Protein 1N62 (pdb70)

Nearest PDB structures (foldseek):
  1n60-assembly1_C  TM=1.003E+00  e=1.478E-65  Afipia carboxidovorans OM5
  1zxi-assembly1_F  TM=1.000E+00  e=3.400E-63  Afipia carboxidovorans OM5
  1ffv-assembly1_F  TM=9.866E-01  e=9.101E-45  Hydrogenophaga pseudoflava
  1ffu-assembly1_F  TM=9.863E-01  e=2.206E-44  Hydrogenophaga pseudoflava
  8uem-assembly1_E  TM=9.290E-01  e=1.369E-33  Mycolicibacterium smegmatis MC2 155

Secondary structure (DSSP, 8-state):
-EEEEEEETTEEEEEEE-TT-BHHHIIIIIS--TTS----SSS-S-TTEEEETTEEEEGGGSBGGGGTT-EEE-GGGSS-TTSPPPHHHHHHHHTT--SS-SSHHHHHHHHHHHHHH-SS--HHHHHHHTTT---SSSTTHHHHHHHHHHHHHHHTS----/--S--HHHHHHHHT-TT--PPPTHHHHHTTT---BGGG---TT-EEEEEEE-S-SSEEEEEEE-HHHHHSTTEEEEEEHHHHGGGT-SEEE-TTSSEEESS-SSEE-STT-EEEEEEESSHHHHHHHHHH-EEEEEE------GGGTTSTT-----GGGTT--EETTEE-SSTTEEEEEEEE-HHHHHHHHHH-SEEEEEEEEE--B----SS--EEEEEEETTTTEEEEEE--SSHHHHHHHHHHHH---GGGEEEE--B-S--TTTTSS--HHHHHHHHHHHHHSS-EEEE--HHHHHHHS-EE--EEEEEEEEE-TT--EEEEEEEEEEE--SS------TT-TTTTGGGTTTTB--S-EEEEEEEE--SS--EES-SS-TTTHHHHHHHHHHHHHHHHHHHT--HHHHHHHHBPPGGG-SEE-TTS-EE----HHHHHHHHHHHHTHHHHHHHHHHHHHHHHTTS-SEEEEEEEEEEE--BS---TTT-EETTEE--EEEEEEE-TTS-EEEEES---SSS-HHHHHHHHHHHHHT--GGGEEEE--BTTTSPP---S-TT-TIIIIIHHHHHHHHHHHHHHHHHHHHHHTS-GGGEEE-SSEEEETTEEEEEEEHHHHHHHHHHS--TTS-SS-EEEEEE--SS-B--EEEEEEEEEEETTT--EEEEEEEEEEE-BS-S-HHHHHHHHHHHHHHHHHHHHT---EE-TT--EES-STTTS----TTTSPP-EEEE-----TTSTTSB---TTHHHHHHHHHHHHHHHHHHHTTT--PPPSP--HHHHHHHHHHTTTT-/--PPP-EEE--SSHHHHHHHHHHHGGGEEEESS-TTHHHHHHTTS---SEEEE-TT-GGGS-EEEETTEEEEETT-BHHHHHH-HHHHHH-HHHHHHHTTSS-HHHHHH-BHHHHHHS--TT-SHHHHHHHHT-EEEEEETTEEEEEEHHHHEEETTEES--TT-EEEEEEEEPPPTT-EEEEEEE-SSTTPPPSEEEEEEEEEETTEEEEEEEEEESSSSS-EE-HHHHHHHTTS---HHHHHHHHHHHHHH-----BTTB-HHHHHHHHHHHHHHHHHHHHHH-/-PEEEEEEETTEEEEEEE-TT-BHHHIIIIIS--TTS----SSS-S-TTEEEETTEEEEGGGSBGGGGTT-EEE-GGGTS-TTSPPPHHHHHHHHTT--SS-SSHHHHHHHHHHHHHH-SS--HHHHHHHTTT---SSSTTHHHHHHHHHHHHHHHH--/-HHHH--TT--PPPTHHHHHTTT---BGGG---TT-EEEEEEE-S-SSEEEEEEE-HHHHHSTTEEEEE-HHHHGGGT-SEEE-TTS-EEESS-SSEE-STT-EEEEEEESSHHHHHHHHHH-EEEEEE------GGGTTSTT-----TTTTT--EETTEE-SSTTEEEEEEEE-HHHHHHHHHH-SEEEEEEEEE--B----SS--EEEEEEETTTTEEEEEE--SSHHHHHHHHHHHH---GGGEEEE--B-S--TTTTSS--HHHHHHHHHHHHHSS-EEEE--HHHHHHHS-EE--EEEEEEEEE-TT--EEEEEEEEEEE--SS------TT-TTTTGGGTTTTB--S-EEEEEEEE--SS--EES-SS-TTTHHHHHHHHHHHHHHHHHHHT--HHHHHHHHBPPGGGPSEE-TTS-EE----HHHHHHHHHHHHTHHHHHHHHHHHHHHHHTTS-SEEEEEEEEEEE--BS---TTT-EETTEE--EEEEEEE-TTS-EEEEES---SSS-HHHHHHHHHHHHHT--GGGEEEEE-BTTTSPP---S-TT-TIIIIIHHHHHHHHHHHHHHHHHHHHHHTS-GGGEEE-SSEEEETTEEEEEEEHHHHHHHHHHS--TTS-SS-EEEEEE--SS-B--EEEEEEEEEEETTT--EEEEEEEEEEE-BS-S-HHHHHHHHHHHHHHHHHHHHT---EE-TT--EES-STTTS----TTTSPP-EEEE-----TTSTT-BPP-TTHHHHHHHHHHHHHHHHHHHTTT--PPPSP--HHHHHHHHHHTTTT-/-PPPP-EEE--SSHHHHHHHHHHHGGGEEEESS-TTHHHHHHTTS---SEEEE-TT-GGGS-EEEETTEEEEETT-BHHHHHH-HHHHHH-HHHHHHHTTSS-HHHHHH-BHHHHHHS--TT-SHHHHHHHHT-EEEEEETTEEEEEEGGGSEEETTEES--TT-EEEEEEEEPPPTT-EEEEEEE-SSTTPPPSEEEEEEEEEETTEEEEEEEEEESSSSS-EE-HHHHHHHTTS---HHHHHHHHHHHHTT-----BTTB-HHHHHHHHHHHHHHHHHHHHHH-

Foldseek 3Di:
DDWAWEAELNHIDIDDDDQPAFQLCCVCPVVVVPLQDDDDDPQQAQSRWKQKQLDTDNSRVHGPVVRGHIYIYWLVSQADPVRHGALLVVLCVVLVVDDPSSSVRRLSRLLVSLCVVPLADDLVSSCVSSNRHDDDPDPCPSSSRSSQRSSCVVVVHGDDD/DVDDDLVVLLVLQCFFPHQDDFPVCVCVVVVNFDAFVNDDDPPAKAKDFQFAQFLKWFWPDKDLPQLCPDPFWDDKDFLVNCVVLVVQWAAFLQQWIHGLADDGMARAGRHGHMMIIGRYPVSNVVSSVVMDIDTGGDFFFDDLVCCAPPPHDQQPPVCQVPQQTLAGGAPGSFWHYKDKFWDVVQQVVLCVDFPDKFKDKFAQFKFAQQQVFFWKWKWAQQPVVRAIEIEIQELFQLVVLVSCCVSNVRDSLRYKYFDTAARDPQFQHHIDHSRRVVQHVVNVVVNGMYMYGDDQLCRLFATAIAGGKTKTKMWGAHLVQATAEIEIEIEHEFEAIANENEFNNCSQHPLVCLVWQFAYATYMYMYIYGYGSGHGHHDGRLCLRVLLVSQLRNLVSLLSVCLVSVHDSLVSCVVTGDAQVCPLPQHRRGAGAQGDHQVVQSVVQCVVVVVVVVVVVQVVVVVCVVVVNALKFKFKFKGWGKAWFAQAFQVGGDRVNHHQAKKKKWFAALQGAIEMEISADDNPLSCQQLLLSLLCQLASRRSVSYGYDYGTPSPHPHHRGDDSLNCCQHVVLNSNVFSNVLVVQLLVLLCVVLVHDSVQWDDSNFWTAGVPGRVRIDGSSNSQNCLAVPNDPVDHRGGMGMGTGRAPHTHIKIKIKIWMWMARLQQLDIAIPAIEIEIEFARGRNVVSLVVLLLVQLQVLCQSQAFAHWRADSSNDIPQSDVVGGDRDDPVRRDDYHYHYDHIFRPRGPRRGHRRNSVNNSRNNSRVQSRLCRRCSVLVLPRQHDRSYRVSSNVSCVVSVVVD/DDADEAAEAEDQEQVRLLVVLQVQDPLEDEDALCVVPVVCRRVVVDHRRYYYYDVNHPLQADWDDDDQKIKGRQNHFLVNCLVDPVCCQFPVQSNQQSVQAADDVSRVRHGLNCLLLQQALLRRNLQLQVQQQKWWWKQHPVGIDIHTSQQFHDFRRDGDDDGSIGGTIIIGRGDDGQKFWFKFFDAPDHNGRGLKIKIKIWHDDPLFTAFMWIWMGQQARHIHTLVVLRVLRGGHNLDDVSLVVSLVSQLVPGDHDADPSHGSVVSSNVNSVNSSVGSVRRSVRD/DWDWAWEAELNHIDIDTHDQPAFQLCCCCPVVVVPLQADDDDPQQAQSNWKQKQLDTDNRRPHGVVVSGHIYIYWLVNQADPVRHHALLVVLCVVLVVDDPSSSVRRLSRLLVSLCVVPLQDDLVSSCVSCNRHDDDPDPCPSSSRSSNRNSVVVVPPD/DVVQLQFFPAQDDFPVCVCVVVVNFDAFVNDDDPPAKAKDFLFAQFLKWFWPDKDLPQLCPDPFWDDKAFLVNCVVLVVQWAAFLQQWIHGLADDGMAHFGRHGHIMIIGRYVVSNVVSSVVMDTDTGDDAFFADLVCCAPPPHDQQPPVCQVPQQTLAGGNPGNFWHHKDKFWDVVQQVVLQVDFPDKFKDWFAQFKFAQPQVFFWKKKWAQQVVVRAIEIETLELFQLVVLVSCCVSRVRDSVRYKYFDTAARDPQFQHHIDHSRRVVQHVVNVVVNGMYMYGDDQLCRLFATAIAGGKTKTKMWGAHLVQETAEIEIEIEHEFEAIANENEFNNCSQHPLVCLVWQFAYDIYMYMYIYGYGSGHGHHPGRLCLRVLLVSQLRNQVSLLSVCLVSVHDSLVSCVVTGDAQVCPLPQHRRGARAQGDHQVVQSVVVCVVVVPVVVVVVQVVVVVCVVVVNALKFKFKFKGWGKAWFAQAFQVRGDRVNHHQAKKKKWFAALQGAIEMEISADDNPLSCQQQLLSLLSQLAVGRSVSYGYDYGTPNPHDHHRGDDSLNCCQHVVLNSNVFSVVLVLVLLVLLCVVLVHDSVQWDDDNFWIAGNVRRVRIDGSSRSQNCLAVPNPPVDHRGGMGMDTGRAPHTHIKIKIKMWMWMARLQQLDIATPAIEIEIEFARGRNVVSLVVLLLVLLQSLCQSQAFAHWRADSSSDIPQSDVVGGDRDDPVRRDDYHYHYDHIFRPRGPRRGHRRNSRNNSRNNSRVQNRLCRRCVVLPLPRQHDRSYRVSSNVSSVVSVVND/DDFADAAEAEDQELVRLLVVQQVLDPLEDEDALCPVPVVCRRVPVRHRRYYYYDVNYPLQADWDDDVQKIKGRFNHFLVNCLVDVVCCQFPVQSNQQSVQAADDVSRVRHGLNCLLLQLALLRRNLQQQLQQQKWWWKQHPVGIDIDTSQQFHDFRRDGPDDGSIGRTIIIGGGDDRLKFWYKFFDADDHNGRGLKIKIKIWHDDPLATAWMWMWMGQQARHIHTLVQLGVLRGGPNLDPVNLVRSLVSQLVPGHHPADPSHHNVVSSVVNSVNSSVGVVRRSVSD

Structure (mmCIF, N/CA/C/O backbone):
data_1N62
#
_entry.id   1N62
#
_cell.length_a   117.860
_cell.length_b   130.019
_cell.length_c   156.231
_cell.angle_alpha   90.00
_cell.angle_beta   90.00
_cell.angle_gamma   90.00
#
_symmetry.space_group_name_H-M   'P 21 21 21'
#
loop_
_entity.id
_entity.type
_entity.pdbx_description
1 polymer 'Carbon monoxide dehydrogenase small chain'
2 polymer 'Carbon monoxide dehydrogenase large chain'
3 polymer 'Carbon monoxide dehydrogenase medium chain'
4 non-polymer 'PHOSPHATE ION'
5 non-polymer 'FE2/S2 (INORGANIC) CLUSTER'
6 non-polymer 'CU(I)-S-MO(IV)(=O)O-NBIC CLUSTER'
7 non-polymer 'PTERIN CYTOSINE DINUCLEOTIDE'
8 non-polymer 'FLAVIN-ADENINE DINUCLEOTIDE'
9 water water
#
loop_
_atom_site.group_PDB
_atom_site.id
_atom_site.type_symbol
_atom_site.label_atom_id
_atom_site.label_alt_id
_atom_site.label_comp_id
_atom_site.label_asym_id
_atom_site.label_entity_id
_atom_site.label_seq_id
_atom_site.pdbx_PDB_ins_code
_atom_site.Cartn_x
_atom_site.Cartn_y
_atom_site.Cartn_z
_atom_site.occupancy
_atom_site.B_iso_or_equiv
_atom_site.auth_seq_id
_atom_site.auth_comp_id
_atom_site.auth_asym_id
_atom_site.auth_atom_id
_atom_site.pdbx_PDB_model_num
ATOM 1 N N . LYS A 1 3 ? 100.596 177.191 114.688 1.00 35.77 3 LYS A N 1
ATOM 2 C CA . LYS A 1 3 ? 99.368 176.691 115.354 1.00 22.41 3 LYS A CA 1
ATOM 3 C C . LYS A 1 3 ? 98.122 177.124 114.618 1.00 21.14 3 LYS A C 1
ATOM 4 O O . LYS A 1 3 ? 98.106 178.115 113.923 1.00 29.87 3 LYS A O 1
ATOM 10 N N . ALA A 1 4 ? 97.094 176.313 114.721 1.00 16.79 4 ALA A N 1
ATOM 11 C CA . ALA A 1 4 ? 95.811 176.545 114.105 1.00 16.64 4 ALA A CA 1
ATOM 12 C C . ALA A 1 4 ? 94.913 177.226 115.094 1.00 15.04 4 ALA A C 1
ATOM 13 O O . ALA A 1 4 ? 94.819 176.836 116.241 1.00 17.05 4 ALA A O 1
ATOM 15 N N . HIS A 1 5 ? 94.093 178.121 114.574 1.00 16.36 5 HIS A N 1
ATOM 16 C CA . HIS A 1 5 ? 93.129 178.834 115.381 1.00 16.77 5 HIS A CA 1
ATOM 17 C C . HIS A 1 5 ? 91.810 178.104 115.319 1.00 15.22 5 HIS A C 1
ATOM 18 O O . HIS A 1 5 ? 91.322 177.797 114.241 1.00 17.05 5 HIS A O 1
ATOM 25 N N . ILE A 1 6 ? 91.260 177.753 116.470 1.00 14.59 6 ILE A N 1
ATOM 26 C CA . ILE A 1 6 ? 89.964 177.088 116.488 1.00 13.50 6 ILE A CA 1
ATOM 27 C C . ILE A 1 6 ? 89.026 177.824 117.409 1.00 13.76 6 ILE A C 1
ATOM 28 O O . ILE A 1 6 ? 89.439 178.453 118.365 1.00 14.65 6 ILE A O 1
ATOM 33 N N . GLU A 1 7 ? 87.762 177.775 117.058 1.00 13.83 7 GLU A N 1
ATOM 34 C CA . GLU A 1 7 ? 86.704 178.265 117.890 1.00 13.41 7 GLU A CA 1
ATOM 35 C C . GLU A 1 7 ? 85.641 177.198 117.906 1.00 13.25 7 GLU A C 1
ATOM 36 O O . GLU A 1 7 ? 85.259 176.667 116.870 1.00 13.29 7 GLU A O 1
ATOM 42 N N . LEU A 1 8 ? 85.140 176.920 119.094 1.00 12.55 8 LEU A N 1
ATOM 43 C CA . LEU A 1 8 ? 84.178 175.870 119.235 1.00 13.24 8 LEU A CA 1
ATOM 44 C C . LEU A 1 8 ? 83.363 176.132 120.466 1.00 11.23 8 LEU A C 1
ATOM 45 O O . LEU A 1 8 ? 83.467 177.201 121.039 1.00 12.24 8 LEU A O 1
ATOM 50 N N . THR A 1 9 ? 82.549 175.177 120.864 1.00 12.75 9 THR A N 1
ATOM 51 C CA . THR A 1 9 ? 81.744 175.322 122.052 1.00 12.91 9 THR A CA 1
ATOM 52 C C . THR A 1 9 ? 81.956 174.084 122.852 1.00 13.11 9 THR A C 1
ATOM 53 O O . THR A 1 9 ? 81.896 172.986 122.308 1.00 14.55 9 THR A O 1
ATOM 57 N N . ILE A 1 10 ? 82.281 174.254 124.119 1.00 11.97 10 ILE A N 1
ATOM 58 C CA . ILE A 1 10 ? 82.471 173.127 124.973 1.00 12.03 10 ILE A CA 1
ATOM 59 C C . ILE A 1 10 ? 81.656 173.311 126.188 1.00 12.38 10 ILE A C 1
ATOM 60 O O . ILE A 1 10 ? 81.762 174.343 126.829 1.00 12.93 10 ILE A O 1
ATOM 65 N N . ASN A 1 11 ? 80.791 172.350 126.459 1.00 12.00 11 ASN A N 1
ATOM 66 C CA . ASN A 1 11 ? 79.865 172.437 127.556 1.00 12.70 11 ASN A CA 1
ATOM 67 C C . ASN A 1 11 ? 79.040 173.712 127.546 1.00 13.51 11 ASN A C 1
ATOM 68 O O . ASN A 1 11 ? 78.785 174.315 128.559 1.00 14.21 11 ASN A O 1
ATOM 73 N N . GLY A 1 12 ? 78.695 174.141 126.351 1.00 13.49 12 GLY A N 1
ATOM 74 C CA . GLY A 1 12 ? 77.824 175.280 126.175 1.00 14.66 12 GLY A CA 1
ATOM 75 C C . GLY A 1 12 ? 78.564 176.599 126.167 1.00 14.16 12 GLY A C 1
ATOM 76 O O . GLY A 1 12 ? 77.927 177.631 125.967 1.00 16.45 12 GLY A O 1
ATOM 77 N N . HIS A 1 13 ? 79.881 176.612 126.361 1.00 14.04 13 HIS A N 1
ATOM 78 C CA . HIS A 1 13 ? 80.670 177.828 126.414 1.00 13.70 13 HIS A CA 1
ATOM 79 C C . HIS A 1 13 ? 81.511 177.967 125.206 1.00 13.20 13 HIS A C 1
ATOM 80 O O . HIS A 1 13 ? 82.182 177.035 124.825 1.00 13.29 13 HIS A O 1
ATOM 87 N N . PRO A 1 14 ? 81.579 179.155 124.655 1.00 13.21 14 PRO A N 1
ATOM 88 C CA . PRO A 1 14 ? 82.548 179.395 123.600 1.00 13.28 14 PRO A CA 1
ATOM 89 C C . PRO A 1 14 ? 83.971 179.145 124.069 1.00 13.20 14 PRO A C 1
ATOM 90 O O . PRO A 1 14 ? 84.365 179.521 125.154 1.00 14.40 14 PRO A O 1
ATOM 94 N N . VAL A 1 15 ? 84.748 178.584 123.167 1.00 12.70 15 VAL A N 1
ATOM 95 C CA . VAL A 1 15 ? 86.156 178.300 123.351 1.00 13.25 15 VAL A CA 1
ATOM 96 C C . VAL A 1 15 ? 86.860 178.788 122.115 1.00 13.10 15 VAL A C 1
ATOM 97 O O . VAL A 1 15 ? 86.465 178.458 121.030 1.00 14.45 15 VAL A O 1
ATOM 101 N N . GLU A 1 16 ? 87.969 179.464 122.303 1.00 13.55 16 GLU A N 1
ATOM 102 C CA . GLU A 1 16 ? 88.787 179.910 121.211 1.00 14.03 16 GLU A CA 1
ATOM 103 C C . GLU A 1 16 ? 90.191 179.553 121.619 1.00 14.55 16 GLU A C 1
ATOM 104 O O . GLU A 1 16 ? 90.586 179.768 122.752 1.00 16.64 16 GLU A O 1
ATOM 110 N N . ALA A 1 17 ? 90.954 178.969 120.715 1.00 14.20 17 ALA A N 1
ATOM 111 C CA . ALA A 1 17 ? 92.250 178.475 121.082 1.00 15.47 17 ALA A CA 1
ATOM 112 C C . ALA A 1 17 ? 93.136 178.394 119.865 1.00 15.39 17 ALA A C 1
ATOM 113 O O . ALA A 1 17 ? 92.674 178.399 118.726 1.00 15.45 17 ALA A O 1
ATOM 115 N N . LEU A 1 18 ? 94.416 178.251 120.152 1.00 16.58 18 LEU A N 1
ATOM 116 C CA . LEU A 1 18 ? 95.412 177.920 119.154 1.00 19.17 18 LEU A CA 1
ATOM 117 C C . LEU A 1 18 ? 95.927 176.547 119.489 1.00 21.48 18 LEU A C 1
ATOM 118 O O . LEU A 1 18 ? 96.272 176.297 120.645 1.00 23.20 18 LEU A O 1
ATOM 123 N N . VAL A 1 19 ? 95.962 175.664 118.505 1.00 16.78 19 VAL A N 1
ATOM 124 C CA . VAL A 1 19 ? 96.434 174.306 118.747 1.00 17.90 19 VAL A CA 1
ATOM 125 C C . VAL A 1 19 ? 97.372 173.904 117.629 1.00 15.53 19 VAL A C 1
ATOM 126 O O . VAL A 1 19 ? 97.201 174.289 116.477 1.00 16.97 19 VAL A O 1
ATOM 130 N N . GLU A 1 20 ? 98.278 173.001 117.917 1.00 14.90 20 GLU A N 1
ATOM 131 C CA . GLU A 1 20 ? 99.011 172.326 116.859 1.00 16.04 20 GLU A CA 1
ATOM 132 C C . GLU A 1 20 ? 98.077 171.361 116.213 1.00 14.01 20 GLU A C 1
ATOM 133 O O . GLU A 1 20 ? 97.265 170.735 116.879 1.00 14.70 20 GLU A O 1
ATOM 139 N N . PRO A 1 21 ? 98.224 171.161 114.924 1.00 14.86 21 PRO A N 1
ATOM 140 C CA . PRO A 1 21 ? 97.330 170.212 114.260 1.00 14.55 21 PRO A CA 1
ATOM 141 C C . PRO A 1 21 ? 97.384 168.824 114.855 1.00 15.08 21 PRO A C 1
ATOM 142 O O . PRO A 1 21 ? 96.349 168.149 114.923 1.00 15.18 21 PRO A O 1
ATOM 146 N N . ARG A 1 22 ? 98.561 168.389 115.267 1.00 14.96 22 ARG A N 1
ATOM 147 C CA . ARG A 1 22 ? 98.656 167.033 115.731 1.00 14.24 22 ARG A CA 1
ATOM 148 C C . ARG A 1 22 ? 98.114 166.823 117.111 1.00 13.43 22 ARG A C 1
ATOM 149 O O . ARG A 1 22 ? 98.154 165.719 117.615 1.00 14.87 22 ARG A O 1
ATOM 157 N N . THR A 1 23 ? 97.763 167.896 117.788 1.00 13.20 23 THR A N 1
ATOM 158 C CA . THR A 1 23 ? 97.213 167.717 119.118 1.00 12.96 23 THR A CA 1
ATOM 159 C C . THR A 1 23 ? 95.946 166.948 119.073 1.00 13.07 23 THR A C 1
ATOM 160 O O . THR A 1 23 ? 94.983 167.339 118.446 1.00 13.31 23 THR A O 1
ATOM 164 N N . LEU A 1 24 ? 95.950 165.831 119.763 1.00 12.66 24 LEU A N 1
ATOM 165 C CA . LEU A 1 24 ? 94.747 165.037 119.866 1.00 13.30 24 LEU A CA 1
ATOM 166 C C . LEU A 1 24 ? 93.698 165.790 120.652 1.00 12.31 24 LEU A C 1
ATOM 167 O O . LEU A 1 24 ? 94.007 166.468 121.607 1.00 12.33 24 LEU A O 1
ATOM 172 N N . LEU A 1 25 ? 92.437 165.596 120.268 1.00 11.52 25 LEU A N 1
ATOM 173 C CA . LEU A 1 25 ? 91.369 166.288 120.951 1.00 11.70 25 LEU A CA 1
ATOM 174 C C . LEU A 1 25 ? 91.366 165.990 122.437 1.00 11.00 25 LEU A C 1
ATOM 175 O O . LEU A 1 25 ? 91.149 166.887 123.245 1.00 11.83 25 LEU A O 1
ATOM 180 N N . ILE A 1 26 ? 91.652 164.739 122.789 1.00 11.22 26 ILE A N 1
ATOM 181 C CA . ILE A 1 26 ? 91.703 164.405 124.179 1.00 11.54 26 ILE A CA 1
ATOM 182 C C . ILE A 1 26 ? 92.709 165.270 124.916 1.00 11.14 26 ILE A C 1
ATOM 183 O O . ILE A 1 26 ? 92.468 165.675 126.032 1.00 12.09 26 ILE A O 1
ATOM 188 N N . HIS A 1 27 ? 93.861 165.510 124.322 1.00 11.78 27 HIS A N 1
ATOM 189 C CA . HIS A 1 27 ? 94.874 166.321 124.961 1.00 12.38 27 HIS A CA 1
ATOM 190 C C . HIS A 1 27 ? 94.507 167.793 124.953 1.00 13.95 27 HIS A C 1
ATOM 191 O O . HIS A 1 27 ? 94.774 168.505 125.907 1.00 14.28 27 HIS A O 1
ATOM 198 N N . PHE A 1 28 ? 93.873 168.269 123.904 1.00 12.78 28 PHE A N 1
ATOM 199 C CA . PHE A 1 28 ? 93.385 169.639 123.965 1.00 12.05 28 PHE A CA 1
ATOM 200 C C . PHE A 1 28 ? 92.399 169.817 125.095 1.00 12.86 28 PHE A C 1
ATOM 201 O O . PHE A 1 28 ? 92.479 170.768 125.857 1.00 13.92 28 PHE A O 1
ATOM 209 N N . ILE A 1 29 ? 91.467 168.876 125.219 1.00 11.85 29 ILE A N 1
ATOM 210 C CA . ILE A 1 29 ? 90.471 168.956 126.270 1.00 13.46 29 ILE A CA 1
ATOM 211 C C . ILE A 1 29 ? 91.134 168.888 127.628 1.00 12.93 29 ILE A C 1
ATOM 212 O O . ILE A 1 29 ? 90.847 169.699 128.478 1.00 13.42 29 ILE A O 1
ATOM 217 N N . ARG A 1 30 ? 92.012 167.911 127.815 1.00 12.23 30 ARG A N 1
ATOM 218 C CA . ARG A 1 30 ? 92.630 167.701 129.109 1.00 12.22 30 ARG A CA 1
ATOM 219 C C . ARG A 1 30 ? 93.702 168.730 129.433 1.00 14.17 30 ARG A C 1
ATOM 220 O O . ARG A 1 30 ? 93.809 169.191 130.557 1.00 15.51 30 ARG A O 1
ATOM 228 N N . GLU A 1 31 ? 94.605 168.951 128.482 1.00 14.18 31 GLU A N 1
ATOM 229 C CA . GLU A 1 31 ? 95.851 169.690 128.725 1.00 13.21 31 GLU A CA 1
ATOM 230 C C . GLU A 1 31 ? 95.715 171.157 128.507 1.00 16.57 31 GLU A C 1
ATOM 231 O O . GLU A 1 31 ? 96.384 171.896 129.195 1.00 21.17 31 GLU A O 1
ATOM 237 N N . GLN A 1 32 ? 94.897 171.588 127.561 1.00 15.39 32 GLN A N 1
ATOM 238 C CA . GLN A 1 32 ? 94.720 172.994 127.278 1.00 16.05 32 GLN A CA 1
ATOM 239 C C . GLN A 1 32 ? 93.455 173.576 127.882 1.00 14.90 32 GLN A C 1
ATOM 240 O O . GLN A 1 32 ? 93.508 174.625 128.500 1.00 19.22 32 GLN A O 1
ATOM 246 N N . GLN A 1 33 ? 92.366 172.810 127.877 1.00 15.93 33 GLN A N 1
ATOM 247 C CA . GLN A 1 33 ? 91.121 173.265 128.471 1.00 15.24 33 GLN A CA 1
ATOM 248 C C . GLN A 1 33 ? 90.984 172.877 129.926 1.00 13.89 33 GLN A C 1
ATOM 249 O O . GLN A 1 33 ? 90.018 173.252 130.569 1.00 14.79 33 GLN A O 1
ATOM 255 N N . ASN A 1 34 ? 91.859 172.001 130.400 1.00 15.03 34 ASN A N 1
ATOM 256 C CA . ASN A 1 34 ? 91.832 171.542 131.765 1.00 15.93 34 ASN A CA 1
ATOM 257 C C . ASN A 1 34 ? 90.532 170.843 132.121 1.00 14.80 34 ASN A C 1
ATOM 258 O O . ASN A 1 34 ? 90.149 170.805 133.276 1.00 17.32 34 ASN A O 1
ATOM 263 N N . LEU A 1 35 ? 89.908 170.187 131.159 1.00 12.99 35 LEU A N 1
ATOM 264 C CA . LEU A 1 35 ? 88.729 169.358 131.402 1.00 12.32 35 LEU A CA 1
ATOM 265 C C . LEU A 1 35 ? 89.182 167.927 131.520 1.00 12.78 35 LEU A C 1
ATOM 266 O O . LEU A 1 35 ? 89.271 167.187 130.579 1.00 13.10 35 LEU A O 1
ATOM 271 N N . THR A 1 36 ? 89.663 167.618 132.703 1.00 12.13 36 THR A N 1
ATOM 272 C CA . THR A 1 36 ? 90.404 166.387 132.906 1.00 11.36 36 THR A CA 1
ATOM 273 C C . THR A 1 36 ? 89.502 165.216 133.283 1.00 11.34 36 THR A C 1
ATOM 274 O O . THR A 1 36 ? 89.990 164.160 133.628 1.00 11.22 36 THR A O 1
ATOM 278 N N . GLY A 1 37 ? 88.201 165.335 133.124 1.00 12.00 37 GLY A N 1
ATOM 279 C CA . GLY A 1 37 ? 87.329 164.195 133.311 1.00 10.82 37 GLY A CA 1
ATOM 280 C C . GLY A 1 37 ? 87.601 163.097 132.301 1.00 11.29 37 GLY A C 1
ATOM 281 O O . GLY A 1 37 ? 87.679 161.930 132.624 1.00 12.06 37 GLY A O 1
ATOM 282 N N . ALA A 1 38 ? 87.637 163.476 131.041 1.00 11.33 38 ALA A N 1
ATOM 283 C CA . ALA A 1 38 ? 87.935 162.553 129.997 1.00 11.83 38 ALA A CA 1
ATOM 284 C C . ALA A 1 38 ? 89.294 161.958 130.223 1.00 10.69 38 ALA A C 1
ATOM 285 O O . ALA A 1 38 ? 90.240 162.640 130.621 1.00 11.65 38 ALA A O 1
ATOM 287 N N . HIS A 1 39 ? 89.419 160.671 129.956 1.00 10.05 39 HIS A N 1
ATOM 288 C CA . HIS A 1 39 ? 90.632 159.959 130.256 1.00 10.46 39 HIS A CA 1
ATOM 289 C C . HIS A 1 39 ? 91.162 159.221 129.080 1.00 10.13 39 HIS A C 1
ATOM 290 O O . HIS A 1 39 ? 90.435 158.914 128.157 1.00 11.62 39 HIS A O 1
ATOM 297 N N . ILE A 1 40 ? 92.421 158.845 129.189 1.00 10.68 40 ILE A N 1
ATOM 298 C CA . ILE A 1 40 ? 93.054 157.995 128.223 1.00 10.50 40 ILE A CA 1
ATOM 299 C C . ILE A 1 40 ? 93.307 156.665 128.841 1.00 9.96 40 ILE A C 1
ATOM 300 O O . ILE A 1 40 ? 93.976 156.567 129.844 1.00 11.59 40 ILE A O 1
ATOM 305 N N . GLY A 1 41 ? 92.822 155.626 128.208 1.00 10.46 41 GLY A N 1
ATOM 306 C CA . GLY A 1 41 ? 92.991 154.276 128.692 1.00 10.48 41 GLY A CA 1
ATOM 307 C C . GLY A 1 41 ? 93.727 153.386 127.731 1.00 11.49 41 GLY A C 1
ATOM 308 O O . GLY A 1 41 ? 93.964 152.214 128.040 1.00 12.32 41 GLY A O 1
ATOM 309 N N . CYS A 1 42 ? 94.030 153.861 126.547 1.00 10.84 42 CYS A N 1
ATOM 310 C CA . CYS A 1 42 ? 94.611 153.001 125.557 1.00 10.74 42 CYS A CA 1
ATOM 311 C C . CYS A 1 42 ? 95.252 153.845 124.504 1.00 10.99 42 CYS A C 1
ATOM 312 O O . CYS A 1 42 ? 95.096 155.040 124.474 1.00 11.97 42 CYS A O 1
ATOM 315 N N . ASP A 1 43 ? 95.924 153.156 123.613 1.00 11.87 43 ASP A N 1
ATOM 316 C CA . ASP A 1 43 ? 96.611 153.793 122.544 1.00 11.76 43 ASP A CA 1
ATOM 317 C C . ASP A 1 43 ? 96.150 153.250 121.220 1.00 13.15 43 ASP A C 1
ATOM 318 O O . ASP A 1 43 ? 96.700 153.622 120.203 1.00 16.97 43 ASP A O 1
ATOM 323 N N . THR A 1 44 ? 95.063 152.506 121.209 1.00 11.88 44 THR A N 1
ATOM 324 C CA . THR A 1 44 ? 94.575 151.856 120.013 1.00 12.09 44 THR A CA 1
ATOM 325 C C . THR A 1 44 ? 93.104 152.104 119.745 1.00 11.17 44 THR A C 1
ATOM 326 O O . THR A 1 44 ? 92.549 151.498 118.858 1.00 12.42 44 THR A O 1
ATOM 330 N N . SER A 1 45 ? 92.500 153.023 120.467 1.00 10.62 45 SER A N 1
ATOM 331 C CA . SER A 1 45 ? 91.133 153.460 120.231 1.00 11.00 45 SER A CA 1
ATOM 332 C C . SER A 1 45 ? 90.071 152.459 120.654 1.00 10.85 45 SER A C 1
ATOM 333 O O . SER A 1 45 ? 88.928 152.575 120.242 1.00 12.07 45 SER A O 1
ATOM 336 N N . HIS A 1 46 ? 90.400 151.547 121.557 1.00 10.65 46 HIS A N 1
ATOM 337 C CA . HIS A 1 46 ? 89.440 150.560 122.003 1.00 10.74 46 HIS A CA 1
ATOM 338 C C . HIS A 1 46 ? 88.639 150.977 123.200 1.00 10.74 46 HIS A C 1
ATOM 339 O O . HIS A 1 46 ? 87.482 150.579 123.337 1.00 12.03 46 HIS A O 1
ATOM 346 N N . CYS A 1 47 ? 89.247 151.681 124.138 1.00 10.11 47 CYS A N 1
ATOM 347 C CA . CYS A 1 47 ? 88.650 151.750 125.446 1.00 10.24 47 CYS A CA 1
ATOM 348 C C . CYS A 1 47 ? 87.499 152.675 125.651 1.00 10.61 47 CYS A C 1
ATOM 349 O O . CYS A 1 47 ? 86.739 152.472 126.578 1.00 9.83 47 CYS A O 1
ATOM 352 N N . GLY A 1 48 ? 87.425 153.753 124.890 1.00 10.32 48 GLY A N 1
ATOM 353 C CA . GLY A 1 48 ? 86.351 154.713 125.074 1.00 10.18 48 GLY A CA 1
ATOM 354 C C . GLY A 1 48 ? 86.441 155.612 126.263 1.00 10.36 48 GLY A C 1
ATOM 355 O O . GLY A 1 48 ? 85.549 156.410 126.468 1.00 10.03 48 GLY A O 1
ATOM 356 N N . ALA A 1 49 ? 87.523 155.586 127.018 1.00 9.84 49 ALA A N 1
ATOM 357 C CA . ALA A 1 49 ? 87.577 156.435 128.200 1.00 9.84 49 ALA A CA 1
ATOM 358 C C . ALA A 1 49 ? 87.606 157.920 127.864 1.00 10.25 49 ALA A C 1
ATOM 359 O O . ALA A 1 49 ? 87.329 158.753 128.709 1.00 10.44 49 ALA A O 1
ATOM 361 N N . CYS A 1 50 ? 87.964 158.201 126.631 1.00 9.49 50 CYS A N 1
ATOM 362 C CA . CYS A 1 50 ? 88.105 159.527 126.094 1.00 9.95 50 CYS A CA 1
ATOM 363 C C . CYS A 1 50 ? 86.846 160.009 125.406 1.00 10.42 50 CYS A C 1
ATOM 364 O O . CYS A 1 50 ? 86.867 161.022 124.731 1.00 11.10 50 CYS A O 1
ATOM 367 N N . THR A 1 51 ? 85.744 159.301 125.556 1.00 9.92 51 THR A N 1
ATOM 368 C CA . THR A 1 51 ? 84.551 159.610 124.787 1.00 10.07 51 THR A CA 1
ATOM 369 C C . THR A 1 51 ? 83.994 160.946 125.226 1.00 10.24 51 THR A C 1
ATOM 370 O O . THR A 1 51 ? 83.791 161.200 126.388 1.00 11.02 51 THR A O 1
ATOM 374 N N . VAL A 1 52 ? 83.697 161.761 124.232 1.00 10.44 52 VAL A N 1
ATOM 375 C CA . VAL A 1 52 ? 82.950 162.983 124.441 1.00 10.83 52 VAL A CA 1
ATOM 376 C C . VAL A 1 52 ? 81.787 162.986 123.469 1.00 10.73 52 VAL A C 1
ATOM 377 O O . VAL A 1 52 ? 81.779 162.273 122.500 1.00 11.50 52 VAL A O 1
ATOM 381 N N . ASP A 1 53 ? 80.833 163.859 123.731 1.00 10.48 53 ASP A N 1
ATOM 382 C CA . ASP A 1 53 ? 79.714 164.041 122.835 1.00 10.27 53 ASP A CA 1
ATOM 383 C C . ASP A 1 53 ? 79.996 165.237 121.975 1.00 11.85 53 ASP A C 1
ATOM 384 O O . ASP A 1 53 ? 80.322 166.283 122.468 1.00 14.17 53 ASP A O 1
ATOM 389 N N . LEU A 1 54 ? 80.043 165.032 120.684 1.00 11.17 54 LEU A N 1
ATOM 390 C CA . LEU A 1 54 ? 80.557 166.033 119.788 1.00 11.49 54 LEU A CA 1
ATOM 391 C C . LEU A 1 54 ? 79.623 166.089 118.611 1.00 12.33 54 LEU A C 1
ATOM 392 O O . LEU A 1 54 ? 79.395 165.091 117.942 1.00 12.20 54 LEU A O 1
ATOM 397 N N . ASP A 1 55 ? 78.968 167.230 118.463 1.00 12.16 55 ASP A N 1
ATOM 398 C CA . ASP A 1 55 ? 77.955 167.393 117.442 1.00 12.86 55 ASP A CA 1
ATOM 399 C C . ASP A 1 55 ? 77.015 166.202 117.358 1.00 13.29 55 ASP A C 1
ATOM 400 O O . ASP A 1 55 ? 76.692 165.730 116.299 1.00 13.68 55 ASP A O 1
ATOM 405 N N . GLY A 1 56 ? 76.514 165.788 118.496 1.00 12.66 56 GLY A N 1
ATOM 406 C CA . GLY A 1 56 ? 75.482 164.786 118.544 1.00 13.25 56 GLY A CA 1
ATOM 407 C C . GLY A 1 56 ? 76.008 163.374 118.348 1.00 12.16 56 GLY A C 1
ATOM 408 O O . GLY A 1 56 ? 75.213 162.463 118.118 1.00 14.28 56 GLY A O 1
ATOM 409 N N . MET A 1 57 ? 77.323 163.186 118.441 1.00 11.38 57 MET A N 1
ATOM 410 C CA . MET A 1 57 ? 77.948 161.877 118.231 1.00 11.37 57 MET A CA 1
ATOM 411 C C . MET A 1 57 ? 78.765 161.542 119.431 1.00 11.58 57 MET A C 1
ATOM 412 O O . MET A 1 57 ? 79.357 162.423 120.031 1.00 13.29 57 MET A O 1
ATOM 417 N N . SER A 1 58 ? 78.945 160.263 119.691 1.00 11.01 58 SER A N 1
ATOM 418 C CA . SER A 1 58 ? 79.941 159.820 120.653 1.00 10.79 58 SER A CA 1
ATOM 419 C C . SER A 1 58 ? 81.239 159.629 119.938 1.00 10.41 58 SER A C 1
ATOM 420 O O . SER A 1 58 ? 81.318 158.819 119.041 1.00 11.85 58 SER A O 1
ATOM 423 N N . VAL A 1 59 ? 82.260 160.351 120.373 1.00 10.72 59 VAL A N 1
ATOM 424 C CA . VAL A 1 59 ? 83.542 160.333 119.719 1.00 11.39 59 VAL A CA 1
ATOM 425 C C . VAL A 1 59 ? 84.619 160.005 120.719 1.00 10.68 59 VAL A C 1
ATOM 426 O O . VAL A 1 59 ? 84.682 160.560 121.816 1.00 11.19 59 VAL A O 1
ATOM 430 N N . LYS A 1 60 ? 85.485 159.099 120.303 1.00 10.36 60 LYS A N 1
ATOM 431 C CA . LYS A 1 60 ? 86.694 158.822 121.039 1.00 10.58 60 LYS A CA 1
ATOM 432 C C . LYS A 1 60 ? 87.705 159.915 120.742 1.00 10.95 60 LYS A C 1
ATOM 433 O O . LYS A 1 60 ? 88.314 159.949 119.678 1.00 11.50 60 LYS A O 1
ATOM 439 N N . SER A 1 61 ? 87.841 160.843 121.668 1.00 10.17 61 SER A N 1
ATOM 440 C CA . SER A 1 61 ? 88.614 162.035 121.435 1.00 11.12 61 SER A CA 1
ATOM 441 C C . SER A 1 61 ? 90.097 161.771 121.350 1.00 10.17 61 SER A C 1
ATOM 442 O O . SER A 1 61 ? 90.829 162.687 120.951 1.00 11.43 61 SER A O 1
ATOM 445 N N . CYS A 1 62 ? 90.557 160.566 121.652 1.00 10.31 62 CYS A N 1
ATOM 446 C CA . CYS A 1 62 ? 91.926 160.220 121.389 1.00 10.10 62 CYS A CA 1
ATOM 447 C C . CYS A 1 62 ? 92.170 159.859 119.951 1.00 11.25 62 CYS A C 1
ATOM 448 O O . CYS A 1 62 ? 93.310 159.627 119.566 1.00 11.80 62 CYS A O 1
ATOM 451 N N . THR A 1 63 ? 91.105 159.841 119.165 1.00 10.61 63 THR A N 1
ATOM 452 C CA . THR A 1 63 ? 91.204 159.417 117.785 1.00 10.98 63 THR A CA 1
ATOM 453 C C . THR A 1 63 ? 90.699 160.529 116.877 1.00 11.37 63 THR A C 1
ATOM 454 O O . THR A 1 63 ? 90.062 160.273 115.875 1.00 12.37 63 THR A O 1
ATOM 458 N N . MET A 1 64 ? 90.926 161.752 117.300 1.00 11.41 64 MET A N 1
ATOM 459 C CA . MET A 1 64 ? 90.553 162.948 116.574 1.00 12.23 64 MET A CA 1
ATOM 460 C C . MET A 1 64 ? 91.539 164.004 116.990 1.00 12.99 64 MET A C 1
ATOM 461 O O . MET A 1 64 ? 91.951 164.039 118.135 1.00 14.29 64 MET A O 1
ATOM 469 N N . PHE A 1 65 ? 91.898 164.861 116.064 1.00 12.06 65 PHE A N 1
ATOM 470 C CA . PHE A 1 65 ? 92.713 166.004 116.385 1.00 12.09 65 PHE A CA 1
ATOM 471 C C . PHE A 1 65 ? 91.830 167.158 116.750 1.00 13.29 65 PHE A C 1
ATOM 472 O O . PHE A 1 65 ? 90.732 167.277 116.247 1.00 12.81 65 PHE A O 1
ATOM 480 N N . ALA A 1 66 ? 92.298 167.999 117.656 1.00 11.88 66 ALA A N 1
ATOM 481 C CA . ALA A 1 66 ? 91.545 169.160 118.046 1.00 12.75 66 ALA A CA 1
ATOM 482 C C . ALA A 1 66 ? 91.117 169.997 116.874 1.00 12.93 66 ALA A C 1
ATOM 483 O O . ALA A 1 66 ? 90.013 170.505 116.849 1.00 13.26 66 ALA A O 1
ATOM 485 N N . VAL A 1 67 ? 91.969 170.106 115.866 1.00 12.27 67 VAL A N 1
ATOM 486 C CA . VAL A 1 67 ? 91.591 170.901 114.727 1.00 13.31 67 VAL A CA 1
ATOM 487 C C . VAL A 1 67 ? 90.331 170.372 114.056 1.00 13.55 67 VAL A C 1
ATOM 488 O O . VAL A 1 67 ? 89.605 171.129 113.415 1.00 14.10 67 VAL A O 1
ATOM 492 N N . GLN A 1 68 ? 90.103 169.075 114.138 1.00 13.16 68 GLN A N 1
ATOM 493 C CA . GLN A 1 68 ? 88.927 168.502 113.507 1.00 13.07 68 GLN A CA 1
ATOM 494 C C . GLN A 1 68 ? 87.675 168.960 114.208 1.00 13.64 68 GLN A C 1
ATOM 495 O O . GLN A 1 68 ? 86.606 168.845 113.651 1.00 14.45 68 GLN A O 1
ATOM 501 N N . ALA A 1 69 ? 87.800 169.457 115.433 1.00 13.01 69 ALA A N 1
ATOM 502 C CA . ALA A 1 69 ? 86.633 169.858 116.209 1.00 13.80 69 ALA A CA 1
ATOM 503 C C . ALA A 1 69 ? 86.382 171.358 116.077 1.00 13.52 69 ALA A C 1
ATOM 504 O O . ALA A 1 69 ? 85.593 171.939 116.817 1.00 13.93 69 ALA A O 1
ATOM 506 N N . ASN A 1 70 ? 87.089 172.025 115.187 1.00 12.94 70 ASN A N 1
ATOM 507 C CA . ASN A 1 70 ? 86.810 173.432 114.973 1.00 12.03 70 ASN A CA 1
ATOM 508 C C . ASN A 1 70 ? 85.348 173.586 114.657 1.00 12.41 70 ASN A C 1
ATOM 509 O O . ASN A 1 70 ? 84.830 172.873 113.810 1.00 13.33 70 ASN A O 1
ATOM 514 N N . GLY A 1 71 ? 84.685 174.508 115.328 1.00 12.13 71 GLY A N 1
ATOM 515 C CA . GLY A 1 71 ? 83.287 174.771 115.065 1.00 12.81 71 GLY A CA 1
ATOM 516 C C . GLY A 1 71 ? 82.334 173.791 115.732 1.00 12.54 71 GLY A C 1
ATOM 517 O O . GLY A 1 71 ? 81.128 173.968 115.652 1.00 15.81 71 GLY A O 1
ATOM 518 N N . ALA A 1 72 ? 82.841 172.774 116.415 1.00 13.00 72 ALA A N 1
ATOM 519 C CA . ALA A 1 72 ? 82.005 171.736 116.994 1.00 12.58 72 ALA A CA 1
ATOM 520 C C . ALA A 1 72 ? 81.435 172.190 118.302 1.00 12.73 72 ALA A C 1
ATOM 521 O O . ALA A 1 72 ? 81.899 173.148 118.916 1.00 14.44 72 ALA A O 1
ATOM 523 N N . SER A 1 73 ? 80.395 171.488 118.701 1.00 12.39 73 SER A N 1
ATOM 524 C CA . SER A 1 73 ? 79.888 171.563 120.043 1.00 11.54 73 SER A CA 1
ATOM 525 C C . SER A 1 73 ? 80.214 170.266 120.718 1.00 12.68 73 SER A C 1
ATOM 526 O O . SER A 1 73 ? 79.762 169.228 120.315 1.00 14.21 73 SER A O 1
ATOM 531 N N . ILE A 1 74 ? 80.933 170.384 121.810 1.00 11.49 74 ILE A N 1
ATOM 532 C CA . ILE A 1 74 ? 81.366 169.233 122.557 1.00 11.42 74 ILE A CA 1
ATOM 533 C C . ILE A 1 74 ? 80.731 169.327 123.915 1.00 11.78 74 ILE A C 1
ATOM 534 O O . ILE A 1 74 ? 80.709 170.385 124.519 1.00 13.00 74 ILE A O 1
ATOM 539 N N . THR A 1 75 ? 80.344 168.177 124.445 1.00 11.14 75 THR A N 1
ATOM 540 C CA . THR A 1 75 ? 79.995 168.047 125.835 1.00 11.17 75 THR A CA 1
ATOM 541 C C . THR A 1 75 ? 80.947 167.023 126.416 1.00 11.73 75 THR A C 1
ATOM 542 O O . THR A 1 75 ? 81.146 165.947 125.849 1.00 12.26 75 THR A O 1
ATOM 546 N N . THR A 1 76 ? 81.537 167.390 127.526 1.00 11.80 76 THR A N 1
ATOM 547 C CA . THR A 1 76 ? 82.351 166.483 128.283 1.00 11.81 76 THR A CA 1
ATOM 548 C C . THR A 1 76 ? 81.653 166.198 129.581 1.00 12.19 76 THR A C 1
ATOM 549 O O . THR A 1 76 ? 80.588 166.761 129.852 1.00 11.38 76 THR A O 1
ATOM 553 N N . ILE A 1 77 ? 82.219 165.309 130.397 1.00 10.57 77 ILE A N 1
ATOM 554 C CA . ILE A 1 77 ? 81.496 164.945 131.574 1.00 10.82 77 ILE A CA 1
ATOM 555 C C . ILE A 1 77 ? 81.208 166.137 132.461 1.00 10.61 77 ILE A C 1
ATOM 556 O O . ILE A 1 77 ? 80.183 166.160 133.118 1.00 11.28 77 ILE A O 1
ATOM 561 N N . GLU A 1 78 ? 82.087 167.131 132.439 1.00 11.34 78 GLU A N 1
ATOM 562 C CA . GLU A 1 78 ? 81.928 168.320 133.234 1.00 12.03 78 GLU A CA 1
ATOM 563 C C . GLU A 1 78 ? 80.673 169.071 132.845 1.00 12.44 78 GLU A C 1
ATOM 564 O O . GLU A 1 78 ? 80.191 169.880 133.619 1.00 14.03 78 GLU A O 1
ATOM 570 N N . GLY A 1 79 ? 80.201 168.855 131.629 1.00 12.25 79 GLY A N 1
ATOM 571 C CA . GLY A 1 79 ? 79.035 169.527 131.138 1.00 12.59 79 GLY A CA 1
ATOM 572 C C . GLY A 1 79 ? 77.721 168.856 131.433 1.00 13.19 79 GLY A C 1
ATOM 573 O O . GLY A 1 79 ? 76.693 169.360 131.054 1.00 15.86 79 GLY A O 1
ATOM 574 N N . MET A 1 80 ? 77.729 167.746 132.154 1.00 12.31 80 MET A N 1
ATOM 575 C CA . MET A 1 80 ? 76.513 166.938 132.270 1.00 12.48 80 MET A CA 1
ATOM 576 C C . MET A 1 80 ? 75.626 167.383 133.415 1.00 13.12 80 MET A C 1
ATOM 577 O O . MET A 1 80 ? 74.400 167.325 133.314 1.00 14.24 80 MET A O 1
ATOM 582 N N . ALA A 1 81 ? 76.207 167.792 134.526 1.00 13.49 81 ALA A N 1
ATOM 583 C CA . ALA A 1 81 ? 75.403 168.088 135.674 1.00 14.88 81 ALA A CA 1
ATOM 584 C C . ALA A 1 81 ? 74.646 169.368 135.396 1.00 16.10 81 ALA A C 1
ATOM 585 O O . ALA A 1 81 ? 75.127 170.265 134.695 1.00 20.69 81 ALA A O 1
ATOM 587 N N . ALA A 1 82 ? 73.491 169.529 136.022 1.00 19.81 82 ALA A N 1
ATOM 588 C CA . ALA A 1 82 ? 72.743 170.771 135.830 1.00 23.91 82 ALA A CA 1
ATOM 589 C C . ALA A 1 82 ? 73.448 171.926 136.543 1.00 28.33 82 ALA A C 1
ATOM 590 O O . ALA A 1 82 ? 74.133 171.698 137.523 1.00 30.43 82 ALA A O 1
ATOM 592 N N . PRO A 1 83 ? 73.158 173.164 136.134 1.00 43.07 83 PRO A N 1
ATOM 593 C CA . PRO A 1 83 ? 73.774 174.357 136.738 1.00 34.71 83 PRO A CA 1
ATOM 594 C C . PRO A 1 83 ? 73.393 174.479 138.204 1.00 36.09 83 PRO A C 1
ATOM 595 O O . PRO A 1 83 ? 74.230 174.846 139.028 1.00 50.23 83 PRO A O 1
ATOM 599 N N . ASP A 1 84 ? 72.231 173.935 138.543 1.00 34.36 84 ASP A N 1
ATOM 600 C CA . ASP A 1 84 ? 71.753 173.960 139.915 1.00 40.07 84 ASP A CA 1
ATOM 601 C C . ASP A 1 84 ? 72.433 172.889 140.755 1.00 39.36 84 ASP A C 1
ATOM 602 O O . ASP A 1 84 ? 72.246 172.846 141.967 1.00 39.12 84 ASP A O 1
ATOM 607 N N . GLY A 1 85 ? 73.364 172.154 140.147 1.00 36.18 85 GLY A N 1
ATOM 608 C CA . GLY A 1 85 ? 74.128 171.138 140.850 1.00 46.13 85 GLY A CA 1
ATOM 609 C C . GLY A 1 85 ? 73.546 169.756 140.716 1.00 31.15 85 GLY A C 1
ATOM 610 O O . GLY A 1 85 ? 74.253 168.767 140.891 1.00 58.28 85 GLY A O 1
ATOM 611 N N . THR A 1 86 ? 72.303 169.681 140.256 1.00 26.87 86 THR A N 1
ATOM 612 C CA . THR A 1 86 ? 71.653 168.390 140.170 1.00 26.15 86 THR A CA 1
ATOM 613 C C . THR A 1 86 ? 72.300 167.569 139.080 1.00 23.46 86 THR A C 1
ATOM 614 O O . THR A 1 86 ? 72.735 168.083 138.066 1.00 25.98 86 THR A O 1
ATOM 618 N N . LEU A 1 87 ? 72.664 166.378 139.479 1.00 19.21 87 LEU A N 1
ATOM 619 C CA . LEU A 1 87 ? 73.328 165.473 138.588 1.00 16.98 87 LEU A CA 1
ATOM 620 C C . LEU A 1 87 ? 72.378 165.005 137.505 1.00 16.39 87 LEU A C 1
ATOM 621 O O . LEU A 1 87 ? 71.155 164.966 137.666 1.00 18.50 87 LEU A O 1
ATOM 626 N N . SER A 1 88 ? 72.930 164.724 136.363 1.00 16.77 88 SER A N 1
ATOM 627 C CA . SER A 1 88 ? 72.097 164.233 135.321 1.00 15.35 88 SER A CA 1
ATOM 628 C C . SER A 1 88 ? 71.516 162.870 135.746 1.00 13.32 88 SER A C 1
ATOM 629 O O . SER A 1 88 ? 72.038 162.173 136.609 1.00 14.32 88 SER A O 1
ATOM 632 N N . ALA A 1 89 ? 70.548 162.419 134.982 1.00 13.85 89 ALA A N 1
ATOM 633 C CA . ALA A 1 89 ? 69.992 161.119 135.197 1.00 13.12 89 ALA A CA 1
ATOM 634 C C . ALA A 1 89 ? 71.073 160.056 135.147 1.00 12.35 89 ALA A C 1
ATOM 635 O O . ALA A 1 89 ? 71.046 159.133 135.948 1.00 12.47 89 ALA A O 1
ATOM 637 N N . LEU A 1 90 ? 71.969 160.118 134.183 1.00 12.17 90 LEU A N 1
ATOM 638 C CA . LEU A 1 90 ? 73.025 159.144 134.105 1.00 11.74 90 LEU A CA 1
ATOM 639 C C . LEU A 1 90 ? 73.962 159.229 135.263 1.00 12.77 90 LEU A C 1
ATOM 640 O O . LEU A 1 90 ? 74.376 158.201 135.780 1.00 12.57 90 LEU A O 1
ATOM 645 N N . GLN A 1 91 ? 74.390 160.419 135.620 1.00 11.65 91 GLN A N 1
ATOM 646 C CA . GLN A 1 91 ? 75.306 160.524 136.719 1.00 11.59 91 GLN A CA 1
ATOM 647 C C . GLN A 1 91 ? 74.660 159.920 137.936 1.00 12.20 91 GLN A C 1
ATOM 648 O O . GLN A 1 91 ? 75.287 159.173 138.699 1.00 12.49 91 GLN A O 1
ATOM 654 N N . GLU A 1 92 ? 73.400 160.242 138.157 1.00 12.29 92 GLU A N 1
ATOM 655 C CA . GLU A 1 92 ? 72.685 159.668 139.265 1.00 13.04 92 GLU A CA 1
ATOM 656 C C . GLU A 1 92 ? 72.543 158.170 139.190 1.00 12.69 92 GLU A C 1
ATOM 657 O O . GLU A 1 92 ? 72.754 157.465 140.170 1.00 13.00 92 GLU A O 1
ATOM 663 N N . GLY A 1 93 ? 72.233 157.663 138.022 1.00 11.74 93 GLY A N 1
ATOM 664 C CA . GLY A 1 93 ? 72.072 156.241 137.872 1.00 13.00 93 GLY A CA 1
ATOM 665 C C . GLY A 1 93 ? 73.363 155.512 138.133 1.00 11.01 93 GLY A C 1
ATOM 666 O O . GLY A 1 93 ? 73.358 154.427 138.725 1.00 11.55 93 GLY A O 1
ATOM 667 N N . PHE A 1 94 ? 74.479 156.043 137.689 1.00 11.13 94 PHE A N 1
ATOM 668 C CA . PHE A 1 94 ? 75.746 155.405 137.924 1.00 11.26 94 PHE A CA 1
ATOM 669 C C . PHE A 1 94 ? 76.033 155.318 139.407 1.00 10.82 94 PHE A C 1
ATOM 670 O O . PHE A 1 94 ? 76.535 154.312 139.862 1.00 11.61 94 PHE A O 1
ATOM 678 N N . ARG A 1 95 ? 75.685 156.343 140.163 1.00 11.41 95 ARG A N 1
ATOM 679 C CA . ARG A 1 95 ? 75.869 156.261 141.582 1.00 11.09 95 ARG A CA 1
ATOM 680 C C . ARG A 1 95 ? 74.860 155.294 142.180 1.00 10.89 95 ARG A C 1
ATOM 681 O O . ARG A 1 95 ? 75.213 154.421 142.963 1.00 11.76 95 ARG A O 1
ATOM 695 N N . MET A 1 96 ? 73.595 155.421 141.835 1.00 10.59 96 MET A N 1
ATOM 696 C CA . MET A 1 96 ? 72.565 154.604 142.441 1.00 12.39 96 MET A CA 1
ATOM 697 C C . MET A 1 96 ? 72.776 153.131 142.225 1.00 10.92 96 MET A C 1
ATOM 698 O O . MET A 1 96 ? 72.496 152.340 143.094 1.00 12.04 96 MET A O 1
ATOM 706 N N . MET A 1 97 ? 73.235 152.786 141.043 1.00 11.09 97 MET A N 1
ATOM 707 C CA . MET A 1 97 ? 73.346 151.408 140.656 1.00 10.52 97 MET A CA 1
ATOM 708 C C . MET A 1 97 ? 74.762 150.885 140.804 1.00 10.85 97 MET A C 1
ATOM 709 O O . MET A 1 97 ? 75.025 149.742 140.451 1.00 11.34 97 MET A O 1
ATOM 714 N N . HIS A 1 98 ? 75.653 151.690 141.359 1.00 10.16 98 HIS A N 1
ATOM 715 C CA . HIS A 1 98 ? 77.033 151.252 141.545 1.00 10.42 98 HIS A CA 1
ATOM 716 C C . HIS A 1 98 ? 77.677 150.852 140.242 1.00 9.89 98 HIS A C 1
ATOM 717 O O . HIS A 1 98 ? 78.294 149.815 140.107 1.00 10.76 98 HIS A O 1
ATOM 724 N N . GLY A 1 99 ? 77.576 151.782 139.306 1.00 10.02 99 GLY A N 1
ATOM 725 C CA . GLY A 1 99 ? 78.101 151.591 137.989 1.00 10.28 99 GLY A CA 1
ATOM 726 C C . GLY A 1 99 ? 79.511 152.087 137.825 1.00 9.87 99 GLY A C 1
ATOM 727 O O . GLY A 1 99 ? 79.961 152.206 136.684 1.00 10.54 99 GLY A O 1
ATOM 728 N N . LEU A 1 100 ? 80.221 152.394 138.902 1.00 9.78 100 LEU A N 1
ATOM 729 C CA . LEU A 1 100 ? 81.616 152.759 138.779 1.00 9.94 100 LEU A CA 1
ATOM 730 C C . LEU A 1 100 ? 82.321 152.376 140.031 1.00 9.03 100 LEU A C 1
ATOM 731 O O . LEU A 1 100 ? 81.729 152.270 141.081 1.00 10.21 100 LEU A O 1
ATOM 736 N N . GLN A 1 101 ? 83.616 152.213 139.902 1.00 9.25 101 GLN A N 1
ATOM 737 C CA . GLN A 1 101 ? 84.450 151.855 141.032 1.00 9.49 101 GLN A CA 1
ATOM 738 C C . GLN A 1 101 ? 85.653 152.791 141.003 1.00 8.84 101 GLN A C 1
ATOM 739 O O . GLN A 1 101 ? 85.676 153.802 141.692 1.00 9.75 101 GLN A O 1
ATOM 745 N N . CYS A 1 102 ? 86.625 152.552 140.147 1.00 9.42 102 CYS A N 1
ATOM 746 C CA . CYS A 1 102 ? 87.754 153.447 140.084 1.00 9.79 102 CYS A CA 1
ATOM 747 C C . CYS A 1 102 ? 87.393 154.768 139.446 1.00 9.16 102 CYS A C 1
ATOM 748 O O . CYS A 1 102 ? 88.102 155.730 139.649 1.00 10.07 102 CYS A O 1
ATOM 751 N N . GLY A 1 103 ? 86.317 154.814 138.686 1.00 9.43 103 GLY A N 1
ATOM 752 C CA . GLY A 1 103 ? 85.877 156.013 138.060 1.00 9.75 103 GLY A CA 1
ATOM 753 C C . GLY A 1 103 ? 86.558 156.357 136.767 1.00 9.63 103 GLY A C 1
ATOM 754 O O . GLY A 1 103 ? 86.214 157.346 136.152 1.00 10.09 103 GLY A O 1
ATOM 755 N N . TYR A 1 104 ? 87.493 155.541 136.320 1.00 9.73 104 TYR A N 1
ATOM 756 C CA . TYR A 1 104 ? 88.316 155.977 135.233 1.00 10.11 104 TYR A CA 1
ATOM 757 C C . TYR A 1 104 ? 87.576 155.894 133.928 1.00 9.96 104 TYR A C 1
ATOM 758 O O . TYR A 1 104 ? 87.772 156.746 133.059 1.00 10.32 104 TYR A O 1
ATOM 767 N N . CYS A 1 105 ? 86.708 154.915 133.758 1.00 9.86 105 CYS A N 1
ATOM 768 C CA . CYS A 1 105 ? 85.937 154.799 132.548 1.00 9.95 105 CYS A CA 1
ATOM 769 C C . CYS A 1 105 ? 84.699 155.654 132.629 1.00 9.74 105 CYS A C 1
ATOM 770 O O . CYS A 1 105 ? 83.973 155.775 131.650 1.00 10.12 105 CYS A O 1
ATOM 773 N N . THR A 1 106 ? 84.379 156.195 133.786 1.00 9.72 106 THR A N 1
ATOM 774 C CA . THR A 1 106 ? 83.028 156.695 133.997 1.00 10.45 106 THR A CA 1
ATOM 775 C C . THR A 1 106 ? 82.706 157.901 133.143 1.00 9.55 106 THR A C 1
ATOM 776 O O . THR A 1 106 ? 81.641 157.950 132.592 1.00 10.12 106 THR A O 1
ATOM 780 N N . PRO A 1 107 ? 83.595 158.863 133.004 1.00 9.86 107 PRO A N 1
ATOM 781 C CA 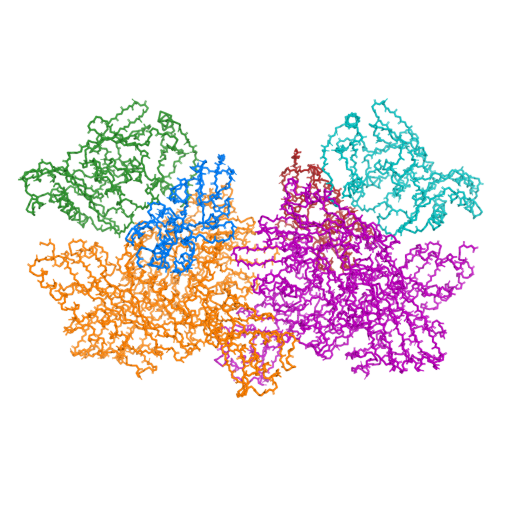. PRO A 1 107 ? 83.262 159.991 132.152 1.00 10.28 107 PRO A CA 1
ATOM 782 C C . PRO A 1 107 ? 82.939 159.514 130.764 1.00 10.84 107 PRO A C 1
ATOM 783 O O . PRO A 1 107 ? 81.929 159.946 130.198 1.00 10.85 107 PRO A O 1
ATOM 787 N N . GLY A 1 108 ? 83.753 158.627 130.223 1.00 10.46 108 GLY A N 1
ATOM 788 C CA . GLY A 1 108 ? 83.471 158.170 128.879 1.00 10.54 108 GLY A CA 1
ATOM 789 C C . GLY A 1 108 ? 82.220 157.330 128.813 1.00 11.21 108 GLY A C 1
ATOM 790 O O . GLY A 1 108 ? 81.506 157.351 127.832 1.00 10.78 108 GLY A O 1
ATOM 791 N N . MET A 1 109 ? 81.960 156.537 129.837 1.00 10.18 109 MET A N 1
ATOM 792 C CA . MET A 1 109 ? 80.775 155.711 129.870 1.00 11.35 109 MET A CA 1
ATOM 793 C C . MET A 1 109 ? 79.527 156.549 129.909 1.00 10.11 109 MET A C 1
ATOM 794 O O . MET A 1 109 ? 78.567 156.281 129.228 1.00 10.93 109 MET A O 1
ATOM 799 N N . ILE A 1 110 ? 79.533 157.573 130.750 1.00 10.04 110 ILE A N 1
ATOM 800 C CA . ILE A 1 110 ? 78.405 158.493 130.847 1.00 10.89 110 ILE A CA 1
ATOM 801 C C . ILE A 1 110 ? 78.259 159.277 129.600 1.00 10.46 110 ILE A C 1
ATOM 802 O O . ILE A 1 110 ? 77.141 159.423 129.121 1.00 11.05 110 ILE A O 1
ATOM 807 N N . MET A 1 111 ? 79.350 159.755 129.017 1.00 10.26 111 MET A N 1
ATOM 808 C CA . MET A 1 111 ? 79.168 160.525 127.807 1.00 10.78 111 MET A CA 1
ATOM 809 C C . MET A 1 111 ? 78.642 159.631 126.704 1.00 10.55 111 MET A C 1
ATOM 810 O O . MET A 1 111 ? 77.791 160.069 125.950 1.00 11.67 111 MET A O 1
ATOM 815 N N . ARG A 1 112 ? 79.142 158.403 126.601 1.00 10.22 112 ARG A N 1
ATOM 816 C CA . ARG A 1 112 ? 78.573 157.509 125.625 1.00 10.01 112 ARG A CA 1
ATOM 817 C C . ARG A 1 112 ? 77.126 157.275 125.910 1.00 10.71 112 ARG A C 1
ATOM 818 O O . ARG A 1 112 ? 76.301 157.272 124.989 1.00 10.98 112 ARG A O 1
ATOM 826 N N . SER A 1 113 ? 76.786 157.000 127.148 1.00 10.00 113 SER A N 1
ATOM 827 C CA . SER A 1 113 ? 75.433 156.650 127.492 1.00 11.28 113 SER A CA 1
ATOM 828 C C . SER A 1 113 ? 74.469 157.780 127.267 1.00 10.83 113 SER A C 1
ATOM 829 O O . SER A 1 113 ? 73.306 157.575 126.924 1.00 11.81 113 SER A O 1
ATOM 832 N N . HIS A 1 114 ? 74.946 159.006 127.405 1.00 10.83 114 HIS A N 1
ATOM 833 C CA . HIS A 1 114 ? 74.137 160.181 127.149 1.00 11.33 114 HIS A CA 1
ATOM 834 C C . HIS A 1 114 ? 73.623 160.094 125.730 1.00 12.32 114 HIS A C 1
ATOM 835 O O . HIS A 1 114 ? 72.484 160.415 125.432 1.00 15.79 114 HIS A O 1
ATOM 842 N N . ARG A 1 115 ? 74.519 159.760 124.836 1.00 11.18 115 ARG A N 1
ATOM 843 C CA . ARG A 1 115 ? 74.181 159.670 123.439 1.00 11.08 115 ARG A CA 1
ATOM 844 C C . ARG A 1 115 ? 73.365 158.430 123.149 1.00 11.07 115 ARG A C 1
ATOM 845 O O . ARG A 1 115 ? 72.397 158.478 122.430 1.00 11.34 115 ARG A O 1
ATOM 853 N N . LEU A 1 116 ? 73.708 157.322 123.782 1.00 10.92 116 LEU A N 1
ATOM 854 C CA . LEU A 1 116 ? 72.940 156.100 123.629 1.00 10.80 116 LEU A CA 1
ATOM 855 C C . LEU A 1 116 ? 71.483 156.354 123.926 1.00 11.63 116 LEU A C 1
ATOM 856 O O . LEU A 1 116 ? 70.616 155.885 123.227 1.00 11.46 116 LEU A O 1
ATOM 861 N N . LEU A 1 117 ? 71.206 157.041 125.004 1.00 11.03 117 LEU A N 1
ATOM 862 C CA . LEU A 1 117 ? 69.825 157.243 125.374 1.00 11.56 117 LEU A CA 1
ATOM 863 C C . LEU A 1 117 ? 69.112 158.247 124.516 1.00 11.47 117 LEU A C 1
ATOM 864 O O . LEU A 1 117 ? 67.894 158.301 124.516 1.00 13.85 117 LEU A O 1
ATOM 869 N N . GLN A 1 118 ? 69.851 159.052 123.784 1.00 12.20 118 GLN A N 1
ATOM 870 C CA . GLN A 1 118 ? 69.214 159.848 122.773 1.00 13.31 118 GLN A CA 1
ATOM 871 C C . GLN A 1 118 ? 68.966 159.010 121.553 1.00 12.07 118 GLN A C 1
ATOM 872 O O . GLN A 1 118 ? 67.955 159.189 120.885 1.00 14.75 118 GLN A O 1
ATOM 883 N N . GLU A 1 119 ? 69.893 158.142 121.222 1.00 12.35 119 GLU A N 1
ATOM 884 C CA . GLU A 1 119 ? 69.662 157.206 120.137 1.00 12.69 119 GLU A CA 1
ATOM 885 C C . GLU A 1 119 ? 68.452 156.339 120.384 1.00 12.13 119 GLU A C 1
ATOM 886 O O . GLU A 1 119 ? 67.724 155.974 119.473 1.00 14.15 119 GLU A O 1
ATOM 892 N N . ASN A 1 120 ? 68.329 155.861 121.596 1.00 11.91 120 ASN A N 1
ATOM 893 C CA . ASN A 1 120 ? 67.394 154.836 121.957 1.00 13.27 120 ASN A CA 1
ATOM 894 C C . ASN A 1 120 ? 66.982 155.084 123.376 1.00 12.51 120 ASN A C 1
ATOM 895 O O . ASN A 1 120 ? 67.649 154.673 124.291 1.00 13.49 120 ASN A O 1
ATOM 900 N N . PRO A 1 121 ? 65.899 155.824 123.580 1.00 12.80 121 PRO A N 1
ATOM 901 C CA . PRO A 1 121 ? 65.569 156.233 124.940 1.00 13.21 121 PRO A CA 1
ATOM 902 C C . PRO A 1 121 ? 65.127 155.092 125.816 1.00 12.01 121 PRO A C 1
ATOM 903 O O . PRO A 1 121 ? 65.144 155.260 126.998 1.00 13.55 121 PRO A O 1
ATOM 907 N N . SER A 1 122 ? 64.709 153.984 125.234 1.00 12.60 122 SER A N 1
ATOM 908 C CA . SER A 1 122 ? 64.256 152.868 126.014 1.00 13.15 122 SER A CA 1
ATOM 909 C C . SER A 1 122 ? 64.884 151.572 125.572 1.00 12.80 122 SER A C 1
ATOM 910 O O . SER A 1 122 ? 64.229 150.722 124.981 1.00 14.41 122 SER A O 1
ATOM 915 N N . PRO A 1 123 ? 66.180 151.402 125.824 1.00 12.92 123 PRO A N 1
ATOM 916 C CA . PRO A 1 123 ? 66.900 150.268 125.262 1.00 12.60 123 PRO A CA 1
ATOM 917 C C . PRO A 1 123 ? 66.733 149.029 126.110 1.00 12.05 123 PRO A C 1
ATOM 918 O O . PRO A 1 123 ? 66.601 149.106 127.326 1.00 14.07 123 PRO A O 1
ATOM 922 N N . THR A 1 124 ? 66.743 147.871 125.469 1.00 13.44 124 THR A N 1
ATOM 923 C CA . THR A 1 124 ? 66.814 146.611 126.174 1.00 12.55 124 THR A CA 1
ATOM 924 C C . THR A 1 124 ? 68.205 146.437 126.762 1.00 12.24 124 THR A C 1
ATOM 925 O O . THR A 1 124 ? 69.163 147.071 126.357 1.00 12.89 124 THR A O 1
ATOM 929 N N . GLU A 1 125 ? 68.356 145.393 127.559 1.00 13.53 125 GLU A N 1
ATOM 930 C CA . GLU A 1 125 ? 69.670 145.099 128.095 1.00 12.71 125 GLU A CA 1
ATOM 931 C C . GLU A 1 125 ? 70.645 144.814 126.974 1.00 12.43 125 GLU A C 1
ATOM 932 O O . GLU A 1 125 ? 71.782 145.260 127.006 1.00 12.07 125 GLU A O 1
ATOM 938 N N . ALA A 1 126 ? 70.235 144.011 126.000 1.00 12.85 126 ALA A N 1
ATOM 939 C CA . ALA A 1 126 ? 71.153 143.674 124.943 1.00 12.62 126 ALA A CA 1
ATOM 940 C C . ALA A 1 126 ? 71.529 144.940 124.195 1.00 11.75 126 ALA A C 1
ATOM 941 O O . ALA A 1 126 ? 72.668 145.105 123.813 1.00 12.13 126 ALA A O 1
ATOM 943 N N . GLU A 1 127 ? 70.569 145.826 123.983 1.00 11.30 127 GLU A N 1
ATOM 944 C CA . GLU A 1 127 ? 70.856 147.067 123.312 1.00 11.73 127 GLU A CA 1
ATOM 945 C C . GLU A 1 127 ? 71.795 147.938 124.109 1.00 11.05 127 GLU A C 1
ATOM 946 O O . GLU A 1 127 ? 72.626 148.630 123.521 1.00 11.94 127 GLU A O 1
ATOM 952 N N . ILE A 1 128 ? 71.658 147.951 125.414 1.00 10.94 128 ILE A N 1
ATOM 953 C CA . ILE A 1 128 ? 72.590 148.703 126.229 1.00 11.34 128 ILE A CA 1
ATOM 954 C C . ILE A 1 128 ? 73.977 148.132 126.087 1.00 10.49 128 ILE A C 1
ATOM 955 O O . ILE A 1 128 ? 74.923 148.864 125.866 1.00 10.51 128 ILE A O 1
ATOM 960 N N . ARG A 1 129 ? 74.122 146.822 126.245 1.00 10.58 129 ARG A N 1
ATOM 961 C CA . ARG A 1 129 ? 75.444 146.252 126.236 1.00 9.94 129 ARG A CA 1
ATOM 962 C C . ARG A 1 129 ? 76.114 146.507 124.914 1.00 10.11 129 ARG A C 1
ATOM 963 O O . ARG A 1 129 ? 77.279 146.882 124.853 1.00 11.01 129 ARG A O 1
ATOM 971 N N . PHE A 1 130 ? 75.379 146.298 123.843 1.00 10.85 130 PHE A N 1
ATOM 972 C CA . PHE A 1 130 ? 75.924 146.560 122.530 1.00 10.75 130 PHE A CA 1
ATOM 973 C C . PHE A 1 130 ? 76.239 148.037 122.378 1.00 10.52 130 PHE A C 1
ATOM 974 O O . PHE A 1 130 ? 77.243 148.424 121.812 1.00 11.11 130 PHE A O 1
ATOM 982 N N . GLY A 1 131 ? 75.331 148.844 122.909 1.00 11.21 131 GLY A N 1
ATOM 983 C CA . GLY A 1 131 ? 75.388 150.268 122.800 1.00 11.71 131 GLY A CA 1
ATOM 984 C C . GLY A 1 131 ? 76.534 150.906 123.523 1.00 11.02 131 GLY A C 1
ATOM 985 O O . GLY A 1 131 ? 76.885 152.032 123.203 1.00 11.97 131 GLY A O 1
ATOM 986 N N . ILE A 1 132 ? 77.128 150.190 124.456 1.00 10.34 132 ILE A N 1
ATOM 987 C CA . ILE A 1 132 ? 78.332 150.658 125.109 1.00 10.51 132 ILE A CA 1
ATOM 988 C C . ILE A 1 132 ? 79.518 149.802 124.766 1.00 10.85 132 ILE A C 1
ATOM 989 O O . ILE A 1 132 ? 80.523 149.832 125.457 1.00 11.10 132 ILE A O 1
ATOM 994 N N . GLY A 1 133 ? 79.457 149.114 123.644 1.00 10.50 133 GLY A N 1
ATOM 995 C CA . GLY A 1 133 ? 80.530 148.220 123.310 1.00 12.13 133 GLY A CA 1
ATOM 996 C C . GLY A 1 133 ? 81.873 148.871 123.118 1.00 10.96 133 GLY A C 1
ATOM 997 O O . GLY A 1 133 ? 82.878 148.206 123.141 1.00 12.20 133 GLY A O 1
ATOM 998 N N . GLY A 1 134 ? 81.876 150.174 122.849 1.00 10.45 134 GLY A N 1
ATOM 999 C CA . GLY A 1 134 ? 83.102 150.906 122.662 1.00 10.95 134 GLY A CA 1
ATOM 1000 C C . GLY A 1 134 ? 83.743 151.397 123.920 1.00 9.99 134 GLY A C 1
ATOM 1001 O O . GLY A 1 134 ? 84.764 152.078 123.835 1.00 11.23 134 GLY A O 1
ATOM 1002 N N . ASN A 1 135 ? 83.203 151.008 125.059 1.00 10.10 135 ASN A N 1
ATOM 1003 C CA . ASN A 1 135 ? 83.690 151.512 126.324 1.00 10.51 135 ASN A CA 1
ATOM 1004 C C . ASN A 1 135 ? 84.057 150.347 127.207 1.00 10.18 135 ASN A C 1
ATOM 1005 O O . ASN A 1 135 ? 83.209 149.562 127.592 1.00 12.42 135 ASN A O 1
ATOM 1010 N N . LEU A 1 136 ? 85.327 150.268 127.544 1.00 9.40 136 LEU A N 1
ATOM 1011 C CA . LEU A 1 136 ? 85.819 149.233 128.419 1.00 9.84 136 LEU A CA 1
ATOM 1012 C C . LEU A 1 136 ? 85.783 149.744 129.842 1.00 10.10 136 LEU A C 1
ATOM 1013 O O . LEU A 1 136 ? 86.091 150.881 130.155 1.00 11.18 136 LEU A O 1
ATOM 1018 N N . CYS A 1 137 ? 85.466 148.814 130.721 1.00 9.73 137 CYS A N 1
ATOM 1019 C CA . CYS A 1 137 ? 85.575 149.012 132.133 1.00 9.87 137 CYS A CA 1
ATOM 1020 C C . CYS A 1 137 ? 86.285 147.829 132.684 1.00 9.74 137 CYS A C 1
ATOM 1021 O O . CYS A 1 137 ? 85.982 146.707 132.328 1.00 10.01 137 CYS A O 1
ATOM 1024 N N . ARG A 1 138 ? 87.257 148.093 133.544 1.00 9.06 138 ARG A N 1
ATOM 1025 C CA . ARG A 1 138 ? 87.972 147.061 134.248 1.00 9.99 138 ARG A CA 1
ATOM 1026 C C . ARG A 1 138 ? 87.333 146.680 135.573 1.00 9.22 138 ARG A C 1
ATOM 1027 O O . ARG A 1 138 ? 87.626 145.631 136.091 1.00 10.86 138 ARG A O 1
ATOM 1035 N N . CYS A 1 139 ? 86.591 147.562 136.182 1.00 9.74 139 CYS A N 1
ATOM 1036 C CA . CYS A 1 139 ? 86.195 147.363 137.557 1.00 10.12 139 CYS A CA 1
ATOM 1037 C C . CYS A 1 139 ? 84.875 146.672 137.704 1.00 9.72 139 CYS A C 1
ATOM 1038 O O . CYS A 1 139 ? 84.700 145.926 138.669 1.00 10.79 139 CYS A O 1
ATOM 1041 N N . THR A 1 140 ? 83.878 147.003 136.875 1.00 9.57 140 THR A N 1
ATOM 1042 C CA . THR A 1 140 ? 82.502 146.728 137.222 1.00 9.47 140 THR A CA 1
ATOM 1043 C C . THR A 1 140 ? 81.973 145.436 136.691 1.00 10.11 140 THR A C 1
ATOM 1044 O O . THR A 1 140 ? 80.929 144.989 137.116 1.00 10.90 140 THR A O 1
ATOM 1048 N N . GLY A 1 141 ? 82.582 144.911 135.653 1.00 9.73 141 GLY A N 1
ATOM 1049 C CA . GLY A 1 141 ? 81.990 143.795 134.971 1.00 10.84 141 GLY A CA 1
ATOM 1050 C C . GLY A 1 141 ? 80.699 144.133 134.294 1.00 10.62 141 GLY A C 1
ATOM 1051 O O . GLY A 1 141 ? 79.934 143.215 134.003 1.00 11.51 141 GLY A O 1
ATOM 1052 N N . TYR A 1 142 ? 80.467 145.417 134.082 1.00 10.70 142 TYR A N 1
ATOM 1053 C CA . TYR A 1 142 ? 79.380 145.948 133.267 1.00 10.65 142 TYR A CA 1
ATOM 1054 C C . TYR A 1 142 ? 77.987 145.807 133.772 1.00 10.56 142 TYR A C 1
ATOM 1055 O O . TYR A 1 142 ? 77.156 146.633 133.433 1.00 10.93 142 TYR A O 1
ATOM 1064 N N . GLN A 1 143 ? 77.730 144.834 134.626 1.00 10.78 143 GLN A N 1
ATOM 1065 C CA . GLN A 1 143 ? 76.372 144.580 135.031 1.00 10.49 143 GLN A CA 1
ATOM 1066 C C . GLN A 1 143 ? 75.727 145.775 135.648 1.00 10.48 143 GLN A C 1
ATOM 1067 O O . GLN A 1 143 ? 74.575 146.123 135.337 1.00 11.13 143 GLN A O 1
ATOM 1073 N N . ASN A 1 144 ? 76.437 146.440 136.526 1.00 10.13 144 ASN A N 1
ATOM 1074 C CA . ASN A 1 144 ? 75.844 147.596 137.152 1.00 10.14 144 ASN A CA 1
ATOM 1075 C C . ASN A 1 144 ? 75.818 148.819 136.253 1.00 10.73 144 ASN A C 1
ATOM 1076 O O . ASN A 1 144 ? 75.034 149.725 136.493 1.00 11.36 144 ASN A O 1
ATOM 1081 N N . ILE A 1 145 ? 76.709 148.881 135.284 1.00 9.74 145 ILE A N 1
ATOM 1082 C CA . ILE A 1 145 ? 76.607 149.920 134.293 1.00 10.15 145 ILE A CA 1
ATOM 1083 C C . ILE A 1 145 ? 75.333 149.788 133.522 1.00 10.50 145 ILE A C 1
ATOM 1084 O O . ILE A 1 145 ? 74.647 150.778 133.281 1.00 11.43 145 ILE A O 1
ATOM 1089 N N . VAL A 1 146 ? 74.962 148.581 133.139 1.00 10.98 146 VAL A N 1
ATOM 1090 C CA . VAL A 1 146 ? 73.713 148.379 132.464 1.00 10.51 146 VAL A CA 1
ATOM 1091 C C . VAL A 1 146 ? 72.605 148.865 133.343 1.00 11.58 146 VAL A C 1
ATOM 1092 O O . VAL A 1 146 ? 71.713 149.561 132.887 1.00 11.75 146 VAL A O 1
ATOM 1096 N N . LYS A 1 147 ? 72.641 148.484 134.613 1.00 11.66 147 LYS A N 1
ATOM 1097 C CA . LYS A 1 147 ? 71.594 148.930 135.504 1.00 11.68 147 LYS A CA 1
ATOM 1098 C C . LYS A 1 147 ? 71.540 150.443 135.589 1.00 11.22 147 LYS A C 1
ATOM 1099 O O . LYS A 1 147 ? 70.462 151.020 135.675 1.00 12.10 147 LYS A O 1
ATOM 1105 N N . ALA A 1 148 ? 72.705 151.067 135.640 1.00 10.67 148 ALA A N 1
ATOM 1106 C CA . ALA A 1 148 ? 72.776 152.516 135.718 1.00 11.63 148 ALA A CA 1
ATOM 1107 C C . ALA A 1 148 ? 72.078 153.165 134.544 1.00 11.63 148 ALA A C 1
ATOM 1108 O O . ALA A 1 148 ? 71.416 154.184 134.663 1.00 12.31 148 ALA A O 1
ATOM 1110 N N . ILE A 1 149 ? 72.333 152.623 133.378 1.00 11.22 149 ILE A N 1
ATOM 1111 C CA . ILE A 1 149 ? 71.782 153.199 132.185 1.00 10.85 149 ILE A CA 1
ATOM 1112 C C . ILE A 1 149 ? 70.286 152.956 132.180 1.00 12.59 149 ILE A C 1
ATOM 1113 O O . ILE A 1 149 ? 69.526 153.840 131.814 1.00 11.80 149 ILE A O 1
ATOM 1118 N N . GLN A 1 150 ? 69.857 151.776 132.602 1.00 11.27 150 GLN A N 1
ATOM 1119 C CA . GLN A 1 150 ? 68.447 151.515 132.721 1.00 12.74 150 GLN A CA 1
ATOM 1120 C C . GLN A 1 150 ? 67.797 152.489 133.669 1.00 12.31 150 GLN A C 1
ATOM 1121 O O . GLN A 1 150 ? 66.703 152.979 133.416 1.00 13.52 150 GLN A O 1
ATOM 1127 N N . TYR A 1 151 ? 68.448 152.738 134.776 1.00 12.94 151 TYR A N 1
ATOM 1128 C CA . TYR A 1 151 ? 67.932 153.653 135.758 1.00 12.38 151 TYR A CA 1
ATOM 1129 C C . TYR A 1 151 ? 67.752 155.026 135.155 1.00 12.79 151 TYR A C 1
ATOM 1130 O O . TYR A 1 151 ? 66.702 155.646 135.294 1.00 13.69 151 TYR A O 1
ATOM 1139 N N . ALA A 1 152 ? 68.766 155.469 134.436 1.00 13.12 152 ALA A N 1
ATOM 1140 C CA . ALA A 1 152 ? 68.756 156.794 133.842 1.00 13.35 152 ALA A CA 1
ATOM 1141 C C . ALA A 1 152 ? 67.637 156.875 132.818 1.00 12.85 152 ALA A C 1
ATOM 1142 O O . ALA A 1 152 ? 66.875 157.828 132.802 1.00 14.17 152 ALA A O 1
ATOM 1144 N N . ALA A 1 153 ? 67.496 155.836 132.004 1.00 11.62 153 ALA A N 1
ATOM 1145 C CA . ALA A 1 153 ? 66.471 155.847 131.008 1.00 12.35 153 ALA A CA 1
ATOM 1146 C C . ALA A 1 153 ? 65.107 155.930 131.650 1.00 13.60 153 ALA A C 1
ATOM 1147 O O . ALA A 1 153 ? 64.249 156.669 131.212 1.00 13.81 153 ALA A O 1
ATOM 1149 N N . ALA A 1 154 ? 64.904 155.182 132.711 1.00 13.00 154 ALA A N 1
ATOM 1150 C CA . ALA A 1 154 ? 63.615 155.157 133.359 1.00 13.96 154 ALA A CA 1
ATOM 1151 C C . ALA A 1 154 ? 63.347 156.517 133.984 1.00 13.56 154 ALA A C 1
ATOM 1152 O O . ALA A 1 154 ? 62.224 156.998 133.972 1.00 14.70 154 ALA A O 1
ATOM 1154 N N . LYS A 1 155 ? 64.394 157.163 134.479 1.00 13.51 155 LYS A N 1
ATOM 1155 C CA . LYS A 1 155 ? 64.285 158.473 135.042 1.00 15.01 155 LYS A CA 1
ATOM 1156 C C . LYS A 1 155 ? 63.847 159.469 133.989 1.00 16.25 155 LYS A C 1
ATOM 1157 O O . LYS A 1 155 ? 63.010 160.341 134.233 1.00 17.34 155 LYS A O 1
ATOM 1163 N N . ILE A 1 156 ? 64.523 159.426 132.861 1.00 14.11 156 ILE A N 1
ATOM 1164 C CA . ILE A 1 156 ? 64.284 160.339 131.795 1.00 13.59 156 ILE A CA 1
ATOM 1165 C C . ILE A 1 156 ? 62.883 160.122 131.279 1.00 14.20 156 ILE A C 1
ATOM 1166 O O . ILE A 1 156 ? 62.180 161.079 130.952 1.00 16.29 156 ILE A O 1
ATOM 1171 N N . ASN A 1 157 ? 62.495 158.853 131.168 1.00 13.78 157 ASN A N 1
ATOM 1172 C CA . ASN A 1 157 ? 61.253 158.481 130.513 1.00 14.26 157 ASN A CA 1
ATOM 1173 C C . ASN A 1 157 ? 60.041 158.616 131.386 1.00 15.05 157 ASN A C 1
ATOM 1174 O O . ASN A 1 157 ? 58.920 158.625 130.909 1.00 16.89 157 ASN A O 1
ATOM 1179 N N . GLY A 1 158 ? 60.266 158.676 132.681 1.00 14.38 158 GLY A N 1
ATOM 1180 C CA . GLY A 1 158 ? 59.183 158.689 133.636 1.00 15.72 158 GLY A CA 1
ATOM 1181 C C . GLY A 1 158 ? 58.470 157.371 133.810 1.00 14.59 158 GLY A C 1
ATOM 1182 O O . GLY A 1 158 ? 57.390 157.327 134.391 1.00 15.79 158 GLY A O 1
ATOM 1183 N N . VAL A 1 159 ? 59.068 156.306 133.314 1.00 14.68 159 VAL A N 1
ATOM 1184 C CA . VAL A 1 159 ? 58.492 154.998 133.440 1.00 15.58 159 VAL A CA 1
ATOM 1185 C C . VAL A 1 159 ? 59.611 153.977 133.275 1.00 13.50 159 VAL A C 1
ATOM 1186 O O . VAL A 1 159 ? 60.541 154.222 132.543 1.00 14.13 159 VAL A O 1
ATOM 1190 N N . PRO A 1 160 ? 59.589 152.872 134.014 1.00 14.81 160 PRO A N 1
ATOM 1191 C CA . PRO A 1 160 ? 60.630 151.855 133.858 1.00 14.15 160 PRO A CA 1
ATOM 1192 C C . PRO A 1 160 ? 60.313 151.033 132.644 1.00 13.93 160 PRO A C 1
ATOM 1193 O O . PRO A 1 160 ? 59.196 151.005 132.176 1.00 18.11 160 PRO A O 1
ATOM 1197 N N . PHE A 1 161 ? 61.309 150.329 132.172 1.00 14.98 161 PHE A N 1
ATOM 1198 C CA . PHE A 1 161 ? 61.125 149.396 131.091 1.00 15.44 161 PHE A CA 1
ATOM 1199 C C . PHE A 1 161 ? 61.486 147.981 131.555 1.00 18.25 161 PHE A C 1
ATOM 1200 O O . PHE A 1 161 ? 60.631 147.246 132.033 1.00 21.76 161 PHE A O 1
ATOM 1208 N N . GLU A 1 162 ? 62.753 147.611 131.503 1.00 15.88 162 GLU A N 1
ATOM 1209 C CA . GLU A 1 162 ? 63.122 146.313 131.979 1.00 19.13 162 GLU A CA 1
ATOM 1210 C C . GLU A 1 162 ? 63.543 146.401 133.410 0.50 15.66 162 GLU A C 1
ATOM 1211 O O . GLU A 1 162 ? 63.506 147.463 134.005 0.50 16.94 162 GLU A O 1
ATOM 1217 N N . GLU A 1 163 ? 63.657 145.241 134.025 1.00 24.48 163 GLU A N 1
ATOM 1218 C CA . GLU A 1 163 ? 64.052 145.189 135.416 1.00 26.08 163 GLU A CA 1
ATOM 1219 C C . GLU A 1 163 ? 65.552 145.415 135.569 1.00 35.36 163 GLU A C 1
ATOM 1220 O O . GLU A 1 163 ? 66.317 145.009 134.701 1.00 49.25 163 GLU A O 1
ATOM 1226 N N . THR B 2 6 ? 62.788 162.488 162.256 1.00 74.64 6 THR B N 1
ATOM 1227 C CA . THR B 2 6 ? 62.247 162.782 163.613 1.00 33.44 6 THR B CA 1
ATOM 1228 C C . THR B 2 6 ? 63.299 163.453 164.481 1.00 20.24 6 THR B C 1
ATOM 1229 O O . THR B 2 6 ? 64.479 163.128 164.376 1.00 39.55 6 THR B O 1
ATOM 1233 N N . VAL B 2 7 ? 62.834 163.974 165.607 1.00 27.57 7 VAL B N 1
ATOM 1234 C CA . VAL B 2 7 ? 63.753 164.556 166.563 1.00 55.53 7 VAL B CA 1
ATOM 1235 C C . VAL B 2 7 ? 64.129 163.558 167.653 1.00 29.11 7 VAL B C 1
ATOM 1236 O O . VAL B 2 7 ? 65.202 163.662 168.243 1.00 68.37 7 VAL B O 1
ATOM 1240 N N . GLU B 2 8 ? 63.339 162.503 167.799 1.00 43.89 8 GLU B N 1
ATOM 1241 C CA . GLU B 2 8 ? 63.650 161.431 168.751 1.00 36.34 8 GLU B CA 1
ATOM 1242 C C . GLU B 2 8 ? 63.630 160.087 168.051 1.00 23.77 8 GLU B C 1
ATOM 1243 O O . GLU B 2 8 ? 62.758 159.275 168.323 1.00 26.22 8 GLU B O 1
ATOM 1249 N N . PRO B 2 9 ? 64.519 159.869 167.092 1.00 20.25 9 PRO B N 1
ATOM 1250 C CA . PRO B 2 9 ? 64.443 158.651 166.284 1.00 17.19 9 PRO B CA 1
ATOM 1251 C C . PRO B 2 9 ? 64.658 157.400 167.107 1.00 17.62 9 PRO B C 1
ATOM 1252 O O . PRO B 2 9 ? 65.387 157.394 168.099 1.00 18.09 9 PRO B O 1
ATOM 1256 N N . THR B 2 10 ? 63.980 156.337 166.697 1.00 17.32 10 THR B N 1
ATOM 1257 C CA . THR B 2 10 ? 64.171 155.037 167.316 1.00 17.17 10 THR B CA 1
ATOM 1258 C C . THR B 2 10 ? 65.567 154.508 167.109 1.00 15.86 10 THR B C 1
ATOM 1259 O O . THR B 2 10 ? 66.320 155.005 166.306 1.00 14.98 10 THR B O 1
ATOM 1263 N N . SER B 2 11 ? 65.944 153.514 167.902 1.00 14.93 11 SER B N 1
ATOM 1264 C CA . SER B 2 11 ? 67.241 152.884 167.690 1.00 14.96 11 SER B CA 1
ATOM 1265 C C . SER B 2 11 ? 67.419 152.444 166.272 1.00 13.84 11 SER B C 1
ATOM 1266 O O . SER B 2 11 ? 68.461 152.665 165.682 1.00 14.60 11 SER B O 1
ATOM 1269 N N . ALA B 2 12 ? 66.395 151.820 165.720 1.00 14.25 12 ALA B N 1
ATOM 1270 C CA . ALA B 2 12 ? 66.509 151.353 164.366 1.00 14.28 12 ALA B CA 1
ATOM 1271 C C . ALA B 2 12 ? 66.673 152.505 163.405 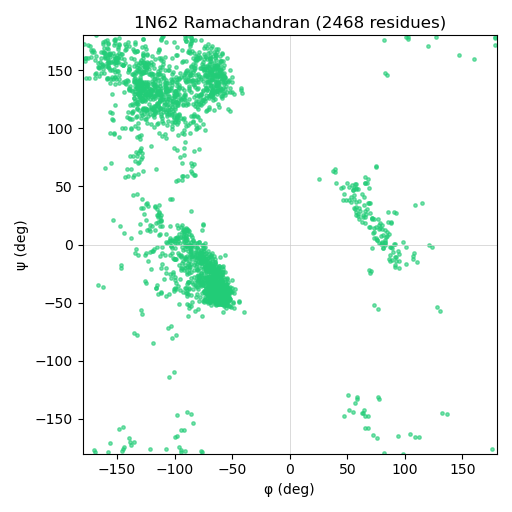1.00 14.86 12 ALA B C 1
ATOM 1272 O O . ALA B 2 12 ? 67.447 152.399 162.441 1.00 15.79 12 ALA B O 1
ATOM 1274 N N . GLU B 2 13 ? 65.945 153.592 163.634 1.00 14.56 13 GLU B N 1
ATOM 1275 C CA . GLU B 2 13 ? 66.070 154.771 162.791 1.00 14.99 13 GLU B CA 1
ATOM 1276 C C . GLU B 2 13 ? 67.440 155.384 162.886 1.00 13.26 13 GLU B C 1
ATOM 1277 O O . GLU B 2 13 ? 68.014 155.764 161.889 1.00 14.62 13 GLU B O 1
ATOM 1283 N N . ARG B 2 14 ? 67.997 155.448 164.083 1.00 13.19 14 ARG B N 1
ATOM 1284 C CA . ARG B 2 14 ? 69.317 155.987 164.209 1.00 13.62 14 ARG B CA 1
ATOM 1285 C C . ARG B 2 14 ? 70.327 155.105 163.534 1.00 13.50 14 ARG B C 1
ATOM 1286 O O . ARG B 2 14 ? 71.243 155.593 162.934 1.00 14.51 14 ARG B O 1
ATOM 1294 N N . ALA B 2 15 ? 70.187 153.797 163.673 1.00 12.37 15 ALA B N 1
ATOM 1295 C CA . ALA B 2 15 ? 71.103 152.877 163.009 1.00 12.11 15 ALA B CA 1
ATOM 1296 C C . ALA B 2 15 ? 71.017 153.025 161.537 1.00 13.11 15 ALA B C 1
ATOM 1297 O O . ALA B 2 15 ? 72.019 153.078 160.861 1.00 13.58 15 ALA B O 1
ATOM 1299 N N . GLU B 2 16 ? 69.808 153.165 161.039 1.00 13.87 16 GLU B N 1
ATOM 1300 C CA . GLU B 2 16 ? 69.640 153.264 159.605 1.00 14.39 16 GLU B CA 1
ATOM 1301 C C . GLU B 2 16 ? 70.327 154.496 159.077 1.00 14.50 16 GLU B C 1
ATOM 1302 O O . GLU B 2 16 ? 70.979 154.457 158.054 1.00 15.21 16 GLU B O 1
ATOM 1308 N N . LYS B 2 17 ? 70.218 155.574 159.827 1.00 14.12 17 LYS B N 1
ATOM 1309 C CA . LYS B 2 17 ? 70.790 156.804 159.380 1.00 14.56 17 LYS B CA 1
ATOM 1310 C C . LYS B 2 17 ? 72.295 156.777 159.362 1.00 14.25 17 LYS B C 1
ATOM 1311 O O . LYS B 2 17 ? 72.931 157.511 158.590 1.00 15.65 17 LYS B O 1
ATOM 1317 N N . LEU B 2 18 ? 72.890 155.866 160.115 1.00 12.46 18 LEU B N 1
ATOM 1318 C CA . LEU B 2 18 ? 74.327 155.765 160.081 1.00 13.31 18 LEU B CA 1
ATOM 1319 C C . LEU B 2 18 ? 74.834 155.364 158.729 1.00 12.32 18 LEU B C 1
ATOM 1320 O O . LEU B 2 18 ? 75.960 155.699 158.403 1.00 14.18 18 LEU B O 1
ATOM 1325 N N . GLN B 2 19 ? 74.081 154.517 158.035 1.00 12.29 19 GLN B N 1
ATOM 1326 C CA . GLN B 2 19 ? 74.579 153.904 156.832 1.00 12.52 19 GLN B CA 1
ATOM 1327 C C . GLN B 2 19 ? 75.895 153.215 157.110 1.00 11.86 19 GLN B C 1
ATOM 1328 O O . GLN B 2 19 ? 76.844 153.337 156.348 1.00 12.90 19 GLN B O 1
ATOM 1334 N N . GLY B 2 20 ? 75.886 152.394 158.149 1.00 11.60 20 GLY B N 1
ATOM 1335 C CA . GLY B 2 20 ? 77.084 151.744 158.585 1.00 11.59 20 GLY B CA 1
ATOM 1336 C C . GLY B 2 20 ? 77.181 150.335 158.038 1.00 11.59 20 GLY B C 1
ATOM 1337 O O . GLY B 2 20 ? 76.805 150.023 156.923 1.00 11.60 20 GLY B O 1
ATOM 1338 N N . MET B 2 21 ? 77.776 149.487 158.831 1.00 11.61 21 MET B N 1
ATOM 1339 C CA . MET B 2 21 ? 78.051 148.125 158.474 1.00 11.95 21 MET B CA 1
ATOM 1340 C C . MET B 2 21 ? 76.835 147.425 157.940 1.00 11.63 21 MET B C 1
ATOM 1341 O O . MET B 2 21 ? 75.800 147.403 158.591 1.00 13.19 21 MET B O 1
ATOM 1350 N N . GLY B 2 22 ? 76.982 146.766 156.809 1.00 11.32 22 GLY B N 1
ATOM 1351 C CA . GLY B 2 22 ? 75.932 146.002 156.217 1.00 12.31 22 GLY B CA 1
ATOM 1352 C C . GLY B 2 22 ? 75.061 146.783 155.293 1.00 12.48 22 GLY B C 1
ATOM 1353 O O . GLY B 2 22 ? 74.316 146.166 154.541 1.00 14.26 22 GLY B O 1
ATOM 1354 N N . CYS B 2 23 ? 75.160 148.101 155.313 1.00 11.62 23 CYS B N 1
ATOM 1355 C CA . CYS B 2 23 ? 74.344 148.935 154.450 1.00 12.45 23 CYS B CA 1
ATOM 1356 C C . CYS B 2 23 ? 74.917 148.959 153.067 1.00 11.31 23 CYS B C 1
ATOM 1357 O O . CYS B 2 23 ? 76.121 149.008 152.880 1.00 11.53 23 CYS B O 1
ATOM 1362 N N . LYS B 2 24 ? 74.021 149.044 152.115 1.00 11.74 24 LYS B N 1
ATOM 1363 C CA . LYS B 2 24 ? 74.387 149.278 150.735 1.00 11.33 24 LYS B CA 1
ATOM 1364 C C . LYS B 2 24 ? 74.535 150.774 150.546 1.00 11.33 24 LYS B C 1
ATOM 1365 O O . LYS B 2 24 ? 73.821 151.419 149.783 1.00 13.56 24 LYS B O 1
ATOM 1371 N N . ARG B 2 25 ? 75.466 151.363 151.266 1.00 10.96 25 ARG B N 1
ATOM 1372 C CA . ARG B 2 25 ? 75.704 152.794 151.220 1.00 10.82 25 ARG B CA 1
ATOM 1373 C C . ARG B 2 25 ? 76.239 153.135 149.865 1.00 11.03 25 ARG B C 1
ATOM 1374 O O . ARG B 2 25 ? 77.146 152.488 149.339 1.00 11.47 25 ARG B O 1
ATOM 1382 N N . LYS B 2 26 ? 75.648 154.168 149.280 1.00 11.37 26 LYS B N 1
ATOM 1383 C CA . LYS B 2 26 ? 76.093 154.612 147.995 1.00 11.54 26 LYS B CA 1
ATOM 1384 C C . LYS B 2 26 ? 77.423 155.321 148.165 1.00 10.96 26 LYS B C 1
ATOM 1385 O O . LYS B 2 26 ? 77.746 155.867 149.215 1.00 12.36 26 LYS B O 1
ATOM 1395 N N . ARG B 2 27 ? 78.214 155.316 147.109 1.00 10.84 27 ARG B N 1
ATOM 1396 C CA . ARG B 2 27 ? 79.595 155.691 147.260 1.00 9.78 27 ARG B CA 1
ATOM 1397 C C . ARG B 2 27 ? 79.808 157.178 147.238 1.00 11.31 27 ARG B C 1
ATOM 1398 O O . ARG B 2 27 ? 79.308 157.894 146.396 1.00 12.50 27 ARG B O 1
ATOM 1406 N N . VAL B 2 28 ? 80.652 157.655 148.138 1.00 11.19 28 VAL B N 1
ATOM 1407 C CA . VAL B 2 28 ? 81.026 159.050 148.159 1.00 11.70 28 VAL B CA 1
ATOM 1408 C C . VAL B 2 28 ? 81.908 159.419 146.997 1.00 10.96 28 VAL B C 1
ATOM 1409 O O . VAL B 2 28 ? 81.846 160.554 146.546 1.00 12.02 28 VAL B O 1
ATOM 1413 N N . GLU B 2 29 ? 82.674 158.478 146.506 1.00 10.43 29 GLU B N 1
ATOM 1414 C CA . GLU B 2 29 ? 83.605 158.741 145.446 1.00 11.13 29 GLU B CA 1
ATOM 1415 C C . GLU B 2 29 ? 82.869 159.098 144.179 1.00 10.64 29 GLU B C 1
ATOM 1416 O O . GLU B 2 29 ? 83.403 159.780 143.322 1.00 10.98 29 GLU B O 1
ATOM 1422 N N . ASP B 2 30 ? 81.644 158.643 144.055 1.00 10.45 30 ASP B N 1
ATOM 1423 C CA . ASP B 2 30 ? 80.950 158.741 142.813 1.00 10.41 30 ASP B CA 1
ATOM 1424 C C . ASP B 2 30 ? 80.639 160.175 142.505 1.00 10.76 30 ASP B C 1
ATOM 1425 O O . ASP B 2 30 ? 80.499 160.518 141.352 1.00 11.49 30 ASP B O 1
ATOM 1430 N N . ILE B 2 31 ? 80.446 161.003 143.522 1.00 10.89 31 ILE B N 1
ATOM 1431 C CA . ILE B 2 31 ? 80.132 162.379 143.253 1.00 11.69 31 ILE B CA 1
ATOM 1432 C C . ILE B 2 31 ? 81.182 163.019 142.375 1.00 10.96 31 ILE B C 1
ATOM 1433 O O . ILE B 2 31 ? 80.856 163.573 141.337 1.00 11.81 31 ILE B O 1
ATOM 1438 N N . ARG B 2 32 ? 82.447 162.923 142.736 1.00 10.66 32 ARG B N 1
ATOM 1439 C CA . ARG B 2 32 ? 83.460 163.528 141.900 1.00 10.96 32 ARG B CA 1
ATOM 1440 C C . ARG B 2 32 ? 83.662 162.727 140.631 1.00 10.73 32 ARG B C 1
ATOM 1441 O O . ARG B 2 32 ? 83.825 163.316 139.575 1.00 10.84 32 ARG B O 1
ATOM 1449 N N . PHE B 2 33 ? 83.660 161.418 140.710 1.00 10.37 33 PHE B N 1
ATOM 1450 C CA . PHE B 2 33 ? 84.053 160.667 139.548 1.00 9.98 33 PHE B CA 1
ATOM 1451 C C . PHE B 2 33 ? 83.030 160.777 138.452 1.00 10.26 33 PHE B C 1
ATOM 1452 O O . PHE B 2 33 ? 83.402 160.832 137.294 1.00 10.75 33 PHE B O 1
ATOM 1460 N N . THR B 2 34 ? 81.754 160.849 138.793 1.00 10.72 34 THR B N 1
ATOM 1461 C CA . THR B 2 34 ? 80.750 160.998 137.777 1.00 10.81 34 THR B CA 1
ATOM 1462 C C . THR B 2 34 ? 80.737 162.348 137.143 1.00 10.80 34 THR B C 1
ATOM 1463 O O . THR B 2 34 ? 80.034 162.541 136.193 1.00 11.78 34 THR B O 1
ATOM 1467 N N . GLN B 2 35 ? 81.442 163.295 137.727 1.00 10.95 35 GLN B N 1
ATOM 1468 C CA . GLN B 2 35 ? 81.484 164.654 137.214 1.00 10.87 35 GLN B CA 1
ATOM 1469 C C . GLN B 2 35 ? 82.861 165.016 136.674 1.00 11.13 35 GLN B C 1
ATOM 1470 O O . GLN B 2 35 ? 83.099 166.159 136.330 1.00 12.44 35 GLN B O 1
ATOM 1476 N N . GLY B 2 36 ? 83.756 164.050 136.565 1.00 11.68 36 GLY B N 1
ATOM 1477 C CA . GLY B 2 36 ? 85.080 164.270 136.038 1.00 12.16 36 GLY B CA 1
ATOM 1478 C C . GLY B 2 36 ? 85.949 165.086 136.958 1.00 11.37 36 GLY B C 1
ATOM 1479 O O . GLY B 2 36 ? 86.902 165.713 136.515 1.00 13.52 36 GLY B O 1
ATOM 1480 N N . LYS B 2 37 ? 85.659 165.013 138.237 1.00 11.08 37 LYS B N 1
ATOM 1481 C CA . LYS B 2 37 ? 86.418 165.757 139.220 1.00 11.18 37 LYS B CA 1
ATOM 1482 C C . LYS B 2 37 ? 87.220 164.835 140.110 1.00 12.27 37 LYS B C 1
ATOM 1483 O O . LYS B 2 37 ? 87.689 165.235 141.153 1.00 13.30 37 LYS B O 1
ATOM 1489 N N . GLY B 2 38 ? 87.465 163.619 139.649 1.00 11.75 38 GLY B N 1
ATOM 1490 C CA . GLY B 2 38 ? 88.554 162.842 140.174 1.00 12.25 38 GLY B CA 1
ATOM 1491 C C . GLY B 2 38 ? 89.843 163.578 139.987 1.00 11.34 38 GLY B C 1
ATOM 1492 O O . GLY B 2 38 ? 89.955 164.465 139.162 1.00 13.66 38 GLY B O 1
ATOM 1493 N N . ASN B 2 39 ? 90.858 163.141 140.700 1.00 10.75 39 ASN B N 1
ATOM 1494 C CA . ASN B 2 39 ? 92.192 163.676 140.510 1.00 11.00 39 ASN B CA 1
ATOM 1495 C C . ASN B 2 39 ? 93.124 162.506 140.367 1.00 10.89 39 ASN B C 1
ATOM 1496 O O . ASN B 2 39 ? 93.581 161.962 141.344 1.00 11.92 39 ASN B O 1
ATOM 1501 N N . TYR B 2 40 ? 93.354 162.134 139.145 1.00 10.44 40 TYR B N 1
ATOM 1502 C CA . TYR B 2 40 ? 94.276 161.095 138.814 1.00 10.27 40 TYR B CA 1
ATOM 1503 C C . TYR B 2 40 ? 95.595 161.697 138.402 1.00 10.39 40 TYR B C 1
ATOM 1504 O O . TYR B 2 40 ? 95.666 162.879 138.132 1.00 11.46 40 TYR B O 1
ATOM 1513 N N . VAL B 2 41 ? 96.650 160.922 138.382 1.00 10.54 41 VAL B N 1
ATOM 1514 C CA . VAL B 2 41 ? 97.979 161.459 138.187 1.00 10.34 41 VAL B CA 1
ATOM 1515 C C . VAL B 2 41 ? 98.060 162.339 136.973 1.00 10.72 41 VAL B C 1
ATOM 1516 O O . VAL B 2 41 ? 98.664 163.392 137.034 1.00 11.03 41 VAL B O 1
ATOM 1520 N N . ASP B 2 42 ? 97.529 161.900 135.856 1.00 10.72 42 ASP B N 1
ATOM 1521 C CA . ASP B 2 42 ? 97.751 162.689 134.658 1.00 11.05 42 ASP B CA 1
ATOM 1522 C C . ASP B 2 42 ? 96.918 163.951 134.668 1.00 10.71 42 ASP B C 1
ATOM 1523 O O . ASP B 2 42 ? 97.115 164.812 133.851 1.00 12.14 42 ASP B O 1
ATOM 1528 N N . ASP B 2 43 ? 96.013 164.103 135.628 1.00 11.20 43 ASP B N 1
ATOM 1529 C CA . ASP B 2 43 ? 95.327 165.352 135.805 1.00 12.23 43 ASP B CA 1
ATOM 1530 C C . ASP B 2 43 ? 96.194 166.420 136.463 1.00 11.82 43 ASP B C 1
ATOM 1531 O O . ASP B 2 43 ? 95.850 167.580 136.457 1.00 14.61 43 ASP B O 1
ATOM 1536 N N . VAL B 2 44 ? 97.308 166.018 137.053 1.00 11.78 44 VAL B N 1
ATOM 1537 C CA . VAL B 2 44 ? 98.161 166.912 137.787 1.00 12.43 44 VAL B CA 1
ATOM 1538 C C . VAL B 2 44 ? 98.946 167.772 136.830 1.00 12.87 44 VAL B C 1
ATOM 1539 O O . VAL B 2 44 ? 99.537 167.303 135.879 1.00 14.06 44 VAL B O 1
ATOM 1543 N N . LYS B 2 45 ? 98.942 169.059 137.104 1.00 13.50 45 LYS B N 1
ATOM 1544 C CA . LYS B 2 45 ? 99.723 170.014 136.333 1.00 14.09 45 LYS B CA 1
ATOM 1545 C C . LYS B 2 45 ? 100.406 170.933 137.312 1.00 14.49 45 LYS B C 1
ATOM 1546 O O . LYS B 2 45 ? 99.768 171.517 138.183 1.00 16.63 45 LYS B O 1
ATOM 1552 N N . LEU B 2 46 ? 101.711 171.036 137.183 1.00 17.23 46 LEU B N 1
ATOM 1553 C CA . LEU B 2 46 ? 102.507 171.836 138.082 1.00 18.08 46 LEU B CA 1
ATOM 1554 C C . LEU B 2 46 ? 103.279 172.835 137.262 1.00 18.13 46 LEU B C 1
ATOM 1555 O O . LEU B 2 46 ? 103.674 172.549 136.150 1.00 17.48 46 LEU B O 1
ATOM 1560 N N . PRO B 2 47 ? 103.620 173.971 137.849 1.00 18.32 47 PRO B N 1
ATOM 1561 C CA . PRO B 2 47 ? 104.452 174.933 137.136 1.00 19.76 47 PRO B CA 1
ATOM 1562 C C . PRO B 2 47 ? 105.769 174.338 136.718 1.00 16.35 47 PRO B C 1
ATOM 1563 O O . PRO B 2 47 ? 106.457 173.673 137.500 1.00 17.20 47 PRO B O 1
ATOM 1567 N N . GLY B 2 48 ? 106.093 174.530 135.454 1.00 17.27 48 GLY B N 1
ATOM 1568 C CA . GLY B 2 48 ? 107.368 174.088 134.942 1.00 16.99 48 GLY B CA 1
ATOM 1569 C C . GLY B 2 48 ? 107.434 172.612 134.601 1.00 14.94 48 GLY B C 1
ATOM 1570 O O . GLY B 2 48 ? 108.515 172.119 134.329 1.00 15.43 48 GLY B O 1
ATOM 1571 N N . MET B 2 49 ? 106.337 171.890 134.780 1.00 13.43 49 MET B N 1
ATOM 1572 C CA . MET B 2 49 ? 106.388 170.449 134.680 1.00 13.10 49 MET B CA 1
ATOM 1573 C C . MET B 2 49 ? 106.779 170.074 133.281 1.00 12.84 49 MET B C 1
ATOM 1574 O O . MET B 2 49 ? 106.166 170.531 132.327 1.00 14.74 49 MET B O 1
ATOM 1579 N N . LEU B 2 50 ? 107.672 169.097 133.204 1.00 13.00 50 LEU B N 1
ATOM 1580 C CA . LEU B 2 50 ? 108.106 168.501 131.970 1.00 12.76 50 LEU B CA 1
ATOM 1581 C C . LEU B 2 50 ? 107.511 167.109 131.874 1.00 12.00 50 LEU B C 1
ATOM 1582 O O . LEU B 2 50 ? 106.844 166.637 132.786 1.00 12.73 50 LEU B O 1
ATOM 1587 N N . PHE B 2 51 ? 107.730 166.483 130.742 1.00 11.84 51 PHE B N 1
ATOM 1588 C CA . PHE B 2 51 ? 107.206 165.159 130.514 1.00 12.20 51 PHE B CA 1
ATOM 1589 C C . PHE B 2 51 ? 108.345 164.263 130.096 1.00 13.37 51 PHE B C 1
ATOM 1590 O O . PHE B 2 51 ? 109.136 164.626 129.207 1.00 13.17 51 PHE B O 1
ATOM 1598 N N . GLY B 2 52 ? 108.426 163.093 130.683 1.00 12.25 52 GLY B N 1
ATOM 1599 C CA . GLY B 2 52 ? 109.451 162.154 130.354 1.00 13.60 52 GLY B CA 1
ATOM 1600 C C . GLY B 2 52 ? 108.842 160.888 129.820 1.00 14.12 52 GLY B C 1
ATOM 1601 O O . GLY B 2 52 ? 107.793 160.443 130.267 1.00 15.87 52 GLY B O 1
ATOM 1602 N N . ASP B 2 53 ? 109.569 160.279 128.900 1.00 13.48 53 ASP B N 1
ATOM 1603 C CA . ASP B 2 53 ? 109.251 158.941 128.516 1.00 17.88 53 ASP B CA 1
ATOM 1604 C C . ASP B 2 53 ? 110.417 158.251 127.904 1.00 12.79 53 ASP B C 1
ATOM 1605 O O . ASP B 2 53 ? 111.502 158.805 127.753 1.00 14.05 53 ASP B O 1
ATOM 1610 N N . PHE B 2 54 ? 110.221 156.975 127.661 1.00 13.31 54 PHE B N 1
ATOM 1611 C CA . PHE B 2 54 ? 111.330 156.100 127.420 1.00 12.75 54 PHE B CA 1
ATOM 1612 C C . PHE B 2 54 ? 111.531 155.803 125.973 1.00 12.54 54 PHE B C 1
ATOM 1613 O O . PHE B 2 54 ? 110.595 155.471 125.244 1.00 14.22 54 PHE B O 1
ATOM 1621 N N . VAL B 2 55 ? 112.801 155.720 125.625 1.00 12.49 55 VAL B N 1
ATOM 1622 C CA . VAL B 2 55 ? 113.282 154.885 124.555 1.00 13.20 55 VAL B CA 1
ATOM 1623 C C . VAL B 2 55 ? 113.328 153.469 125.055 1.00 12.79 55 VAL B C 1
ATOM 1624 O O . VAL B 2 55 ? 113.890 153.208 126.115 1.00 13.51 55 VAL B O 1
ATOM 1628 N N . ARG B 2 56 ? 112.695 152.568 124.328 1.00 13.18 56 ARG B N 1
ATOM 1629 C CA . ARG B 2 56 ? 112.547 151.213 124.775 1.00 14.65 56 ARG B CA 1
ATOM 1630 C C . ARG B 2 56 ? 113.168 150.237 123.801 1.00 13.58 56 ARG B C 1
ATOM 1631 O O . ARG B 2 56 ? 113.262 150.501 122.614 1.00 16.14 56 ARG B O 1
ATOM 1639 N N . SER B 2 57 ? 113.508 149.073 124.311 1.00 14.24 57 SER B N 1
ATOM 1640 C CA . SER B 2 57 ? 114.288 148.139 123.552 1.00 14.59 57 SER B CA 1
ATOM 1641 C C . SER B 2 57 ? 113.415 147.483 122.491 1.00 13.38 57 SER B C 1
ATOM 1642 O O . SER B 2 57 ? 112.384 146.893 122.781 1.00 14.42 57 SER B O 1
ATOM 1645 N N . SER B 2 58 ? 113.921 147.422 121.268 1.00 15.47 58 SER B N 1
ATOM 1646 C CA . SER B 2 58 ? 113.275 146.649 120.251 1.00 15.03 58 SER B CA 1
ATOM 1647 C C . SER B 2 58 ? 113.621 145.181 120.364 1.00 15.42 58 SER B C 1
ATOM 1648 O O . SER B 2 58 ? 113.022 144.368 119.681 1.00 16.23 58 SER B O 1
ATOM 1651 N N . HIS B 2 59 ? 114.638 144.873 121.159 1.00 14.80 59 HIS B N 1
ATOM 1652 C CA . HIS B 2 59 ? 115.194 143.533 121.242 1.00 14.90 59 HIS B CA 1
ATOM 1653 C C . HIS B 2 59 ? 114.844 142.898 122.555 1.00 14.31 59 HIS B C 1
ATOM 1654 O O . HIS B 2 59 ? 114.919 143.534 123.594 1.00 15.93 59 HIS B O 1
ATOM 1661 N N . ALA B 2 60 ? 114.597 141.611 122.512 1.00 16.07 60 ALA B N 1
ATOM 1662 C CA . ALA B 2 60 ? 114.409 140.828 123.713 1.00 14.89 60 ALA B CA 1
ATOM 1663 C C . ALA B 2 60 ? 115.711 140.550 124.434 1.00 14.14 60 ALA B C 1
ATOM 1664 O O . ALA B 2 60 ? 115.723 140.379 125.643 1.00 16.06 60 ALA B O 1
ATOM 1666 N N . HIS B 2 61 ? 116.788 140.364 123.696 1.00 15.50 61 HIS B N 1
ATOM 1667 C CA . HIS B 2 61 ? 118.032 140.000 124.333 1.00 15.60 61 HIS B CA 1
ATOM 1668 C C . HIS B 2 61 ? 119.171 140.449 123.453 1.00 16.31 61 HIS B C 1
ATOM 1669 O O . HIS B 2 61 ? 119.364 139.911 122.385 1.00 17.23 61 HIS B O 1
ATOM 1676 N N . ALA B 2 62 ? 119.943 141.409 123.925 1.00 16.28 62 ALA B N 1
ATOM 1677 C CA . ALA B 2 62 ? 120.971 141.985 123.077 1.00 16.88 62 ALA B CA 1
ATOM 1678 C C . ALA B 2 62 ? 121.908 142.778 123.946 1.00 17.19 62 ALA B C 1
ATOM 1679 O O . ALA B 2 62 ? 121.487 143.391 124.915 1.00 18.73 62 ALA B O 1
ATOM 1681 N N . ARG B 2 63 ? 123.186 142.781 123.598 1.00 17.43 63 ARG B N 1
ATOM 1682 C CA . ARG B 2 63 ? 124.101 143.746 124.185 1.00 19.57 63 ARG B CA 1
ATOM 1683 C C . ARG B 2 63 ? 123.785 145.106 123.594 1.00 20.57 63 ARG B C 1
ATOM 1684 O O . ARG B 2 63 ? 123.414 145.219 122.438 1.00 21.51 63 ARG B O 1
ATOM 1692 N N . ILE B 2 64 ? 123.947 146.133 124.401 1.00 19.63 64 ILE B N 1
ATOM 1693 C CA . ILE B 2 64 ? 123.853 147.476 123.925 1.00 21.97 64 ILE B CA 1
ATOM 1694 C C . ILE B 2 64 ? 125.239 147.978 123.622 1.00 21.88 64 ILE B C 1
ATOM 1695 O O . ILE B 2 64 ? 126.091 148.036 124.505 1.00 25.74 64 ILE B O 1
ATOM 1700 N N . LYS B 2 65 ? 125.509 148.172 122.341 1.00 25.28 65 LYS B N 1
ATOM 1701 C CA . LYS B 2 65 ? 126.839 148.529 121.909 1.00 29.67 65 LYS B CA 1
ATOM 1702 C C . LYS B 2 65 ? 127.041 150.023 122.056 1.00 37.65 65 LYS B C 1
ATOM 1703 O O . LYS B 2 65 ? 128.078 150.469 122.524 1.00 37.29 65 LYS B O 1
ATOM 1709 N N . SER B 2 66 ? 125.945 150.757 121.956 1.00 33.32 66 SER B N 1
ATOM 1710 C CA . SER B 2 66 ? 125.990 152.194 122.155 1.00 27.66 66 SER B CA 1
ATOM 1711 C C . SER B 2 66 ? 124.592 152.783 122.047 1.00 24.99 66 SER B C 1
ATOM 1712 O O . SER B 2 66 ? 123.701 152.210 121.420 1.00 24.44 66 SER B O 1
ATOM 1715 N N . ILE B 2 67 ? 124.437 153.976 122.594 1.00 26.40 67 ILE B N 1
ATOM 1716 C CA . ILE B 2 67 ? 123.192 154.717 122.463 1.00 20.47 67 ILE B CA 1
ATOM 1717 C C . ILE B 2 67 ? 123.547 156.113 122.061 1.00 25.56 67 ILE B C 1
ATOM 1718 O O . ILE B 2 67 ? 124.410 156.719 122.675 1.00 25.83 67 ILE B O 1
ATOM 1723 N N . ASP B 2 68 ? 123.045 156.535 120.913 1.00 22.05 68 ASP B N 1
ATOM 1724 C CA . ASP B 2 68 ? 123.293 157.874 120.435 1.00 20.86 68 ASP B CA 1
ATOM 1725 C C . ASP B 2 68 ? 122.093 158.739 120.776 1.00 21.59 68 ASP B C 1
ATOM 1726 O O . ASP B 2 68 ? 121.006 158.580 120.217 1.00 21.27 68 ASP B O 1
ATOM 1731 N N . THR B 2 69 ? 122.284 159.617 121.746 1.00 18.54 69 THR B N 1
ATOM 1732 C CA . THR B 2 69 ? 121.215 160.511 122.171 1.00 19.42 69 THR B CA 1
ATOM 1733 C C . THR B 2 69 ? 121.350 161.915 121.610 1.00 20.73 69 THR B C 1
ATOM 1734 O O . THR B 2 69 ? 120.642 162.835 122.030 1.00 22.72 69 THR B O 1
ATOM 1738 N N . SER B 2 70 ? 122.355 162.122 120.772 1.00 21.93 70 SER B N 1
ATOM 1739 C CA . SER B 2 70 ? 122.724 163.469 120.386 1.00 24.75 70 SER B CA 1
ATOM 1740 C C . SER B 2 70 ? 121.571 164.210 119.701 1.00 20.76 70 SER B C 1
ATOM 1741 O O . SER B 2 70 ? 121.348 165.393 119.952 1.00 25.26 70 SER B O 1
ATOM 1744 N N . LYS B 2 71 ? 120.867 163.535 118.805 1.00 23.20 71 LYS B N 1
ATOM 1745 C CA . LYS B 2 71 ? 119.805 164.189 118.038 1.00 22.48 71 LYS B CA 1
ATOM 1746 C C . LYS B 2 71 ? 118.623 164.512 118.952 1.00 23.08 71 LYS B C 1
ATOM 1747 O O . LYS B 2 71 ? 117.971 165.551 118.789 1.00 22.95 71 LYS B O 1
ATOM 1753 N N . ALA B 2 72 ? 118.359 163.642 119.925 1.00 21.14 72 ALA B N 1
ATOM 1754 C CA . ALA B 2 72 ? 117.301 163.891 120.885 1.00 19.34 72 ALA B CA 1
ATOM 1755 C C . ALA B 2 72 ? 117.659 165.081 121.753 1.00 20.18 72 ALA B C 1
ATOM 1756 O O . ALA B 2 72 ? 116.861 165.997 121.966 1.00 19.28 72 ALA B O 1
ATOM 1758 N N . LYS B 2 73 ? 118.899 165.112 122.203 1.00 18.12 73 LYS B N 1
ATOM 1759 C CA . LYS B 2 73 ? 119.322 166.189 123.089 1.00 18.75 73 LYS B CA 1
ATOM 1760 C C . LYS B 2 73 ? 119.249 167.532 122.377 1.00 23.27 73 LYS B C 1
ATOM 1761 O O . LYS B 2 73 ? 119.044 168.567 122.993 1.00 25.71 73 LYS B O 1
ATOM 1767 N N . ALA B 2 74 ? 119.518 167.524 121.084 1.00 22.20 74 ALA B N 1
ATOM 1768 C CA . ALA B 2 74 ? 119.568 168.765 120.349 1.00 21.96 74 ALA B CA 1
ATOM 1769 C C . ALA B 2 74 ? 118.190 169.317 120.007 1.00 22.62 74 ALA B C 1
ATOM 1770 O O . ALA B 2 74 ? 118.072 170.436 119.524 1.00 27.46 74 ALA B O 1
ATOM 1772 N N . LEU B 2 75 ? 117.171 168.491 120.123 1.00 21.00 75 LEU B N 1
ATOM 1773 C CA . LEU B 2 75 ? 115.846 168.890 119.717 1.00 21.56 75 LEU B CA 1
ATOM 1774 C C . LEU B 2 75 ? 115.344 169.966 120.657 1.00 20.47 75 LEU B C 1
ATOM 1775 O O . LEU B 2 75 ? 115.442 169.820 121.860 1.00 21.16 75 LEU B O 1
ATOM 1780 N N . PRO B 2 76 ? 114.737 171.015 120.122 1.00 21.21 76 PRO B N 1
ATOM 1781 C CA . PRO B 2 76 ? 114.224 172.069 120.992 1.00 21.67 76 PRO B CA 1
ATOM 1782 C C . PRO B 2 76 ? 113.166 171.500 121.907 1.00 19.58 76 PRO B C 1
ATOM 1783 O O . PRO B 2 76 ? 112.374 170.665 121.517 1.00 21.04 76 PRO B O 1
ATOM 1787 N N . GLY B 2 77 ? 113.212 171.908 123.156 1.00 18.56 77 GLY B N 1
ATOM 1788 C CA . GLY B 2 77 ? 112.206 171.460 124.077 1.00 18.27 77 GLY B CA 1
ATOM 1789 C C . GLY B 2 77 ? 112.601 170.181 124.790 1.00 17.81 77 GLY B C 1
ATOM 1790 O O . GLY B 2 77 ? 111.882 169.750 125.671 1.00 17.92 77 GLY B O 1
ATOM 1791 N N . VAL B 2 78 ? 113.781 169.642 124.504 1.00 17.84 78 VAL B N 1
ATOM 1792 C CA . VAL B 2 78 ? 114.288 168.494 125.222 1.00 17.15 78 VAL B CA 1
ATOM 1793 C C . VAL B 2 78 ? 115.282 168.994 126.245 1.00 15.51 78 VAL B C 1
ATOM 1794 O O . VAL B 2 78 ? 116.192 169.753 125.936 1.00 18.27 78 VAL B O 1
ATOM 1798 N N . PHE B 2 79 ? 115.087 168.571 127.481 1.00 16.17 79 PHE B N 1
ATOM 1799 C CA . PHE B 2 79 ? 115.880 169.052 128.588 1.00 16.64 79 PHE B CA 1
ATOM 1800 C C . PHE B 2 79 ? 116.858 168.036 129.118 1.00 17.62 79 PHE B C 1
ATOM 1801 O O . PHE B 2 79 ? 117.823 168.416 129.797 1.00 19.47 79 PHE B O 1
ATOM 1809 N N . ALA B 2 80 ? 116.574 166.757 128.918 1.00 16.38 80 ALA B N 1
ATOM 1810 C CA . ALA B 2 80 ? 117.490 165.742 129.380 1.00 16.86 80 ALA B CA 1
ATOM 1811 C C . ALA B 2 80 ? 117.239 164.490 128.576 1.00 16.02 80 ALA B C 1
ATOM 1812 O O . ALA B 2 80 ? 116.112 164.208 128.162 1.00 17.15 80 ALA B O 1
ATOM 1814 N N . VAL B 2 81 ? 118.282 163.683 128.465 1.00 17.16 81 VAL B N 1
ATOM 1815 C CA . VAL B 2 81 ? 118.104 162.322 128.018 1.00 17.14 81 VAL B CA 1
ATOM 1816 C C . VAL B 2 81 ? 118.986 161.462 128.855 1.00 17.15 81 VAL B C 1
ATOM 1817 O O . VAL B 2 81 ? 120.200 161.600 128.816 1.00 21.33 81 VAL B O 1
ATOM 1821 N N . LEU B 2 82 ? 118.365 160.700 129.745 1.00 16.68 82 LEU B N 1
ATOM 1822 C CA . LEU B 2 82 ? 119.099 159.870 130.661 1.00 15.31 82 LEU B CA 1
ATOM 1823 C C . LEU B 2 82 ? 119.342 158.532 130.032 1.00 15.14 82 LEU B C 1
ATOM 1824 O O . LEU B 2 82 ? 118.449 157.974 129.408 1.00 14.90 82 LEU B O 1
ATOM 1829 N N . THR B 2 83 ? 120.535 158.004 130.265 1.00 15.87 83 THR B N 1
ATOM 1830 C CA . THR B 2 83 ? 120.826 156.614 129.993 1.00 15.82 83 THR B CA 1
ATOM 1831 C C . THR B 2 83 ? 121.403 155.995 131.246 1.00 14.65 83 THR B C 1
ATOM 1832 O O . THR B 2 83 ? 121.591 156.664 132.235 1.00 18.21 83 THR B O 1
ATOM 1836 N N . ALA B 2 84 ? 121.666 154.706 131.190 1.00 16.15 84 ALA B N 1
ATOM 1837 C CA . ALA B 2 84 ? 122.293 154.042 132.308 1.00 17.17 84 ALA B CA 1
ATOM 1838 C C . ALA B 2 84 ? 123.539 154.786 132.778 1.00 18.80 84 ALA B C 1
ATOM 1839 O O . ALA B 2 84 ? 123.798 154.857 133.977 1.00 21.51 84 ALA B O 1
ATOM 1841 N N . ALA B 2 85 ? 124.295 155.332 131.838 1.00 21.02 85 ALA B N 1
ATOM 1842 C CA . ALA B 2 85 ? 125.510 156.067 132.157 1.00 24.83 85 ALA B CA 1
ATOM 1843 C C . ALA B 2 85 ? 125.251 157.139 133.199 1.00 27.97 85 ALA B C 1
ATOM 1844 O O . ALA B 2 85 ? 126.127 157.445 133.990 1.00 29.55 85 ALA B O 1
ATOM 1846 N N . ASP B 2 86 ? 124.123 157.828 133.082 1.00 22.07 86 ASP B N 1
ATOM 1847 C CA . ASP B 2 86 ? 123.795 158.927 133.968 1.00 25.56 86 ASP B CA 1
ATOM 1848 C C . ASP B 2 86 ? 123.449 158.368 135.327 1.00 25.43 86 ASP B C 1
ATOM 1849 O O . ASP B 2 86 ? 123.512 159.080 136.329 1.00 35.29 86 ASP B O 1
ATOM 1854 N N . LEU B 2 87 ? 122.864 157.175 135.332 1.00 22.99 87 LEU B N 1
ATOM 1855 C CA . LEU B 2 87 ? 122.336 156.629 136.578 1.00 29.20 87 LEU B CA 1
ATOM 1856 C C . LEU B 2 87 ? 123.407 155.871 137.325 1.00 30.14 87 LEU B C 1
ATOM 1857 O O . LEU B 2 87 ? 123.327 155.690 138.549 1.00 26.55 87 LEU B O 1
ATOM 1862 N N . LYS B 2 88 ? 124.309 155.268 136.566 1.00 26.23 88 LYS B N 1
ATOM 1863 C CA . LYS B 2 88 ? 125.201 154.269 137.115 1.00 41.39 88 LYS B CA 1
ATOM 1864 C C . LYS B 2 88 ? 126.119 154.832 138.202 1.00 53.95 88 LYS B C 1
ATOM 1865 O O . LYS B 2 88 ? 126.361 154.116 139.169 1.00 50.57 88 LYS B O 1
ATOM 1871 N N . PRO B 2 89 ? 126.338 156.150 138.232 1.00 61.66 89 PRO B N 1
ATOM 1872 C CA . PRO B 2 89 ? 126.976 156.765 139.413 1.00 65.13 89 PRO B CA 1
ATOM 1873 C C . PRO B 2 89 ? 126.059 156.959 140.634 1.00 52.93 89 PRO B C 1
ATOM 1874 O O . PRO B 2 89 ? 126.580 157.107 141.742 1.00 52.27 89 PRO B O 1
ATOM 1878 N N . LEU B 2 90 ? 124.771 157.209 140.412 1.00 42.50 90 LEU B N 1
ATOM 1879 C CA . LEU B 2 90 ? 123.801 157.286 141.506 1.00 31.48 90 LEU B CA 1
ATOM 1880 C C . LEU B 2 90 ? 123.410 155.917 142.051 1.00 39.46 90 LEU B C 1
ATOM 1881 O O . LEU B 2 90 ? 122.558 155.827 142.935 1.00 28.96 90 LEU B O 1
ATOM 1886 N N . ASN B 2 91 ? 124.173 154.903 141.656 1.00 28.63 91 ASN B N 1
ATOM 1887 C CA . ASN B 2 91 ? 123.718 153.524 141.625 1.00 53.04 91 ASN B CA 1
ATOM 1888 C C . ASN B 2 91 ? 122.209 153.405 141.487 1.00 30.67 91 ASN B C 1
ATOM 1889 O O . ASN B 2 91 ? 121.555 152.637 142.195 1.00 27.95 91 ASN B O 1
ATOM 1894 N N . LEU B 2 92 ? 121.691 154.014 140.435 1.00 23.74 92 LEU B N 1
ATOM 1895 C CA . LEU B 2 92 ? 120.283 153.891 140.158 1.00 22.56 92 LEU B CA 1
ATOM 1896 C C . LEU B 2 92 ? 120.066 153.304 138.790 1.00 19.55 92 LEU B C 1
ATOM 1897 O O . LEU B 2 92 ? 118.943 153.287 138.331 1.00 20.46 92 LEU B O 1
ATOM 1902 N N . HIS B 2 93 ? 121.091 152.683 138.200 1.00 19.78 93 HIS B N 1
ATOM 1903 C CA . HIS B 2 93 ? 120.881 151.953 136.960 1.00 17.74 93 HIS B CA 1
ATOM 1904 C C . HIS B 2 93 ? 120.169 150.646 137.178 1.00 15.74 93 HIS B C 1
ATOM 1905 O O . HIS B 2 93 ? 119.596 150.115 136.251 1.00 16.70 93 HIS B O 1
ATOM 1912 N N . TYR B 2 94 ? 120.209 150.146 138.407 1.00 15.94 94 TYR B N 1
ATOM 1913 C CA . TYR B 2 94 ? 119.326 149.082 138.828 1.00 16.47 94 TYR B CA 1
ATOM 1914 C C . TYR B 2 94 ? 118.567 149.584 140.034 1.00 18.04 94 TYR B C 1
ATOM 1915 O O . TYR B 2 94 ? 119.037 150.458 140.756 1.00 17.85 94 TYR B O 1
ATOM 1924 N N . MET B 2 95 ? 117.399 149.002 140.255 1.00 15.58 95 MET B N 1
ATOM 1925 C CA . MET B 2 95 ? 116.624 149.271 141.430 1.00 17.25 95 MET B CA 1
ATOM 1926 C C . MET B 2 95 ? 116.272 147.952 142.069 1.00 16.92 95 MET B C 1
ATOM 1927 O O . MET B 2 95 ? 116.164 146.933 141.433 1.00 15.26 95 MET B O 1
ATOM 1932 N N . PRO B 2 96 ? 116.159 147.970 143.367 1.00 18.55 96 PRO B N 1
ATOM 1933 C CA . PRO B 2 96 ? 115.728 146.773 144.061 1.00 15.85 96 PRO B CA 1
ATOM 1934 C C . PRO B 2 96 ? 114.309 146.413 143.690 1.00 14.64 96 PRO B C 1
ATOM 1935 O O . PRO B 2 96 ? 113.505 147.284 143.404 1.00 17.97 96 PRO B O 1
ATOM 1939 N N . THR B 2 97 ? 113.991 145.129 143.765 1.00 14.72 97 THR B N 1
ATOM 1940 C CA . THR B 2 97 ? 112.606 144.696 143.597 1.00 13.98 97 THR B CA 1
ATOM 1941 C C . THR B 2 97 ? 112.087 144.111 144.892 1.00 15.44 97 THR B C 1
ATOM 1942 O O . THR B 2 97 ? 112.848 143.765 145.794 1.00 14.84 97 THR B O 1
ATOM 1946 N N . LEU B 2 98 ? 110.779 143.961 144.958 1.00 14.97 98 LEU B N 1
ATOM 1947 C CA . LEU B 2 98 ? 110.151 143.406 146.129 1.00 16.28 98 LEU B CA 1
ATOM 1948 C C . LEU B 2 98 ? 110.535 141.942 146.303 1.00 14.95 98 LEU B C 1
ATOM 1949 O O . LEU B 2 98 ? 110.357 141.386 147.374 1.00 17.10 98 LEU B O 1
ATOM 1954 N N . ALA B 2 99 ? 111.022 141.304 145.246 1.00 15.10 99 ALA B N 1
ATOM 1955 C CA . ALA B 2 99 ? 111.440 139.901 145.335 1.00 14.89 99 ALA B CA 1
ATOM 1956 C C . ALA B 2 99 ? 112.880 139.733 145.798 1.00 15.34 99 ALA B C 1
ATOM 1957 O O . ALA B 2 99 ? 113.375 138.615 145.809 1.00 15.45 99 ALA B O 1
ATOM 1959 N N . GLY B 2 100 ? 113.588 140.821 146.045 1.00 13.59 100 GLY B N 1
ATOM 1960 C CA . GLY B 2 100 ? 114.969 140.769 146.474 1.00 15.25 100 GLY B CA 1
ATOM 1961 C C . GLY B 2 100 ? 115.978 140.680 145.362 1.00 15.33 100 GLY B C 1
ATOM 1962 O O . GLY B 2 100 ? 117.153 140.426 145.597 1.00 17.32 100 GLY B O 1
ATOM 1963 N N . ASP B 2 101 ? 115.538 140.841 144.132 1.00 14.56 101 ASP B N 1
ATOM 1964 C CA . ASP B 2 101 ? 116.447 140.917 143.031 1.00 13.52 101 ASP B CA 1
ATOM 1965 C C . ASP B 2 101 ? 116.599 142.396 142.726 1.00 13.99 101 ASP B C 1
ATOM 1966 O O . ASP B 2 101 ? 116.193 143.261 143.498 1.00 15.61 101 ASP B O 1
ATOM 1971 N N . VAL B 2 102 ? 117.155 142.673 141.574 1.00 15.68 102 VAL B N 1
ATOM 1972 C CA . VAL B 2 102 ? 117.237 144.014 141.088 1.00 15.30 102 VAL B CA 1
ATOM 1973 C C . VAL B 2 102 ? 116.648 143.979 139.701 1.00 15.78 102 VAL B C 1
ATOM 1974 O O . VAL B 2 102 ? 116.526 142.911 139.096 1.00 17.27 102 VAL B O 1
ATOM 1978 N N . GLN B 2 103 ? 116.196 145.138 139.244 1.00 15.09 103 GLN B N 1
ATOM 1979 C CA . GLN B 2 103 ? 115.728 145.294 137.898 1.00 14.25 103 GLN B CA 1
ATOM 1980 C C . GLN B 2 103 ? 116.386 146.502 137.293 1.00 14.32 103 GLN B C 1
ATOM 1981 O O . GLN B 2 103 ? 116.553 147.548 137.934 1.00 14.83 103 GLN B O 1
ATOM 1987 N N . ALA B 2 104 ? 116.821 146.329 136.068 1.00 14.36 104 ALA B N 1
ATOM 1988 C CA . ALA B 2 104 ? 117.442 147.421 135.366 1.00 14.31 104 ALA B CA 1
ATOM 1989 C C . ALA B 2 104 ? 116.458 148.573 135.216 1.00 14.29 104 ALA B C 1
ATOM 1990 O O . ALA B 2 104 ? 115.323 148.387 134.791 1.00 15.21 104 ALA B O 1
ATOM 1992 N N . VAL B 2 105 ? 116.912 149.776 135.553 1.00 13.47 105 VAL B N 1
ATOM 1993 C CA . VAL B 2 105 ? 116.132 150.975 135.378 1.00 13.23 105 VAL B CA 1
ATOM 1994 C C . VAL B 2 105 ? 116.270 151.514 133.984 1.00 12.75 105 VAL B C 1
ATOM 1995 O O . VAL B 2 105 ? 115.266 151.753 133.318 1.00 14.54 105 VAL B O 1
ATOM 1999 N N . LEU B 2 106 ? 117.515 151.645 133.534 1.00 13.21 106 LEU B N 1
ATOM 2000 C CA . LEU B 2 106 ? 117.825 151.858 132.143 1.00 14.43 106 LEU B CA 1
ATOM 2001 C C . LEU B 2 106 ? 118.849 150.821 131.804 1.00 15.56 106 LEU B C 1
ATOM 2002 O O . LEU B 2 106 ? 119.790 150.613 132.549 1.00 15.08 106 LEU B O 1
ATOM 2007 N N . ALA B 2 107 ? 118.718 150.219 130.636 1.00 15.16 107 ALA B N 1
ATOM 2008 C CA . ALA B 2 107 ? 119.557 149.090 130.294 1.00 13.73 107 ALA B CA 1
ATOM 2009 C C . ALA B 2 107 ? 121.000 149.541 130.140 1.00 15.93 107 ALA B C 1
ATOM 2010 O O . ALA B 2 107 ? 121.281 150.566 129.534 1.00 17.63 107 ALA B O 1
ATOM 2012 N N . ASP B 2 108 ? 121.916 148.799 130.742 1.00 18.27 108 ASP B N 1
ATOM 2013 C CA . ASP B 2 108 ? 123.303 149.225 130.805 1.00 19.92 108 ASP B CA 1
ATOM 2014 C C . ASP B 2 108 ? 124.147 148.538 129.733 1.00 18.74 108 ASP B C 1
ATOM 2015 O O . ASP B 2 108 ? 124.300 149.064 128.632 1.00 20.83 108 ASP B O 1
ATOM 2020 N N . GLU B 2 109 ? 124.502 147.289 129.990 1.00 17.30 109 GLU B N 1
ATOM 2021 C CA . GLU B 2 109 ? 125.278 146.525 129.029 1.00 20.44 109 GLU B CA 1
ATOM 2022 C C . GLU B 2 109 ? 124.404 145.808 128.055 1.00 19.05 109 GLU B C 1
ATOM 2023 O O . GLU B 2 109 ? 124.823 145.569 126.914 1.00 19.63 109 GLU B O 1
ATOM 2029 N N . LYS B 2 110 ? 123.226 145.398 128.513 1.00 18.71 110 LYS B N 1
ATOM 2030 C CA . LYS B 2 110 ? 122.337 144.614 127.672 1.00 16.79 110 LYS B CA 1
ATOM 2031 C C . LYS B 2 110 ? 120.888 144.863 127.996 1.00 16.41 110 LYS B C 1
ATOM 2032 O O . LYS B 2 110 ? 120.553 145.414 129.044 1.00 17.47 110 LYS B O 1
ATOM 2038 N N . VAL B 2 111 ? 120.052 144.520 127.042 1.00 15.81 111 VAL B N 1
ATOM 2039 C CA . VAL B 2 111 ? 118.627 144.409 127.239 1.00 13.89 111 VAL B CA 1
ATOM 2040 C C . VAL B 2 111 ? 118.252 142.955 127.389 1.00 15.64 111 VAL B C 1
ATOM 2041 O O . VAL B 2 111 ? 118.842 142.078 126.766 1.00 15.05 111 VAL B O 1
ATOM 2045 N N . LEU B 2 112 ? 117.213 142.742 128.183 1.00 13.79 112 LEU B N 1
ATOM 2046 C CA . LEU B 2 112 ? 116.789 141.417 128.554 1.00 13.93 112 LEU B CA 1
ATOM 2047 C C . LEU B 2 112 ? 115.332 141.159 128.260 1.00 13.60 112 LEU B C 1
ATOM 2048 O O . LEU B 2 112 ? 114.898 140.030 128.386 1.00 14.22 112 LEU B O 1
ATOM 2053 N N . PHE B 2 113 ? 114.569 142.183 127.880 1.00 12.65 113 PHE B N 1
ATOM 2054 C CA . PHE B 2 113 ? 113.232 141.929 127.402 1.00 13.25 113 PHE B CA 1
ATOM 2055 C C . PHE B 2 113 ? 112.818 143.011 126.463 1.00 13.38 113 PHE B C 1
ATOM 2056 O O . PHE B 2 113 ? 113.271 144.146 126.555 1.00 13.52 113 PHE B O 1
ATOM 2064 N N . GLN B 2 114 ? 111.962 142.652 125.536 1.00 13.21 114 GLN B N 1
ATOM 2065 C CA . GLN B 2 114 ? 111.498 143.615 124.592 1.00 12.46 114 GLN B CA 1
ATOM 2066 C C . GLN B 2 114 ? 110.648 144.675 125.253 1.00 12.67 114 GLN B C 1
ATOM 2067 O O . GLN B 2 114 ? 109.837 144.381 126.119 1.00 13.16 114 GLN B O 1
ATOM 2073 N N . ASN B 2 115 ? 110.948 145.914 124.890 1.00 11.79 115 ASN B N 1
ATOM 2074 C CA . ASN B 2 115 ? 110.361 147.121 125.433 1.00 11.80 115 ASN B CA 1
ATOM 2075 C C . ASN B 2 115 ? 110.953 147.551 126.738 1.00 12.34 115 ASN B C 1
ATOM 2076 O O . ASN B 2 115 ? 110.521 148.524 127.312 1.00 12.93 115 ASN B O 1
ATOM 2081 N N . GLN B 2 116 ? 112.025 146.902 127.145 1.00 12.28 116 GLN B N 1
ATOM 2082 C CA . GLN B 2 116 ? 112.749 147.360 128.293 1.00 11.94 116 GLN B CA 1
ATOM 2083 C C . GLN B 2 116 ? 113.223 148.790 128.089 1.00 13.18 116 GLN B C 1
ATOM 2084 O O . GLN B 2 116 ? 113.586 149.206 127.017 1.00 13.28 116 GLN B O 1
ATOM 2090 N N . GLU B 2 117 ? 113.264 149.538 129.179 1.00 12.81 117 GLU B N 1
ATOM 2091 C CA . GLU B 2 117 ? 113.679 150.923 129.168 1.00 12.99 117 GLU B CA 1
ATOM 2092 C C . GLU B 2 117 ? 115.162 151.055 128.882 1.00 12.69 117 GLU B C 1
ATOM 2093 O O . GLU B 2 117 ? 115.996 150.447 129.564 1.00 14.32 117 GLU B O 1
ATOM 2099 N N . VAL B 2 118 ? 115.484 151.884 127.914 1.00 12.41 118 VAL B N 1
ATOM 2100 C CA . VAL B 2 118 ? 116.861 152.096 127.527 1.00 14.18 118 VAL B CA 1
ATOM 2101 C C . VAL B 2 118 ? 117.321 153.531 127.769 1.00 13.50 118 VAL B C 1
ATOM 2102 O O . VAL B 2 118 ? 118.473 153.765 128.132 1.00 15.23 118 VAL B O 1
ATOM 2106 N N . ALA B 2 119 ? 116.452 154.501 127.545 1.00 12.91 119 ALA B N 1
ATOM 2107 C CA . ALA B 2 119 ? 116.809 155.899 127.802 1.00 13.87 119 ALA B CA 1
ATOM 2108 C C . ALA B 2 119 ? 115.537 156.619 128.201 1.00 12.92 119 ALA B C 1
ATOM 2109 O O . ALA B 2 119 ? 114.459 156.215 127.802 1.00 13.68 119 ALA B O 1
ATOM 2111 N N . PHE B 2 120 ? 115.671 157.723 128.916 1.00 12.96 120 PHE B N 1
ATOM 2112 C CA . PHE B 2 120 ? 114.525 158.461 129.386 1.00 13.40 120 PHE B CA 1
ATOM 2113 C C . PHE B 2 120 ? 114.686 159.886 128.913 1.00 13.95 120 PHE B C 1
ATOM 2114 O O . PHE B 2 120 ? 115.608 160.576 129.290 1.00 15.28 120 PHE B O 1
ATOM 2122 N N . VAL B 2 121 ? 113.779 160.303 128.065 1.00 13.13 121 VAL B N 1
ATOM 2123 C CA . VAL B 2 121 ? 113.831 161.618 127.469 1.00 13.94 121 VAL B CA 1
ATOM 2124 C C . VAL B 2 121 ? 112.883 162.507 128.216 1.00 14.24 121 VAL B C 1
ATOM 2125 O O . VAL B 2 121 ? 111.776 162.104 128.512 1.00 16.02 121 VAL B O 1
ATOM 2129 N N . VAL B 2 122 ? 113.348 163.685 128.583 1.00 13.28 122 VAL B N 1
ATOM 2130 C CA . VAL B 2 122 ? 112.544 164.633 129.310 1.00 12.83 122 VAL B CA 1
ATOM 2131 C C . VAL B 2 122 ? 112.410 165.892 128.489 1.00 14.06 122 VAL B C 1
ATOM 2132 O O . VAL B 2 122 ? 113.394 166.475 128.076 1.00 14.95 122 VAL B O 1
ATOM 2136 N N . ALA B 2 123 ? 111.180 166.285 128.256 1.00 13.01 123 ALA B N 1
ATOM 2137 C CA . ALA B 2 123 ? 110.887 167.330 127.314 1.00 13.56 123 ALA B CA 1
ATOM 2138 C C . ALA B 2 123 ? 109.795 168.248 127.804 1.00 13.45 123 ALA B C 1
ATOM 2139 O O . ALA B 2 123 ? 109.104 167.953 128.750 1.00 13.40 123 ALA B O 1
ATOM 2141 N N . LYS B 2 124 ? 109.543 169.297 127.045 1.00 14.58 124 LYS B N 1
ATOM 2142 C CA . LYS B 2 124 ? 108.521 170.262 127.419 1.00 15.47 124 LYS B CA 1
ATOM 2143 C C . LYS B 2 124 ? 107.137 169.650 127.602 1.00 14.55 124 LYS B C 1
ATOM 2144 O O . LYS B 2 124 ? 106.352 170.145 128.375 1.00 16.19 124 LYS B O 1
ATOM 2150 N N . ASP B 2 125 ? 106.799 168.672 126.781 1.00 14.84 125 ASP B N 1
ATOM 2151 C CA . ASP B 2 125 ? 105.519 167.994 126.875 1.00 14.51 125 ASP B CA 1
ATOM 2152 C C . ASP B 2 125 ? 105.635 166.645 126.202 1.00 13.79 125 ASP B C 1
ATOM 2153 O O . ASP B 2 125 ? 106.694 166.279 125.728 1.00 14.14 125 ASP B O 1
ATOM 2158 N N . ARG B 2 126 ? 104.559 165.881 126.277 1.00 14.18 126 ARG B N 1
ATOM 2159 C CA . ARG B 2 126 ? 104.611 164.504 125.828 1.00 15.31 126 ARG B CA 1
ATOM 2160 C C . ARG B 2 126 ? 104.744 164.402 124.327 1.00 15.20 126 ARG B C 1
ATOM 2161 O O . ARG B 2 126 ? 105.182 163.380 123.820 1.00 16.10 126 ARG B O 1
ATOM 2169 N N . TYR B 2 127 ? 104.348 165.433 123.612 1.00 16.15 127 TYR B N 1
ATOM 2170 C CA . TYR B 2 127 ? 104.493 165.411 122.177 1.00 15.92 127 TYR B CA 1
ATOM 2171 C C . TYR B 2 127 ? 105.942 165.584 121.767 1.00 15.78 127 TYR B C 1
ATOM 2172 O O . TYR B 2 127 ? 106.488 164.752 121.055 1.00 15.58 127 TYR B O 1
ATOM 2181 N N . VAL B 2 128 ? 106.618 166.540 122.389 1.00 15.62 128 VAL B N 1
ATOM 2182 C CA . VAL B 2 128 ? 108.032 166.715 122.138 1.00 14.72 128 VAL B CA 1
ATOM 2183 C C . VAL B 2 128 ? 108.824 165.510 122.647 1.00 15.83 128 VAL B C 1
ATOM 2184 O O . VAL B 2 128 ? 109.795 165.080 122.044 1.00 16.08 128 VAL B O 1
ATOM 2188 N N . ALA B 2 129 ? 108.446 164.989 123.803 1.00 14.81 129 ALA B N 1
ATOM 2189 C CA . ALA B 2 129 ? 109.132 163.802 124.289 1.00 14.39 129 ALA B CA 1
ATOM 2190 C C . ALA B 2 129 ? 109.057 162.649 123.283 1.00 14.72 129 ALA B C 1
ATOM 2191 O O . ALA B 2 129 ? 110.035 161.963 123.040 1.00 16.85 129 ALA B O 1
ATOM 2193 N N . ALA B 2 130 ? 107.879 162.439 122.721 1.00 15.35 130 ALA B N 1
ATOM 2194 C CA . ALA B 2 130 ? 107.680 161.376 121.782 1.00 15.90 130 ALA B CA 1
ATOM 2195 C C . ALA B 2 130 ? 108.552 161.599 120.557 1.00 17.50 130 ALA B C 1
ATOM 2196 O O . ALA B 2 130 ? 109.155 160.668 120.037 1.00 17.42 130 ALA B O 1
ATOM 2198 N N . ASP B 2 131 ? 108.671 162.846 120.139 1.00 17.38 131 ASP B N 1
ATOM 2199 C CA . ASP B 2 131 ? 109.506 163.144 118.987 1.00 17.61 131 ASP B CA 1
ATOM 2200 C C . ASP B 2 131 ? 110.941 162.752 119.292 1.00 17.67 131 ASP B C 1
ATOM 2201 O O . ASP B 2 131 ? 111.651 162.223 118.447 1.00 20.06 131 ASP B O 1
ATOM 2206 N N . ALA B 2 132 ? 111.407 163.135 120.469 1.00 17.14 132 ALA B N 1
ATOM 2207 C CA . ALA B 2 132 ? 112.807 163.017 120.785 1.00 16.65 132 ALA B CA 1
ATOM 2208 C C . ALA B 2 132 ? 113.166 161.555 120.971 1.00 17.51 132 ALA B C 1
ATOM 2209 O O . ALA B 2 132 ? 114.262 161.127 120.641 1.00 17.95 132 ALA B O 1
ATOM 2211 N N . ILE B 2 133 ? 112.237 160.773 121.502 1.00 15.76 133 ILE B N 1
ATOM 2212 C CA . ILE B 2 133 ? 112.485 159.363 121.656 1.00 15.95 133 ILE B CA 1
ATOM 2213 C C . ILE B 2 133 ? 112.814 158.718 120.324 1.00 17.36 133 ILE B C 1
ATOM 2214 O O . ILE B 2 133 ? 113.707 157.868 120.234 1.00 19.22 133 ILE B O 1
ATOM 2219 N N . GLU B 2 134 ? 112.152 159.174 119.266 1.00 18.00 134 GLU B N 1
ATOM 2220 C CA . GLU B 2 134 ? 112.358 158.560 117.974 1.00 19.77 134 GLU B CA 1
ATOM 2221 C C . GLU B 2 134 ? 113.746 158.871 117.445 1.00 19.72 134 GLU B C 1
ATOM 2222 O O . GLU B 2 134 ? 114.224 158.219 116.551 1.00 22.49 134 GLU B O 1
ATOM 2228 N N . LEU B 2 135 ? 114.372 159.901 117.989 1.00 19.47 135 LEU B N 1
ATOM 2229 C CA . LEU B 2 135 ? 115.657 160.348 117.501 1.00 19.47 135 LEU B CA 1
ATOM 2230 C C . LEU B 2 135 ? 116.808 159.638 118.162 1.00 19.09 135 LEU B C 1
ATOM 2231 O O . LEU B 2 135 ? 117.944 159.805 117.745 1.00 21.33 135 LEU B O 1
ATOM 2236 N N . VAL B 2 136 ? 116.556 158.980 119.279 1.00 19.65 136 VAL B N 1
ATOM 2237 C CA . VAL B 2 136 ? 117.602 158.171 119.885 1.00 17.75 136 VAL B CA 1
ATOM 2238 C C . VAL B 2 136 ? 117.909 156.924 119.076 1.00 18.21 136 VAL B C 1
ATOM 2239 O O . VAL B 2 136 ? 117.002 156.238 118.622 1.00 24.00 136 VAL B O 1
ATOM 2243 N N . GLU B 2 137 ? 119.197 156.652 118.886 1.00 20.66 137 GLU B N 1
ATOM 2244 C CA . GLU B 2 137 ? 119.599 155.502 118.113 1.00 20.97 137 GLU B CA 1
ATOM 2245 C C . GLU B 2 137 ? 120.375 154.533 118.953 1.00 21.44 137 GLU B C 1
ATOM 2246 O O . GLU B 2 137 ? 121.284 154.931 119.669 1.00 25.14 137 GLU B O 1
ATOM 2252 N N . VAL B 2 138 ? 119.839 153.328 119.068 1.00 19.48 138 VAL B N 1
ATOM 2253 C CA . VAL B 2 138 ? 120.457 152.300 119.873 1.00 21.22 138 VAL B CA 1
ATOM 2254 C C . VAL B 2 138 ? 121.043 151.244 118.953 1.00 20.92 138 VAL B C 1
ATOM 2255 O O . VAL B 2 138 ? 120.358 150.747 118.063 1.00 24.72 138 VAL B O 1
ATOM 2259 N N . ASP B 2 139 ? 122.296 150.876 119.206 1.00 22.86 139 ASP B N 1
ATOM 2260 C CA . ASP B 2 139 ? 122.937 149.777 118.503 1.00 29.35 139 ASP B CA 1
ATOM 2261 C C . ASP B 2 139 ? 122.963 148.550 119.385 1.00 22.41 139 ASP B C 1
ATOM 2262 O O . ASP B 2 139 ? 123.516 148.567 120.479 1.00 23.87 139 ASP B O 1
ATOM 2267 N N . TYR B 2 140 ? 122.347 147.497 118.882 1.00 21.32 140 TYR B N 1
ATOM 2268 C CA . TYR B 2 140 ? 122.167 146.260 119.598 1.00 19.53 140 TYR B CA 1
ATOM 2269 C C . TYR B 2 140 ? 123.083 145.245 118.972 1.00 22.49 140 TYR B C 1
ATOM 2270 O O . TYR B 2 140 ? 123.187 145.197 117.749 1.00 23.03 140 TYR B O 1
ATOM 2279 N N . GLU B 2 141 ? 123.527 144.297 119.788 1.00 19.69 141 GLU B N 1
ATOM 2280 C CA . GLU B 2 141 ? 124.145 143.062 119.311 1.00 21.73 141 GLU B CA 1
ATOM 2281 C C . GLU B 2 141 ? 123.285 141.922 119.852 1.00 22.55 141 GLU B C 1
ATOM 2282 O O . GLU B 2 141 ? 123.321 141.618 121.038 1.00 20.76 141 GLU B O 1
ATOM 2288 N N . PRO B 2 142 ? 122.465 141.321 119.004 1.00 22.62 142 PRO B N 1
ATOM 2289 C CA . PRO B 2 142 ? 121.495 140.336 119.479 1.00 24.39 142 PRO B CA 1
ATOM 2290 C C . PRO B 2 142 ? 122.190 139.183 120.136 1.00 18.64 142 PRO B C 1
ATOM 2291 O O . PRO B 2 142 ? 123.215 138.723 119.650 1.00 22.18 142 PRO B O 1
ATOM 2295 N N . LEU B 2 143 ? 121.485 138.600 121.088 1.00 18.23 143 LEU B N 1
ATOM 2296 C CA . LEU B 2 143 ? 121.923 137.427 121.795 1.00 19.82 143 LEU B CA 1
ATOM 2297 C C . LEU B 2 143 ? 120.809 136.411 121.720 1.00 18.97 143 LEU B C 1
ATOM 2298 O O . LEU B 2 143 ? 119.655 136.772 121.618 1.00 18.49 143 LEU B O 1
ATOM 2303 N N . PRO B 2 144 ? 121.144 135.138 121.819 1.00 23.11 144 PRO B N 1
ATOM 2304 C CA . PRO B 2 144 ? 120.128 134.088 121.807 1.00 22.33 144 PRO B CA 1
ATOM 2305 C C . PRO B 2 144 ? 119.091 134.293 122.897 1.00 16.31 144 PRO B C 1
ATOM 2306 O O . PRO B 2 144 ? 119.439 134.640 124.003 1.00 18.62 144 PRO B O 1
ATOM 2310 N N . VAL B 2 145 ? 117.834 134.165 122.532 1.00 18.23 145 VAL B N 1
ATOM 2311 C CA . VAL B 2 145 ? 116.716 134.525 123.364 1.00 15.84 145 VAL B CA 1
ATOM 2312 C C . VAL B 2 145 ? 116.181 133.280 124.044 1.00 16.27 145 VAL B C 1
ATOM 2313 O O . VAL B 2 145 ? 116.051 132.226 123.462 1.00 19.06 145 VAL B O 1
ATOM 2317 N N . LEU B 2 146 ? 115.826 133.451 125.297 1.00 15.65 146 LEU B N 1
ATOM 2318 C CA . LEU B 2 146 ? 115.252 132.386 126.079 1.00 15.83 146 LEU B CA 1
ATOM 2319 C C . LEU B 2 146 ? 113.857 132.784 126.461 1.00 15.79 146 LEU B C 1
ATOM 2320 O O . LEU B 2 146 ? 113.660 133.822 127.077 1.00 16.06 146 LEU B O 1
ATOM 2325 N N . VAL B 2 147 ? 112.885 132.051 125.948 1.00 15.34 147 VAL B N 1
ATOM 2326 C CA . VAL B 2 147 ? 111.512 132.296 126.301 1.00 15.00 147 VAL B CA 1
ATOM 2327 C C . VAL B 2 147 ? 110.829 131.079 126.882 1.00 15.25 147 VAL B C 1
ATOM 2328 O O . VAL B 2 147 ? 109.793 131.231 127.473 1.00 17.96 147 VAL B O 1
ATOM 2332 N N . ASP B 2 148 ? 111.413 129.891 126.747 1.00 15.72 148 ASP B N 1
ATOM 2333 C CA . ASP B 2 148 ? 110.722 128.705 127.181 1.00 16.10 148 ASP B CA 1
ATOM 2334 C C . ASP B 2 148 ? 111.261 128.338 128.532 1.00 16.46 148 ASP B C 1
ATOM 2335 O O . ASP B 2 148 ? 112.398 127.900 128.654 1.00 17.01 148 ASP B O 1
ATOM 2340 N N . PRO B 2 149 ? 110.501 128.589 129.579 1.00 15.76 149 PRO B N 1
ATOM 2341 C CA . PRO B 2 149 ? 111.048 128.327 130.902 1.00 15.87 149 PRO B CA 1
ATOM 2342 C C . PRO B 2 149 ? 111.457 126.865 131.088 1.00 17.37 149 PRO B C 1
ATOM 2343 O O . PRO B 2 149 ? 112.355 126.574 131.876 1.00 18.17 149 PRO B O 1
ATOM 2347 N N . PHE B 2 150 ? 110.854 125.945 130.336 1.00 17.17 150 PHE B N 1
ATOM 2348 C CA . PHE B 2 150 ? 111.186 124.528 130.471 1.00 18.57 150 PHE B CA 1
ATOM 2349 C C . PHE B 2 150 ? 112.579 124.253 129.958 1.00 21.51 150 PHE B C 1
ATOM 2350 O O . PHE B 2 150 ? 113.156 123.233 130.271 1.00 23.32 150 PHE B O 1
ATOM 2358 N N . LYS B 2 151 ? 113.134 125.194 129.215 1.00 19.91 151 LYS B N 1
ATOM 2359 C CA . LYS B 2 151 ? 114.483 125.085 128.709 1.00 20.21 151 LYS B CA 1
ATOM 2360 C C . LYS B 2 151 ? 115.460 125.998 129.409 1.00 23.23 151 LYS B C 1
ATOM 2361 O O . LYS B 2 151 ? 116.628 126.032 129.074 1.00 20.31 151 LYS B O 1
ATOM 2367 N N . ALA B 2 152 ? 114.992 126.738 130.397 1.00 20.37 152 ALA B N 1
ATOM 2368 C CA . ALA B 2 152 ? 115.805 127.801 130.933 1.00 19.20 152 ALA B CA 1
ATOM 2369 C C . ALA B 2 152 ? 117.021 127.266 131.635 1.00 23.08 152 ALA B C 1
ATOM 2370 O O . ALA B 2 152 ? 117.970 127.997 131.844 1.00 20.37 152 ALA B O 1
ATOM 2372 N N . MET B 2 153 ? 116.944 126.030 132.122 1.00 20.42 153 MET B N 1
ATOM 2373 C CA . MET B 2 153 ? 118.057 125.517 132.907 1.00 18.86 153 MET B CA 1
ATOM 2374 C C . MET B 2 153 ? 118.706 124.350 132.207 1.00 23.74 153 MET B C 1
ATOM 2375 O O . MET B 2 153 ? 119.467 123.609 132.803 1.00 24.36 153 MET B O 1
ATOM 2380 N N . GLU B 2 154 ? 118.652 124.372 130.889 1.00 21.89 154 GLU B N 1
ATOM 2381 C CA . GLU B 2 154 ? 119.437 123.450 130.081 1.00 20.23 154 GLU B CA 1
ATOM 2382 C C . GLU B 2 154 ? 120.841 124.003 129.928 1.00 20.86 154 GLU B C 1
ATOM 2383 O O . GLU B 2 154 ? 121.084 125.173 130.206 1.00 23.07 154 GLU B O 1
ATOM 2389 N N . PRO B 2 155 ? 121.811 123.112 129.760 1.00 25.89 155 PRO B N 1
ATOM 2390 C CA . PRO B 2 155 ? 123.212 123.520 129.861 1.00 26.88 155 PRO B CA 1
ATOM 2391 C C . PRO B 2 155 ? 123.551 124.694 128.949 1.00 20.97 155 PRO B C 1
ATOM 2392 O O . PRO B 2 155 ? 124.367 125.544 129.327 1.00 28.79 155 PRO B O 1
ATOM 2396 N N . ASP B 2 156 ? 122.984 124.708 127.751 1.00 30.43 156 ASP B N 1
ATOM 2397 C CA . ASP B 2 156 ? 123.289 125.775 126.818 1.00 41.64 156 ASP B CA 1
ATOM 2398 C C . ASP B 2 156 ? 122.255 126.886 126.808 1.00 27.00 156 ASP B C 1
ATOM 2399 O O . ASP B 2 156 ? 122.141 127.614 125.817 1.00 29.42 156 ASP B O 1
ATOM 2404 N N . ALA B 2 157 ? 121.420 126.944 127.832 1.00 28.38 157 ALA B N 1
ATOM 2405 C CA . ALA B 2 157 ? 120.421 127.984 127.856 1.00 21.89 157 ALA B CA 1
ATOM 2406 C C . ALA B 2 157 ? 121.153 129.327 127.931 1.00 28.86 157 ALA B C 1
ATOM 2407 O O . ALA B 2 157 ? 122.167 129.456 128.611 1.00 24.95 157 ALA B O 1
ATOM 2409 N N . PRO B 2 158 ? 120.615 130.335 127.265 1.00 23.64 158 PRO B N 1
ATOM 2410 C CA . PRO B 2 158 ? 121.251 131.650 127.231 1.00 21.69 158 PRO B CA 1
ATOM 2411 C C . PRO B 2 158 ? 121.578 132.193 128.629 1.00 22.25 158 PRO B C 1
ATOM 2412 O O . PRO B 2 158 ? 120.812 131.999 129.562 1.00 20.55 158 PRO B O 1
ATOM 2416 N N . LEU B 2 159 ? 122.725 132.848 128.773 1.00 22.38 159 LEU B N 1
ATOM 2417 C CA . LEU B 2 159 ? 123.071 133.544 130.012 1.00 21.76 159 LEU B CA 1
ATOM 2418 C C . LEU B 2 159 ? 122.446 134.939 130.014 1.00 21.32 159 LEU B C 1
ATOM 2419 O O . LEU B 2 159 ? 122.785 135.816 129.241 1.00 24.57 159 LEU B O 1
ATOM 2424 N N . LEU B 2 160 ? 121.417 135.090 130.808 1.00 23.08 160 LEU B N 1
ATOM 2425 C CA . LEU B 2 160 ? 120.659 136.317 130.785 1.00 18.03 160 LEU B CA 1
ATOM 2426 C C . LEU B 2 160 ? 121.303 137.261 131.755 1.00 21.85 160 LEU B C 1
ATOM 2427 O O . LEU B 2 160 ? 121.753 138.350 131.392 1.00 19.90 160 LEU B O 1
ATOM 2432 N N . ARG B 2 161 ? 121.317 136.850 133.007 1.00 20.50 161 ARG B N 1
ATOM 2433 C CA . ARG B 2 161 ? 121.636 137.767 134.068 1.00 20.90 161 ARG B CA 1
ATOM 2434 C C . ARG B 2 161 ? 123.121 137.690 134.320 1.00 22.68 161 ARG B C 1
ATOM 2435 O O . ARG B 2 161 ? 123.586 137.000 135.229 1.00 20.07 161 ARG B O 1
ATOM 2443 N N . GLU B 2 162 ? 123.845 138.329 133.419 1.00 20.27 162 GLU B N 1
ATOM 2444 C CA . GLU B 2 162 ? 125.276 138.443 133.490 1.00 21.80 162 GLU B CA 1
ATOM 2445 C C . GLU B 2 162 ? 125.675 139.216 134.737 1.00 24.42 162 GLU B C 1
ATOM 2446 O O . GLU B 2 162 ? 126.730 138.968 135.302 1.00 26.00 162 GLU B O 1
ATOM 2452 N N . ASP B 2 163 ? 124.776 140.064 135.225 1.00 25.36 163 ASP B N 1
ATOM 2453 C CA . ASP B 2 163 ? 125.092 140.956 136.329 1.00 27.29 163 ASP B CA 1
ATOM 2454 C C . ASP B 2 163 ? 125.190 140.167 137.640 1.00 23.38 163 ASP B C 1
ATOM 2455 O O . ASP B 2 163 ? 125.753 140.658 138.614 1.00 31.50 163 ASP B O 1
ATOM 2460 N N . ILE B 2 164 ? 124.590 138.973 137.670 1.00 20.10 164 ILE B N 1
ATOM 2461 C CA . ILE B 2 164 ? 124.580 138.108 138.859 1.00 22.62 164 ILE B CA 1
ATOM 2462 C C . ILE B 2 164 ? 125.081 136.713 138.521 1.00 21.36 164 ILE B C 1
ATOM 2463 O O . ILE B 2 164 ? 124.814 135.746 139.246 1.00 22.38 164 ILE B O 1
ATOM 2468 N N . LYS B 2 165 ? 125.993 136.645 137.564 1.00 25.06 165 LYS B N 1
ATOM 2469 C CA . LYS B 2 165 ? 126.446 135.369 137.058 1.00 21.55 165 LYS B CA 1
ATOM 2470 C C . LYS B 2 165 ? 127.177 134.628 138.169 1.00 35.65 165 LYS B C 1
ATOM 2471 O O . LYS B 2 165 ? 127.139 133.402 138.230 1.00 32.62 165 LYS B O 1
ATOM 2477 N N . ASP B 2 166 ? 127.817 135.375 139.065 1.00 24.63 166 ASP B N 1
ATOM 2478 C CA . ASP B 2 166 ? 128.656 134.773 140.087 1.00 30.85 166 ASP B CA 1
ATOM 2479 C C . ASP B 2 166 ? 127.784 134.428 141.288 1.00 20.52 166 ASP B C 1
ATOM 2480 O O . ASP B 2 166 ? 128.251 133.805 142.241 1.00 30.22 166 ASP B O 1
ATOM 2485 N N . LYS B 2 167 ? 126.551 134.919 141.294 1.00 25.62 167 LYS B N 1
ATOM 2486 C CA . LYS B 2 167 ? 125.776 135.000 142.528 1.00 23.54 167 LYS B CA 1
ATOM 2487 C C . LYS B 2 167 ? 124.934 133.747 142.722 1.00 21.27 167 LYS B C 1
ATOM 2488 O O . LYS B 2 167 ? 123.763 133.718 142.356 1.00 27.67 167 LYS B O 1
ATOM 2494 N N . MET B 2 168 ? 125.533 132.692 143.263 1.00 22.31 168 MET B N 1
ATOM 2495 C CA . MET B 2 168 ? 124.877 131.399 143.273 1.00 23.24 168 MET B CA 1
ATOM 2496 C C . MET B 2 168 ? 123.801 131.318 144.348 1.00 21.21 168 MET B C 1
ATOM 2497 O O . MET B 2 168 ? 123.142 130.294 144.460 1.00 27.58 168 MET B O 1
ATOM 2502 N N . THR B 2 169 ? 123.822 132.253 145.289 1.00 27.65 169 THR B N 1
ATOM 2503 C CA . THR B 2 169 ? 122.719 132.426 146.242 1.00 24.28 169 THR B CA 1
ATOM 2504 C C . THR B 2 169 ? 121.998 133.724 145.915 1.00 20.92 169 THR B C 1
ATOM 2505 O O . THR B 2 169 ? 122.604 134.810 145.898 1.00 27.48 169 THR B O 1
ATOM 2509 N N . GLY B 2 170 ? 120.749 133.606 145.481 1.00 22.41 170 GLY B N 1
ATOM 2510 C CA . GLY B 2 170 ? 119.925 134.774 145.275 1.00 22.63 170 GLY B CA 1
ATOM 2511 C C . GLY B 2 170 ? 119.277 135.208 146.574 1.00 24.34 170 GLY B C 1
ATOM 2512 O O . GLY B 2 170 ? 119.763 134.901 147.651 1.00 31.24 170 GLY B O 1
ATOM 2513 N N . ALA B 2 171 ? 118.134 135.870 146.468 1.00 23.48 171 ALA B N 1
ATOM 2514 C CA . ALA B 2 171 ? 117.443 136.374 147.650 1.00 20.29 171 ALA B CA 1
ATOM 2515 C C . ALA B 2 171 ? 116.722 135.245 148.351 1.00 19.55 171 ALA B C 1
ATOM 2516 O O . ALA B 2 171 ? 116.122 135.462 149.388 1.00 22.56 171 ALA B O 1
ATOM 2518 N N . HIS B 2 172 ? 116.602 134.112 147.668 1.00 18.60 172 HIS B N 1
ATOM 2519 C CA . HIS B 2 172 ? 115.787 133.010 148.159 1.00 17.63 172 HIS B CA 1
ATOM 2520 C C . HIS B 2 172 ? 116.554 131.726 148.048 1.00 18.88 172 HIS B C 1
ATOM 2521 O O . HIS B 2 172 ? 116.017 130.684 147.717 1.00 19.31 172 HIS B O 1
ATOM 2528 N N . GLY B 2 173 ? 117.817 131.790 148.420 1.00 16.41 173 GLY B N 1
ATOM 2529 C CA . GLY B 2 173 ? 118.605 130.583 148.529 1.00 19.38 173 GLY B CA 1
ATOM 2530 C C . GLY B 2 173 ? 119.387 130.279 147.266 1.00 20.45 173 GLY B C 1
ATOM 2531 O O . GLY B 2 173 ? 119.554 131.107 146.369 1.00 20.21 173 GLY B O 1
ATOM 2532 N N . ALA B 2 174 ? 119.869 129.048 147.203 1.00 18.82 174 ALA B N 1
ATOM 2533 C CA . ALA B 2 174 ? 120.827 128.675 146.201 1.00 19.30 174 ALA B CA 1
ATOM 2534 C C . ALA B 2 174 ? 120.181 128.660 144.837 1.00 17.87 174 ALA B C 1
ATOM 2535 O O . ALA B 2 174 ? 119.036 128.240 144.669 1.00 19.89 174 ALA B O 1
ATOM 2537 N N . ARG B 2 175 ? 121.003 128.982 143.854 1.00 19.96 175 ARG B N 1
ATOM 2538 C CA . ARG B 2 175 ? 120.613 128.942 142.477 1.00 18.37 175 ARG B CA 1
ATOM 2539 C C . ARG B 2 175 ? 121.397 127.817 141.823 1.00 17.12 175 ARG B C 1
ATOM 2540 O O . ARG B 2 175 ? 122.618 127.760 141.931 1.00 21.13 175 ARG B O 1
ATOM 2548 N N . LYS B 2 176 ? 120.697 126.956 141.097 1.00 18.75 176 LYS B N 1
ATOM 2549 C CA . LYS B 2 176 ? 121.303 125.740 140.597 1.00 20.38 176 LYS B CA 1
ATOM 2550 C C . LYS B 2 176 ? 121.824 125.940 139.189 1.00 21.57 176 LYS B C 1
ATOM 2551 O O . LYS B 2 176 ? 122.542 125.092 138.665 1.00 27.59 176 LYS B O 1
ATOM 2557 N N . HIS B 2 177 ? 121.477 127.070 138.591 1.00 21.18 177 HIS B N 1
ATOM 2558 C CA . HIS B 2 177 ? 121.745 127.320 137.189 1.00 20.19 177 HIS B CA 1
ATOM 2559 C C . HIS B 2 177 ? 121.696 128.837 136.997 1.00 20.34 177 HIS B C 1
ATOM 2560 O O . HIS B 2 177 ? 121.046 129.531 137.767 1.00 20.70 177 HIS B O 1
ATOM 2567 N N . HIS B 2 178 ? 122.400 129.366 136.001 1.00 23.63 178 HIS B N 1
ATOM 2568 C CA . HIS B 2 178 ? 122.403 130.813 135.788 1.00 21.01 178 HIS B CA 1
ATOM 2569 C C . HIS B 2 178 ? 121.026 131.413 135.566 1.00 21.34 178 HIS B C 1
ATOM 2570 O O . HIS B 2 178 ? 120.784 132.562 135.931 1.00 19.80 178 HIS B O 1
ATOM 2577 N N . ASN B 2 179 ? 120.077 130.614 135.112 1.00 20.13 179 ASN B N 1
ATOM 2578 C CA . ASN B 2 179 ? 118.736 131.141 134.912 1.00 17.21 179 ASN B CA 1
ATOM 2579 C C . ASN B 2 179 ? 117.785 130.696 135.998 1.00 14.93 179 ASN B C 1
ATOM 2580 O O . ASN B 2 179 ? 116.596 130.922 135.915 1.00 16.13 179 ASN B O 1
ATOM 2585 N N . HIS B 2 180 ? 118.307 130.018 137.001 1.00 16.06 180 HIS B N 1
ATOM 2586 C CA . HIS B 2 180 ? 117.515 129.694 138.156 1.00 15.73 180 HIS B CA 1
ATOM 2587 C C . HIS B 2 180 ? 117.438 130.897 139.070 1.00 16.08 180 HIS B C 1
ATOM 2588 O O . HIS B 2 180 ? 118.463 131.455 139.436 1.00 18.35 180 HIS B O 1
ATOM 2595 N N . ILE B 2 181 ? 116.243 131.192 139.562 1.00 14.60 181 ILE B N 1
ATOM 2596 C CA . ILE B 2 181 ? 116.069 132.290 140.508 1.00 14.34 181 ILE B CA 1
ATOM 2597 C C . ILE B 2 181 ? 116.089 131.739 141.902 1.00 14.35 181 ILE B C 1
ATOM 2598 O O . ILE B 2 181 ? 116.763 132.277 142.783 1.00 15.09 181 ILE B O 1
ATOM 2603 N N . PHE B 2 182 ? 115.266 130.720 142.116 1.00 13.38 182 PHE B N 1
ATOM 2604 C CA . PHE B 2 182 ? 115.092 130.134 143.422 1.00 14.13 182 PHE B CA 1
ATOM 2605 C C . PHE B 2 182 ? 114.421 128.804 143.305 1.00 13.68 182 PHE B C 1
ATOM 2606 O O . PHE B 2 182 ? 113.738 128.522 142.325 1.00 13.29 182 PHE B O 1
ATOM 2614 N N . ARG B 2 183 ? 114.640 127.996 144.318 1.00 12.56 183 ARG B N 1
ATOM 2615 C CA . ARG B 2 183 ? 113.869 126.798 144.564 1.00 14.25 183 ARG B CA 1
ATOM 2616 C C . ARG B 2 183 ? 113.292 127.010 145.943 1.00 13.26 183 ARG B C 1
ATOM 2617 O O . ARG B 2 183 ? 114.009 127.335 146.849 1.00 15.49 183 ARG B O 1
ATOM 2625 N N . TRP B 2 184 ? 112.009 126.767 146.084 1.00 13.19 184 TRP B N 1
ATOM 2626 C CA . TRP B 2 184 ? 111.325 126.915 147.334 1.00 13.30 184 TRP B CA 1
ATOM 2627 C C . TRP B 2 184 ? 110.443 125.687 147.478 1.00 13.59 184 TRP B C 1
ATOM 2628 O O . TRP B 2 184 ? 109.737 125.311 146.565 1.00 16.45 184 TRP B O 1
ATOM 2639 N N . GLU B 2 185 ? 110.368 125.148 148.667 1.00 13.08 185 GLU B N 1
ATOM 2640 C CA . GLU B 2 185 ? 109.484 124.019 148.880 1.00 13.78 185 GLU B CA 1
ATOM 2641 C C . GLU B 2 185 ? 108.895 124.122 150.244 1.00 12.92 185 GLU B C 1
ATOM 2642 O O . GLU B 2 185 ? 109.434 124.782 151.134 1.00 13.94 185 GLU B O 1
ATOM 2648 N N . ILE B 2 186 ? 107.795 123.424 150.402 1.00 12.67 186 ILE B N 1
ATOM 2649 C CA . ILE B 2 186 ? 107.121 123.380 151.664 1.00 12.23 186 ILE B CA 1
ATOM 2650 C C . ILE B 2 186 ? 106.269 122.140 151.722 1.00 11.98 186 ILE B C 1
ATOM 2651 O O . ILE B 2 186 ? 105.858 121.628 150.714 1.00 12.14 186 ILE B O 1
ATOM 2656 N N . GLY B 2 187 ? 106.034 121.634 152.909 1.00 12.89 187 GLY B N 1
ATOM 2657 C CA . GLY B 2 187 ? 105.281 120.422 153.094 1.00 12.01 187 GLY B CA 1
ATOM 2658 C C . GLY B 2 187 ? 106.151 119.236 153.396 1.00 13.22 187 GLY B C 1
ATOM 2659 O O . GLY B 2 187 ? 107.368 119.299 153.385 1.00 14.88 187 GLY B O 1
ATOM 2660 N N . ASP B 2 188 ? 105.499 118.125 153.643 1.00 12.78 188 ASP B N 1
ATOM 2661 C CA . ASP B 2 188 ? 106.194 116.927 154.059 1.00 13.21 188 ASP B CA 1
ATOM 2662 C C . ASP B 2 188 ? 106.528 116.119 152.828 1.00 12.28 188 ASP B C 1
ATOM 2663 O O . ASP B 2 188 ? 105.709 115.394 152.294 1.00 13.65 188 ASP B O 1
ATOM 2668 N N . LYS B 2 189 ? 107.732 116.306 152.317 1.00 12.63 189 LYS B N 1
ATOM 2669 C CA . LYS B 2 189 ? 108.116 115.651 151.081 1.00 14.54 189 LYS B CA 1
ATOM 2670 C C . LYS B 2 189 ? 108.073 114.147 151.263 1.00 13.34 189 LYS B C 1
ATOM 2671 O O . LYS B 2 189 ? 107.618 113.430 150.387 1.00 13.95 189 LYS B O 1
ATOM 2677 N N . GLU B 2 190 ? 108.700 113.683 152.336 1.00 13.29 190 GLU B N 1
ATOM 2678 C CA . GLU B 2 190 ? 108.878 112.260 152.503 1.00 14.40 190 GLU B CA 1
ATOM 2679 C C . GLU B 2 190 ? 107.516 111.570 152.647 1.00 13.18 190 GLU B C 1
ATOM 2680 O O . GLU B 2 190 ? 107.259 110.536 152.021 1.00 14.41 190 GLU B O 1
ATOM 2686 N N . GLY B 2 191 ? 106.629 112.141 153.447 1.00 13.92 191 GLY B N 1
ATOM 2687 C CA . GLY B 2 191 ? 105.312 111.583 153.630 1.00 13.31 191 GLY B CA 1
ATOM 2688 C C . GLY B 2 191 ? 104.499 111.672 152.376 1.00 13.01 191 GLY B C 1
ATOM 2689 O O . GLY B 2 191 ? 103.746 110.763 152.076 1.00 13.70 191 GLY B O 1
ATOM 2690 N N . THR B 2 192 ? 104.606 112.775 151.675 1.00 12.52 192 THR B N 1
ATOM 2691 C CA . THR B 2 192 ? 103.848 112.901 150.460 1.00 12.23 192 THR B CA 1
ATOM 2692 C C . THR B 2 192 ? 104.342 111.852 149.461 1.00 11.65 192 THR B C 1
ATOM 2693 O O . THR B 2 192 ? 103.545 111.171 148.836 1.00 12.94 192 THR B O 1
ATOM 2697 N N . ASP B 2 193 ? 105.645 111.741 149.303 1.00 12.59 193 ASP B N 1
ATOM 2698 C CA . ASP B 2 193 ? 106.208 110.788 148.354 1.00 12.71 193 ASP B CA 1
ATOM 2699 C C . ASP B 2 193 ? 105.813 109.388 148.717 1.00 12.73 193 ASP B C 1
ATOM 2700 O O . ASP B 2 193 ? 105.462 108.607 147.865 1.00 13.81 193 ASP B O 1
ATOM 2705 N N . ALA B 2 194 ? 105.851 109.057 149.985 1.00 13.37 194 ALA B N 1
ATOM 2706 C CA . ALA B 2 194 ? 105.448 107.721 150.381 1.00 14.06 194 ALA B CA 1
ATOM 2707 C C . ALA B 2 194 ? 103.983 107.489 150.057 1.00 13.22 194 ALA B C 1
ATOM 2708 O O . ALA B 2 194 ? 103.587 106.397 149.683 1.00 14.36 194 ALA B O 1
ATOM 2710 N N . THR B 2 195 ? 103.162 108.501 150.228 1.00 13.25 195 THR B N 1
ATOM 2711 C CA . THR B 2 195 ? 101.745 108.341 150.008 1.00 14.68 195 THR B CA 1
ATOM 2712 C C . THR B 2 195 ? 101.504 108.115 148.538 1.00 13.34 195 THR B C 1
ATOM 2713 O O . THR B 2 195 ? 100.756 107.228 148.170 1.00 15.70 195 THR B O 1
ATOM 2717 N N . PHE B 2 196 ? 102.180 108.890 147.700 1.00 13.42 196 PHE B N 1
ATOM 2718 C CA . PHE B 2 196 ? 102.026 108.723 146.284 1.00 12.53 196 PHE B CA 1
ATOM 2719 C C . PHE B 2 196 ? 102.576 107.387 145.807 1.00 13.72 196 PHE B C 1
ATOM 2720 O O . PHE B 2 196 ? 102.036 106.796 144.886 1.00 14.79 196 PHE B O 1
ATOM 2728 N N . ALA B 2 197 ? 103.610 106.897 146.473 1.00 13.95 197 ALA B N 1
ATOM 2729 C CA . ALA B 2 197 ? 104.270 105.669 146.066 1.00 14.36 197 ALA B CA 1
ATOM 2730 C C . ALA B 2 197 ? 103.342 104.489 146.279 1.00 13.48 197 ALA B C 1
ATOM 2731 O O . ALA B 2 197 ? 103.499 103.455 145.632 1.00 15.74 197 ALA B O 1
ATOM 2733 N N . LYS B 2 198 ? 102.438 104.603 147.227 1.00 13.03 198 LYS B N 1
ATOM 2734 C CA . LYS B 2 198 ? 101.610 103.507 147.655 1.00 14.95 198 LYS B CA 1
ATOM 2735 C C . LYS B 2 198 ? 100.136 103.683 147.323 1.00 14.83 198 LYS B C 1
ATOM 2736 O O . LYS B 2 198 ? 99.345 102.777 147.550 1.00 16.92 198 LYS B O 1
ATOM 2742 N N . ALA B 2 199 ? 99.735 104.871 146.881 1.00 16.48 199 ALA B N 1
ATOM 2743 C CA . ALA B 2 199 ? 98.312 105.175 146.781 1.00 15.41 199 ALA B CA 1
ATOM 2744 C C . ALA B 2 199 ? 97.657 104.324 145.724 1.00 15.05 199 ALA B C 1
ATOM 2745 O O . ALA B 2 199 ? 98.228 104.070 144.668 1.00 15.61 199 ALA B O 1
ATOM 2747 N N . GLU B 2 200 ? 96.372 104.076 145.929 1.00 15.69 200 GLU B N 1
ATOM 2748 C CA . GLU B 2 200 ? 95.569 103.318 145.003 1.00 18.73 200 GLU B CA 1
ATOM 2749 C C . GLU B 2 200 ? 95.436 104.014 143.674 1.00 16.79 200 GLU B C 1
ATOM 2750 O O . GLU B 2 200 ? 95.452 103.356 142.637 1.00 18.78 200 GLU B O 1
ATOM 2756 N N . VAL B 2 201 ? 95.220 105.325 143.731 1.00 16.74 201 VAL B N 1
ATOM 2757 C CA . VAL B 2 201 ? 94.982 106.143 142.565 1.00 15.11 201 VAL B CA 1
ATOM 2758 C C . VAL B 2 201 ? 95.909 107.335 142.652 1.00 13.36 201 VAL B C 1
ATOM 2759 O O . VAL B 2 201 ? 95.992 108.006 143.667 1.00 14.47 201 VAL B O 1
ATOM 2763 N N . VAL B 2 202 ? 96.659 107.557 141.602 1.00 14.60 202 VAL B N 1
ATOM 2764 C CA . VAL B 2 202 ? 97.468 108.756 141.494 1.00 12.97 202 VAL B CA 1
ATOM 2765 C C . VAL B 2 202 ? 97.033 109.466 140.242 1.00 13.26 202 VAL B C 1
ATOM 2766 O O . VAL B 2 202 ? 96.899 108.866 139.186 1.00 16.30 202 VAL B O 1
ATOM 2770 N N . SER B 2 203 ? 96.745 110.753 140.377 1.00 13.12 203 SER B N 1
ATOM 2771 C CA . SER B 2 203 ? 96.167 111.541 139.304 1.00 12.82 203 SER B CA 1
ATOM 2772 C C . SER B 2 203 ? 97.076 112.732 139.095 1.00 12.39 203 SER B C 1
ATOM 2773 O O . SER B 2 203 ? 97.291 113.533 139.984 1.00 13.77 203 SER B O 1
ATOM 2776 N N . LYS B 2 204 ? 97.690 112.817 137.937 1.00 11.80 204 LYS B N 1
ATOM 2777 C CA . LYS B 2 204 ? 98.747 113.771 137.669 1.00 12.89 204 LYS B CA 1
ATOM 2778 C C . LYS B 2 204 ? 98.423 114.520 136.404 1.00 12.77 204 LYS B C 1
ATOM 2779 O O . LYS B 2 204 ? 98.060 113.925 135.422 1.00 12.97 204 LYS B O 1
ATOM 2785 N N . ASP B 2 205 ? 98.658 115.819 136.395 1.00 11.96 205 ASP B N 1
ATOM 2786 C CA . ASP B 2 205 ? 98.542 116.638 135.201 1.00 11.47 205 ASP B CA 1
ATOM 2787 C C . ASP B 2 205 ? 99.511 117.791 135.337 1.00 12.39 205 ASP B C 1
ATOM 2788 O O . ASP B 2 205 ? 99.884 118.179 136.426 1.00 14.60 205 ASP B O 1
ATOM 2793 N N . MET B 2 206 ? 99.828 118.394 134.214 1.00 11.91 206 MET B N 1
ATOM 2794 C CA . MET B 2 206 ? 100.582 119.621 134.209 1.00 13.05 206 MET B CA 1
ATOM 2795 C C . MET B 2 206 ? 99.673 120.726 133.750 1.00 12.09 206 MET B C 1
ATOM 2796 O O . MET B 2 206 ? 99.262 120.753 132.603 1.00 14.00 206 MET B O 1
ATOM 2801 N N . PHE B 2 207 ? 99.318 121.590 134.681 1.00 11.46 207 PHE B N 1
ATOM 2802 C CA . PHE B 2 207 ? 98.428 122.685 134.391 1.00 12.68 207 PHE B CA 1
ATOM 2803 C C . PHE B 2 207 ? 99.245 123.956 134.239 1.00 12.61 207 PHE B C 1
ATOM 2804 O O . PHE B 2 207 ? 99.939 124.371 135.162 1.00 12.53 207 PHE B O 1
ATOM 2812 N N . THR B 2 208 ? 99.111 124.617 133.094 1.00 11.46 208 THR B N 1
ATOM 2813 C CA . THR B 2 208 ? 99.774 125.886 132.908 1.00 11.23 208 THR B CA 1
ATOM 2814 C C . THR B 2 208 ? 98.758 126.972 133.141 1.00 11.14 208 THR B C 1
ATOM 2815 O O . THR B 2 208 ? 97.696 127.020 132.521 1.00 12.22 208 THR B O 1
ATOM 2819 N N . TYR B 2 209 ? 99.128 127.908 133.992 1.00 10.67 209 TYR B N 1
ATOM 2820 C CA . TYR B 2 209 ? 98.385 129.127 134.173 1.00 10.27 209 TYR B CA 1
ATOM 2821 C C . TYR B 2 209 ? 99.142 130.183 133.415 1.00 10.96 209 TYR B C 1
ATOM 2822 O O . TYR B 2 209 ? 100.241 130.591 133.772 1.00 11.80 209 TYR B O 1
ATOM 2831 N N . HIS B 2 210 ? 98.619 130.493 132.243 1.00 10.38 210 HIS B N 1
ATOM 2832 C CA . HIS B 2 210 ? 99.335 131.256 131.261 1.00 11.48 210 HIS B CA 1
ATOM 2833 C C . HIS B 2 210 ? 99.520 132.696 131.690 1.00 11.85 210 HIS B C 1
ATOM 2834 O O . HIS B 2 210 ? 98.755 133.234 132.473 1.00 11.19 210 HIS B O 1
ATOM 2841 N N . ARG B 2 211 ? 100.486 133.353 131.082 1.00 10.84 211 ARG B N 1
ATOM 2842 C CA . ARG B 2 211 ? 100.805 134.713 131.398 1.00 10.93 211 ARG B CA 1
ATOM 2843 C C . ARG B 2 211 ? 99.683 135.606 130.942 1.00 10.74 211 ARG B C 1
ATOM 2844 O O . ARG B 2 211 ? 99.272 135.572 129.781 1.00 11.08 211 ARG B O 1
ATOM 2852 N N . VAL B 2 212 ? 99.229 136.471 131.825 1.00 10.63 212 VAL B N 1
ATOM 2853 C CA . VAL B 2 212 ? 98.224 137.468 131.557 1.00 10.35 212 VAL B CA 1
ATOM 2854 C C . VAL B 2 212 ? 98.716 138.774 132.186 1.00 9.98 212 VAL B C 1
ATOM 2855 O O . VAL B 2 212 ? 99.882 138.887 132.544 1.00 11.19 212 VAL B O 1
ATOM 2859 N N . HIS B 2 213 ? 97.857 139.771 132.245 1.00 10.49 213 HIS B N 1
ATOM 2860 C CA . HIS B 2 213 ? 98.279 141.082 132.726 1.00 10.82 213 HIS B CA 1
ATOM 2861 C C . HIS B 2 213 ? 97.096 141.764 133.325 1.00 9.30 213 HIS B C 1
ATOM 2862 O O . HIS B 2 213 ? 95.995 141.700 132.800 1.00 10.70 213 HIS B O 1
ATOM 2869 N N . PRO B 2 214 ? 97.317 142.521 134.390 1.00 9.84 214 PRO B N 1
ATOM 2870 C CA . PRO B 2 214 ? 96.201 143.177 135.065 1.00 9.98 214 PRO B CA 1
ATOM 2871 C C . PRO B 2 214 ? 95.574 144.317 134.289 1.00 10.39 214 PRO B C 1
ATOM 2872 O O . PRO B 2 214 ? 94.453 144.686 134.627 1.00 11.24 214 PRO B O 1
ATOM 2876 N N . SER B 2 215 ? 96.319 144.958 133.403 1.00 10.19 215 SER B N 1
ATOM 2877 C CA . SER B 2 215 ? 95.757 145.961 132.530 1.00 9.92 215 SER B CA 1
ATOM 2878 C C . SER B 2 215 ? 94.719 146.874 133.178 1.00 10.79 215 SER B C 1
ATOM 2879 O O . SER B 2 215 ? 93.585 146.976 132.721 1.00 10.58 215 SER B O 1
ATOM 2882 N N . PRO B 2 216 ? 95.099 147.649 134.186 1.00 9.70 216 PRO B N 1
ATOM 2883 C CA . PRO B 2 216 ? 94.162 148.622 134.721 1.00 10.29 216 PRO B CA 1
ATOM 2884 C C . PRO B 2 216 ? 93.890 149.642 133.642 1.00 10.19 216 PRO B C 1
ATOM 2885 O O . PRO B 2 216 ? 94.763 149.909 132.819 1.00 10.66 216 PRO B O 1
ATOM 2889 N N . LEU B 2 217 ? 92.709 150.236 133.633 1.00 10.31 217 LEU B N 1
ATOM 2890 C CA . LEU B 2 217 ? 92.361 151.174 132.601 1.00 10.25 217 LEU B CA 1
ATOM 2891 C C . LEU B 2 217 ? 93.229 152.419 132.616 1.00 10.68 217 LEU B C 1
ATOM 2892 O O . LEU B 2 217 ? 93.541 152.947 131.579 1.00 10.87 217 LEU B O 1
ATOM 2897 N N . GLU B 2 218 ? 93.670 152.855 133.776 1.00 10.09 218 GLU B N 1
ATOM 2898 C CA . GLU B 2 218 ? 94.707 153.853 133.885 1.00 10.91 218 GLU B CA 1
ATOM 2899 C C . GLU B 2 218 ? 96.030 153.142 133.972 1.00 10.61 218 GLU B C 1
ATOM 2900 O O . GLU B 2 218 ? 96.203 152.239 134.811 1.00 10.70 218 GLU B O 1
ATOM 2906 N N . THR B 2 219 ? 96.974 153.515 133.142 1.00 10.16 219 THR B N 1
ATOM 2907 C CA . THR B 2 219 ? 98.293 152.918 133.214 1.00 10.56 219 THR B CA 1
ATOM 2908 C C . THR B 2 219 ? 99.105 153.464 134.343 1.00 10.63 219 THR B C 1
ATOM 2909 O O . THR B 2 219 ? 98.658 154.319 135.085 1.00 11.51 219 THR B O 1
ATOM 2913 N N . CYS B 2 220 ? 100.349 153.006 134.442 1.00 10.29 220 CYS B N 1
ATOM 2914 C CA . CYS B 2 220 ? 101.218 153.494 135.497 1.00 11.13 220 CYS B CA 1
ATOM 2915 C C . CYS B 2 220 ? 101.801 154.842 135.150 1.00 11.36 220 CYS B C 1
ATOM 2916 O O . CYS B 2 220 ? 102.088 155.128 133.989 1.00 11.85 220 CYS B O 1
ATOM 2919 N N . GLN B 2 221 ? 101.919 155.694 136.145 1.00 11.16 221 GLN B N 1
ATOM 2920 C CA . GLN B 2 221 ? 102.301 157.050 135.883 1.00 11.58 221 GLN B CA 1
ATOM 2921 C C . GLN B 2 221 ? 102.636 157.768 137.146 1.00 11.24 221 GLN B C 1
ATOM 2922 O O . GLN B 2 221 ? 102.237 157.358 138.216 1.00 10.93 221 GLN B O 1
ATOM 2928 N N . CYS B 2 222 ? 103.398 158.847 137.011 1.00 11.03 222 CYS B N 1
ATOM 2929 C CA . CYS B 2 222 ? 103.744 159.644 138.142 1.00 9.97 222 CYS B CA 1
ATOM 2930 C C . CYS B 2 222 ? 104.021 161.062 137.723 1.00 10.78 222 CYS B C 1
ATOM 2931 O O . CYS B 2 222 ? 104.270 161.353 136.568 1.00 11.96 222 CYS B O 1
ATOM 2934 N N . VAL B 2 223 ? 104.049 161.936 138.707 1.00 10.57 223 VAL B N 1
ATOM 2935 C CA . VAL B 2 223 ? 104.676 163.218 138.578 1.00 10.58 223 VAL B CA 1
ATOM 2936 C C . VAL B 2 223 ? 105.643 163.393 139.713 1.00 10.34 223 VAL B C 1
ATOM 2937 O O . VAL B 2 223 ? 105.249 163.393 140.858 1.00 11.08 223 VAL B O 1
ATOM 2941 N N . ALA B 2 224 ? 106.914 163.509 139.377 1.00 11.29 224 ALA B N 1
ATOM 2942 C CA . ALA B 2 224 ? 107.935 163.736 140.371 1.00 11.47 224 ALA B CA 1
ATOM 2943 C C . ALA B 2 224 ? 108.227 165.218 140.399 1.00 11.04 224 ALA B C 1
ATOM 2944 O O . ALA B 2 224 ? 108.435 165.820 139.392 1.00 12.64 224 ALA B O 1
ATOM 2946 N N . SER B 2 225 ? 108.341 165.770 141.584 1.00 11.72 225 SER B N 1
ATOM 2947 C CA . SER B 2 225 ? 108.727 167.159 141.715 1.00 11.80 225 SER B CA 1
ATOM 2948 C C . SER B 2 225 ? 109.709 167.307 142.829 1.00 11.02 225 SER B C 1
ATOM 2949 O O . SER B 2 225 ? 109.338 167.323 143.999 1.00 12.45 225 SER B O 1
ATOM 2952 N N . MET B 2 226 ? 110.978 167.387 142.478 1.00 11.68 226 MET B N 1
ATOM 2953 C CA . MET B 2 226 ? 111.998 167.722 143.452 1.00 12.39 226 MET B CA 1
ATOM 2954 C C . MET B 2 226 ? 112.015 169.219 143.587 1.00 12.31 226 MET B C 1
ATOM 2955 O O . MET B 2 226 ? 112.270 169.935 142.661 1.00 14.01 226 MET B O 1
ATOM 2960 N N . ASP B 2 227 ? 111.752 169.672 144.779 1.00 11.95 227 ASP B N 1
ATOM 2961 C CA . ASP B 2 227 ? 111.879 171.079 145.106 1.00 13.62 227 ASP B CA 1
ATOM 2962 C C . ASP B 2 227 ? 113.286 171.294 145.589 1.00 12.39 227 ASP B C 1
ATOM 2963 O O . ASP B 2 227 ? 113.635 170.919 146.689 1.00 13.38 227 ASP B O 1
ATOM 2968 N N . LYS B 2 228 ? 114.122 171.836 144.731 1.00 13.96 228 LYS B N 1
ATOM 2969 C CA . LYS B 2 228 ? 115.516 171.961 145.077 1.00 14.77 228 LYS B CA 1
ATOM 2970 C C . LYS B 2 228 ? 115.771 173.122 146.009 1.00 17.52 228 LYS B C 1
ATOM 2971 O O . LYS B 2 228 ? 116.858 173.254 146.561 1.00 21.92 228 LYS B O 1
ATOM 2977 N N . ILE B 2 229 ? 114.802 174.022 146.120 1.00 15.11 229 ILE B N 1
ATOM 2978 C CA . ILE B 2 229 ? 114.919 175.058 147.132 1.00 16.77 229 ILE B CA 1
ATOM 2979 C C . ILE B 2 229 ? 114.795 174.444 148.492 1.00 14.75 229 ILE B C 1
ATOM 2980 O O . ILE B 2 229 ? 115.645 174.677 149.335 1.00 14.85 229 ILE B O 1
ATOM 2985 N N . LYS B 2 230 ? 113.826 173.550 148.659 1.00 15.59 230 LYS B N 1
ATOM 2986 C CA . LYS B 2 230 ? 113.582 172.944 149.963 1.00 14.35 230 LYS B CA 1
ATOM 2987 C C . LYS B 2 230 ? 114.285 171.626 150.206 1.00 14.65 230 LYS B C 1
ATOM 2988 O O . LYS B 2 230 ? 114.311 171.115 151.321 1.00 15.00 230 LYS B O 1
ATOM 2994 N N . GLY B 2 231 ? 114.768 170.998 149.154 1.00 14.55 231 GLY B N 1
ATOM 2995 C CA . GLY B 2 231 ? 115.292 169.653 149.281 1.00 14.26 231 GLY B CA 1
ATOM 2996 C C . GLY B 2 231 ? 114.237 168.619 149.565 1.00 12.82 231 GLY B C 1
ATOM 2997 O O . GLY B 2 231 ? 114.487 167.655 150.259 1.00 14.52 231 GLY B O 1
ATOM 2998 N N . GLU B 2 232 ? 113.068 168.794 148.990 1.00 11.64 232 GLU B N 1
ATOM 2999 C CA . GLU B 2 232 ? 111.957 167.896 149.236 1.00 12.56 232 GLU B CA 1
ATOM 3000 C C . GLU B 2 232 ? 111.365 167.410 147.955 1.00 11.19 232 GLU B C 1
ATOM 3001 O O . GLU B 2 232 ? 111.153 168.190 147.030 1.00 12.22 232 GLU B O 1
ATOM 3007 N N . LEU B 2 233 ? 111.140 166.126 147.881 1.00 10.94 233 LEU B N 1
ATOM 3008 C CA . LEU B 2 233 ? 110.589 165.495 146.726 1.00 11.31 233 LEU B CA 1
ATOM 3009 C C . LEU B 2 233 ? 109.125 165.243 146.947 1.00 11.16 233 LEU B C 1
ATOM 3010 O O . LEU B 2 233 ? 108.750 164.617 147.923 1.00 12.11 233 LEU B O 1
ATOM 3015 N N . THR B 2 234 ? 108.286 165.689 146.026 1.00 10.69 234 THR B N 1
ATOM 3016 C CA . THR B 2 234 ? 106.906 165.269 145.992 1.00 11.11 234 THR B CA 1
ATOM 3017 C C . THR B 2 234 ? 106.745 164.350 144.834 1.00 11.33 234 THR B C 1
ATOM 3018 O O . THR B 2 234 ? 107.288 164.569 143.755 1.00 13.64 234 THR B O 1
ATOM 3022 N N . LEU B 2 235 ? 106.060 163.250 145.063 1.00 10.62 235 LEU B N 1
ATOM 3023 C CA . LEU B 2 235 ? 105.902 162.235 144.047 1.00 10.96 235 LEU B CA 1
ATOM 3024 C C . LEU B 2 235 ? 104.459 161.800 144.002 1.00 10.64 235 LEU B C 1
ATOM 3025 O O . LEU B 2 235 ? 104.012 161.078 144.882 1.00 10.67 235 LEU B O 1
ATOM 3030 N N . TRP B 2 236 ? 103.734 162.295 143.017 1.00 10.12 236 TRP B N 1
ATOM 3031 C CA . TRP B 2 236 ? 102.405 161.823 142.759 1.00 9.95 236 TRP B CA 1
ATOM 3032 C C . TRP B 2 236 ? 102.552 160.553 141.962 1.00 10.47 236 TRP B C 1
ATOM 3033 O O . TRP B 2 236 ? 103.313 160.522 141.007 1.00 11.35 236 TRP B O 1
ATOM 3054 N N . GLY B 2 237 ? 101.751 159.532 142.219 1.00 10.22 237 GLY B N 1
ATOM 3055 C CA . GLY B 2 237 ? 101.898 158.356 141.403 1.00 10.63 237 GLY B CA 1
ATOM 3056 C C . GLY B 2 237 ? 100.809 157.369 141.613 1.00 10.33 237 GLY B C 1
ATOM 3057 O O . GLY B 2 237 ? 100.050 157.403 142.586 1.00 10.60 237 GLY B O 1
ATOM 3058 N N . THR B 2 238 ? 100.757 156.438 140.685 1.00 10.09 238 THR B N 1
ATOM 3059 C CA . THR B 2 238 ? 99.833 155.335 140.736 1.00 10.00 238 THR B CA 1
ATOM 3060 C C . THR B 2 238 ? 100.423 154.269 141.622 1.00 10.87 238 THR B C 1
ATOM 3061 O O . THR B 2 238 ? 101.016 153.286 141.161 1.00 12.05 238 THR B O 1
ATOM 3065 N N . PHE B 2 239 ? 100.268 154.478 142.917 1.00 10.49 239 PHE B N 1
ATOM 3066 C CA . PHE B 2 239 ? 100.883 153.622 143.904 1.00 10.94 239 PHE B CA 1
ATOM 3067 C C . PHE B 2 239 ? 99.803 152.973 144.754 1.00 10.61 239 PHE B C 1
ATOM 3068 O O . PHE B 2 239 ? 99.087 153.657 145.480 1.00 10.64 239 PHE B O 1
ATOM 3076 N N . GLN B 2 240 ? 99.713 151.652 144.684 1.00 10.04 240 GLN B N 1
ATOM 3077 C CA . GLN B 2 240 ? 98.852 150.907 145.583 1.00 10.38 240 GLN B CA 1
ATOM 3078 C C . GLN B 2 240 ? 99.383 150.930 146.986 1.00 9.80 240 GLN B C 1
ATOM 3079 O O . GLN B 2 240 ? 98.651 150.622 147.903 1.00 10.68 240 GLN B O 1
ATOM 3085 N N . ALA B 2 241 ? 100.676 151.167 147.113 1.00 10.00 241 ALA B N 1
ATOM 3086 C CA . ALA B 2 241 ? 101.367 151.095 148.394 1.00 10.60 241 ALA B CA 1
ATOM 3087 C C . ALA B 2 241 ? 102.259 152.305 148.519 1.00 9.42 241 ALA B C 1
ATOM 3088 O O . ALA B 2 241 ? 103.487 152.236 148.412 1.00 10.65 241 ALA B O 1
ATOM 3090 N N . PRO B 2 242 ? 101.652 153.474 148.719 1.00 9.73 242 PRO B N 1
ATOM 3091 C CA . PRO B 2 242 ? 102.444 154.703 148.625 1.00 9.90 242 PRO B CA 1
ATOM 3092 C C . PRO B 2 242 ? 103.476 154.840 149.715 1.00 10.06 242 PRO B C 1
ATOM 3093 O O . PRO B 2 242 ? 104.525 155.411 149.478 1.00 10.09 242 PRO B O 1
ATOM 3097 N N . HIS B 2 243 ? 103.180 154.367 150.915 1.00 10.16 243 HIS B N 1
ATOM 3098 C CA . HIS B 2 243 ? 104.163 154.453 151.968 1.00 10.27 243 HIS B CA 1
ATOM 3099 C C . HIS B 2 243 ? 105.331 153.579 151.687 1.00 10.90 243 HIS B C 1
ATOM 3100 O O . HIS B 2 243 ? 106.470 153.984 151.906 1.00 11.32 243 HIS B O 1
ATOM 3107 N N . VAL B 2 244 ? 105.077 152.388 151.170 1.00 10.95 244 VAL B N 1
ATOM 3108 C CA . VAL B 2 244 ? 106.174 151.526 150.748 1.00 11.70 244 VAL B CA 1
ATOM 3109 C C . VAL B 2 244 ? 107.025 152.212 149.679 1.00 11.32 244 VAL B C 1
ATOM 3110 O O . VAL B 2 244 ? 108.230 152.226 149.750 1.00 12.60 244 VAL B O 1
ATOM 3114 N N . ILE B 2 245 ? 106.375 152.840 148.720 1.00 10.71 245 ILE B N 1
ATOM 3115 C CA . ILE B 2 245 ? 107.097 153.594 147.722 1.00 11.24 245 ILE B CA 1
ATOM 3116 C C . ILE B 2 245 ? 107.930 154.682 148.356 1.00 11.34 245 ILE B C 1
ATOM 3117 O O . ILE B 2 245 ? 109.078 154.846 147.998 1.00 11.85 245 ILE B O 1
ATOM 3122 N N . ARG B 2 246 ? 107.378 155.396 149.327 1.00 10.49 246 ARG B N 1
ATOM 3123 C CA . ARG B 2 246 ? 108.172 156.396 149.980 1.00 10.96 246 ARG B CA 1
ATOM 3124 C C . ARG B 2 246 ? 109.442 155.821 150.575 1.00 12.02 246 ARG B C 1
ATOM 3125 O O . ARG B 2 246 ? 110.541 156.348 150.417 1.00 12.16 246 ARG B O 1
ATOM 3133 N N . THR B 2 247 ? 109.302 154.715 151.278 1.00 11.63 247 THR B N 1
ATOM 3134 C CA . THR B 2 247 ? 110.450 154.185 151.988 1.00 13.12 247 THR B CA 1
ATOM 3135 C C . THR B 2 247 ? 111.489 153.662 151.011 1.00 15.01 247 THR B C 1
ATOM 3136 O O . THR B 2 247 ? 112.699 153.892 151.159 1.00 15.19 247 THR B O 1
ATOM 3140 N N . VAL B 2 248 ? 111.012 153.065 149.925 1.00 13.35 248 VAL B N 1
ATOM 3141 C CA . VAL B 2 248 ? 111.872 152.614 148.854 1.00 15.56 248 VAL B CA 1
ATOM 3142 C C . VAL B 2 248 ? 112.588 153.784 148.197 1.00 14.61 248 VAL B C 1
ATOM 3143 O O . VAL B 2 248 ? 113.799 153.738 147.987 1.00 16.81 248 VAL B O 1
ATOM 3147 N N . VAL B 2 249 ? 111.848 154.843 147.886 1.00 13.69 249 VAL B N 1
ATOM 3148 C CA . VAL B 2 249 ? 112.442 155.985 147.258 1.00 14.58 249 VAL B CA 1
ATOM 3149 C C . VAL B 2 249 ? 113.466 156.604 148.202 1.00 13.43 249 VAL B C 1
ATOM 3150 O O . VAL B 2 249 ? 114.539 157.029 147.772 1.00 15.91 249 VAL B O 1
ATOM 3154 N N . SER B 2 250 ? 113.216 156.570 149.494 1.00 13.34 250 SER B N 1
ATOM 3155 C CA . SER B 2 250 ? 114.196 157.078 150.419 1.00 13.94 250 SER B CA 1
ATOM 3156 C C . SER B 2 250 ? 115.480 156.262 150.408 1.00 15.61 250 SER B C 1
ATOM 3157 O O . SER B 2 250 ? 116.584 156.785 150.387 1.00 17.24 250 SER B O 1
ATOM 3160 N N . LEU B 2 251 ? 115.324 154.948 150.413 1.00 18.63 251 LEU B N 1
ATOM 3161 C CA . LEU B 2 251 ? 116.496 154.092 150.451 1.00 23.80 251 LEU B CA 1
ATOM 3162 C C . LEU B 2 251 ? 117.355 154.255 149.212 1.00 26.90 251 LEU B C 1
ATOM 3163 O O . LEU B 2 251 ? 118.583 154.324 149.311 1.00 29.39 251 LEU B O 1
ATOM 3168 N N . ILE B 2 252 ? 116.718 154.423 148.059 1.00 22.69 252 ILE B N 1
ATOM 3169 C CA . ILE B 2 252 ? 117.466 154.505 146.824 1.00 24.91 252 ILE B CA 1
ATOM 3170 C C . ILE B 2 252 ? 117.840 155.916 146.381 1.00 21.40 252 ILE B C 1
ATOM 3171 O O . ILE B 2 252 ? 118.867 156.087 145.733 1.00 23.54 252 ILE B O 1
ATOM 3176 N N . SER B 2 253 ? 117.230 156.937 146.971 1.00 19.91 253 SER B N 1
ATOM 3177 C CA . SER B 2 253 ? 117.597 158.326 146.649 1.00 18.99 253 SER B CA 1
ATOM 3178 C C . SER B 2 253 ? 118.481 158.935 147.714 1.00 19.88 253 SER B C 1
ATOM 3179 O O . SER B 2 253 ? 119.151 159.941 147.480 1.00 19.76 253 SER B O 1
ATOM 3182 N N . GLY B 2 254 ? 118.387 158.391 148.915 1.00 18.09 254 GLY B N 1
ATOM 3183 C CA . GLY B 2 254 ? 119.069 158.965 150.038 1.00 17.60 254 GLY B CA 1
ATOM 3184 C C . GLY B 2 254 ? 118.350 160.167 150.607 1.00 14.81 254 GLY B C 1
ATOM 3185 O O . GLY B 2 254 ? 118.753 160.648 151.647 1.00 19.50 254 GLY B O 1
ATOM 3186 N N . LEU B 2 255 ? 117.218 160.563 150.056 1.00 13.57 255 LEU B N 1
ATOM 3187 C CA . LEU B 2 255 ? 116.420 161.598 150.702 1.00 12.78 255 LEU B CA 1
ATOM 3188 C C . LEU B 2 255 ? 115.723 160.927 151.833 1.00 12.77 255 LEU B C 1
ATOM 3189 O O . LEU B 2 255 ? 115.227 159.825 151.712 1.00 14.05 255 LEU B O 1
ATOM 3194 N N . PRO B 2 256 ? 115.577 161.651 152.908 1.00 12.10 256 PRO B N 1
ATOM 3195 C CA . PRO B 2 256 ? 114.893 161.124 154.080 1.00 12.10 256 PRO B CA 1
ATOM 3196 C C . PRO B 2 256 ? 113.405 161.157 153.880 1.00 11.59 256 PRO B C 1
ATOM 3197 O O . PRO B 2 256 ? 112.900 161.955 153.107 1.00 11.99 256 PRO B O 1
ATOM 3201 N N . GLU B 2 257 ? 112.722 160.237 154.536 1.00 10.74 257 GLU B N 1
ATOM 3202 C CA . GLU B 2 257 ? 111.323 160.030 154.312 1.00 10.35 257 GLU B CA 1
ATOM 3203 C C . GLU B 2 257 ? 110.472 161.238 154.613 1.00 11.22 257 GLU B C 1
ATOM 3204 O O . GLU B 2 257 ? 109.430 161.434 153.997 1.00 12.01 257 GLU B O 1
ATOM 3210 N N . HIS B 2 258 ? 110.876 162.064 155.571 1.00 10.95 258 HIS B N 1
ATOM 3211 C CA . HIS B 2 258 ? 110.073 163.238 155.873 1.00 11.36 258 HIS B CA 1
ATOM 3212 C C . HIS B 2 258 ? 110.224 164.314 154.822 1.00 11.32 258 HIS B C 1
ATOM 3213 O O . HIS B 2 258 ? 109.452 165.265 154.832 1.00 12.58 258 HIS B O 1
ATOM 3220 N N . LYS B 2 259 ? 111.116 164.117 153.865 1.00 11.66 259 LYS B N 1
ATOM 3221 C CA . LYS B 2 259 ? 111.281 165.041 152.769 1.00 10.82 259 LYS B CA 1
ATOM 3222 C C . LYS B 2 259 ? 110.851 164.412 151.486 1.00 11.38 259 LYS B C 1
ATOM 3223 O O . LYS B 2 259 ? 111.184 164.913 150.454 1.00 11.97 259 LYS B O 1
ATOM 3229 N N . ILE B 2 260 ? 110.122 163.316 151.565 1.00 10.50 260 ILE B N 1
ATOM 3230 C CA . ILE B 2 260 ? 109.550 162.668 150.402 1.00 10.90 260 ILE B CA 1
ATOM 3231 C C . ILE B 2 260 ? 108.070 162.576 150.650 1.00 11.63 260 ILE B C 1
ATOM 3232 O O . ILE B 2 260 ? 107.606 161.890 151.539 1.00 12.45 260 ILE B O 1
ATOM 3237 N N . HIS B 2 261 ? 107.328 163.299 149.835 1.00 10.16 261 HIS B N 1
ATOM 3238 C CA . HIS B 2 261 ? 105.897 163.424 149.978 1.00 10.06 261 HIS B CA 1
ATOM 3239 C C . HIS B 2 261 ? 105.304 162.638 148.853 1.00 10.31 261 HIS B C 1
ATOM 3240 O O . HIS B 2 261 ? 105.192 163.133 147.763 1.00 11.44 261 HIS B O 1
ATOM 3247 N N . VAL B 2 262 ? 104.955 161.398 149.107 1.00 10.40 262 VAL B N 1
ATOM 3248 C CA . VAL B 2 262 ? 104.320 160.566 148.108 1.00 10.27 262 VAL B CA 1
ATOM 3249 C C . VAL B 2 262 ? 102.835 160.797 148.174 1.00 11.07 262 VAL B C 1
ATOM 3250 O O . VAL B 2 262 ? 102.257 160.841 149.236 1.00 12.06 262 VAL B O 1
ATOM 3254 N N . ILE B 2 263 ? 102.238 160.998 147.028 1.00 9.93 263 ILE B N 1
ATOM 3255 C CA . ILE B 2 263 ? 100.832 161.182 146.947 1.00 10.63 263 ILE B CA 1
ATOM 3256 C C . ILE B 2 263 ? 100.267 160.243 145.916 1.00 9.87 263 ILE B C 1
ATOM 3257 O O . ILE B 2 263 ? 100.535 160.367 144.746 1.00 11.10 263 ILE B O 1
ATOM 3262 N N . ALA B 2 264 ? 99.509 159.260 146.380 1.00 9.94 264 ALA B N 1
ATOM 3263 C CA . ALA B 2 264 ? 98.688 158.444 145.508 1.00 9.89 264 ALA B CA 1
ATOM 3264 C C . ALA B 2 264 ? 97.306 159.076 145.515 1.00 10.29 264 ALA B C 1
ATOM 3265 O O . ALA B 2 264 ? 96.665 159.095 146.541 1.00 10.98 264 ALA B O 1
ATOM 3267 N N . PRO B 2 265 ? 96.907 159.695 144.420 1.00 10.53 265 PRO B N 1
ATOM 3268 C CA . PRO B 2 265 ? 95.649 160.417 144.369 1.00 10.58 265 PRO B CA 1
ATOM 3269 C C . PRO B 2 265 ? 94.573 159.423 143.938 1.00 10.47 265 PRO B C 1
ATOM 3270 O O . PRO B 2 265 ? 94.641 158.263 144.344 1.00 11.66 265 PRO B O 1
ATOM 3274 N N . ASP B 2 266 ? 93.597 159.817 143.158 1.00 10.41 266 ASP B N 1
ATOM 3275 C CA . ASP B 2 266 ? 92.708 158.801 142.671 1.00 10.03 266 ASP B CA 1
ATOM 3276 C C . ASP B 2 266 ? 93.453 157.964 141.692 1.00 9.91 266 ASP B C 1
ATOM 3277 O O . ASP B 2 266 ? 94.238 158.492 140.911 1.00 10.94 266 ASP B O 1
ATOM 3282 N N . ILE B 2 267 ? 93.224 156.657 141.733 1.00 10.63 267 ILE B N 1
ATOM 3283 C CA . ILE B 2 267 ? 93.893 155.729 140.866 1.00 10.15 267 ILE B CA 1
ATOM 3284 C C . ILE B 2 267 ? 92.860 154.982 140.086 1.00 9.91 267 ILE B C 1
ATOM 3285 O O . ILE B 2 267 ? 91.902 154.444 140.633 1.00 10.28 267 ILE B O 1
ATOM 3290 N N . GLY B 2 268 ? 93.066 154.991 138.782 1.00 10.19 268 GLY B N 1
ATOM 3291 C CA . GLY B 2 268 ? 92.113 154.406 137.876 1.00 9.66 268 GLY B CA 1
ATOM 3292 C C . GLY B 2 268 ? 92.251 152.911 137.736 1.00 10.29 268 GLY B C 1
ATOM 3293 O O . GLY B 2 268 ? 92.435 152.385 136.662 1.00 10.24 268 GLY B O 1
ATOM 3294 N N . GLY B 2 269 ? 92.100 152.226 138.846 1.00 9.94 269 GLY B N 1
ATOM 3295 C CA . GLY B 2 269 ? 92.304 150.807 138.920 1.00 9.57 269 GLY B CA 1
ATOM 3296 C C . GLY B 2 269 ? 93.746 150.493 139.089 1.00 9.69 269 GLY B C 1
ATOM 3297 O O . GLY B 2 269 ? 94.644 151.150 138.615 1.00 10.97 269 GLY B O 1
ATOM 3298 N N . GLY B 2 270 ? 93.984 149.398 139.803 1.00 9.80 270 GLY B N 1
ATOM 3299 C CA . GLY B 2 270 ? 95.324 148.896 140.023 1.00 10.87 270 GLY B CA 1
ATOM 3300 C C . GLY B 2 270 ? 95.430 147.451 139.671 1.00 10.39 270 GLY B C 1
ATOM 3301 O O . GLY B 2 270 ? 96.258 147.046 138.851 1.00 10.70 270 GLY B O 1
ATOM 3302 N N . PHE B 2 271 ? 94.630 146.641 140.348 1.00 9.60 271 PHE B N 1
ATOM 3303 C CA . PHE B 2 271 ? 94.564 145.213 140.097 1.00 10.67 271 PHE B CA 1
ATOM 3304 C C . PHE B 2 271 ? 95.931 144.561 140.251 1.00 10.90 271 PHE B C 1
ATOM 3305 O O . PHE B 2 271 ? 96.184 143.538 139.664 1.00 11.05 271 PHE B O 1
ATOM 3313 N N . GLY B 2 272 ? 96.787 145.135 141.073 1.00 9.13 272 GLY B N 1
ATOM 3314 C CA . GLY B 2 272 ? 98.099 144.624 141.346 1.00 10.28 272 GLY B CA 1
ATOM 3315 C C . GLY B 2 272 ? 99.185 145.164 140.480 1.00 10.87 272 GLY B C 1
ATOM 3316 O O . GLY B 2 272 ? 100.362 144.949 140.740 1.00 12.56 272 GLY B O 1
ATOM 3317 N N . ASN B 2 273 ? 98.803 145.860 139.433 1.00 9.78 273 ASN B N 1
ATOM 3318 C CA . ASN B 2 273 ? 99.790 146.427 138.540 1.00 11.13 273 ASN B CA 1
ATOM 3319 C C . ASN B 2 273 ? 100.610 147.515 139.172 1.00 10.69 273 ASN B C 1
ATOM 3320 O O . ASN B 2 273 ? 101.643 147.876 138.672 1.00 13.21 273 ASN B O 1
ATOM 3325 N N . LYS B 2 274 ? 100.068 148.144 140.187 1.00 10.33 274 LYS B N 1
ATOM 3326 C CA . LYS B 2 274 ? 100.593 149.395 140.675 1.00 9.63 274 LYS B CA 1
ATOM 3327 C C . LYS B 2 274 ? 101.163 149.247 142.056 1.00 10.07 274 LYS B C 1
ATOM 3328 O O . LYS B 2 274 ? 101.297 150.224 142.764 1.00 11.09 274 LYS B O 1
ATOM 3334 N N . VAL B 2 275 ? 101.606 148.060 142.395 1.00 12.13 275 VAL B N 1
ATOM 3335 C CA . VAL B 2 275 ? 102.242 147.863 143.670 1.00 12.69 275 VAL B CA 1
ATOM 3336 C C . VAL B 2 275 ? 103.704 148.275 143.608 1.00 15.13 275 VAL B C 1
ATOM 3337 O O . VAL B 2 275 ? 104.175 149.074 144.427 1.00 20.71 275 VAL B O 1
ATOM 3341 N N . GLY B 2 276 ? 104.451 147.677 142.699 1.00 16.00 276 GLY B N 1
ATOM 3342 C CA . GLY B 2 276 ? 105.886 147.869 142.661 1.00 21.36 276 GLY B CA 1
ATOM 3343 C C . GLY B 2 276 ? 106.296 149.198 142.059 1.00 15.13 276 GLY B C 1
ATOM 3344 O O . GLY B 2 276 ? 105.507 149.939 141.480 1.00 19.54 276 GLY B O 1
ATOM 3345 N N . ALA B 2 277 ? 107.578 149.434 142.095 1.00 15.82 277 ALA B N 1
ATOM 3346 C CA . ALA B 2 277 ? 108.122 150.591 141.446 1.00 16.91 277 ALA B CA 1
ATOM 3347 C C . ALA B 2 277 ? 108.504 150.150 140.044 1.00 19.27 277 ALA B C 1
ATOM 3348 O O . ALA B 2 277 ? 108.732 148.960 139.758 1.00 21.45 277 ALA B O 1
ATOM 3350 N N . TYR B 2 278 ? 108.345 151.058 139.134 1.00 13.80 278 TYR B N 1
ATOM 3351 C CA . TYR B 2 278 ? 108.763 150.868 137.772 1.00 13.67 278 TYR B CA 1
ATOM 3352 C C . TYR B 2 278 ? 109.828 151.881 137.432 1.00 13.33 278 TYR B C 1
ATOM 3353 O O . TYR B 2 278 ? 109.973 152.910 138.088 1.00 13.53 278 TYR B O 1
ATOM 3362 N N . SER B 2 279 ? 110.577 151.556 136.401 1.00 13.91 279 SER B N 1
ATOM 3363 C CA . SER B 2 279 ? 111.599 152.436 135.934 1.00 13.29 279 SER B CA 1
ATOM 3364 C C . SER B 2 279 ? 111.076 153.843 135.768 1.00 12.85 279 SER B C 1
ATOM 3365 O O . SER B 2 279 ? 111.785 154.798 136.051 1.00 13.51 279 SER B O 1
ATOM 3370 N N . GLY B 2 280 ? 109.881 154.002 135.235 1.00 12.80 280 GLY B N 1
ATOM 3371 C CA . GLY B 2 280 ? 109.371 155.329 134.979 1.00 12.99 280 GLY B CA 1
ATOM 3372 C C . GLY B 2 280 ? 109.390 156.187 136.223 1.00 12.38 280 GLY B C 1
ATOM 3373 O O . GLY B 2 280 ? 109.667 157.377 136.169 1.00 12.93 280 GLY B O 1
ATOM 3374 N N . TYR B 2 281 ? 109.055 155.609 137.362 1.00 12.85 281 TYR B N 1
ATOM 3375 C CA . TYR B 2 281 ? 109.033 156.412 138.571 1.00 12.56 281 TYR B CA 1
ATOM 3376 C C . TYR B 2 281 ? 110.426 156.840 138.921 1.00 12.18 281 TYR B C 1
ATOM 3377 O O . TYR B 2 281 ? 110.643 157.974 139.304 1.00 13.09 281 TYR B O 1
ATOM 3386 N N . VAL B 2 282 ? 111.363 155.912 138.866 1.00 12.73 282 VAL B N 1
ATOM 3387 C CA . VAL B 2 282 ? 112.724 156.222 139.208 1.00 13.47 282 VAL B CA 1
ATOM 3388 C C . VAL B 2 282 ? 113.292 157.277 138.294 1.00 13.01 282 VAL B C 1
ATOM 3389 O O . VAL B 2 282 ? 113.914 158.248 138.736 1.00 13.42 282 VAL B O 1
ATOM 3393 N N . CYS B 2 283 ? 113.054 157.102 137.014 1.00 12.30 283 CYS B N 1
ATOM 3394 C CA . CYS B 2 283 ? 113.574 158.070 136.087 1.00 12.23 283 CYS B CA 1
ATOM 3395 C C . CYS B 2 283 ? 112.945 159.437 136.243 1.00 12.04 283 CYS B C 1
ATOM 3396 O O . CYS B 2 283 ? 113.624 160.435 136.085 1.00 12.87 283 CYS B O 1
ATOM 3399 N N . ALA B 2 284 ? 111.644 159.473 136.463 1.00 11.55 284 ALA B N 1
ATOM 3400 C CA . ALA B 2 284 ? 110.994 160.753 136.685 1.00 11.78 284 ALA B CA 1
ATOM 3401 C C . ALA B 2 284 ? 111.570 161.465 137.879 1.00 13.79 284 ALA B C 1
ATOM 3402 O O . ALA B 2 284 ? 111.855 162.662 137.850 1.00 12.53 284 ALA B O 1
ATOM 3404 N N . VAL B 2 285 ? 111.839 160.684 138.910 1.00 12.09 285 VAL B N 1
ATOM 3405 C CA . VAL B 2 285 ? 112.423 161.246 140.097 1.00 12.78 285 VAL B CA 1
ATOM 3406 C C . VAL B 2 285 ? 113.840 161.733 139.840 1.00 12.94 285 VAL B C 1
ATOM 3407 O O . VAL B 2 285 ? 114.160 162.866 140.164 1.00 13.18 285 VAL B O 1
ATOM 3411 N N . VAL B 2 286 ? 114.673 160.921 139.196 1.00 12.55 286 VAL B N 1
ATOM 3412 C CA . VAL B 2 286 ? 116.009 161.370 138.938 1.00 14.34 286 VAL B CA 1
ATOM 3413 C C . VAL B 2 286 ? 115.997 162.608 138.064 1.00 13.23 286 VAL B C 1
ATOM 3414 O O . VAL B 2 286 ? 116.706 163.559 138.330 1.00 14.84 286 VAL B O 1
ATOM 3418 N N . ALA B 2 287 ? 115.179 162.628 137.032 1.00 13.18 287 ALA B N 1
ATOM 3419 C CA . ALA B 2 287 ? 115.149 163.740 136.141 1.00 13.56 287 ALA B CA 1
ATOM 3420 C C . ALA B 2 287 ? 114.724 164.981 136.903 1.00 13.43 287 ALA B C 1
ATOM 3421 O O . ALA B 2 287 ? 115.233 166.058 136.682 1.00 14.52 287 ALA B O 1
ATOM 3423 N N . SER B 2 288 ? 113.735 164.849 137.759 1.00 12.82 288 SER B N 1
ATOM 3424 C CA . SER B 2 288 ? 113.303 166.007 138.481 1.00 12.63 288 SER B CA 1
ATOM 3425 C C . SER B 2 288 ? 114.348 166.511 139.448 1.00 13.71 288 SER B C 1
ATOM 3426 O O . SER B 2 288 ? 114.551 167.701 139.585 1.00 14.30 288 SER B O 1
ATOM 3429 N N . ILE B 2 289 ? 115.095 165.600 140.044 1.00 14.21 289 ILE B N 1
ATOM 3430 C CA . ILE B 2 289 ? 116.183 165.997 140.900 1.00 15.70 289 ILE B CA 1
ATOM 3431 C C . ILE B 2 289 ? 117.255 166.713 140.100 1.00 17.80 289 ILE B C 1
ATOM 3432 O O . ILE B 2 289 ? 117.735 167.769 140.506 1.00 20.56 289 ILE B O 1
ATOM 3437 N N . VAL B 2 290 ? 117.546 166.208 138.917 1.00 15.75 290 VAL B N 1
ATOM 3438 C CA . VAL B 2 290 ? 118.586 166.823 138.121 1.00 19.19 290 VAL B CA 1
ATOM 3439 C C . VAL B 2 290 ? 118.160 168.190 137.627 1.00 19.13 290 VAL B C 1
ATOM 3440 O O . VAL B 2 290 ? 118.956 169.127 137.635 1.00 22.05 290 VAL B O 1
ATOM 3444 N N . LEU B 2 291 ? 116.917 168.304 137.197 1.00 17.44 291 LEU B N 1
ATOM 3445 C CA . LEU B 2 291 ? 116.460 169.509 136.533 1.00 19.29 291 LEU B CA 1
ATOM 3446 C C . LEU B 2 291 ? 115.811 170.518 137.456 1.00 19.67 291 LEU B C 1
ATOM 3447 O O . LEU B 2 291 ? 115.717 171.700 137.122 1.00 20.62 291 LEU B O 1
ATOM 3452 N N . GLY B 2 292 ? 115.358 170.067 138.607 1.00 16.93 292 GLY B N 1
ATOM 3453 C CA . GLY B 2 292 ? 114.761 170.924 139.599 1.00 17.98 292 GLY B CA 1
ATOM 3454 C C . GLY B 2 292 ? 113.396 171.434 139.199 1.00 16.18 292 GLY B C 1
ATOM 3455 O O . GLY B 2 292 ? 112.939 172.418 139.758 1.00 18.15 292 GLY B O 1
ATOM 3456 N N . VAL B 2 293 ? 112.729 170.742 138.282 1.00 13.89 293 VAL B N 1
ATOM 3457 C CA . VAL B 2 293 ? 111.372 171.045 137.920 1.00 13.15 293 VAL B CA 1
ATOM 3458 C C . VAL B 2 293 ? 110.624 169.732 137.916 1.00 13.18 293 VAL B C 1
ATOM 3459 O O . VAL B 2 293 ? 111.241 168.647 137.864 1.00 13.05 293 VAL B O 1
ATOM 3463 N N . PRO B 2 294 ? 109.307 169.792 137.884 1.00 12.24 294 PRO B N 1
ATOM 3464 C CA . PRO B 2 294 ? 108.557 168.523 137.931 1.00 11.59 294 PRO B CA 1
ATOM 3465 C C . PRO B 2 294 ? 108.703 167.779 136.638 1.00 12.21 294 PRO B C 1
ATOM 3466 O O . PRO B 2 294 ? 108.824 168.388 135.589 1.00 12.38 294 PRO B O 1
ATOM 3470 N N . VAL B 2 295 ? 108.561 166.472 136.727 1.00 11.72 295 VAL B N 1
ATOM 3471 C CA . VAL B 2 295 ? 108.625 165.606 135.584 1.00 11.59 295 VAL B CA 1
ATOM 3472 C C . VAL B 2 295 ? 107.493 164.610 135.707 1.00 11.36 295 VAL B C 1
ATOM 3473 O O . VAL B 2 295 ? 107.440 163.838 136.654 1.00 11.85 295 VAL B O 1
ATOM 3477 N N . LYS B 2 296 ? 106.623 164.633 134.708 1.00 10.93 296 LYS B N 1
ATOM 3478 C CA . LYS B 2 296 ? 105.516 163.710 134.601 1.00 11.13 296 LYS B CA 1
ATOM 3479 C C . LYS B 2 296 ? 105.930 162.582 133.695 1.00 11.97 296 LYS B C 1
ATOM 3480 O O . LYS B 2 296 ? 106.552 162.809 132.666 1.00 12.45 296 LYS B O 1
ATOM 3486 N N . TRP B 2 297 ? 105.586 161.360 134.079 1.00 11.09 297 TRP B N 1
ATOM 3487 C CA . TRP B 2 297 ? 105.716 160.197 133.215 1.00 10.75 297 TRP B CA 1
ATOM 3488 C C . TRP B 2 297 ? 104.382 159.476 133.203 1.00 11.56 297 TRP B C 1
ATOM 3489 O O . TRP B 2 297 ? 103.833 159.162 134.237 1.00 11.60 297 TRP B O 1
ATOM 3500 N N . VAL B 2 298 ? 103.861 159.257 132.015 1.00 10.86 298 VAL B N 1
ATOM 3501 C CA . VAL B 2 298 ? 102.610 158.526 131.870 1.00 11.86 298 VAL B CA 1
ATOM 3502 C C . VAL B 2 298 ? 102.845 157.529 130.793 1.00 11.60 298 VAL B C 1
ATOM 3503 O O . VAL B 2 298 ? 103.125 157.903 129.682 1.00 13.69 298 VAL B O 1
ATOM 3507 N N . GLU B 2 299 ? 102.755 156.241 131.081 1.00 11.60 299 GLU B N 1
ATOM 3508 C CA . GLU B 2 299 ? 102.983 155.259 130.041 1.00 12.17 299 GLU B CA 1
ATOM 3509 C C . GLU B 2 299 ? 101.740 155.057 129.228 1.00 11.54 299 GLU B C 1
ATOM 3510 O O . GLU B 2 299 ? 100.614 155.256 129.663 1.00 12.49 299 GLU B O 1
ATOM 3516 N N . ASP B 2 300 ? 101.981 154.642 128.014 1.00 12.65 300 ASP B N 1
ATOM 3517 C CA . ASP B 2 300 ? 100.924 154.215 127.130 1.00 12.29 300 ASP B CA 1
ATOM 3518 C C . ASP B 2 300 ? 100.580 152.765 127.366 1.00 12.03 300 ASP B C 1
ATOM 3519 O O . ASP B 2 300 ? 101.346 152.013 127.949 1.00 12.36 300 ASP B O 1
ATOM 3524 N N . ARG B 2 301 ? 99.454 152.333 126.821 1.00 11.59 301 ARG B N 1
ATOM 3525 C CA . ARG B 2 301 ? 98.996 150.990 127.046 1.00 11.50 301 ARG B CA 1
ATOM 3526 C C . ARG B 2 301 ? 99.980 149.947 126.598 1.00 11.25 301 ARG B C 1
ATOM 3527 O O . ARG B 2 301 ? 100.124 148.921 127.243 1.00 11.72 301 ARG B O 1
ATOM 3535 N N . MET B 2 302 ? 100.534 150.087 125.413 1.00 13.10 302 MET B N 1
ATOM 3536 C CA . MET B 2 302 ? 101.399 149.048 124.949 1.00 13.38 302 MET B CA 1
ATOM 3537 C C . MET B 2 302 ? 102.555 148.808 125.885 1.00 12.40 302 MET B C 1
ATOM 3538 O O . MET B 2 302 ? 102.878 147.674 126.183 1.00 14.39 302 MET B O 1
ATOM 3547 N N . GLU B 2 303 ? 103.091 149.872 126.446 1.00 13.00 303 GLU B N 1
ATOM 3548 C CA . GLU B 2 303 ? 104.149 149.776 127.415 1.00 14.73 303 GLU B CA 1
ATOM 3549 C C . GLU B 2 303 ? 103.623 149.170 128.686 1.00 11.96 303 GLU B C 1
ATOM 3550 O O . GLU B 2 303 ? 104.290 148.354 129.313 1.00 12.89 303 GLU B O 1
ATOM 3556 N N . ASN B 2 304 ? 102.427 149.554 129.072 1.00 11.72 304 ASN B N 1
ATOM 3557 C CA . ASN B 2 304 ? 101.870 149.022 130.290 1.00 10.93 304 ASN B CA 1
ATOM 3558 C C . ASN B 2 304 ? 101.797 147.498 130.173 1.00 10.73 304 ASN B C 1
ATOM 3559 O O . ASN B 2 304 ? 102.224 146.771 131.053 1.00 11.38 304 ASN B O 1
ATOM 3564 N N . LEU B 2 305 ? 101.250 147.001 129.065 1.00 10.62 305 LEU B N 1
ATOM 3565 C CA . LEU B 2 305 ? 100.994 145.587 128.987 1.00 11.23 305 LEU B CA 1
ATOM 3566 C C . LEU B 2 305 ? 102.272 144.788 128.833 1.00 11.21 305 LEU B C 1
ATOM 3567 O O . LEU B 2 305 ? 102.342 143.658 129.250 1.00 12.61 305 LEU B O 1
ATOM 3572 N N . SER B 2 306 ? 103.293 145.401 128.242 1.00 12.07 306 SER B N 1
ATOM 3573 C CA . SER B 2 306 ? 104.489 144.666 127.909 1.00 12.81 306 SER B CA 1
ATOM 3574 C C . SER B 2 306 ? 105.649 144.848 128.856 1.00 12.73 306 SER B C 1
ATOM 3575 O O . SER B 2 306 ? 106.650 144.150 128.722 1.00 13.32 306 SER B O 1
ATOM 3578 N N . THR B 2 307 ? 105.580 145.814 129.764 1.00 12.07 307 THR B N 1
ATOM 3579 C CA . THR B 2 307 ? 106.726 146.137 130.575 1.00 12.00 307 THR B CA 1
ATOM 3580 C C . THR B 2 307 ? 106.431 146.290 132.015 1.00 12.95 307 THR B C 1
ATOM 3581 O O . THR B 2 307 ? 107.381 146.450 132.770 1.00 16.57 307 THR B O 1
ATOM 3585 N N . THR B 2 308 ? 105.159 146.199 132.416 1.00 11.54 308 THR B N 1
ATOM 3586 C CA . THR B 2 308 ? 104.819 146.226 133.809 1.00 12.13 308 THR B CA 1
ATOM 3587 C C . THR B 2 308 ? 104.294 144.873 134.197 1.00 12.55 308 THR B C 1
ATOM 3588 O O . THR B 2 308 ? 104.172 143.966 133.388 1.00 12.76 308 THR B O 1
ATOM 3592 N N . SER B 2 309 ? 103.994 144.721 135.462 1.00 11.29 309 SER B N 1
ATOM 3593 C CA . SER B 2 309 ? 103.833 143.406 136.037 1.00 12.09 309 SER B CA 1
ATOM 3594 C C . SER B 2 309 ? 102.890 142.491 135.295 1.00 11.10 309 SER B C 1
ATOM 3595 O O . SER B 2 309 ? 101.687 142.686 135.306 1.00 12.12 309 SER B O 1
ATOM 3598 N N . PHE B 2 310 ? 103.418 141.412 134.750 1.00 11.55 310 PHE B N 1
ATOM 3599 C CA . PHE B 2 310 ? 102.572 140.347 134.275 1.00 11.54 310 PHE B CA 1
ATOM 3600 C C . PHE B 2 310 ? 102.011 139.580 135.426 1.00 10.63 310 PHE B C 1
ATOM 3601 O O . PHE B 2 310 ? 102.440 139.755 136.553 1.00 11.01 310 PHE B O 1
ATOM 3609 N N . ALA B 2 311 ? 101.069 138.705 135.135 1.00 11.04 311 ALA B N 1
ATOM 3610 C CA . ALA B 2 311 ? 100.505 137.799 136.137 1.00 10.23 311 ALA B CA 1
ATOM 3611 C C . ALA B 2 311 ? 100.606 136.383 135.620 1.00 10.04 311 ALA B C 1
ATOM 3612 O O . ALA B 2 311 ? 100.481 136.140 134.430 1.00 10.88 311 ALA B O 1
ATOM 3614 N N . ARG B 2 312 ? 100.667 135.463 136.558 1.00 10.47 312 ARG B N 1
ATOM 3615 C CA . ARG B 2 312 ? 100.587 134.044 136.348 1.00 10.56 312 ARG B CA 1
ATOM 3616 C C . ARG B 2 312 ? 101.892 133.493 135.798 1.00 10.40 312 ARG B C 1
ATOM 3617 O O . ARG B 2 312 ? 102.946 133.716 136.369 1.00 11.40 312 ARG B O 1
ATOM 3625 N N . ASP B 2 313 ? 101.827 132.697 134.745 1.00 10.61 313 ASP B N 1
ATOM 3626 C CA . ASP B 2 313 ? 103.002 132.080 134.154 1.00 11.62 313 ASP B CA 1
ATOM 3627 C C . ASP B 2 313 ? 103.614 131.068 135.109 1.00 11.50 313 ASP B C 1
ATOM 3628 O O . ASP B 2 313 ? 104.821 131.016 135.339 1.00 12.48 313 ASP B O 1
ATOM 3633 N N . TYR B 2 314 ? 102.747 130.171 135.552 1.00 11.34 314 TYR B N 1
ATOM 3634 C CA . TYR B 2 314 ? 103.077 129.035 136.380 1.00 11.28 314 TYR B CA 1
ATOM 3635 C C . TYR B 2 314 ? 102.762 127.753 135.637 1.00 11.45 314 TYR B C 1
ATOM 3636 O O . TYR B 2 314 ? 101.687 127.636 135.082 1.00 12.09 314 TYR B O 1
ATOM 3645 N N . HIS B 2 315 ? 103.699 126.820 135.664 1.00 11.78 315 HIS B N 1
ATOM 3646 C CA . HIS B 2 315 ? 103.526 125.532 135.024 1.00 11.42 315 HIS B CA 1
ATOM 3647 C C . HIS B 2 315 ? 103.529 124.496 136.102 1.00 11.32 315 HIS B C 1
ATOM 3648 O O . HIS B 2 315 ? 104.548 124.255 136.723 1.00 12.76 315 HIS B O 1
ATOM 3655 N N . MET B 2 316 ? 102.354 123.996 136.433 1.00 11.63 316 MET B N 1
ATOM 3656 C CA . MET B 2 316 ? 102.108 123.291 137.683 1.00 11.64 316 MET B CA 1
ATOM 3657 C C . MET B 2 316 ? 101.863 121.820 137.490 1.00 11.62 316 MET B C 1
ATOM 3658 O O . MET B 2 316 ? 100.820 121.405 137.040 1.00 12.17 316 MET B O 1
ATOM 3663 N N . THR B 2 317 ? 102.862 121.035 137.813 1.00 11.57 317 THR B N 1
ATOM 3664 C CA . THR B 2 317 ? 102.715 119.606 137.733 1.00 11.69 317 THR B CA 1
ATOM 3665 C C . THR B 2 317 ? 102.064 119.152 139.009 1.00 11.26 317 THR B C 1
ATOM 3666 O O . THR B 2 317 ? 102.644 119.306 140.075 1.00 12.88 317 THR B O 1
ATOM 3670 N N . THR B 2 318 ? 100.799 118.814 138.920 1.00 12.03 318 THR B N 1
ATOM 3671 C CA . THR B 2 318 ? 99.931 118.741 140.062 1.00 11.41 318 THR B CA 1
ATOM 3672 C C . THR B 2 318 ? 99.396 117.341 140.158 1.00 11.74 318 THR B C 1
ATOM 3673 O O . THR B 2 318 ? 98.917 116.759 139.194 1.00 12.18 318 THR B O 1
ATOM 3677 N N . GLU B 2 319 ? 99.496 116.784 141.342 1.00 11.31 319 GLU B N 1
ATOM 3678 C CA . GLU B 2 319 ? 99.123 115.394 141.566 1.00 12.69 319 GLU B CA 1
ATOM 3679 C C . GLU B 2 319 ? 98.271 115.285 142.777 1.00 11.63 319 GLU B C 1
ATOM 3680 O O . GLU B 2 319 ? 98.563 115.922 143.785 1.00 11.89 319 GLU B O 1
ATOM 3686 N N . LEU B 2 320 ? 97.278 114.408 142.711 1.00 11.75 320 LEU B N 1
ATOM 3687 C CA . LEU B 2 320 ? 96.504 114.014 143.837 1.00 11.69 320 LEU B CA 1
ATOM 3688 C C . LEU B 2 320 ? 96.607 112.505 143.948 1.00 12.17 320 LEU B C 1
ATOM 3689 O O . LEU B 2 320 ? 96.612 111.779 142.961 1.00 13.80 320 LEU B O 1
ATOM 3694 N N . ALA B 2 321 ? 96.726 112.046 145.167 1.00 11.76 321 ALA B N 1
ATOM 3695 C CA . ALA B 2 321 ? 96.698 110.646 145.506 1.00 12.34 321 ALA B CA 1
ATOM 3696 C C . ALA B 2 321 ? 95.373 110.399 146.162 1.00 12.41 321 ALA B C 1
ATOM 3697 O O . ALA B 2 321 ? 94.942 111.215 146.955 1.00 12.97 321 ALA B O 1
ATOM 3699 N N . ALA B 2 322 ? 94.738 109.283 145.850 1.00 13.05 322 ALA B N 1
ATOM 3700 C CA . ALA B 2 322 ? 93.410 109.055 146.365 1.00 13.02 322 ALA B CA 1
ATOM 3701 C C . ALA B 2 322 ? 93.210 107.567 146.556 1.00 14.36 322 ALA B C 1
ATOM 3702 O O . ALA B 2 322 ? 93.830 106.748 145.873 1.00 15.20 322 ALA B O 1
ATOM 3704 N N . THR B 2 323 ? 92.137 107.251 147.253 1.00 15.37 323 THR B N 1
ATOM 3705 C CA . THR B 2 323 ? 91.570 105.914 147.168 1.00 16.05 323 THR B CA 1
ATOM 3706 C C . THR B 2 323 ? 90.597 105.845 146.015 1.00 16.67 323 THR B C 1
ATOM 3707 O O . THR B 2 323 ? 90.101 106.837 145.539 1.00 18.66 323 THR B O 1
ATOM 3711 N N . LYS B 2 324 ? 90.198 104.642 145.665 1.00 19.50 324 LYS B N 1
ATOM 3712 C CA . LYS B 2 324 ? 89.275 104.477 144.550 1.00 19.42 324 LYS B CA 1
ATOM 3713 C C . LYS B 2 324 ? 87.895 105.017 144.851 1.00 20.38 324 LYS B C 1
ATOM 3714 O O . LYS B 2 324 ? 87.181 105.448 143.964 1.00 21.18 324 LYS B O 1
ATOM 3720 N N . ASP B 2 325 ? 87.581 105.114 146.124 1.00 19.37 325 ASP B N 1
ATOM 3721 C CA . ASP B 2 325 ? 86.327 105.692 146.556 1.00 19.91 325 ASP B CA 1
ATOM 3722 C C . ASP B 2 325 ? 86.389 107.212 146.687 1.00 20.57 325 ASP B C 1
ATOM 3723 O O . ASP B 2 325 ? 85.381 107.865 146.942 1.00 24.26 325 ASP B O 1
ATOM 3728 N N . GLY B 2 326 ? 87.552 107.770 146.412 1.00 16.80 326 GLY B N 1
ATOM 3729 C CA . GLY B 2 326 ? 87.672 109.217 146.277 1.00 17.88 326 GLY B CA 1
ATOM 3730 C C . GLY B 2 326 ? 87.993 109.951 147.546 1.00 16.49 326 GLY B C 1
ATOM 3731 O O . GLY B 2 326 ? 87.860 111.144 147.575 1.00 21.34 326 GLY B O 1
ATOM 3732 N N . LYS B 2 327 ? 88.673 109.314 148.473 1.00 15.12 327 LYS B N 1
ATOM 3733 C CA . LYS B 2 327 ? 89.290 110.042 149.542 1.00 14.93 327 LYS B CA 1
ATOM 3734 C C . LYS B 2 327 ? 90.659 110.479 149.097 1.00 13.37 327 LYS B C 1
ATOM 3735 O O . LYS B 2 327 ? 91.458 109.681 148.640 1.00 15.68 327 LYS B O 1
ATOM 3741 N N . ILE B 2 328 ? 90.898 111.775 149.200 1.00 14.97 328 ILE B N 1
ATOM 3742 C CA . ILE B 2 328 ? 92.180 112.315 148.837 1.00 13.45 328 ILE B CA 1
ATOM 3743 C C . ILE B 2 328 ? 93.220 112.117 149.918 1.00 12.95 328 ILE B C 1
ATOM 3744 O O . ILE B 2 328 ? 93.015 112.504 151.050 1.00 15.81 328 ILE B O 1
ATOM 3749 N N . LEU B 2 329 ? 94.351 111.544 149.533 1.00 13.62 329 LEU B N 1
ATOM 3750 C CA . LEU B 2 329 ? 95.375 111.134 150.447 1.00 13.46 329 LEU B CA 1
ATOM 3751 C C . LEU B 2 329 ? 96.538 112.089 150.520 1.00 12.88 329 LEU B C 1
ATOM 3752 O O . LEU B 2 329 ? 97.217 112.169 151.524 1.00 15.22 329 LEU B O 1
ATOM 3757 N N . ALA B 2 330 ? 96.760 112.836 149.465 1.00 12.65 330 ALA B N 1
ATOM 3758 C CA . ALA B 2 330 ? 97.897 113.717 149.399 1.00 12.99 330 ALA B CA 1
ATOM 3759 C C . ALA B 2 330 ? 97.814 114.514 148.137 1.00 11.79 330 ALA B C 1
ATOM 3760 O O . ALA B 2 330 ? 97.151 114.130 147.176 1.00 12.26 330 ALA B O 1
ATOM 3762 N N . MET B 2 331 ? 98.552 115.605 148.152 1.00 11.96 331 MET B N 1
ATOM 3763 C CA . MET B 2 331 ? 98.766 116.427 146.976 1.00 11.17 331 MET B CA 1
ATOM 3764 C C . MET B 2 331 ? 100.249 116.643 146.840 1.00 11.67 331 MET B C 1
ATOM 3765 O O . MET B 2 331 ? 100.956 116.869 147.791 1.00 11.98 331 MET B O 1
ATOM 3770 N N . ARG B 2 332 ? 100.709 116.611 145.613 1.00 11.01 332 ARG B N 1
ATOM 3771 C CA . ARG B 2 332 ? 102.088 116.915 145.334 1.00 11.50 332 ARG B CA 1
ATOM 3772 C C . ARG B 2 332 ? 102.081 117.854 144.148 1.00 12.19 332 ARG B C 1
ATOM 3773 O O . ARG B 2 332 ? 101.479 117.550 143.134 1.00 13.35 332 ARG B O 1
ATOM 3781 N N . CYS B 2 333 ? 102.778 118.968 144.258 1.00 11.69 333 CYS B N 1
ATOM 3782 C CA . CYS B 2 333 ? 102.775 119.953 143.195 1.00 11.04 333 CYS B CA 1
ATOM 3783 C C . CYS B 2 333 ? 104.156 120.492 143.028 1.00 12.39 333 CYS B C 1
ATOM 3784 O O . CYS B 2 333 ? 104.844 120.793 143.999 1.00 13.15 333 CYS B O 1
ATOM 3787 N N . HIS B 2 334 ? 104.585 120.552 141.790 1.00 12.15 334 HIS B N 1
ATOM 3788 C CA . HIS B 2 334 ? 105.799 121.231 141.424 1.00 12.49 334 HIS B CA 1
ATOM 3789 C C . HIS B 2 334 ? 105.425 122.327 140.464 1.00 12.42 334 HIS B C 1
ATOM 3790 O O . HIS B 2 334 ? 104.737 122.069 139.486 1.00 14.36 334 HIS B O 1
ATOM 3797 N N . VAL B 2 335 ? 105.943 123.517 140.682 1.00 12.26 335 VAL B N 1
ATOM 3798 C CA . VAL B 2 335 ? 105.715 124.632 139.812 1.00 12.02 335 VAL B CA 1
ATOM 3799 C C . VAL B 2 335 ? 107.020 125.023 139.201 1.00 12.47 335 VAL B C 1
ATOM 3800 O O . VAL B 2 335 ? 108.012 125.244 139.881 1.00 12.75 335 VAL B O 1
ATOM 3804 N N . LEU B 2 336 ? 106.987 125.197 137.890 1.00 11.47 336 LEU B N 1
ATOM 3805 C CA . LEU B 2 336 ? 108.011 125.951 137.195 1.00 11.72 336 LEU B CA 1
ATOM 3806 C C . LEU B 2 336 ? 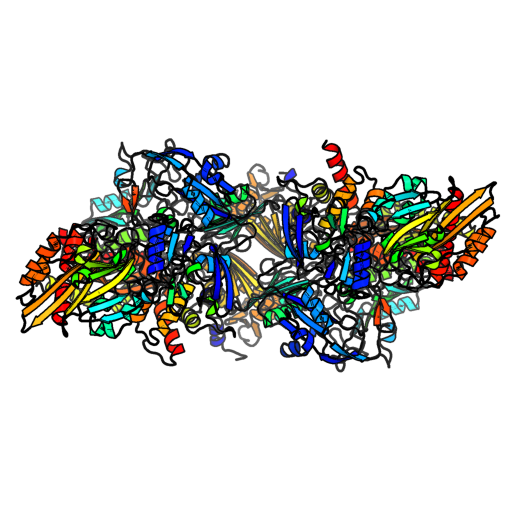107.441 127.321 136.903 1.00 12.71 336 LEU B C 1
ATOM 3807 O O . LEU B 2 336 ? 106.406 127.447 136.263 1.00 12.30 336 LEU B O 1
ATOM 3812 N N . ALA B 2 337 ? 108.041 128.333 137.534 1.00 11.92 337 ALA B N 1
ATOM 3813 C CA . ALA B 2 337 ? 107.555 129.696 137.513 1.00 12.02 337 ALA B CA 1
ATOM 3814 C C . ALA B 2 337 ? 108.447 130.495 136.600 1.00 12.31 337 ALA B C 1
ATOM 3815 O O . ALA B 2 337 ? 109.655 130.603 136.824 1.00 12.57 337 ALA B O 1
ATOM 3817 N N . ASP B 2 338 ? 107.837 131.140 135.623 1.00 11.83 338 ASP B N 1
ATOM 3818 C CA . ASP B 2 338 ? 108.560 131.958 134.694 1.00 11.99 338 ASP B CA 1
ATOM 3819 C C . ASP B 2 338 ? 108.450 133.408 135.168 1.00 12.25 338 ASP B C 1
ATOM 3820 O O . ASP B 2 338 ? 107.361 133.960 135.173 1.00 12.51 338 ASP B O 1
ATOM 3825 N N . HIS B 2 339 ? 109.561 133.973 135.629 1.00 11.92 339 HIS B N 1
ATOM 3826 C CA . HIS B 2 339 ? 109.567 135.287 136.233 1.00 11.85 339 HIS B CA 1
ATOM 3827 C C . HIS B 2 339 ? 109.989 136.396 135.294 1.00 11.95 339 HIS B C 1
ATOM 3828 O O . HIS B 2 339 ? 110.084 137.556 135.716 1.00 12.96 339 HIS B O 1
ATOM 3835 N N . GLY B 2 340 ? 110.282 136.078 134.048 1.00 12.13 340 GLY B N 1
ATOM 3836 C CA . GLY B 2 340 ? 110.880 137.037 133.161 1.00 12.91 340 GLY B CA 1
ATOM 3837 C C . GLY B 2 340 ? 112.291 137.363 133.614 1.00 11.95 340 GLY B C 1
ATOM 3838 O O . GLY B 2 340 ? 112.969 136.571 134.265 1.00 13.43 340 GLY B O 1
ATOM 3839 N N . ALA B 2 341 ? 112.789 138.519 133.190 1.00 12.74 341 ALA B N 1
ATOM 3840 C CA . ALA B 2 341 ? 114.227 138.733 133.185 1.00 13.45 341 ALA B CA 1
ATOM 3841 C C . ALA B 2 341 ? 114.795 139.101 134.539 1.00 13.64 341 ALA B C 1
ATOM 3842 O O . ALA B 2 341 ? 115.990 138.912 134.795 1.00 15.32 341 ALA B O 1
ATOM 3844 N N . PHE B 2 342 ? 113.962 139.700 135.361 1.00 13.46 342 PHE B N 1
ATOM 3845 C CA . PHE B 2 342 ? 114.339 140.139 136.675 1.00 14.18 342 PHE B CA 1
ATOM 3846 C C . PHE B 2 342 ? 113.269 139.618 137.560 1.00 12.92 342 PHE B C 1
ATOM 3847 O O . PHE B 2 342 ? 112.094 139.595 137.198 1.00 13.86 342 PHE B O 1
ATOM 3855 N N . ASP B 2 343 ? 113.648 139.161 138.732 1.00 13.61 343 ASP B N 1
ATOM 3856 C CA . ASP B 2 343 ? 112.608 138.757 139.625 1.00 13.64 343 ASP B CA 1
ATOM 3857 C C . ASP B 2 343 ? 112.061 139.968 140.314 1.00 12.21 343 ASP B C 1
ATOM 3858 O O . ASP B 2 343 ? 112.668 140.495 141.226 1.00 14.02 343 ASP B O 1
ATOM 3863 N N . ALA B 2 344 ? 110.935 140.447 139.812 1.00 13.97 344 ALA B N 1
ATOM 3864 C CA . ALA B 2 344 ? 110.255 141.582 140.412 1.00 13.09 344 ALA B CA 1
ATOM 3865 C C . ALA B 2 344 ? 108.930 141.135 140.936 1.00 13.56 344 ALA B C 1
ATOM 3866 O O . ALA B 2 344 ? 108.005 141.934 141.119 1.00 17.62 344 ALA B O 1
ATOM 3868 N N . CYS B 2 345 ? 108.841 139.855 141.239 1.00 13.64 345 CYS B N 1
ATOM 3869 C CA . CYS B 2 345 ? 107.586 139.307 141.659 1.00 14.50 345 CYS B CA 1
ATOM 3870 C C . CYS B 2 345 ? 107.271 139.787 143.040 1.00 13.94 345 CYS B C 1
ATOM 3871 O O . CYS B 2 345 ? 107.981 139.488 143.991 1.00 14.92 345 CYS B O 1
ATOM 3874 N N . ALA B 2 346 ? 106.198 140.546 143.159 1.00 13.78 346 ALA B N 1
ATOM 3875 C CA . ALA B 2 346 ? 105.790 141.068 144.421 1.00 12.79 346 ALA B CA 1
ATOM 3876 C C . ALA B 2 346 ? 105.438 139.865 145.282 1.00 15.49 346 ALA B C 1
ATOM 3877 O O . ALA B 2 346 ? 104.899 138.845 144.838 1.00 15.64 346 ALA B O 1
ATOM 3879 N N . ASP B 2 347 ? 105.811 139.944 146.526 1.00 15.23 347 ASP B N 1
ATOM 3880 C CA . ASP B 2 347 ? 105.477 138.916 147.461 1.00 12.60 347 ASP B CA 1
ATOM 3881 C C . ASP B 2 347 ? 106.007 139.427 148.758 1.00 13.16 347 ASP B C 1
ATOM 3882 O O . ASP B 2 347 ? 106.965 140.203 148.800 1.00 13.60 347 ASP B O 1
ATOM 3887 N N . PRO B 2 348 ? 105.511 138.883 149.850 1.00 13.42 348 PRO B N 1
ATOM 3888 C CA . PRO B 2 348 ? 106.243 139.034 151.092 1.00 12.48 348 PRO B CA 1
ATOM 3889 C C . PRO B 2 348 ? 107.604 138.384 150.927 1.00 12.45 348 PRO B C 1
ATOM 3890 O O . PRO B 2 348 ? 107.770 137.418 150.192 1.00 13.34 348 PRO B O 1
ATOM 3894 N N . SER B 2 349 ? 108.591 138.927 151.608 1.00 12.70 349 SER B N 1
ATOM 3895 C CA . SER B 2 349 ? 109.968 138.585 151.328 1.00 13.07 349 SER B CA 1
ATOM 3896 C C . SER B 2 349 ? 110.320 137.122 151.571 1.00 13.56 349 SER B C 1
ATOM 3897 O O . SER B 2 349 ? 111.238 136.620 150.966 1.00 15.53 349 SER B O 1
ATOM 3900 N N . LYS B 2 350 ? 109.569 136.421 152.399 1.00 14.04 350 LYS B N 1
ATOM 3901 C CA . LYS B 2 350 ? 109.883 135.052 152.730 1.00 14.52 350 LYS B CA 1
ATOM 3902 C C . LYS B 2 350 ? 109.179 134.078 151.806 1.00 13.36 350 LYS B C 1
ATOM 3903 O O . LYS B 2 350 ? 109.263 132.859 152.009 1.00 14.77 350 LYS B O 1
ATOM 3909 N N . TRP B 2 351 ? 108.444 134.593 150.826 1.00 13.33 351 TRP B N 1
ATOM 3910 C CA . TRP B 2 351 ? 107.505 133.764 150.091 1.00 11.69 351 TRP B CA 1
ATOM 3911 C C . TRP B 2 351 ? 107.708 133.990 148.625 1.00 11.79 351 TRP B C 1
ATOM 3912 O O . TRP B 2 351 ? 106.957 134.688 147.988 1.00 12.56 351 TRP B O 1
ATOM 3923 N N . PRO B 2 352 ? 108.734 133.370 148.060 1.00 12.46 352 PRO B N 1
ATOM 3924 C CA . PRO B 2 352 ? 109.069 133.667 146.675 1.00 13.19 352 PRO B CA 1
ATOM 3925 C C . PRO B 2 352 ? 108.081 133.048 145.706 1.00 12.26 352 PRO B C 1
ATOM 3926 O O . PRO B 2 352 ? 108.131 133.381 144.518 1.00 12.91 352 PRO B O 1
ATOM 3930 N N . ALA B 2 353 ? 107.247 132.137 146.186 1.00 11.94 353 ALA B N 1
ATOM 3931 C CA . ALA B 2 353 ? 106.108 131.626 145.410 1.00 12.05 353 ALA B CA 1
ATOM 3932 C C . ALA B 2 353 ? 104.797 132.054 146.067 1.00 11.44 353 ALA B C 1
ATOM 3933 O O . ALA B 2 353 ? 103.767 131.398 145.930 1.00 11.51 353 ALA B O 1
ATOM 3935 N N . GLY B 2 354 ? 104.828 133.187 146.762 1.00 11.35 354 GLY B N 1
ATOM 3936 C CA . GLY B 2 354 ? 103.635 133.674 147.383 1.00 11.14 354 GLY B CA 1
ATOM 3937 C C . GLY B 2 354 ? 103.049 132.618 148.271 1.00 10.63 354 GLY B C 1
ATOM 3938 O O . GLY B 2 354 ? 103.760 131.879 148.963 1.00 11.23 354 GLY B O 1
ATOM 3939 N N . PHE B 2 355 ? 101.739 132.587 148.295 1.00 10.55 355 PHE B N 1
ATOM 3940 C CA . PHE B 2 355 ? 100.986 131.658 149.082 1.00 10.01 355 PHE B CA 1
ATOM 3941 C C . PHE B 2 355 ? 100.462 130.537 148.198 1.00 11.16 355 PHE B C 1
ATOM 3942 O O . PHE B 2 355 ? 99.379 129.998 148.409 1.00 11.40 355 PHE B O 1
ATOM 3950 N N . MET B 2 356 ? 101.284 130.114 147.265 1.00 10.98 356 MET B N 1
ATOM 3951 C CA . MET B 2 356 ? 100.954 128.967 146.455 1.00 10.68 356 MET B CA 1
ATOM 3952 C C . MET B 2 356 ? 100.722 127.721 147.311 1.00 10.75 356 MET B C 1
ATOM 3953 O O . MET B 2 356 ? 100.054 126.774 146.895 1.00 10.88 356 MET B O 1
ATOM 3958 N N . ASN B 2 357 ? 101.255 127.737 148.514 1.00 10.50 357 ASN B N 1
ATOM 3959 C CA . ASN B 2 357 ? 101.016 126.671 149.446 1.00 10.65 357 ASN B CA 1
ATOM 3960 C C . ASN B 2 357 ? 99.661 126.675 150.098 1.00 11.08 357 ASN B C 1
ATOM 3961 O O . ASN B 2 357 ? 99.465 125.911 151.013 1.00 12.17 357 ASN B O 1
ATOM 3966 N N . ILE B 2 358 ? 98.691 127.387 149.532 1.00 9.93 358 ILE B N 1
ATOM 3967 C CA . ILE B 2 358 ? 97.303 127.152 149.834 1.00 10.07 358 ILE B CA 1
ATOM 3968 C C . ILE B 2 358 ? 96.689 126.202 148.810 1.00 10.39 358 ILE B C 1
ATOM 3969 O O . ILE B 2 358 ? 95.481 125.988 148.784 1.00 11.18 358 ILE B O 1
ATOM 3978 N N . CYS B 2 359 ? 97.523 125.528 148.052 1.00 10.01 359 CYS B N 1
ATOM 3979 C CA . CYS B 2 359 ? 97.020 124.716 146.968 1.00 11.17 359 CYS B CA 1
ATOM 3980 C C . CYS B 2 359 ? 96.362 123.417 147.371 1.00 11.14 359 CYS B C 1
ATOM 3981 O O . CYS B 2 359 ? 95.851 122.761 146.497 1.00 11.83 359 CYS B O 1
ATOM 3984 N N . THR B 2 360 ? 96.323 123.050 148.650 1.00 10.68 360 THR B N 1
ATOM 3985 C CA . THR B 2 360 ? 95.466 121.957 149.018 1.00 10.26 360 THR B CA 1
ATOM 3986 C C . THR B 2 360 ? 94.020 122.359 149.116 1.00 10.35 360 THR B C 1
ATOM 3987 O O . THR B 2 360 ? 93.139 121.504 149.233 1.00 11.16 360 THR B O 1
ATOM 3991 N N . GLY B 2 361 ? 93.738 123.644 149.016 1.00 10.77 361 GLY B N 1
ATOM 3992 C CA . GLY B 2 361 ? 92.379 124.073 148.810 1.00 11.11 361 GLY B CA 1
ATOM 3993 C C . GLY B 2 361 ? 91.471 123.735 149.945 1.00 10.49 361 GLY B C 1
ATOM 3994 O O . GLY B 2 361 ? 91.812 123.805 151.115 1.00 11.06 361 GLY B O 1
ATOM 3995 N N . SER B 2 362 ? 90.247 123.419 149.582 1.00 9.89 362 SER B N 1
ATOM 3996 C CA . SER B 2 362 ? 89.164 123.300 150.526 1.00 9.90 362 SER B CA 1
ATOM 3997 C C . SER B 2 362 ? 89.041 121.926 151.128 1.00 10.98 362 SER B C 1
ATOM 3998 O O . SER B 2 362 ? 88.026 121.644 151.743 1.00 11.21 362 SER B O 1
ATOM 4001 N N . TYR B 2 363 ? 90.051 121.079 150.920 1.00 10.62 363 TYR B N 1
ATOM 4002 C CA . TYR B 2 363 ? 89.932 119.656 151.163 1.00 10.63 363 TYR B CA 1
ATOM 4003 C C . TYR B 2 363 ? 90.831 119.223 152.273 1.00 10.81 363 TYR B C 1
ATOM 4004 O O . TYR B 2 363 ? 91.954 119.700 152.433 1.00 12.19 363 TYR B O 1
ATOM 4013 N N . ASP B 2 364 ? 90.360 118.232 153.012 1.00 12.02 364 ASP B N 1
ATOM 4014 C CA . ASP B 2 364 ? 91.070 117.776 154.161 1.00 12.17 364 ASP B CA 1
ATOM 4015 C C . ASP B 2 364 ? 91.971 116.665 153.690 1.00 12.80 364 ASP B C 1
ATOM 4016 O O . ASP B 2 364 ? 91.492 115.604 153.349 1.00 18.31 364 ASP B O 1
ATOM 4021 N N . MET B 2 365 ? 93.258 116.886 153.570 1.00 14.91 365 MET B N 1
ATOM 4022 C CA . MET B 2 365 ? 94.132 115.807 153.182 1.00 17.21 365 MET B CA 1
ATOM 4023 C C . MET B 2 365 ? 95.326 115.860 154.107 1.00 15.58 365 MET B C 1
ATOM 4024 O O . MET B 2 365 ? 95.633 116.878 154.691 1.00 17.03 365 MET B O 1
ATOM 4029 N N . PRO B 2 366 ? 95.887 114.710 154.390 1.00 18.06 366 PRO B N 1
ATOM 4030 C CA . PRO B 2 366 ? 96.795 114.622 155.529 1.00 22.62 366 PRO B CA 1
ATOM 4031 C C . PRO B 2 366 ? 98.180 115.129 155.247 1.00 17.53 366 PRO B C 1
ATOM 4032 O O . PRO B 2 366 ? 98.919 115.410 156.175 1.00 18.99 366 PRO B O 1
ATOM 4036 N N . VAL B 2 367 ? 98.564 115.174 153.988 1.00 14.05 367 VAL B N 1
ATOM 4037 C CA . VAL B 2 367 ? 99.942 115.477 153.702 1.00 12.75 367 VAL B CA 1
ATOM 4038 C C . VAL B 2 367 ? 100.010 116.032 152.329 1.00 12.37 367 VAL B C 1
ATOM 4039 O O . VAL B 2 367 ? 99.157 115.744 151.499 1.00 12.79 367 VAL B O 1
ATOM 4043 N N . ALA B 2 368 ? 100.976 116.904 152.097 1.00 12.05 368 ALA B N 1
ATOM 4044 C CA . ALA B 2 368 ? 101.170 117.449 150.799 1.00 10.67 368 ALA B CA 1
ATOM 4045 C C . ALA B 2 368 ? 102.582 117.976 150.658 1.00 12.91 368 ALA B C 1
ATOM 4046 O O . ALA B 2 368 ? 103.276 118.199 151.642 1.00 11.50 368 ALA B O 1
ATOM 4048 N N . HIS B 2 369 ? 102.956 118.296 149.431 1.00 11.21 369 HIS B N 1
ATOM 4049 C CA . HIS B 2 369 ? 104.256 118.872 149.225 1.00 12.01 369 HIS B CA 1
ATOM 4050 C C . HIS B 2 369 ? 104.182 119.733 148.001 1.00 11.85 369 HIS B C 1
ATOM 4051 O O . HIS B 2 369 ? 103.584 119.345 147.009 1.00 12.69 369 HIS B O 1
ATOM 4058 N N . LEU B 2 370 ? 104.802 120.893 148.093 1.00 11.26 370 LEU B N 1
ATOM 4059 C CA . LEU B 2 370 ? 104.882 121.851 147.006 1.00 11.18 370 LEU B CA 1
ATOM 4060 C C . LEU B 2 370 ? 106.343 122.216 146.828 1.00 11.95 370 LEU B C 1
ATOM 4061 O O . LEU B 2 370 ? 107.051 122.509 147.753 1.00 11.77 370 LEU B O 1
ATOM 4066 N N . ALA B 2 371 ? 106.752 122.303 145.595 1.00 11.34 371 ALA B N 1
ATOM 4067 C CA . ALA B 2 371 ? 108.061 122.797 145.243 1.00 12.23 371 ALA B CA 1
ATOM 4068 C C . ALA B 2 371 ? 107.864 123.758 144.102 1.00 13.04 371 ALA B C 1
ATOM 4069 O O . ALA B 2 371 ? 107.074 123.495 143.223 1.00 12.99 371 ALA B O 1
ATOM 4071 N N . VAL B 2 372 ? 108.641 124.814 144.096 1.00 12.13 372 VAL B N 1
ATOM 4072 C CA . VAL B 2 372 ? 108.564 125.811 143.044 1.00 12.39 372 VAL B CA 1
ATOM 4073 C C . VAL B 2 372 ? 109.979 126.185 142.677 1.00 12.69 372 VAL B C 1
ATOM 4074 O O . VAL B 2 372 ? 110.838 126.430 143.522 1.00 13.57 372 VAL B O 1
ATOM 4078 N N . ASP B 2 373 ? 110.222 126.210 141.388 1.00 12.08 373 ASP B N 1
ATOM 4079 C CA . ASP B 2 373 ? 111.459 126.761 140.858 1.00 11.78 373 ASP B CA 1
ATOM 4080 C C . ASP B 2 373 ? 111.099 127.933 140.001 1.00 13.28 373 ASP B C 1
ATOM 4081 O O . ASP B 2 373 ? 110.257 127.818 139.134 1.00 13.14 373 ASP B O 1
ATOM 4086 N N . GLY B 2 374 ? 111.733 129.063 140.265 1.00 12.74 374 GLY B N 1
ATOM 4087 C CA . GLY B 2 374 ? 111.631 130.208 139.406 1.00 13.35 374 GLY B CA 1
ATOM 4088 C C . GLY B 2 374 ? 112.787 130.257 138.456 1.00 13.16 374 GLY B C 1
ATOM 4089 O O . GLY B 2 374 ? 113.919 129.942 138.821 1.00 14.34 374 GLY B O 1
ATOM 4090 N N . VAL B 2 375 ? 112.488 130.690 137.248 1.00 13.45 375 VAL B N 1
ATOM 4091 C CA . VAL B 2 375 ? 113.497 130.849 136.254 1.00 13.41 375 VAL B CA 1
ATOM 4092 C C . VAL B 2 375 ? 113.359 132.189 135.563 1.00 14.14 375 VAL B C 1
ATOM 4093 O O . VAL B 2 375 ? 112.258 132.758 135.433 1.00 13.31 375 VAL B O 1
ATOM 4097 N N . TYR B 2 376 ? 114.505 132.721 135.165 1.00 13.31 376 TYR B N 1
ATOM 4098 C CA . TYR B 2 376 ? 114.582 133.898 134.349 1.00 12.53 376 TYR B CA 1
ATOM 4099 C C . TYR B 2 376 ? 114.373 133.508 132.899 1.00 13.25 376 TYR B C 1
ATOM 4100 O O . TYR B 2 376 ? 114.868 132.503 132.427 1.00 13.75 376 TYR B O 1
ATOM 4109 N N . THR B 2 377 ? 113.655 134.390 132.203 1.00 13.21 377 THR B N 1
ATOM 4110 C CA . THR B 2 377 ? 113.509 134.363 130.771 1.00 13.51 377 THR B CA 1
ATOM 4111 C C . THR B 2 377 ? 113.572 135.786 130.262 1.00 13.35 377 THR B C 1
ATOM 4112 O O . THR B 2 377 ? 113.467 136.747 130.997 1.00 13.38 377 THR B O 1
ATOM 4116 N N . ASN B 2 378 ? 113.640 135.922 128.949 1.00 14.00 378 ASN B N 1
ATOM 4117 C CA . ASN B 2 378 ? 113.722 137.226 128.328 1.00 12.90 378 ASN B CA 1
ATOM 4118 C C . ASN B 2 378 ? 112.334 137.864 128.170 1.00 13.30 378 ASN B C 1
ATOM 4119 O O . ASN B 2 378 ? 111.832 138.033 127.071 1.00 13.88 378 ASN B O 1
ATOM 4124 N N . LYS B 2 379 ? 111.730 138.239 129.285 1.00 12.59 379 LYS B N 1
ATOM 4125 C CA . LYS B 2 379 ? 110.372 138.723 129.329 1.00 12.40 379 LYS B CA 1
ATOM 4126 C C . LYS B 2 379 ? 110.301 139.772 130.405 1.00 12.89 379 LYS B C 1
ATOM 4127 O O . LYS B 2 379 ? 111.158 139.862 131.267 1.00 12.45 379 LYS B O 1
ATOM 4133 N N . ALA B 2 380 ? 109.243 140.549 130.360 1.00 11.95 380 ALA B N 1
ATOM 4134 C CA . ALA B 2 380 ? 108.937 141.457 131.433 1.00 12.24 380 ALA B CA 1
ATOM 4135 C C . ALA B 2 380 ? 108.792 140.715 132.737 1.00 11.90 380 ALA B C 1
ATOM 4136 O O . ALA B 2 380 ? 108.436 139.549 132.776 1.00 11.75 380 ALA B O 1
ATOM 4138 N N . SER B 2 381 ? 109.084 141.441 133.793 1.00 11.87 381 SER B N 1
ATOM 4139 C CA . SER B 2 381 ? 108.968 140.943 135.116 1.00 12.09 381 SER B CA 1
ATOM 4140 C C . SER B 2 381 ? 107.574 141.122 135.675 1.00 12.43 381 SER B C 1
ATOM 4141 O O . SER B 2 381 ? 106.672 141.687 135.068 1.00 12.63 381 SER B O 1
ATOM 4144 N N . GLY B 2 382 ? 107.379 140.498 136.820 1.00 11.85 382 GLY B N 1
ATOM 4145 C CA . GLY B 2 382 ? 106.092 140.449 137.453 1.00 12.85 382 GLY B CA 1
ATOM 4146 C C . GLY B 2 382 ? 105.834 139.043 137.957 1.00 12.80 382 GLY B C 1
ATOM 4147 O O . GLY B 2 382 ? 106.723 138.373 138.454 1.00 13.74 382 GLY B O 1
ATOM 4148 N N . GLY B 2 383 ? 104.581 138.637 137.904 1.00 11.20 383 GLY B N 1
ATOM 4149 C CA . GLY B 2 383 ? 104.140 137.335 138.351 1.00 11.85 383 GLY B CA 1
ATOM 4150 C C . GLY B 2 383 ? 102.957 137.475 139.263 1.00 11.50 383 GLY B C 1
ATOM 4151 O O . GLY B 2 383 ? 101.917 136.886 139.035 1.00 12.56 383 GLY B O 1
ATOM 4152 N N . VAL B 2 384 ? 103.147 138.222 140.322 1.00 11.74 384 VAL B N 1
ATOM 4153 C CA . VAL B 2 384 ? 102.107 138.465 141.272 1.00 11.16 384 VAL B CA 1
ATOM 4154 C C . VAL B 2 384 ? 101.438 139.771 140.955 1.00 10.45 384 VAL B C 1
ATOM 4155 O O . VAL B 2 384 ? 102.040 140.848 141.046 1.00 12.33 384 VAL B O 1
ATOM 4159 N N . ALA B 2 385 ? 100.199 139.660 140.550 1.00 10.26 385 ALA B N 1
ATOM 4160 C CA . ALA B 2 385 ? 99.371 140.751 140.120 1.00 10.55 385 ALA B CA 1
ATOM 4161 C C . ALA B 2 385 ? 98.050 140.150 139.712 1.00 10.18 385 ALA B C 1
ATOM 4162 O O . ALA B 2 385 ? 97.893 138.939 139.664 1.00 10.56 385 ALA B O 1
ATOM 4164 N N . TYR B 2 386 ? 97.078 140.996 139.436 1.00 9.94 386 TYR B N 1
ATOM 4165 C CA . TYR B 2 386 ? 95.853 140.611 138.801 1.00 9.48 386 TYR B CA 1
ATOM 4166 C C . TYR B 2 386 ? 95.043 139.682 139.687 1.00 9.24 386 TYR B C 1
ATOM 4167 O O . TYR B 2 386 ? 94.655 138.586 139.302 1.00 10.93 386 TYR B O 1
ATOM 4176 N N . ARG B 2 387 ? 94.719 140.167 140.867 1.00 9.14 387 ARG B N 1
ATOM 4177 C CA . ARG B 2 387 ? 93.883 139.472 141.818 1.00 10.45 387 ARG B CA 1
ATOM 4178 C C . ARG B 2 387 ? 94.404 138.097 142.169 1.00 9.80 387 ARG B C 1
ATOM 4179 O O . ARG B 2 387 ? 93.612 137.187 142.419 1.00 11.86 387 ARG B O 1
ATOM 4187 N N . CYS B 2 388 ? 95.715 137.967 142.301 1.00 9.95 388 CYS B N 1
ATOM 4188 C CA . CYS B 2 388 ? 96.267 136.658 142.607 1.00 10.11 388 CYS B CA 1
ATOM 4189 C C . CYS B 2 388 ? 96.341 136.326 144.060 1.00 10.35 388 CYS B C 1
ATOM 4190 O O . CYS B 2 388 ? 96.592 135.158 144.401 1.00 10.69 388 CYS B O 1
ATOM 4193 N N . SER B 2 389 ? 96.331 137.327 144.918 1.00 10.20 389 SER B N 1
ATOM 4194 C CA . SER B 2 389 ? 96.438 137.105 146.349 1.00 10.40 389 SER B CA 1
ATOM 4195 C C . SER B 2 389 ? 97.757 136.479 146.744 1.00 10.16 389 SER B C 1
ATOM 4196 O O . SER B 2 389 ? 97.841 135.896 147.791 1.00 11.39 389 SER B O 1
ATOM 4199 N N . PHE B 2 390 ? 98.785 136.649 145.925 1.00 9.99 390 PHE B N 1
ATOM 4200 C CA . PHE B 2 390 ? 100.095 136.007 146.056 1.00 10.47 390 PHE B CA 1
ATOM 4201 C C . PHE B 2 390 ? 99.992 134.548 145.637 1.00 9.78 390 PHE B C 1
ATOM 4202 O O . PHE B 2 390 ? 100.148 133.628 146.407 1.00 10.61 390 PHE B O 1
ATOM 4210 N N . ARG B 2 391 ? 99.740 134.351 144.359 1.00 9.83 391 ARG B N 1
ATOM 4211 C CA . ARG B 2 391 ? 99.761 133.034 143.744 1.00 10.49 391 ARG B CA 1
ATOM 4212 C C . ARG B 2 391 ? 98.626 132.128 144.175 1.00 10.18 391 ARG B C 1
ATOM 4213 O O . ARG B 2 391 ? 98.637 130.920 143.932 1.00 11.14 391 ARG B O 1
ATOM 4221 N N . VAL B 2 392 ? 97.598 132.691 144.781 1.00 10.36 392 VAL B N 1
ATOM 4222 C CA . VAL B 2 392 ? 96.444 131.891 145.132 1.00 10.67 392 VAL B CA 1
ATOM 4223 C C . VAL B 2 392 ? 95.607 131.580 143.931 1.00 9.83 392 VAL B C 1
ATOM 4224 O O . VAL B 2 392 ? 95.004 130.526 143.849 1.00 10.36 392 VAL B O 1
ATOM 4228 N N . THR B 2 393 ? 95.568 132.476 142.966 1.00 9.58 393 THR B N 1
ATOM 4229 C CA . THR B 2 393 ? 94.945 132.103 141.726 1.00 10.03 393 THR B CA 1
ATOM 4230 C C . THR B 2 393 ? 95.506 130.758 141.261 1.00 9.73 393 THR B C 1
ATOM 4231 O O . THR B 2 393 ? 94.760 129.866 140.838 1.00 10.60 393 THR B O 1
ATOM 4235 N N . GLU B 2 394 ? 96.815 130.655 141.252 1.00 9.61 394 GLU B N 1
ATOM 4236 C CA . GLU B 2 394 ? 97.472 129.468 140.750 1.00 9.69 394 GLU B CA 1
ATOM 4237 C C . GLU B 2 394 ? 97.190 128.275 141.646 1.00 10.28 394 GLU B C 1
ATOM 4238 O O . GLU B 2 394 ? 96.933 127.187 141.170 1.00 10.37 394 GLU B O 1
ATOM 4244 N N . ALA B 2 395 ? 97.260 128.481 142.939 1.00 10.15 395 ALA B N 1
ATOM 4245 C CA . ALA B 2 395 ? 96.988 127.422 143.890 1.00 10.60 395 ALA B CA 1
ATOM 4246 C C . ALA B 2 395 ? 95.605 126.854 143.685 1.00 9.55 395 ALA B C 1
ATOM 4247 O O . ALA B 2 395 ? 95.421 125.657 143.686 1.00 10.80 395 ALA B O 1
ATOM 4249 N N . VAL B 2 396 ? 94.626 127.732 143.549 1.00 9.62 396 VAL B N 1
ATOM 4250 C CA . VAL B 2 396 ? 93.243 127.328 143.416 1.00 10.02 396 VAL B CA 1
ATOM 4251 C C . VAL B 2 396 ? 93.000 126.663 142.082 1.00 10.56 396 VAL B C 1
ATOM 4252 O O . VAL B 2 396 ? 92.305 125.664 141.983 1.00 10.45 396 VAL B O 1
ATOM 4256 N N . TYR B 2 397 ? 93.634 127.186 141.049 1.00 10.40 397 TYR B N 1
ATOM 4257 C CA . TYR B 2 397 ? 93.490 126.523 139.799 1.00 10.54 397 TYR B CA 1
ATOM 4258 C C . TYR B 2 397 ? 94.065 125.136 139.859 1.00 10.74 397 TYR B C 1
ATOM 4259 O O . TYR B 2 397 ? 93.481 124.184 139.333 1.00 11.26 397 TYR B O 1
ATOM 4268 N N . ALA B 2 398 ? 95.222 124.990 140.480 1.00 10.19 398 ALA B N 1
ATOM 4269 C CA . ALA B 2 398 ? 95.864 123.684 140.572 1.00 11.02 398 ALA B CA 1
ATOM 4270 C C . ALA B 2 398 ? 94.935 122.688 141.242 1.00 10.76 398 ALA B C 1
ATOM 4271 O O . ALA B 2 398 ? 94.696 121.600 140.725 1.00 11.42 398 ALA B O 1
ATOM 4273 N N . ILE B 2 399 ? 94.400 123.054 142.391 1.00 9.72 399 ILE B N 1
ATOM 4274 C CA . ILE B 2 399 ? 93.588 122.114 143.077 1.00 10.13 399 ILE B CA 1
ATOM 4275 C C . ILE B 2 399 ? 92.248 121.892 142.445 1.00 10.10 399 ILE B C 1
ATOM 4276 O O . ILE B 2 399 ? 91.789 120.751 142.354 1.00 10.64 399 ILE B O 1
ATOM 4281 N N . GLU B 2 400 ? 91.585 122.943 141.993 1.00 9.83 400 GLU B N 1
ATOM 4282 C CA . GLU B 2 400 ? 90.263 122.751 141.455 1.00 10.16 400 GLU B CA 1
ATOM 4283 C C . GLU B 2 400 ? 90.273 122.042 140.125 1.00 9.98 400 GLU B C 1
ATOM 4284 O O . GLU B 2 400 ? 89.363 121.302 139.821 1.00 11.53 400 GLU B O 1
ATOM 4290 N N . ARG B 2 401 ? 91.314 122.254 139.347 1.00 10.49 401 ARG B N 1
ATOM 4291 C CA . ARG B 2 401 ? 91.541 121.411 138.195 1.00 10.69 401 ARG B CA 1
ATOM 4292 C C . ARG B 2 401 ? 91.886 120.002 138.579 1.00 11.13 401 ARG B C 1
ATOM 4293 O O . ARG B 2 401 ? 91.384 119.065 137.992 1.00 11.97 401 ARG B O 1
ATOM 4301 N N . ALA B 2 402 ? 92.763 119.814 139.546 1.00 10.72 402 ALA B N 1
ATOM 4302 C CA . ALA B 2 402 ? 93.161 118.487 139.934 1.00 12.05 402 ALA B CA 1
ATOM 4303 C C . ALA B 2 402 ? 91.983 117.692 140.486 1.00 11.36 402 ALA B C 1
ATOM 4304 O O . ALA B 2 402 ? 91.879 116.495 140.261 1.00 11.61 402 ALA B O 1
ATOM 4306 N N . ILE B 2 403 ? 91.053 118.358 141.154 1.00 10.96 403 ILE B N 1
ATOM 4307 C CA . ILE B 2 403 ? 89.874 117.689 141.613 1.00 11.46 403 ILE B CA 1
ATOM 4308 C C . ILE B 2 403 ? 89.127 117.120 140.449 1.00 11.01 403 ILE B C 1
ATOM 4309 O O . ILE B 2 403 ? 88.634 116.004 140.483 1.00 11.95 403 ILE B O 1
ATOM 4314 N N . GLU B 2 404 ? 89.001 117.926 139.428 1.00 10.97 404 GLU B N 1
ATOM 4315 C CA . GLU B 2 404 ? 88.282 117.492 138.274 1.00 11.23 404 GLU B CA 1
ATOM 4316 C C . GLU B 2 404 ? 88.965 116.357 137.576 1.00 11.13 404 GLU B C 1
ATOM 4317 O O . GLU B 2 404 ? 88.308 115.432 137.098 1.00 12.98 404 GLU B O 1
ATOM 4323 N N . THR B 2 405 ? 90.270 116.457 137.386 1.00 11.50 405 THR B N 1
ATOM 4324 C CA . THR B 2 405 ? 90.927 115.380 136.678 1.00 12.14 405 THR B CA 1
ATOM 4325 C C . THR B 2 405 ? 90.979 114.113 137.493 1.00 13.01 405 THR B C 1
ATOM 4326 O O . THR B 2 405 ? 90.878 113.016 136.957 1.00 13.00 405 THR B O 1
ATOM 4330 N N . LEU B 2 406 ? 91.055 114.232 138.796 1.00 12.09 406 LEU B N 1
ATOM 4331 C CA . LEU B 2 406 ? 90.948 113.082 139.643 1.00 12.52 406 LEU B CA 1
ATOM 4332 C C . LEU B 2 406 ? 89.549 112.471 139.533 1.00 12.57 406 LEU B C 1
ATOM 4333 O O . LEU B 2 406 ? 89.407 111.270 139.407 1.00 14.04 406 LEU B O 1
ATOM 4338 N N . ALA B 2 407 ? 88.512 113.293 139.592 1.00 12.50 407 ALA B N 1
ATOM 4339 C CA . ALA B 2 407 ? 87.152 112.797 139.504 1.00 12.96 407 ALA B CA 1
ATOM 4340 C C . ALA B 2 407 ? 86.955 112.036 138.227 1.00 15.09 407 ALA B C 1
ATOM 4341 O O . ALA B 2 407 ? 86.314 110.990 138.193 1.00 15.31 407 ALA B O 1
ATOM 4343 N N . GLN B 2 408 ? 87.501 112.554 137.146 1.00 15.25 408 GLN B N 1
ATOM 4344 C CA . GLN B 2 408 ? 87.393 111.875 135.875 1.00 15.39 408 GLN B CA 1
ATOM 4345 C C . GLN B 2 408 ? 88.024 110.488 136.004 1.00 16.50 408 GLN B C 1
ATOM 4346 O O . GLN B 2 408 ? 87.481 109.495 135.543 1.00 17.87 408 GLN B O 1
ATOM 4357 N N . ARG B 2 409 ? 89.242 110.454 136.504 1.00 14.54 409 ARG B N 1
ATOM 4358 C CA . ARG B 2 409 ? 89.944 109.204 136.661 1.00 15.41 409 ARG B CA 1
ATOM 4359 C C . ARG B 2 409 ? 89.224 108.207 137.556 1.00 17.34 409 ARG B C 1
ATOM 4360 O O . ARG B 2 409 ? 89.223 107.007 137.289 1.00 19.58 409 ARG B O 1
ATOM 4368 N N . LEU B 2 410 ? 88.600 108.723 138.601 1.00 15.88 410 LEU B N 1
ATOM 4369 C CA . LEU B 2 410 ? 87.803 107.896 139.494 1.00 16.73 410 LEU B CA 1
ATOM 4370 C C . LEU B 2 410 ? 86.446 107.546 138.940 1.00 16.27 410 LEU B C 1
ATOM 4371 O O . LEU B 2 410 ? 85.732 106.742 139.549 1.00 18.73 410 LEU B O 1
ATOM 4376 N N . GLU B 2 411 ? 86.044 108.168 137.842 1.00 17.28 411 GLU B N 1
ATOM 4377 C CA . GLU B 2 411 ? 84.678 108.020 137.344 1.00 19.20 411 GLU B CA 1
ATOM 4378 C C . GLU B 2 411 ? 83.690 108.393 138.426 1.00 17.97 411 GLU B C 1
ATOM 4379 O O . GLU B 2 411 ? 82.676 107.725 138.647 1.00 22.51 411 GLU B O 1
ATOM 4385 N N . MET B 2 412 ? 83.940 109.543 139.029 1.00 16.10 412 MET B N 1
ATOM 4386 C CA . MET B 2 412 ? 83.092 110.043 140.082 1.00 15.70 412 MET B CA 1
ATOM 4387 C C . MET B 2 412 ? 82.647 111.426 139.661 1.00 15.15 412 MET B C 1
ATOM 4388 O O . MET B 2 412 ? 83.417 112.187 139.074 1.00 16.17 412 MET B O 1
ATOM 4395 N N . ASP B 2 413 ? 81.473 111.811 140.119 1.00 13.71 413 ASP B N 1
ATOM 4396 C CA . ASP B 2 413 ? 81.031 113.172 139.977 1.00 14.02 413 ASP B CA 1
ATOM 4397 C C . ASP B 2 413 ? 81.888 114.094 140.819 1.00 13.16 413 ASP B C 1
ATOM 4398 O O . ASP B 2 413 ? 82.130 113.811 141.984 1.00 13.14 413 ASP B O 1
ATOM 4403 N N . SER B 2 414 ? 82.395 115.163 140.222 1.00 12.53 414 SER B N 1
ATOM 4404 C CA . SER B 2 414 ? 83.373 115.959 140.927 1.00 12.77 414 SER B CA 1
ATOM 4405 C C . SER B 2 414 ? 82.777 116.781 142.060 1.00 12.05 414 SER B C 1
ATOM 4406 O O . SER B 2 414 ? 83.497 117.180 142.960 1.00 12.49 414 SER B O 1
ATOM 4409 N N . ALA B 2 415 ? 81.474 117.013 142.019 1.00 11.84 415 ALA B N 1
ATOM 4410 C CA . ALA B 2 415 ? 80.837 117.628 143.152 1.00 12.24 415 ALA B CA 1
ATOM 4411 C C . ALA B 2 415 ? 80.853 116.692 144.309 1.00 12.32 415 ALA B C 1
ATOM 4412 O O . ALA B 2 415 ? 81.195 117.054 145.423 1.00 12.63 415 ALA B O 1
ATOM 4414 N N . ASP B 2 416 ? 80.538 115.427 144.054 1.00 13.37 416 ASP B N 1
ATOM 4415 C CA . ASP B 2 416 ? 80.539 114.427 145.096 1.00 12.53 416 ASP B CA 1
ATOM 4416 C C . ASP B 2 416 ? 81.955 114.254 145.617 1.00 12.46 416 ASP B C 1
ATOM 4417 O O . ASP B 2 416 ? 82.157 114.096 146.800 1.00 12.91 416 ASP B O 1
ATOM 4422 N N . LEU B 2 417 ? 82.944 114.311 144.741 1.00 11.91 417 LEU B N 1
ATOM 4423 C CA . LEU B 2 417 ? 84.303 114.175 145.190 1.00 12.07 417 LEU B CA 1
ATOM 4424 C C . LEU B 2 417 ? 84.670 115.304 146.141 1.00 11.97 417 LEU B C 1
ATOM 4425 O O . LEU B 2 417 ? 85.307 115.086 147.165 1.00 12.09 417 LEU B O 1
ATOM 4430 N N . ARG B 2 418 ? 84.283 116.517 145.811 1.00 11.15 418 ARG B N 1
ATOM 4431 C CA . ARG B 2 418 ? 84.549 117.627 146.693 1.00 11.36 418 ARG B CA 1
ATOM 4432 C C . ARG B 2 418 ? 83.859 117.418 148.017 1.00 10.69 418 ARG B C 1
ATOM 4433 O O . ARG B 2 418 ? 84.455 117.605 149.062 1.00 11.35 418 ARG B O 1
ATOM 4441 N N . ILE B 2 419 ? 82.584 117.108 147.954 1.00 11.26 419 ILE B N 1
ATOM 4442 C CA . ILE B 2 419 ? 81.796 116.967 149.163 1.00 11.51 419 ILE B CA 1
ATOM 4443 C C . ILE B 2 419 ? 82.389 115.904 150.070 1.00 12.29 419 ILE B C 1
ATOM 4444 O O . ILE B 2 419 ? 82.421 116.058 151.255 1.00 12.52 419 ILE B O 1
ATOM 4449 N N . LYS B 2 420 ? 82.920 114.854 149.496 1.00 11.95 420 LYS B N 1
ATOM 4450 C CA . LYS B 2 420 ? 83.547 113.799 150.247 1.00 12.73 420 LYS B CA 1
ATOM 4451 C C . LYS B 2 420 ? 84.800 114.245 150.953 1.00 12.58 420 LYS B C 1
ATOM 4452 O O . LYS B 2 420 ? 85.262 113.587 151.848 1.00 16.48 420 LYS B O 1
ATOM 4458 N N . ASN B 2 421 ? 85.433 115.289 150.443 1.00 11.18 421 ASN B N 1
ATOM 4459 C CA . ASN B 2 421 ? 86.703 115.727 150.951 1.00 11.13 421 ASN B CA 1
ATOM 4460 C C . ASN B 2 421 ? 86.767 117.073 151.593 1.00 11.65 421 ASN B C 1
ATOM 4461 O O . ASN B 2 421 ? 87.819 117.434 152.080 1.00 11.40 421 ASN B O 1
ATOM 4466 N N . PHE B 2 422 ? 85.656 117.801 151.624 1.00 11.11 422 PHE B N 1
ATOM 4467 C CA . PHE B 2 422 ? 85.724 119.125 152.206 1.00 10.71 422 PHE B CA 1
ATOM 4468 C C . PHE B 2 422 ? 86.220 119.079 153.633 1.00 10.64 422 PHE B C 1
ATOM 4469 O O . PHE B 2 422 ? 85.792 118.226 154.414 1.00 11.67 422 PHE B O 1
ATOM 4477 N N . ILE B 2 423 ? 86.985 120.082 154.013 1.00 10.63 423 ILE B N 1
ATOM 4478 C CA . ILE B 2 423 ? 87.154 120.433 155.391 1.00 11.12 423 ILE B CA 1
ATOM 4479 C C . ILE B 2 423 ? 85.773 120.761 155.917 1.00 11.00 423 ILE B C 1
ATOM 4480 O O . ILE B 2 423 ? 85.048 121.548 155.317 1.00 11.23 423 ILE B O 1
ATOM 4485 N N . GLN B 2 424 ? 85.436 120.215 157.068 1.00 10.77 424 GLN B N 1
ATOM 4486 C CA . GLN B 2 424 ? 84.115 120.370 157.610 1.00 11.79 424 GLN B CA 1
ATOM 4487 C C . GLN B 2 424 ? 84.103 121.561 158.548 1.00 11.10 424 GLN B C 1
ATOM 4488 O O . GLN B 2 424 ? 85.149 121.974 159.054 1.00 11.90 424 GLN B O 1
ATOM 4494 N N . PRO B 2 425 ? 82.937 122.164 158.791 1.00 11.95 425 PRO B N 1
ATOM 4495 C CA . PRO B 2 425 ? 82.879 123.428 159.504 1.00 12.16 425 PRO B CA 1
ATOM 4496 C C . PRO B 2 425 ? 83.490 123.322 160.882 1.00 12.05 425 PRO B C 1
ATOM 4497 O O . PRO B 2 425 ? 84.162 124.241 161.344 1.00 12.75 425 PRO B O 1
ATOM 4501 N N . GLU B 2 426 ? 83.327 122.159 161.500 1.00 12.39 426 GLU B N 1
ATOM 4502 C CA . GLU B 2 426 ? 83.832 121.951 162.823 1.00 12.41 426 GLU B CA 1
ATOM 4503 C C . GLU B 2 426 ? 85.336 121.802 162.877 1.00 12.91 426 GLU B C 1
ATOM 4504 O O . GLU B 2 426 ? 85.910 121.779 163.939 1.00 14.97 426 GLU B O 1
ATOM 4510 N N . GLN B 2 427 ? 85.969 121.609 161.736 1.00 11.74 427 GLN B N 1
ATOM 4511 C CA . GLN B 2 427 ? 87.409 121.462 161.715 1.00 12.10 427 GLN B CA 1
ATOM 4512 C C . GLN B 2 427 ? 88.180 122.762 161.743 1.00 12.30 427 GLN B C 1
ATOM 4513 O O . GLN B 2 427 ? 89.399 122.742 161.807 1.00 14.52 427 GLN B O 1
ATOM 4519 N N . PHE B 2 428 ? 87.491 123.876 161.660 1.00 11.49 428 PHE B N 1
ATOM 4520 C CA . PHE B 2 428 ? 88.163 125.144 161.680 1.00 11.72 428 PHE B CA 1
ATOM 4521 C C . PHE B 2 428 ? 88.368 125.622 163.099 1.00 12.62 428 PHE B C 1
ATOM 4522 O O . PHE B 2 428 ? 87.519 125.372 163.938 1.00 13.72 428 PHE B O 1
ATOM 4530 N N . PRO B 2 429 ? 89.431 126.372 163.375 1.00 12.77 429 PRO B N 1
ATOM 4531 C CA . PRO B 2 429 ? 90.525 126.671 162.446 1.00 12.60 429 PRO B CA 1
ATOM 4532 C C . PRO B 2 429 ? 91.264 125.418 162.084 1.00 11.92 429 PRO B C 1
ATOM 4533 O O . PRO B 2 429 ? 91.599 124.588 162.924 1.00 13.29 429 PRO B O 1
ATOM 4537 N N . TYR B 2 430 ? 91.573 125.294 160.820 1.00 11.42 430 TYR B N 1
ATOM 4538 C CA . TYR B 2 430 ? 92.050 124.068 160.254 1.00 11.05 430 TYR B CA 1
ATOM 4539 C C . TYR B 2 430 ? 93.476 124.241 159.768 1.00 11.85 430 TYR B C 1
ATOM 4540 O O . TYR B 2 430 ? 93.752 125.064 158.921 1.00 11.86 430 TYR B O 1
ATOM 4549 N N . MET B 2 431 ? 94.386 123.448 160.292 1.00 11.99 431 MET B N 1
ATOM 4550 C CA . MET B 2 431 ? 95.738 123.481 159.805 1.00 12.63 431 MET B CA 1
ATOM 4551 C C . MET B 2 431 ? 95.843 122.620 158.582 1.00 11.89 431 MET B C 1
ATOM 4552 O O . MET B 2 431 ? 95.793 121.403 158.661 1.00 13.14 431 MET B O 1
ATOM 4557 N N . ALA B 2 432 ? 96.075 123.272 157.462 1.00 12.58 432 ALA B N 1
ATOM 4558 C CA . ALA B 2 432 ? 96.196 122.598 156.188 1.00 11.83 432 ALA B CA 1
ATOM 4559 C C . ALA B 2 432 ? 97.608 122.073 156.075 1.00 12.49 432 ALA B C 1
ATOM 4560 O O . ALA B 2 432 ? 98.505 122.489 156.777 1.00 12.63 432 ALA B O 1
ATOM 4562 N N . PRO B 2 433 ? 97.811 121.088 155.221 1.00 12.21 433 PRO B N 1
ATOM 4563 C CA . PRO B 2 433 ? 99.065 120.352 155.238 1.00 12.81 433 PRO B CA 1
ATOM 4564 C C . PRO B 2 433 ? 100.255 121.073 154.641 1.00 13.41 433 PRO B C 1
ATOM 4565 O O . PRO B 2 433 ? 101.362 120.544 154.715 1.00 14.92 433 PRO B O 1
ATOM 4569 N N . LEU B 2 434 ? 100.059 122.274 154.111 1.00 11.64 434 LEU B N 1
ATOM 4570 C CA . LEU B 2 434 ? 101.185 123.103 153.722 1.00 12.24 434 LEU B CA 1
ATOM 4571 C C . LEU B 2 434 ? 101.334 124.300 154.596 1.00 13.60 434 LEU B C 1
ATOM 4572 O O . LEU B 2 434 ? 102.075 125.232 154.272 1.00 15.10 434 LEU B O 1
ATOM 4577 N N . GLY B 2 435 ? 100.677 124.283 155.743 1.00 12.03 435 GLY B N 1
ATOM 4578 C CA . GLY B 2 435 ? 101.052 125.193 156.794 1.00 12.84 435 GLY B CA 1
ATOM 4579 C C . GLY B 2 435 ? 100.122 126.342 157.090 1.00 13.70 435 GLY B C 1
ATOM 4580 O O . GLY B 2 435 ? 100.328 127.028 158.085 1.00 15.91 435 GLY B O 1
ATOM 4581 N N . TRP B 2 436 ? 99.093 126.556 156.291 1.00 11.44 436 TRP B N 1
ATOM 4582 C CA . TRP B 2 436 ? 98.192 127.629 156.588 1.00 11.73 436 TRP B CA 1
ATOM 4583 C C . TRP B 2 436 ? 97.078 127.134 157.466 1.00 11.71 436 TRP B C 1
ATOM 4584 O O . TRP B 2 436 ? 96.472 126.088 157.194 1.00 13.98 436 TRP B O 1
ATOM 4595 N N . GLU B 2 437 ? 96.701 127.946 158.421 1.00 11.54 437 GLU B N 1
ATOM 4596 C CA . GLU B 2 437 ? 95.591 127.690 159.288 1.00 11.82 437 GLU B CA 1
ATOM 4597 C C . GLU B 2 437 ? 94.373 128.461 158.861 1.00 11.01 437 GLU B C 1
ATOM 4598 O O . GLU B 2 437 ? 94.311 129.664 159.014 1.00 12.16 437 GLU B O 1
ATOM 4604 N N . TYR B 2 438 ? 93.426 127.772 158.270 1.00 10.58 438 TYR B N 1
ATOM 4605 C CA . TYR B 2 438 ? 92.248 128.408 157.761 1.00 10.20 438 TYR B CA 1
ATOM 4606 C C . TYR B 2 438 ? 91.399 128.850 158.910 1.00 10.25 438 TYR B C 1
ATOM 4607 O O . TYR B 2 438 ? 91.237 128.122 159.865 1.00 11.88 438 TYR B O 1
ATOM 4616 N N . ASP B 2 439 ? 90.807 130.031 158.794 1.00 10.04 439 ASP B N 1
ATOM 4617 C CA . ASP B 2 439 ? 90.156 130.634 159.934 1.00 10.24 439 ASP B CA 1
ATOM 4618 C C . ASP B 2 439 ? 88.786 130.116 160.200 1.00 10.32 439 ASP B C 1
ATOM 4619 O O . ASP B 2 439 ? 88.462 129.859 161.357 1.00 12.18 439 ASP B O 1
ATOM 4624 N N . SER B 2 440 ? 87.956 129.974 159.188 1.00 9.85 440 SER B N 1
ATOM 4625 C CA . SER B 2 440 ? 86.585 129.485 159.330 1.00 10.57 440 SER B CA 1
ATOM 4626 C C . SER B 2 440 ? 86.067 129.144 157.979 1.00 10.52 440 SER B C 1
ATOM 4627 O O . SER B 2 440 ? 86.522 129.697 156.993 1.00 11.19 440 SER B O 1
ATOM 4630 N N . GLY B 2 441 ? 85.085 128.261 157.922 1.00 10.72 441 GLY B N 1
ATOM 4631 C CA . GLY B 2 441 ? 84.495 127.906 156.665 1.00 11.34 441 GLY B CA 1
ATOM 4632 C C . GLY B 2 441 ? 83.321 126.990 156.863 1.00 11.11 441 GLY B C 1
ATOM 4633 O O . GLY B 2 441 ? 83.439 126.009 157.585 1.00 12.07 441 GLY B O 1
ATOM 4634 N N . ASN B 2 442 ? 82.293 127.145 156.058 1.00 11.56 442 ASN B N 1
ATOM 4635 C CA . ASN B 2 442 ? 81.197 126.193 156.000 1.00 10.82 442 ASN B CA 1
ATOM 4636 C C . ASN B 2 442 ? 80.978 125.827 154.580 1.00 10.91 442 ASN B C 1
ATOM 4637 O O . ASN B 2 442 ? 80.127 126.363 153.857 1.00 11.15 442 ASN B O 1
ATOM 4642 N N . TYR B 2 443 ? 81.801 124.887 154.160 1.00 10.00 443 TYR B N 1
ATOM 4643 C CA . TYR B 2 443 ? 81.856 124.548 152.779 1.00 10.04 443 TYR B CA 1
ATOM 4644 C C . TYR B 2 443 ? 80.670 123.750 152.335 1.00 10.24 443 TYR B C 1
ATOM 4645 O O . TYR B 2 443 ? 80.129 124.027 151.288 1.00 10.76 443 TYR B O 1
ATOM 4654 N N . PRO B 2 444 ? 80.189 122.785 153.116 1.00 10.30 444 PRO B N 1
ATOM 4655 C CA . PRO B 2 444 ? 79.071 121.997 152.627 1.00 10.81 444 PRO B CA 1
ATOM 4656 C C . PRO B 2 444 ? 77.847 122.849 152.422 1.00 10.23 444 PRO B C 1
ATOM 4657 O O . PRO B 2 444 ? 77.092 122.604 151.482 1.00 10.91 444 PRO B O 1
ATOM 4661 N N . LEU B 2 445 ? 77.604 123.830 153.267 1.00 10.50 445 LEU B N 1
ATOM 4662 C CA . LEU B 2 445 ? 76.408 124.643 153.121 1.00 10.66 445 LEU B CA 1
ATOM 4663 C C . LEU B 2 445 ? 76.459 125.448 151.855 1.00 10.64 445 LEU B C 1
ATOM 4664 O O . LEU B 2 445 ? 75.465 125.534 151.139 1.00 11.06 445 LEU B O 1
ATOM 4669 N N . ALA B 2 446 ? 77.617 126.028 151.579 1.00 10.24 446 ALA B N 1
ATOM 4670 C CA . ALA B 2 446 ? 77.744 126.863 150.416 1.00 10.10 446 ALA B CA 1
ATOM 4671 C C . ALA B 2 446 ? 77.672 126.001 149.177 1.00 10.78 446 ALA B C 1
ATOM 4672 O O . ALA B 2 446 ? 77.065 126.394 148.200 1.00 10.76 446 ALA B O 1
ATOM 4674 N N . MET B 2 447 ? 78.344 124.862 149.188 1.00 10.60 447 MET B N 1
ATOM 4675 C CA . MET B 2 447 ? 78.291 123.983 148.059 1.00 10.33 447 MET B CA 1
ATOM 4676 C C . MET B 2 447 ? 76.868 123.555 147.783 1.00 10.33 447 MET B C 1
ATOM 4677 O O . MET B 2 447 ? 76.454 123.500 146.626 1.00 11.12 447 MET B O 1
ATOM 4682 N N . LYS B 2 448 ? 76.124 123.235 148.821 1.00 9.96 448 LYS B N 1
ATOM 4683 C CA . LYS B 2 448 ? 74.752 122.849 148.635 1.00 10.49 448 LYS B CA 1
ATOM 4684 C C . LYS B 2 448 ? 73.921 123.994 148.083 1.00 9.96 448 LYS B C 1
ATOM 4685 O O . LYS B 2 448 ? 73.086 123.805 147.209 1.00 11.35 448 LYS B O 1
ATOM 4691 N N . LYS B 2 449 ? 74.129 125.189 148.589 1.00 10.43 449 LYS B N 1
ATOM 4692 C CA . LYS B 2 449 ? 73.337 126.312 148.126 1.00 10.31 449 LYS B CA 1
ATOM 4693 C C . LYS B 2 449 ? 73.610 126.504 146.658 1.00 10.32 449 LYS B C 1
ATOM 4694 O O . LYS B 2 449 ? 72.704 126.777 145.887 1.00 11.34 449 LYS B O 1
ATOM 4700 N N . ALA B 2 450 ? 74.874 126.401 146.275 1.00 10.77 450 ALA B N 1
ATOM 4701 C CA . ALA B 2 450 ? 75.245 126.582 144.880 1.00 10.52 450 ALA B CA 1
ATOM 4702 C C . ALA B 2 450 ? 74.588 125.499 144.061 1.00 11.20 450 ALA B C 1
ATOM 4703 O O . ALA B 2 450 ? 73.995 125.774 143.028 1.00 11.89 450 ALA B O 1
ATOM 4705 N N . MET B 2 451 ? 74.706 124.255 144.486 1.00 10.95 451 MET B N 1
ATOM 4706 C CA . MET B 2 451 ? 74.150 123.157 143.727 1.00 11.56 451 MET B CA 1
ATOM 4707 C C . MET B 2 451 ? 72.653 123.272 143.622 1.00 12.53 451 MET B C 1
ATOM 4708 O O . MET B 2 451 ? 72.087 122.989 142.588 1.00 13.39 451 MET B O 1
ATOM 4713 N N . ASP B 2 452 ? 72.005 123.687 144.702 1.00 12.59 452 ASP B N 1
ATOM 4714 C CA . ASP B 2 452 ? 70.568 123.894 144.680 1.00 12.10 452 ASP B CA 1
ATOM 4715 C C . ASP B 2 452 ? 70.204 125.011 143.748 1.00 12.54 452 ASP B C 1
ATOM 4716 O O . ASP B 2 452 ? 69.258 124.875 142.991 1.00 14.58 452 ASP B O 1
ATOM 4721 N N . THR B 2 453 ? 70.968 126.094 143.763 1.00 11.83 453 THR B N 1
ATOM 4722 C CA . THR B 2 453 ? 70.622 127.242 142.957 1.00 11.93 453 THR B CA 1
ATOM 4723 C C . THR B 2 453 ? 70.691 126.893 141.509 1.00 13.08 453 THR B C 1
ATOM 4724 O O . THR B 2 453 ? 69.783 127.219 140.764 1.00 14.38 453 THR B O 1
ATOM 4728 N N . VAL B 2 454 ? 71.747 126.201 141.100 1.00 12.71 454 VAL B N 1
ATOM 4729 C CA . VAL B 2 454 ? 71.909 125.915 139.703 1.00 13.60 454 VAL B CA 1
ATOM 4730 C C . VAL B 2 454 ? 71.175 124.654 139.276 1.00 13.67 454 VAL B C 1
ATOM 4731 O O . VAL B 2 454 ? 71.114 124.361 138.105 1.00 16.07 454 VAL B O 1
ATOM 4735 N N . GLY B 2 455 ? 70.628 123.901 140.217 1.00 12.74 455 GLY B N 1
ATOM 4736 C CA . GLY B 2 455 ? 70.008 122.638 139.882 1.00 13.48 455 GLY B CA 1
ATOM 4737 C C . GLY B 2 455 ? 71.008 121.630 139.363 1.00 13.32 455 GLY B C 1
ATOM 4738 O O . GLY B 2 455 ? 70.832 121.072 138.306 1.00 14.07 455 GLY B O 1
ATOM 4739 N N . TYR B 2 456 ? 72.064 121.422 140.125 1.00 13.42 456 TYR B N 1
ATOM 4740 C CA . TYR B 2 456 ? 73.206 120.689 139.652 1.00 13.31 456 TYR B CA 1
ATOM 4741 C C . TYR B 2 456 ? 72.831 119.307 139.138 1.00 13.90 456 TYR B C 1
ATOM 4742 O O . TYR B 2 456 ? 73.302 118.895 138.112 1.00 14.15 456 TYR B O 1
ATOM 4751 N N . HIS B 2 457 ? 72.082 118.553 139.918 1.00 15.67 457 HIS B N 1
ATOM 4752 C CA . HIS B 2 457 ? 71.787 117.182 139.543 1.00 17.48 457 HIS B CA 1
ATOM 4753 C C . HIS B 2 457 ? 71.075 117.143 138.197 1.00 15.83 457 HIS B C 1
ATOM 4754 O O . HIS B 2 457 ? 71.357 116.316 137.330 1.00 17.00 457 HIS B O 1
ATOM 4761 N N . GLN B 2 458 ? 70.163 118.084 138.030 1.00 15.73 458 GLN B N 1
ATOM 4762 C CA . GLN B 2 458 ? 69.413 118.232 136.819 1.00 16.00 458 GLN B CA 1
ATOM 4763 C C . GLN B 2 458 ? 70.293 118.690 135.685 1.00 16.60 458 GLN B C 1
ATOM 4764 O O . GLN B 2 458 ? 70.147 118.213 134.576 1.00 16.22 458 GLN B O 1
ATOM 4770 N N . LEU B 2 459 ? 71.309 119.496 135.972 1.00 13.31 459 LEU B N 1
ATOM 4771 C CA . LEU B 2 459 ? 72.248 119.908 134.945 1.00 14.18 459 LEU B CA 1
ATOM 4772 C C . LEU B 2 459 ? 73.051 118.738 134.480 1.00 13.64 459 LEU B C 1
ATOM 4773 O O . LEU B 2 459 ? 73.319 118.608 133.295 1.00 14.13 459 LEU B O 1
ATOM 4778 N N . ARG B 2 460 ? 73.440 117.863 135.401 1.00 13.94 460 ARG B N 1
ATOM 4779 C CA . ARG B 2 460 ? 74.164 116.676 134.973 1.00 14.06 460 ARG B CA 1
ATOM 4780 C C . ARG B 2 460 ? 73.295 115.811 134.083 1.00 13.98 460 ARG B C 1
ATOM 4781 O O . ARG B 2 460 ? 73.806 115.213 133.147 1.00 14.28 460 ARG B O 1
ATOM 4789 N N . ALA B 2 461 ? 72.017 115.690 134.396 1.00 14.38 461 ALA B N 1
ATOM 4790 C CA . ALA B 2 461 ? 71.144 114.881 133.552 1.00 15.10 461 ALA B CA 1
ATOM 4791 C C . ALA B 2 461 ? 70.946 115.544 132.205 1.00 14.89 461 ALA B C 1
ATOM 4792 O O . ALA B 2 461 ? 70.959 114.863 131.170 1.00 16.23 461 ALA B O 1
ATOM 4794 N N . GLU B 2 462 ? 70.872 116.867 132.212 1.00 14.53 462 GLU B N 1
ATOM 4795 C CA . GLU B 2 462 ? 70.759 117.591 130.963 1.00 14.45 462 GLU B CA 1
ATOM 4796 C C . GLU B 2 462 ? 72.015 117.399 130.146 1.00 12.61 462 GLU B C 1
ATOM 4797 O O . GLU B 2 462 ? 71.957 117.173 128.955 1.00 14.18 462 GLU B O 1
ATOM 4803 N N . GLN B 2 463 ? 73.157 117.466 130.811 1.00 12.81 463 GLN B N 1
ATOM 4804 C CA . GLN B 2 463 ? 74.417 117.288 130.152 1.00 12.70 463 GLN B CA 1
ATOM 4805 C C . GLN B 2 463 ? 74.512 115.907 129.538 1.00 12.86 463 GLN B C 1
ATOM 4806 O O . GLN B 2 463 ? 74.970 115.745 128.434 1.00 13.68 463 GLN B O 1
ATOM 4812 N N . LYS B 2 464 ? 74.147 114.879 130.301 1.00 13.40 464 LYS B N 1
ATOM 4813 C CA . LYS B 2 464 ? 74.193 113.543 129.794 1.00 15.76 464 LYS B CA 1
ATOM 4814 C C . LYS B 2 464 ? 73.307 113.443 128.556 1.00 14.85 464 LYS B C 1
ATOM 4815 O O . LYS B 2 464 ? 73.695 112.838 127.576 1.00 16.06 464 LYS B O 1
ATOM 4821 N N . ALA B 2 465 ? 72.101 113.982 128.615 1.00 14.53 465 ALA B N 1
ATOM 4822 C CA . ALA B 2 465 ? 71.213 113.947 127.461 1.00 15.24 465 ALA B CA 1
ATOM 4823 C C . ALA B 2 465 ? 71.866 114.685 126.307 1.00 14.18 465 ALA B C 1
ATOM 4824 O O . ALA B 2 465 ? 71.748 114.313 125.172 1.00 15.75 465 ALA B O 1
ATOM 4826 N N . LYS B 2 466 ? 72.536 115.795 126.582 1.00 13.85 466 LYS B N 1
ATOM 4827 C CA . LYS B 2 466 ? 73.121 116.597 125.512 1.00 15.09 466 LYS B CA 1
ATOM 4828 C C . LYS B 2 466 ? 74.292 115.865 124.901 1.00 14.31 466 LYS B C 1
ATOM 4829 O O . LYS B 2 466 ? 74.472 115.901 123.706 1.00 15.35 466 LYS B O 1
ATOM 4835 N N . GLN B 2 467 ? 75.014 115.100 125.698 1.00 13.55 467 GLN B N 1
ATOM 4836 C CA . GLN B 2 467 ? 76.106 114.277 125.210 1.00 14.52 467 GLN B CA 1
ATOM 4837 C C . GLN B 2 467 ? 75.587 113.163 124.345 1.00 16.11 467 GLN B C 1
ATOM 4838 O O . GLN B 2 467 ? 76.139 112.868 123.292 1.00 16.79 467 GLN B O 1
ATOM 4844 N N . GLU B 2 468 ? 74.480 112.571 124.771 1.00 17.95 468 GLU B N 1
ATOM 4845 C CA . GLU B 2 468 ? 73.828 111.587 123.939 1.00 17.92 468 GLU B CA 1
ATOM 4846 C C . GLU B 2 468 ? 73.340 112.205 122.642 1.00 16.40 468 GLU B C 1
ATOM 4847 O O . GLU B 2 468 ? 73.458 111.572 121.595 1.00 20.45 468 GLU B O 1
ATOM 4853 N N . ALA B 2 469 ? 72.791 113.408 122.682 1.00 16.72 469 ALA B N 1
ATOM 4854 C CA . ALA B 2 469 ? 72.376 114.082 121.490 1.00 16.46 469 ALA B CA 1
ATOM 4855 C C . ALA B 2 469 ? 73.571 114.334 120.578 1.00 18.12 469 ALA B C 1
ATOM 4856 O O . ALA B 2 469 ? 73.481 114.143 119.371 1.00 19.93 469 ALA B O 1
ATOM 4858 N N . PHE B 2 470 ? 74.727 114.629 121.164 1.00 19.28 470 PHE B N 1
ATOM 4859 C CA . PHE B 2 470 ? 75.929 114.839 120.381 1.00 18.08 470 PHE B CA 1
ATOM 4860 C C . PHE B 2 470 ? 76.311 113.559 119.660 1.00 20.07 470 PHE B C 1
ATOM 4861 O O . PHE B 2 470 ? 76.712 113.574 118.499 1.00 21.17 470 PHE B O 1
ATOM 4869 N N . LYS B 2 471 ? 76.307 112.472 120.412 1.00 19.21 471 LYS B N 1
ATOM 4870 C CA . LYS B 2 471 ? 76.676 111.174 119.878 1.00 23.35 471 LYS B CA 1
ATOM 4871 C C . LYS B 2 471 ? 75.653 110.664 118.858 1.00 25.50 471 LYS B C 1
ATOM 4872 O O . LYS B 2 471 ? 76.055 110.106 117.847 1.00 31.04 471 LYS B O 1
ATOM 4878 N N . ARG B 2 472 ? 74.412 111.143 118.944 1.00 25.03 472 ARG B N 1
ATOM 4879 C CA . ARG B 2 472 ? 73.421 110.827 117.907 1.00 23.51 472 ARG B CA 1
ATOM 4880 C C . ARG B 2 472 ? 73.553 111.726 116.699 1.00 24.81 472 ARG B C 1
ATOM 4881 O O . ARG B 2 472 ? 72.840 111.543 115.727 1.00 33.15 472 ARG B O 1
ATOM 4889 N N . GLY B 2 473 ? 74.353 112.776 116.816 1.00 26.22 473 GLY B N 1
ATOM 4890 C CA . GLY B 2 473 ? 74.569 113.688 115.715 1.00 25.11 473 GLY B CA 1
ATOM 4891 C C . GLY B 2 473 ? 73.504 114.770 115.652 1.00 28.87 473 GLY B C 1
ATOM 4892 O O . GLY B 2 473 ? 73.318 115.364 114.601 1.00 32.29 473 GLY B O 1
ATOM 4893 N N . GLU B 2 474 ? 72.907 115.123 116.794 1.00 24.76 474 GLU B N 1
ATOM 4894 C CA . GLU B 2 474 ? 71.807 116.089 116.796 1.00 27.06 474 GLU B CA 1
ATOM 4895 C C . GLU B 2 474 ? 72.235 117.486 117.172 1.00 22.85 474 GLU B C 1
ATOM 4896 O O . GLU B 2 474 ? 71.485 118.453 117.001 1.00 29.97 474 GLU B O 1
ATOM 4902 N N . THR B 2 475 ? 73.446 117.602 117.680 1.00 20.92 475 THR B N 1
ATOM 4903 C CA . THR B 2 475 ? 73.942 118.888 118.073 1.00 22.05 475 THR B CA 1
ATOM 4904 C C . THR B 2 475 ? 75.448 118.866 117.948 1.00 17.64 475 THR B C 1
ATOM 4905 O O . THR B 2 475 ? 76.073 117.822 118.064 1.00 19.03 475 THR B O 1
ATOM 4909 N N . ARG B 2 476 ? 76.023 120.039 117.807 1.00 17.02 476 ARG B N 1
ATOM 4910 C CA . ARG B 2 476 ? 77.453 120.190 117.805 1.00 15.76 476 ARG B CA 1
ATOM 4911 C C . ARG B 2 476 ? 77.853 121.035 118.979 1.00 16.26 476 ARG B C 1
ATOM 4912 O O . ARG B 2 476 ? 78.992 121.447 119.061 1.00 16.32 476 ARG B O 1
ATOM 4920 N N . GLU B 2 477 ? 76.910 121.236 119.882 1.00 15.35 477 GLU B N 1
ATOM 4921 C CA . GLU B 2 477 ? 77.163 121.942 121.097 1.00 14.44 477 GLU B CA 1
ATOM 4922 C C . GLU B 2 477 ? 77.397 120.930 122.200 1.00 15.04 477 GLU B C 1
ATOM 4923 O O . GLU B 2 477 ? 76.677 119.946 122.327 1.00 17.97 477 GLU B O 1
ATOM 4929 N N . ILE B 2 478 ? 78.357 121.233 123.057 1.00 12.19 478 ILE B N 1
ATOM 4930 C CA . ILE B 2 478 ? 78.596 120.443 124.235 1.00 12.56 478 ILE B CA 1
ATOM 4931 C C . ILE B 2 478 ? 78.468 121.374 125.416 1.00 12.10 478 ILE B C 1
ATOM 4932 O O . ILE B 2 478 ? 78.763 122.565 125.373 1.00 13.72 478 ILE B O 1
ATOM 4937 N N . MET B 2 479 ? 78.069 120.774 126.511 1.00 11.64 479 MET B N 1
ATOM 4938 C CA . MET B 2 479 ? 77.775 121.465 127.727 1.00 11.47 479 MET B CA 1
ATOM 4939 C C . MET B 2 479 ? 78.774 121.050 128.766 1.00 11.14 479 MET B C 1
ATOM 4940 O O . MET B 2 479 ? 78.967 119.866 129.009 1.00 11.75 479 MET B O 1
ATOM 4945 N N . GLY B 2 480 ? 79.325 122.036 129.432 1.00 10.95 480 GLY B N 1
ATOM 4946 C CA . GLY B 2 480 ? 80.208 121.799 130.534 1.00 12.90 480 GLY B CA 1
ATOM 4947 C C . GLY B 2 480 ? 79.642 122.461 131.743 1.00 11.33 480 GLY B C 1
ATOM 4948 O O . GLY B 2 480 ? 79.018 123.509 131.683 1.00 12.05 480 GLY B O 1
ATOM 4949 N N . ILE B 2 481 ? 79.887 121.828 132.854 1.00 10.98 481 ILE B N 1
ATOM 4950 C CA . ILE B 2 481 ? 79.507 122.359 134.135 1.00 11.01 481 ILE B CA 1
ATOM 4951 C C . ILE B 2 481 ? 80.783 122.572 134.880 1.00 11.01 481 ILE B C 1
ATOM 4952 O O . ILE B 2 481 ? 81.507 121.619 135.176 1.00 13.00 481 ILE B O 1
ATOM 4957 N N . GLY B 2 482 ? 81.082 123.827 135.119 1.00 10.82 482 GLY B N 1
ATOM 4958 C CA . GLY B 2 482 ? 82.287 124.179 135.833 1.00 11.69 482 GLY B CA 1
ATOM 4959 C C . GLY B 2 482 ? 81.999 124.404 137.291 1.00 10.73 482 GLY B C 1
ATOM 4960 O O . GLY B 2 482 ? 81.022 125.061 137.636 1.00 12.17 482 GLY B O 1
ATOM 4961 N N . ILE B 2 483 ? 82.829 123.803 138.102 1.00 10.66 483 ILE B N 1
ATOM 4962 C CA . ILE B 2 483 ? 82.746 123.930 139.513 1.00 10.80 483 ILE B CA 1
ATOM 4963 C C . ILE B 2 483 ? 84.064 124.457 140.027 1.00 9.94 483 ILE B C 1
ATOM 4964 O O . ILE B 2 483 ? 85.108 123.989 139.661 1.00 11.34 483 ILE B O 1
ATOM 4969 N N . SER B 2 484 ? 83.998 125.470 140.869 1.00 10.10 484 SER B N 1
ATOM 4970 C CA . SER B 2 484 ? 85.147 125.879 141.603 1.00 10.36 484 SER B CA 1
ATOM 4971 C C . SER B 2 484 ? 84.746 126.151 143.009 1.00 10.65 484 SER B C 1
ATOM 4972 O O . SER B 2 484 ? 83.928 127.032 143.261 1.00 11.50 484 SER B O 1
ATOM 4975 N N . PHE B 2 485 ? 85.229 125.332 143.925 1.00 10.21 485 PHE B N 1
ATOM 4976 C CA . PHE B 2 485 ? 84.980 125.572 145.315 1.00 9.61 485 PHE B CA 1
ATOM 4977 C C . PHE B 2 485 ? 86.335 125.922 145.879 1.00 11.05 485 PHE B C 1
ATOM 4978 O O . PHE B 2 485 ? 87.265 125.115 145.761 1.00 11.15 485 PHE B O 1
ATOM 4986 N N . PHE B 2 486 ? 86.485 127.143 146.392 1.00 10.11 486 PHE B N 1
ATOM 4987 C CA . PHE B 2 486 ? 87.798 127.602 146.687 1.00 10.24 486 PHE B CA 1
ATOM 4988 C C . PHE B 2 486 ? 87.895 128.177 148.052 1.00 9.81 486 PHE B C 1
ATOM 4989 O O . PHE B 2 486 ? 86.945 128.736 148.550 1.00 10.78 486 PHE B O 1
ATOM 4997 N N . THR B 2 487 ? 89.096 128.073 148.585 1.00 10.27 487 THR B N 1
ATOM 4998 C CA . THR B 2 487 ? 89.484 128.765 149.788 1.00 10.20 487 THR B CA 1
ATOM 4999 C C . THR B 2 487 ? 90.557 129.766 149.440 1.00 10.18 487 THR B C 1
ATOM 5000 O O . THR B 2 487 ? 91.625 129.411 148.965 1.00 10.74 487 THR B O 1
ATOM 5004 N N . GLU B 2 488 ? 90.257 131.013 149.691 1.00 9.54 488 GLU B N 1
ATOM 5005 C CA . GLU B 2 488 ? 91.199 132.100 149.526 1.00 9.93 488 GLU B CA 1
ATOM 5006 C C . GLU B 2 488 ? 91.989 132.250 150.814 1.00 9.79 488 GLU B C 1
ATOM 5007 O O . GLU B 2 488 ? 91.638 131.736 151.865 1.00 10.59 488 GLU B O 1
ATOM 5013 N N . ILE B 2 489 ? 93.067 132.997 150.712 1.00 10.26 489 ILE B N 1
ATOM 5014 C CA . ILE B 2 489 ? 93.862 133.419 151.841 1.00 10.21 489 ILE B CA 1
ATOM 5015 C C . ILE B 2 489 ? 94.262 134.843 151.597 1.00 10.57 489 ILE B C 1
ATOM 5016 O O . ILE B 2 489 ? 95.038 135.108 150.700 1.00 10.83 489 ILE B O 1
ATOM 5021 N N . VAL B 2 490 ? 93.677 135.755 152.364 1.00 9.66 490 VAL B N 1
ATOM 5022 C CA . VAL B 2 490 ? 93.864 137.161 152.121 1.00 9.70 490 VAL B CA 1
ATOM 5023 C C . VAL B 2 490 ? 94.004 137.897 153.415 1.00 10.11 490 VAL B C 1
ATOM 5024 O O . VAL B 2 490 ? 93.364 137.575 154.412 1.00 12.23 490 VAL B O 1
ATOM 5028 N N . GLY B 2 491 ? 94.782 138.963 153.392 1.00 10.09 491 GLY B N 1
ATOM 5029 C CA . GLY B 2 491 ? 94.986 139.791 154.553 1.00 9.91 491 GLY B CA 1
ATOM 5030 C C . GLY B 2 491 ? 96.397 139.759 155.058 1.00 10.30 491 GLY B C 1
ATOM 5031 O O . GLY B 2 491 ? 96.641 139.849 156.246 1.00 11.07 491 GLY B O 1
ATOM 5032 N N . ALA B 2 492 ? 97.351 139.670 154.154 1.00 10.03 492 ALA B N 1
ATOM 5033 C CA . ALA B 2 492 ? 98.750 139.587 154.551 1.00 10.00 492 ALA B CA 1
ATOM 5034 C C . ALA B 2 492 ? 99.126 140.812 155.342 1.00 10.36 492 ALA B C 1
ATOM 5035 O O . ALA B 2 492 ? 99.005 141.924 154.870 1.00 10.75 492 ALA B O 1
ATOM 5037 N N . GLY B 2 493 ? 99.699 140.624 156.506 1.00 11.08 493 GLY B N 1
ATOM 5038 C CA . GLY B 2 493 ? 99.705 139.382 157.209 1.00 10.62 493 GLY B CA 1
ATOM 5039 C C . GLY B 2 493 ? 100.484 139.484 158.481 1.00 10.53 493 GLY B C 1
ATOM 5040 O O . GLY B 2 493 ? 101.055 140.524 158.802 1.00 11.38 493 GLY B O 1
ATOM 5041 N N . PRO B 2 494 ? 100.525 138.391 159.205 1.00 11.15 494 PRO B N 1
ATOM 5042 C CA . PRO B 2 494 ? 101.175 138.396 160.486 1.00 11.35 494 PRO B CA 1
ATOM 5043 C C . PRO B 2 494 ? 102.617 138.801 160.365 1.00 11.76 494 PRO B C 1
ATOM 5044 O O . PRO B 2 494 ? 103.321 138.324 159.483 1.00 12.54 494 PRO B O 1
ATOM 5048 N N . SER B 2 495 ? 103.103 139.537 161.335 1.00 13.25 495 SER B N 1
ATOM 5049 C CA . SER B 2 495 ? 104.467 139.996 161.283 1.00 15.43 495 SER B CA 1
ATOM 5050 C C . SER B 2 495 ? 105.456 138.838 161.325 1.00 15.48 495 SER B C 1
ATOM 5051 O O . SER B 2 495 ? 106.609 139.016 160.953 1.00 20.43 495 SER B O 1
ATOM 5054 N N . LYS B 2 496 ? 105.055 137.709 161.897 1.00 14.73 496 LYS B N 1
ATOM 5055 C CA . LYS B 2 496 ? 105.992 136.619 162.006 1.00 16.81 496 LYS B CA 1
ATOM 5056 C C . LYS B 2 496 ? 106.566 136.249 160.673 1.00 14.96 496 LYS B C 1
ATOM 5057 O O . LYS B 2 496 ? 107.711 135.896 160.570 1.00 18.38 496 LYS B O 1
ATOM 5063 N N . ASN B 2 497 ? 105.762 136.304 159.632 1.00 14.01 497 ASN B N 1
ATOM 5064 C CA . ASN B 2 497 ? 106.242 135.790 158.390 1.00 16.40 497 ASN B CA 1
ATOM 5065 C C . ASN B 2 497 ? 105.793 136.556 157.180 1.00 13.69 497 ASN B C 1
ATOM 5066 O O . ASN B 2 497 ? 106.159 136.164 156.107 1.00 14.51 497 ASN B O 1
ATOM 5071 N N . CYS B 2 498 ? 105.183 137.725 157.350 1.00 11.84 498 CYS B N 1
ATOM 5072 C CA . CYS B 2 498 ? 104.788 138.548 156.242 1.00 11.60 498 CYS B CA 1
ATOM 5073 C C . CYS B 2 498 ? 105.399 139.924 156.370 1.00 11.72 498 CYS B C 1
ATOM 5074 O O . CYS B 2 498 ? 105.103 140.669 157.296 1.00 11.99 498 CYS B O 1
ATOM 5077 N N . ASP B 2 499 ? 106.252 140.255 155.423 1.00 11.85 499 ASP B N 1
ATOM 5078 C CA . ASP B 2 499 ? 106.868 141.559 155.371 1.00 10.77 499 ASP B CA 1
ATOM 5079 C C . ASP B 2 499 ? 107.138 141.889 153.939 1.00 11.44 499 ASP B C 1
ATOM 5080 O O . ASP B 2 499 ? 107.365 141.003 153.129 1.00 12.66 499 ASP B O 1
ATOM 5085 N N . ILE B 2 500 ? 107.098 143.168 153.637 1.00 12.31 500 ILE B N 1
ATOM 5086 C CA . ILE B 2 500 ? 107.484 143.667 152.339 1.00 12.04 500 ILE B CA 1
ATOM 5087 C C . ILE B 2 500 ? 108.825 144.328 152.507 1.00 14.60 500 ILE B C 1
ATOM 5088 O O . ILE B 2 500 ? 108.940 145.327 153.243 1.00 14.37 500 ILE B O 1
ATOM 5093 N N . LEU B 2 501 ? 109.859 143.658 152.017 1.00 14.40 501 LEU B N 1
ATOM 5094 C CA . LEU B 2 501 ? 111.216 144.130 152.157 1.00 16.00 501 LEU B CA 1
ATOM 5095 C C . LEU B 2 501 ? 111.523 144.563 153.584 1.00 17.87 501 LEU B C 1
ATOM 5096 O O . LEU B 2 501 ? 112.168 145.574 153.827 1.00 18.47 501 LEU B O 1
ATOM 5101 N N . GLY B 2 502 ? 111.081 143.764 154.532 1.00 14.34 502 GLY B N 1
ATOM 5102 C CA . GLY B 2 502 ? 111.447 144.004 155.899 1.00 14.33 502 GLY B CA 1
ATOM 5103 C C . GLY B 2 502 ? 110.449 144.826 156.667 1.00 12.94 502 GLY B C 1
ATOM 5104 O O . GLY B 2 502 ? 110.623 144.960 157.863 1.00 15.10 502 GLY B O 1
ATOM 5105 N N . VAL B 2 503 ? 109.401 145.346 156.034 1.00 12.69 503 VAL B N 1
ATOM 5106 C CA . VAL B 2 503 ? 108.364 146.054 156.772 1.00 11.83 503 VAL B CA 1
ATOM 5107 C C . VAL B 2 503 ? 107.246 145.053 156.986 1.00 11.98 503 VAL B C 1
ATOM 5108 O O . VAL B 2 503 ? 106.651 144.528 156.059 1.00 12.21 503 VAL B O 1
ATOM 5112 N N . SER B 2 504 ? 106.917 144.830 158.226 1.00 11.75 504 SER B N 1
ATOM 5113 C CA . SER B 2 504 ? 105.875 143.881 158.530 1.00 11.10 504 SER B CA 1
ATOM 5114 C C . SER B 2 504 ? 104.582 144.311 157.876 1.00 10.64 504 SER B C 1
ATOM 5115 O O . SER B 2 504 ? 104.273 145.482 157.821 1.00 10.96 504 SER B O 1
ATOM 5120 N N . MET B 2 505 ? 103.739 143.339 157.554 1.00 10.37 505 MET B N 1
ATOM 5121 C CA . MET B 2 505 ? 102.546 143.612 156.784 1.00 10.95 505 MET B CA 1
ATOM 5122 C C . MET B 2 505 ? 101.328 143.895 157.632 1.00 9.77 505 MET B C 1
ATOM 5123 O O . MET B 2 505 ? 100.283 143.249 157.524 1.00 10.72 505 MET B O 1
ATOM 5128 N N . PHE B 2 506 ? 101.476 144.934 158.438 1.00 10.72 506 PHE B N 1
ATOM 5129 C CA . PHE B 2 506 ? 100.366 145.443 159.182 1.00 10.29 506 PHE B CA 1
ATOM 5130 C C . PHE B 2 506 ? 99.603 146.418 158.331 1.00 10.07 506 PHE B C 1
ATOM 5131 O O . PHE B 2 506 ? 99.989 146.701 157.229 1.00 10.13 506 PHE B O 1
ATOM 5139 N N . ASP B 2 507 ? 98.515 146.953 158.858 1.00 9.56 507 ASP B N 1
ATOM 5140 C CA . ASP B 2 507 ? 98.006 148.205 158.314 1.00 10.01 507 ASP B CA 1
ATOM 5141 C C . ASP B 2 507 ? 97.423 149.028 159.402 1.00 10.63 507 ASP B C 1
ATOM 5142 O O . ASP B 2 507 ? 97.646 148.725 160.569 1.00 11.16 507 ASP B O 1
ATOM 5147 N N . SER B 2 508 ? 96.853 150.162 159.047 1.00 9.67 508 SER B N 1
ATOM 5148 C CA . SER B 2 508 ? 96.641 151.196 160.033 1.00 10.67 508 SER B CA 1
ATOM 5149 C C . SER B 2 508 ? 95.466 152.068 159.732 1.00 9.80 508 SER B C 1
ATOM 5150 O O . SER B 2 508 ? 95.055 152.203 158.614 1.00 10.05 508 SER B O 1
ATOM 5153 N N . ALA B 2 509 ? 95.015 152.717 160.787 1.00 9.38 509 ALA B N 1
ATOM 5154 C CA . ALA B 2 509 ? 93.947 153.696 160.719 1.00 9.53 509 ALA B CA 1
ATOM 5155 C C . ALA B 2 509 ? 94.166 154.728 161.763 1.00 10.19 509 ALA B C 1
ATOM 5156 O O . ALA B 2 509 ? 94.588 154.424 162.871 1.00 11.30 509 ALA B O 1
ATOM 5158 N N . GLU B 2 510 ? 93.849 155.960 161.396 1.00 9.50 510 GLU B N 1
ATOM 5159 C CA . GLU B 2 510 ? 93.809 157.057 162.343 1.00 9.75 510 GLU B CA 1
ATOM 5160 C C . GLU B 2 510 ? 92.489 157.748 162.189 1.00 9.41 510 GLU B C 1
ATOM 5161 O O . GLU B 2 510 ? 92.098 158.060 161.097 1.00 11.09 510 GLU B O 1
ATOM 5167 N N . ILE B 2 511 ? 91.801 158.011 163.284 1.00 9.45 511 ILE B N 1
ATOM 5168 C CA . ILE B 2 511 ? 90.465 158.559 163.257 1.00 9.29 511 ILE B CA 1
ATOM 5169 C C . ILE B 2 511 ? 90.455 159.734 164.205 1.00 9.76 511 ILE B C 1
ATOM 5170 O O . ILE B 2 511 ? 90.834 159.579 165.353 1.00 10.39 511 ILE B O 1
ATOM 5175 N N . ARG B 2 512 ? 89.995 160.884 163.742 1.00 9.72 512 ARG B N 1
ATOM 5176 C CA . ARG B 2 512 ? 89.964 162.080 164.538 1.00 10.52 512 ARG B CA 1
ATOM 5177 C C . ARG B 2 512 ? 88.583 162.665 164.479 1.00 9.86 512 ARG B C 1
ATOM 5178 O O . ARG B 2 512 ? 88.052 162.911 163.437 1.00 11.05 512 ARG B O 1
ATOM 5186 N N . ILE B 2 513 ? 87.981 162.842 165.644 1.00 10.65 513 ILE B N 1
ATOM 5187 C CA . ILE B 2 513 ? 86.652 163.401 165.713 1.00 10.54 513 ILE B CA 1
ATOM 5188 C C . ILE B 2 513 ? 86.757 164.868 166.024 1.00 10.94 513 ILE B C 1
ATOM 5189 O O . ILE B 2 513 ? 87.449 165.276 166.934 1.00 11.98 513 ILE B O 1
ATOM 5198 N N . HIS B 2 514 ? 86.097 165.675 165.230 1.00 10.36 514 HIS B N 1
ATOM 5199 C CA . HIS B 2 514 ? 86.103 167.118 165.387 1.00 11.22 514 HIS B CA 1
ATOM 5200 C C . HIS B 2 514 ? 85.179 167.547 166.485 1.00 11.11 514 HIS B C 1
ATOM 5201 O O . HIS B 2 514 ? 84.291 166.816 166.866 1.00 11.17 514 HIS B O 1
ATOM 5208 N N . PRO B 2 515 ? 85.284 168.783 166.941 1.00 11.10 515 PRO B N 1
ATOM 5209 C CA . PRO B 2 515 ? 84.444 169.217 168.065 1.00 11.31 515 PRO B CA 1
ATOM 5210 C C . PRO B 2 515 ? 82.970 169.076 167.783 1.00 12.54 515 PRO B C 1
ATOM 5211 O O . PRO B 2 515 ? 82.208 168.806 168.697 1.00 12.72 515 PRO B O 1
ATOM 5215 N N . THR B 2 516 ? 82.572 169.324 166.540 1.00 11.61 516 THR B N 1
ATOM 5216 C CA . THR B 2 516 ? 81.172 169.279 166.173 1.00 12.10 516 THR B CA 1
ATOM 5217 C C . THR B 2 516 ? 80.731 167.912 165.682 1.00 11.08 516 THR B C 1
ATOM 5218 O O . THR B 2 516 ? 79.597 167.768 165.292 1.00 13.71 516 THR B O 1
ATOM 5222 N N . GLY B 2 517 ? 81.616 166.929 165.763 1.00 11.50 517 GLY B N 1
ATOM 5223 C CA . GLY B 2 517 ? 81.184 165.559 165.641 1.00 11.78 517 GLY B CA 1
ATOM 5224 C C . GLY B 2 517 ? 81.401 164.883 164.332 1.00 11.79 517 GLY B C 1
ATOM 5225 O O . GLY B 2 517 ? 81.031 163.698 164.192 1.00 12.73 517 GLY B O 1
ATOM 5226 N N . SER B 2 518 ? 81.928 165.623 163.379 1.00 11.18 518 SER B N 1
ATOM 5227 C CA . SER B 2 518 ? 82.347 164.996 162.154 1.00 10.72 518 SER B CA 1
ATOM 5228 C C . SER B 2 518 ? 83.748 164.475 162.325 1.00 10.84 518 SER B C 1
ATOM 5229 O O . SER B 2 518 ? 84.345 164.648 163.363 1.00 12.14 518 SER B O 1
ATOM 5232 N N . VAL B 2 519 ? 84.257 163.778 161.325 1.00 10.31 519 VAL B N 1
ATOM 5233 C CA . VAL B 2 519 ? 85.423 162.930 161.496 1.00 10.83 519 VAL B CA 1
ATOM 5234 C C . VAL B 2 519 ? 86.295 163.028 160.280 1.00 9.67 519 VAL B C 1
ATOM 5235 O O . VAL B 2 519 ? 85.787 162.991 159.173 1.00 10.48 519 VAL B O 1
ATOM 5239 N N . ILE B 2 520 ? 87.590 163.025 160.504 1.00 10.23 520 ILE B N 1
ATOM 5240 C CA . ILE B 2 520 ? 88.562 162.733 159.468 1.00 10.21 520 ILE B CA 1
ATOM 5241 C C . ILE B 2 520 ? 89.293 161.467 159.861 1.00 10.21 520 ILE B C 1
ATOM 5242 O O . ILE B 2 520 ? 89.748 161.331 160.977 1.00 11.34 520 ILE B O 1
ATOM 5247 N N . ALA B 2 521 ? 89.365 160.521 158.957 1.00 9.48 521 ALA B N 1
ATOM 5248 C CA . ALA B 2 521 ? 90.020 159.275 159.208 1.00 9.50 521 ALA B CA 1
ATOM 5249 C C . ALA B 2 521 ? 90.862 158.954 158.022 1.00 9.74 521 ALA B C 1
ATOM 5250 O O . ALA B 2 521 ? 90.474 159.181 156.888 1.00 10.51 521 ALA B O 1
ATOM 5252 N N . ARG B 2 522 ? 92.019 158.392 158.297 1.00 9.49 522 ARG B N 1
ATOM 5253 C CA . ARG B 2 522 ? 92.926 157.981 157.266 1.00 9.80 522 ARG B CA 1
ATOM 5254 C C . ARG B 2 522 ? 93.446 156.577 157.531 1.00 9.81 522 ARG B C 1
ATOM 5255 O O . ARG B 2 522 ? 93.525 156.147 158.651 1.00 11.12 522 ARG B O 1
ATOM 5263 N N . MET B 2 523 ? 93.866 155.912 156.476 1.00 9.40 523 MET B N 1
ATOM 5264 C CA . MET B 2 523 ? 94.281 154.536 156.569 1.00 9.15 523 MET B CA 1
ATOM 5265 C C . MET B 2 523 ? 95.518 154.371 155.738 1.00 9.37 523 MET B C 1
ATOM 5266 O O . MET B 2 523 ? 95.765 155.150 154.864 1.00 10.39 523 MET B O 1
ATOM 5271 N N . GLY B 2 524 ? 96.256 153.318 156.015 1.00 9.60 524 GLY B N 1
ATOM 5272 C CA . GLY B 2 524 ? 97.498 153.037 155.327 1.00 9.59 524 GLY B CA 1
ATOM 5273 C C . GLY B 2 524 ? 97.378 152.207 154.088 1.00 9.66 524 GLY B C 1
ATOM 5274 O O . GLY B 2 524 ? 98.386 151.846 153.512 1.00 10.79 524 GLY B O 1
ATOM 5275 N N . THR B 2 525 ? 96.153 152.029 153.636 1.00 9.73 525 THR B N 1
ATOM 5276 C CA . THR B 2 525 ? 95.839 151.380 152.397 1.00 9.36 525 THR B CA 1
ATOM 5277 C C . THR B 2 525 ? 95.688 152.410 151.304 1.00 9.87 525 THR B C 1
ATOM 5278 O O . THR B 2 525 ? 95.940 153.573 151.496 1.00 10.97 525 THR B O 1
ATOM 5282 N N . LYS B 2 526 ? 95.363 151.946 150.127 1.00 9.98 526 LYS B N 1
ATOM 5283 C CA . LYS B 2 526 ? 95.072 152.893 149.064 1.00 10.15 526 LYS B CA 1
ATOM 5284 C C . LYS B 2 526 ? 94.140 152.277 148.065 1.00 9.55 526 LYS B C 1
ATOM 5285 O O . LYS B 2 526 ? 94.495 151.381 147.328 1.00 10.28 526 LYS B O 1
ATOM 5291 N N . SER B 2 527 ? 92.904 152.730 148.087 1.00 10.27 527 SER B N 1
ATOM 5292 C CA . SER B 2 527 ? 91.936 152.335 147.117 1.00 10.46 527 SER B CA 1
ATOM 5293 C C . SER B 2 527 ? 92.399 152.616 145.732 1.00 9.69 527 SER B C 1
ATOM 5294 O O . SER B 2 527 ? 92.994 153.651 145.465 1.00 10.67 527 SER B O 1
ATOM 5297 N N . GLN B 2 528 ? 92.031 151.727 144.825 1.00 9.12 528 GLN B N 1
ATOM 5298 C CA . GLN B 2 528 ? 92.031 151.994 143.409 1.00 9.20 528 GLN B CA 1
ATOM 5299 C C . GLN B 2 528 ? 90.660 151.726 142.830 1.00 9.10 528 GLN B C 1
ATOM 5300 O O . GLN B 2 528 ? 90.533 151.234 141.721 1.00 9.80 528 GLN B O 1
ATOM 5306 N N . GLY B 2 529 ? 89.628 152.002 143.601 1.00 9.39 529 GLY B N 1
ATOM 5307 C CA . GLY B 2 529 ? 88.256 151.848 143.178 1.00 9.25 529 GLY B CA 1
ATOM 5308 C C . GLY B 2 529 ? 87.420 150.951 144.041 1.00 9.63 529 GLY B C 1
ATOM 5309 O O . GLY B 2 529 ? 86.246 150.811 143.791 1.00 9.50 529 GLY B O 1
ATOM 5310 N N . GLN B 2 530 ? 88.001 150.356 145.067 1.00 8.71 530 GLN B N 1
ATOM 5311 C CA . GLN B 2 530 ? 87.295 149.389 145.886 1.00 9.17 530 GLN B CA 1
ATOM 5312 C C . GLN B 2 530 ? 86.364 150.023 146.881 1.00 9.81 530 GLN B C 1
ATOM 5313 O O . GLN B 2 530 ? 85.776 149.305 147.661 1.00 10.85 530 GLN B O 1
ATOM 5319 N N . GLY B 2 531 ? 86.234 151.334 146.908 1.00 9.27 531 GLY B N 1
ATOM 5320 C CA . GLY B 2 531 ? 85.198 151.940 147.671 1.00 9.92 531 GLY B CA 1
ATOM 5321 C C . GLY B 2 531 ? 85.572 152.224 149.096 1.00 9.70 531 GLY B C 1
ATOM 5322 O O . GLY B 2 531 ? 84.687 152.460 149.889 1.00 10.16 531 GLY B O 1
ATOM 5323 N N . HIS B 2 532 ? 86.865 152.260 149.398 1.00 9.53 532 HIS B N 1
ATOM 5324 C CA . HIS B 2 532 ? 87.285 152.460 150.765 1.00 9.40 532 HIS B CA 1
ATOM 5325 C C . HIS B 2 532 ? 86.754 153.748 151.372 1.00 9.85 532 HIS B C 1
ATOM 5326 O O . HIS B 2 532 ? 86.503 153.792 152.558 1.00 10.29 532 HIS B O 1
ATOM 5333 N N . GLU B 2 533 ? 86.699 154.819 150.600 1.00 9.58 533 GLU B N 1
ATOM 5334 C CA . GLU B 2 533 ? 86.230 156.065 151.112 1.00 10.65 533 GLU B CA 1
ATOM 5335 C C . GLU B 2 533 ? 84.804 155.995 151.557 1.00 9.95 533 GLU B C 1
ATOM 5336 O O . GLU B 2 533 ? 84.362 156.818 152.350 1.00 12.26 533 GLU B O 1
ATOM 5342 N N . THR B 2 534 ? 84.078 155.035 151.040 1.00 10.15 534 THR B N 1
ATOM 5343 C CA . THR B 2 534 ? 82.748 154.723 151.472 1.00 10.56 534 THR B CA 1
ATOM 5344 C C . THR B 2 534 ? 82.719 153.744 152.614 1.00 10.26 534 THR B C 1
ATOM 5345 O O . THR B 2 534 ? 82.080 153.977 153.636 1.00 11.06 534 THR B O 1
ATOM 5349 N N . THR B 2 535 ? 83.395 152.616 152.456 1.00 9.38 535 THR B N 1
ATOM 5350 C CA . THR B 2 535 ? 83.269 151.507 153.350 1.00 9.61 535 THR B CA 1
ATOM 5351 C C . THR B 2 535 ? 84.029 151.662 154.646 1.00 9.81 535 THR B C 1
ATOM 5352 O O . THR B 2 535 ? 83.522 151.243 155.655 1.00 10.30 535 THR B O 1
ATOM 5356 N N . TYR B 2 536 ? 85.197 152.296 154.660 1.00 9.72 536 TYR B N 1
ATOM 5357 C CA . TYR B 2 536 ? 85.816 152.515 155.944 1.00 10.04 536 TYR B CA 1
ATOM 5358 C C . TYR B 2 536 ? 84.937 153.369 156.824 1.00 9.89 536 TYR B C 1
ATOM 5359 O O . TYR B 2 536 ? 84.941 153.180 158.023 1.00 10.25 536 TYR B O 1
ATOM 5368 N N . ALA B 2 537 ? 84.253 154.336 156.235 1.00 9.49 537 ALA B N 1
ATOM 5369 C CA . ALA B 2 537 ? 83.381 155.182 157.009 1.00 10.61 537 ALA B CA 1
ATOM 5370 C C . ALA B 2 537 ? 82.232 154.389 157.557 1.00 10.05 537 ALA B C 1
ATOM 5371 O O . ALA B 2 537 ? 81.724 154.718 158.591 1.00 10.56 537 ALA B O 1
ATOM 5373 N N . GLN B 2 538 ? 81.808 153.335 156.868 1.00 10.02 538 GLN B N 1
ATOM 5374 C CA . GLN B 2 538 ? 80.756 152.492 157.403 1.00 10.39 538 GLN B CA 1
ATOM 5375 C C . GLN B 2 538 ? 81.181 151.764 158.634 1.00 10.43 538 GLN B C 1
ATOM 5376 O O . GLN B 2 538 ? 80.387 151.608 159.551 1.00 10.70 538 GLN B O 1
ATOM 5382 N N . ILE B 2 539 ? 82.419 151.277 158.638 1.00 10.64 539 ILE B N 1
ATOM 5383 C CA . ILE B 2 539 ? 82.938 150.605 159.817 1.00 9.88 539 ILE B CA 1
ATOM 5384 C C . ILE B 2 539 ? 82.894 151.584 160.975 1.00 10.22 539 ILE B C 1
ATOM 5385 O O . ILE B 2 539 ? 82.423 151.258 162.060 1.00 11.21 539 ILE B O 1
ATOM 5390 N N . ILE B 2 540 ? 83.427 152.778 160.739 1.00 10.21 540 ILE B N 1
ATOM 5391 C CA . ILE B 2 540 ? 83.500 153.771 161.799 1.00 10.07 540 ILE B CA 1
ATOM 5392 C C . ILE B 2 540 ? 82.119 154.145 162.246 1.00 10.19 540 ILE B C 1
ATOM 5393 O O . ILE B 2 540 ? 81.868 154.314 163.436 1.00 10.89 540 ILE B O 1
ATOM 5398 N N . ALA B 2 541 ? 81.218 154.325 161.295 1.00 10.22 541 ALA B N 1
ATOM 5399 C CA . ALA B 2 541 ? 79.890 154.786 161.612 1.00 10.05 541 ALA B CA 1
ATOM 5400 C C . ALA B 2 541 ? 79.220 153.837 162.596 1.00 11.00 541 ALA B C 1
ATOM 5401 O O . ALA B 2 541 ? 78.603 154.270 163.559 1.00 11.54 541 ALA B O 1
ATOM 5403 N N . THR B 2 542 ? 79.307 152.545 162.329 1.00 10.52 542 THR B N 1
ATOM 5404 C CA . THR B 2 542 ? 78.709 151.597 163.230 1.00 11.35 542 THR B CA 1
ATOM 5405 C C . THR B 2 542 ? 79.392 151.615 164.572 1.00 10.68 542 THR B C 1
ATOM 5406 O O . THR B 2 542 ? 78.743 151.524 165.588 1.00 12.03 542 THR B O 1
ATOM 5410 N N . GLU B 2 543 ? 80.712 151.662 164.570 1.00 10.90 543 GLU B N 1
ATOM 5411 C CA . GLU B 2 543 ? 81.449 151.612 165.807 1.00 11.91 543 GLU B CA 1
ATOM 5412 C C . GLU B 2 543 ? 81.110 152.793 166.681 1.00 12.34 543 GLU B C 1
ATOM 5413 O O . GLU B 2 543 ? 81.052 152.636 167.863 1.00 15.90 543 GLU B O 1
ATOM 5419 N N . LEU B 2 544 ? 80.990 153.969 166.095 1.00 12.43 544 LEU B N 1
ATOM 5420 C CA . LEU B 2 544 ? 80.903 155.201 166.855 1.00 12.46 544 LEU B CA 1
ATOM 5421 C C . LEU B 2 544 ? 79.536 155.839 166.859 1.00 12.04 544 LEU B C 1
ATOM 5422 O O . LEU B 2 544 ? 79.308 156.750 167.635 1.00 12.62 544 LEU B O 1
ATOM 5427 N N . GLY B 2 545 ? 78.615 155.362 166.058 1.00 11.73 545 GLY B N 1
ATOM 5428 C CA . GLY B 2 545 ? 77.310 155.982 165.948 1.00 12.60 545 GLY B CA 1
ATOM 5429 C C . GLY B 2 545 ? 77.367 157.372 165.388 1.00 12.74 545 GLY B C 1
ATOM 5430 O O . GLY B 2 545 ? 76.564 158.228 165.751 1.00 14.63 545 GLY B O 1
ATOM 5431 N N . ILE B 2 546 ? 78.303 157.575 164.483 1.00 11.45 546 ILE B N 1
ATOM 5432 C CA . ILE B 2 546 ? 78.413 158.814 163.742 1.00 12.01 546 ILE B CA 1
ATOM 5433 C C . ILE B 2 546 ? 78.060 158.461 162.343 1.00 11.19 546 ILE B C 1
ATOM 5434 O O . ILE B 2 546 ? 78.616 157.538 161.798 1.00 12.51 546 ILE B O 1
ATOM 5439 N N . PRO B 2 547 ? 77.138 159.186 161.736 1.00 11.08 547 PRO B N 1
ATOM 5440 C CA . PRO B 2 547 ? 76.740 158.798 160.400 1.00 11.96 547 PRO B CA 1
ATOM 5441 C C . PRO B 2 547 ? 77.927 158.780 159.480 1.00 11.41 547 PRO B C 1
ATOM 5442 O O . PRO B 2 547 ? 78.784 159.657 159.523 1.00 11.44 547 PRO B O 1
ATOM 5446 N N . ALA B 2 548 ? 77.912 157.837 158.561 1.00 10.86 548 ALA B N 1
ATOM 5447 C CA . ALA B 2 548 ? 79.003 157.697 157.637 1.00 10.94 548 ALA B CA 1
ATOM 5448 C C . ALA B 2 548 ? 79.241 158.983 156.867 1.00 10.74 548 ALA B C 1
ATOM 5449 O O . ALA B 2 548 ? 80.374 159.294 156.546 1.00 11.38 548 ALA B O 1
ATOM 5451 N N . ASP B 2 549 ? 78.162 159.684 156.552 1.00 11.21 549 ASP B N 1
ATOM 5452 C CA . ASP B 2 549 ? 78.294 160.925 155.816 1.00 12.49 549 ASP B CA 1
ATOM 5453 C C . ASP B 2 549 ? 79.038 162.006 156.600 1.00 11.48 549 ASP B C 1
ATOM 5454 O O . ASP B 2 549 ? 79.510 162.972 156.001 1.00 13.41 549 ASP B O 1
ATOM 5459 N N . ASP B 2 550 ? 79.163 161.850 157.893 1.00 10.70 550 ASP B N 1
ATOM 5460 C CA . ASP B 2 550 ? 79.887 162.776 158.704 1.00 10.50 550 ASP B CA 1
ATOM 5461 C C . ASP B 2 550 ? 81.339 162.423 158.857 1.00 10.53 550 ASP B C 1
ATOM 5462 O O . ASP B 2 550 ? 82.041 163.030 159.653 1.00 10.87 550 ASP B O 1
ATOM 5467 N N . ILE B 2 551 ? 81.807 161.482 158.057 1.00 10.13 551 ILE B N 1
ATOM 5468 C CA . ILE B 2 551 ? 83.153 160.948 158.176 1.00 10.36 551 ILE B CA 1
ATOM 5469 C C . ILE B 2 551 ? 83.816 161.108 156.846 1.00 10.76 551 ILE B C 1
ATOM 5470 O O . ILE B 2 551 ? 83.294 160.646 155.862 1.00 12.75 551 ILE B O 1
ATOM 5475 N N . MET B 2 552 ? 85.003 161.683 156.842 1.00 10.46 552 MET B N 1
ATOM 5476 C CA . MET B 2 552 ? 85.803 161.809 155.662 1.00 10.77 552 MET B CA 1
ATOM 5477 C C . MET B 2 552 ? 86.924 160.794 155.762 1.00 10.73 552 MET B C 1
ATOM 5478 O O . MET B 2 552 ? 87.639 160.763 156.743 1.00 11.79 552 MET B O 1
ATOM 5483 N N . ILE B 2 553 ? 87.081 159.981 154.728 1.00 9.98 553 ILE B N 1
ATOM 5484 C CA . ILE B 2 553 ? 88.146 158.993 154.665 1.00 9.69 553 ILE B CA 1
ATOM 5485 C C . ILE B 2 553 ? 89.160 159.473 153.672 1.00 10.02 553 ILE B C 1
ATOM 5486 O O . ILE B 2 553 ? 88.796 159.860 152.570 1.00 10.90 553 ILE B O 1
ATOM 5491 N N . GLU B 2 554 ? 90.437 159.374 154.027 1.00 10.58 554 GLU B N 1
ATOM 5492 C CA . GLU B 2 554 ? 91.518 159.643 153.089 1.00 10.60 554 GLU B CA 1
ATOM 5493 C C . GLU B 2 554 ? 92.548 158.539 153.158 1.00 9.51 554 GLU B C 1
ATOM 5494 O O . GLU B 2 554 ? 92.817 157.926 154.183 1.00 11.03 554 GLU B O 1
ATOM 5500 N N . GLU B 2 555 ? 93.177 158.347 152.022 1.00 10.33 555 GLU B N 1
ATOM 5501 C CA . GLU B 2 555 ? 94.313 157.460 151.868 1.00 10.50 555 GLU B CA 1
ATOM 5502 C C . GLU B 2 555 ? 95.243 158.070 150.862 1.00 10.98 555 GLU B C 1
ATOM 5503 O O . GLU B 2 555 ? 94.803 158.726 149.916 1.00 12.92 555 GLU B O 1
ATOM 5509 N N . GLY B 2 556 ? 96.502 157.707 150.976 1.00 10.36 556 GLY B N 1
ATOM 5510 C CA . GLY B 2 556 ? 97.402 157.843 149.875 1.00 10.77 556 GLY B CA 1
ATOM 5511 C C . GLY B 2 556 ? 98.427 158.941 149.955 1.00 10.35 556 GLY B C 1
ATOM 5512 O O . GLY B 2 556 ? 99.328 158.963 149.139 1.00 11.62 556 GLY B O 1
ATOM 5513 N N . ASN B 2 557 ? 98.306 159.826 150.922 1.00 10.26 557 ASN B N 1
ATOM 5514 C CA . ASN B 2 557 ? 99.252 160.899 151.062 1.00 10.54 557 ASN B CA 1
ATOM 5515 C C . ASN B 2 557 ? 100.136 160.495 152.206 1.00 10.06 557 ASN B C 1
ATOM 5516 O O . ASN B 2 557 ? 99.682 160.395 153.322 1.00 10.97 557 ASN B O 1
ATOM 5521 N N . THR B 2 558 ? 101.380 160.195 151.911 1.00 9.72 558 THR B N 1
ATOM 5522 C CA . THR B 2 558 ? 102.204 159.598 152.926 1.00 10.18 558 THR B CA 1
ATOM 5523 C C . THR B 2 558 ? 102.556 160.562 154.025 1.00 10.77 558 THR B C 1
ATOM 5524 O O . THR B 2 558 ? 102.988 160.141 155.076 1.00 11.77 558 THR B O 1
ATOM 5528 N N . ASP B 2 559 ? 102.416 161.865 153.770 1.00 10.82 559 ASP B N 1
ATOM 5529 C CA . ASP B 2 559 ? 102.625 162.830 154.831 1.00 11.06 559 ASP B CA 1
ATOM 5530 C C . ASP B 2 559 ? 101.552 162.711 155.877 1.00 11.68 559 ASP B C 1
ATOM 5531 O O . ASP B 2 559 ? 101.758 163.166 156.980 1.00 15.52 559 ASP B O 1
ATOM 5536 N N . THR B 2 560 ? 100.346 162.302 155.474 1.00 11.59 560 THR B N 1
ATOM 5537 C CA . THR B 2 560 ? 99.201 162.426 156.342 1.00 13.23 560 THR B CA 1
ATOM 5538 C C . THR B 2 560 ? 98.629 161.107 156.776 1.00 12.14 560 THR B C 1
ATOM 5539 O O . THR B 2 560 ? 98.236 160.972 157.922 1.00 13.82 560 THR B O 1
ATOM 5543 N N . ALA B 2 561 ? 98.506 160.135 155.894 1.00 10.44 561 ALA B N 1
ATOM 5544 C CA . ALA B 2 561 ? 97.949 158.864 156.263 1.00 10.74 561 ALA B CA 1
ATOM 5545 C C . ALA B 2 561 ? 98.933 158.129 157.116 1.00 10.31 561 ALA B C 1
ATOM 5546 O O . ALA B 2 561 ? 100.138 158.193 156.899 1.00 11.11 561 ALA B O 1
ATOM 5548 N N . PRO B 2 562 ? 98.446 157.373 158.072 1.00 9.99 562 PRO B N 1
ATOM 5549 C CA . PRO B 2 562 ? 99.358 156.550 158.835 1.00 10.46 562 PRO B CA 1
ATOM 5550 C C . PRO B 2 562 ? 100.027 155.537 157.946 1.00 9.91 562 PRO B C 1
ATOM 5551 O O . PRO B 2 562 ? 99.518 155.202 156.902 1.00 10.81 562 PRO B O 1
ATOM 5555 N N . TYR B 2 563 ? 101.197 155.092 158.339 1.00 10.23 563 TYR B N 1
ATOM 5556 C CA . TYR B 2 563 ? 101.932 154.174 157.524 1.00 11.08 563 TYR B CA 1
ATOM 5557 C C . TYR B 2 563 ? 101.159 152.900 157.377 1.00 10.26 563 TYR B C 1
ATOM 5558 O O . TYR B 2 563 ? 100.695 152.327 158.337 1.00 10.87 563 TYR B O 1
ATOM 5567 N N . GLY B 2 564 ? 101.036 152.424 156.164 1.00 10.17 564 GLY B N 1
ATOM 5568 C CA . GLY B 2 564 ? 100.528 151.101 155.925 1.00 10.57 564 GLY B CA 1
ATOM 5569 C C . GLY B 2 564 ? 101.221 150.524 154.748 1.00 10.95 564 GLY B C 1
ATOM 5570 O O . GLY B 2 564 ? 102.091 151.110 154.145 1.00 11.14 564 GLY B O 1
ATOM 5571 N N . LEU B 2 565 ? 100.781 149.321 154.434 1.00 10.44 565 LEU B N 1
ATOM 5572 C CA . LEU B 2 565 ? 101.456 148.511 153.475 1.00 10.60 565 LEU B CA 1
ATOM 5573 C C . LEU B 2 565 ? 100.743 148.514 152.166 1.00 10.12 565 LEU B C 1
ATOM 5574 O O . LEU B 2 565 ? 101.224 147.933 151.226 1.00 11.52 565 LEU B O 1
ATOM 5579 N N . GLY B 2 566 ? 99.619 149.216 152.078 1.00 10.36 566 GLY B N 1
ATOM 5580 C CA . GLY B 2 566 ? 98.961 149.407 150.809 1.00 10.44 566 GLY B CA 1
ATOM 5581 C C . GLY B 2 566 ? 97.788 148.486 150.613 1.00 9.37 566 GLY B C 1
ATOM 5582 O O . GLY B 2 566 ? 97.474 147.628 151.427 1.00 10.53 566 GLY B O 1
ATOM 5583 N N . THR B 2 567 ? 97.149 148.650 149.481 1.00 10.08 567 THR B N 1
ATOM 5584 C CA . THR B 2 567 ? 96.055 147.798 149.061 1.00 9.57 567 THR B CA 1
ATOM 5585 C C . THR B 2 567 ? 96.483 146.851 147.993 1.00 10.25 567 THR B C 1
ATOM 5586 O O . THR B 2 567 ? 96.769 147.288 146.890 1.00 10.59 567 THR B O 1
ATOM 5590 N N . TYR B 2 568 ? 96.465 145.589 148.342 1.00 9.65 568 TYR B N 1
ATOM 5591 C CA . TYR B 2 568 ? 96.694 144.454 147.468 1.00 10.32 568 TYR B CA 1
ATOM 5592 C C . TYR B 2 568 ? 96.411 143.257 148.319 1.00 9.56 568 TYR B C 1
ATOM 5593 O O . TYR B 2 568 ? 96.109 143.385 149.495 1.00 10.02 568 TYR B O 1
ATOM 5602 N N . GLY B 2 569 ? 96.369 142.092 147.728 1.00 9.80 569 GLY B N 1
ATOM 5603 C CA . GLY B 2 569 ? 96.078 140.897 148.458 1.00 10.09 569 GLY B CA 1
ATOM 5604 C C . GLY B 2 569 ? 94.757 140.874 149.166 1.00 10.12 569 GLY B C 1
ATOM 5605 O O . GLY B 2 569 ? 94.647 140.206 150.188 1.00 9.98 569 GLY B O 1
ATOM 5606 N N . SER B 2 570 ? 93.789 141.646 148.702 1.00 9.56 570 SER B N 1
ATOM 5607 C CA . SER B 2 570 ? 92.515 141.762 149.351 1.00 9.17 570 SER B CA 1
ATOM 5608 C C . SER B 2 570 ? 92.698 142.019 150.793 1.00 9.43 570 SER B C 1
ATOM 5609 O O . SER B 2 570 ? 91.911 141.583 151.624 1.00 10.11 570 SER B O 1
ATOM 5612 N N . ARG B 2 571 ? 93.696 142.828 151.102 1.00 9.28 571 ARG B N 1
ATOM 5613 C CA . ARG B 2 571 ? 94.105 142.931 152.487 1.00 9.17 571 ARG B CA 1
ATOM 5614 C C . ARG B 2 571 ? 93.489 144.096 153.187 1.00 10.04 571 ARG B C 1
ATOM 5615 O O . ARG B 2 571 ? 93.639 144.209 154.396 1.00 10.56 571 ARG B O 1
ATOM 5623 N N . SER B 2 572 ? 92.821 144.973 152.473 1.00 9.39 572 SER B N 1
ATOM 5624 C CA . SER B 2 572 ? 92.415 146.200 153.112 1.00 9.73 572 SER B CA 1
ATOM 5625 C C . SER B 2 572 ? 91.420 145.932 154.195 1.00 10.64 572 SER B C 1
ATOM 5626 O O . SER B 2 572 ? 91.593 146.467 155.263 1.00 10.75 572 SER B O 1
ATOM 5629 N N . THR B 2 573 ? 90.437 145.077 153.954 1.00 9.45 573 THR B N 1
ATOM 5630 C CA . THR B 2 573 ? 89.455 144.789 154.978 1.00 10.01 573 THR B CA 1
ATOM 5631 C C . THR B 2 573 ? 90.097 144.008 156.101 1.00 9.76 573 THR B C 1
ATOM 5632 O O . THR B 2 573 ? 89.928 144.379 157.247 1.00 10.26 573 THR B O 1
ATOM 5636 N N . PRO B 2 574 ? 90.890 142.975 155.811 1.00 9.79 574 PRO B N 1
ATOM 5637 C CA . PRO B 2 574 ? 91.553 142.267 156.902 1.00 10.17 574 PRO B CA 1
ATOM 5638 C C . PRO B 2 574 ? 92.448 143.130 157.767 1.00 9.59 574 PRO B C 1
ATOM 5639 O O . PRO B 2 574 ? 92.560 142.860 158.933 1.00 11.16 574 PRO B O 1
ATOM 5643 N N . THR B 2 575 ? 93.103 144.098 157.186 1.00 9.74 575 THR B N 1
ATOM 5644 C CA . THR B 2 575 ? 94.155 144.818 157.880 1.00 9.86 575 THR B CA 1
ATOM 5645 C C . THR B 2 575 ? 93.724 146.192 158.307 1.00 9.77 575 THR B C 1
ATOM 5646 O O . THR B 2 575 ? 93.452 146.403 159.461 1.00 10.63 575 THR B O 1
ATOM 5650 N N . ALA B 2 576 ? 93.575 147.112 157.374 1.00 10.41 576 ALA B N 1
ATOM 5651 C CA . ALA B 2 576 ? 93.090 148.422 157.739 1.00 10.00 576 ALA B CA 1
ATOM 5652 C C . ALA B 2 576 ? 91.675 148.436 158.182 1.00 9.83 576 ALA B C 1
ATOM 5653 O O . ALA B 2 576 ? 91.328 149.264 158.990 1.00 10.67 576 ALA B O 1
ATOM 5655 N N . GLY B 2 577 ? 90.837 147.525 157.707 1.00 10.69 577 GLY B N 1
ATOM 5656 C CA . GLY B 2 577 ? 89.478 147.459 158.200 1.00 10.28 577 GLY B CA 1
ATOM 5657 C C . GLY B 2 577 ? 89.468 147.063 159.640 1.00 10.16 577 GLY B C 1
ATOM 5658 O O . GLY B 2 577 ? 88.709 147.582 160.428 1.00 10.62 577 GLY B O 1
ATOM 5659 N N . ALA B 2 578 ? 90.323 146.123 159.995 1.00 9.84 578 ALA B N 1
ATOM 5660 C CA . ALA B 2 578 ? 90.539 145.774 161.375 1.00 9.38 578 ALA B CA 1
ATOM 5661 C C . ALA B 2 578 ? 91.048 146.963 162.137 1.00 10.32 578 ALA B C 1
ATOM 5662 O O . ALA B 2 578 ? 90.561 147.263 163.199 1.00 10.38 578 ALA B O 1
ATOM 5664 N N . ALA B 2 579 ? 92.075 147.617 161.631 1.00 9.71 579 ALA B N 1
ATOM 5665 C CA . ALA B 2 579 ? 92.628 148.779 162.323 1.00 9.84 579 ALA B CA 1
ATOM 5666 C C . ALA B 2 579 ? 91.594 149.855 162.535 1.00 10.04 579 ALA B C 1
ATOM 5667 O O . ALA B 2 579 ? 91.595 150.540 163.541 1.00 9.95 579 ALA B O 1
ATOM 5669 N N . THR B 2 580 ? 90.730 150.044 161.561 1.00 9.67 580 THR B N 1
ATOM 5670 C CA . THR B 2 580 ? 89.688 151.045 161.642 1.00 9.89 580 THR B CA 1
ATOM 5671 C C . THR B 2 580 ? 88.798 150.709 162.799 1.00 9.99 580 THR B C 1
ATOM 5672 O O . THR B 2 580 ? 88.432 151.583 163.565 1.00 10.18 580 THR B O 1
ATOM 5676 N N . ALA B 2 581 ? 88.374 149.455 162.886 1.00 10.39 581 ALA B N 1
ATOM 5677 C CA . ALA B 2 581 ? 87.512 149.057 163.964 1.00 10.47 581 ALA B CA 1
ATOM 5678 C C . ALA B 2 581 ? 88.211 149.227 165.282 1.00 10.26 581 ALA B C 1
ATOM 5679 O O . ALA B 2 581 ? 87.610 149.690 166.238 1.00 10.55 581 ALA B O 1
ATOM 5681 N N . VAL B 2 582 ? 89.462 148.827 165.350 1.00 9.92 582 VAL B N 1
ATOM 5682 C CA . VAL B 2 582 ? 90.182 148.882 166.577 1.00 10.36 582 VAL B CA 1
ATOM 5683 C C . VAL B 2 582 ? 90.415 150.325 167.009 1.00 9.99 582 VAL B C 1
ATOM 5684 O O . VAL B 2 582 ? 90.224 150.652 168.172 1.00 10.34 582 VAL B O 1
ATOM 5688 N N . ALA B 2 583 ? 90.759 151.190 166.086 1.00 9.79 583 ALA B N 1
ATOM 5689 C CA . ALA B 2 583 ? 90.942 152.583 166.400 1.00 10.41 583 ALA B CA 1
ATOM 5690 C C . ALA B 2 583 ? 89.625 153.177 166.837 1.00 9.54 583 ALA B C 1
ATOM 5691 O O . ALA B 2 583 ? 89.546 153.929 167.802 1.00 10.80 583 ALA B O 1
ATOM 5693 N N . ALA B 2 584 ? 88.550 152.820 166.161 1.00 9.62 584 ALA B N 1
ATOM 5694 C CA . ALA B 2 584 ? 87.246 153.343 166.536 1.00 10.27 584 ALA B CA 1
ATOM 5695 C C . ALA B 2 584 ? 86.869 152.857 167.906 1.00 10.21 584 ALA B C 1
ATOM 5696 O O . ALA B 2 584 ? 86.305 153.618 168.682 1.00 10.92 584 ALA B O 1
ATOM 5698 N N . ARG B 2 585 ? 87.220 151.622 168.239 1.00 10.45 585 ARG B N 1
ATOM 5699 C CA . ARG B 2 585 ? 86.933 151.135 169.545 1.00 10.91 585 ARG B CA 1
ATOM 5700 C C . ARG B 2 585 ? 87.733 151.858 170.598 1.00 10.86 585 ARG B C 1
ATOM 5701 O O . ARG B 2 585 ? 87.251 152.011 171.689 1.00 11.88 585 ARG B O 1
ATOM 5709 N N . LYS B 2 586 ? 88.941 152.297 170.285 1.00 10.75 586 LYS B N 1
ATOM 5710 C CA . LYS B 2 586 ? 89.668 153.137 171.200 1.00 11.10 586 LYS B CA 1
ATOM 5711 C C . LYS B 2 586 ? 88.938 154.434 171.458 1.00 10.75 586 LYS B C 1
ATOM 5712 O O . LYS B 2 586 ? 88.812 154.867 172.589 1.00 11.39 586 LYS B O 1
ATOM 5718 N N . ILE B 2 587 ? 88.406 155.053 170.428 1.00 10.40 587 ILE B N 1
ATOM 5719 C CA . ILE B 2 587 ? 87.620 156.241 170.615 1.00 10.19 587 ILE B CA 1
ATOM 5720 C C . ILE B 2 587 ? 86.380 155.960 171.407 1.00 11.68 587 ILE B C 1
ATOM 5721 O O . ILE B 2 587 ? 86.051 156.725 172.289 1.00 11.59 587 ILE B O 1
ATOM 5726 N N . LYS B 2 588 ? 85.687 154.851 171.136 1.00 11.30 588 LYS B N 1
ATOM 5727 C CA . LYS B 2 588 ? 84.505 154.533 171.858 1.00 11.80 588 LYS B CA 1
ATOM 5728 C C . LYS B 2 588 ? 84.838 154.388 173.325 1.00 10.78 588 LYS B C 1
ATOM 5729 O O . LYS B 2 588 ? 84.045 154.767 174.173 1.00 12.14 588 LYS B O 1
ATOM 5735 N N . ALA B 2 589 ? 85.948 153.731 173.626 1.00 11.56 589 ALA B N 1
ATOM 5736 C CA . ALA B 2 589 ? 86.335 153.525 174.987 1.00 11.89 589 ALA B CA 1
ATOM 5737 C C . ALA B 2 589 ? 86.583 154.845 175.672 1.00 11.37 589 ALA B C 1
ATOM 5738 O O . ALA B 2 589 ? 86.155 155.035 176.786 1.00 12.72 589 ALA B O 1
ATOM 5740 N N . LYS B 2 590 ? 87.214 155.775 174.998 1.00 10.72 590 LYS B N 1
ATOM 5741 C CA . LYS B 2 590 ? 87.383 157.078 175.574 1.00 11.78 590 LYS B CA 1
ATOM 5742 C C . LYS B 2 590 ? 86.067 157.802 175.751 1.00 11.30 590 LYS B C 1
ATOM 5743 O O . LYS B 2 590 ? 85.827 158.396 176.781 1.00 12.10 590 LYS B O 1
ATOM 5749 N N . ALA B 2 591 ? 85.206 157.717 174.750 1.00 11.17 591 ALA B N 1
ATOM 5750 C CA . ALA B 2 591 ? 83.889 158.296 174.844 1.00 10.90 591 ALA B CA 1
ATOM 5751 C C . ALA B 2 591 ? 83.096 157.734 175.976 1.00 12.75 591 ALA B C 1
ATOM 5752 O O . ALA B 2 591 ? 82.388 158.457 176.646 1.00 12.14 591 ALA B O 1
ATOM 5754 N N . GLN B 2 592 ? 83.247 156.451 176.239 1.00 11.61 592 GLN B N 1
ATOM 5755 C CA . GLN B 2 592 ? 82.554 155.851 177.356 1.00 12.81 592 GLN B CA 1
ATOM 5756 C C . GLN B 2 592 ? 83.055 156.463 178.653 1.00 12.35 592 GLN B C 1
ATOM 5757 O O . GLN B 2 592 ? 82.280 156.672 179.575 1.00 12.99 592 GLN B O 1
ATOM 5763 N N . MET B 2 593 ? 84.362 156.677 178.758 1.00 12.41 593 MET B N 1
ATOM 5764 C CA . MET B 2 593 ? 84.916 157.334 179.913 1.00 13.74 593 MET B CA 1
ATOM 5765 C C . MET B 2 593 ? 84.370 158.747 180.065 1.00 12.53 593 MET B C 1
ATOM 5766 O O . MET B 2 593 ? 84.034 159.166 181.159 1.00 14.05 593 MET B O 1
ATOM 5771 N N . ILE B 2 594 ? 84.281 159.472 178.975 1.00 12.92 594 ILE B N 1
ATOM 5772 C CA . ILE B 2 594 ? 83.723 160.804 179.047 1.00 13.35 594 ILE B CA 1
ATOM 5773 C C . ILE B 2 594 ? 82.265 160.741 179.478 1.00 13.06 594 ILE B C 1
ATOM 5774 O O . ILE B 2 594 ? 81.816 161.528 180.300 1.00 13.89 594 ILE B O 1
ATOM 5779 N N . ALA B 2 595 ? 81.526 159.817 178.910 1.00 12.49 595 ALA B N 1
ATOM 5780 C CA . ALA B 2 595 ? 80.123 159.699 179.234 1.00 12.70 595 ALA B CA 1
ATOM 5781 C C . ALA B 2 595 ? 79.941 159.416 180.701 1.00 13.53 595 ALA B C 1
ATOM 5782 O O . ALA B 2 595 ? 79.049 159.952 181.326 1.00 14.38 595 ALA B O 1
ATOM 5784 N N . ALA B 2 596 ? 80.745 158.502 181.219 1.00 14.13 596 ALA B N 1
ATOM 5785 C CA . ALA B 2 596 ? 80.625 158.119 182.610 1.00 15.28 596 ALA B CA 1
ATOM 5786 C C . ALA B 2 596 ? 80.917 159.322 183.478 1.00 15.74 596 ALA B C 1
ATOM 5787 O O . ALA B 2 596 ? 80.251 159.560 184.473 1.00 16.84 596 ALA B O 1
ATOM 5789 N N . HIS B 2 597 ? 81.907 160.115 183.110 1.00 14.89 597 HIS B N 1
ATOM 5790 C CA . HIS B 2 597 ? 82.203 161.316 183.834 1.00 16.47 597 HIS B CA 1
ATOM 5791 C C . HIS B 2 597 ? 81.047 162.303 183.806 1.00 16.89 597 HIS B C 1
ATOM 5792 O O . HIS B 2 597 ? 80.649 162.814 184.848 1.00 18.74 597 HIS B O 1
ATOM 5799 N N . MET B 2 598 ? 80.479 162.534 182.637 1.00 15.76 598 MET B N 1
ATOM 5800 C CA . MET B 2 598 ? 79.402 163.498 182.476 1.00 16.43 598 MET B CA 1
ATOM 5801 C C . MET B 2 598 ? 78.141 163.052 183.163 1.00 17.07 598 MET B C 1
ATOM 5802 O O . MET B 2 598 ? 77.438 163.862 183.756 1.00 20.58 598 MET B O 1
ATOM 5807 N N . LEU B 2 599 ? 77.850 161.764 183.080 1.00 15.93 599 LEU B N 1
ATOM 5808 C CA . LEU B 2 599 ? 76.603 161.246 183.591 1.00 16.78 599 LEU B CA 1
ATOM 5809 C C . LEU B 2 599 ? 76.745 160.884 185.049 1.00 17.24 599 LEU B C 1
ATOM 5810 O O . LEU B 2 599 ? 75.791 160.441 185.681 1.00 18.13 599 LEU B O 1
ATOM 5815 N N . GLU B 2 600 ? 77.963 160.977 185.559 1.00 18.99 600 GLU B N 1
ATOM 5816 C CA . GLU B 2 600 ? 78.245 160.651 186.949 1.00 19.29 600 GLU B CA 1
ATOM 5817 C C . GLU B 2 600 ? 77.842 159.217 187.291 1.00 20.06 600 GLU B C 1
ATOM 5818 O O . GLU B 2 600 ? 77.217 158.960 188.335 1.00 20.38 600 GLU B O 1
ATOM 5824 N N . VAL B 2 601 ? 78.256 158.278 186.450 1.00 18.10 601 VAL B N 1
ATOM 5825 C CA . VAL B 2 601 ? 78.057 156.879 186.743 1.00 17.68 601 VAL B CA 1
ATOM 5826 C C . VAL B 2 601 ? 79.357 156.160 186.448 1.00 19.08 601 VAL B C 1
ATOM 5827 O O . VAL B 2 601 ? 80.284 156.733 185.895 1.00 19.77 601 VAL B O 1
ATOM 5831 N N . HIS B 2 602 ? 79.412 154.892 186.796 1.00 18.79 602 HIS B N 1
ATOM 5832 C CA . HIS B 2 602 ? 80.521 154.054 186.392 1.00 20.02 602 HIS B CA 1
ATOM 5833 C C . HIS B 2 602 ? 80.389 153.694 184.930 1.00 18.13 602 HIS B C 1
ATOM 5834 O O . HIS B 2 602 ? 79.279 153.544 184.420 1.00 17.99 602 HIS B O 1
ATOM 5841 N N . GLU B 2 603 ? 81.514 153.415 184.290 1.00 18.99 603 GLU B N 1
ATOM 5842 C CA . GLU B 2 603 ? 81.466 152.955 182.915 1.00 18.82 603 GLU B CA 1
ATOM 5843 C C . GLU B 2 603 ? 80.646 151.693 182.806 1.00 17.77 603 GLU B C 1
ATOM 5844 O O . GLU B 2 603 ? 79.938 151.512 181.840 1.00 18.30 603 GLU B O 1
ATOM 5850 N N . GLY B 2 604 ? 80.744 150.820 183.802 1.00 19.07 604 GLY B N 1
ATOM 5851 C CA . GLY B 2 604 ? 79.991 149.585 183.793 1.00 20.17 604 GLY B CA 1
ATOM 5852 C C . GLY B 2 604 ? 78.499 149.810 183.869 1.00 19.29 604 GLY B C 1
ATOM 5853 O O . GLY B 2 604 ? 77.721 148.893 183.646 1.00 24.19 604 GLY B O 1
ATOM 5854 N N . ASP B 2 605 ? 78.100 151.035 184.194 1.00 19.02 605 ASP B N 1
ATOM 5855 C CA . ASP B 2 605 ? 76.694 151.391 184.296 1.00 19.75 605 ASP B CA 1
ATOM 5856 C C . ASP B 2 605 ? 76.132 151.866 182.961 1.00 16.83 605 ASP B C 1
ATOM 5857 O O . ASP B 2 605 ? 74.961 152.246 182.882 1.00 20.02 605 ASP B O 1
ATOM 5862 N N . LEU B 2 606 ? 76.970 151.907 181.935 1.00 16.18 606 LEU B N 1
ATOM 5863 C CA . LEU B 2 606 ? 76.539 152.443 180.675 1.00 15.76 606 LEU B CA 1
ATOM 5864 C C . LEU B 2 606 ? 76.332 151.331 179.705 1.00 17.19 606 LEU B C 1
ATOM 5865 O O . LEU B 2 606 ? 77.049 150.343 179.719 1.00 19.38 606 LEU B O 1
ATOM 5870 N N . GLU B 2 607 ? 75.419 151.558 178.791 1.00 15.68 607 GLU B N 1
ATOM 5871 C CA . GLU B 2 607 ? 75.206 150.658 177.705 1.00 15.72 607 GLU B CA 1
ATOM 5872 C C . GLU B 2 607 ? 75.076 151.485 176.443 1.00 16.53 607 GLU B C 1
ATOM 5873 O O . GLU B 2 607 ? 74.721 152.641 176.481 1.00 18.23 607 GLU B O 1
ATOM 5879 N N . TRP B 2 608 ? 75.565 150.922 175.369 1.00 16.71 608 TRP B N 1
ATOM 5880 C CA . TRP B 2 608 ? 75.569 151.584 174.096 1.00 15.37 608 TRP B CA 1
ATOM 5881 C C . TRP B 2 608 ? 74.265 151.301 173.379 1.00 14.36 608 TRP B C 1
ATOM 5882 O O . TRP B 2 608 ? 73.814 150.159 173.301 1.00 17.96 608 TRP B O 1
ATOM 5893 N N . ASP B 2 609 ? 73.680 152.339 172.812 1.00 14.36 609 ASP B N 1
ATOM 5894 C CA . ASP B 2 609 ? 72.458 152.215 172.036 1.00 14.26 609 ASP B CA 1
ATOM 5895 C C . ASP B 2 609 ? 72.640 152.999 170.754 1.00 12.31 609 ASP B C 1
ATOM 5896 O O . ASP B 2 609 ? 72.199 154.147 170.649 1.00 13.33 609 ASP B O 1
ATOM 5901 N N . VAL B 2 610 ? 73.351 152.364 169.823 1.00 13.03 610 VAL B N 1
ATOM 5902 C CA . VAL B 2 610 ? 73.548 152.841 168.474 1.00 12.34 610 VAL B CA 1
ATOM 5903 C C . VAL B 2 610 ? 74.493 154.008 168.370 1.00 12.77 610 VAL B C 1
ATOM 5904 O O . VAL B 2 610 ? 75.434 153.944 167.588 1.00 12.83 610 VAL B O 1
ATOM 5908 N N . ASP B 2 611 ? 74.247 155.056 169.158 1.00 12.19 611 ASP B N 1
ATOM 5909 C CA . ASP B 2 611 ? 74.980 156.280 168.954 1.00 12.86 611 ASP B CA 1
ATOM 5910 C C . ASP B 2 611 ? 75.044 157.046 170.239 1.00 12.35 611 ASP B C 1
ATOM 5911 O O . ASP B 2 611 ? 75.358 158.226 170.252 1.00 12.92 611 ASP B O 1
ATOM 5916 N N . ARG B 2 612 ? 74.859 156.359 171.346 1.00 12.66 612 ARG B N 1
ATOM 5917 C CA . ARG B 2 612 ? 74.849 157.025 172.614 1.00 12.43 612 ARG B CA 1
ATOM 5918 C C . ARG B 2 612 ? 75.046 156.004 173.679 1.00 12.28 612 ARG B C 1
ATOM 5919 O O . ARG B 2 612 ? 74.693 154.853 173.523 1.00 13.76 612 ARG B O 1
ATOM 5927 N N . PHE B 2 613 ? 75.589 156.486 174.767 1.00 12.46 613 PHE B N 1
ATOM 5928 C CA . PHE B 2 613 ? 75.615 155.714 175.963 1.00 13.08 613 PHE B CA 1
ATOM 5929 C C . PHE B 2 613 ? 74.452 156.127 176.804 1.00 13.33 613 PHE B C 1
ATOM 5930 O O . PHE B 2 613 ? 74.267 157.304 177.078 1.00 15.09 613 PHE B O 1
ATOM 5938 N N . ARG B 2 614 ? 73.708 155.121 177.253 1.00 13.10 614 ARG B N 1
ATOM 5939 C CA . ARG B 2 614 ? 72.630 155.331 178.202 1.00 14.31 614 ARG B CA 1
ATOM 5940 C C . ARG B 2 614 ? 73.026 154.679 179.495 1.00 14.18 614 ARG B C 1
ATOM 5941 O O . ARG B 2 614 ? 73.700 153.659 179.534 1.00 16.22 614 ARG B O 1
ATOM 5949 N N . VAL B 2 615 ? 72.489 155.213 180.562 1.00 14.84 615 VAL B N 1
ATOM 5950 C CA . VAL B 2 615 ? 72.650 154.593 181.850 1.00 15.52 615 VAL B CA 1
ATOM 5951 C C . VAL B 2 615 ? 71.704 153.411 181.908 1.00 16.56 615 VAL B C 1
ATOM 5952 O O . VAL B 2 615 ? 70.513 153.517 181.621 1.00 18.50 615 VAL B O 1
ATOM 5956 N N . LYS B 2 616 ? 72.249 152.271 182.297 1.00 18.21 616 LYS B N 1
ATOM 5957 C CA . LYS B 2 616 ? 71.448 151.074 182.430 1.00 21.50 616 LYS B CA 1
ATOM 5958 C C . LYS B 2 616 ? 70.302 151.352 183.373 1.00 20.22 616 LYS B C 1
ATOM 5959 O O . LYS B 2 616 ? 70.502 151.904 184.441 1.00 22.78 616 LYS B O 1
ATOM 5965 N N . GLY B 2 617 ? 69.097 151.034 182.931 1.00 27.10 617 GLY B N 1
ATOM 5966 C CA . GLY B 2 617 ? 67.932 151.178 183.776 1.00 32.00 617 GLY B CA 1
ATOM 5967 C C . GLY B 2 617 ? 67.341 152.572 183.735 1.00 25.23 617 GLY B C 1
ATOM 5968 O O . GLY B 2 617 ? 66.273 152.803 184.319 1.00 28.53 617 GLY B O 1
ATOM 5969 N N . LEU B 2 618 ? 68.085 153.516 183.160 1.00 22.92 618 LEU B N 1
ATOM 5970 C CA . LEU B 2 618 ? 67.709 154.911 183.202 1.00 19.81 618 LEU B CA 1
ATOM 5971 C C . LEU B 2 618 ? 67.962 155.529 181.833 1.00 17.71 618 LEU B C 1
ATOM 5972 O O . LEU B 2 618 ? 68.915 156.295 181.646 1.00 18.00 618 LEU B O 1
ATOM 5977 N N . PRO B 2 619 ? 67.225 155.058 180.838 1.00 19.22 619 PRO B N 1
ATOM 5978 C CA . PRO B 2 619 ? 67.575 155.356 179.453 1.00 17.37 619 PRO B CA 1
ATOM 5979 C C . PRO B 2 619 ? 67.460 156.834 179.120 1.00 17.65 619 PRO B C 1
ATOM 5980 O O . PRO B 2 619 ? 68.103 157.314 178.202 1.00 18.87 619 PRO B O 1
ATOM 5984 N N . GLU B 2 620 ? 66.787 157.593 179.973 1.00 17.25 620 GLU B N 1
ATOM 5985 C CA . GLU B 2 620 ? 66.685 159.027 179.798 1.00 18.12 620 GLU B CA 1
ATOM 5986 C C . GLU B 2 620 ? 67.968 159.762 180.099 1.00 16.86 620 GLU B C 1
ATOM 5987 O O . GLU B 2 620 ? 68.080 160.954 179.823 1.00 17.68 620 GLU B O 1
ATOM 5993 N N . LYS B 2 621 ? 68.902 159.066 180.728 1.00 15.59 621 LYS B N 1
ATOM 5994 C CA . LYS B 2 621 ? 70.213 159.598 181.028 1.00 15.40 621 LYS B CA 1
ATOM 5995 C C . LYS B 2 621 ? 71.217 159.068 180.055 1.00 14.24 621 LYS B C 1
ATOM 5996 O O . LYS B 2 621 ? 71.473 157.867 180.028 1.00 15.49 621 LYS B O 1
ATOM 6002 N N . PHE B 2 622 ? 71.632 159.911 179.134 1.00 14.15 622 PHE B N 1
ATOM 6003 C CA . PHE B 2 622 ? 72.438 159.431 178.042 1.00 13.66 622 PHE B CA 1
ATOM 6004 C C . PHE B 2 622 ? 73.274 160.547 177.499 1.00 13.74 622 PHE B C 1
ATOM 6005 O O . PHE B 2 622 ? 73.039 161.723 177.790 1.00 15.37 622 PHE B O 1
ATOM 6013 N N . LYS B 2 623 ? 74.345 160.156 176.851 1.00 13.49 623 LYS B N 1
ATOM 6014 C CA . LYS B 2 623 ? 75.150 161.078 176.084 1.00 13.11 623 LYS B CA 1
ATOM 6015 C C . LYS B 2 623 ? 75.354 160.489 174.729 1.00 13.25 623 LYS B C 1
ATOM 6016 O O . LYS B 2 623 ? 75.830 159.350 174.607 1.00 13.01 623 LYS B O 1
ATOM 6022 N N . THR B 2 624 ? 75.119 161.295 173.715 1.00 12.95 624 THR B N 1
ATOM 6023 C CA . THR B 2 624 ? 75.380 160.842 172.388 1.00 13.26 624 THR B CA 1
ATOM 6024 C C . THR B 2 624 ? 76.834 160.962 172.056 1.00 11.89 624 THR B C 1
ATOM 6025 O O . THR B 2 624 ? 77.559 161.755 172.621 1.00 12.08 624 THR B O 1
ATOM 6029 N N . MET B 2 625 ? 77.252 160.210 171.060 1.00 12.98 625 MET B N 1
ATOM 6030 C CA . MET B 2 625 ? 78.628 160.370 170.626 1.00 12.13 625 MET B CA 1
ATOM 6031 C C . MET B 2 625 ? 78.920 161.792 170.206 1.00 12.91 625 MET B C 1
ATOM 6032 O O . MET B 2 625 ? 79.980 162.322 170.482 1.00 13.01 625 MET B O 1
ATOM 6037 N N . LYS B 2 626 ? 77.939 162.434 169.599 1.00 13.22 626 LYS B N 1
ATOM 6038 C CA . LYS B 2 626 ? 78.127 163.795 169.193 1.00 14.01 626 LYS B CA 1
ATOM 6039 C C . LYS B 2 626 ? 78.367 164.696 170.390 1.00 12.61 626 LYS B C 1
ATOM 6040 O O . LYS B 2 626 ? 79.286 165.529 170.395 1.00 13.50 626 LYS B O 1
ATOM 6046 N N . GLU B 2 627 ? 77.581 164.506 171.433 1.00 12.45 627 GLU B N 1
ATOM 6047 C CA . GLU B 2 627 ? 77.761 165.295 172.629 1.00 12.99 627 GLU B CA 1
ATOM 6048 C C . GLU B 2 627 ? 79.121 165.007 173.253 1.00 12.39 627 GLU B C 1
ATOM 6049 O O . GLU B 2 627 ? 79.751 165.880 173.826 1.00 12.83 627 GLU B O 1
ATOM 6055 N N . LEU B 2 628 ? 79.534 163.756 173.204 1.00 12.43 628 LEU B N 1
ATOM 6056 C CA . LEU B 2 628 ? 80.802 163.367 173.793 1.00 12.92 628 LEU B CA 1
ATOM 6057 C C . LEU B 2 628 ? 81.967 163.957 173.041 1.00 11.98 628 LEU B C 1
ATOM 6058 O O . LEU B 2 628 ? 82.961 164.331 173.644 1.00 12.28 628 LEU B O 1
ATOM 6063 N N . ALA B 2 629 ? 81.848 164.022 171.723 1.00 12.12 629 ALA B N 1
ATOM 6064 C CA . ALA B 2 629 ? 82.890 164.617 170.947 1.00 12.40 629 ALA B CA 1
ATOM 6065 C C . ALA B 2 629 ? 83.027 166.075 171.349 1.00 11.93 629 ALA B C 1
ATOM 6066 O O . ALA B 2 629 ? 84.137 166.563 171.571 1.00 12.69 629 ALA B O 1
ATOM 6068 N N . TRP B 2 630 ? 81.917 166.797 171.479 1.00 11.33 630 TRP B N 1
ATOM 6069 C CA . TRP B 2 630 ? 82.026 168.170 171.873 1.00 11.46 630 TRP B CA 1
ATOM 6070 C C . TRP B 2 630 ? 82.621 168.235 173.260 1.00 12.11 630 TRP B C 1
ATOM 6071 O O . TRP B 2 630 ? 83.495 169.049 173.531 1.00 12.69 630 TRP B O 1
ATOM 6082 N N . ALA B 2 631 ? 82.122 167.412 174.159 1.00 12.03 631 ALA B N 1
ATOM 6083 C CA . ALA B 2 631 ? 82.634 167.418 175.494 1.00 12.82 631 ALA B CA 1
ATOM 6084 C C . ALA B 2 631 ? 84.142 167.210 175.533 1.00 12.27 631 ALA B C 1
ATOM 6085 O O . ALA B 2 631 ? 84.826 167.746 176.406 1.00 12.73 631 ALA B O 1
ATOM 6087 N N . SER B 2 632 ? 84.666 166.374 174.660 1.00 11.85 632 SER B N 1
ATOM 6088 C CA . SER B 2 632 ? 86.075 166.099 174.732 1.00 11.69 632 SER B CA 1
ATOM 6089 C C . SER B 2 632 ? 86.922 167.327 174.477 1.00 13.39 632 SER B C 1
ATOM 6090 O O . SER B 2 632 ? 88.085 167.372 174.859 1.00 13.11 632 SER B O 1
ATOM 6093 N N . TYR B 2 633 ? 86.337 168.307 173.804 1.00 11.13 633 TYR B N 1
ATOM 6094 C CA . TYR B 2 633 ? 87.001 169.586 173.550 1.00 13.01 633 TYR B CA 1
ATOM 6095 C C . TYR B 2 633 ? 86.593 170.656 174.554 1.00 13.00 633 TYR B C 1
ATOM 6096 O O . TYR B 2 633 ? 87.375 171.537 174.883 1.00 14.97 633 TYR B O 1
ATOM 6105 N N . ASN B 2 634 ? 85.337 170.603 174.950 1.00 13.98 634 ASN B N 1
ATOM 6106 C CA . ASN B 2 634 ? 84.712 171.677 175.698 1.00 15.28 634 ASN B CA 1
ATOM 6107 C C . ASN B 2 634 ? 84.923 171.462 177.171 1.00 16.95 634 ASN B C 1
ATOM 6108 O O . ASN B 2 634 ? 85.046 172.397 177.939 1.00 20.60 634 ASN B O 1
ATOM 6113 N N . SER B 2 635 ? 84.789 170.222 177.599 1.00 18.36 635 SER B N 1
ATOM 6114 C CA . SER B 2 635 ? 84.839 169.899 179.008 1.00 19.32 635 SER B CA 1
ATOM 6115 C C . SER B 2 635 ? 85.603 168.613 179.236 1.00 21.87 635 SER B C 1
ATOM 6116 O O . SER B 2 635 ? 85.041 167.626 179.684 1.00 18.98 635 SER B O 1
ATOM 6119 N N . PRO B 2 636 ? 86.855 168.564 178.821 1.00 21.19 636 PRO B N 1
ATOM 6120 C CA . PRO B 2 636 ? 87.599 167.310 178.934 1.00 23.31 636 PRO B CA 1
ATOM 6121 C C . PRO B 2 636 ? 87.649 166.876 180.390 1.00 21.64 636 PRO B C 1
ATOM 6122 O O . PRO B 2 636 ? 87.861 167.699 181.239 1.00 23.72 636 PRO B O 1
ATOM 6126 N N . PRO B 2 637 ? 87.261 165.649 180.690 1.00 17.52 637 PRO B N 1
ATOM 6127 C CA . PRO B 2 637 ? 87.396 165.162 182.057 1.00 21.18 637 PRO B CA 1
ATOM 6128 C C . PRO B 2 637 ? 88.830 165.295 182.534 1.00 23.18 637 PRO B C 1
ATOM 6129 O O . PRO B 2 637 ? 89.749 165.222 181.732 1.00 21.97 637 PRO B O 1
ATOM 6133 N N . PRO B 2 638 ? 89.012 165.759 183.755 1.00 24.42 638 PRO B N 1
ATOM 6134 C CA . PRO B 2 638 ? 90.357 166.124 184.200 1.00 25.33 638 PRO B CA 1
ATOM 6135 C C . PRO B 2 638 ? 91.412 165.047 183.883 1.00 29.18 638 PRO B C 1
ATOM 6136 O O . PRO B 2 638 ? 92.563 165.404 183.679 1.00 38.83 638 PRO B O 1
ATOM 6140 N N . ASN B 2 639 ? 91.082 163.766 184.007 1.00 27.13 639 ASN B N 1
ATOM 6141 C CA . ASN B 2 639 ? 92.097 162.729 183.832 1.00 30.35 639 ASN B CA 1
ATOM 6142 C C . ASN B 2 639 ? 92.462 162.437 182.376 1.00 25.97 639 ASN B C 1
ATOM 6143 O O . ASN B 2 639 ? 93.347 161.620 182.102 1.00 44.64 639 ASN B O 1
ATOM 6148 N N . LEU B 2 640 ? 91.703 162.999 181.446 1.00 24.98 640 LEU B N 1
ATOM 6149 C CA . LEU B 2 640 ? 91.800 162.596 180.062 1.00 22.12 640 LEU B CA 1
ATOM 6150 C C . LEU B 2 640 ? 92.431 163.728 179.297 1.00 15.78 640 LEU B C 1
ATOM 6151 O O . LEU B 2 640 ? 92.202 164.910 179.584 1.00 20.80 640 LEU B O 1
ATOM 6156 N N . GLU B 2 641 ? 93.058 163.391 178.187 1.00 14.06 641 GLU B N 1
ATOM 6157 C CA . GLU B 2 641 ? 93.456 164.449 177.290 1.00 13.12 641 GLU B CA 1
ATOM 6158 C C . GLU B 2 641 ? 92.233 164.958 176.594 1.00 12.31 641 GLU B C 1
ATOM 6159 O O . GLU B 2 641 ? 91.319 164.211 176.304 1.00 12.53 641 GLU B O 1
ATOM 6165 N N . PRO B 2 642 ? 92.254 166.218 176.216 1.00 11.42 642 PRO B N 1
ATOM 6166 C CA . PRO B 2 642 ? 91.215 166.720 175.332 1.00 11.47 642 PRO B CA 1
ATOM 6167 C C . PRO B 2 642 ? 91.252 166.019 174.004 1.00 11.06 642 PRO B C 1
ATOM 6168 O O . PRO B 2 642 ? 92.217 165.358 173.647 1.00 12.27 642 PRO B O 1
ATOM 6172 N N . GLY B 2 643 ? 90.169 166.219 173.291 1.00 12.20 643 GLY B N 1
ATOM 6173 C CA . GLY B 2 643 ? 89.992 165.685 171.970 1.00 12.48 643 GLY B CA 1
ATOM 6174 C C . GLY B 2 643 ? 89.533 164.234 171.987 1.00 11.45 643 GLY B C 1
ATOM 6175 O O . GLY B 2 643 ? 89.351 163.608 173.010 1.00 11.92 643 GLY B O 1
ATOM 6176 N N . LEU B 2 644 ? 89.372 163.699 170.805 1.00 11.26 644 LEU B N 1
ATOM 6177 C CA . LEU B 2 644 ? 88.793 162.406 170.645 1.00 10.76 644 LEU B CA 1
ATOM 6178 C C . LEU B 2 644 ? 89.257 161.843 169.349 1.00 11.40 644 LEU B C 1
ATOM 6179 O O . LEU B 2 644 ? 88.736 162.144 168.307 1.00 12.30 644 LEU B O 1
ATOM 6184 N N . GLU B 2 645 ? 90.310 161.038 169.435 1.00 11.42 645 GLU B N 1
ATOM 6185 C CA . GLU B 2 645 ? 90.930 160.503 168.275 1.00 11.08 645 GLU B CA 1
ATOM 6186 C C . GLU B 2 645 ? 91.684 159.254 168.656 1.00 11.08 645 GLU B C 1
ATOM 6187 O O . GLU B 2 645 ? 91.997 159.030 169.807 1.00 12.00 645 GLU B O 1
ATOM 6193 N N . ALA B 2 646 ? 92.039 158.465 167.655 1.00 10.09 646 ALA B N 1
ATOM 6194 C CA . ALA B 2 646 ? 92.827 157.287 167.924 1.00 10.44 646 ALA B CA 1
ATOM 6195 C C . ALA B 2 646 ? 93.505 156.813 166.669 1.00 10.96 646 ALA B C 1
ATOM 6196 O O . ALA B 2 646 ? 93.060 157.088 165.576 1.00 11.13 646 ALA B O 1
ATOM 6198 N N . VAL B 2 647 ? 94.530 156.009 166.871 1.00 10.40 647 VAL B N 1
ATOM 6199 C CA . VAL B 2 647 ? 95.254 155.324 165.828 1.00 10.22 647 VAL B CA 1
ATOM 6200 C C . VAL B 2 647 ? 95.318 153.858 166.217 1.00 10.69 647 VAL B C 1
ATOM 6201 O O . VAL B 2 647 ? 95.436 153.521 167.385 1.00 12.58 647 VAL B O 1
ATOM 6205 N N . ASN B 2 648 ? 95.305 153.008 165.212 1.00 9.84 648 ASN B N 1
ATOM 6206 C CA . ASN B 2 648 ? 95.687 151.632 165.437 1.00 10.18 648 ASN B CA 1
ATOM 6207 C C . ASN B 2 648 ? 96.533 151.201 164.284 1.00 10.11 648 ASN B C 1
ATOM 6208 O O . ASN B 2 648 ? 96.175 151.440 163.144 1.00 10.56 648 ASN B O 1
ATOM 6213 N N . TYR B 2 649 ? 97.622 150.496 164.591 1.00 10.35 649 TYR B N 1
ATOM 6214 C CA . TYR B 2 649 ? 98.362 149.735 163.611 1.00 9.15 649 TYR B CA 1
ATOM 6215 C C . TYR B 2 649 ? 98.094 148.282 163.942 1.00 9.71 649 TYR B C 1
ATOM 6216 O O . TYR B 2 649 ? 98.408 147.826 165.029 1.00 11.13 649 TYR B O 1
ATOM 6225 N N . TYR B 2 650 ? 97.524 147.570 162.997 1.00 10.32 650 TYR B N 1
ATOM 6226 C CA . TYR B 2 650 ? 96.968 146.237 163.230 1.00 9.57 650 TYR B CA 1
ATOM 6227 C C . TYR B 2 650 ? 97.838 145.200 162.597 1.00 10.71 650 TYR B C 1
ATOM 6228 O O . TYR B 2 650 ? 97.979 145.146 161.405 1.00 10.85 650 TYR B O 1
ATOM 6237 N N . ASP B 2 651 ? 98.450 144.385 163.423 1.00 10.59 651 ASP B N 1
ATOM 6238 C CA . ASP B 2 651 ? 99.280 143.256 163.001 1.00 11.50 651 ASP B CA 1
ATOM 6239 C C . ASP B 2 651 ? 98.380 142.038 163.057 1.00 11.61 651 ASP B C 1
ATOM 6240 O O . ASP B 2 651 ? 98.023 141.589 164.124 1.00 13.14 651 ASP B O 1
ATOM 6245 N N . PRO B 2 652 ? 97.941 141.545 161.927 1.00 11.76 652 PRO B N 1
ATOM 6246 C CA . PRO B 2 652 ? 96.927 140.496 161.963 1.00 12.08 652 PRO B CA 1
ATOM 6247 C C . PRO B 2 652 ? 97.461 139.220 162.544 1.00 12.11 652 PRO B C 1
ATOM 6248 O O . PRO B 2 652 ? 98.613 138.853 162.326 1.00 12.35 652 PRO B O 1
ATOM 6252 N N . PRO B 2 653 ? 96.602 138.476 163.204 1.00 11.32 653 PRO B N 1
ATOM 6253 C CA . PRO B 2 653 ? 97.045 137.222 163.795 1.00 12.10 653 PRO B CA 1
ATOM 6254 C C . PRO B 2 653 ? 97.115 136.093 162.800 1.00 12.40 653 PRO B C 1
ATOM 6255 O O . PRO B 2 653 ? 97.768 135.106 163.049 1.00 13.54 653 PRO B O 1
ATOM 6259 N N . ASN B 2 654 ? 96.387 136.236 161.719 1.00 11.35 654 ASN B N 1
ATOM 6260 C CA . ASN B 2 654 ? 96.296 135.223 160.696 1.00 11.74 654 ASN B CA 1
ATOM 6261 C C . ASN B 2 654 ? 95.752 135.978 159.505 1.00 10.87 654 ASN B C 1
ATOM 6262 O O . ASN B 2 654 ? 95.277 137.104 159.639 1.00 10.86 654 ASN B O 1
ATOM 6267 N N . MET B 2 655 ? 95.852 135.333 158.367 1.00 11.03 655 MET B N 1
ATOM 6268 C CA . MET B 2 655 ? 95.050 135.720 157.257 1.00 10.98 655 MET B CA 1
ATOM 6269 C C . MET B 2 655 ? 93.598 135.442 157.500 1.00 10.30 655 MET B C 1
ATOM 6270 O O . MET B 2 655 ? 93.240 134.771 158.448 1.00 10.66 655 MET B O 1
ATOM 6279 N N . THR B 2 656 ? 92.762 135.942 156.599 1.00 10.12 656 THR B N 1
ATOM 6280 C CA . THR B 2 656 ? 91.375 135.554 156.520 1.00 10.46 656 THR B CA 1
ATOM 6281 C C . THR B 2 656 ? 91.214 134.638 155.334 1.00 9.99 656 THR B C 1
ATOM 6282 O O . THR B 2 656 ? 91.976 134.738 154.378 1.00 10.24 656 THR B O 1
ATOM 6286 N N . TYR B 2 657 ? 90.247 133.721 155.409 1.00 9.22 657 TYR B N 1
ATOM 6287 C CA . TYR B 2 657 ? 90.139 132.686 154.421 1.00 9.41 657 TYR B CA 1
ATOM 6288 C C . TYR B 2 657 ? 88.728 132.664 153.932 1.00 9.77 657 TYR B C 1
ATOM 6289 O O . TYR B 2 657 ? 87.935 131.798 154.296 1.00 10.31 657 TYR B O 1
ATOM 6298 N N . PRO B 2 658 ? 88.367 133.643 153.135 1.00 9.44 658 PRO B N 1
ATOM 6299 C CA . PRO B 2 658 ? 87.060 133.612 152.512 1.00 9.66 658 PRO B CA 1
ATOM 6300 C C . PRO B 2 658 ? 87.008 132.455 151.565 1.00 9.66 658 PRO B C 1
ATOM 6301 O O . PRO B 2 658 ? 88.040 131.892 151.205 1.00 10.46 658 PRO B O 1
ATOM 6305 N N . PHE B 2 659 ? 85.817 132.109 151.139 1.00 9.20 659 PHE B N 1
ATOM 6306 C CA . PHE B 2 659 ? 85.689 130.957 150.287 1.00 9.83 659 PHE B CA 1
ATOM 6307 C C . PHE B 2 659 ? 84.535 131.198 149.356 1.00 9.98 659 PHE B C 1
ATOM 6308 O O . PHE B 2 659 ? 83.777 132.155 149.523 1.00 10.24 659 PHE B O 1
ATOM 6316 N N . GLY B 2 660 ? 84.386 130.313 148.404 1.00 9.43 660 GLY B N 1
ATOM 6317 C CA . GLY B 2 660 ? 83.277 130.466 147.502 1.00 10.09 660 GLY B CA 1
ATOM 6318 C C . GLY B 2 660 ? 82.999 129.182 146.802 1.00 10.03 660 GLY B C 1
ATOM 6319 O O . GLY B 2 660 ? 83.796 128.265 146.764 1.00 10.30 660 GLY B O 1
ATOM 6320 N N . ALA B 2 661 ? 81.813 129.189 146.222 1.00 9.77 661 ALA B N 1
ATOM 6321 C CA . ALA B 2 661 ? 81.317 128.067 145.431 1.00 10.38 661 ALA B CA 1
ATOM 6322 C C . ALA B 2 661 ? 80.763 128.639 144.184 1.00 9.74 661 ALA B C 1
ATOM 6323 O O . ALA B 2 661 ? 79.763 129.347 144.190 1.00 10.40 661 ALA B O 1
ATOM 6325 N N . TYR B 2 662 ? 81.483 128.373 143.119 1.00 10.05 662 TYR B N 1
ATOM 6326 C CA . TYR B 2 662 ? 81.168 128.972 141.842 1.00 10.41 662 TYR B CA 1
ATOM 6327 C C . TYR B 2 662 ? 80.801 127.853 140.898 1.00 9.90 662 TYR B C 1
ATOM 6328 O O . TYR B 2 662 ? 81.469 126.825 140.832 1.00 10.26 662 TYR B O 1
ATOM 6337 N N . PHE B 2 663 ? 79.740 128.085 140.153 1.00 10.01 663 PHE B N 1
ATOM 6338 C CA . PHE B 2 663 ? 79.258 127.131 139.187 1.00 10.62 663 PHE B CA 1
ATOM 6339 C C . PHE B 2 663 ? 79.005 127.868 137.937 1.00 12.26 663 PHE B C 1
ATOM 6340 O O . PHE B 2 663 ? 78.350 128.895 137.946 1.00 13.33 663 PHE B O 1
ATOM 6348 N N . CYS B 2 664 ? 79.384 127.273 136.837 1.00 11.94 664 CYS B N 1
ATOM 6349 C CA . CYS B 2 664 ? 79.048 127.841 135.561 1.00 15.24 664 CYS B CA 1
ATOM 6350 C C . CYS B 2 664 ? 78.668 126.790 134.605 1.00 13.04 664 CYS B C 1
ATOM 6351 O O . CYS B 2 664 ? 79.024 125.624 134.714 1.00 17.26 664 CYS B O 1
ATOM 6356 N N . ILE B 2 665 ? 77.820 127.189 133.715 1.00 10.74 665 ILE B N 1
ATOM 6357 C CA . ILE B 2 665 ? 77.400 126.310 132.665 1.00 11.72 665 ILE B CA 1
ATOM 6358 C C . ILE B 2 665 ? 77.907 126.952 131.415 1.00 11.75 665 ILE B C 1
ATOM 6359 O O . ILE B 2 665 ? 77.646 128.114 131.162 1.00 13.22 665 ILE B O 1
ATOM 6364 N N . MET B 2 666 ? 78.591 126.163 130.624 1.00 12.98 666 MET B N 1
ATOM 6365 C CA . MET B 2 666 ? 79.206 126.632 129.408 1.00 13.66 666 MET B CA 1
ATOM 6366 C C . MET B 2 666 ? 78.716 125.755 128.282 1.00 12.23 666 MET B C 1
ATOM 6367 O O . MET B 2 666 ? 78.772 124.536 128.372 1.00 14.90 666 MET B O 1
ATOM 6376 N N . ASP B 2 667 ? 78.298 126.403 127.206 1.00 11.75 667 ASP B N 1
ATOM 6377 C CA . ASP B 2 667 ? 78.011 125.682 126.016 1.00 12.26 667 ASP B CA 1
ATOM 6378 C C . ASP B 2 667 ? 79.083 125.998 125.022 1.00 11.83 667 ASP B C 1
ATOM 6379 O O . ASP B 2 667 ? 79.470 127.165 124.863 1.00 14.25 667 ASP B O 1
ATOM 6384 N N . ILE B 2 668 ? 79.523 124.984 124.295 1.00 11.70 668 ILE B N 1
ATOM 6385 C CA . ILE B 2 668 ? 80.616 125.149 123.376 1.00 11.60 668 ILE B CA 1
ATOM 6386 C C . ILE B 2 668 ? 80.260 124.560 122.055 1.00 12.68 668 ILE B C 1
ATOM 6387 O O . ILE B 2 668 ? 79.791 123.438 121.988 1.00 13.02 668 ILE B O 1
ATOM 6392 N N . ASP B 2 669 ? 80.458 125.330 121.024 1.00 12.62 669 ASP B N 1
ATOM 6393 C CA . ASP B 2 669 ? 80.326 124.861 119.677 1.00 13.62 669 ASP B CA 1
ATOM 6394 C C . ASP B 2 669 ? 81.627 124.213 119.277 1.00 13.53 669 ASP B C 1
ATOM 6395 O O . ASP B 2 669 ? 82.649 124.883 119.169 1.00 13.76 669 ASP B O 1
ATOM 6400 N N . VAL B 2 670 ? 81.618 122.885 119.110 1.00 13.60 670 VAL B N 1
ATOM 6401 C CA . VAL B 2 670 ? 82.879 122.185 118.877 1.00 14.52 670 VAL B CA 1
ATOM 6402 C C . VAL B 2 670 ? 83.454 122.465 117.537 1.00 13.91 670 VAL B C 1
ATOM 6403 O O . VAL B 2 670 ? 84.624 122.236 117.318 1.00 14.38 670 VAL B O 1
ATOM 6407 N N . ASP B 2 671 ? 82.624 122.966 116.642 1.00 14.03 671 ASP B N 1
ATOM 6408 C CA . ASP B 2 671 ? 83.075 123.243 115.294 1.00 14.97 671 ASP B CA 1
ATOM 6409 C C . ASP B 2 671 ? 83.714 124.595 115.116 1.00 14.08 671 ASP B C 1
ATOM 6410 O O . ASP B 2 671 ? 84.569 124.715 114.267 1.00 18.03 671 ASP B O 1
ATOM 6415 N N . THR B 2 672 ? 83.407 125.570 115.968 1.00 13.74 672 THR B N 1
ATOM 6416 C CA . THR B 2 672 ? 84.130 126.839 115.888 1.00 13.59 672 THR B CA 1
ATOM 6417 C C . THR B 2 672 ? 85.036 127.045 117.087 1.00 13.69 672 THR B C 1
ATOM 6418 O O . THR B 2 672 ? 85.898 127.915 117.066 1.00 13.75 672 THR B O 1
ATOM 6422 N N . GLY B 2 673 ? 84.801 126.292 118.145 1.00 12.37 673 GLY B N 1
ATOM 6423 C CA . GLY B 2 673 ? 85.495 126.536 119.391 1.00 12.75 673 GLY B CA 1
ATOM 6424 C C . GLY B 2 673 ? 84.875 127.628 120.223 1.00 12.63 673 GLY B C 1
ATOM 6425 O O . GLY B 2 673 ? 85.373 127.924 121.281 1.00 12.75 673 GLY B O 1
ATOM 6426 N N . VAL B 2 674 ? 83.775 128.211 119.781 1.00 13.31 674 VAL B N 1
ATOM 6427 C CA . VAL B 2 674 ? 83.153 129.298 120.507 1.00 13.10 674 VAL B CA 1
ATOM 6428 C C . VAL B 2 674 ? 82.381 128.804 121.690 1.00 12.37 674 VAL B C 1
ATOM 6429 O O . VAL B 2 674 ? 81.497 127.970 121.582 1.00 12.79 674 VAL B O 1
ATOM 6433 N N . ALA B 2 675 ? 82.799 129.276 122.846 1.00 14.05 675 ALA B N 1
ATOM 6434 C CA . ALA B 2 675 ? 82.168 128.931 124.083 1.00 12.84 675 ALA B CA 1
ATOM 6435 C C . ALA B 2 675 ? 81.307 130.103 124.511 1.00 13.56 675 ALA B C 1
ATOM 6436 O O . ALA B 2 675 ? 81.700 131.255 124.359 1.00 14.58 675 ALA B O 1
ATOM 6438 N N . LYS B 2 676 ? 80.152 129.814 125.074 1.00 12.70 676 LYS B N 1
ATOM 6439 C CA . LYS B 2 676 ? 79.261 130.832 125.592 1.00 13.94 676 LYS B CA 1
ATOM 6440 C C . LYS B 2 676 ? 78.792 130.393 126.953 1.00 11.77 676 LYS B C 1
ATOM 6441 O O . LYS B 2 676 ? 78.186 129.338 127.129 1.00 11.95 676 LYS B O 1
ATOM 6447 N N . THR B 2 677 ? 79.036 131.250 127.923 1.00 11.80 677 THR B N 1
ATOM 6448 C CA . THR B 2 677 ? 78.567 131.049 129.270 1.00 11.19 677 THR B CA 1
ATOM 6449 C C . THR B 2 677 ? 77.071 131.135 129.281 1.00 11.42 677 THR B C 1
ATOM 6450 O O . THR B 2 677 ? 76.510 132.118 128.828 1.00 13.74 677 THR B O 1
ATOM 6454 N N . ARG B 2 678 ? 76.419 130.104 129.777 1.00 11.27 678 ARG B N 1
ATOM 6455 C CA . ARG B 2 678 ? 74.990 130.101 129.904 1.00 12.06 678 ARG B CA 1
ATOM 6456 C C . ARG B 2 678 ? 74.569 130.698 131.208 1.00 11.88 678 ARG B C 1
ATOM 6457 O O . ARG B 2 678 ? 73.575 131.393 131.281 1.00 12.93 678 ARG B O 1
ATOM 6465 N N . ARG B 2 679 ? 75.327 130.402 132.245 1.00 11.51 679 ARG B N 1
ATOM 6466 C CA . ARG B 2 679 ? 74.983 130.865 133.569 1.00 11.78 679 ARG B CA 1
ATOM 6467 C C . ARG B 2 679 ? 76.246 130.848 134.357 1.00 11.08 679 ARG B C 1
ATOM 6468 O O . ARG B 2 679 ? 77.062 129.929 134.202 1.00 12.14 679 ARG B O 1
ATOM 6476 N N . PHE B 2 680 ? 76.411 131.825 135.234 1.00 10.65 680 PHE B N 1
ATOM 6477 C CA . PHE B 2 680 ? 77.522 131.830 136.149 1.00 10.57 680 PHE B CA 1
ATOM 6478 C C . PHE B 2 680 ? 77.002 132.284 137.461 1.00 10.58 680 PHE B C 1
ATOM 6479 O O . PHE B 2 680 ? 76.476 133.373 137.579 1.00 12.22 680 PHE B O 1
ATOM 6487 N N . TYR B 2 681 ? 77.150 131.409 138.425 1.00 10.54 681 TYR B N 1
ATOM 6488 C CA . TYR B 2 681 ? 76.699 131.608 139.771 1.00 10.64 681 TYR B CA 1
ATOM 6489 C C . TYR B 2 681 ? 77.938 131.675 140.642 1.00 10.16 681 TYR B C 1
ATOM 6490 O O . TYR B 2 681 ? 78.732 130.752 140.661 1.00 10.98 681 TYR B O 1
ATOM 6499 N N . ALA B 2 682 ? 78.010 132.715 141.461 1.00 9.67 682 ALA B N 1
ATOM 6500 C CA . ALA B 2 682 ? 79.127 132.892 142.323 1.00 9.99 682 ALA B CA 1
ATOM 6501 C C . ALA B 2 682 ? 78.638 133.128 143.718 1.00 9.78 682 ALA B C 1
ATOM 6502 O O . ALA B 2 682 ? 78.163 134.212 144.036 1.00 10.37 682 ALA B O 1
ATOM 6504 N N . LEU B 2 683 ? 78.833 132.158 144.588 1.00 9.43 683 LEU B N 1
ATOM 6505 C CA . LEU B 2 683 ? 78.617 132.367 146.008 1.00 9.46 683 LEU B CA 1
ATOM 6506 C C . LEU B 2 683 ? 79.948 132.669 146.641 1.00 9.77 683 LEU B C 1
ATOM 6507 O O . LEU B 2 683 ? 80.901 131.888 146.562 1.00 10.26 683 LEU B O 1
ATOM 6512 N N . ASP B 2 684 ? 80.017 133.828 147.290 1.00 9.63 684 ASP B N 1
ATOM 6513 C CA . ASP B 2 684 ? 81.182 134.193 148.081 1.00 10.10 684 ASP B CA 1
ATOM 6514 C C . ASP B 2 684 ? 80.824 134.347 149.498 1.00 9.97 684 ASP B C 1
ATOM 6515 O O . ASP B 2 684 ? 79.792 134.914 149.829 1.00 11.22 684 ASP B O 1
ATOM 6520 N N . ASP B 2 685 ? 81.682 133.843 150.349 1.00 9.06 685 ASP B N 1
ATOM 6521 C CA . ASP B 2 685 ? 81.527 134.044 151.765 1.00 9.82 685 ASP B CA 1
ATOM 6522 C C . ASP B 2 685 ? 82.797 134.661 152.271 1.00 9.41 685 ASP B C 1
ATOM 6523 O O . ASP B 2 685 ? 83.840 134.030 152.414 1.00 10.67 685 ASP B O 1
ATOM 6528 N N . CYS B 2 686 ? 82.686 135.954 152.529 1.00 9.82 686 CYS B N 1
ATOM 6529 C CA . CYS B 2 686 ? 83.786 136.741 153.049 1.00 9.71 686 CYS B CA 1
ATOM 6530 C C . CYS B 2 686 ? 83.457 137.195 154.436 1.00 10.10 686 CYS B C 1
ATOM 6531 O O . CYS B 2 686 ? 83.892 138.243 154.883 1.00 10.30 686 CYS B O 1
ATOM 6534 N N . GLY B 2 687 ? 82.742 136.358 155.162 1.00 10.15 687 GLY B N 1
ATOM 6535 C CA . GLY B 2 687 ? 82.406 136.724 156.508 1.00 10.00 687 GLY B CA 1
ATOM 6536 C C . GLY B 2 687 ? 81.455 137.874 156.528 1.00 10.20 687 GLY B C 1
ATOM 6537 O O . GLY B 2 687 ? 80.589 137.999 155.675 1.00 11.17 687 GLY B O 1
ATOM 6538 N N . THR B 2 688 ? 81.554 138.696 157.532 1.00 10.37 688 THR B N 1
ATOM 6539 C CA . THR B 2 688 ? 80.644 139.813 157.642 1.00 10.98 688 THR B CA 1
ATOM 6540 C C . THR B 2 688 ? 80.839 140.762 156.508 1.00 10.84 688 THR B C 1
ATOM 6541 O O . THR B 2 688 ? 81.952 141.081 156.143 1.00 13.15 688 THR B O 1
ATOM 6545 N N . ARG B 2 689 ? 79.731 141.209 155.958 1.00 10.56 689 ARG B N 1
ATOM 6546 C CA . ARG B 2 689 ? 79.745 141.989 154.756 1.00 11.61 689 ARG B CA 1
ATOM 6547 C C . ARG B 2 689 ? 79.541 143.461 155.092 1.00 11.31 689 ARG B C 1
ATOM 6548 O O . ARG B 2 689 ? 78.530 143.861 155.652 1.00 12.66 689 ARG B O 1
ATOM 6563 N N . ILE B 2 690 ? 80.516 144.281 154.764 1.00 9.81 690 ILE B N 1
ATOM 6564 C CA . ILE B 2 690 ? 80.425 145.681 155.094 1.00 10.58 690 ILE B CA 1
ATOM 6565 C C . ILE B 2 690 ? 79.445 146.396 154.225 1.00 9.76 690 ILE B C 1
ATOM 6566 O O . ILE B 2 690 ? 78.596 147.145 154.689 1.00 10.79 690 ILE B O 1
ATOM 6571 N N . ASN B 2 691 ? 79.552 146.159 152.939 1.00 9.72 691 ASN B N 1
ATOM 6572 C CA . ASN B 2 691 ? 78.689 146.847 152.011 1.00 9.65 691 ASN B CA 1
ATOM 6573 C C . ASN B 2 691 ? 78.396 145.886 150.890 1.00 10.34 691 ASN B C 1
ATOM 6574 O O . ASN B 2 691 ? 79.211 145.684 149.992 1.00 9.97 691 ASN B O 1
ATOM 6579 N N . PRO B 2 692 ? 77.226 145.266 150.929 1.00 10.17 692 PRO B N 1
ATOM 6580 C CA . PRO B 2 692 ? 76.911 144.239 149.945 1.00 10.73 692 PRO B CA 1
ATOM 6581 C C . PRO B 2 692 ? 76.953 144.779 148.550 1.00 9.86 692 PRO B C 1
ATOM 6582 O O . PRO B 2 692 ? 77.188 144.014 147.648 1.00 10.68 692 PRO B O 1
ATOM 6586 N N . MET B 2 693 ? 76.615 146.047 148.354 1.00 10.02 693 MET B N 1
ATOM 6587 C CA . MET B 2 693 ? 76.606 146.630 147.023 1.00 10.01 693 MET B CA 1
ATOM 6588 C C . MET B 2 693 ? 78.012 146.650 146.478 1.00 10.03 693 MET B C 1
ATOM 6589 O O . MET B 2 693 ? 78.243 146.288 145.330 1.00 10.32 693 MET B O 1
ATOM 6594 N N . ILE B 2 694 ? 78.962 147.069 147.276 1.00 9.11 694 ILE B N 1
ATOM 6595 C CA . ILE B 2 694 ? 80.355 147.105 146.906 1.00 9.68 694 ILE B CA 1
ATOM 6596 C C . ILE B 2 694 ? 80.875 145.713 146.694 1.00 10.03 694 ILE B C 1
ATOM 6597 O O . ILE B 2 694 ? 81.606 145.465 145.725 1.00 9.70 694 ILE B O 1
ATOM 6602 N N . ILE B 2 695 ? 80.526 144.777 147.568 1.00 9.14 695 ILE B N 1
ATOM 6603 C CA . ILE B 2 695 ? 81.002 143.427 147.352 1.00 10.24 695 ILE B CA 1
ATOM 6604 C C . ILE B 2 695 ? 80.528 142.932 146.019 1.00 9.77 695 ILE B C 1
ATOM 6605 O O . ILE B 2 695 ? 81.293 142.319 145.292 1.00 10.17 695 ILE B O 1
ATOM 6610 N N . GLU B 2 696 ? 79.255 143.139 145.713 1.00 9.71 696 GLU B N 1
ATOM 6611 C CA . GLU B 2 696 ? 78.715 142.651 144.482 1.00 9.66 696 GLU B CA 1
ATOM 6612 C C . GLU B 2 696 ? 79.514 143.206 143.308 1.00 9.78 696 GLU B C 1
ATOM 6613 O O . GLU B 2 696 ? 79.827 142.502 142.385 1.00 10.25 696 GLU B O 1
ATOM 6619 N N . GLY B 2 697 ? 79.815 144.494 143.347 1.00 9.56 697 GLY B N 1
ATOM 6620 C CA . GLY B 2 697 ? 80.575 145.103 142.285 1.00 9.49 697 GLY B CA 1
ATOM 6621 C C . GLY B 2 697 ? 81.962 144.490 142.199 1.00 9.56 697 GLY B C 1
ATOM 6622 O O . GLY B 2 697 ? 82.470 144.313 141.122 1.00 10.22 697 GLY B O 1
ATOM 6623 N N . GLN B 2 698 ? 82.613 144.210 143.323 1.00 9.17 698 GLN B N 1
ATOM 6624 C CA . GLN B 2 698 ? 83.910 143.582 143.285 1.00 9.15 698 GLN B CA 1
ATOM 6625 C C . GLN B 2 698 ? 83.843 142.233 142.626 1.00 9.96 698 GLN B C 1
ATOM 6626 O O . GLN B 2 698 ? 84.737 141.847 141.866 1.00 9.91 698 GLN B O 1
ATOM 6632 N N . VAL B 2 699 ? 82.792 141.498 142.919 1.00 9.26 699 VAL B N 1
ATOM 6633 C CA . VAL B 2 699 ? 82.598 140.195 142.356 1.00 9.40 699 VAL B CA 1
ATOM 6634 C C . VAL B 2 699 ? 82.346 140.302 140.885 1.00 9.68 699 VAL B C 1
ATOM 6635 O O . VAL B 2 699 ? 82.978 139.606 140.105 1.00 9.98 699 VAL B O 1
ATOM 6639 N N . HIS B 2 700 ? 81.468 141.194 140.468 1.00 9.68 700 HIS B N 1
ATOM 6640 C CA . HIS B 2 700 ? 81.227 141.330 139.065 1.00 10.09 700 HIS B CA 1
ATOM 6641 C C . HIS B 2 700 ? 82.547 141.641 138.350 1.00 9.45 700 HIS B C 1
ATOM 6642 O O . HIS B 2 700 ? 82.824 141.080 137.311 1.00 10.05 700 HIS B O 1
ATOM 6649 N N . GLY B 2 701 ? 83.349 142.555 138.891 1.00 9.32 701 GLY B N 1
ATOM 6650 C CA . GLY B 2 701 ? 84.600 142.892 138.253 1.00 9.75 701 GLY B CA 1
ATOM 6651 C C . GLY B 2 701 ? 85.529 141.704 138.203 1.00 9.67 701 GLY B C 1
ATOM 6652 O O . GLY B 2 701 ? 86.175 141.450 137.191 1.00 9.76 701 GLY B O 1
ATOM 6653 N N . GLY B 2 702 ? 85.678 140.988 139.302 1.00 9.21 702 GLY B N 1
ATOM 6654 C CA . GLY B 2 702 ? 86.626 139.901 139.299 1.00 9.81 702 GLY B CA 1
ATOM 6655 C C . GLY B 2 702 ? 86.191 138.725 138.451 1.00 9.53 702 GLY B C 1
ATOM 6656 O O . GLY B 2 702 ? 87.022 138.065 137.872 1.00 10.26 702 GLY B O 1
ATOM 6657 N N . LEU B 2 703 ? 84.892 138.472 138.380 1.00 9.16 703 LEU B N 1
ATOM 6658 C CA . LEU B 2 703 ? 84.390 137.406 137.546 1.00 9.91 703 LEU B CA 1
ATOM 6659 C C . LEU B 2 703 ? 84.661 137.726 136.104 1.00 9.77 703 LEU B C 1
ATOM 6660 O O . LEU B 2 703 ? 84.921 136.834 135.299 1.00 9.97 703 LEU B O 1
ATOM 6665 N N . THR B 2 704 ? 84.557 139.008 135.781 1.00 9.29 704 THR B N 1
ATOM 6666 C CA . THR B 2 704 ? 84.814 139.444 134.443 1.00 9.60 704 THR B CA 1
ATOM 6667 C C . THR B 2 704 ? 86.267 139.249 134.078 1.00 9.31 704 THR B C 1
ATOM 6668 O O . THR B 2 704 ? 86.593 138.803 132.980 1.00 10.25 704 THR B O 1
ATOM 6672 N N . GLU B 2 705 ? 87.170 139.540 134.993 1.00 9.50 705 GLU B N 1
ATOM 6673 C CA . GLU B 2 705 ? 88.551 139.224 134.787 1.00 9.56 705 GLU B CA 1
ATOM 6674 C C . GLU B 2 705 ? 88.760 137.727 134.619 1.00 10.24 705 GLU B C 1
ATOM 6675 O O . GLU B 2 705 ? 89.533 137.306 133.788 1.00 10.46 705 GLU B O 1
ATOM 6681 N N . ALA B 2 706 ? 88.121 136.944 135.463 1.00 9.95 706 ALA B N 1
ATOM 6682 C CA . ALA B 2 706 ? 88.292 135.503 135.389 1.00 9.74 706 ALA B CA 1
ATOM 6683 C C . ALA B 2 706 ? 87.848 134.975 134.061 1.00 10.39 706 ALA B C 1
ATOM 6684 O O . ALA B 2 706 ? 88.506 134.143 133.470 1.00 10.79 706 ALA B O 1
ATOM 6686 N N . PHE B 2 707 ? 86.733 135.486 133.595 1.00 9.99 707 PHE B N 1
ATOM 6687 C CA . PHE B 2 707 ? 86.243 135.185 132.295 1.00 10.54 707 PHE B CA 1
ATOM 6688 C C . PHE B 2 707 ? 87.281 135.515 131.268 1.00 10.81 707 PHE B C 1
ATOM 6689 O O . PHE B 2 707 ? 87.610 134.708 130.414 1.00 11.22 707 PHE B O 1
ATOM 6697 N N . ALA B 2 708 ? 87.837 136.719 131.367 1.00 10.55 708 ALA B N 1
ATOM 6698 C CA . ALA B 2 708 ? 88.830 137.141 130.402 1.00 10.64 708 ALA B CA 1
ATOM 6699 C C . ALA B 2 708 ? 90.028 136.219 130.416 1.00 10.90 708 ALA B C 1
ATOM 6700 O O . ALA B 2 708 ? 90.518 135.828 129.373 1.00 10.71 708 ALA B O 1
ATOM 6702 N N . VAL B 2 709 ? 90.563 135.951 131.581 1.00 9.59 709 VAL B N 1
ATOM 6703 C CA . VAL B 2 709 ? 91.763 135.143 131.702 1.00 10.33 709 VAL B CA 1
ATOM 6704 C C . VAL B 2 709 ? 91.518 133.739 131.190 1.00 10.19 709 VAL B C 1
ATOM 6705 O O . VAL B 2 709 ? 92.331 133.197 130.464 1.00 11.20 709 VAL B O 1
ATOM 6709 N N . ALA B 2 710 ? 90.426 133.142 131.603 1.00 10.34 710 ALA B N 1
ATOM 6710 C CA . ALA B 2 710 ? 90.159 131.769 131.223 1.00 10.52 710 ALA B CA 1
ATOM 6711 C C . ALA B 2 710 ? 89.895 131.635 129.768 1.00 10.81 710 ALA B C 1
ATOM 6712 O O . ALA B 2 710 ? 90.255 130.629 129.196 1.00 11.38 710 ALA B O 1
ATOM 6714 N N . MET B 2 711 ? 89.195 132.595 129.199 1.00 10.47 711 MET B N 1
ATOM 6715 C CA . MET B 2 711 ? 88.624 132.442 127.904 1.00 10.74 711 MET B CA 1
ATOM 6716 C C . MET B 2 711 ? 89.362 133.163 126.838 1.00 11.75 711 MET B C 1
ATOM 6717 O O . MET B 2 711 ? 89.090 132.920 125.684 1.00 12.91 711 MET B O 1
ATOM 6722 N N . GLY B 2 712 ? 90.334 134.005 127.133 1.00 11.58 712 GLY B N 1
ATOM 6723 C CA . GLY B 2 712 ? 90.978 134.704 126.056 1.00 12.01 712 GLY B CA 1
ATOM 6724 C C . GLY B 2 712 ? 92.268 135.434 126.324 1.00 12.09 712 GLY B C 1
ATOM 6725 O O . GLY B 2 712 ? 93.047 135.621 125.427 1.00 11.72 712 GLY B O 1
ATOM 6726 N N . GLN B 2 713 ? 92.433 136.010 127.485 1.00 11.24 713 GLN B N 1
ATOM 6727 C CA . GLN B 2 713 ? 93.559 136.874 127.715 1.00 11.83 713 GLN B CA 1
ATOM 6728 C C . GLN B 2 713 ? 94.875 136.135 127.702 1.00 11.95 713 GLN B C 1
ATOM 6729 O O . GLN B 2 713 ? 94.996 135.055 128.247 1.00 12.29 713 GLN B O 1
ATOM 6735 N N . GLU B 2 714 ? 95.880 136.793 127.149 1.00 11.63 714 GLU B N 1
ATOM 6736 C CA . GLU B 2 714 ? 97.215 136.255 127.183 1.00 11.98 714 GLU B CA 1
ATOM 6737 C C . GLU B 2 714 ? 98.200 137.341 126.810 1.00 11.05 714 GLU B C 1
ATOM 6738 O O . GLU B 2 714 ? 97.894 138.248 126.042 1.00 12.93 714 GLU B O 1
ATOM 6744 N N . ILE B 2 715 ? 99.402 137.220 127.332 1.00 11.67 715 ILE B N 1
ATOM 6745 C CA . ILE B 2 715 ? 100.580 137.865 126.807 1.00 12.44 715 ILE B CA 1
ATOM 6746 C C . ILE B 2 715 ? 101.519 136.769 126.440 1.00 13.23 715 ILE B C 1
ATOM 6747 O O . ILE B 2 715 ? 101.729 135.847 127.218 1.00 15.19 715 ILE B O 1
ATOM 6752 N N . ARG B 2 716 ? 101.996 136.781 125.214 1.00 13.85 716 ARG B N 1
ATOM 6753 C CA . ARG B 2 716 ? 102.833 135.708 124.756 1.00 15.72 716 ARG B CA 1
ATOM 6754 C C . ARG B 2 716 ? 104.135 136.277 124.263 1.00 13.79 716 ARG B C 1
ATOM 6755 O O . ARG B 2 716 ? 104.269 137.482 124.037 1.00 13.49 716 ARG B O 1
ATOM 6763 N N . TYR B 2 717 ? 105.107 135.394 124.129 1.00 14.10 717 TYR B N 1
ATOM 6764 C CA . TYR B 2 717 ? 106.396 135.743 123.546 1.00 14.02 717 TYR B CA 1
ATOM 6765 C C . TYR B 2 717 ? 106.680 134.714 122.503 1.00 14.57 717 TYR B C 1
ATOM 6766 O O . TYR B 2 717 ? 106.541 133.526 122.750 1.00 17.71 717 TYR B O 1
ATOM 6775 N N . ASP B 2 718 ? 107.167 135.160 121.365 1.00 14.77 718 ASP B N 1
ATOM 6776 C CA . ASP B 2 718 ? 107.615 134.229 120.369 1.00 17.90 718 ASP B CA 1
ATOM 6777 C C . ASP B 2 718 ? 109.075 133.878 120.539 1.00 16.81 718 ASP B C 1
ATOM 6778 O O . ASP B 2 718 ? 109.702 134.258 121.522 1.00 16.50 718 ASP B O 1
ATOM 6783 N N . GLU B 2 719 ? 109.537 132.948 119.714 1.00 18.01 719 GLU B N 1
ATOM 6784 C CA . GLU B 2 719 ? 110.861 132.404 119.900 1.00 17.21 719 GLU B CA 1
ATOM 6785 C C . GLU B 2 719 ? 111.939 133.479 119.829 1.00 19.63 719 GLU B C 1
ATOM 6786 O O . GLU B 2 719 ? 113.080 133.238 120.200 1.00 21.81 719 GLU B O 1
ATOM 6792 N N . GLN B 2 720 ? 111.624 134.585 119.163 1.00 17.18 720 GLN B N 1
ATOM 6793 C CA . GLN B 2 720 ? 112.570 135.686 119.019 1.00 20.47 720 GLN B CA 1
ATOM 6794 C C . GLN B 2 720 ? 112.481 136.617 120.223 1.00 16.68 720 GLN B C 1
ATOM 6795 O O . GLN B 2 720 ? 113.182 137.608 120.302 1.00 19.16 720 GLN B O 1
ATOM 6801 N N . GLY B 2 721 ? 111.527 136.345 121.094 1.00 16.18 721 GLY B N 1
ATOM 6802 C CA . GLY B 2 721 ? 111.317 137.201 122.235 1.00 16.60 721 GLY B CA 1
ATOM 6803 C C . GLY B 2 721 ? 110.444 138.401 121.978 1.00 14.81 721 GLY B C 1
ATOM 6804 O O . GLY B 2 721 ? 110.350 139.271 122.814 1.00 14.66 721 GLY B O 1
ATOM 6805 N N . ASN B 2 722 ? 109.783 138.450 120.836 1.00 13.76 722 ASN B N 1
ATOM 6806 C CA . ASN B 2 722 ? 108.819 139.497 120.634 1.00 13.99 722 ASN B CA 1
ATOM 6807 C C . ASN B 2 722 ? 107.644 139.266 121.534 1.00 13.06 722 ASN B C 1
ATOM 6808 O O . ASN B 2 722 ? 107.114 138.148 121.605 1.00 14.47 722 ASN B O 1
ATOM 6813 N N . VAL B 2 723 ? 107.179 140.343 122.144 1.00 12.65 723 VAL B N 1
ATOM 6814 C CA . VAL B 2 723 ? 106.009 140.270 122.974 1.00 12.79 723 VAL B CA 1
ATOM 6815 C C . VAL B 2 723 ? 104.805 140.373 122.086 1.00 12.68 723 VAL B C 1
ATOM 6816 O O . VAL B 2 723 ? 104.726 141.249 121.231 1.00 15.59 723 VAL B O 1
ATOM 6820 N N . LEU B 2 724 ? 103.915 139.409 122.221 1.00 13.46 724 LEU B N 1
ATOM 6821 C CA . LEU B 2 724 ? 102.785 139.278 121.361 1.00 14.32 724 LEU B CA 1
ATOM 6822 C C . LEU B 2 724 ? 101.516 139.530 122.103 1.00 14.31 724 LEU B C 1
ATOM 6823 O O . LEU B 2 724 ? 101.321 139.041 123.213 1.00 14.61 724 LEU B O 1
ATOM 6828 N N . GLY B 2 725 ? 100.631 140.245 121.426 1.00 16.20 725 GLY B N 1
ATOM 6829 C CA . GLY B 2 725 ? 99.273 140.450 121.865 1.00 16.88 725 GLY B CA 1
ATOM 6830 C C . GLY B 2 725 ? 99.165 141.483 122.969 1.00 16.19 725 GLY B C 1
ATOM 6831 O O . GLY B 2 725 ? 98.118 141.612 123.565 1.00 17.29 725 GLY B O 1
ATOM 6832 N N . ALA B 2 726 ? 100.199 142.292 123.150 1.00 15.08 726 ALA B N 1
ATOM 6833 C CA . ALA B 2 726 ? 100.246 143.253 124.254 1.00 14.80 726 ALA B CA 1
ATOM 6834 C C . ALA B 2 726 ? 99.717 144.624 123.797 1.00 13.63 726 ALA B C 1
ATOM 6835 O O . ALA B 2 726 ? 100.362 145.660 123.939 1.00 15.39 726 ALA B O 1
ATOM 6837 N N . SER B 2 727 ? 98.477 144.616 123.343 1.00 12.98 727 SER B N 1
ATOM 6838 C CA . SER B 2 727 ? 97.715 145.803 123.072 1.00 12.26 727 SER B CA 1
ATOM 6839 C C . SER B 2 727 ? 96.287 145.387 123.028 1.00 12.77 727 SER B C 1
ATOM 6840 O O . SER B 2 727 ? 95.969 144.219 122.900 1.00 12.78 727 SER B O 1
ATOM 6843 N N . PHE B 2 728 ? 95.393 146.353 123.079 1.00 11.52 728 PHE B N 1
ATOM 6844 C CA . PHE B 2 728 ? 93.997 146.013 123.033 1.00 12.22 728 PHE B CA 1
ATOM 6845 C C . PHE B 2 728 ? 93.515 145.581 121.679 1.00 12.50 728 PHE B C 1
ATOM 6846 O O . PHE B 2 728 ? 92.380 145.165 121.534 1.00 12.90 728 PHE B O 1
ATOM 6854 N N . MET B 2 729 ? 94.404 145.535 120.706 1.00 12.76 729 MET B N 1
ATOM 6855 C CA . MET B 2 729 ? 94.062 144.874 119.471 1.00 13.15 729 MET B CA 1
ATOM 6856 C C . MET B 2 729 ? 93.822 143.389 119.734 1.00 13.85 729 MET B C 1
ATOM 6857 O O . MET B 2 729 ? 93.082 142.747 118.998 1.00 15.10 729 MET B O 1
ATOM 6862 N N . ASP B 2 730 ? 94.544 142.806 120.675 1.00 12.79 730 ASP B N 1
ATOM 6863 C CA . ASP B 2 730 ? 94.501 141.368 120.886 1.00 13.26 730 ASP B CA 1
ATOM 6864 C C . ASP B 2 730 ? 94.178 140.960 122.270 1.00 12.27 730 ASP B C 1
ATOM 6865 O O . ASP B 2 730 ? 93.699 139.861 122.499 1.00 14.13 730 ASP B O 1
ATOM 6870 N N . PHE B 2 731 ? 94.592 141.772 123.216 1.00 13.10 731 PHE B N 1
ATOM 6871 C CA . PHE B 2 731 ? 94.467 141.401 124.606 1.00 12.71 731 PHE B CA 1
ATOM 6872 C C . PHE B 2 731 ? 93.003 141.437 124.977 1.00 12.78 731 PHE B C 1
ATOM 6873 O O . PHE B 2 731 ? 92.371 142.456 124.855 1.00 15.20 731 PHE B O 1
ATOM 6881 N N . PHE B 2 732 ? 92.468 140.290 125.364 1.00 11.68 732 PHE B N 1
ATOM 6882 C CA . PHE B 2 732 ? 91.038 140.132 125.519 1.00 11.31 732 PHE B CA 1
ATOM 6883 C C . PHE B 2 732 ? 90.551 140.832 126.759 1.00 13.41 732 PHE B C 1
ATOM 6884 O O . PHE B 2 732 ? 90.562 140.293 127.835 1.00 17.82 732 PHE B O 1
ATOM 6892 N N . LEU B 2 733 ? 90.031 142.022 126.583 1.00 12.52 733 LEU B N 1
ATOM 6893 C CA . LEU B 2 733 ? 89.327 142.707 127.636 1.00 13.68 733 LEU B CA 1
ATOM 6894 C C . LEU B 2 733 ? 87.898 142.759 127.228 1.00 12.99 733 LEU B C 1
ATOM 6895 O O . LEU B 2 733 ? 87.567 143.311 126.204 1.00 15.29 733 LEU B O 1
ATOM 6900 N N . PRO B 2 734 ? 87.044 142.056 127.923 1.00 12.12 734 PRO B N 1
ATOM 6901 C CA . PRO B 2 734 ? 85.672 141.942 127.452 1.00 14.28 734 PRO B CA 1
ATOM 6902 C C . PRO B 2 734 ? 84.973 143.268 127.547 1.00 11.01 734 PRO B C 1
ATOM 6903 O O . PRO B 2 734 ? 85.236 144.071 128.428 1.00 11.60 734 PRO B O 1
ATOM 6907 N N . THR B 2 735 ? 84.098 143.492 126.589 1.00 11.18 735 THR B N 1
ATOM 6908 C CA . THR B 2 735 ? 83.127 144.549 126.630 1.00 11.48 735 THR B CA 1
ATOM 6909 C C . THR B 2 735 ? 81.878 144.062 127.299 1.00 10.85 735 THR B C 1
ATOM 6910 O O . THR B 2 735 ? 81.739 142.879 127.656 1.00 11.11 735 THR B O 1
ATOM 6914 N N . ALA B 2 736 ? 80.911 144.945 127.405 1.00 10.43 736 ALA B N 1
ATOM 6915 C CA . ALA B 2 736 ? 79.645 144.564 127.959 1.00 10.88 736 ALA B CA 1
ATOM 6916 C C . ALA B 2 736 ? 78.995 143.463 127.163 1.00 10.57 736 ALA B C 1
ATOM 6917 O O . ALA B 2 736 ? 78.152 142.759 127.678 1.00 12.40 736 ALA B O 1
ATOM 6919 N N . VAL B 2 737 ? 79.275 143.368 125.886 1.00 10.46 737 VAL B N 1
ATOM 6920 C CA . VAL B 2 737 ? 78.651 142.338 125.098 1.00 11.36 737 VAL B CA 1
ATOM 6921 C C . VAL B 2 737 ? 79.157 140.963 125.475 1.00 11.21 737 VAL B C 1
ATOM 6922 O O . VAL B 2 737 ? 78.375 140.036 125.545 1.00 14.30 737 VAL B O 1
ATOM 6926 N N . GLU B 2 738 ? 80.449 140.799 125.659 1.00 11.49 738 GLU B N 1
ATOM 6927 C CA . GLU B 2 738 ? 80.987 139.477 125.943 1.00 13.10 738 GLU B CA 1
ATOM 6928 C C . GLU B 2 738 ? 80.740 139.096 127.374 1.00 11.35 738 GLU B C 1
ATOM 6929 O O . GLU B 2 738 ? 80.768 137.928 127.715 1.00 13.03 738 GLU B O 1
ATOM 6935 N N . THR B 2 739 ? 80.714 140.054 128.269 1.00 11.56 739 THR B N 1
ATOM 6936 C CA . THR B 2 739 ? 80.780 139.737 129.661 1.00 10.38 739 THR B CA 1
ATOM 6937 C C . THR B 2 739 ? 79.482 139.064 130.073 1.00 11.63 739 THR B C 1
ATOM 6938 O O . THR B 2 739 ? 78.410 139.611 129.913 1.00 12.34 739 THR B O 1
ATOM 6942 N N . PRO B 2 740 ? 79.561 137.887 130.673 1.00 11.34 740 PRO B N 1
ATOM 6943 C CA . PRO B 2 740 ? 78.361 137.231 131.145 1.00 11.87 740 PRO B CA 1
ATOM 6944 C C . PRO B 2 740 ? 77.630 138.069 132.158 1.00 11.66 740 PRO B C 1
ATOM 6945 O O . PRO B 2 740 ? 78.209 138.907 132.866 1.00 11.92 740 PRO B O 1
ATOM 6949 N N . LYS B 2 741 ? 76.349 137.766 132.270 1.00 13.01 741 LYS B N 1
ATOM 6950 C CA . LYS B 2 741 ? 75.564 138.172 133.407 1.00 13.35 741 LYS B CA 1
ATOM 6951 C C . LYS B 2 741 ? 75.956 137.321 134.568 1.00 12.35 741 LYS B C 1
ATOM 6952 O O . LYS B 2 741 ? 76.186 136.113 134.430 1.00 16.48 741 LYS B O 1
ATOM 6958 N N . TRP B 2 742 ? 76.092 137.964 135.688 1.00 11.95 742 TRP B N 1
ATOM 6959 C CA . TRP B 2 742 ? 76.553 137.291 136.866 1.00 10.91 742 TRP B CA 1
ATOM 6960 C C . TRP B 2 742 ? 75.406 137.111 137.826 1.00 11.44 742 TRP B C 1
ATOM 6961 O O . TRP B 2 742 ? 74.626 138.024 138.045 1.00 13.51 742 TRP B O 1
ATOM 6972 N N . GLU B 2 743 ? 75.368 135.983 138.478 1.00 11.17 743 GLU B N 1
ATOM 6973 C CA . GLU B 2 743 ? 74.522 135.770 139.604 1.00 11.59 743 GLU B CA 1
ATOM 6974 C C . GLU B 2 743 ? 75.401 135.608 140.800 1.00 11.54 743 GLU B C 1
ATOM 6975 O O . GLU B 2 743 ? 76.403 134.921 140.732 1.00 12.43 743 GLU B O 1
ATOM 6981 N N . THR B 2 744 ? 75.080 136.307 141.853 1.00 11.27 744 THR B N 1
ATOM 6982 C CA . THR B 2 744 ? 75.893 136.239 143.023 1.00 11.13 744 THR B CA 1
ATOM 6983 C C . THR B 2 744 ? 75.067 135.875 144.218 1.00 11.24 744 THR B C 1
ATOM 6984 O O . THR B 2 744 ? 73.857 136.023 144.246 1.00 13.90 744 THR B O 1
ATOM 6988 N N . ASP B 2 745 ? 75.740 135.291 145.169 1.00 10.32 745 ASP B N 1
ATOM 6989 C CA . ASP B 2 745 ? 75.094 134.823 146.357 1.00 11.02 745 ASP B CA 1
ATOM 6990 C C . ASP B 2 745 ? 76.123 134.865 147.446 1.00 10.46 745 ASP B C 1
ATOM 6991 O O . ASP B 2 745 ? 77.298 135.149 147.215 1.00 10.94 745 ASP B O 1
ATOM 6996 N N . TYR B 2 746 ? 75.707 134.526 148.640 1.00 9.79 746 TYR B N 1
ATOM 6997 C CA . TYR B 2 746 ? 76.624 134.565 149.740 1.00 10.40 746 TYR B CA 1
ATOM 6998 C C . TYR B 2 746 ? 76.131 133.660 150.822 1.00 9.97 746 TYR B C 1
ATOM 6999 O O . TYR B 2 746 ? 74.941 133.364 150.913 1.00 10.60 746 TYR B O 1
ATOM 7008 N N . THR B 2 747 ? 77.067 133.289 151.659 1.00 10.20 747 THR B N 1
ATOM 7009 C CA . THR B 2 747 ? 76.791 132.901 153.022 1.00 10.16 747 THR B CA 1
ATOM 7010 C C . THR B 2 747 ? 77.674 133.775 153.888 1.00 9.83 747 THR B C 1
ATOM 7011 O O . THR B 2 747 ? 78.562 134.452 153.377 1.00 10.44 747 THR B O 1
ATOM 7015 N N . VAL B 2 748 ? 77.452 133.731 155.179 1.00 9.70 748 VAL B N 1
ATOM 7016 C CA . VAL B 2 748 ? 78.271 134.485 156.074 1.00 9.81 748 VAL B CA 1
ATOM 7017 C C . VAL B 2 748 ? 78.874 133.540 157.092 1.00 10.20 748 VAL B C 1
ATOM 7018 O O . VAL B 2 748 ? 78.177 133.017 157.947 1.00 11.24 748 VAL B O 1
ATOM 7022 N N . THR B 2 749 ? 80.187 133.461 157.046 1.00 9.73 749 THR B N 1
ATOM 7023 C CA . THR B 2 749 ? 80.967 132.667 157.957 1.00 10.52 749 THR B CA 1
ATOM 7024 C C . THR B 2 749 ? 82.082 133.583 158.416 1.00 9.77 749 THR B C 1
ATOM 7025 O O . THR B 2 749 ? 83.090 133.733 157.762 1.00 11.24 749 THR B O 1
ATOM 7029 N N . PRO B 2 750 ? 81.870 134.267 159.509 1.00 10.94 750 PRO B N 1
ATOM 7030 C CA . PRO B 2 750 ? 82.801 135.310 159.892 1.00 11.28 750 PRO B CA 1
ATOM 7031 C C . PRO B 2 750 ? 84.192 134.803 160.158 1.00 10.46 750 PRO B C 1
ATOM 7032 O O . PRO B 2 750 ? 84.390 133.639 160.571 1.00 11.74 750 PRO B O 1
ATOM 7036 N N . SER B 2 751 ? 85.173 135.656 160.020 1.00 10.65 751 SER B N 1
ATOM 7037 C CA . SER B 2 751 ? 86.494 135.377 160.521 1.00 10.73 751 SER B CA 1
ATOM 7038 C C . SER B 2 751 ? 86.496 135.533 161.994 1.00 11.83 751 SER B C 1
ATOM 7039 O O . SER B 2 751 ? 86.248 136.627 162.481 1.00 12.96 751 SER B O 1
ATOM 7042 N N . PRO B 2 752 ? 86.851 134.506 162.732 1.00 10.81 752 PRO B N 1
ATOM 7043 C CA . PRO B 2 752 ? 86.765 134.595 164.168 1.00 11.74 752 PRO B CA 1
ATOM 7044 C C . PRO B 2 752 ? 87.750 135.591 164.741 1.00 12.36 752 PRO B C 1
ATOM 7045 O O . PRO B 2 752 ? 87.528 136.063 165.831 1.00 15.12 752 PRO B O 1
ATOM 7049 N N . HIS B 2 753 ? 88.856 135.845 164.072 1.00 10.79 753 HIS B N 1
ATOM 7050 C CA . HIS B 2 753 ? 89.886 136.651 164.642 1.00 10.63 753 HIS B CA 1
ATOM 7051 C C . HIS B 2 753 ? 89.820 138.093 164.210 1.00 10.87 753 HIS B C 1
ATOM 7052 O O . HIS B 2 753 ? 90.538 138.931 164.746 1.00 12.49 753 HIS B O 1
ATOM 7059 N N . HIS B 2 754 ? 88.967 138.433 163.277 1.00 10.44 754 HIS B N 1
ATOM 7060 C CA . HIS B 2 754 ? 88.932 139.801 162.801 1.00 10.40 754 HIS B CA 1
ATOM 7061 C C . HIS B 2 754 ? 87.988 140.598 163.645 1.00 10.39 754 HIS B C 1
ATOM 7062 O O . HIS B 2 754 ? 86.901 140.153 164.012 1.00 10.67 754 HIS B O 1
ATOM 7069 N N . PRO B 2 755 ? 88.324 141.872 163.889 1.00 10.85 755 PRO B N 1
ATOM 7070 C CA . PRO B 2 755 ? 87.512 142.707 164.774 1.00 10.78 755 PRO B CA 1
ATOM 7071 C C . PRO B 2 755 ? 86.042 142.796 164.417 1.00 11.32 755 PRO B C 1
ATOM 7072 O O . PRO B 2 755 ? 85.216 142.961 165.302 1.00 11.75 755 PRO B O 1
ATOM 7076 N N . ILE B 2 756 ? 85.707 142.766 163.135 1.00 10.14 756 ILE B N 1
ATOM 7077 C CA . ILE B 2 756 ? 84.319 142.827 162.728 1.00 10.95 756 ILE B CA 1
ATOM 7078 C C . ILE B 2 756 ? 83.931 141.592 161.958 1.00 11.38 756 ILE B C 1
ATOM 7079 O O . ILE B 2 756 ? 82.871 141.561 161.372 1.00 13.10 756 ILE B O 1
ATOM 7084 N N . GLY B 2 757 ? 84.744 140.545 162.043 1.00 10.59 757 GLY B N 1
ATOM 7085 C CA . GLY B 2 757 ? 84.396 139.294 161.425 1.00 11.05 757 GLY B CA 1
ATOM 7086 C C . GLY B 2 757 ? 84.485 139.267 159.939 1.00 10.60 757 GLY B C 1
ATOM 7087 O O . GLY B 2 757 ? 84.048 138.304 159.307 1.00 11.25 757 GLY B O 1
ATOM 7088 N N . ALA B 2 758 ? 85.066 140.303 159.353 1.00 10.44 758 ALA B N 1
ATOM 7089 C CA . ALA B 2 758 ? 85.113 140.472 157.929 1.00 11.95 758 ALA B CA 1
ATOM 7090 C C . ALA B 2 758 ? 86.358 139.833 157.376 1.00 13.41 758 ALA B C 1
ATOM 7091 O O . ALA B 2 758 ? 87.442 140.091 157.806 1.00 31.28 758 ALA B O 1
ATOM 7093 N N . LYS B 2 759 ? 86.199 139.209 156.233 1.00 9.74 759 LYS B N 1
ATOM 7094 C CA . LYS B 2 759 ? 87.300 138.733 155.444 1.00 9.34 759 LYS B CA 1
ATOM 7095 C C . LYS B 2 759 ? 87.445 139.590 154.218 1.00 9.75 759 LYS B C 1
ATOM 7096 O O . LYS B 2 759 ? 86.505 140.249 153.793 1.00 10.44 759 LYS B O 1
ATOM 7102 N N . GLY B 2 760 ? 88.592 139.533 153.607 1.00 9.20 760 GLY B N 1
ATOM 7103 C CA . GLY B 2 760 ? 88.728 140.110 152.288 1.00 10.39 760 GLY B CA 1
ATOM 7104 C C . GLY B 2 760 ? 87.901 139.352 151.297 1.00 10.20 760 GLY B C 1
ATOM 7105 O O . GLY B 2 760 ? 87.474 138.240 151.513 1.00 11.21 760 GLY B O 1
ATOM 7106 N N . VAL B 2 761 ? 87.669 140.013 150.179 1.00 9.90 761 VAL B N 1
ATOM 7107 C CA . VAL B 2 761 ? 86.917 139.409 149.107 1.00 9.66 761 VAL B CA 1
ATOM 7108 C C . VAL B 2 761 ? 87.363 139.825 147.743 1.00 9.79 761 VAL B C 1
ATOM 7109 O O . VAL B 2 761 ? 86.965 139.154 146.804 1.00 10.44 761 VAL B O 1
ATOM 7113 N N . GLY B 2 762 ? 88.066 140.941 147.601 1.00 9.40 762 GLY B N 1
ATOM 7114 C CA . GLY B 2 762 ? 88.144 141.530 146.284 1.00 10.25 762 GLY B CA 1
ATOM 7115 C C . GLY B 2 762 ? 88.737 140.631 145.231 1.00 9.38 762 GLY B C 1
ATOM 7116 O O . GLY B 2 762 ? 88.379 140.720 144.091 1.00 10.29 762 GLY B O 1
ATOM 7117 N N . GLU B 2 763 ? 89.663 139.766 145.594 1.00 9.65 763 GLU B N 1
ATOM 7118 C CA . GLU B 2 763 ? 90.307 138.889 144.635 1.00 9.68 763 GLU B CA 1
ATOM 7119 C C . GLU B 2 763 ? 89.603 137.563 144.474 1.00 10.37 763 GLU B C 1
ATOM 7120 O O . GLU B 2 763 ? 89.829 136.893 143.476 1.00 10.64 763 GLU B O 1
ATOM 7126 N N . SER B 2 764 ? 88.784 137.165 145.433 1.00 9.92 764 SER B N 1
ATOM 7127 C CA . SER B 2 764 ? 88.045 135.902 145.349 1.00 9.50 764 SER B CA 1
ATOM 7128 C C . SER B 2 764 ? 87.440 135.645 144.021 1.00 10.13 764 SER B C 1
ATOM 7129 O O . SER B 2 764 ? 87.569 134.532 143.525 1.00 10.49 764 SER B O 1
ATOM 7132 N N . PRO B 2 765 ? 86.723 136.587 143.422 1.00 9.76 765 PRO B N 1
ATOM 7133 C CA . PRO B 2 765 ? 86.037 136.249 142.194 1.00 9.98 765 PRO B CA 1
ATOM 7134 C C . PRO B 2 765 ? 87.014 135.817 141.137 1.00 9.55 765 PRO B C 1
ATOM 7135 O O . PRO B 2 765 ? 86.667 134.965 140.328 1.00 10.20 765 PRO B O 1
ATOM 7139 N N . HIS B 2 766 ? 88.192 136.411 141.065 1.00 9.93 766 HIS B N 1
ATOM 7140 C CA . HIS B 2 766 ? 89.135 135.990 140.063 1.00 9.70 766 HIS B CA 1
ATOM 7141 C C . HIS B 2 766 ? 89.742 134.654 140.421 1.00 10.04 766 HIS B C 1
ATOM 7142 O O . HIS B 2 766 ? 89.792 133.733 139.617 1.00 10.36 766 HIS B O 1
ATOM 7149 N N . VAL B 2 767 ? 90.162 134.526 141.650 1.00 9.62 767 VAL B N 1
ATOM 7150 C CA . VAL B 2 767 ? 90.731 133.311 142.121 1.00 10.60 767 VAL B CA 1
ATOM 7151 C C . VAL B 2 767 ? 89.828 132.137 141.824 1.00 10.17 767 VAL B C 1
ATOM 7152 O O . VAL B 2 767 ? 90.278 131.120 141.294 1.00 11.32 767 VAL B O 1
ATOM 7156 N N . GLY B 2 768 ? 88.579 132.227 142.234 1.00 9.85 768 GLY B N 1
ATOM 7157 C CA . GLY B 2 768 ? 87.649 131.148 142.024 1.00 11.19 768 GLY B CA 1
ATOM 7158 C C . GLY B 2 768 ? 87.114 131.090 140.633 1.00 10.44 768 GLY B C 1
ATOM 7159 O O . GLY B 2 768 ? 86.734 130.014 140.181 1.00 10.49 768 GLY B O 1
ATOM 7160 N N . GLY B 2 769 ? 87.040 132.215 139.968 1.00 9.91 769 GLY B N 1
ATOM 7161 C CA . GLY B 2 769 ? 86.379 132.236 138.713 1.00 10.27 769 GLY B CA 1
ATOM 7162 C C . GLY B 2 769 ? 87.144 131.568 137.600 1.00 9.84 769 GLY B C 1
ATOM 7163 O O . GLY B 2 769 ? 86.550 130.911 136.791 1.00 9.97 769 GLY B O 1
ATOM 7164 N N . VAL B 2 770 ? 88.460 131.717 137.574 1.00 9.58 770 VAL B N 1
ATOM 7165 C CA . VAL B 2 770 ? 89.214 131.123 136.490 1.00 10.35 770 VAL B CA 1
ATOM 7166 C C . VAL B 2 770 ? 89.085 129.613 136.463 1.00 9.45 770 VAL B C 1
ATOM 7167 O O . VAL B 2 770 ? 88.760 129.048 135.453 1.00 10.48 770 VAL B O 1
ATOM 7171 N N . PRO B 2 771 ? 89.255 128.944 137.567 1.00 10.38 771 PRO B N 1
ATOM 7172 C CA . PRO B 2 771 ? 89.071 127.497 137.541 1.00 10.79 771 PRO B CA 1
ATOM 7173 C C . PRO B 2 771 ? 87.637 127.144 137.237 1.00 10.31 771 PRO B C 1
ATOM 7174 O O . PRO B 2 771 ? 87.414 126.086 136.661 1.00 11.54 771 PRO B O 1
ATOM 7178 N N . CYS B 2 772 ? 86.670 127.968 137.588 1.00 10.34 772 CYS B N 1
ATOM 7179 C CA . CYS B 2 772 ? 85.300 127.644 137.295 1.00 10.74 772 CYS B CA 1
ATOM 7180 C C . CYS B 2 772 ? 85.101 127.616 135.792 1.00 10.17 772 CYS B C 1
ATOM 7181 O O . CYS B 2 772 ? 84.579 126.657 135.249 1.00 10.87 772 CYS B O 1
ATOM 7184 N N . PHE B 2 773 ? 85.559 128.669 135.110 1.00 9.96 773 PHE B N 1
ATOM 7185 C CA . PHE B 2 773 ? 85.440 128.713 133.685 1.00 10.26 773 PHE B CA 1
ATOM 7186 C C . PHE B 2 773 ? 86.252 127.600 133.058 1.00 9.84 773 PHE B C 1
ATOM 7187 O O . PHE B 2 773 ? 85.780 126.920 132.169 1.00 10.96 773 PHE B O 1
ATOM 7195 N N . SER B 2 774 ? 87.487 127.422 133.479 1.00 10.22 774 SER B N 1
ATOM 7196 C CA . SER B 2 774 ? 88.298 126.405 132.858 1.00 10.11 774 SER B CA 1
ATOM 7197 C C . SER B 2 774 ? 87.803 125.014 133.150 1.00 10.45 774 SER B C 1
ATOM 7198 O O . SER B 2 774 ? 87.874 124.147 132.289 1.00 10.85 774 SER B O 1
ATOM 7201 N N . ASN B 2 775 ? 87.299 124.790 134.341 1.00 10.15 775 ASN B N 1
ATOM 7202 C CA . ASN B 2 775 ? 86.678 123.519 134.627 1.00 10.61 775 ASN B CA 1
ATOM 7203 C C . ASN B 2 775 ? 85.448 123.310 133.776 1.00 10.09 775 ASN B C 1
ATOM 7204 O O . ASN B 2 775 ? 85.189 122.176 133.396 1.00 10.77 775 ASN B O 1
ATOM 7209 N N . ALA B 2 776 ? 84.695 124.357 133.469 1.00 10.45 776 ALA B N 1
ATOM 7210 C CA . ALA B 2 776 ? 83.518 124.151 132.635 1.00 11.09 776 ALA B CA 1
ATOM 7211 C C . ALA B 2 776 ? 83.914 123.731 131.261 1.00 10.93 776 ALA B C 1
ATOM 7212 O O . ALA B 2 776 ? 83.306 122.841 130.684 1.00 11.13 776 ALA B O 1
ATOM 7214 N N . VAL B 2 777 ? 84.947 124.358 130.737 1.00 10.49 777 VAL B N 1
ATOM 7215 C CA . VAL B 2 777 ? 85.402 124.019 129.421 1.00 11.01 777 VAL B CA 1
ATOM 7216 C C . VAL B 2 777 ? 85.959 122.607 129.391 1.00 11.04 777 VAL B C 1
ATOM 7217 O O . VAL B 2 777 ? 85.640 121.774 128.549 1.00 11.55 777 VAL B O 1
ATOM 7221 N N . ASN B 2 778 ? 86.800 122.331 130.364 1.00 10.61 778 ASN B N 1
ATOM 7222 C CA . ASN B 2 778 ? 87.344 120.993 130.455 1.00 11.32 778 ASN B CA 1
ATOM 7223 C C . ASN B 2 778 ? 86.267 119.942 130.673 1.00 11.75 778 ASN B C 1
ATOM 7224 O O . ASN B 2 778 ? 86.340 118.848 130.141 1.00 12.25 778 ASN B O 1
ATOM 7229 N N . ASP B 2 779 ? 85.261 120.287 131.455 1.00 11.21 779 ASP B N 1
ATOM 7230 C CA . ASP B 2 779 ? 84.179 119.371 131.694 1.00 12.16 779 ASP B CA 1
ATOM 7231 C C . ASP B 2 779 ? 83.387 119.107 130.447 1.00 11.76 779 ASP B C 1
ATOM 7232 O O . ASP B 2 779 ? 82.911 117.997 130.213 1.00 13.08 779 ASP B O 1
ATOM 7237 N N . ALA B 2 780 ? 83.178 120.140 129.646 1.00 11.27 780 ALA B N 1
ATOM 7238 C CA . ALA B 2 780 ? 82.398 119.959 128.441 1.00 11.18 780 ALA B CA 1
ATOM 7239 C C . ALA B 2 780 ? 83.005 118.876 127.594 1.00 11.71 780 ALA B C 1
ATOM 7240 O O . ALA B 2 780 ? 82.288 118.071 127.001 1.00 12.60 780 ALA B O 1
ATOM 7242 N N . TYR B 2 781 ? 84.328 118.875 127.490 1.00 11.32 781 TYR B N 1
ATOM 7243 C CA . TYR B 2 781 ? 85.019 117.940 126.614 1.00 12.38 781 TYR B CA 1
ATOM 7244 C C . TYR B 2 781 ? 85.383 116.640 127.297 1.00 12.35 781 TYR B C 1
ATOM 7245 O O . TYR B 2 781 ? 85.931 115.765 126.634 1.00 13.28 781 TYR B O 1
ATOM 7254 N N . ALA B 2 782 ? 85.071 116.481 128.578 1.00 12.36 782 ALA B N 1
ATOM 7255 C CA . ALA B 2 782 ? 85.540 115.287 129.270 1.00 13.62 782 ALA B CA 1
ATOM 7256 C C . ALA B 2 782 ? 84.968 114.005 128.683 1.00 13.95 782 ALA B C 1
ATOM 7257 O O . ALA B 2 782 ? 85.686 113.029 128.552 1.00 15.42 782 ALA B O 1
ATOM 7259 N N . PHE B 2 783 ? 83.727 114.034 128.200 1.00 13.28 783 PHE B N 1
ATOM 7260 C CA . PHE B 2 783 ? 83.140 112.840 127.615 1.00 14.32 783 PHE B CA 1
ATOM 7261 C C . PHE B 2 783 ? 83.821 112.455 126.345 1.00 14.81 783 PHE B C 1
ATOM 7262 O O . PHE B 2 783 ? 83.574 111.362 125.854 1.00 18.18 783 PHE B O 1
ATOM 7270 N N . LEU B 2 784 ? 84.544 113.390 125.760 1.00 14.91 784 LEU B N 1
ATOM 7271 C CA . LEU B 2 784 ? 85.299 113.175 124.562 1.00 17.05 784 LEU B CA 1
ATOM 7272 C C . LEU B 2 784 ? 86.771 112.914 124.842 1.00 17.00 784 LEU B C 1
ATOM 7273 O O . LEU B 2 784 ? 87.586 112.815 123.930 1.00 19.58 784 LEU B O 1
ATOM 7278 N N . ASN B 2 785 ? 87.128 112.806 126.111 1.00 16.52 785 ASN B N 1
ATOM 7279 C CA . ASN B 2 785 ? 88.487 112.423 126.490 1.00 18.18 785 ASN B CA 1
ATOM 7280 C C . ASN B 2 785 ? 89.514 113.414 125.946 1.00 17.46 785 ASN B C 1
ATOM 7281 O O . ASN B 2 785 ? 90.627 113.045 125.563 1.00 17.78 785 ASN B O 1
ATOM 7286 N N . ALA B 2 786 ? 89.235 114.695 126.146 1.00 15.03 786 ALA B N 1
ATOM 7287 C CA . ALA B 2 786 ? 90.160 115.738 125.753 1.00 15.38 786 ALA B CA 1
ATOM 7288 C C . ALA B 2 786 ? 91.381 115.808 126.653 1.00 13.83 786 ALA B C 1
ATOM 7289 O O . ALA B 2 786 ? 92.414 116.325 126.251 1.00 15.37 786 ALA B O 1
ATOM 7291 N N . GLY B 2 787 ? 91.267 115.332 127.874 1.00 13.90 787 GLY B N 1
ATOM 7292 C CA . GLY B 2 787 ? 92.307 115.607 128.817 1.00 14.34 787 GLY B CA 1
ATOM 7293 C C . GLY B 2 787 ? 92.229 117.024 129.329 1.00 12.73 787 GLY B C 1
ATOM 7294 O O . GLY B 2 787 ? 91.222 117.722 129.227 1.00 14.12 787 GLY B O 1
ATOM 7295 N N . HIS B 2 788 ? 93.304 117.427 129.984 1.00 12.79 788 HIS B N 1
ATOM 7296 C CA . HIS B 2 788 ? 93.383 118.792 130.418 1.00 12.22 788 HIS B CA 1
ATOM 7297 C C . HIS B 2 788 ? 93.624 119.691 129.221 1.00 12.11 788 HIS B C 1
ATOM 7298 O O . HIS B 2 788 ? 94.618 119.548 128.505 1.00 12.67 788 HIS B O 1
ATOM 7305 N N . ILE B 2 789 ? 92.752 120.669 129.097 1.00 10.89 789 ILE B N 1
ATOM 7306 C CA . ILE B 2 789 ? 92.856 121.685 128.080 1.00 11.96 789 ILE B CA 1
ATOM 7307 C C . ILE B 2 789 ? 93.452 122.914 128.722 1.00 10.95 789 ILE B C 1
ATOM 7308 O O . ILE B 2 789 ? 92.887 123.444 129.667 1.00 11.93 789 ILE B O 1
ATOM 7313 N N . GLN B 2 790 ? 94.620 123.325 128.246 1.00 11.16 790 GLN B N 1
ATOM 7314 C CA . GLN B 2 790 ? 95.293 124.490 128.761 1.00 10.99 790 GLN B CA 1
ATOM 7315 C C . GLN B 2 790 ? 94.596 125.755 128.360 1.00 11.53 790 GLN B C 1
ATOM 7316 O O . GLN B 2 790 ? 94.195 125.926 127.246 1.00 12.82 790 GLN B O 1
ATOM 7322 N N . MET B 2 791 ? 94.532 126.691 129.285 1.00 10.59 791 MET B N 1
ATOM 7323 C CA . MET B 2 791 ? 93.996 128.013 129.007 1.00 11.18 791 MET B CA 1
ATOM 7324 C C . MET B 2 791 ? 94.911 128.798 128.091 1.00 11.94 791 MET B C 1
ATOM 7325 O O . MET B 2 791 ? 96.099 128.553 128.032 1.00 12.44 791 MET B O 1
ATOM 7330 N N . PRO B 2 792 ? 94.389 129.832 127.446 1.00 11.20 792 PRO B N 1
ATOM 7331 C CA . PRO B 2 792 ? 92.998 130.264 127.479 1.00 11.58 792 PRO B CA 1
ATOM 7332 C C . PRO B 2 792 ? 92.131 129.502 126.491 1.00 11.12 792 PRO B C 1
ATOM 7333 O O . PRO B 2 792 ? 92.594 128.979 125.488 1.00 12.76 792 PRO B O 1
ATOM 7337 N N . HIS B 2 793 ? 90.853 129.465 126.800 1.00 10.39 793 HIS B N 1
ATOM 7338 C CA . HIS B 2 793 ? 89.882 128.697 126.082 1.00 11.04 793 HIS B CA 1
ATOM 7339 C C . HIS B 2 793 ? 89.160 129.545 125.072 1.00 10.87 793 HIS B C 1
ATOM 7340 O O . HIS B 2 793 ? 87.948 129.574 124.998 1.00 11.76 793 HIS B O 1
ATOM 7347 N N . ASP B 2 794 ? 89.949 130.154 124.215 1.00 11.36 794 ASP B N 1
ATOM 7348 C CA . ASP B 2 794 ? 89.388 130.931 123.147 1.00 11.53 794 ASP B CA 1
ATOM 7349 C C . ASP B 2 794 ? 89.107 130.002 122.009 1.00 11.68 794 ASP B C 1
ATOM 7350 O O . ASP B 2 794 ? 89.315 128.795 122.065 1.00 12.12 794 ASP B O 1
ATOM 7355 N N . ALA B 2 795 ? 88.558 130.578 120.965 1.00 12.13 795 ALA B N 1
ATOM 7356 C CA . ALA B 2 795 ? 87.907 129.755 119.985 1.00 12.23 795 ALA B CA 1
ATOM 7357 C C . ALA B 2 795 ? 88.917 128.925 119.239 1.00 12.10 795 ALA B C 1
ATOM 7358 O O . ALA B 2 795 ? 88.677 127.741 119.010 1.00 12.04 795 ALA B O 1
ATOM 7360 N N . TRP B 2 796 ? 90.039 129.498 118.811 1.00 11.92 796 TRP B N 1
ATOM 7361 C CA . TRP B 2 796 ? 90.953 128.662 118.038 1.00 12.70 796 TRP B CA 1
ATOM 7362 C C . TRP B 2 796 ? 91.456 127.518 118.875 1.00 11.98 796 TRP B C 1
ATOM 7363 O O . TRP B 2 796 ? 91.663 126.426 118.369 1.00 13.35 796 TRP B O 1
ATOM 7374 N N . ARG B 2 797 ? 91.716 127.766 120.140 1.00 12.08 797 ARG B N 1
ATOM 7375 C CA . ARG B 2 797 ? 92.241 126.702 120.936 1.00 11.68 797 ARG B CA 1
ATOM 7376 C C . ARG B 2 797 ? 91.225 125.619 121.187 1.00 11.95 797 ARG B C 1
ATOM 7377 O O . ARG B 2 797 ? 91.570 124.448 121.160 1.00 12.86 797 ARG B O 1
ATOM 7385 N N . LEU B 2 798 ? 89.978 125.971 121.362 1.00 11.87 798 LEU B N 1
ATOM 7386 C CA . LEU B 2 798 ? 88.985 124.914 121.570 1.00 12.31 798 LEU B CA 1
ATOM 7387 C C . LEU B 2 798 ? 88.668 124.221 120.268 1.00 12.21 798 LEU B C 1
ATOM 7388 O O . LEU B 2 798 ? 88.450 123.021 120.231 1.00 12.68 798 LEU B O 1
ATOM 7393 N N . TRP B 2 799 ? 88.799 124.947 119.173 1.00 12.52 799 TRP B N 1
ATOM 7394 C CA . TRP B 2 799 ? 88.682 124.301 117.890 1.00 12.51 799 TRP B CA 1
ATOM 7395 C C . TRP B 2 799 ? 89.782 123.251 117.760 1.00 13.33 799 TRP B C 1
ATOM 7396 O O . TRP B 2 799 ? 89.537 122.140 117.315 1.00 13.44 799 TRP B O 1
ATOM 7407 N N . LYS B 2 800 ? 90.978 123.606 118.193 1.00 13.76 800 LYS B N 1
ATOM 7408 C CA . LYS B 2 800 ? 92.111 122.712 118.063 1.00 13.63 800 LYS B CA 1
ATOM 7409 C C . LYS B 2 800 ? 91.934 121.453 118.922 1.00 13.60 800 LYS B C 1
ATOM 7410 O O . LYS B 2 800 ? 92.279 120.361 118.524 1.00 15.05 800 LYS B O 1
ATOM 7416 N N . VAL B 2 801 ? 91.389 121.621 120.113 1.00 13.11 801 VAL B N 1
ATOM 7417 C CA . VAL B 2 801 ? 91.031 120.481 120.911 1.00 13.58 801 VAL B CA 1
ATOM 7418 C C . VAL B 2 801 ? 90.165 119.536 120.122 1.00 14.02 801 VAL B C 1
ATOM 7419 O O . VAL B 2 801 ? 90.452 118.345 120.039 1.00 15.18 801 VAL B O 1
ATOM 7423 N N . GLY B 2 802 ? 89.094 120.044 119.548 1.00 13.54 802 GLY B N 1
ATOM 7424 C CA . GLY B 2 802 ? 88.197 119.184 118.808 1.00 14.07 802 GLY B CA 1
ATOM 7425 C C . GLY B 2 802 ? 88.873 118.602 117.584 1.00 15.66 802 GLY B C 1
ATOM 7426 O O . GLY B 2 802 ? 88.605 117.476 117.213 1.00 16.55 802 GLY B O 1
ATOM 7427 N N . GLU B 2 803 ? 89.674 119.408 116.918 1.00 15.37 803 GLU B N 1
ATOM 7428 C CA . GLU B 2 803 ? 90.388 118.953 115.739 1.00 16.27 803 GLU B CA 1
ATOM 7429 C C . GLU B 2 803 ? 91.184 117.716 116.086 1.00 16.36 803 GLU B C 1
ATOM 7430 O O . GLU B 2 803 ? 91.118 116.703 115.407 1.00 16.83 803 GLU B O 1
ATOM 7436 N N . GLN B 2 804 ? 91.947 117.793 117.150 1.00 16.19 804 GLN B N 1
ATOM 7437 C CA . GLN B 2 804 ? 92.798 116.697 117.543 1.00 16.52 804 GLN B CA 1
ATOM 7438 C C . GLN B 2 804 ? 92.008 115.468 117.987 1.00 19.76 804 GLN B C 1
ATOM 7439 O O . GLN B 2 804 ? 92.467 114.341 117.832 1.00 22.93 804 GLN B O 1
ATOM 7445 N N . LEU B 2 805 ? 90.806 115.678 118.500 1.00 16.82 805 LEU B N 1
ATOM 7446 C CA . LEU B 2 805 ? 89.953 114.579 118.892 1.00 18.27 805 LEU B CA 1
ATOM 7447 C C . LEU B 2 805 ? 89.254 113.912 117.716 1.00 19.82 805 LEU B C 1
ATOM 7448 O O . LEU B 2 805 ? 88.454 113.024 117.910 1.00 23.78 805 LEU B O 1
ATOM 7453 N N . GLY B 2 806 ? 89.345 114.525 116.548 1.00 17.42 806 GLY B N 1
ATOM 7454 C CA . GLY B 2 806 ? 88.698 114.010 115.360 1.00 19.39 806 GLY B CA 1
ATOM 7455 C C . GLY B 2 806 ? 87.260 114.463 115.237 1.00 18.00 806 GLY B C 1
ATOM 7456 O O . GLY B 2 806 ? 86.501 113.884 114.463 1.00 19.74 806 GLY B O 1
ATOM 7457 N N . LEU B 2 807 ? 86.881 115.523 115.929 1.00 17.30 807 LEU B N 1
ATOM 7458 C CA . LEU B 2 807 ? 85.511 116.001 115.830 1.00 16.89 807 LEU B CA 1
ATOM 7459 C C . LEU B 2 807 ? 85.144 116.653 114.544 1.00 18.40 807 LEU B C 1
ATOM 7460 O O . LEU B 2 807 ? 83.966 116.865 114.285 1.00 20.47 807 LEU B O 1
ATOM 7465 N N . HIS B 2 808 ? 86.132 117.043 113.770 1.00 16.61 808 HIS B N 1
ATOM 7466 C CA . HIS B 2 808 ? 85.814 117.781 112.581 1.00 18.02 808 HIS B CA 1
ATOM 7467 C C . HIS B 2 808 ? 85.913 116.940 111.331 1.00 20.73 808 HIS B C 1
ATOM 7468 O O . HIS B 2 808 ? 85.931 117.495 110.244 1.00 24.99 808 HIS B O 1
ATOM 7475 N N . VAL B 2 809 ? 86.301 115.681 111.512 1.00 22.98 809 VAL B N 1
ATOM 7476 C CA . VAL B 2 809 ? 86.420 114.728 110.426 1.00 29.51 809 VAL B CA 1
ATOM 7477 C C . VAL B 2 809 ? 85.035 114.466 109.851 1.00 36.86 809 VAL B C 1
ATOM 7478 O O . VAL B 2 809 ? 84.071 114.266 110.597 1.00 46.70 809 VAL B O 1
ATOM 7482 N N . MET C 3 1 ? 101.579 156.596 120.773 1.00 30.55 1 MET C N 1
ATOM 7483 C CA . MET C 3 1 ? 100.333 157.372 121.051 1.00 24.45 1 MET C CA 1
ATOM 7484 C C . MET C 3 1 ? 100.406 158.740 120.408 1.00 19.37 1 MET C C 1
ATOM 7485 O O . MET C 3 1 ? 99.380 159.294 120.014 1.00 24.63 1 MET C O 1
ATOM 7490 N N . ILE C 3 2 ? 101.621 159.256 120.234 1.00 22.85 2 ILE C N 1
ATOM 7491 C CA . ILE C 3 2 ? 101.792 160.621 119.725 1.00 19.17 2 ILE C CA 1
ATOM 7492 C C . ILE C 3 2 ? 102.247 160.586 118.279 1.00 17.96 2 ILE C C 1
ATOM 7493 O O . ILE C 3 2 ? 103.406 160.329 117.979 1.00 21.77 2 ILE C O 1
ATOM 7498 N N . PRO C 3 3 ? 101.420 161.143 117.425 1.00 16.87 3 PRO C N 1
ATOM 7499 C CA . PRO C 3 3 ? 101.791 161.279 116.024 1.00 17.95 3 PRO C CA 1
ATOM 7500 C C . PRO C 3 3 ? 102.897 162.276 115.839 1.00 19.27 3 PRO C C 1
ATOM 7501 O O . PRO C 3 3 ? 103.042 163.208 116.634 1.00 17.57 3 PRO C O 1
ATOM 7505 N N . GLY C 3 4 ? 103.638 162.113 114.757 1.00 18.40 4 GLY C N 1
ATOM 7506 C CA . GLY C 3 4 ? 104.514 163.165 114.319 1.00 18.65 4 GLY C CA 1
ATOM 7507 C C . GLY C 3 4 ? 103.721 164.346 113.792 1.00 17.78 4 GLY C C 1
ATOM 7508 O O . GLY C 3 4 ? 102.556 164.226 113.394 1.00 18.19 4 GLY C O 1
ATOM 7509 N N . SER C 3 5 ? 104.365 165.499 113.803 1.00 17.58 5 SER C N 1
ATOM 7510 C CA . SER C 3 5 ? 103.717 166.713 113.374 1.00 16.23 5 SER C CA 1
ATOM 7511 C C . SER C 3 5 ? 103.330 166.638 111.943 1.00 16.37 5 SER C C 1
ATOM 7512 O O . SER C 3 5 ? 103.984 166.001 111.138 1.00 18.05 5 SER C O 1
ATOM 7517 N N . PHE C 3 6 ? 102.293 167.379 111.619 1.00 15.24 6 PHE C N 1
ATOM 7518 C CA . PHE C 3 6 ? 101.852 167.486 110.251 1.00 14.88 6 PHE C CA 1
ATOM 7519 C C . PHE C 3 6 ? 101.165 168.807 110.065 1.00 15.42 6 PHE C C 1
ATOM 7520 O O . PHE C 3 6 ? 100.732 169.450 111.029 1.00 16.71 6 PHE C O 1
ATOM 7528 N N . ASP C 3 7 ? 101.048 169.176 108.808 1.00 16.05 7 ASP C N 1
ATOM 7529 C CA . ASP C 3 7 ? 100.194 170.268 108.426 1.00 16.20 7 ASP C CA 1
ATOM 7530 C C . ASP C 3 7 ? 98.799 169.735 108.126 1.00 16.31 7 ASP C C 1
ATOM 7531 O O . ASP C 3 7 ? 98.640 168.644 107.597 1.00 16.27 7 ASP C O 1
ATOM 7536 N N . TYR C 3 8 ? 97.810 170.573 108.383 1.00 16.27 8 TYR C N 1
ATOM 7537 C CA . TYR C 3 8 ? 96.440 170.170 108.297 1.00 14.98 8 TYR C CA 1
ATOM 7538 C C . TYR C 3 8 ? 95.711 171.012 107.294 1.00 17.18 8 TYR C C 1
ATOM 7539 O O . TYR C 3 8 ? 95.812 172.237 107.300 1.00 22.62 8 TYR C O 1
ATOM 7548 N N . HIS C 3 9 ? 94.939 170.349 106.452 1.00 15.97 9 HIS C N 1
ATOM 7549 C CA . HIS C 3 9 ? 94.225 171.015 105.399 1.00 15.07 9 HIS C CA 1
ATOM 7550 C C . HIS C 3 9 ? 92.765 170.638 105.401 1.00 15.21 9 HIS C C 1
ATOM 7551 O O . HIS C 3 9 ? 92.426 169.474 105.601 1.00 16.31 9 HIS C O 1
ATOM 7558 N N . ARG C 3 10 ? 91.937 171.598 105.023 1.00 14.94 10 ARG C N 1
ATOM 7559 C CA . ARG C 3 10 ? 90.503 171.421 104.941 1.00 16.09 10 ARG C CA 1
ATOM 7560 C C . ARG C 3 10 ? 89.979 171.859 103.584 1.00 15.22 10 ARG C C 1
ATOM 7561 O O . ARG C 3 10 ? 89.369 172.928 103.450 1.00 16.50 10 ARG C O 1
ATOM 7576 N N . PRO C 3 11 ? 90.205 171.047 102.569 1.00 15.87 11 PRO C N 1
ATOM 7577 C CA . PRO C 3 11 ? 89.718 171.404 101.257 1.00 16.49 11 PRO C CA 1
ATOM 7578 C C . PRO C 3 11 ? 88.214 171.543 101.282 1.00 17.12 11 PRO C C 1
ATOM 7579 O O . PRO C 3 11 ? 87.522 170.852 101.991 1.00 17.60 11 PRO C O 1
ATOM 7583 N N . LYS C 3 12 ? 87.708 172.424 100.442 1.00 16.86 12 LYS C N 1
ATOM 7584 C CA . LYS C 3 12 ? 86.281 172.705 100.402 1.00 16.79 12 LYS C CA 1
ATOM 7585 C C . LYS C 3 12 ? 85.531 171.922 99.379 1.00 19.11 12 LYS C C 1
ATOM 7586 O O . LYS C 3 12 ? 84.310 171.924 99.389 1.00 19.51 12 LYS C O 1
ATOM 7592 N N . SER C 3 13 ? 86.252 171.244 98.492 1.00 16.43 13 SER C N 1
ATOM 7593 C CA . SER C 3 13 ? 85.620 170.488 97.436 1.00 17.32 13 SER C CA 1
ATOM 7594 C C . SER C 3 13 ? 86.473 169.262 97.150 1.00 16.10 13 SER C C 1
ATOM 7595 O O . SER C 3 13 ? 87.654 169.210 97.486 1.00 17.87 13 SER C O 1
ATOM 7598 N N . ILE C 3 14 ? 85.890 168.297 96.464 1.00 18.13 14 ILE C N 1
ATOM 7599 C CA . ILE C 3 14 ? 86.622 167.141 96.004 1.00 18.18 14 ILE C CA 1
ATOM 7600 C C . ILE C 3 14 ? 87.797 167.558 95.156 1.00 16.73 14 ILE C C 1
ATOM 7601 O O . ILE C 3 14 ? 88.911 167.091 95.352 1.00 19.74 14 ILE C O 1
ATOM 7606 N N . ALA C 3 15 ? 87.554 168.480 94.239 1.00 18.87 15 ALA C N 1
ATOM 7607 C CA . ALA C 3 15 ? 88.604 168.885 93.326 1.00 20.79 15 ALA C CA 1
ATOM 7608 C C . ALA C 3 15 ? 89.781 169.483 94.091 1.00 19.02 15 ALA C C 1
ATOM 7609 O O . ALA C 3 15 ? 90.936 169.147 93.871 1.00 20.76 15 ALA C O 1
ATOM 7611 N N . ASP C 3 16 ? 89.473 170.274 95.099 1.00 18.08 16 ASP C N 1
ATOM 7612 C CA . ASP C 3 16 ? 90.536 170.826 95.913 1.00 19.21 16 ASP C CA 1
ATOM 7613 C C . ASP C 3 16 ? 91.294 169.782 96.700 1.00 16.97 16 ASP C C 1
ATOM 7614 O O . ASP C 3 16 ? 92.528 169.820 96.759 1.00 18.21 16 ASP C O 1
ATOM 7619 N N . ALA C 3 17 ? 90.577 168.789 97.210 1.00 16.33 17 ALA C N 1
ATOM 7620 C CA . ALA C 3 17 ? 91.231 167.723 97.957 1.00 15.82 17 ALA C CA 1
ATOM 7621 C C . ALA C 3 17 ? 92.147 166.934 97.037 1.00 15.74 17 ALA C C 1
ATOM 7622 O O . ALA C 3 17 ? 93.292 166.633 97.368 1.00 16.89 17 ALA C O 1
ATOM 7624 N N . VAL C 3 18 ? 91.645 166.639 95.851 1.00 17.25 18 VAL C N 1
ATOM 7625 C CA . VAL C 3 18 ? 92.416 165.898 94.872 1.00 19.69 18 VAL C CA 1
ATOM 7626 C C . VAL C 3 18 ? 93.657 166.677 94.459 1.00 17.76 18 VAL C C 1
ATOM 7627 O O . VAL C 3 18 ? 94.747 166.123 94.386 1.00 18.90 18 VAL C O 1
ATOM 7631 N N . ALA C 3 19 ? 93.504 167.984 94.251 1.00 19.73 19 ALA C N 1
ATOM 7632 C CA . ALA C 3 19 ? 94.654 168.813 93.913 1.00 21.48 19 ALA C CA 1
ATOM 7633 C C . ALA C 3 19 ? 95.694 168.851 95.024 1.00 21.48 19 ALA C C 1
ATOM 7634 O O . ALA C 3 19 ? 96.876 168.682 94.758 1.00 20.78 19 ALA C O 1
ATOM 7636 N N . LEU C 3 20 ? 95.245 168.860 96.273 1.00 18.80 20 LEU C N 1
ATOM 7637 C CA . LEU C 3 20 ? 96.178 168.868 97.383 1.00 18.15 20 LEU C CA 1
ATOM 7638 C C . LEU C 3 20 ? 96.899 167.542 97.445 1.00 16.73 20 LEU C C 1
ATOM 7639 O O . LEU C 3 20 ? 98.100 167.488 97.710 1.00 18.33 20 LEU C O 1
ATOM 7648 N N . LEU C 3 21 ? 96.143 166.460 97.379 1.00 17.84 21 LEU C N 1
ATOM 7649 C CA . LEU C 3 21 ? 96.770 165.153 97.502 1.00 16.50 21 LEU C CA 1
ATOM 7650 C C . LEU C 3 21 ? 97.780 164.962 96.399 1.00 18.22 21 LEU C C 1
ATOM 7651 O O . LEU C 3 21 ? 98.845 164.366 96.577 1.00 20.35 21 LEU C O 1
ATOM 7656 N N . THR C 3 22 ? 97.450 165.504 95.246 1.00 19.87 22 THR C N 1
ATOM 7657 C CA . THR C 3 22 ? 98.319 165.406 94.112 1.00 18.83 22 THR C CA 1
ATOM 7658 C C . THR C 3 22 ? 99.586 166.214 94.289 1.00 19.50 22 THR C C 1
ATOM 7659 O O . THR C 3 22 ? 100.691 165.706 94.187 1.00 21.35 22 THR C O 1
ATOM 7663 N N . LYS C 3 23 ? 99.421 167.435 94.758 1.00 17.20 23 LYS C N 1
ATOM 7664 C CA . LYS C 3 23 ? 100.552 168.286 95.041 1.00 19.43 23 LYS C CA 1
ATOM 7665 C C . LYS C 3 23 ? 101.460 167.663 96.094 1.00 19.69 23 LYS C C 1
ATOM 7666 O O . LYS C 3 23 ? 102.692 167.732 95.974 1.00 19.97 23 LYS C O 1
ATOM 7672 N N . LEU C 3 24 ? 100.877 167.224 97.200 1.00 17.78 24 LEU C N 1
ATOM 7673 C CA . LEU C 3 24 ? 101.675 166.979 98.374 1.00 19.17 24 LEU C CA 1
ATOM 7674 C C . LEU C 3 24 ? 102.234 165.574 98.369 1.00 22.96 24 LEU C C 1
ATOM 7675 O O . LEU C 3 24 ? 103.117 165.271 99.143 1.00 24.62 24 LEU C O 1
ATOM 7680 N N . GLY C 3 25 ? 101.698 164.719 97.501 1.00 23.43 25 GLY C N 1
ATOM 7681 C CA . GLY C 3 25 ? 102.195 163.364 97.334 1.00 24.12 25 GLY C CA 1
ATOM 7682 C C . GLY C 3 25 ? 102.070 162.482 98.555 1.00 20.07 25 GLY C C 1
ATOM 7683 O O . GLY C 3 25 ? 101.177 162.652 99.374 1.00 22.59 25 GLY C O 1
ATOM 7684 N N . GLU C 3 26 ? 103.054 161.607 98.729 1.00 19.75 26 GLU C N 1
ATOM 7685 C CA . GLU C 3 26 ? 102.980 160.582 99.745 1.00 21.22 26 GLU C CA 1
ATOM 7686 C C . GLU C 3 26 ? 103.035 161.176 101.132 1.00 21.95 26 GLU C C 1
ATOM 7687 O O . GLU C 3 26 ? 102.713 160.509 102.096 1.00 34.48 26 GLU C O 1
ATOM 7693 N N . ASP C 3 27 ? 103.523 162.404 101.233 1.00 23.34 27 ASP C N 1
ATOM 7694 C CA . ASP C 3 27 ? 103.587 163.101 102.506 1.00 25.16 27 ASP C CA 1
ATOM 7695 C C . ASP C 3 27 ? 102.197 163.449 102.990 1.00 18.90 27 ASP C C 1
ATOM 7696 O O . ASP C 3 27 ? 102.016 163.762 104.154 1.00 20.61 27 ASP C O 1
ATOM 7701 N N . ALA C 3 28 ? 101.202 163.272 102.133 1.00 17.67 28 ALA C N 1
ATOM 7702 C CA . ALA C 3 28 ? 99.843 163.667 102.490 1.00 16.90 28 ALA C CA 1
ATOM 7703 C C . ALA C 3 28 ? 98.950 162.460 102.491 1.00 19.98 28 ALA C C 1
ATOM 7704 O O . ALA C 3 28 ? 99.002 161.634 101.585 1.00 23.78 28 ALA C O 1
ATOM 7706 N N . ARG C 3 29 ? 98.109 162.365 103.504 1.00 17.05 29 ARG C N 1
ATOM 7707 C CA . ARG C 3 29 ? 97.055 161.370 103.550 1.00 16.23 29 ARG C CA 1
ATOM 7708 C C . ARG C 3 29 ? 95.729 162.098 103.580 1.00 16.43 29 ARG C C 1
ATOM 7709 O O . ARG C 3 29 ? 95.549 162.987 104.386 1.00 14.88 29 ARG C O 1
ATOM 7717 N N . PRO C 3 30 ? 94.724 161.565 102.895 1.00 15.07 30 PRO C N 1
ATOM 7718 C CA . PRO C 3 30 ? 93.346 161.940 103.195 1.00 15.66 30 PRO C CA 1
ATOM 7719 C C . PRO C 3 30 ? 93.005 161.534 104.597 1.00 13.67 30 PRO C C 1
ATOM 7720 O O . PRO C 3 30 ? 93.335 160.433 105.010 1.00 15.72 30 PRO C O 1
ATOM 7724 N N . LEU C 3 31 ? 92.272 162.389 105.286 1.00 14.23 31 LEU C N 1
ATOM 7725 C CA . LEU C 3 31 ? 91.758 162.086 106.585 1.00 14.23 31 LEU C CA 1
ATOM 7726 C C . LEU C 3 31 ? 90.253 162.042 106.458 1.00 12.45 31 LEU C C 1
ATOM 7727 O O . LEU C 3 31 ? 89.624 163.065 106.118 1.00 13.68 31 LEU C O 1
ATOM 7732 N N . ALA C 3 32 ? 89.700 160.854 106.663 1.00 13.06 32 ALA C N 1
ATOM 7733 C CA . ALA C 3 32 ? 88.284 160.663 106.644 1.00 12.90 32 ALA C CA 1
ATOM 7734 C C . ALA C 3 32 ? 87.791 160.607 108.069 1.00 13.35 32 ALA C C 1
ATOM 7735 O O . ALA C 3 32 ? 87.982 161.555 108.793 1.00 14.60 32 ALA C O 1
ATOM 7737 N N . GLY C 3 33 ? 87.371 159.451 108.541 1.00 12.63 33 GLY C N 1
ATOM 7738 C CA . GLY C 3 33 ? 86.981 159.349 109.905 1.00 12.27 33 GLY C CA 1
ATOM 7739 C C . GLY C 3 33 ? 88.158 159.280 110.844 1.00 13.10 33 GLY C C 1
ATOM 7740 O O . GLY C 3 33 ? 87.984 159.415 112.036 1.00 12.75 33 GLY C O 1
ATOM 7741 N N . GLY C 3 34 ? 89.339 158.993 110.313 1.00 12.50 34 GLY C N 1
ATOM 7742 C CA . GLY C 3 34 ? 90.558 158.904 111.099 1.00 12.51 34 GLY C CA 1
ATOM 7743 C C . GLY C 3 34 ? 90.720 157.721 111.983 1.00 13.03 34 GLY C C 1
ATOM 7744 O O . GLY C 3 34 ? 91.708 157.649 112.710 1.00 12.74 34 GLY C O 1
ATOM 7745 N N . HIS C 3 35 ? 89.801 156.765 111.907 1.00 12.38 35 HIS C N 1
ATOM 7746 C CA . HIS C 3 35 ? 89.830 155.674 112.841 1.00 12.67 35 HIS C CA 1
ATOM 7747 C C . HIS C 3 35 ? 90.598 154.452 112.394 1.00 12.79 35 HIS C C 1
ATOM 7748 O O . HIS C 3 35 ? 90.708 153.502 113.159 1.00 14.21 35 HIS C O 1
ATOM 7755 N N . SER C 3 36 ? 91.282 154.549 111.268 1.00 12.94 36 SER C N 1
ATOM 7756 C CA . SER C 3 36 ? 92.443 153.711 111.055 1.00 12.39 36 SER C CA 1
ATOM 7757 C C . SER C 3 36 ? 93.717 154.525 110.959 1.00 13.02 36 SER C C 1
ATOM 7758 O O . SER C 3 36 ? 94.770 154.119 111.450 1.00 14.71 36 SER C O 1
ATOM 7761 N N . LEU C 3 37 ? 93.625 155.717 110.378 1.00 13.54 37 LEU C N 1
ATOM 7762 C CA . LEU C 3 37 ? 94.813 156.509 110.171 1.00 14.05 37 LEU C CA 1
ATOM 7763 C C . LEU C 3 37 ? 95.363 157.085 111.451 1.00 14.51 37 LEU C C 1
ATOM 7764 O O . LEU C 3 37 ? 96.581 157.023 111.669 1.00 14.56 37 LEU C O 1
ATOM 7769 N N . ILE C 3 38 ? 94.504 157.676 112.263 1.00 14.16 38 ILE C N 1
ATOM 7770 C CA . ILE C 3 38 ? 95.043 158.272 113.457 1.00 14.33 38 ILE C CA 1
ATOM 7771 C C . ILE C 3 38 ? 95.700 157.203 114.344 1.00 14.37 38 ILE C C 1
ATOM 7772 O O . ILE C 3 38 ? 96.811 157.429 114.809 1.00 14.49 38 ILE C O 1
ATOM 7777 N N . PRO C 3 39 ? 95.115 156.014 114.491 1.00 14.09 39 PRO C N 1
ATOM 7778 C CA . PRO C 3 39 ? 95.776 155.003 115.318 1.00 14.55 39 PRO C CA 1
ATOM 7779 C C . PRO C 3 39 ? 97.164 154.660 114.808 1.00 14.52 39 PRO C C 1
ATOM 7780 O O . PRO C 3 39 ? 98.096 154.528 115.569 1.00 15.58 39 PRO C O 1
ATOM 7784 N N . ILE C 3 40 ? 97.355 154.567 113.505 1.00 15.62 40 ILE C N 1
ATOM 7785 C CA . ILE C 3 40 ? 98.694 154.261 113.028 1.00 17.86 40 ILE C CA 1
ATOM 7786 C C . ILE C 3 40 ? 99.629 155.448 112.930 1.00 16.48 40 ILE C C 1
ATOM 7787 O O . ILE C 3 40 ? 100.825 155.282 112.979 1.00 17.59 40 ILE C O 1
ATOM 7792 N N . MET C 3 41 ? 99.092 156.657 112.979 1.00 14.70 41 MET C N 1
ATOM 7793 C CA . MET C 3 41 ? 99.924 157.825 113.170 1.00 14.78 41 MET C CA 1
ATOM 7794 C C . MET C 3 41 ? 100.440 157.816 114.584 1.00 16.59 41 MET C C 1
ATOM 7795 O O . MET C 3 41 ? 101.578 158.168 114.858 1.00 15.80 41 MET C O 1
ATOM 7800 N N . LYS C 3 42 ? 99.570 157.427 115.495 1.00 15.09 42 LYS C N 1
ATOM 7801 C CA . LYS C 3 42 ? 99.928 157.429 116.885 1.00 16.35 42 LYS C CA 1
ATOM 7802 C C . LYS C 3 42 ? 101.044 156.416 117.187 1.00 18.18 42 LYS C C 1
ATOM 7803 O O . LYS C 3 42 ? 101.864 156.650 118.070 1.00 23.85 42 LYS C O 1
ATOM 7809 N N . THR C 3 43 ? 101.146 155.362 116.382 1.00 19.75 43 THR C N 1
ATOM 7810 C CA . THR C 3 43 ? 102.250 154.403 116.540 1.00 21.60 43 THR C CA 1
ATOM 7811 C C . THR C 3 43 ? 103.447 154.774 115.688 1.00 18.38 43 THR C C 1
ATOM 7812 O O . THR C 3 43 ? 104.463 154.080 115.682 1.00 21.22 43 THR C O 1
ATOM 7816 N N . ARG C 3 44 ? 103.282 155.828 114.908 1.00 17.18 44 ARG C N 1
ATOM 7817 C CA . ARG C 3 44 ? 104.245 156.268 113.918 1.00 18.49 44 ARG C CA 1
ATOM 7818 C C . ARG C 3 44 ? 104.572 155.203 112.925 1.00 18.77 44 ARG C C 1
ATOM 7819 O O . ARG C 3 44 ? 105.501 155.357 112.150 1.00 20.31 44 ARG C O 1
ATOM 7827 N N . LEU C 3 45 ? 103.593 154.350 112.680 1.00 19.80 45 LEU C N 1
ATOM 7828 C CA . LEU C 3 45 ? 103.660 153.515 111.509 1.00 19.14 45 LEU C CA 1
ATOM 7829 C C . LEU C 3 45 ? 103.302 154.328 110.285 1.00 24.04 45 LEU C C 1
ATOM 7830 O O . LEU C 3 45 ? 103.785 154.053 109.196 1.00 32.86 45 LEU C O 1
ATOM 7835 N N . ALA C 3 46 ? 102.543 155.394 110.500 1.00 17.68 46 ALA C N 1
ATOM 7836 C CA . ALA C 3 46 ? 102.246 156.391 109.489 1.00 18.35 46 ALA C CA 1
ATOM 7837 C C . ALA C 3 46 ? 102.812 157.704 110.002 1.00 17.57 46 ALA C C 1
ATOM 7838 O O . ALA C 3 46 ? 102.542 158.107 111.109 1.00 16.75 46 ALA C O 1
ATOM 7840 N N . THR C 3 47 ? 103.614 158.362 109.183 1.00 17.65 47 THR C N 1
ATOM 7841 C CA . THR C 3 47 ? 104.140 159.679 109.529 1.00 18.69 47 THR C CA 1
ATOM 7842 C C . THR C 3 47 ? 103.949 160.635 108.376 1.00 17.70 47 THR C C 1
ATOM 7843 O O . THR C 3 47 ? 104.902 161.240 107.890 1.00 19.12 47 THR C O 1
ATOM 7847 N N . PRO C 3 48 ? 102.709 160.854 107.991 1.00 15.38 48 PRO C N 1
ATOM 7848 C CA . PRO C 3 48 ? 102.423 161.859 106.969 1.00 17.04 48 PRO C CA 1
ATOM 7849 C C . PRO C 3 48 ? 102.786 163.241 107.457 1.00 17.70 48 PRO C C 1
ATOM 7850 O O . PRO C 3 48 ? 102.709 163.543 108.627 1.00 18.40 48 PRO C O 1
ATOM 7854 N N . GLU C 3 49 ? 103.243 164.066 106.530 1.00 17.71 49 GLU C N 1
ATOM 7855 C CA . GLU C 3 49 ? 103.547 165.450 106.825 1.00 19.33 49 GLU C CA 1
ATOM 7856 C C . GLU C 3 49 ? 102.329 166.329 106.606 1.00 18.26 49 GLU C C 1
ATOM 7857 O O . GLU C 3 49 ? 102.306 167.455 107.067 1.00 17.08 49 GLU C O 1
ATOM 7863 N N . HIS C 3 50 ? 101.297 165.791 105.964 1.00 17.85 50 HIS C N 1
ATOM 7864 C CA . HIS C 3 50 ? 100.075 166.550 105.723 1.00 15.40 50 HIS C CA 1
ATOM 7865 C C . HIS C 3 50 ? 98.900 165.624 105.871 1.00 16.03 50 HIS C C 1
ATOM 7866 O O . HIS C 3 50 ? 98.895 164.529 105.325 1.00 16.69 50 HIS C O 1
ATOM 7873 N N . LEU C 3 51 ? 97.865 166.115 106.519 1.00 15.84 51 LEU C N 1
ATOM 7874 C CA . LEU C 3 51 ? 96.568 165.498 106.489 1.00 14.45 51 LEU C CA 1
ATOM 7875 C C . LEU C 3 51 ? 95.594 166.344 105.766 1.00 13.82 51 LEU C C 1
ATOM 7876 O O . LEU C 3 51 ? 95.501 167.538 106.018 1.00 15.64 51 LEU C O 1
ATOM 7881 N N . VAL C 3 52 ? 94.897 165.725 104.829 1.00 15.44 52 VAL C N 1
ATOM 7882 C CA . VAL C 3 52 ? 93.913 166.394 104.033 1.00 13.91 52 VAL C CA 1
ATOM 7883 C C . VAL C 3 52 ? 92.523 165.958 104.447 1.00 13.92 52 VAL C C 1
ATOM 7884 O O . VAL C 3 52 ? 92.053 164.881 104.109 1.00 13.70 52 VAL C O 1
ATOM 7888 N N . ASP C 3 53 ? 91.974 166.722 105.364 1.00 13.57 53 ASP C N 1
ATOM 7889 C CA . ASP C 3 53 ? 90.738 166.369 105.996 1.00 13.86 53 ASP C CA 1
ATOM 7890 C C . ASP C 3 53 ? 89.579 166.642 105.080 1.00 14.16 53 ASP C C 1
ATOM 7891 O O . ASP C 3 53 ? 89.483 167.714 104.526 1.00 14.92 53 ASP C O 1
ATOM 7896 N N . LEU C 3 54 ? 88.801 165.606 104.800 1.00 12.99 54 LEU C N 1
ATOM 7897 C CA . LEU C 3 54 ? 87.705 165.686 103.868 1.00 13.44 54 LEU C CA 1
ATOM 7898 C C . LEU C 3 54 ? 86.411 166.214 104.472 1.00 14.03 54 LEU C C 1
ATOM 7899 O O . LEU C 3 54 ? 85.406 166.290 103.787 1.00 15.01 54 LEU C O 1
ATOM 7904 N N . ARG C 3 55 ? 86.440 166.603 105.739 1.00 13.68 55 ARG C N 1
ATOM 7905 C CA . ARG C 3 55 ? 85.230 166.929 106.487 1.00 15.66 55 ARG C CA 1
ATOM 7906 C C . ARG C 3 55 ? 84.350 168.010 105.842 1.00 14.83 55 ARG C C 1
ATOM 7907 O O . ARG C 3 55 ? 83.159 168.016 106.044 1.00 16.95 55 ARG C O 1
ATOM 7921 N N . ASP C 3 56 ? 84.934 169.010 105.196 1.00 15.32 56 ASP C N 1
ATOM 7922 C CA . ASP C 3 56 ? 84.123 170.124 104.741 1.00 16.90 56 ASP C CA 1
ATOM 7923 C C . ASP C 3 56 ? 83.513 169.836 103.386 1.00 18.09 56 ASP C C 1
ATOM 7924 O O . ASP C 3 56 ? 82.888 170.717 102.806 1.00 20.60 56 ASP C O 1
ATOM 7929 N N . ILE C 3 57 ? 83.813 168.676 102.827 1.00 16.63 57 ILE C N 1
ATOM 7930 C CA . ILE C 3 57 ? 83.324 168.385 101.506 1.00 14.14 57 ILE C CA 1
ATOM 7931 C C . ILE C 3 57 ? 81.983 167.672 101.557 1.00 15.91 57 ILE C C 1
ATOM 7932 O O . ILE C 3 57 ? 81.917 166.470 101.747 1.00 16.55 57 ILE C O 1
ATOM 7937 N N . GLY C 3 58 ? 80.906 168.451 101.596 1.00 17.67 58 GLY C N 1
ATOM 7938 C CA . GLY C 3 58 ? 79.609 167.884 101.864 1.00 19.11 58 GLY C CA 1
ATOM 7939 C C . GLY C 3 58 ? 79.177 166.867 100.833 1.00 18.15 58 GLY C C 1
ATOM 7940 O O . GLY C 3 58 ? 78.493 165.913 101.181 1.00 19.85 58 GLY C O 1
ATOM 7941 N N . ASP C 3 59 ? 79.767 166.973 99.639 1.00 17.38 59 ASP C N 1
ATOM 7942 C CA . ASP C 3 59 ? 79.559 166.066 98.505 1.00 21.97 59 ASP C CA 1
ATOM 7943 C C . ASP C 3 59 ? 79.888 164.629 98.840 1.00 18.92 59 ASP C C 1
ATOM 7944 O O . ASP C 3 59 ? 79.543 163.718 98.077 1.00 25.67 59 ASP C O 1
ATOM 7949 N N . LEU C 3 60 ? 80.803 164.456 99.791 1.00 15.71 60 LEU C N 1
ATOM 7950 C CA . LEU C 3 60 ? 81.322 163.136 99.990 1.00 16.10 60 LEU C CA 1
ATOM 7951 C C . LEU C 3 60 ? 80.463 162.334 100.931 1.00 16.54 60 LEU C C 1
ATOM 7952 O O . LEU C 3 60 ? 80.734 161.167 101.165 1.00 17.25 60 LEU C O 1
ATOM 7957 N N . VAL C 3 61 ? 79.478 162.973 101.544 1.00 16.48 61 VAL C N 1
ATOM 7958 C CA . VAL C 3 61 ? 78.591 162.244 102.428 1.00 15.74 61 VAL C CA 1
ATOM 7959 C C . VAL C 3 61 ? 77.241 162.103 101.765 1.00 18.03 61 VAL C C 1
ATOM 7960 O O . VAL C 3 61 ? 76.634 163.084 101.341 1.00 21.81 61 VAL C O 1
ATOM 7964 N N . GLY C 3 62 ? 76.724 160.891 101.716 1.00 17.25 62 GLY C N 1
ATOM 7965 C CA . GLY C 3 62 ? 75.387 160.759 101.201 1.00 23.95 62 GLY C CA 1
ATOM 7966 C C . GLY C 3 62 ? 75.081 159.367 100.751 1.00 14.94 62 GLY C C 1
ATOM 7967 O O . GLY C 3 62 ? 75.975 158.595 100.417 1.00 15.39 62 GLY C O 1
ATOM 7968 N N . ILE C 3 63 ? 73.791 159.092 100.669 1.00 16.82 63 ILE C N 1
ATOM 7969 C CA . ILE C 3 63 ? 73.289 157.828 100.159 1.00 15.52 63 ILE C CA 1
ATOM 7970 C C . ILE C 3 63 ? 72.235 158.174 99.140 1.00 16.92 63 ILE C C 1
ATOM 7971 O O . ILE C 3 63 ? 71.291 158.908 99.445 1.00 17.49 63 ILE C O 1
ATOM 7976 N N . ARG C 3 64 ? 72.492 157.817 97.896 1.00 16.02 64 ARG C N 1
ATOM 7977 C CA . ARG C 3 64 ? 71.690 158.283 96.789 1.00 18.08 64 ARG C CA 1
ATOM 7978 C C . ARG C 3 64 ? 71.254 157.094 95.972 1.00 15.13 64 ARG C C 1
ATOM 7979 O O . ARG C 3 64 ? 72.001 156.158 95.777 1.00 21.17 64 ARG C O 1
ATOM 7987 N N . GLU C 3 65 ? 70.016 157.112 95.553 1.00 15.50 65 GLU C N 1
ATOM 7988 C CA . GLU C 3 65 ? 69.595 156.175 94.548 1.00 15.80 65 GLU C CA 1
ATOM 7989 C C . GLU C 3 65 ? 69.947 156.809 93.233 1.00 17.01 65 GLU C C 1
ATOM 7990 O O . GLU C 3 65 ? 69.509 157.924 92.956 1.00 18.34 65 GLU C O 1
ATOM 7996 N N . GLU C 3 66 ? 70.591 156.049 92.361 1.00 17.20 66 GLU C N 1
ATOM 7997 C CA . GLU C 3 66 ? 70.915 156.585 91.064 1.00 20.48 66 GLU C CA 1
ATOM 7998 C C . GLU C 3 66 ? 70.969 155.456 90.094 1.00 17.38 66 GLU C C 1
ATOM 7999 O O . GLU C 3 66 ? 71.686 154.479 90.274 1.00 17.65 66 GLU C O 1
ATOM 8005 N N . GLY C 3 67 ? 70.121 155.557 89.100 1.00 18.93 67 GLY C N 1
ATOM 8006 C CA . GLY C 3 67 ? 69.982 154.458 88.195 1.00 21.06 67 GLY C CA 1
ATOM 8007 C C . GLY C 3 67 ? 69.606 153.242 88.989 1.00 19.18 67 GLY C C 1
ATOM 8008 O O . GLY C 3 67 ? 68.710 153.311 89.824 1.00 18.55 67 GLY C O 1
ATOM 8009 N N . THR C 3 68 ? 70.228 152.113 88.673 1.00 18.54 68 THR C N 1
ATOM 8010 C CA . THR C 3 68 ? 69.947 150.867 89.368 1.00 17.95 68 THR C CA 1
ATOM 8011 C C . THR C 3 68 ? 70.869 150.607 90.517 1.00 15.43 68 THR C C 1
ATOM 8012 O O . THR C 3 68 ? 71.004 149.467 90.965 1.00 17.55 68 THR C O 1
ATOM 8016 N N . ASP C 3 69 ? 71.546 151.657 90.945 1.00 15.47 69 ASP C N 1
ATOM 8017 C CA . ASP C 3 69 ? 72.490 151.592 92.034 1.00 15.89 69 ASP C CA 1
ATOM 8018 C C . ASP C 3 69 ? 72.032 152.365 93.218 1.00 15.33 69 ASP C C 1
ATOM 8019 O O . ASP C 3 69 ? 71.242 153.307 93.120 1.00 16.48 69 ASP C O 1
ATOM 8024 N N . VAL C 3 70 ? 72.727 152.113 94.301 1.00 15.03 70 VAL C N 1
ATOM 8025 C CA . VAL C 3 70 ? 72.795 153.070 95.363 1.00 15.62 70 VAL C CA 1
ATOM 8026 C C . VAL C 3 70 ? 74.220 153.567 95.369 1.00 15.58 70 VAL C C 1
ATOM 8027 O O . VAL C 3 70 ? 75.152 152.802 95.237 1.00 18.25 70 VAL C O 1
ATOM 8031 N N . VAL C 3 71 ? 74.380 154.875 95.465 1.00 15.31 71 VAL C N 1
ATOM 8032 C CA . VAL C 3 71 ? 75.680 155.473 95.496 1.00 16.70 71 VAL C CA 1
ATOM 8033 C C . VAL C 3 71 ? 75.903 156.097 96.841 1.00 15.86 71 VAL C C 1
ATOM 8034 O O . VAL C 3 71 ? 75.119 156.957 97.285 1.00 17.18 71 VAL C O 1
ATOM 8038 N N . ILE C 3 72 ? 76.964 155.649 97.486 1.00 14.74 72 ILE C N 1
ATOM 8039 C CA . ILE C 3 72 ? 77.246 156.079 98.820 1.00 15.09 72 ILE C CA 1
ATOM 8040 C C . ILE C 3 72 ? 78.530 156.864 98.849 1.00 15.26 72 ILE C C 1
ATOM 8041 O O . ILE C 3 72 ? 79.567 156.378 98.425 1.00 15.34 72 ILE C O 1
ATOM 8046 N N . GLY C 3 73 ? 78.442 158.091 99.303 1.00 14.59 73 GLY C N 1
ATOM 8047 C CA . GLY C 3 73 ? 79.621 158.914 99.383 1.00 15.38 73 GLY C CA 1
ATOM 8048 C C . GLY C 3 73 ? 80.630 158.310 100.315 1.00 14.99 73 GLY C C 1
ATOM 8049 O O . GLY C 3 73 ? 80.291 157.739 101.347 1.00 14.13 73 GLY C O 1
ATOM 8050 N N . ALA C 3 74 ? 81.887 158.495 99.969 1.00 14.28 74 ALA C N 1
ATOM 8051 C CA . ALA C 3 74 ? 82.977 157.894 100.700 1.00 15.13 74 ALA C CA 1
ATOM 8052 C C . ALA C 3 74 ? 83.006 158.317 102.143 1.00 14.17 74 ALA C C 1
ATOM 8053 O O . ALA C 3 74 ? 83.534 157.585 102.967 1.00 14.88 74 ALA C O 1
ATOM 8055 N N . MET C 3 75 ? 82.540 159.524 102.442 1.00 14.65 75 MET C N 1
ATOM 8056 C CA . MET C 3 75 ? 82.621 160.015 103.796 1.00 13.60 75 MET C CA 1
ATOM 8057 C C . MET C 3 75 ? 81.359 159.683 104.586 1.00 13.95 75 MET C C 1
ATOM 8058 O O . MET C 3 75 ? 81.244 160.080 105.719 1.00 14.14 75 MET C O 1
ATOM 8063 N N . THR C 3 76 ? 80.484 158.866 104.037 1.00 14.13 76 THR C N 1
ATOM 8064 C CA . THR C 3 76 ? 79.330 158.420 104.785 1.00 12.69 76 THR C CA 1
ATOM 8065 C C . THR C 3 76 ? 79.779 157.525 105.889 1.00 12.79 76 THR C C 1
ATOM 8066 O O . THR C 3 76 ? 80.508 156.577 105.685 1.00 13.24 76 THR C O 1
ATOM 8070 N N . THR C 3 77 ? 79.299 157.816 107.072 1.00 12.47 77 THR C N 1
ATOM 8071 C CA . THR C 3 77 ? 79.784 157.078 108.231 1.00 11.92 77 THR C CA 1
ATOM 8072 C C . THR C 3 77 ? 79.039 155.781 108.398 1.00 11.92 77 THR C C 1
ATOM 8073 O O . THR C 3 77 ? 77.921 155.619 107.913 1.00 12.39 77 THR C O 1
ATOM 8077 N N . GLN C 3 78 ? 79.642 154.886 109.139 1.00 12.16 78 GLN C N 1
ATOM 8078 C CA . GLN C 3 78 ? 78.989 153.648 109.466 1.00 11.91 78 GLN C CA 1
ATOM 8079 C C . GLN C 3 78 ? 77.675 153.889 110.167 1.00 12.00 78 GLN C C 1
ATOM 8080 O O . GLN C 3 78 ? 76.658 153.263 109.852 1.00 12.89 78 GLN C O 1
ATOM 8086 N N . HIS C 3 79 ? 77.655 154.869 111.055 1.00 11.70 79 HIS C N 1
ATOM 8087 C CA . HIS C 3 79 ? 76.442 155.205 111.741 1.00 12.04 79 HIS C CA 1
ATOM 8088 C C . HIS C 3 79 ? 75.350 155.590 110.764 1.00 11.77 79 HIS C C 1
ATOM 8089 O O . HIS C 3 79 ? 74.201 155.183 110.882 1.00 12.90 79 HIS C O 1
ATOM 8096 N N . ALA C 3 80 ? 75.706 156.412 109.801 1.00 12.70 80 ALA C N 1
ATOM 8097 C CA . ALA C 3 80 ? 74.703 156.805 108.848 1.00 12.48 80 ALA C CA 1
ATOM 8098 C C . ALA C 3 80 ? 74.235 155.638 107.974 1.00 13.18 80 ALA C C 1
ATOM 8099 O O . ALA C 3 80 ? 73.055 155.533 107.663 1.00 14.41 80 ALA C O 1
ATOM 8101 N N . LEU C 3 81 ? 75.119 154.705 107.666 1.00 13.09 81 LEU C N 1
ATOM 8102 C CA . LEU C 3 81 ? 74.710 153.518 106.930 1.00 13.23 81 LEU C CA 1
ATOM 8103 C C . LEU C 3 81 ? 73.675 152.765 107.725 1.00 13.15 81 LEU C C 1
ATOM 8104 O O . LEU C 3 81 ? 72.674 152.323 107.191 1.00 14.39 81 LEU C O 1
ATOM 8109 N N . ILE C 3 82 ? 73.939 152.567 109.002 1.00 12.22 82 ILE C N 1
ATOM 8110 C CA . ILE C 3 82 ? 73.036 151.823 109.829 1.00 12.28 82 ILE C CA 1
ATOM 8111 C C . ILE C 3 82 ? 71.704 152.542 109.926 1.00 13.31 82 ILE C C 1
ATOM 8112 O O . ILE C 3 82 ? 70.651 151.923 110.014 1.00 13.72 82 ILE C O 1
ATOM 8117 N N . GLY C 3 83 ? 71.747 153.860 110.019 1.00 13.01 83 GLY C N 1
ATOM 8118 C CA . GLY C 3 83 ? 70.547 154.628 110.249 1.00 14.35 83 GLY C CA 1
ATOM 8119 C C . GLY C 3 83 ? 69.659 154.796 109.041 1.00 15.58 83 GLY C C 1
ATOM 8120 O O . GLY C 3 83 ? 68.532 155.248 109.161 1.00 17.68 83 GLY C O 1
ATOM 8121 N N . SER C 3 84 ? 70.135 154.385 107.877 1.00 14.68 84 SER C N 1
ATOM 8122 C CA . SER C 3 84 ? 69.417 154.636 106.655 1.00 14.41 84 SER C CA 1
ATOM 8123 C C . SER C 3 84 ? 68.288 153.654 106.433 1.00 14.60 84 SER C C 1
ATOM 8124 O O . SER C 3 84 ? 68.523 152.470 106.176 1.00 15.28 84 SER C O 1
ATOM 8127 N N . ASP C 3 85 ? 67.072 154.153 106.535 1.00 16.17 85 ASP C N 1
ATOM 8128 C CA . ASP C 3 85 ? 65.908 153.340 106.244 1.00 18.64 85 ASP C CA 1
ATOM 8129 C C . ASP C 3 85 ? 65.988 152.857 104.810 1.00 15.54 85 ASP C C 1
ATOM 8130 O O . ASP C 3 85 ? 65.654 151.719 104.498 1.00 16.22 85 ASP C O 1
ATOM 8135 N N . PHE C 3 86 ? 66.444 153.734 103.937 1.00 17.59 86 PHE C N 1
ATOM 8136 C CA . PHE C 3 86 ? 66.548 153.412 102.551 1.00 20.09 86 PHE C CA 1
ATOM 8137 C C . PHE C 3 86 ? 67.492 152.235 102.341 1.00 16.47 86 PHE C C 1
ATOM 8138 O O . PHE C 3 86 ? 67.133 151.280 101.672 1.00 18.90 86 PHE C O 1
ATOM 8146 N N . LEU C 3 87 ? 68.677 152.265 102.941 1.00 17.43 87 LEU C N 1
ATOM 8147 C CA . LEU C 3 87 ? 69.582 151.123 102.811 1.00 17.83 87 LEU C CA 1
ATOM 8148 C C . LEU C 3 87 ? 69.058 149.876 103.449 1.00 17.28 87 LEU C C 1
ATOM 8149 O O . LEU C 3 87 ? 69.269 148.763 102.966 1.00 19.42 87 LEU C O 1
ATOM 8154 N N . ALA C 3 88 ? 68.331 150.049 104.535 1.00 15.05 88 ALA C N 1
ATOM 8155 C CA . ALA C 3 88 ? 67.762 148.906 105.225 1.00 17.60 88 ALA C CA 1
ATOM 8156 C C . ALA C 3 88 ? 66.748 148.192 104.335 1.00 18.84 88 ALA C C 1
ATOM 8157 O O . ALA C 3 88 ? 66.590 146.987 104.394 1.00 23.55 88 ALA C O 1
ATOM 8159 N N . ALA C 3 89 ? 66.103 148.949 103.464 1.00 16.69 89 ALA C N 1
ATOM 8160 C CA . ALA C 3 89 ? 65.111 148.413 102.563 1.00 19.73 89 ALA C CA 1
ATOM 8161 C C . ALA C 3 89 ? 65.794 147.763 101.355 1.00 22.36 89 ALA C C 1
ATOM 8162 O O . ALA C 3 89 ? 65.429 146.681 100.944 1.00 25.96 89 ALA C O 1
ATOM 8164 N N . LYS C 3 90 ? 66.812 148.407 100.804 1.00 21.10 90 LYS C N 1
ATOM 8165 C CA . LYS C 3 90 ? 67.336 148.015 99.496 1.00 18.56 90 LYS C CA 1
ATOM 8166 C C . LYS C 3 90 ? 68.588 147.142 99.645 1.00 16.62 90 LYS C C 1
ATOM 8167 O O . LYS C 3 90 ? 68.817 146.228 98.861 1.00 16.89 90 LYS C O 1
ATOM 8173 N N . LEU C 3 91 ? 69.377 147.407 100.677 1.00 15.25 91 LEU C N 1
ATOM 8174 C CA . LEU C 3 91 ? 70.650 146.753 100.872 1.00 14.78 91 LEU C CA 1
ATOM 8175 C C . LEU C 3 91 ? 70.796 146.488 102.369 1.00 14.06 91 LEU C C 1
ATOM 8176 O O . LEU C 3 91 ? 71.738 146.942 102.993 1.00 13.72 91 LEU C O 1
ATOM 8181 N N . PRO C 3 92 ? 69.935 145.641 102.907 1.00 13.83 92 PRO C N 1
ATOM 8182 C CA . PRO C 3 92 ? 69.950 145.381 104.340 1.00 14.09 92 PRO C CA 1
ATOM 8183 C C . PRO C 3 92 ? 71.239 144.739 104.813 1.00 13.43 92 PRO C C 1
ATOM 8184 O O . PRO C 3 92 ? 71.528 144.820 105.990 1.00 13.36 92 PRO C O 1
ATOM 8188 N N . ILE C 3 93 ? 72.008 144.130 103.922 1.00 12.67 93 ILE C N 1
ATOM 8189 C CA . ILE C 3 93 ? 73.252 143.561 104.364 1.00 13.03 93 ILE C CA 1
ATOM 8190 C C . ILE C 3 93 ? 74.197 144.636 104.889 1.00 11.80 93 ILE C C 1
ATOM 8191 O O . ILE C 3 93 ? 75.104 144.318 105.650 1.00 12.75 93 ILE C O 1
ATOM 8196 N N . ILE C 3 94 ? 74.069 145.865 104.419 1.00 12.80 94 ILE C N 1
ATOM 8197 C CA . ILE C 3 94 ? 75.022 146.867 104.830 1.00 11.73 94 ILE C CA 1
ATOM 8198 C C . ILE C 3 94 ? 74.867 147.174 106.303 1.00 11.84 94 ILE C C 1
ATOM 8199 O O . ILE C 3 94 ? 75.839 147.170 107.020 1.00 12.80 94 ILE C O 1
ATOM 8204 N N . ARG C 3 95 ? 73.643 147.393 106.747 1.00 12.42 95 ARG C N 1
ATOM 8205 C CA . ARG C 3 95 ? 73.404 147.602 108.162 1.00 12.13 95 ARG C CA 1
ATOM 8206 C C . ARG C 3 95 ? 73.911 146.420 108.931 1.00 12.18 95 ARG C C 1
ATOM 8207 O O . ARG C 3 95 ? 74.517 146.596 109.980 1.00 12.97 95 ARG C O 1
ATOM 8215 N N . GLU C 3 96 ? 73.603 145.225 108.480 1.00 11.31 96 GLU C N 1
ATOM 8216 C CA . GLU C 3 96 ? 74.016 144.047 109.215 1.00 13.00 96 GLU C CA 1
ATOM 8217 C C . GLU C 3 96 ? 75.544 144.002 109.360 1.00 11.89 96 GLU C C 1
ATOM 8218 O O . GLU C 3 96 ? 76.068 143.678 110.405 1.00 13.30 96 GLU C O 1
ATOM 8224 N N . THR C 3 97 ? 76.246 144.333 108.296 1.00 12.42 97 THR C N 1
ATOM 8225 C CA . THR C 3 97 ? 77.693 144.318 108.319 1.00 11.26 97 THR C CA 1
ATOM 8226 C C . THR C 3 97 ? 78.238 145.432 109.167 0.50 6.93 97 THR C C 1
ATOM 8227 O O . THR C 3 97 ? 79.117 145.238 109.970 1.00 11.92 97 THR C O 1
ATOM 8231 N N A SER C 3 98 ? 77.680 146.616 109.007 0.50 14.93 98 SER C N 1
ATOM 8232 N N B SER C 3 98 ? 77.677 146.625 108.995 0.50 16.44 98 SER C N 1
ATOM 8233 C CA A SER C 3 98 ? 78.157 147.776 109.722 0.50 11.94 98 SER C CA 1
ATOM 8234 C CA B SER C 3 98 ? 78.155 147.787 109.729 0.50 13.00 98 SER C CA 1
ATOM 8235 C C A SER C 3 98 ? 78.002 147.613 111.219 0.50 14.68 98 SER C C 1
ATOM 8236 C C B SER C 3 98 ? 78.040 147.554 111.217 0.50 16.49 98 SER C C 1
ATOM 8237 O O A SER C 3 98 ? 78.832 148.085 111.968 0.50 10.09 98 SER C O 1
ATOM 8238 O O B SER C 3 98 ? 78.942 147.901 111.969 0.50 14.82 98 SER C O 1
ATOM 8243 N N . LEU C 3 99 ? 76.942 146.936 111.634 0.50 6.87 99 LEU C N 1
ATOM 8244 C CA . LEU C 3 99 ? 76.752 146.691 113.014 1.00 12.34 99 LEU C CA 1
ATOM 8245 C C . LEU C 3 99 ? 77.749 145.700 113.559 1.00 11.80 99 LEU C C 1
ATOM 8246 O O . LEU C 3 99 ? 77.844 145.569 114.768 1.00 14.44 99 LEU C O 1
ATOM 8251 N N . LEU C 3 100 ? 78.523 145.056 112.706 1.00 11.59 100 LEU C N 1
ATOM 8252 C CA . LEU C 3 100 ? 79.581 144.157 113.107 1.00 12.51 100 LEU C CA 1
ATOM 8253 C C . LEU C 3 100 ? 80.945 144.810 113.022 1.00 12.60 100 LEU C C 1
ATOM 8254 O O . LEU C 3 100 ? 81.952 144.150 113.309 1.00 12.57 100 LEU C O 1
ATOM 8259 N N . ILE C 3 101 ? 80.985 146.092 112.665 1.00 11.33 101 ILE C N 1
ATOM 8260 C CA . ILE C 3 101 ? 82.234 146.828 112.581 1.00 11.55 101 ILE C CA 1
ATOM 8261 C C . ILE C 3 101 ? 82.435 147.655 113.829 1.00 10.94 101 ILE C C 1
ATOM 8262 O O . ILE C 3 101 ? 81.612 148.492 114.166 1.00 11.80 101 ILE C O 1
ATOM 8267 N N . ALA C 3 102 ? 83.568 147.461 114.472 1.00 10.65 102 ALA C N 1
ATOM 8268 C CA . ALA C 3 102 ? 84.035 148.400 115.464 1.00 11.35 102 ALA C CA 1
ATOM 8269 C C . ALA C 3 102 ? 82.989 148.540 116.563 1.00 11.52 102 ALA C C 1
ATOM 8270 O O . ALA C 3 102 ? 82.611 147.532 117.135 1.00 12.21 102 ALA C O 1
ATOM 8272 N N . ASP C 3 103 ? 82.672 149.766 116.947 1.00 11.29 103 ASP C N 1
ATOM 8273 C CA . ASP C 3 103 ? 81.868 150.073 118.108 1.00 11.14 103 ASP C CA 1
ATOM 8274 C C . ASP C 3 103 ? 81.165 151.381 117.829 1.00 10.89 103 ASP C C 1
ATOM 8275 O O . ASP C 3 103 ? 81.387 151.967 116.784 1.00 11.16 103 ASP C O 1
ATOM 8280 N N . PRO C 3 104 ? 80.270 151.824 118.682 1.00 10.56 104 PRO C N 1
ATOM 8281 C CA . PRO C 3 104 ? 79.465 152.999 118.331 1.00 10.85 104 PRO C CA 1
ATOM 8282 C C . PRO C 3 104 ? 80.292 154.230 118.012 1.00 10.72 104 PRO C C 1
ATOM 8283 O O . PRO C 3 104 ? 80.006 154.934 117.065 1.00 11.27 104 PRO C O 1
ATOM 8287 N N . GLN C 3 105 ? 81.270 154.526 118.840 1.00 10.84 105 GLN C N 1
ATOM 8288 C CA . GLN C 3 105 ? 82.084 155.698 118.623 1.00 10.86 105 GLN C CA 1
ATOM 8289 C C . GLN C 3 105 ? 82.804 155.624 117.318 1.00 10.38 105 GLN C C 1
ATOM 8290 O O . GLN C 3 105 ? 82.892 156.610 116.599 1.00 11.50 105 GLN C O 1
ATOM 8296 N N . ILE C 3 106 ? 83.374 154.477 117.022 1.00 11.07 106 ILE C N 1
ATOM 8297 C CA . ILE C 3 106 ? 84.125 154.384 115.812 1.00 10.66 106 ILE C CA 1
ATOM 8298 C C . ILE C 3 106 ? 83.133 154.506 114.671 1.00 11.70 106 ILE C C 1
ATOM 8299 O O . ILE C 3 106 ? 83.436 155.133 113.667 1.00 12.24 106 ILE C O 1
ATOM 8304 N N . ARG C 3 107 ? 81.948 153.924 114.818 1.00 11.03 107 ARG C N 1
ATOM 8305 C CA . ARG C 3 107 ? 80.975 154.006 113.744 1.00 10.31 107 ARG C CA 1
ATOM 8306 C C . ARG C 3 107 ? 80.423 155.395 113.523 1.00 11.71 107 ARG C C 1
ATOM 8307 O O . ARG C 3 107 ? 80.030 155.713 112.416 1.00 11.57 107 ARG C O 1
ATOM 8315 N N . TYR C 3 108 ? 80.471 156.261 114.512 1.00 10.84 108 TYR C N 1
ATOM 8316 C CA . TYR C 3 108 ? 80.105 157.637 114.294 1.00 11.69 108 TYR C CA 1
ATOM 8317 C C . TYR C 3 108 ? 81.070 158.348 113.377 1.00 11.50 108 TYR C C 1
ATOM 8318 O O . TYR C 3 108 ? 80.705 159.360 112.801 1.00 11.91 108 TYR C O 1
ATOM 8327 N N . MET C 3 109 ? 82.337 157.934 113.375 1.00 11.34 109 MET C N 1
ATOM 8328 C CA . MET C 3 109 ? 83.380 158.647 112.674 1.00 12.32 109 MET C CA 1
ATOM 8329 C C . MET C 3 109 ? 83.804 157.897 111.448 1.00 10.98 109 MET C C 1
ATOM 8330 O O . MET C 3 109 ? 84.068 158.510 110.428 1.00 12.20 109 MET C O 1
ATOM 8335 N N . GLY C 3 110 ? 83.998 156.585 111.549 1.00 12.29 110 GLY C N 1
ATOM 8336 C CA . GLY C 3 110 ? 84.538 155.822 110.444 1.00 12.08 110 GLY C CA 1
ATOM 8337 C C . GLY C 3 110 ? 83.617 155.820 109.271 1.00 11.98 110 GLY C C 1
ATOM 8338 O O . GLY C 3 110 ? 82.417 155.757 109.415 1.00 12.77 110 GLY C O 1
ATOM 8339 N N . THR C 3 111 ? 84.225 155.924 108.112 1.00 12.69 111 THR C N 1
ATOM 8340 C CA . THR C 3 111 ? 83.468 156.087 106.913 1.00 12.29 111 THR C CA 1
ATOM 8341 C C . THR C 3 111 ? 83.551 154.848 106.065 1.00 13.56 111 THR C C 1
ATOM 8342 O O . THR C 3 111 ? 84.495 154.053 106.147 1.00 13.31 111 THR C O 1
ATOM 8346 N N . ILE C 3 112 ? 82.554 154.719 105.210 1.00 12.69 112 ILE C N 1
ATOM 8347 C CA . ILE C 3 112 ? 82.557 153.621 104.292 1.00 14.07 112 ILE C CA 1
ATOM 8348 C C . ILE C 3 112 ? 83.731 153.683 103.346 1.00 14.83 112 ILE C C 1
ATOM 8349 O O . ILE C 3 112 ? 84.319 152.656 103.011 1.00 14.85 112 ILE C O 1
ATOM 8354 N N . GLY C 3 113 ? 84.057 154.894 102.921 1.00 14.49 113 GLY C N 1
ATOM 8355 C CA . GLY C 3 113 ? 85.175 155.067 102.025 1.00 15.55 113 GLY C CA 1
ATOM 8356 C C . GLY C 3 113 ? 86.521 154.743 102.662 1.00 14.61 113 GLY C C 1
ATOM 8357 O O . GLY C 3 113 ? 87.381 154.112 102.055 1.00 16.23 113 GLY C O 1
ATOM 8358 N N . GLY C 3 114 ? 86.705 155.157 103.903 1.00 14.68 114 GLY C N 1
ATOM 8359 C CA . GLY C 3 114 ? 87.936 154.826 104.570 1.00 14.13 114 GLY C CA 1
ATOM 8360 C C . GLY C 3 114 ? 88.013 153.337 104.834 1.00 14.14 114 GLY C C 1
ATOM 8361 O O . GLY C 3 114 ? 89.079 152.745 104.753 1.00 15.12 114 GLY C O 1
ATOM 8362 N N . ASN C 3 115 ? 86.876 152.718 105.138 1.00 13.11 115 ASN C N 1
ATOM 8363 C CA . ASN C 3 115 ? 86.864 151.281 105.346 1.00 13.24 115 ASN C CA 1
ATOM 8364 C C . ASN C 3 115 ? 87.252 150.556 104.080 1.00 14.35 115 ASN C C 1
ATOM 8365 O O . ASN C 3 115 ? 88.006 149.583 104.105 1.00 15.82 115 ASN C O 1
ATOM 8370 N N . ALA C 3 116 ? 86.740 151.048 102.955 1.00 14.15 116 ALA C N 1
ATOM 8371 C CA . ALA C 3 116 ? 86.986 150.419 101.680 1.00 15.75 116 ALA C CA 1
ATOM 8372 C C . ALA C 3 116 ? 88.382 150.720 101.166 1.00 15.05 116 ALA C C 1
ATOM 8373 O O . ALA C 3 116 ? 88.967 149.888 100.496 1.00 16.77 116 ALA C O 1
ATOM 8375 N N . ALA C 3 117 ? 88.902 151.901 101.472 1.00 16.52 117 ALA C N 1
ATOM 8376 C CA . ALA C 3 117 ? 90.149 152.351 100.880 1.00 18.55 117 ALA C CA 1
ATOM 8377 C C . ALA C 3 117 ? 91.352 151.851 101.649 1.00 18.68 117 ALA C C 1
ATOM 8378 O O . ALA C 3 117 ? 92.473 151.891 101.183 1.00 20.58 117 ALA C O 1
ATOM 8380 N N . ASN C 3 118 ? 91.122 151.651 102.924 1.00 18.67 118 ASN C N 1
ATOM 8381 C CA . ASN C 3 118 ? 92.187 151.504 103.881 1.00 23.94 118 ASN C CA 1
ATOM 8382 C C . ASN C 3 118 ? 93.184 150.425 103.426 1.00 25.08 118 ASN C C 1
ATOM 8383 O O . ASN C 3 118 ? 94.388 150.636 103.470 1.00 31.80 118 ASN C O 1
ATOM 8388 N N . GLY C 3 119 ? 92.671 149.302 102.919 1.00 21.62 119 GLY C N 1
ATOM 8389 C CA . GLY C 3 119 ? 93.513 148.210 102.440 1.00 28.37 119 GLY C CA 1
ATOM 8390 C C . GLY C 3 119 ? 93.861 147.140 103.475 1.00 21.49 119 GLY C C 1
ATOM 8391 O O . GLY C 3 119 ? 94.586 146.192 103.195 1.00 26.50 119 GLY C O 1
ATOM 8392 N N . ASP C 3 120 ? 93.360 147.292 104.688 1.00 20.69 120 ASP C N 1
ATOM 8393 C CA . ASP C 3 120 ? 93.534 146.298 105.716 1.00 21.60 120 ASP C CA 1
ATOM 8394 C C . ASP C 3 120 ? 92.583 145.155 105.390 1.00 17.13 120 ASP C C 1
ATOM 8395 O O . ASP C 3 120 ? 91.389 145.368 105.348 1.00 16.58 120 ASP C O 1
ATOM 8400 N N . PRO C 3 121 ? 93.075 143.926 105.260 1.00 20.72 121 PRO C N 1
ATOM 8401 C CA . PRO C 3 121 ? 92.166 142.793 105.032 1.00 20.25 121 PRO C CA 1
ATOM 8402 C C . PRO C 3 121 ? 91.279 142.576 106.240 1.00 15.81 121 PRO C C 1
ATOM 8403 O O . PRO C 3 121 ? 90.249 141.922 106.117 1.00 16.04 121 PRO C O 1
ATOM 8407 N N . GLY C 3 122 ? 91.571 143.260 107.340 1.00 15.33 122 GLY C N 1
ATOM 8408 C CA . GLY C 3 122 ? 90.700 143.191 108.489 1.00 15.17 122 GLY C CA 1
ATOM 8409 C C . GLY C 3 122 ? 89.378 143.883 108.262 1.00 13.31 122 GLY C C 1
ATOM 8410 O O . GLY C 3 122 ? 88.413 143.605 108.945 1.00 15.01 122 GLY C O 1
ATOM 8411 N N . ASN C 3 123 ? 89.340 144.878 107.398 1.00 12.99 123 ASN C N 1
ATOM 8412 C CA . ASN C 3 123 ? 88.123 145.633 107.304 1.00 13.53 123 ASN C CA 1
ATOM 8413 C C . ASN C 3 123 ? 87.015 144.785 106.731 1.00 12.83 123 ASN C C 1
ATOM 8414 O O . ASN C 3 123 ? 87.257 143.939 105.875 1.00 13.79 123 ASN C O 1
ATOM 8419 N N . ASP C 3 124 ? 85.790 145.029 107.171 1.00 11.74 124 ASP C N 1
ATOM 8420 C CA . ASP C 3 124 ? 84.664 144.250 106.721 1.00 12.15 124 ASP C CA 1
ATOM 8421 C C . ASP C 3 124 ? 84.052 144.730 105.426 1.00 12.21 124 ASP C C 1
ATOM 8422 O O . ASP C 3 124 ? 83.516 143.913 104.694 1.00 12.97 124 ASP C O 1
ATOM 8427 N N . MET C 3 125 ? 84.062 146.016 105.149 1.00 11.93 125 MET C N 1
ATOM 8428 C CA . MET C 3 125 ? 83.391 146.456 103.975 1.00 12.66 125 MET C CA 1
ATOM 8429 C C . MET C 3 125 ? 83.981 145.907 102.713 1.00 12.06 125 MET C C 1
ATOM 8430 O O . MET C 3 125 ? 83.236 145.666 101.802 1.00 12.56 125 MET C O 1
ATOM 8435 N N . PRO C 3 126 ? 85.290 145.808 102.567 1.00 12.04 126 PRO C N 1
ATOM 8436 C CA . PRO C 3 126 ? 85.835 145.336 101.293 1.00 12.81 126 PRO C CA 1
ATOM 8437 C C . PRO C 3 126 ? 85.185 144.085 100.780 1.00 12.63 126 PRO C C 1
ATOM 8438 O O . PRO C 3 126 ? 84.773 144.060 99.628 1.00 13.74 126 PRO C O 1
ATOM 8442 N N . ALA C 3 127 ? 85.145 143.020 101.574 1.00 12.50 127 ALA C N 1
ATOM 8443 C CA . ALA C 3 127 ? 84.617 141.791 100.998 1.00 12.94 127 ALA C CA 1
ATOM 8444 C C . ALA C 3 127 ? 83.105 141.908 100.801 1.00 12.35 127 ALA C C 1
ATOM 8445 O O . ALA C 3 127 ? 82.542 141.239 99.955 1.00 13.23 127 ALA C O 1
ATOM 8447 N N . LEU C 3 128 ? 82.430 142.703 101.625 1.00 12.21 128 LEU C N 1
ATOM 8448 C CA . LEU C 3 128 ? 81.024 142.959 101.367 1.00 12.43 128 LEU C CA 1
ATOM 8449 C C . LEU C 3 128 ? 80.845 143.611 100.014 1.00 13.27 128 LEU C C 1
ATOM 8450 O O . LEU C 3 128 ? 79.943 143.269 99.289 1.00 13.10 128 LEU C O 1
ATOM 8455 N N . MET C 3 129 ? 81.670 144.597 99.733 1.00 12.21 129 MET C N 1
ATOM 8456 C CA . MET C 3 129 ? 81.602 145.297 98.470 1.00 12.97 129 MET C CA 1
ATOM 8457 C C . MET C 3 129 ? 81.908 144.355 97.342 1.00 12.77 129 MET C C 1
ATOM 8458 O O . MET C 3 129 ? 81.261 144.416 96.303 1.00 14.21 129 MET C O 1
ATOM 8463 N N . GLN C 3 130 ? 82.826 143.430 97.560 1.00 13.18 130 GLN C N 1
ATOM 8464 C CA . GLN C 3 130 ? 83.094 142.428 96.540 1.00 13.50 130 GLN C CA 1
ATOM 8465 C C . GLN C 3 130 ? 81.906 141.498 96.367 1.00 13.20 130 GLN C C 1
ATOM 8466 O O . GLN C 3 130 ? 81.467 141.235 95.270 1.00 14.23 130 GLN C O 1
ATOM 8472 N N . CYS C 3 131 ? 81.301 141.089 97.458 1.00 13.60 131 CYS C N 1
ATOM 8473 C CA . CYS C 3 131 ? 80.105 140.286 97.408 1.00 13.64 131 CYS C CA 1
ATOM 8474 C C . CYS C 3 131 ? 79.005 140.977 96.634 1.00 14.03 131 CYS C C 1
ATOM 8475 O O . CYS C 3 131 ? 78.415 140.386 95.727 1.00 14.25 131 CYS C O 1
ATOM 8478 N N . LEU C 3 132 ? 78.823 142.250 96.889 1.00 13.11 132 LEU C N 1
ATOM 8479 C CA . LEU C 3 132 ? 77.746 143.008 96.248 1.00 13.95 132 LEU C CA 1
ATOM 8480 C C . LEU C 3 132 ? 78.099 143.399 94.836 1.00 14.45 132 LEU C C 1
ATOM 8481 O O . LEU C 3 132 ? 77.254 143.929 94.125 1.00 14.81 132 LEU C O 1
ATOM 8486 N N . GLY C 3 133 ? 79.358 143.243 94.450 1.00 13.98 133 GLY C N 1
ATOM 8487 C CA . GLY C 3 133 ? 79.781 143.669 93.128 1.00 14.97 133 GLY C CA 1
ATOM 8488 C C . GLY C 3 133 ? 79.788 145.162 93.003 1.00 14.39 133 GLY C C 1
ATOM 8489 O O . GLY C 3 133 ? 79.406 145.712 91.978 1.00 17.09 133 GLY C O 1
ATOM 8490 N N . ALA C 3 134 ? 80.156 145.850 94.077 1.00 14.71 134 ALA C N 1
ATOM 8491 C CA . ALA C 3 134 ? 80.201 147.294 94.061 1.00 14.66 134 ALA C CA 1
ATOM 8492 C C . ALA C 3 134 ? 81.314 147.780 93.181 1.00 14.82 134 ALA C C 1
ATOM 8493 O O . ALA C 3 134 ? 82.332 147.115 93.013 1.00 16.00 134 ALA C O 1
ATOM 8495 N N . ALA C 3 135 ? 81.184 149.033 92.786 1.00 16.45 135 ALA C N 1
ATOM 8496 C CA . ALA C 3 135 ? 82.218 149.715 92.050 1.00 17.22 135 ALA C CA 1
ATOM 8497 C C . ALA C 3 135 ? 82.664 150.922 92.866 1.00 16.49 135 ALA C C 1
ATOM 8498 O O . ALA C 3 135 ? 81.837 151.600 93.485 1.00 17.73 135 ALA C O 1
ATOM 8500 N N . TYR C 3 136 ? 83.958 151.198 92.873 1.00 16.49 136 TYR C N 1
ATOM 8501 C CA . TYR C 3 136 ? 84.483 152.366 93.553 1.00 15.92 136 TYR C CA 1
ATOM 8502 C C . TYR C 3 136 ? 84.706 153.461 92.549 1.00 18.16 136 TYR C C 1
ATOM 8503 O O . TYR C 3 136 ? 85.430 153.281 91.567 1.00 18.52 136 TYR C O 1
ATOM 8512 N N . GLU C 3 137 ? 84.177 154.629 92.866 1.00 17.50 137 GLU C N 1
ATOM 8513 C CA . GLU C 3 137 ? 84.408 155.819 92.081 1.00 17.02 137 GLU C CA 1
ATOM 8514 C C . GLU C 3 137 ? 85.588 156.552 92.668 1.00 20.59 137 GLU C C 1
ATOM 8515 O O . GLU C 3 137 ? 85.573 156.933 93.841 1.00 19.40 137 GLU C O 1
ATOM 8521 N N . LEU C 3 138 ? 86.628 156.720 91.853 1.00 19.52 138 LEU C N 1
ATOM 8522 C CA . LEU C 3 138 ? 87.822 157.461 92.227 1.00 19.99 138 LEU C CA 1
ATOM 8523 C C . LEU C 3 138 ? 87.869 158.725 91.381 1.00 22.04 138 LEU C C 1
ATOM 8524 O O . LEU C 3 138 ? 87.807 158.634 90.162 1.00 23.70 138 LEU C O 1
ATOM 8529 N N . THR C 3 139 ? 88.318 159.820 91.987 1.00 21.67 139 THR C N 1
ATOM 8530 C CA . THR C 3 139 ? 88.693 161.016 91.249 1.00 22.84 139 THR C CA 1
ATOM 8531 C C . THR C 3 139 ? 90.109 161.356 91.590 1.00 19.25 139 THR C C 1
ATOM 8532 O O . THR C 3 139 ? 90.461 161.468 92.766 1.00 19.72 139 THR C O 1
ATOM 8536 N N . GLY C 3 140 ? 90.903 161.604 90.567 1.00 23.48 140 GLY C N 1
ATOM 8537 C CA . GLY C 3 140 ? 92.266 162.010 90.801 1.00 19.72 140 GLY C CA 1
ATOM 8538 C C . GLY C 3 140 ? 92.593 163.113 89.833 1.00 25.51 140 GLY C C 1
ATOM 8539 O O . GLY C 3 140 ? 91.721 163.609 89.126 1.00 25.74 140 GLY C O 1
ATOM 8540 N N . PRO C 3 141 ? 93.854 163.496 89.803 1.00 23.06 141 PRO C N 1
ATOM 8541 C CA . PRO C 3 141 ? 94.267 164.643 89.008 1.00 25.48 141 PRO C CA 1
ATOM 8542 C C . PRO C 3 141 ? 94.111 164.340 87.533 1.00 27.64 141 PRO C C 1
ATOM 8543 O O . PRO C 3 141 ? 93.946 165.265 86.747 1.00 37.35 141 PRO C O 1
ATOM 8547 N N . GLU C 3 142 ? 93.900 163.068 87.208 1.00 30.59 142 GLU C N 1
ATOM 8548 C CA . GLU C 3 142 ? 93.761 162.628 85.829 1.00 50.13 142 GLU C CA 1
ATOM 8549 C C . GLU C 3 142 ? 92.290 162.401 85.496 1.00 35.87 142 GLU C C 1
ATOM 8550 O O . GLU C 3 142 ? 91.948 162.110 84.357 1.00 32.17 142 GLU C O 1
ATOM 8556 N N . GLY C 3 143 ? 91.415 162.707 86.448 1.00 30.99 143 GLY C N 1
ATOM 8557 C CA . GLY C 3 143 ? 89.985 162.620 86.227 1.00 26.00 143 GLY C CA 1
ATOM 8558 C C . GLY C 3 143 ? 89.371 161.455 86.995 1.00 25.80 143 GLY C C 1
ATOM 8559 O O . GLY C 3 143 ? 89.909 161.002 87.990 1.00 24.02 143 GLY C O 1
ATOM 8560 N N . ALA C 3 144 ? 88.144 161.107 86.631 1.00 23.28 144 ALA C N 1
ATOM 8561 C CA . ALA C 3 144 ? 87.359 160.129 87.349 1.00 23.42 144 ALA C CA 1
ATOM 8562 C C . ALA C 3 144 ? 87.606 158.760 86.752 1.00 24.56 144 ALA C C 1
ATOM 8563 O O . ALA C 3 144 ? 87.759 158.612 85.540 1.00 25.37 144 ALA C O 1
ATOM 8565 N N . ARG C 3 145 ? 87.545 157.738 87.585 1.00 22.30 145 ARG C N 1
ATOM 8566 C CA . ARG C 3 145 ? 87.450 156.399 87.061 1.00 20.90 145 ARG C CA 1
ATOM 8567 C C . ARG C 3 145 ? 86.754 155.519 88.042 1.00 21.43 145 ARG C C 1
ATOM 8568 O O . ARG C 3 145 ? 86.481 155.930 89.161 1.00 21.97 145 ARG C O 1
ATOM 8576 N N . ILE C 3 146 ? 86.467 154.311 87.586 1.00 21.22 146 ILE C N 1
ATOM 8577 C CA . ILE C 3 146 ? 85.740 153.327 88.358 1.00 19.65 146 ILE C CA 1
ATOM 8578 C C . ILE C 3 146 ? 86.547 152.039 88.420 1.00 21.88 146 ILE C C 1
ATOM 8579 O O . ILE C 3 146 ? 87.155 151.632 87.425 1.00 23.85 146 ILE C O 1
ATOM 8584 N N . VAL C 3 147 ? 86.715 151.526 89.634 1.00 18.77 147 VAL C N 1
ATOM 8585 C CA . VAL C 3 147 ? 87.373 150.247 89.804 1.00 18.05 147 VAL C CA 1
ATOM 8586 C C . VAL C 3 147 ? 86.412 149.360 90.555 1.00 17.74 147 VAL C C 1
ATOM 8587 O O . VAL C 3 147 ? 85.868 149.748 91.589 1.00 16.57 147 VAL C O 1
ATOM 8591 N N . ALA C 3 148 ? 86.129 148.184 90.018 1.00 16.96 148 ALA C N 1
ATOM 8592 C CA . ALA C 3 148 ? 85.297 147.236 90.739 1.00 17.18 148 ALA C CA 1
ATOM 8593 C C . ALA C 3 148 ? 85.952 146.989 92.083 1.00 14.89 148 ALA C C 1
ATOM 8594 O O . ALA C 3 148 ? 87.154 146.746 92.167 1.00 16.52 148 ALA C O 1
ATOM 8596 N N . ALA C 3 149 ? 85.126 146.828 93.099 1.00 14.71 149 ALA C N 1
ATOM 8597 C CA . ALA C 3 149 ? 85.626 146.341 94.340 1.00 14.51 149 ALA C CA 1
ATOM 8598 C C . ALA C 3 149 ? 86.366 145.041 94.169 1.00 13.68 149 ALA C C 1
ATOM 8599 O O . ALA C 3 149 ? 87.371 144.810 94.823 1.00 15.62 149 ALA C O 1
ATOM 8601 N N . ARG C 3 150 ? 85.878 144.186 93.279 1.00 13.56 150 ARG C N 1
ATOM 8602 C CA . ARG C 3 150 ? 86.529 142.906 93.045 1.00 15.40 150 ARG C CA 1
ATOM 8603 C C . ARG C 3 150 ? 87.955 143.035 92.524 1.00 15.88 150 ARG C C 1
ATOM 8604 O O . ARG C 3 150 ? 88.699 142.062 92.555 1.00 16.50 150 ARG C O 1
ATOM 8612 N N . ASP C 3 151 ? 88.298 144.204 91.987 1.00 16.15 151 ASP C N 1
ATOM 8613 C CA . ASP C 3 151 ? 89.611 144.471 91.423 1.00 16.93 151 ASP C CA 1
ATOM 8614 C C . ASP C 3 151 ? 90.441 145.449 92.233 1.00 17.47 151 ASP C C 1
ATOM 8615 O O . ASP C 3 151 ? 91.515 145.856 91.797 1.00 18.88 151 ASP C O 1
ATOM 8620 N N . TYR C 3 152 ? 89.878 145.974 93.302 1.00 15.64 152 TYR C N 1
ATOM 8621 C CA . TYR C 3 152 ? 90.515 147.077 93.975 1.00 15.47 152 TYR C CA 1
ATOM 8622 C C . TYR C 3 152 ? 91.648 146.655 94.912 1.00 16.01 152 TYR C C 1
ATOM 8623 O O . TYR C 3 152 ? 92.464 147.487 95.307 1.00 18.32 152 TYR C O 1
ATOM 8632 N N . TYR C 3 153 ? 91.648 145.396 95.336 1.00 16.69 153 TYR C N 1
ATOM 8633 C CA . TYR C 3 153 ? 92.529 144.978 96.416 1.00 16.07 153 TYR C CA 1
ATOM 8634 C C . TYR C 3 153 ? 93.553 143.993 95.920 1.00 16.85 153 TYR C C 1
ATOM 8635 O O . TYR C 3 153 ? 93.197 142.948 95.414 1.00 18.55 153 TYR C O 1
ATOM 8644 N N . GLN C 3 154 ? 94.828 144.328 96.062 1.00 17.56 154 GLN C N 1
ATOM 8645 C CA . GLN C 3 154 ? 95.887 143.457 95.543 1.00 19.39 154 GLN C CA 1
ATOM 8646 C C . GLN C 3 154 ? 96.673 142.761 96.629 1.00 20.15 154 GLN C C 1
ATOM 8647 O O . GLN C 3 154 ? 97.146 141.647 96.435 1.00 23.07 154 GLN C O 1
ATOM 8653 N N . GLY C 3 155 ? 96.773 143.392 97.783 1.00 20.64 155 GLY C N 1
ATOM 8654 C CA . GLY C 3 155 ? 97.543 142.837 98.882 1.00 26.36 155 GLY C CA 1
ATOM 8655 C C . GLY C 3 155 ? 97.242 143.654 100.113 1.00 23.56 155 GLY C C 1
ATOM 8656 O O . GLY C 3 155 ? 96.377 144.524 100.072 1.00 23.82 155 GLY C O 1
ATOM 8657 N N . ALA C 3 156 ? 97.873 143.319 101.228 1.00 21.43 156 ALA C N 1
ATOM 8658 C CA . ALA C 3 156 ? 97.646 144.059 102.463 1.00 24.70 156 ALA C CA 1
ATOM 8659 C C . ALA C 3 156 ? 98.153 145.484 102.317 1.00 23.56 156 ALA C C 1
ATOM 8660 O O . ALA C 3 156 ? 99.299 145.702 101.939 1.00 25.83 156 ALA C O 1
ATOM 8662 N N . TYR C 3 157 ? 97.222 146.420 102.380 1.00 23.24 157 TYR C N 1
ATOM 8663 C CA . TYR C 3 157 ? 97.525 147.832 102.222 1.00 21.39 157 TYR C CA 1
ATOM 8664 C C . TYR C 3 157 ? 98.020 148.138 100.818 1.00 21.98 157 TYR C C 1
ATOM 8665 O O . TYR C 3 157 ? 98.824 149.046 100.610 1.00 29.65 157 TYR C O 1
ATOM 8674 N N . PHE C 3 158 ? 97.561 147.336 99.867 1.00 21.77 158 PHE C N 1
ATOM 8675 C CA . PHE C 3 158 ? 97.974 147.471 98.489 1.00 24.99 158 PHE C CA 1
ATOM 8676 C C . PHE C 3 158 ? 96.711 147.458 97.653 1.00 18.92 158 PHE C C 1
ATOM 8677 O O . PHE C 3 158 ? 96.071 146.427 97.525 1.00 20.94 158 PHE C O 1
ATOM 8685 N N . THR C 3 159 ? 96.248 148.621 97.232 1.00 20.21 159 THR C N 1
ATOM 8686 C CA . THR C 3 159 ? 95.018 148.693 96.477 1.00 19.61 159 THR C CA 1
ATOM 8687 C C . THR C 3 159 ? 95.294 149.328 95.131 1.00 18.82 159 THR C C 1
ATOM 8688 O O . THR C 3 159 ? 96.390 149.832 94.862 1.00 19.94 159 THR C O 1
ATOM 8692 N N . ALA C 3 160 ? 94.214 149.512 94.387 1.00 18.86 160 ALA C N 1
ATOM 8693 C CA . ALA C 3 160 ? 94.306 150.013 93.033 1.00 18.26 160 ALA C CA 1
ATOM 8694 C C . ALA C 3 160 ? 94.352 151.525 92.968 1.00 17.74 160 ALA C C 1
ATOM 8695 O O . ALA C 3 160 ? 94.555 152.082 91.910 1.00 20.43 160 ALA C O 1
ATOM 8697 N N . ILE C 3 161 ? 94.284 152.196 94.097 1.00 19.43 161 ILE C N 1
ATOM 8698 C CA . ILE C 3 161 ? 94.283 153.635 94.061 1.00 18.53 161 ILE C CA 1
ATOM 8699 C C . ILE C 3 161 ? 95.630 154.173 93.629 1.00 18.77 161 ILE C C 1
ATOM 8700 O O . ILE C 3 161 ? 96.670 153.548 93.842 1.00 20.71 161 ILE C O 1
ATOM 8705 N N . GLU C 3 162 ? 95.599 155.288 92.920 1.00 19.56 162 GLU C N 1
ATOM 8706 C CA . GLU C 3 162 ? 96.810 155.894 92.394 1.00 23.70 162 GLU C CA 1
ATOM 8707 C C . GLU C 3 162 ? 97.077 157.246 93.061 1.00 21.41 162 GLU C C 1
ATOM 8708 O O . GLU C 3 162 ? 96.213 157.775 93.757 1.00 21.14 162 GLU C O 1
ATOM 8714 N N . PRO C 3 163 ? 98.316 157.732 92.984 1.00 24.04 163 PRO C N 1
ATOM 8715 C CA . PRO C 3 163 ? 98.681 159.007 93.614 1.00 25.13 163 PRO C CA 1
ATOM 8716 C C . PRO C 3 163 ? 97.697 160.126 93.279 1.00 23.88 163 PRO C C 1
ATOM 8717 O O . PRO C 3 163 ? 97.304 160.274 92.148 1.00 24.97 163 PRO C O 1
ATOM 8721 N N . GLY C 3 164 ? 97.210 160.825 94.283 1.00 21.48 164 GLY C N 1
ATOM 8722 C CA . GLY C 3 164 ? 96.358 161.965 94.055 1.00 20.96 164 GLY C CA 1
ATOM 8723 C C . GLY C 3 164 ? 94.890 161.621 94.025 1.00 20.80 164 GLY C C 1
ATOM 8724 O O . GLY C 3 164 ? 94.060 162.526 93.956 1.00 21.83 164 GLY C O 1
ATOM 8725 N N . GLU C 3 165 ? 94.563 160.332 93.991 1.00 22.80 165 GLU C N 1
ATOM 8726 C CA . GLU C 3 165 ? 93.187 159.939 93.897 1.00 20.21 165 GLU C CA 1
ATOM 8727 C C . GLU C 3 165 ? 92.526 159.950 95.250 1.00 18.37 165 GLU C C 1
ATOM 8728 O O . GLU C 3 165 ? 93.088 159.534 96.253 1.00 20.82 165 GLU C O 1
ATOM 8734 N N . LEU C 3 166 ? 91.233 160.177 95.184 1.00 18.75 166 LEU C N 1
ATOM 8735 C CA . LEU C 3 166 ? 90.352 160.037 96.309 1.00 21.19 166 LEU C CA 1
ATOM 8736 C C . LEU C 3 166 ? 89.298 159.067 95.865 1.00 20.61 166 LEU C C 1
ATOM 8737 O O . LEU C 3 166 ? 88.751 159.213 94.763 1.00 19.95 166 LEU C O 1
ATOM 8742 N N . LEU C 3 167 ? 88.919 158.153 96.738 1.00 19.06 167 LEU C N 1
ATOM 8743 C CA . LEU C 3 167 ? 87.711 157.409 96.540 1.00 19.94 167 LEU C CA 1
ATOM 8744 C C . LEU C 3 167 ? 86.556 158.309 96.936 1.00 19.23 167 LEU C C 1
ATOM 8745 O O . LEU C 3 167 ? 86.518 158.811 98.065 1.00 20.92 167 LEU C O 1
ATOM 8750 N N . THR C 3 168 ? 85.647 158.575 95.999 1.00 16.94 168 THR C N 1
ATOM 8751 C CA . THR C 3 168 ? 84.635 159.583 96.265 1.00 18.14 168 THR C CA 1
ATOM 8752 C C . THR C 3 168 ? 83.306 158.951 96.597 1.00 17.87 168 THR C C 1
ATOM 8753 O O . THR C 3 168 ? 82.506 159.515 97.317 1.00 16.72 168 THR C O 1
ATOM 8757 N N . ALA C 3 169 ? 83.059 157.772 96.070 1.00 15.30 169 ALA C N 1
ATOM 8758 C CA . ALA C 3 169 ? 81.795 157.107 96.323 1.00 15.49 169 ALA C CA 1
ATOM 8759 C C . ALA C 3 169 ? 81.900 155.661 95.970 1.00 15.56 169 ALA C C 1
ATOM 8760 O O . ALA C 3 169 ? 82.781 155.234 95.202 1.00 16.49 169 ALA C O 1
ATOM 8762 N N . ILE C 3 170 ? 80.977 154.904 96.534 1.00 14.81 170 ILE C N 1
ATOM 8763 C CA . ILE C 3 170 ? 80.827 153.513 96.242 1.00 15.77 170 ILE C CA 1
ATOM 8764 C C . ILE C 3 170 ? 79.475 153.307 95.620 1.00 15.04 170 ILE C C 1
ATOM 8765 O O . ILE C 3 170 ? 78.440 153.703 96.158 1.00 15.54 170 ILE C O 1
ATOM 8770 N N . ARG C 3 171 ? 79.496 152.692 94.461 1.00 15.21 171 ARG C N 1
ATOM 8771 C CA . ARG C 3 171 ? 78.302 152.460 93.695 1.00 15.31 171 ARG C CA 1
ATOM 8772 C C . ARG C 3 171 ? 77.934 151.004 93.783 1.00 14.91 171 ARG C C 1
ATOM 8773 O O . ARG C 3 171 ? 78.721 150.130 93.412 1.00 16.47 171 ARG C O 1
ATOM 8781 N N . ILE C 3 172 ? 76.747 150.743 94.293 1.00 14.59 172 ILE C N 1
ATOM 8782 C CA . ILE C 3 172 ? 76.363 149.377 94.614 1.00 14.00 172 ILE C CA 1
ATOM 8783 C C . ILE C 3 172 ? 75.114 149.061 93.848 1.00 15.19 172 ILE C C 1
ATOM 8784 O O . ILE C 3 172 ? 74.061 149.633 94.091 1.00 14.74 172 ILE C O 1
ATOM 8789 N N . PRO C 3 173 ? 75.156 148.046 93.015 1.00 16.01 173 PRO C N 1
ATOM 8790 C CA . PRO C 3 173 ? 73.933 147.646 92.342 1.00 16.62 173 PRO C CA 1
ATOM 8791 C C . PRO C 3 173 ? 72.924 147.206 93.371 1.00 16.65 173 PRO C C 1
ATOM 8792 O O . PRO C 3 173 ? 73.267 146.462 94.298 1.00 17.28 173 PRO C O 1
ATOM 8796 N N . VAL C 3 174 ? 71.677 147.613 93.206 1.00 16.73 174 VAL C N 1
ATOM 8797 C CA . VAL C 3 174 ? 70.646 147.236 94.158 1.00 18.12 174 VAL C CA 1
ATOM 8798 C C . VAL C 3 174 ? 70.216 145.808 93.854 1.00 18.02 174 VAL C C 1
ATOM 8799 O O . VAL C 3 174 ? 69.827 145.502 92.747 1.00 18.22 174 VAL C O 1
ATOM 8803 N N . PRO C 3 175 ? 70.339 144.896 94.801 1.00 16.18 175 PRO C N 1
ATOM 8804 C CA . PRO C 3 175 ? 69.938 143.515 94.539 1.00 18.36 175 PRO C CA 1
ATOM 8805 C C . PRO C 3 175 ? 68.438 143.389 94.431 1.00 20.02 175 PRO C C 1
ATOM 8806 O O . PRO C 3 175 ? 67.713 144.275 94.860 1.00 18.19 175 PRO C O 1
ATOM 8810 N N . PRO C 3 176 ? 67.964 142.271 93.904 1.00 20.64 176 PRO C N 1
ATOM 8811 C CA . PRO C 3 176 ? 66.528 142.068 93.760 1.00 19.21 176 PRO C CA 1
ATOM 8812 C C . PRO C 3 176 ? 65.784 142.173 95.072 1.00 19.09 176 PRO C C 1
ATOM 8813 O O . PRO C 3 176 ? 66.256 141.771 96.123 1.00 17.60 176 PRO C O 1
ATOM 8817 N N . THR C 3 177 ? 64.586 142.728 94.994 1.00 20.04 177 THR C N 1
ATOM 8818 C CA . THR C 3 177 ? 63.652 142.682 96.083 1.00 26.08 177 THR C CA 1
ATOM 8819 C C . THR C 3 177 ? 63.467 141.252 96.557 1.00 19.35 177 THR C C 1
ATOM 8820 O O . THR C 3 177 ? 63.449 140.318 95.760 1.00 22.98 177 THR C O 1
ATOM 8824 N N . GLY C 3 178 ? 63.498 141.086 97.866 1.00 23.99 178 GLY C N 1
ATOM 8825 C CA . GLY C 3 178 ? 63.344 139.767 98.439 1.00 22.52 178 GLY C CA 1
ATOM 8826 C C . GLY C 3 178 ? 64.625 138.950 98.480 1.00 20.01 178 GLY C C 1
ATOM 8827 O O . GLY C 3 178 ? 64.566 137.776 98.833 1.00 20.00 178 GLY C O 1
ATOM 8828 N N . HIS C 3 179 ? 65.767 139.533 98.118 1.00 17.19 179 HIS C N 1
ATOM 8829 C CA . HIS C 3 179 ? 67.010 138.768 98.161 1.00 15.07 179 HIS C CA 1
ATOM 8830 C C . HIS C 3 179 ? 67.308 138.405 99.597 1.00 14.88 179 HIS C C 1
ATOM 8831 O O . HIS C 3 179 ? 66.947 139.099 100.534 1.00 15.69 179 HIS C O 1
ATOM 8838 N N . GLY C 3 180 ? 68.040 137.321 99.746 1.00 13.92 180 GLY C N 1
ATOM 8839 C CA . GLY C 3 180 ? 68.621 136.950 101.009 1.00 13.89 180 GLY C CA 1
ATOM 8840 C C . GLY C 3 180 ? 69.987 137.538 101.164 1.00 13.62 180 GLY C C 1
ATOM 8841 O O . GLY C 3 180 ? 70.701 137.762 100.206 1.00 14.50 180 GLY C O 1
ATOM 8842 N N . TYR C 3 181 ? 70.407 137.654 102.399 1.00 12.97 181 TYR C N 1
ATOM 8843 C CA . TYR C 3 181 ? 71.638 138.336 102.687 1.00 12.43 181 TYR C CA 1
ATOM 8844 C C . TYR C 3 181 ? 72.041 137.918 104.067 1.00 12.52 181 TYR C C 1
ATOM 8845 O O . TYR C 3 181 ? 71.205 137.585 104.895 1.00 13.03 181 TYR C O 1
ATOM 8854 N N . ALA C 3 182 ? 73.327 137.990 104.304 1.00 12.34 182 ALA C N 1
ATOM 8855 C CA . ALA C 3 182 ? 73.852 137.770 105.630 1.00 12.30 182 ALA C CA 1
ATOM 8856 C C . ALA C 3 182 ? 75.297 138.180 105.645 1.00 12.79 182 ALA C C 1
ATOM 8857 O O . ALA C 3 182 ? 76.017 137.987 104.672 1.00 13.19 182 ALA C O 1
ATOM 8859 N N . TYR C 3 183 ? 75.733 138.694 106.780 1.00 12.40 183 TYR C N 1
ATOM 8860 C CA . TYR C 3 183 ? 77.148 138.854 107.050 1.00 12.06 183 TYR C CA 1
ATOM 8861 C C . TYR C 3 183 ? 77.408 138.155 108.345 1.00 12.38 183 TYR C C 1
ATOM 8862 O O . TYR C 3 183 ? 76.812 138.481 109.345 1.00 13.86 183 TYR C O 1
ATOM 8871 N N . GLU C 3 184 ? 78.241 137.137 108.291 1.00 11.99 184 GLU C N 1
ATOM 8872 C CA . GLU C 3 184 ? 78.495 136.279 109.437 1.00 12.17 184 GLU C CA 1
ATOM 8873 C C . GLU C 3 184 ? 79.949 136.405 109.791 1.00 12.02 184 GLU C C 1
ATOM 8874 O O . GLU C 3 184 ? 80.817 136.124 108.993 1.00 13.01 184 GLU C O 1
ATOM 8880 N N . LYS C 3 185 ? 80.199 136.942 110.969 1.00 11.19 185 LYS C N 1
ATOM 8881 C CA . LYS C 3 185 ? 81.531 137.288 111.389 1.00 11.92 185 LYS C CA 1
ATOM 8882 C C . LYS C 3 185 ? 81.876 136.528 112.624 1.00 11.93 185 LYS C C 1
ATOM 8883 O O . LYS C 3 185 ? 81.137 136.549 113.587 1.00 14.28 185 LYS C O 1
ATOM 8889 N N . LEU C 3 186 ? 83.063 135.937 112.622 1.00 12.11 186 LEU C N 1
ATOM 8890 C CA . LEU C 3 186 ? 83.614 135.317 113.798 1.00 12.25 186 LEU C CA 1
ATOM 8891 C C . LEU C 3 186 ? 84.715 136.218 114.288 1.00 11.39 186 LEU C C 1
ATOM 8892 O O . LEU C 3 186 ? 85.603 136.575 113.542 1.00 12.70 186 LEU C O 1
ATOM 8897 N N . LYS C 3 187 ? 84.620 136.656 115.521 1.00 12.80 187 LYS C N 1
ATOM 8898 C CA . LYS C 3 187 ? 85.558 137.596 116.048 1.00 12.94 187 LYS C CA 1
ATOM 8899 C C . LYS C 3 187 ? 85.765 137.318 117.495 1.00 13.30 187 LYS C C 1
ATOM 8900 O O . LYS C 3 187 ? 84.973 136.656 118.115 1.00 15.41 187 LYS C O 1
ATOM 8906 N N . ARG C 3 188 ? 86.858 137.805 118.034 1.00 12.25 188 ARG C N 1
ATOM 8907 C CA . ARG C 3 188 ? 87.197 137.504 119.400 1.00 12.89 188 ARG C CA 1
ATOM 8908 C C . ARG C 3 188 ? 86.363 138.304 120.358 1.00 12.29 188 ARG C C 1
ATOM 8909 O O . ARG C 3 188 ? 86.150 137.866 121.467 1.00 12.69 188 ARG C O 1
ATOM 8917 N N . LYS C 3 189 ? 85.911 139.481 119.940 1.00 12.57 189 LYS C N 1
ATOM 8918 C CA . LYS C 3 189 ? 85.136 140.382 120.775 1.00 13.50 189 LYS C CA 1
ATOM 8919 C C . LYS C 3 189 ? 84.663 141.499 119.891 1.00 13.52 189 LYS C C 1
ATOM 8920 O O . LYS C 3 189 ? 85.137 141.634 118.759 1.00 14.12 189 LYS C O 1
ATOM 8926 N N . ILE C 3 190 ? 83.730 142.294 120.402 1.00 14.44 190 ILE C N 1
ATOM 8927 C CA . ILE C 3 190 ? 83.350 143.565 119.796 1.00 16.78 190 ILE C CA 1
ATOM 8928 C C . ILE C 3 190 ? 84.579 144.265 119.347 1.00 15.49 190 ILE C C 1
ATOM 8929 O O . ILE C 3 190 ? 85.498 144.476 120.099 1.00 17.92 190 ILE C O 1
ATOM 8934 N N . GLY C 3 191 ? 84.515 144.790 118.137 1.00 16.12 191 GLY C N 1
ATOM 8935 C CA . GLY C 3 191 ? 85.549 145.641 117.648 1.00 19.57 191 GLY C CA 1
ATOM 8936 C C . GLY C 3 191 ? 86.683 144.916 116.991 1.00 15.28 191 GLY C C 1
ATOM 8937 O O . GLY C 3 191 ? 87.488 145.542 116.349 1.00 17.50 191 GLY C O 1
ATOM 8938 N N . ASP C 3 192 ? 86.780 143.615 117.169 1.00 15.46 192 ASP C N 1
ATOM 8939 C CA . ASP C 3 192 ? 87.882 142.887 116.604 1.00 13.36 192 ASP C CA 1
ATOM 8940 C C . ASP C 3 192 ? 87.621 142.665 115.129 1.00 13.81 192 ASP C C 1
ATOM 8941 O O . ASP C 3 192 ? 86.511 142.380 114.699 1.00 15.59 192 ASP C O 1
ATOM 8946 N N . TYR C 3 193 ? 88.690 142.693 114.368 1.00 12.38 193 TYR C N 1
ATOM 8947 C CA . TYR C 3 193 ? 88.611 142.279 112.995 1.00 12.27 193 TYR C CA 1
ATOM 8948 C C . TYR C 3 193 ? 88.412 140.781 112.970 1.00 12.82 193 TYR C C 1
ATOM 8949 O O . TYR C 3 193 ? 88.826 140.054 113.880 1.00 13.05 193 TYR C O 1
ATOM 8958 N N . ALA C 3 194 ? 87.761 140.335 111.923 1.00 12.21 194 ALA C N 1
ATOM 8959 C CA . ALA C 3 194 ? 87.269 138.962 111.872 1.00 12.33 194 ALA C CA 1
ATOM 8960 C C . ALA C 3 194 ? 88.383 137.937 111.889 1.00 12.25 194 ALA C C 1
ATOM 8961 O O . ALA C 3 194 ? 89.384 138.052 111.197 1.00 13.49 194 ALA C O 1
ATOM 8963 N N . THR C 3 195 ? 88.183 136.909 112.684 1.00 12.22 195 THR C N 1
ATOM 8964 C CA . THR C 3 195 ? 88.868 135.653 112.454 1.00 12.44 195 THR C CA 1
ATOM 8965 C C . THR C 3 195 ? 88.593 135.157 111.068 1.00 12.42 195 THR C C 1
ATOM 8966 O O . THR C 3 195 ? 89.498 134.719 110.364 1.00 12.57 195 THR C O 1
ATOM 8970 N N . ALA C 3 196 ? 87.329 135.228 110.701 1.00 12.26 196 ALA C N 1
ATOM 8971 C CA . ALA C 3 196 ? 86.854 134.993 109.353 1.00 11.39 196 ALA C CA 1
ATOM 8972 C C . ALA C 3 196 ? 85.470 135.572 109.327 1.00 13.01 196 ALA C C 1
ATOM 8973 O O . ALA C 3 196 ? 84.766 135.579 110.320 1.00 12.20 196 ALA C O 1
ATOM 8975 N N . ALA C 3 197 ? 85.063 136.090 108.191 1.00 12.17 197 ALA C N 1
ATOM 8976 C CA . ALA C 3 197 ? 83.688 136.464 108.018 1.00 12.57 197 ALA C CA 1
ATOM 8977 C C . ALA C 3 197 ? 83.278 136.191 106.596 1.00 12.14 197 ALA C C 1
ATOM 8978 O O . ALA C 3 197 ? 84.117 136.147 105.711 1.00 12.24 197 ALA C O 1
ATOM 8980 N N . ALA C 3 198 ? 81.992 135.983 106.408 1.00 12.01 198 ALA C N 1
ATOM 8981 C CA . ALA C 3 198 ? 81.433 135.766 105.110 1.00 11.91 198 ALA C CA 1
ATOM 8982 C C . ALA C 3 198 ? 80.259 136.669 104.879 1.00 12.41 198 ALA C C 1
ATOM 8983 O O . ALA C 3 198 ? 79.376 136.808 105.712 1.00 13.39 198 ALA C O 1
ATOM 8985 N N . ALA C 3 199 ? 80.281 137.284 103.714 1.00 12.20 199 ALA C N 1
ATOM 8986 C CA . ALA C 3 199 ? 79.167 138.062 103.214 1.00 12.80 199 ALA C CA 1
ATOM 8987 C C . ALA C 3 199 ? 78.502 137.242 102.156 1.00 12.37 199 ALA C C 1
ATOM 8988 O O . ALA C 3 199 ? 79.153 136.742 101.270 1.00 13.02 199 ALA C O 1
ATOM 8990 N N . VAL C 3 200 ? 77.185 137.185 102.207 1.00 12.00 200 VAL C N 1
ATOM 8991 C CA . VAL C 3 200 ? 76.429 136.441 101.255 1.00 12.08 200 VAL C CA 1
ATOM 8992 C C . VAL C 3 200 ? 75.234 137.231 100.833 1.00 12.10 200 VAL C C 1
ATOM 8993 O O . VAL C 3 200 ? 74.466 137.698 101.658 1.00 13.01 200 VAL C O 1
ATOM 8997 N N . VAL C 3 201 ? 75.020 137.307 99.535 1.00 12.63 201 VAL C N 1
ATOM 8998 C CA . VAL C 3 201 ? 73.740 137.713 99.001 1.00 13.42 201 VAL C CA 1
ATOM 8999 C C . VAL C 3 201 ? 73.326 136.665 98.020 1.00 13.45 201 VAL C C 1
ATOM 9000 O O . VAL C 3 201 ? 74.136 136.202 97.231 1.00 16.27 201 VAL C O 1
ATOM 9004 N N . LEU C 3 202 ? 72.073 136.273 98.070 1.00 13.57 202 LEU C N 1
ATOM 9005 C CA . LEU C 3 202 ? 71.591 135.277 97.166 1.00 13.60 202 LEU C CA 1
ATOM 9006 C C . LEU C 3 202 ? 70.133 135.524 96.903 1.00 14.50 202 LEU C C 1
ATOM 9007 O O . LEU C 3 202 ? 69.447 136.236 97.625 1.00 15.65 202 LEU C O 1
ATOM 9012 N N . THR C 3 203 ? 69.631 134.921 95.850 1.00 15.11 203 THR C N 1
ATOM 9013 C CA . THR C 3 203 ? 68.202 134.940 95.617 1.00 14.59 203 THR C CA 1
ATOM 9014 C C . THR C 3 203 ? 67.749 133.513 95.375 1.00 17.26 203 THR C C 1
ATOM 9015 O O . THR C 3 203 ? 68.534 132.649 94.945 1.00 17.15 203 THR C O 1
ATOM 9019 N N . MET C 3 204 ? 66.454 133.303 95.580 1.00 18.67 204 MET C N 1
ATOM 9020 C CA . MET C 3 204 ? 65.828 132.006 95.454 1.00 18.15 204 MET C CA 1
ATOM 9021 C C . MET C 3 204 ? 64.610 132.141 94.605 1.00 18.38 204 MET C C 1
ATOM 9022 O O . MET C 3 204 ? 63.945 133.167 94.608 1.00 22.38 204 MET C O 1
ATOM 9031 N N . SER C 3 205 ? 64.292 131.073 93.896 1.00 23.86 205 SER C N 1
ATOM 9032 C CA . SER C 3 205 ? 62.983 130.921 93.313 1.00 24.39 205 SER C CA 1
ATOM 9033 C C . SER C 3 205 ? 62.617 129.451 93.394 1.00 27.52 205 SER C C 1
ATOM 9034 O O . SER C 3 205 ? 63.394 128.601 92.974 1.00 27.84 205 SER C O 1
ATOM 9037 N N . GLY C 3 206 ? 61.414 129.156 93.875 1.00 50.46 206 GLY C N 1
ATOM 9038 C CA . GLY C 3 206 ? 60.964 127.779 93.998 1.00 67.53 206 GLY C CA 1
ATOM 9039 C C . GLY C 3 206 ? 62.080 126.864 94.461 1.00 54.42 206 GLY C C 1
ATOM 9040 O O . GLY C 3 206 ? 61.480 125.810 93.949 0.00 36.91 206 GLY C O 1
ATOM 9041 N N . GLY C 3 207 ? 62.542 127.107 95.682 1.00 43.66 207 GLY C N 1
ATOM 9042 C CA . GLY C 3 207 ? 63.370 126.154 96.395 1.00 38.23 207 GLY C CA 1
ATOM 9043 C C . GLY C 3 207 ? 64.771 126.025 95.823 1.00 30.77 207 GLY C C 1
ATOM 9044 O O . GLY C 3 207 ? 65.572 125.233 96.326 1.00 29.44 207 GLY C O 1
ATOM 9045 N N . LYS C 3 208 ? 65.039 126.741 94.732 1.00 25.50 208 LYS C N 1
ATOM 9046 C CA . LYS C 3 208 ? 66.373 126.780 94.136 1.00 22.86 208 LYS C CA 1
ATOM 9047 C C . LYS C 3 208 ? 67.031 128.153 94.249 1.00 21.01 208 LYS C C 1
ATOM 9048 O O . LYS C 3 208 ? 66.414 129.177 93.964 1.00 21.52 208 LYS C O 1
ATOM 9054 N N . CYS C 3 209 ? 68.350 128.132 94.401 1.00 18.67 209 CYS C N 1
ATOM 9055 C CA . CYS C 3 209 ? 69.142 129.338 94.377 1.00 17.39 209 CYS C CA 1
ATOM 9056 C C . CYS C 3 209 ? 69.302 129.791 92.950 1.00 17.41 209 CYS C C 1
ATOM 9057 O O . CYS C 3 209 ? 69.745 129.036 92.105 1.00 18.84 209 CYS C O 1
ATOM 9060 N N . VAL C 3 210 ? 69.015 131.063 92.711 1.00 18.59 210 VAL C N 1
ATOM 9061 C CA . VAL C 3 210 ? 69.099 131.701 91.416 1.00 20.61 210 VAL C CA 1
ATOM 9062 C C . VAL C 3 210 ? 70.385 132.526 91.256 1.00 17.35 210 VAL C C 1
ATOM 9063 O O . VAL C 3 210 ? 71.046 132.461 90.229 1.00 19.36 210 VAL C O 1
ATOM 9067 N N . THR C 3 211 ? 70.787 133.219 92.310 1.00 16.54 211 THR C N 1
ATOM 9068 C CA . THR C 3 211 ? 72.022 133.971 92.314 1.00 15.71 211 THR C CA 1
ATOM 9069 C C . THR C 3 211 ? 72.633 133.775 93.652 1.00 15.28 211 THR C C 1
ATOM 9070 O O . THR C 3 211 ? 71.920 133.576 94.638 1.00 15.96 211 THR C O 1
ATOM 9075 N N . ALA C 3 212 ? 73.947 133.841 93.690 1.00 15.21 212 ALA C N 1
ATOM 9076 C CA . ALA C 3 212 ? 74.627 133.831 94.968 1.00 13.88 212 ALA C CA 1
ATOM 9077 C C . ALA C 3 212 ? 75.960 134.505 94.810 1.00 15.31 212 ALA C C 1
ATOM 9078 O O . ALA C 3 212 ? 76.645 134.299 93.827 1.00 16.02 212 ALA C O 1
ATOM 9080 N N . SER C 3 213 ? 76.374 135.250 95.814 1.00 14.05 213 SER C N 1
ATOM 9081 C CA . SER C 3 213 ? 77.673 135.854 95.799 1.00 13.06 213 SER C CA 1
ATOM 9082 C C . SER C 3 213 ? 78.174 135.850 97.221 1.00 13.07 213 SER C C 1
ATOM 9083 O O . SER C 3 213 ? 77.414 136.163 98.128 1.00 13.60 213 SER C O 1
ATOM 9086 N N . ILE C 3 214 ? 79.456 135.558 97.351 1.00 13.11 214 ILE C N 1
ATOM 9087 C CA . ILE C 3 214 ? 80.088 135.349 98.625 1.00 12.94 214 ILE C CA 1
ATOM 9088 C C . ILE C 3 214 ? 81.346 136.163 98.681 1.00 12.32 214 ILE C C 1
ATOM 9089 O O . ILE C 3 214 ? 82.210 136.040 97.821 1.00 13.79 214 ILE C O 1
ATOM 9094 N N . GLY C 3 215 ? 81.485 136.943 99.746 1.00 12.41 215 GLY C N 1
ATOM 9095 C CA . GLY C 3 215 ? 82.754 137.561 100.061 1.00 13.18 215 GLY C CA 1
ATOM 9096 C C . GLY C 3 215 ? 83.297 136.976 101.317 1.00 12.05 215 GLY C C 1
ATOM 9097 O O . GLY C 3 215 ? 82.545 136.669 102.209 1.00 12.81 215 GLY C O 1
ATOM 9098 N N . LEU C 3 216 ? 84.608 136.947 101.415 1.00 11.68 216 LEU C N 1
ATOM 9099 C CA . LEU C 3 216 ? 85.276 136.437 102.589 1.00 11.66 216 LEU C CA 1
ATOM 9100 C C . LEU C 3 216 ? 86.193 137.506 103.132 1.00 11.59 216 LEU C C 1
ATOM 9101 O O . LEU C 3 216 ? 87.017 138.054 102.406 1.00 12.38 216 LEU C O 1
ATOM 9106 N N . THR C 3 217 ? 86.053 137.774 104.413 1.00 11.52 217 THR C N 1
ATOM 9107 C CA . THR C 3 217 ? 86.784 138.808 105.082 1.00 12.29 217 THR C CA 1
ATOM 9108 C C . THR C 3 217 ? 87.888 138.246 105.940 1.00 11.72 217 THR C C 1
ATOM 9109 O O . THR C 3 217 ? 87.671 137.322 106.715 1.00 12.67 217 THR C O 1
ATOM 9113 N N . ASN C 3 218 ? 89.037 138.861 105.782 1.00 12.73 218 ASN C N 1
ATOM 9114 C CA . ASN C 3 218 ? 90.181 138.684 106.653 1.00 13.14 218 ASN C CA 1
ATOM 9115 C C . ASN C 3 218 ? 90.677 137.255 106.697 1.00 13.20 218 ASN C C 1
ATOM 9116 O O . ASN C 3 218 ? 91.213 136.811 107.699 1.00 14.19 218 ASN C O 1
ATOM 9121 N N . VAL C 3 219 ? 90.638 136.598 105.551 1.00 13.23 219 VAL C N 1
ATOM 9122 C CA . VAL C 3 219 ? 91.190 135.262 105.443 1.00 13.00 219 VAL C CA 1
ATOM 9123 C C . VAL C 3 219 ? 92.185 135.149 104.309 1.00 14.99 219 VAL C C 1
ATOM 9124 O O . VAL C 3 219 ? 92.420 134.081 103.762 1.00 15.40 219 VAL C O 1
ATOM 9128 N N . ALA C 3 220 ? 92.776 136.294 104.000 1.00 13.29 220 ALA C N 1
ATOM 9129 C CA . ALA C 3 220 ? 93.830 136.400 103.018 1.00 14.91 220 ALA C CA 1
ATOM 9130 C C . ALA C 3 220 ? 94.376 137.797 103.227 1.00 16.21 220 ALA C C 1
ATOM 9131 O O . ALA C 3 220 ? 93.920 138.535 104.104 1.00 15.75 220 ALA C O 1
ATOM 9133 N N . ASN C 3 221 ? 95.370 138.168 102.447 1.00 16.34 221 ASN C N 1
ATOM 9134 C CA . ASN C 3 221 ? 95.946 139.509 102.527 1.00 18.10 221 ASN C CA 1
ATOM 9135 C C . ASN C 3 221 ? 95.014 140.545 101.945 1.00 16.34 221 ASN C C 1
ATOM 9136 O O . ASN C 3 221 ? 95.288 141.743 102.008 1.00 20.71 221 ASN C O 1
ATOM 9141 N N . THR C 3 222 ? 93.931 140.080 101.331 1.00 15.40 222 THR C N 1
ATOM 9142 C CA . THR C 3 222 ? 92.895 140.958 100.804 1.00 16.21 222 THR C CA 1
ATOM 9143 C C . THR C 3 222 ? 91.560 140.359 101.179 1.00 14.62 222 THR C C 1
ATOM 9144 O O . THR C 3 222 ? 91.474 139.182 101.518 1.00 15.56 222 THR C O 1
ATOM 9148 N N . PRO C 3 223 ? 90.485 141.118 101.014 1.00 13.27 223 PRO C N 1
ATOM 9149 C CA . PRO C 3 223 ? 89.179 140.490 100.894 1.00 13.73 223 PRO C CA 1
ATOM 9150 C C . PRO C 3 223 ? 89.180 139.543 99.757 1.00 13.41 223 PRO C C 1
ATOM 9151 O O . PRO C 3 223 ? 90.032 139.636 98.876 1.00 14.03 223 PRO C O 1
ATOM 9155 N N . LEU C 3 224 ? 88.262 138.607 99.793 1.00 12.92 224 LEU C N 1
ATOM 9156 C CA . LEU C 3 224 ? 88.115 137.671 98.702 1.00 13.22 224 LEU C CA 1
ATOM 9157 C C . LEU C 3 224 ? 86.707 137.628 98.223 1.00 14.00 224 LEU C C 1
ATOM 9158 O O . LEU C 3 224 ? 85.770 137.538 99.005 1.00 14.15 224 LEU C O 1
ATOM 9163 N N . TRP C 3 225 ? 86.572 137.570 96.912 1.00 14.11 225 TRP C N 1
ATOM 9164 C CA . TRP C 3 225 ? 85.304 137.256 96.315 1.00 13.53 225 TRP C CA 1
ATOM 9165 C C . TRP C 3 225 ? 85.329 135.796 95.969 1.00 12.53 225 TRP C C 1
ATOM 9166 O O . TRP C 3 225 ? 86.114 135.372 95.131 1.00 14.39 225 TRP C O 1
ATOM 9177 N N . ALA C 3 226 ? 84.537 134.997 96.659 1.00 13.89 226 ALA C N 1
ATOM 9178 C CA . ALA C 3 226 ? 84.611 133.558 96.505 1.00 15.35 226 ALA C CA 1
ATOM 9179 C C . ALA C 3 226 ? 83.740 133.130 95.338 1.00 13.16 226 ALA C C 1
ATOM 9180 O O . ALA C 3 226 ? 82.622 132.645 95.484 1.00 14.14 226 ALA C O 1
ATOM 9182 N N . GLU C 3 227 ? 84.225 133.496 94.179 1.00 13.01 227 GLU C N 1
ATOM 9183 C CA . GLU C 3 227 ? 83.458 133.401 92.980 1.00 14.34 227 GLU C CA 1
ATOM 9184 C C . GLU C 3 227 ? 82.945 131.982 92.756 1.00 13.98 227 GLU C C 1
ATOM 9185 O O . GLU C 3 227 ? 81.763 131.778 92.527 1.00 15.08 227 GLU C O 1
ATOM 9191 N N . GLU C 3 228 ? 83.834 130.998 92.857 1.00 13.79 228 GLU C N 1
ATOM 9192 C CA . GLU C 3 228 ? 83.401 129.649 92.563 1.00 14.66 228 GLU C CA 1
ATOM 9193 C C . GLU C 3 228 ? 82.454 129.110 93.600 1.00 14.69 228 GLU C C 1
ATOM 9194 O O . GLU C 3 228 ? 81.582 128.324 93.312 1.00 15.52 228 GLU C O 1
ATOM 9200 N N . ALA C 3 229 ? 82.706 129.454 94.836 1.00 15.57 229 ALA C N 1
ATOM 9201 C CA . ALA C 3 229 ? 81.840 129.033 95.908 1.00 15.98 229 ALA C CA 1
ATOM 9202 C C . ALA C 3 229 ? 80.411 129.514 95.684 1.00 14.46 229 ALA C C 1
ATOM 9203 O O . ALA C 3 229 ? 79.469 128.757 95.922 1.00 16.47 229 ALA C O 1
ATOM 9205 N N . GLY C 3 230 ? 80.224 130.745 95.240 1.00 14.30 230 GLY C N 1
ATOM 9206 C CA . GLY C 3 230 ? 78.869 131.213 95.026 1.00 15.52 230 GLY C CA 1
ATOM 9207 C C . GLY C 3 230 ? 78.271 130.516 93.846 1.00 14.46 230 GLY C C 1
ATOM 9208 O O . GLY C 3 230 ? 77.110 130.134 93.822 1.00 16.38 230 GLY C O 1
ATOM 9209 N N . LYS C 3 231 ? 79.091 130.332 92.837 1.00 15.61 231 LYS C N 1
ATOM 9210 C CA . LYS C 3 231 ? 78.596 129.763 91.627 1.00 16.74 231 LYS C CA 1
ATOM 9211 C C . LYS C 3 231 ? 78.038 128.383 91.898 1.00 16.42 231 LYS C C 1
ATOM 9212 O O . LYS C 3 231 ? 77.072 127.966 91.270 1.00 17.48 231 LYS C O 1
ATOM 9218 N N . VAL C 3 232 ? 78.742 127.606 92.698 1.00 14.83 232 VAL C N 1
ATOM 9219 C CA . VAL C 3 232 ? 78.333 126.215 92.875 1.00 14.88 232 VAL C CA 1
ATOM 9220 C C . VAL C 3 232 ? 77.006 126.119 93.590 1.00 16.70 232 VAL C C 1
ATOM 9221 O O . VAL C 3 232 ? 76.340 125.100 93.538 1.00 18.94 232 VAL C O 1
ATOM 9225 N N . LEU C 3 233 ? 76.614 127.177 94.288 1.00 15.14 233 LEU C N 1
ATOM 9226 C CA . LEU C 3 233 ? 75.329 127.167 94.973 1.00 17.44 233 LEU C CA 1
ATOM 9227 C C . LEU C 3 233 ? 74.156 127.391 94.054 1.00 17.14 233 LEU C C 1
ATOM 9228 O O . LEU C 3 233 ? 73.025 127.030 94.364 1.00 16.82 233 LEU C O 1
ATOM 9233 N N . VAL C 3 234 ? 74.418 128.065 92.955 1.00 17.70 234 VAL C N 1
ATOM 9234 C CA . VAL C 3 234 ? 73.356 128.390 92.041 1.00 16.30 234 VAL C CA 1
ATOM 9235 C C . VAL C 3 234 ? 72.758 127.107 91.473 1.00 20.04 234 VAL C C 1
ATOM 9236 O O . VAL C 3 234 ? 73.480 126.167 91.197 1.00 21.05 234 VAL C O 1
ATOM 9240 N N . GLY C 3 235 ? 71.436 127.004 91.480 1.00 18.93 235 GLY C N 1
ATOM 9241 C CA . GLY C 3 235 ? 70.757 125.790 91.056 1.00 21.15 235 GLY C CA 1
ATOM 9242 C C . GLY C 3 235 ? 70.396 124.845 92.185 1.00 20.81 235 GLY C C 1
ATOM 9243 O O . GLY C 3 235 ? 69.695 123.855 91.967 1.00 23.33 235 GLY C O 1
ATOM 9244 N N . THR C 3 236 ? 71.068 124.983 93.318 1.00 20.89 236 THR C N 1
ATOM 9245 C CA . THR C 3 236 ? 70.875 124.018 94.387 1.00 20.40 236 THR C CA 1
ATOM 9246 C C . THR C 3 236 ? 69.778 124.467 95.312 1.00 20.41 236 THR C C 1
ATOM 9247 O O . THR C 3 236 ? 69.399 125.650 95.317 1.00 22.39 236 THR C O 1
ATOM 9251 N N . ALA C 3 237 ? 69.500 123.602 96.275 1.00 22.76 237 ALA C N 1
ATOM 9252 C CA . ALA C 3 237 ? 68.602 123.941 97.346 1.00 21.54 237 ALA C CA 1
ATOM 9253 C C . ALA C 3 237 ? 69.354 124.404 98.574 1.00 23.03 237 ALA C C 1
ATOM 9254 O O . ALA C 3 237 ? 68.765 124.529 99.626 1.00 22.77 237 ALA C O 1
ATOM 9256 N N . LEU C 3 238 ? 70.641 124.719 98.432 1.00 20.37 238 LEU C N 1
ATOM 9257 C CA . LEU C 3 238 ? 71.413 125.235 99.553 1.00 20.08 238 LEU C CA 1
ATOM 9258 C C . LEU C 3 238 ? 71.190 124.329 100.741 1.00 17.08 238 LEU C C 1
ATOM 9259 O O . LEU C 3 238 ? 71.158 124.795 101.869 1.00 25.36 238 LEU C O 1
ATOM 9264 N N . ASP C 3 239 ? 71.410 123.050 100.521 1.00 22.74 239 ASP C N 1
ATOM 9265 C CA . ASP C 3 239 ? 71.496 122.119 101.627 1.00 20.94 239 ASP C CA 1
ATOM 9266 C C . ASP C 3 239 ? 72.934 121.670 101.830 1.00 22.62 239 ASP C C 1
ATOM 9267 O O . ASP C 3 239 ? 73.861 122.225 101.225 1.00 22.36 239 ASP C O 1
ATOM 9272 N N . LYS C 3 240 ? 73.141 120.745 102.759 1.00 25.78 240 LYS C N 1
ATOM 9273 C CA . LYS C 3 240 ? 74.489 120.548 103.242 1.00 26.37 240 LYS C CA 1
ATOM 9274 C C . LYS C 3 240 ? 75.413 120.083 102.126 1.00 21.05 240 LYS C C 1
ATOM 9275 O O . LYS C 3 240 ? 76.545 120.537 102.035 1.00 22.78 240 LYS C O 1
ATOM 9281 N N . PRO C 3 241 ? 74.946 119.218 101.242 1.00 23.79 241 PRO C N 1
ATOM 9282 C CA . PRO C 3 241 ? 75.843 118.740 100.190 1.00 26.58 241 PRO C CA 1
ATOM 9283 C C . PRO C 3 241 ? 76.273 119.909 99.317 1.00 23.24 241 PRO C C 1
ATOM 9284 O O . PRO C 3 241 ? 77.393 119.936 98.800 1.00 27.61 241 PRO C O 1
ATOM 9288 N N . ALA C 3 242 ? 75.333 120.797 99.024 1.00 22.48 242 ALA C N 1
ATOM 9289 C CA . ALA C 3 242 ? 75.656 121.933 98.167 1.00 23.17 242 ALA C CA 1
ATOM 9290 C C . ALA C 3 242 ? 76.647 122.849 98.872 1.00 17.39 242 ALA C C 1
ATOM 9291 O O . ALA C 3 242 ? 77.619 123.345 98.271 1.00 19.01 242 ALA C O 1
ATOM 9293 N N . LEU C 3 243 ? 76.378 123.074 100.143 1.00 19.73 243 LEU C N 1
ATOM 9294 C CA . LEU C 3 243 ? 77.259 123.880 100.928 1.00 17.81 243 LEU C CA 1
ATOM 9295 C C . LEU C 3 243 ? 78.632 123.244 101.025 1.00 17.14 243 LEU C C 1
ATOM 9296 O O . LEU C 3 243 ? 79.619 123.949 101.016 1.00 17.04 243 LEU C O 1
ATOM 9301 N N . ASP C 3 244 ? 78.709 121.919 101.031 1.00 17.31 244 ASP C N 1
ATOM 9302 C CA . ASP C 3 244 ? 79.999 121.276 101.153 1.00 17.89 244 ASP C CA 1
ATOM 9303 C C . ASP C 3 244 ? 80.872 121.706 99.991 1.00 16.90 244 ASP C C 1
ATOM 9304 O O . ASP C 3 244 ? 82.074 121.921 100.133 1.00 17.20 244 ASP C O 1
ATOM 9309 N N . LYS C 3 245 ? 80.298 121.728 98.798 1.00 16.96 245 LYS C N 1
ATOM 9310 C CA . LYS C 3 245 ? 81.082 122.116 97.642 1.00 18.97 245 LYS C CA 1
ATOM 9311 C C . LYS C 3 245 ? 81.525 123.565 97.763 1.00 15.85 245 LYS C C 1
ATOM 9312 O O . LYS C 3 245 ? 82.669 123.888 97.473 1.00 17.77 245 LYS C O 1
ATOM 9318 N N . ALA C 3 246 ? 80.600 124.434 98.155 1.00 16.37 246 ALA C N 1
ATOM 9319 C CA . ALA C 3 246 ? 80.899 125.850 98.272 1.00 15.62 246 ALA C CA 1
ATOM 9320 C C . ALA C 3 246 ? 81.979 126.068 99.308 1.00 14.53 246 ALA C C 1
ATOM 9321 O O . ALA C 3 246 ? 82.901 126.819 99.095 1.00 15.62 246 ALA C O 1
ATOM 9323 N N . VAL C 3 247 ? 81.867 125.374 100.424 1.00 14.59 247 VAL C N 1
ATOM 9324 C CA . VAL C 3 247 ? 82.863 125.487 101.448 1.00 15.23 247 VAL C CA 1
ATOM 9325 C C . VAL C 3 247 ? 84.230 125.112 100.928 1.00 15.19 247 VAL C C 1
ATOM 9326 O O . VAL C 3 247 ? 85.203 125.791 101.204 1.00 15.63 247 VAL C O 1
ATOM 9330 N N . ALA C 3 248 ? 84.326 123.990 100.224 1.00 15.46 248 ALA C N 1
ATOM 9331 C CA . ALA C 3 248 ? 85.625 123.566 99.731 1.00 16.11 248 ALA C CA 1
ATOM 9332 C C . ALA C 3 248 ? 86.203 124.632 98.826 1.00 15.27 248 ALA C C 1
ATOM 9333 O O . ALA C 3 248 ? 87.381 124.959 98.912 1.00 16.51 248 ALA C O 1
ATOM 9335 N N . LEU C 3 249 ? 85.366 125.191 97.963 1.00 15.60 249 LEU C N 1
ATOM 9336 C CA . LEU C 3 249 ? 85.843 126.172 97.014 1.00 16.06 249 LEU C CA 1
ATOM 9337 C C . LEU C 3 249 ? 86.209 127.464 97.681 1.00 14.30 249 LEU C C 1
ATOM 9338 O O . LEU C 3 249 ? 87.088 128.178 97.198 1.00 16.76 249 LEU C O 1
ATOM 9343 N N . ALA C 3 250 ? 85.501 127.810 98.751 1.00 14.64 250 ALA C N 1
ATOM 9344 C CA . ALA C 3 250 ? 85.857 128.999 99.492 1.00 14.73 250 ALA C CA 1
ATOM 9345 C C . ALA C 3 250 ? 87.160 128.783 100.234 1.00 14.69 250 ALA C C 1
ATOM 9346 O O . ALA C 3 250 ? 88.030 129.647 100.237 1.00 16.48 250 ALA C O 1
ATOM 9348 N N . GLU C 3 251 ? 87.256 127.682 100.950 1.00 15.27 251 GLU C N 1
ATOM 9349 C CA . GLU C 3 251 ? 88.435 127.467 101.773 1.00 15.04 251 GLU C CA 1
ATOM 9350 C C . GLU C 3 251 ? 89.669 127.480 100.880 1.00 14.93 251 GLU C C 1
ATOM 9351 O O . GLU C 3 251 ? 90.737 127.951 101.283 1.00 15.76 251 GLU C O 1
ATOM 9357 N N . ALA C 3 252 ? 89.521 126.963 99.672 1.00 15.21 252 ALA C N 1
ATOM 9358 C CA . ALA C 3 252 ? 90.667 126.763 98.827 1.00 16.47 252 ALA C CA 1
ATOM 9359 C C . ALA C 3 252 ? 91.326 128.073 98.406 1.00 16.91 252 ALA C C 1
ATOM 9360 O O . ALA C 3 252 ? 92.493 128.063 98.060 1.00 17.96 252 ALA C O 1
ATOM 9362 N N . ILE C 3 253 ? 90.580 129.175 98.394 1.00 14.16 253 ILE C N 1
ATOM 9363 C CA . ILE C 3 253 ? 91.163 130.467 98.041 1.00 15.82 253 ILE C CA 1
ATOM 9364 C C . ILE C 3 253 ? 91.635 131.286 99.230 1.00 15.10 253 ILE C C 1
ATOM 9365 O O . ILE C 3 253 ? 92.206 132.355 99.103 1.00 16.61 253 ILE C O 1
ATOM 9370 N N . THR C 3 254 ? 91.430 130.775 100.428 1.00 14.23 254 THR C N 1
ATOM 9371 C CA . THR C 3 254 ? 91.942 131.480 101.581 1.00 14.31 254 THR C CA 1
ATOM 9372 C C . THR C 3 254 ? 93.423 131.307 101.713 1.00 14.05 254 THR C C 1
ATOM 9373 O O . THR C 3 254 ? 93.999 130.302 101.283 1.00 17.00 254 THR C O 1
ATOM 9377 N N . ALA C 3 255 ? 94.027 132.260 102.410 1.00 14.33 255 ALA C N 1
ATOM 9378 C CA . ALA C 3 255 ? 95.414 132.184 102.792 1.00 18.50 255 ALA C CA 1
ATOM 9379 C C . ALA C 3 255 ? 95.572 133.051 104.017 1.00 14.91 255 ALA C C 1
ATOM 9380 O O . ALA C 3 255 ? 96.090 134.161 103.927 1.00 15.62 255 ALA C O 1
ATOM 9382 N N . PRO C 3 256 ? 95.028 132.618 105.140 1.00 15.55 256 PRO C N 1
ATOM 9383 C CA . PRO C 3 256 ? 94.890 133.535 106.257 1.00 14.96 256 PRO C CA 1
ATOM 9384 C C . PRO C 3 256 ? 96.236 133.778 106.904 1.00 16.43 256 PRO C C 1
ATOM 9385 O O . PRO C 3 256 ? 97.199 133.001 106.788 1.00 17.84 256 PRO C O 1
ATOM 9389 N N . ALA C 3 257 ? 96.270 134.830 107.689 1.00 15.81 257 ALA C N 1
ATOM 9390 C CA . ALA C 3 257 ? 97.380 135.078 108.561 1.00 16.30 257 ALA C CA 1
ATOM 9391 C C . ALA C 3 257 ? 97.254 134.156 109.750 1.00 15.78 257 ALA C C 1
ATOM 9392 O O . ALA C 3 257 ? 96.161 133.919 110.246 1.00 18.97 257 ALA C O 1
ATOM 9394 N N . SER C 3 258 ? 98.391 133.826 110.329 1.00 17.08 258 SER C N 1
ATOM 9395 C CA . SER C 3 258 ? 98.391 133.238 111.646 1.00 18.07 258 SER C CA 1
ATOM 9396 C C . SER C 3 258 ? 98.727 134.297 112.650 1.00 16.95 258 SER C C 1
ATOM 9397 O O . SER C 3 258 ? 99.803 134.860 112.630 1.00 20.33 258 SER C O 1
ATOM 9402 N N . ASP C 3 259 ? 97.766 134.622 113.478 1.00 17.25 259 ASP C N 1
ATOM 9403 C CA . ASP C 3 259 ? 97.994 135.665 114.445 1.00 15.54 259 ASP C CA 1
ATOM 9404 C C . ASP C 3 259 ? 97.178 135.308 115.652 1.00 15.19 259 ASP C C 1
ATOM 9405 O O . ASP C 3 259 ? 96.957 134.140 115.928 1.00 16.93 259 ASP C O 1
ATOM 9410 N N . GLY C 3 260 ? 96.892 136.285 116.476 1.00 15.73 260 GLY C N 1
ATOM 9411 C CA . GLY C 3 260 ? 96.175 136.046 117.693 1.00 15.66 260 GLY C CA 1
ATOM 9412 C C . GLY C 3 260 ? 94.817 135.407 117.514 1.00 15.40 260 GLY C C 1
ATOM 9413 O O . GLY C 3 260 ? 94.251 134.862 118.456 1.00 16.04 260 GLY C O 1
ATOM 9414 N N . ARG C 3 261 ? 94.289 135.481 116.303 1.00 14.03 261 ARG C N 1
ATOM 9415 C CA . ARG C 3 261 ? 93.001 134.907 116.036 1.00 14.86 261 ARG C CA 1
ATOM 9416 C C . ARG C 3 261 ? 93.079 133.409 115.813 1.00 14.56 261 ARG C C 1
ATOM 9417 O O . ARG C 3 261 ? 92.061 132.726 115.664 1.00 16.78 261 ARG C O 1
ATOM 9425 N N . GLY C 3 262 ? 94.303 132.936 115.657 1.00 14.27 262 GLY C N 1
ATOM 9426 C CA . GLY C 3 262 ? 94.541 131.526 115.516 1.00 13.96 262 GLY C CA 1
ATOM 9427 C C . GLY C 3 262 ? 95.355 131.231 114.300 1.00 14.53 262 GLY C C 1
ATOM 9428 O O . GLY C 3 262 ? 95.726 132.114 113.545 1.00 16.99 262 GLY C O 1
ATOM 9429 N N . PRO C 3 263 ? 95.646 129.971 114.093 1.00 14.73 263 PRO C N 1
ATOM 9430 C CA . PRO C 3 263 ? 96.470 129.570 112.975 1.00 16.03 263 PRO C CA 1
ATOM 9431 C C . PRO C 3 263 ? 95.695 129.655 111.691 1.00 14.42 263 PRO C C 1
ATOM 9432 O O . PRO C 3 263 ? 94.470 129.598 111.655 1.00 14.11 263 PRO C O 1
ATOM 9436 N N . ALA C 3 264 ? 96.441 129.721 110.608 1.00 15.60 264 ALA C N 1
ATOM 9437 C CA . ALA C 3 264 ? 95.822 129.847 109.321 1.00 15.95 264 ALA C CA 1
ATOM 9438 C C . ALA C 3 264 ? 94.786 128.757 109.071 1.00 15.31 264 ALA C C 1
ATOM 9439 O O . ALA C 3 264 ? 93.712 129.036 108.539 1.00 16.46 264 ALA C O 1
ATOM 9441 N N . GLU C 3 265 ? 95.097 127.518 109.429 1.00 15.35 265 GLU C N 1
ATOM 9442 C CA . GLU C 3 265 ? 94.201 126.427 109.087 1.00 16.00 265 GLU C CA 1
ATOM 9443 C C . GLU C 3 265 ? 92.855 126.615 109.784 1.00 15.98 265 GLU C C 1
ATOM 9444 O O . GLU C 3 265 ? 91.803 126.372 109.211 1.00 15.14 265 GLU C O 1
ATOM 9450 N N . TYR C 3 266 ? 92.882 127.075 111.027 1.00 14.18 266 TYR C N 1
ATOM 9451 C CA . TYR C 3 266 ? 91.651 127.351 111.712 1.00 13.91 266 TYR C CA 1
ATOM 9452 C C . TYR C 3 266 ? 90.862 128.422 110.988 1.00 13.89 266 TYR C C 1
ATOM 9453 O O . TYR C 3 266 ? 89.661 128.298 110.803 1.00 13.87 266 TYR C O 1
ATOM 9462 N N . ARG C 3 267 ? 91.543 129.470 110.572 1.00 13.36 267 ARG C N 1
ATOM 9463 C CA . ARG C 3 267 ? 90.862 130.575 109.939 1.00 12.98 267 ARG C CA 1
ATOM 9464 C C . ARG C 3 267 ? 90.279 130.182 108.623 1.00 13.58 267 ARG C C 1
ATOM 9465 O O . ARG C 3 267 ? 89.157 130.559 108.315 1.00 13.70 267 ARG C O 1
ATOM 9473 N N . THR C 3 268 ? 90.967 129.304 107.929 1.00 13.13 268 THR C N 1
ATOM 9474 C CA . THR C 3 268 ? 90.389 128.774 106.713 1.00 13.50 268 THR C CA 1
ATOM 9475 C C . THR C 3 268 ? 89.133 127.981 107.013 1.00 12.81 268 THR C C 1
ATOM 9476 O O . THR C 3 268 ? 88.128 128.155 106.360 1.00 14.20 268 THR C O 1
ATOM 9480 N N . LYS C 3 269 ? 89.191 127.134 108.027 1.00 13.26 269 LYS C N 1
ATOM 9481 C CA . LYS C 3 269 ? 88.000 126.382 108.352 1.00 14.48 269 LYS C CA 1
ATOM 9482 C C . LYS C 3 269 ? 86.878 127.292 108.804 1.00 13.41 269 LYS C C 1
ATOM 9483 O O . LYS C 3 269 ? 85.703 127.048 108.512 1.00 13.33 269 LYS C O 1
ATOM 9489 N N . MET C 3 270 ? 87.228 128.359 109.499 1.00 13.07 270 MET C N 1
ATOM 9490 C CA . MET C 3 270 ? 86.176 129.252 109.962 1.00 13.43 270 MET C CA 1
ATOM 9491 C C . MET C 3 270 ? 85.568 130.032 108.833 1.00 13.39 270 MET C C 1
ATOM 9492 O O . MET C 3 270 ? 84.392 130.354 108.896 1.00 13.74 270 MET C O 1
ATOM 9497 N N . ALA C 3 271 ? 86.342 130.295 107.795 1.00 13.43 271 ALA C N 1
ATOM 9498 C CA . ALA C 3 271 ? 85.739 130.880 106.616 1.00 13.49 271 ALA C CA 1
ATOM 9499 C C . ALA C 3 271 ? 84.617 129.977 106.119 1.00 13.09 271 ALA C C 1
ATOM 9500 O O . ALA C 3 271 ? 83.546 130.422 105.739 1.00 13.58 271 ALA C O 1
ATOM 9502 N N . GLY C 3 272 ? 84.878 128.686 106.097 1.00 13.53 272 GLY C N 1
ATOM 9503 C CA . GLY C 3 272 ? 83.881 127.752 105.651 1.00 13.66 272 GLY C CA 1
ATOM 9504 C C . GLY C 3 272 ? 82.665 127.712 106.545 1.00 13.03 272 GLY C C 1
ATOM 9505 O O . GLY C 3 272 ? 81.526 127.668 106.103 1.00 13.39 272 GLY C O 1
ATOM 9506 N N . VAL C 3 273 ? 82.900 127.717 107.849 1.00 13.98 273 VAL C N 1
ATOM 9507 C CA . VAL C 3 273 ? 81.785 127.719 108.770 1.00 14.24 273 VAL C CA 1
ATOM 9508 C C . VAL C 3 273 ? 80.970 128.989 108.624 1.00 13.87 273 VAL C C 1
ATOM 9509 O O . VAL C 3 273 ? 79.729 128.949 108.605 1.00 13.53 273 VAL C O 1
ATOM 9513 N N . MET C 3 274 ? 81.654 130.125 108.576 1.00 12.63 274 MET C N 1
ATOM 9514 C CA . MET C 3 274 ? 80.936 131.354 108.432 1.00 14.42 274 MET C CA 1
ATOM 9515 C C . MET C 3 274 ? 80.163 131.364 107.147 0.50 8.69 274 MET C C 1
ATOM 9516 O O . MET C 3 274 ? 79.072 131.857 107.091 1.00 14.13 274 MET C O 1
ATOM 9521 N N A LEU C 3 275 ? 80.756 130.863 106.082 0.50 18.89 275 LEU C N 1
ATOM 9522 N N B LEU C 3 275 ? 80.736 130.789 106.097 0.50 18.61 275 LEU C N 1
ATOM 9523 C CA A LEU C 3 275 ? 80.037 130.756 104.841 0.50 13.44 275 LEU C CA 1
ATOM 9524 C CA B LEU C 3 275 ? 80.038 130.725 104.836 0.50 14.69 275 LEU C CA 1
ATOM 9525 C C A LEU C 3 275 ? 78.760 129.930 105.001 0.50 16.43 275 LEU C C 1
ATOM 9526 C C B LEU C 3 275 ? 78.754 129.928 104.994 0.50 18.13 275 LEU C C 1
ATOM 9527 O O A LEU C 3 275 ? 77.700 130.324 104.530 0.50 11.73 275 LEU C O 1
ATOM 9528 O O B LEU C 3 275 ? 77.663 130.440 104.740 0.50 16.05 275 LEU C O 1
ATOM 9537 N N . ARG C 3 276 ? 78.874 128.750 105.591 0.50 8.81 276 ARG C N 1
ATOM 9538 C CA . ARG C 3 276 ? 77.710 127.913 105.763 1.00 14.98 276 ARG C CA 1
ATOM 9539 C C . ARG C 3 276 ? 76.633 128.664 106.508 1.00 13.65 276 ARG C C 1
ATOM 9540 O O . ARG C 3 276 ? 75.449 128.612 106.182 1.00 14.93 276 ARG C O 1
ATOM 9548 N N . ARG C 3 277 ? 77.043 129.346 107.564 1.00 13.08 277 ARG C N 1
ATOM 9549 C CA . ARG C 3 277 ? 76.044 129.998 108.365 1.00 13.88 277 ARG C CA 1
ATOM 9550 C C . ARG C 3 277 ? 75.413 131.188 107.679 1.00 14.35 277 ARG C C 1
ATOM 9551 O O . ARG C 3 277 ? 74.214 131.439 107.834 1.00 14.29 277 ARG C O 1
ATOM 9559 N N . ALA C 3 278 ? 76.220 131.927 106.929 1.00 12.85 278 ALA C N 1
ATOM 9560 C CA . ALA C 3 278 ? 75.728 133.053 106.218 1.00 13.01 278 ALA C CA 1
ATOM 9561 C C . ALA C 3 278 ? 74.762 132.577 105.160 1.00 12.91 278 ALA C C 1
ATOM 9562 O O . ALA C 3 278 ? 73.711 133.199 104.946 1.00 13.10 278 ALA C O 1
ATOM 9564 N N . VAL C 3 279 ? 75.111 131.497 104.462 1.00 12.61 279 VAL C N 1
ATOM 9565 C CA . VAL C 3 279 ? 74.222 131.002 103.433 1.00 12.68 279 VAL C CA 1
ATOM 9566 C C . VAL C 3 279 ? 72.905 130.588 104.048 1.00 12.84 279 VAL C C 1
ATOM 9567 O O . VAL C 3 279 ? 71.840 130.865 103.529 1.00 14.65 279 VAL C O 1
ATOM 9571 N N . GLU C 3 280 ? 72.957 129.900 105.167 1.00 14.39 280 GLU C N 1
ATOM 9572 C CA . GLU C 3 280 ? 71.729 129.461 105.787 1.00 15.49 280 GLU C CA 1
ATOM 9573 C C . GLU C 3 280 ? 70.856 130.658 106.132 1.00 14.24 280 GLU C C 1
ATOM 9574 O O . GLU C 3 280 ? 69.642 130.640 105.913 1.00 14.78 280 GLU C O 1
ATOM 9580 N N . ARG C 3 281 ? 71.442 131.677 106.726 1.00 13.50 281 ARG C N 1
ATOM 9581 C CA . ARG C 3 281 ? 70.624 132.825 107.089 1.00 14.42 281 ARG C CA 1
ATOM 9582 C C . ARG C 3 281 ? 70.087 133.552 105.880 1.00 13.96 281 ARG C C 1
ATOM 9583 O O . ARG C 3 281 ? 68.961 134.040 105.857 1.00 15.15 281 ARG C O 1
ATOM 9591 N N . ALA C 3 282 ? 70.935 133.681 104.895 1.00 13.03 282 ALA C N 1
ATOM 9592 C CA . ALA C 3 282 ? 70.523 134.319 103.666 1.00 13.15 282 ALA C CA 1
ATOM 9593 C C . ALA C 3 282 ? 69.372 133.551 103.027 1.00 15.17 282 ALA C C 1
ATOM 9594 O O . ALA C 3 282 ? 68.436 134.147 102.507 1.00 15.35 282 ALA C O 1
ATOM 9596 N N . LYS C 3 283 ? 69.470 132.223 103.013 1.00 13.92 283 LYS C N 1
ATOM 9597 C CA . LYS C 3 283 ? 68.452 131.361 102.448 1.00 15.29 283 LYS C CA 1
ATOM 9598 C C . LYS C 3 283 ? 67.137 131.592 103.154 1.00 16.50 283 LYS C C 1
ATOM 9599 O O . LYS C 3 283 ? 66.109 131.768 102.528 1.00 17.80 283 LYS C O 1
ATOM 9605 N N . ALA C 3 284 ? 67.179 131.662 104.473 1.00 15.45 284 ALA C N 1
ATOM 9606 C CA . ALA C 3 284 ? 65.965 131.938 105.212 1.00 18.52 284 ALA C CA 1
ATOM 9607 C C . ALA C 3 284 ? 65.350 133.270 104.847 1.00 16.83 284 ALA C C 1
ATOM 9608 O O . ALA C 3 284 ? 64.142 133.395 104.832 1.00 22.41 284 ALA C O 1
ATOM 9610 N N . ARG C 3 285 ? 66.188 134.281 104.667 1.00 17.99 285 ARG C N 1
ATOM 9611 C CA . ARG C 3 285 ? 65.702 135.625 104.379 1.00 18.84 285 ARG C CA 1
ATOM 9612 C C . ARG C 3 285 ? 65.185 135.754 102.973 1.00 20.61 285 ARG C C 1
ATOM 9613 O O . ARG C 3 285 ? 64.261 136.509 102.726 1.00 23.54 285 ARG C O 1
ATOM 9621 N N . ALA C 3 286 ? 65.753 134.977 102.066 1.00 17.63 286 ALA C N 1
ATOM 9622 C CA . ALA C 3 286 ? 65.397 135.086 100.675 1.00 17.91 286 ALA C CA 1
ATOM 9623 C C . ALA C 3 286 ? 63.949 134.719 100.456 1.00 38.48 286 ALA C C 1
ATOM 9624 O O . ALA C 3 286 ? 63.440 133.818 101.110 1.00 28.69 286 ALA C O 1
ATOM 9626 N N . ALA D 1 2 ? 93.193 199.170 125.633 1.00 97.12 2 ALA D N 1
ATOM 9627 C CA . ALA D 1 2 ? 94.461 199.683 125.047 1.00 31.44 2 ALA D CA 1
ATOM 9628 C C . ALA D 1 2 ? 95.623 199.382 125.990 1.00 26.57 2 ALA D C 1
ATOM 9629 O O . ALA D 1 2 ? 96.371 200.285 126.360 1.00 32.77 2 ALA D O 1
ATOM 9631 N N . LYS D 1 3 ? 95.741 198.122 126.409 1.00 21.57 3 LYS D N 1
ATOM 9632 C CA . LYS D 1 3 ? 96.914 197.667 127.131 1.00 18.91 3 LYS D CA 1
ATOM 9633 C C . LYS D 1 3 ? 98.196 198.004 126.394 1.00 16.74 3 LYS D C 1
ATOM 9634 O O . LYS D 1 3 ? 98.257 197.983 125.172 1.00 21.81 3 LYS D O 1
ATOM 9640 N N . ALA D 1 4 ? 99.253 198.200 127.152 1.00 17.25 4 ALA D N 1
ATOM 9641 C CA . ALA D 1 4 ? 100.548 198.537 126.611 1.00 17.18 4 ALA D CA 1
ATOM 9642 C C . ALA D 1 4 ? 101.362 197.262 126.542 1.00 16.44 4 ALA D C 1
ATOM 9643 O O . ALA D 1 4 ? 101.397 196.489 127.483 1.00 17.23 4 ALA D O 1
ATOM 9645 N N . HIS D 1 5 ? 102.164 197.106 125.511 1.00 17.82 5 HIS D N 1
ATOM 9646 C CA . HIS D 1 5 ? 103.092 196.006 125.443 1.00 18.25 5 HIS D CA 1
ATOM 9647 C C . HIS D 1 5 ? 104.400 196.449 126.060 1.00 17.33 5 HIS D C 1
ATOM 9648 O O . HIS D 1 5 ? 104.926 197.505 125.721 1.00 20.19 5 HIS D O 1
ATOM 9655 N N . ILE D 1 6 ? 104.918 195.642 126.972 1.00 14.94 6 ILE D N 1
ATOM 9656 C CA . ILE D 1 6 ? 106.206 195.933 127.541 1.00 15.70 6 ILE D CA 1
ATOM 9657 C C . ILE D 1 6 ? 107.118 194.750 127.343 1.00 14.97 6 ILE D C 1
ATOM 9658 O O . ILE D 1 6 ? 106.683 193.604 127.257 1.00 16.59 6 ILE D O 1
ATOM 9663 N N . GLU D 1 7 ? 108.404 195.069 127.280 1.00 15.06 7 GLU D N 1
ATOM 9664 C CA . GLU D 1 7 ? 109.437 194.068 127.219 1.00 16.32 7 GLU D CA 1
ATOM 9665 C C . GLU D 1 7 ? 110.478 194.502 128.200 1.00 16.03 7 GLU D C 1
ATOM 9666 O O . GLU D 1 7 ? 110.919 195.645 128.167 1.00 15.64 7 GLU D O 1
ATOM 9672 N N . LEU D 1 8 ? 110.911 193.567 129.021 1.00 15.64 8 LEU D N 1
ATOM 9673 C CA . LEU D 1 8 ? 111.913 193.870 130.010 1.00 14.35 8 LEU D CA 1
ATOM 9674 C C . LEU D 1 8 ? 112.586 192.564 130.396 1.00 15.67 8 LEU D C 1
ATOM 9675 O O . LEU D 1 8 ? 112.346 191.536 129.781 1.00 16.04 8 LEU D O 1
ATOM 9680 N N . THR D 1 9 ? 113.519 192.651 131.324 1.00 14.14 9 THR D N 1
ATOM 9681 C CA . THR D 1 9 ? 114.249 191.497 131.780 1.00 13.68 9 THR D CA 1
ATOM 9682 C C . THR D 1 9 ? 114.013 191.389 133.259 1.00 14.47 9 THR D C 1
ATOM 9683 O O . THR D 1 9 ? 114.092 192.402 133.953 1.00 15.85 9 THR D O 1
ATOM 9687 N N . ILE D 1 10 ? 113.642 190.206 133.730 1.00 13.19 10 ILE D N 1
ATOM 9688 C CA . ILE D 1 10 ? 113.452 190.007 135.129 1.00 13.23 10 ILE D CA 1
ATOM 9689 C C . ILE D 1 10 ? 114.264 188.787 135.482 1.00 12.96 10 ILE D C 1
ATOM 9690 O O . ILE D 1 10 ? 114.112 187.708 134.896 1.00 13.96 10 ILE D O 1
ATOM 9695 N N . ASN D 1 11 ? 115.141 188.953 136.444 1.00 13.51 11 ASN D N 1
ATOM 9696 C CA . ASN D 1 11 ? 116.027 187.896 136.853 1.00 13.66 11 ASN D CA 1
ATOM 9697 C C . ASN D 1 11 ? 116.786 187.262 135.726 1.00 15.20 11 ASN D C 1
ATOM 9698 O O . ASN D 1 11 ? 117.022 186.050 135.720 1.00 16.22 11 ASN D O 1
ATOM 9703 N N . GLY D 1 12 ? 117.190 188.109 134.794 1.00 15.20 12 GLY D N 1
ATOM 9704 C CA . GLY D 1 12 ? 118.030 187.680 133.709 1.00 16.18 12 GLY D CA 1
ATOM 9705 C C . GLY D 1 12 ? 117.257 187.045 132.576 1.00 18.83 12 GLY D C 1
ATOM 9706 O O . GLY D 1 12 ? 117.862 186.648 131.603 1.00 23.15 12 GLY D O 1
ATOM 9707 N N . HIS D 1 13 ? 115.935 186.980 132.686 1.00 16.34 13 HIS D N 1
ATOM 9708 C CA . HIS D 1 13 ? 115.122 186.393 131.638 1.00 18.54 13 HIS D CA 1
ATOM 9709 C C . HIS D 1 13 ? 114.330 187.480 130.957 1.00 17.50 13 HIS D C 1
ATOM 9710 O O . HIS D 1 13 ? 113.669 188.279 131.613 1.00 16.64 13 HIS D O 1
ATOM 9717 N N . PRO D 1 14 ? 114.156 187.341 129.661 1.00 18.42 14 PRO D N 1
ATOM 9718 C CA . PRO D 1 14 ? 113.240 188.234 128.965 1.00 18.79 14 PRO D CA 1
ATOM 9719 C C . PRO D 1 14 ? 111.803 188.001 129.332 1.00 16.93 14 PRO D C 1
ATOM 9720 O O . PRO D 1 14 ? 111.351 186.868 129.507 1.00 21.27 14 PRO D O 1
ATOM 9724 N N . VAL D 1 15 ? 111.098 189.107 129.468 1.00 16.10 15 VAL D N 1
ATOM 9725 C CA . VAL D 1 15 ? 109.695 189.125 129.779 1.00 16.66 15 VAL D CA 1
ATOM 9726 C C . VAL D 1 15 ? 109.040 190.025 128.738 1.00 16.56 15 VAL D C 1
ATOM 9727 O O . VAL D 1 15 ? 109.511 191.118 128.461 1.00 16.73 15 VAL D O 1
ATOM 9731 N N . GLU D 1 16 ? 107.901 189.590 128.238 1.00 18.64 16 GLU D N 1
ATOM 9732 C CA . GLU D 1 16 ? 107.075 190.431 127.426 1.00 17.41 16 GLU D CA 1
ATOM 9733 C C . GLU D 1 16 ? 105.661 190.257 127.912 1.00 18.27 16 GLU D C 1
ATOM 9734 O O . GLU D 1 16 ? 105.241 189.158 128.297 1.00 20.50 16 GLU D O 1
ATOM 9740 N N . ALA D 1 17 ? 104.931 191.356 127.964 1.00 16.59 17 ALA D N 1
ATOM 9741 C CA . ALA D 1 17 ? 103.594 191.299 128.505 1.00 16.84 17 ALA D CA 1
ATOM 9742 C C . ALA D 1 17 ? 102.785 192.456 127.976 1.00 16.35 17 ALA D C 1
ATOM 9743 O O . ALA D 1 17 ? 103.332 193.446 127.530 1.00 17.97 17 ALA D O 1
ATOM 9745 N N . LEU D 1 18 ? 101.479 192.316 128.113 1.00 19.42 18 LEU D N 1
ATOM 9746 C CA . LEU D 1 18 ? 100.538 193.389 127.927 1.00 21.24 18 LEU D CA 1
ATOM 9747 C C . LEU D 1 18 ? 100.053 193.787 129.293 1.00 19.85 18 LEU D C 1
ATOM 9748 O O . LEU D 1 18 ? 99.739 192.926 130.124 1.00 25.74 18 LEU D O 1
ATOM 9753 N N . VAL D 1 19 ? 100.074 195.080 129.551 1.00 17.46 19 VAL D N 1
ATOM 9754 C CA . VAL D 1 19 ? 99.661 195.590 130.838 1.00 16.75 19 VAL D CA 1
ATOM 9755 C C . VAL D 1 19 ? 98.782 196.803 130.640 1.00 16.06 19 VAL D C 1
ATOM 9756 O O . VAL D 1 19 ? 98.968 197.586 129.723 1.00 16.40 19 VAL D O 1
ATOM 9760 N N . GLU D 1 20 ? 97.825 196.974 131.527 1.00 15.47 20 GLU D N 1
ATOM 9761 C CA . GLU D 1 20 ? 97.218 198.271 131.672 1.00 15.11 20 GLU D CA 1
ATOM 9762 C C . GLU D 1 20 ? 98.254 199.214 132.197 1.00 14.04 20 GLU D C 1
ATOM 9763 O O . GLU D 1 20 ? 99.055 198.849 133.027 1.00 13.95 20 GLU D O 1
ATOM 9769 N N . PRO D 1 21 ? 98.239 200.453 131.725 1.00 16.02 21 PRO D N 1
ATOM 9770 C CA . PRO D 1 21 ? 99.174 201.435 132.258 1.00 14.34 21 PRO D CA 1
ATOM 9771 C C . PRO D 1 21 ? 99.066 201.570 133.768 1.00 13.64 21 PRO D C 1
ATOM 9772 O O . PRO D 1 21 ? 100.074 201.754 134.407 1.00 13.88 21 PRO D O 1
ATOM 9776 N N . ARG D 1 22 ? 97.872 201.420 134.315 1.00 12.39 22 ARG D N 1
ATOM 9777 C CA . ARG D 1 22 ? 97.724 201.626 135.724 1.00 12.43 22 ARG D CA 1
ATOM 9778 C C . ARG D 1 22 ? 98.220 200.466 136.544 1.00 13.29 22 ARG D C 1
ATOM 9779 O O . ARG D 1 22 ? 98.205 200.562 137.753 1.00 13.85 22 ARG D O 1
ATOM 9787 N N . THR D 1 23 ? 98.591 199.353 135.933 1.00 12.16 23 THR D N 1
ATOM 9788 C CA . THR D 1 23 ? 99.048 198.221 136.741 1.00 13.38 23 THR D CA 1
ATOM 9789 C C . THR D 1 23 ? 100.321 198.615 137.439 1.00 12.91 23 THR D C 1
ATOM 9790 O O . THR D 1 23 ? 101.323 198.923 136.810 1.00 12.84 23 THR D O 1
ATOM 9794 N N . LEU D 1 24 ? 100.333 198.479 138.751 1.00 11.15 24 LEU D N 1
ATOM 9795 C CA . LEU D 1 24 ? 101.525 198.762 139.482 1.00 11.12 24 LEU D CA 1
ATOM 9796 C C . LEU D 1 24 ? 102.505 197.649 139.247 1.00 11.29 24 LEU D C 1
ATOM 9797 O O . LEU D 1 24 ? 102.135 196.487 139.090 1.00 11.73 24 LEU D O 1
ATOM 9802 N N . LEU D 1 25 ? 103.775 198.017 139.209 1.00 10.99 25 LEU D N 1
ATOM 9803 C CA . LEU D 1 25 ? 104.828 197.063 138.971 1.00 11.09 25 LEU D CA 1
ATOM 9804 C C . LEU D 1 25 ? 104.757 195.906 139.942 1.00 10.77 25 LEU D C 1
ATOM 9805 O O . LEU D 1 25 ? 104.941 194.755 139.555 1.00 11.35 25 LEU D O 1
ATOM 9810 N N . ILE D 1 26 ? 104.445 196.171 141.188 1.00 10.47 26 ILE D N 1
ATOM 9811 C CA . ILE D 1 26 ? 104.394 195.089 142.147 1.00 11.02 26 ILE D CA 1
ATOM 9812 C C . ILE D 1 26 ? 103.364 194.068 141.736 1.00 10.68 26 ILE D C 1
ATOM 9813 O O . ILE D 1 26 ? 103.565 192.874 141.922 1.00 11.31 26 ILE D O 1
ATOM 9818 N N . HIS D 1 27 ? 102.212 194.514 141.259 1.00 11.49 27 HIS D N 1
ATOM 9819 C CA . HIS D 1 27 ? 101.196 193.596 140.833 1.00 11.16 27 HIS D CA 1
ATOM 9820 C C . HIS D 1 27 ? 101.567 192.893 139.566 1.00 11.15 27 HIS D C 1
ATOM 9821 O O . HIS D 1 27 ? 101.264 191.728 139.398 1.00 13.05 27 HIS D O 1
ATOM 9828 N N . PHE D 1 28 ? 102.219 193.579 138.651 1.00 11.59 28 PHE D N 1
ATOM 9829 C CA . PHE D 1 28 ? 102.712 192.869 137.486 1.00 11.78 28 PHE D CA 1
ATOM 9830 C C . PHE D 1 28 ? 103.643 191.730 137.891 1.00 11.93 28 PHE D C 1
ATOM 9831 O O . PHE D 1 28 ? 103.507 190.599 137.405 1.00 13.34 28 PHE D O 1
ATOM 9839 N N . ILE D 1 29 ? 104.555 192.023 138.791 1.00 11.58 29 ILE D N 1
ATOM 9840 C CA . ILE D 1 29 ? 105.522 191.038 139.203 1.00 11.70 29 ILE D CA 1
ATOM 9841 C C . ILE D 1 29 ? 104.820 189.874 139.887 1.00 11.59 29 ILE D C 1
ATOM 9842 O O . ILE D 1 29 ? 105.080 188.710 139.599 1.00 12.55 29 ILE D O 1
ATOM 9847 N N . ARG D 1 30 ? 103.938 190.175 140.807 1.00 11.56 30 ARG D N 1
ATOM 9848 C CA . ARG D 1 30 ? 103.317 189.128 141.604 1.00 11.20 30 ARG D CA 1
ATOM 9849 C C . ARG D 1 30 ? 102.222 188.387 140.864 1.00 12.98 30 ARG D C 1
ATOM 9850 O O . ARG D 1 30 ? 102.114 187.184 140.965 1.00 14.20 30 ARG D O 1
ATOM 9858 N N . GLU D 1 31 ? 101.366 189.140 140.197 1.00 12.73 31 GLU D N 1
ATOM 9859 C CA . GLU D 1 31 ? 100.158 188.597 139.646 1.00 13.42 31 GLU D CA 1
ATOM 9860 C C . GLU D 1 31 ? 100.351 188.067 138.259 1.00 14.10 31 GLU D C 1
ATOM 9861 O O . GLU D 1 31 ? 99.686 187.110 137.915 1.00 22.78 31 GLU D O 1
ATOM 9867 N N . GLN D 1 32 ? 101.076 188.768 137.413 1.00 15.18 32 GLN D N 1
ATOM 9868 C CA . GLN D 1 32 ? 101.288 188.335 136.070 1.00 15.31 32 GLN D CA 1
ATOM 9869 C C . GLN D 1 32 ? 102.506 187.465 135.927 1.00 14.07 32 GLN D C 1
ATOM 9870 O O . GLN D 1 32 ? 102.448 186.448 135.276 1.00 17.13 32 GLN D O 1
ATOM 9876 N N . GLN D 1 33 ? 103.593 187.816 136.589 1.00 14.31 33 GLN D N 1
ATOM 9877 C CA . GLN D 1 33 ? 104.809 187.051 136.482 1.00 13.37 33 GLN D CA 1
ATOM 9878 C C . GLN D 1 33 ? 104.902 185.938 137.515 1.00 14.96 33 GLN D C 1
ATOM 9879 O O . GLN D 1 33 ? 105.812 185.138 137.467 1.00 14.80 33 GLN D O 1
ATOM 9885 N N . ASN D 1 34 ? 103.984 185.938 138.474 1.00 14.22 34 ASN D N 1
ATOM 9886 C CA . ASN D 1 34 ? 103.985 184.922 139.521 1.00 14.48 34 ASN D CA 1
ATOM 9887 C C . ASN D 1 34 ? 105.280 184.898 140.290 1.00 13.43 34 ASN D C 1
ATOM 9888 O O . ASN D 1 34 ? 105.653 183.871 140.832 1.00 16.99 34 ASN D O 1
ATOM 9897 N N . LEU D 1 35 ? 105.896 186.059 140.435 1.00 12.41 35 LEU D N 1
ATOM 9898 C CA . LEU D 1 35 ? 107.090 186.176 141.243 1.00 12.29 35 LEU D CA 1
ATOM 9899 C C . LEU D 1 35 ? 106.649 186.748 142.541 1.00 12.49 35 LEU D C 1
ATOM 9900 O O . LEU D 1 35 ? 106.627 187.948 142.745 1.00 12.89 35 LEU D O 1
ATOM 9905 N N . THR D 1 36 ? 106.177 185.854 143.382 1.00 11.10 36 THR D N 1
ATOM 9906 C CA . THR D 1 36 ? 105.484 186.275 144.566 1.00 10.94 36 THR D CA 1
ATOM 9907 C C . THR D 1 36 ? 106.372 186.483 145.761 1.00 10.88 36 THR D C 1
ATOM 9908 O O . THR D 1 36 ? 105.876 186.688 146.835 1.00 11.44 36 THR D O 1
ATOM 9912 N N . GLY D 1 37 ? 107.676 186.517 145.568 1.00 11.33 37 GLY D N 1
ATOM 9913 C CA . GLY D 1 37 ? 108.584 186.906 146.630 1.00 11.20 37 GLY D CA 1
ATOM 9914 C C . GLY D 1 37 ? 108.354 188.335 147.083 1.00 12.10 37 GLY D C 1
ATOM 9915 O O . GLY D 1 37 ? 108.286 188.588 148.256 1.00 12.42 37 GLY D O 1
ATOM 9916 N N . ALA D 1 38 ? 108.324 189.266 146.149 1.00 10.84 38 ALA D N 1
ATOM 9917 C CA . ALA D 1 38 ? 108.046 190.635 146.462 1.00 10.91 38 ALA D CA 1
ATOM 9918 C C . ALA D 1 38 ? 106.710 190.731 147.129 1.00 11.04 38 ALA D C 1
ATOM 9919 O O . ALA D 1 38 ? 105.766 190.074 146.713 1.00 11.60 38 ALA D O 1
ATOM 9921 N N . HIS D 1 39 ? 106.596 191.582 148.141 1.00 9.86 39 HIS D N 1
ATOM 9922 C CA . HIS D 1 39 ? 105.394 191.665 148.892 1.00 11.15 39 HIS D CA 1
ATOM 9923 C C . HIS D 1 39 ? 104.868 193.068 148.981 1.00 10.82 39 HIS D C 1
ATOM 9924 O O . HIS D 1 39 ? 105.605 194.035 148.791 1.00 11.64 39 HIS D O 1
ATOM 9931 N N . ILE D 1 40 ? 103.597 193.153 149.295 1.00 10.24 40 ILE D N 1
ATOM 9932 C CA . ILE D 1 40 ? 102.956 194.428 149.548 1.00 9.79 40 ILE D CA 1
ATOM 9933 C C . ILE D 1 40 ? 102.705 194.497 151.015 1.00 10.49 40 ILE D C 1
ATOM 9934 O O . ILE D 1 40 ? 101.994 193.681 151.572 1.00 11.08 40 ILE D O 1
ATOM 9939 N N . GLY D 1 41 ? 103.204 195.555 151.616 1.00 10.40 41 GLY D N 1
ATOM 9940 C CA . GLY D 1 41 ? 103.002 195.808 153.011 1.00 9.67 41 GLY D CA 1
ATOM 9941 C C . GLY D 1 41 ? 102.277 197.087 153.318 1.00 10.29 41 GLY D C 1
ATOM 9942 O O . GLY D 1 41 ? 102.015 197.361 154.464 1.00 11.53 41 GLY D O 1
ATOM 9943 N N . CYS D 1 42 ? 101.999 197.895 152.326 1.00 10.54 42 CYS D N 1
ATOM 9944 C CA . CYS D 1 42 ? 101.421 199.193 152.598 1.00 10.32 42 CYS D CA 1
ATOM 9945 C C . CYS D 1 42 ? 100.824 199.712 151.340 1.00 10.37 42 CYS D C 1
ATOM 9946 O O . CYS D 1 42 ? 100.967 199.152 150.284 1.00 11.59 42 CYS D O 1
ATOM 9949 N N . ASP D 1 43 ? 100.130 200.832 151.500 1.00 11.36 43 ASP D N 1
ATOM 9950 C CA . ASP D 1 43 ? 99.461 201.513 150.427 1.00 10.99 43 ASP D CA 1
ATOM 9951 C C . ASP D 1 43 ? 99.895 202.955 150.311 1.00 11.44 43 ASP D C 1
ATOM 9952 O O . ASP D 1 43 ? 99.252 203.725 149.632 1.00 13.74 43 ASP D O 1
ATOM 9957 N N . THR D 1 44 ? 101.050 203.286 150.838 1.00 10.96 44 THR D N 1
ATOM 9958 C CA . THR D 1 44 ? 101.532 204.640 150.876 1.00 11.20 44 THR D CA 1
ATOM 9959 C C . THR D 1 44 ? 103.025 204.779 150.534 1.00 10.60 44 THR D C 1
ATOM 9960 O O . THR D 1 44 ? 103.570 205.861 150.653 1.00 11.65 44 THR D O 1
ATOM 9964 N N . SER D 1 45 ? 103.671 203.698 150.140 1.00 10.54 45 SER D N 1
ATOM 9965 C CA . SER D 1 45 ? 105.060 203.704 149.690 1.00 10.22 45 SER D CA 1
ATOM 9966 C C . SER D 1 45 ? 106.091 203.754 150.785 1.00 10.07 45 SER D C 1
ATOM 9967 O O . SER D 1 45 ? 107.232 204.051 150.523 1.00 11.15 45 SER D O 1
ATOM 9970 N N . HIS D 1 46 ? 105.707 203.406 152.002 1.00 10.13 46 HIS D N 1
ATOM 9971 C CA . HIS D 1 46 ? 106.633 203.466 153.098 1.00 10.34 46 HIS D CA 1
ATOM 9972 C C . HIS D 1 46 ? 107.432 202.217 153.319 1.00 10.11 46 HIS D C 1
ATOM 9973 O O . HIS D 1 46 ? 108.575 202.292 153.724 1.00 11.59 46 HIS D O 1
ATOM 9980 N N . CYS D 1 47 ? 106.826 201.057 153.158 1.00 9.69 47 CYS D N 1
ATOM 9981 C CA . CYS D 1 47 ? 107.404 199.876 153.762 1.00 10.05 47 CYS D CA 1
ATOM 9982 C C . CYS D 1 47 ? 108.559 199.203 153.060 1.00 10.32 47 CYS D C 1
ATOM 9983 O O . CYS D 1 47 ? 109.302 198.475 153.695 1.00 9.98 47 CYS D O 1
ATOM 9986 N N . GLY D 1 48 ? 108.652 199.345 151.764 1.00 10.25 48 GLY D N 1
ATOM 9987 C CA . GLY D 1 48 ? 109.709 198.719 151.047 1.00 9.80 48 GLY D CA 1
ATOM 9988 C C . GLY D 1 48 ? 109.603 197.237 150.802 1.00 9.98 48 GLY D C 1
ATOM 9989 O O . GLY D 1 48 ? 110.518 196.680 150.217 1.00 9.93 48 GLY D O 1
ATOM 9990 N N . ALA D 1 49 ? 108.508 196.598 151.182 1.00 9.96 49 ALA D N 1
ATOM 9991 C CA . ALA D 1 49 ? 108.419 195.150 151.014 1.00 9.81 49 ALA D CA 1
ATOM 9992 C C . ALA D 1 49 ? 108.415 194.762 149.557 1.00 10.09 49 ALA D C 1
ATOM 9993 O O . ALA D 1 49 ? 108.711 193.601 149.241 1.00 10.11 49 ALA D O 1
ATOM 9995 N N . CYS D 1 50 ? 108.053 195.709 148.721 1.00 9.66 50 CYS D N 1
ATOM 9996 C CA . CYS D 1 50 ? 107.933 195.550 147.309 1.00 9.96 50 CYS D CA 1
ATOM 9997 C C . CYS D 1 50 ? 109.232 195.922 146.600 1.00 9.96 50 CYS D C 1
ATOM 9998 O O . CYS D 1 50 ? 109.240 196.017 145.374 1.00 10.21 50 CYS D O 1
ATOM 10001 N N . THR D 1 51 ? 110.335 196.121 147.296 1.00 9.91 51 THR D N 1
ATOM 10002 C CA . THR D 1 51 ? 111.547 196.621 146.674 1.00 9.74 51 THR D CA 1
ATOM 10003 C C . THR D 1 51 ? 112.110 195.606 145.722 1.00 10.17 51 THR D C 1
ATOM 10004 O O . THR D 1 51 ? 112.272 194.424 146.057 1.00 10.63 51 THR D O 1
ATOM 10008 N N . VAL D 1 52 ? 112.431 196.082 144.553 1.00 10.25 52 VAL D N 1
ATOM 10009 C CA . VAL D 1 52 ? 113.157 195.311 143.590 1.00 10.25 52 VAL D CA 1
ATOM 10010 C C . VAL D 1 52 ? 114.348 196.106 143.133 1.00 10.57 52 VAL D C 1
ATOM 10011 O O . VAL D 1 52 ? 114.400 197.313 143.314 1.00 10.81 52 VAL D O 1
ATOM 10015 N N . ASP D 1 53 ? 115.309 195.427 142.516 1.00 10.37 53 ASP D N 1
ATOM 10016 C CA . ASP D 1 53 ? 116.443 196.120 141.961 1.00 10.93 53 ASP D CA 1
ATOM 10017 C C . ASP D 1 53 ? 116.151 196.307 140.507 1.00 11.02 53 ASP D C 1
ATOM 10018 O O . ASP D 1 53 ? 115.856 195.365 139.813 1.00 13.82 53 ASP D O 1
ATOM 10023 N N . LEU D 1 54 ? 116.147 197.541 140.069 1.00 11.49 54 LEU D N 1
ATOM 10024 C CA . LEU D 1 54 ? 115.657 197.888 138.751 1.00 11.10 54 LEU D CA 1
ATOM 10025 C C . LEU D 1 54 ? 116.625 198.873 138.170 1.00 11.60 54 LEU D C 1
ATOM 10026 O O . LEU D 1 54 ? 116.874 199.933 138.729 1.00 11.72 54 LEU D O 1
ATOM 10031 N N . ASP D 1 55 ? 117.305 198.450 137.117 1.00 12.11 55 ASP D N 1
ATOM 10032 C CA . ASP D 1 55 ? 118.328 199.258 136.480 1.00 13.16 55 ASP D CA 1
ATOM 10033 C C . ASP D 1 55 ? 119.263 199.879 137.495 1.00 13.50 55 ASP D C 1
ATOM 10034 O O . ASP D 1 55 ? 119.630 201.040 137.426 1.00 13.70 55 ASP D O 1
ATOM 10039 N N . GLY D 1 56 ? 119.751 199.036 138.379 1.00 13.11 56 GLY D N 1
ATOM 10040 C CA . GLY D 1 56 ? 120.779 199.482 139.289 1.00 14.92 56 GLY D CA 1
ATOM 10041 C C . GLY D 1 56 ? 120.269 200.319 140.422 1.00 11.73 56 GLY D C 1
ATOM 10042 O O . GLY D 1 56 ? 121.078 200.844 141.164 1.00 13.41 56 GLY D O 1
ATOM 10043 N N . MET D 1 57 ? 118.956 200.321 140.624 1.00 11.87 57 MET D N 1
ATOM 10044 C CA . MET D 1 57 ? 118.329 201.137 141.637 1.00 11.48 57 MET D CA 1
ATOM 10045 C C . MET D 1 57 ? 117.481 200.262 142.510 1.00 11.31 57 MET D C 1
ATOM 10046 O O . MET D 1 57 ? 116.841 199.334 142.041 1.00 12.67 57 MET D O 1
ATOM 10051 N N . SER D 1 58 ? 117.324 200.671 143.752 1.00 10.65 58 SER D N 1
ATOM 10052 C CA . SER D 1 58 ? 116.315 200.071 144.575 1.00 10.42 58 SER D CA 1
ATOM 10053 C C . SER D 1 58 ? 115.043 200.830 144.386 1.00 10.79 58 SER D C 1
ATOM 10054 O O . SER D 1 58 ? 114.998 202.013 144.617 1.00 11.53 58 SER D O 1
ATOM 10057 N N . VAL D 1 59 ? 114.011 200.141 143.964 1.00 10.32 59 VAL D N 1
ATOM 10058 C CA . VAL D 1 59 ? 112.742 200.757 143.650 1.00 10.57 59 VAL D CA 1
ATOM 10059 C C . VAL D 1 59 ? 111.631 200.072 144.395 1.00 10.79 59 VAL D C 1
ATOM 10060 O O . VAL D 1 59 ? 111.538 198.839 144.426 1.00 11.15 59 VAL D O 1
ATOM 10064 N N . LYS D 1 60 ? 110.749 200.887 144.947 1.00 9.89 60 LYS D N 1
ATOM 10065 C CA . LYS D 1 60 ? 109.510 200.406 145.525 1.00 10.31 60 LYS D CA 1
ATOM 10066 C C . LYS D 1 60 ? 108.511 200.166 144.419 1.00 10.11 60 LYS D C 1
ATOM 10067 O O . LYS D 1 60 ? 107.954 201.099 143.874 1.00 10.83 60 LYS D O 1
ATOM 10073 N N . SER D 1 61 ? 108.355 198.911 144.027 1.00 9.98 61 SER D N 1
ATOM 10074 C CA . SER D 1 61 ? 107.584 198.574 142.884 1.00 9.87 61 SER D CA 1
ATOM 10075 C C . SER D 1 61 ? 106.107 198.828 143.057 1.00 10.56 61 SER D C 1
ATOM 10076 O O . SER D 1 61 ? 105.388 198.778 142.081 1.00 10.78 61 SER D O 1
ATOM 10079 N N . CYS D 1 62 ? 105.635 199.151 144.242 1.00 10.03 62 CYS D N 1
ATOM 10080 C CA . CYS D 1 62 ? 104.269 199.593 144.374 1.00 10.85 62 CYS D CA 1
ATOM 10081 C C . CYS D 1 62 ? 104.073 201.060 144.016 1.00 9.92 62 CYS D C 1
ATOM 10082 O O . CYS D 1 62 ? 102.950 201.536 144.037 1.00 11.00 62 CYS D O 1
ATOM 10085 N N . THR D 1 63 ? 105.153 201.749 143.684 1.00 10.51 63 THR D N 1
ATOM 10086 C CA . THR D 1 63 ? 105.128 203.165 143.397 1.00 10.15 63 THR D CA 1
ATOM 10087 C C . THR D 1 63 ? 105.700 203.404 142.017 1.00 10.68 63 THR D C 1
ATOM 10088 O O . THR D 1 63 ? 106.327 204.420 141.730 1.00 12.36 63 THR D O 1
ATOM 10092 N N . MET D 1 64 ? 105.409 202.455 141.139 1.00 11.43 64 MET D N 1
ATOM 10093 C CA . MET D 1 64 ? 105.826 202.530 139.762 1.00 11.81 64 MET D CA 1
ATOM 10094 C C . MET D 1 64 ? 104.812 201.704 139.051 1.00 11.42 64 MET D C 1
ATOM 10095 O O . MET D 1 64 ? 104.392 200.677 139.542 1.00 12.50 64 MET D O 1
ATOM 10103 N N . PHE D 1 65 ? 104.465 202.129 137.859 1.00 11.45 65 PHE D N 1
ATOM 10104 C CA . PHE D 1 65 ? 103.657 201.339 136.989 1.00 12.48 65 PHE D CA 1
ATOM 10105 C C . PHE D 1 65 ? 104.531 200.405 136.189 1.00 11.26 65 PHE D C 1
ATOM 10106 O O . PHE D 1 65 ? 105.649 200.744 135.808 1.00 12.20 65 PHE D O 1
ATOM 10114 N N . ALA D 1 66 ? 103.996 199.231 135.872 1.00 11.62 66 ALA D N 1
ATOM 10115 C CA . ALA D 1 66 ? 104.741 198.309 135.049 1.00 12.36 66 ALA D CA 1
ATOM 10116 C C . ALA D 1 66 ? 105.204 198.966 133.755 1.00 13.94 66 ALA D C 1
ATOM 10117 O O . ALA D 1 66 ? 106.311 198.726 133.302 1.00 13.54 66 ALA D O 1
ATOM 10119 N N . VAL D 1 67 ? 104.381 199.826 133.189 1.00 13.17 67 VAL D N 1
ATOM 10120 C CA . VAL D 1 67 ? 104.798 200.487 131.959 1.00 13.96 67 VAL D CA 1
ATOM 10121 C C . VAL D 1 67 ? 106.045 201.350 132.122 1.00 13.01 67 VAL D C 1
ATOM 10122 O O . VAL D 1 67 ? 106.800 201.533 131.176 1.00 14.96 67 VAL D O 1
ATOM 10126 N N . GLN D 1 68 ? 106.273 201.877 133.309 1.00 14.10 68 GLN D N 1
ATOM 10127 C CA . GLN D 1 68 ? 107.508 202.591 133.531 1.00 14.34 68 GLN D CA 1
ATOM 10128 C C . GLN D 1 68 ? 108.727 201.689 133.509 1.00 13.74 68 GLN D C 1
ATOM 10129 O O . GLN D 1 68 ? 109.821 202.180 133.285 1.00 15.32 68 GLN D O 1
ATOM 10135 N N . ALA D 1 69 ? 108.535 200.401 133.748 1.00 13.90 69 ALA D N 1
ATOM 10136 C CA . ALA D 1 69 ? 109.632 199.438 133.771 1.00 14.81 69 ALA D CA 1
ATOM 10137 C C . ALA D 1 69 ? 109.864 198.846 132.397 1.00 14.10 69 ALA D C 1
ATOM 10138 O O . ALA D 1 69 ? 110.685 197.957 132.239 1.00 15.05 69 ALA D O 1
ATOM 10140 N N . ASN D 1 70 ? 109.176 199.367 131.398 1.00 15.21 70 ASN D N 1
ATOM 10141 C CA . ASN D 1 70 ? 109.450 198.875 130.083 1.00 14.81 70 ASN D CA 1
ATOM 10142 C C . ASN D 1 70 ? 110.934 199.070 129.762 1.00 14.04 70 ASN D C 1
ATOM 10143 O O . ASN D 1 70 ? 111.483 200.138 129.995 1.00 15.84 70 ASN D O 1
ATOM 10148 N N . GLY D 1 71 ? 111.596 198.026 129.290 1.00 15.45 71 GLY D N 1
ATOM 10149 C CA . GLY D 1 71 ? 113.000 198.085 128.983 1.00 15.79 71 GLY D CA 1
ATOM 10150 C C . GLY D 1 71 ? 113.944 197.937 130.146 1.00 15.91 71 GLY D C 1
ATOM 10151 O O . GLY D 1 71 ? 115.145 197.906 129.967 1.00 18.91 71 GLY D O 1
ATOM 10152 N N . ALA D 1 72 ? 113.398 197.831 131.335 1.00 13.68 72 ALA D N 1
ATOM 10153 C CA . ALA D 1 72 ? 114.222 197.715 132.522 1.00 13.93 72 ALA D CA 1
ATOM 10154 C C . ALA D 1 72 ? 114.763 196.332 132.709 0.50 9.37 72 ALA D C 1
ATOM 10155 O O . ALA D 1 72 ? 114.269 195.383 132.159 1.00 15.72 72 ALA D O 1
ATOM 10157 N N A SER D 1 73 ? 115.787 196.259 133.539 0.50 11.73 73 SER D N 1
ATOM 10158 N N B SER D 1 73 ? 115.884 196.236 133.409 0.50 31.34 73 SER D N 1
ATOM 10159 C CA A SER D 1 73 ? 116.279 195.011 134.054 0.50 12.22 73 SER D CA 1
ATOM 10160 C CA B SER D 1 73 ? 116.301 194.988 134.030 0.50 14.91 73 SER D CA 1
ATOM 10161 C C A SER D 1 73 ? 115.974 194.988 135.519 0.50 13.71 73 SER D C 1
ATOM 10162 C C B SER D 1 73 ? 115.971 194.997 135.515 0.50 17.79 73 SER D C 1
ATOM 10163 O O A SER D 1 73 ? 116.546 195.757 136.269 0.50 11.75 73 SER D O 1
ATOM 10164 O O B SER D 1 73 ? 116.089 196.041 136.153 0.50 15.37 73 SER D O 1
ATOM 10169 N N . ILE D 1 74 ? 115.212 193.990 135.937 0.50 8.25 74 ILE D N 1
ATOM 10170 C CA . ILE D 1 74 ? 114.782 193.880 137.316 1.00 11.96 74 ILE D CA 1
ATOM 10171 C C . ILE D 1 74 ? 115.342 192.634 137.893 1.00 11.89 74 ILE D C 1
ATOM 10172 O O . ILE D 1 74 ? 115.336 191.593 137.235 1.00 13.10 74 ILE D O 1
ATOM 10177 N N . THR D 1 75 ? 115.762 192.718 139.145 1.00 11.62 75 THR D N 1
ATOM 10178 C CA . THR D 1 75 ? 116.036 191.542 139.916 1.00 11.63 75 THR D CA 1
ATOM 10179 C C . THR D 1 75 ? 115.065 191.564 141.047 1.00 11.45 75 THR D C 1
ATOM 10180 O O . THR D 1 75 ? 114.933 192.565 141.733 1.00 11.37 75 THR D O 1
ATOM 10184 N N . THR D 1 76 ? 114.421 190.433 141.274 1.00 11.21 76 THR D N 1
ATOM 10185 C CA . THR D 1 76 ? 113.610 190.199 142.427 1.00 11.84 76 THR D CA 1
ATOM 10186 C C . THR D 1 76 ? 114.315 189.177 143.292 1.00 10.35 76 THR D C 1
ATOM 10187 O O . THR D 1 76 ? 115.346 188.622 142.923 1.00 11.36 76 THR D O 1
ATOM 10191 N N . ILE D 1 77 ? 113.722 188.864 144.414 1.00 10.31 77 ILE D N 1
ATOM 10192 C CA . ILE D 1 77 ? 114.389 187.962 145.318 1.00 10.66 77 ILE D CA 1
ATOM 10193 C C . ILE D 1 77 ? 114.650 186.598 144.712 1.00 11.34 77 ILE D C 1
ATOM 10194 O O . ILE D 1 77 ? 115.673 185.974 145.013 1.00 11.51 77 ILE D O 1
ATOM 10199 N N . GLU D 1 78 ? 113.774 186.165 143.832 1.00 10.79 78 GLU D N 1
ATOM 10200 C CA . GLU D 1 78 ? 113.936 184.900 143.161 1.00 11.47 78 GLU D CA 1
ATOM 10201 C C . GLU D 1 78 ? 115.197 184.859 142.340 1.00 11.84 78 GLU D C 1
ATOM 10202 O O . GLU D 1 78 ? 115.708 183.780 142.027 1.00 13.45 78 GLU D O 1
ATOM 10208 N N . GLY D 1 79 ? 115.687 186.020 141.962 1.00 11.21 79 GLY D N 1
ATOM 10209 C CA . GLY D 1 79 ? 116.890 186.124 141.193 1.00 12.26 79 GLY D CA 1
ATOM 10210 C C . GLY D 1 79 ? 118.187 186.185 141.934 1.00 12.58 79 GLY D C 1
ATOM 10211 O O . GLY D 1 79 ? 119.224 186.375 141.317 1.00 13.33 79 GLY D O 1
ATOM 10212 N N . MET D 1 80 ? 118.138 186.148 143.250 1.00 11.31 80 MET D N 1
ATOM 10213 C CA . MET D 1 80 ? 119.355 186.340 144.006 1.00 11.84 80 MET D CA 1
ATOM 10214 C C . MET D 1 80 ? 120.207 185.111 144.127 1.00 11.95 80 MET D C 1
ATOM 10215 O O . MET D 1 80 ? 121.426 185.221 144.137 1.00 13.41 80 MET D O 1
ATOM 10220 N N . ALA D 1 81 ? 119.601 183.939 144.235 1.00 12.97 81 ALA D N 1
ATOM 10221 C CA . ALA D 1 81 ? 120.404 182.739 144.382 1.00 12.94 81 ALA D CA 1
ATOM 10222 C C . ALA D 1 81 ? 121.162 182.447 143.107 1.00 15.85 81 ALA D C 1
ATOM 10223 O O . ALA D 1 81 ? 120.747 182.877 142.040 1.00 15.99 81 ALA D O 1
ATOM 10225 N N . ALA D 1 82 ? 122.344 181.856 143.224 1.00 16.22 82 ALA D N 1
ATOM 10226 C CA . ALA D 1 82 ? 123.126 181.534 142.053 1.00 19.46 82 ALA D CA 1
ATOM 10227 C C . ALA D 1 82 ? 122.421 180.486 141.205 1.00 20.56 82 ALA D C 1
ATOM 10228 O O . ALA D 1 82 ? 121.561 179.756 141.680 1.00 19.66 82 ALA D O 1
ATOM 10230 N N . PRO D 1 83 ? 122.859 180.341 139.964 1.00 24.28 83 PRO D N 1
ATOM 10231 C CA . PRO D 1 83 ? 122.255 179.353 139.082 1.00 27.84 83 PRO D CA 1
ATOM 10232 C C . PRO D 1 83 ? 122.295 177.949 139.673 1.00 21.91 83 PRO D C 1
ATOM 10233 O O . PRO D 1 83 ? 121.342 177.196 139.479 1.00 30.86 83 PRO D O 1
ATOM 10237 N N . ASP D 1 84 ? 123.330 177.626 140.447 1.00 26.09 84 ASP D N 1
ATOM 10238 C CA . ASP D 1 84 ? 123.449 176.292 141.017 1.00 22.66 84 ASP D CA 1
ATOM 10239 C C . ASP D 1 84 ? 122.657 176.147 142.307 1.00 18.94 84 ASP D C 1
ATOM 10240 O O . ASP D 1 84 ? 122.748 175.112 142.970 1.00 21.19 84 ASP D O 1
ATOM 10245 N N . GLY D 1 85 ? 121.922 177.195 142.674 1.00 17.37 85 GLY D N 1
ATOM 10246 C CA . GLY D 1 85 ? 121.054 177.146 143.828 1.00 15.88 85 GLY D CA 1
ATOM 10247 C C . GLY D 1 85 ? 121.663 177.822 145.029 1.00 15.97 85 GLY D C 1
ATOM 10248 O O . GLY D 1 85 ? 120.996 177.941 146.026 1.00 15.60 85 GLY D O 1
ATOM 10249 N N . THR D 1 86 ? 122.970 178.043 145.004 1.00 15.58 86 THR D N 1
ATOM 10250 C CA . THR D 1 86 ? 123.670 178.549 146.166 1.00 15.95 86 THR D CA 1
ATOM 10251 C C . THR D 1 86 ? 123.103 179.908 146.546 1.00 14.20 86 THR D C 1
ATOM 10252 O O . THR D 1 86 ? 122.914 180.792 145.722 1.00 15.51 86 THR D O 1
ATOM 10256 N N . LEU D 1 87 ? 122.867 180.080 147.825 1.00 15.75 87 LEU D N 1
ATOM 10257 C CA . LEU D 1 87 ? 122.319 181.319 148.302 1.00 15.77 87 LEU D CA 1
ATOM 10258 C C . LEU D 1 87 ? 123.350 182.415 148.107 1.00 12.53 87 LEU D C 1
ATOM 10259 O O . LEU D 1 87 ? 124.545 182.209 148.258 1.00 14.85 87 LEU D O 1
ATOM 10264 N N . SER D 1 88 ? 122.863 183.604 147.781 1.00 12.23 88 SER D N 1
ATOM 10265 C CA . SER D 1 88 ? 123.691 184.787 147.817 1.00 12.25 88 SER D CA 1
ATOM 10266 C C . SER D 1 88 ? 124.217 185.019 149.220 1.00 11.74 88 SER D C 1
ATOM 10267 O O . SER D 1 88 ? 123.642 184.569 150.192 1.00 11.53 88 SER D O 1
ATOM 10270 N N . ALA D 1 89 ? 125.252 185.833 149.310 1.00 10.96 89 ALA D N 1
ATOM 10271 C CA . ALA D 1 89 ? 125.778 186.186 150.598 1.00 11.25 89 ALA D CA 1
ATOM 10272 C C . ALA D 1 89 ? 124.705 186.805 151.476 1.00 10.50 89 ALA D C 1
ATOM 10273 O O . ALA D 1 89 ? 124.656 186.549 152.653 1.00 10.93 89 ALA D O 1
ATOM 10275 N N . LEU D 1 90 ? 123.872 187.667 150.909 1.00 10.78 90 LEU D N 1
ATOM 10276 C CA . LEU D 1 90 ? 122.814 188.268 151.687 1.00 10.68 90 LEU D CA 1
ATOM 10277 C C . LEU D 1 90 ? 121.828 187.240 152.171 1.00 10.24 90 LEU D C 1
ATOM 10278 O O . LEU D 1 90 ? 121.412 187.277 153.293 1.00 10.97 90 LEU D O 1
ATOM 10283 N N . GLN D 1 91 ? 121.404 186.350 151.299 1.00 10.71 91 GLN D N 1
ATOM 10284 C CA . GLN D 1 91 ? 120.449 185.353 151.728 1.00 10.50 91 GLN D CA 1
ATOM 10285 C C . GLN D 1 91 ? 121.034 184.524 152.845 1.00 10.60 91 GLN D C 1
ATOM 10286 O O . GLN D 1 91 ? 120.358 184.226 153.805 1.00 11.52 91 GLN D O 1
ATOM 10292 N N . GLU D 1 92 ? 122.271 184.110 152.655 1.00 10.84 92 GLU D N 1
ATOM 10293 C CA . GLU D 1 92 ? 122.938 183.348 153.652 1.00 12.02 92 GLU D CA 1
ATOM 10294 C C . GLU D 1 92 ? 123.113 184.134 154.937 1.00 11.74 92 GLU D C 1
ATOM 10295 O O . GLU D 1 92 ? 122.928 183.609 156.023 1.00 12.06 92 GLU D O 1
ATOM 10306 N N . GLY D 1 93 ? 123.478 185.399 154.830 1.00 10.17 93 GLY D N 1
ATOM 10307 C CA . GLY D 1 93 ? 123.668 186.219 155.986 1.00 11.30 93 GLY D CA 1
ATOM 10308 C C . GLY D 1 93 ? 122.379 186.387 156.767 1.00 10.45 93 GLY D C 1
ATOM 10309 O O . GLY D 1 93 ? 122.378 186.385 157.995 1.00 10.56 93 GLY D O 1
ATOM 10310 N N . PHE D 1 94 ? 121.271 186.604 156.064 1.00 10.66 94 PHE D N 1
ATOM 10311 C CA . PHE D 1 94 ? 119.993 186.726 156.736 1.00 10.36 94 PHE D CA 1
ATOM 10312 C C . PHE D 1 94 ? 119.655 185.472 157.490 1.00 10.79 94 PHE D C 1
ATOM 10313 O O . PHE D 1 94 ? 119.159 185.551 158.601 1.00 11.11 94 PHE D O 1
ATOM 10321 N N . ARG D 1 95 ? 119.960 184.305 156.941 1.00 10.61 95 ARG D N 1
ATOM 10322 C CA . ARG D 1 95 ? 119.739 183.074 157.668 1.00 11.81 95 ARG D CA 1
ATOM 10323 C C . ARG D 1 95 ? 120.699 182.943 158.833 1.00 10.64 95 ARG D C 1
ATOM 10324 O O . ARG D 1 95 ? 120.321 182.657 159.957 1.00 12.05 95 ARG D O 1
ATOM 10339 N N . MET D 1 96 ? 121.971 183.145 158.584 1.00 10.78 96 MET D N 1
ATOM 10340 C CA . MET D 1 96 ? 122.975 182.912 159.606 1.00 10.85 96 MET D CA 1
ATOM 10341 C C . MET D 1 96 ? 122.769 183.816 160.779 1.00 10.76 96 MET D C 1
ATOM 10342 O O . MET D 1 96 ? 123.012 183.438 161.912 1.00 11.88 96 MET D O 1
ATOM 10351 N N . MET D 1 97 ? 122.390 185.069 160.507 1.00 9.65 97 MET D N 1
ATOM 10352 C CA . MET D 1 97 ? 122.261 186.089 161.528 1.00 10.01 97 MET D CA 1
ATOM 10353 C C . MET D 1 97 ? 120.863 186.250 162.034 1.00 10.40 97 MET D C 1
ATOM 10354 O O . MET D 1 97 ? 120.628 187.119 162.873 1.00 10.32 97 MET D O 1
ATOM 10359 N N . HIS D 1 98 ? 119.938 185.420 161.613 1.00 9.59 98 HIS D N 1
ATOM 10360 C CA . HIS D 1 98 ? 118.562 185.509 162.049 1.00 9.50 98 HIS D CA 1
ATOM 10361 C C . HIS D 1 98 ? 117.961 186.862 161.762 1.00 9.35 98 HIS D C 1
ATOM 10362 O O . HIS D 1 98 ? 117.369 187.535 162.589 1.00 10.09 98 HIS D O 1
ATOM 10369 N N . GLY D 1 99 ? 118.103 187.253 160.516 1.00 9.83 99 GLY D N 1
ATOM 10370 C CA . GLY D 1 99 ? 117.599 188.519 160.056 1.00 10.00 99 GLY D CA 1
ATOM 10371 C C . GLY D 1 99 ? 116.182 188.495 159.528 1.00 9.66 99 GLY D C 1
ATOM 10372 O O . GLY D 1 99 ? 115.786 189.448 158.886 1.00 10.39 99 GLY D O 1
ATOM 10373 N N . LEU D 1 100 ? 115.446 187.434 159.786 1.00 9.42 100 LEU D N 1
ATOM 10374 C CA . LEU D 1 100 ? 114.072 187.378 159.402 1.00 9.61 100 LEU D CA 1
ATOM 10375 C C . LEU D 1 100 ? 113.323 186.501 160.343 1.00 9.26 100 LEU D C 1
ATOM 10376 O O . LEU D 1 100 ? 113.885 185.567 160.933 1.00 10.37 100 LEU D O 1
ATOM 10381 N N . GLN D 1 101 ? 112.026 186.688 160.378 1.00 9.55 101 GLN D N 1
ATOM 10382 C CA . GLN D 1 101 ? 111.164 185.872 161.200 1.00 9.73 101 GLN D CA 1
ATOM 10383 C C . GLN D 1 101 ? 109.965 185.481 160.369 1.00 9.67 101 GLN D C 1
ATOM 10384 O O . GLN D 1 101 ? 109.919 184.369 159.854 1.00 10.46 101 GLN D O 1
ATOM 10390 N N . CYS D 1 102 ? 109.026 186.388 160.160 1.00 9.97 102 CYS D N 1
ATOM 10391 C CA . CYS D 1 102 ? 107.922 186.038 159.315 1.00 9.82 102 CYS D CA 1
ATOM 10392 C C . CYS D 1 102 ? 108.302 185.948 157.868 1.00 9.52 102 CYS D C 1
ATOM 10393 O O . CYS D 1 102 ? 107.571 185.318 157.116 1.00 10.77 102 CYS D O 1
ATOM 10396 N N . GLY D 1 103 ? 109.420 186.553 157.491 1.00 9.54 103 GLY D N 1
ATOM 10397 C CA . GLY D 1 103 ? 109.887 186.544 156.137 1.00 10.20 103 GLY D CA 1
ATOM 10398 C C . GLY D 1 103 ? 109.219 187.525 155.216 1.00 10.16 103 GLY D C 1
ATOM 10399 O O . GLY D 1 103 ? 109.570 187.572 154.068 1.00 10.17 103 GLY D O 1
ATOM 10400 N N . TYR D 1 104 ? 108.301 188.337 155.712 1.00 10.04 104 TYR D N 1
ATOM 10401 C CA . TYR D 1 104 ? 107.506 189.132 154.786 1.00 9.84 104 TYR D CA 1
ATOM 10402 C C . TYR D 1 104 ? 108.270 190.318 154.263 1.00 10.01 104 TYR D C 1
ATOM 10403 O O . TYR D 1 104 ? 108.127 190.673 153.118 1.00 9.95 104 TYR D O 1
ATOM 10412 N N . CYS D 1 105 ? 109.115 190.935 155.061 1.00 9.40 105 CYS D N 1
ATOM 10413 C CA . CYS D 1 105 ? 109.944 192.020 154.579 1.00 9.65 105 CYS D CA 1
ATOM 10414 C C . CYS D 1 105 ? 111.177 191.523 153.888 1.00 9.63 105 CYS D C 1
ATOM 10415 O O . CYS D 1 105 ? 111.898 192.326 153.317 1.00 10.74 105 CYS D O 1
ATOM 10418 N N . THR D 1 106 ? 111.470 190.245 153.959 1.00 9.87 106 THR D N 1
ATOM 10419 C CA . THR D 1 106 ? 112.790 189.780 153.649 1.00 9.66 106 THR D CA 1
ATOM 10420 C C . THR D 1 106 ? 113.153 189.961 152.218 1.00 9.68 106 THR D C 1
ATOM 10421 O O . THR D 1 106 ? 114.243 190.396 151.928 1.00 10.07 106 THR D O 1
ATOM 10425 N N . PRO D 1 107 ? 112.282 189.625 151.296 1.00 9.74 107 PRO D N 1
ATOM 10426 C CA . PRO D 1 107 ? 112.634 189.845 149.911 1.00 10.21 107 PRO D CA 1
ATOM 10427 C C . PRO D 1 107 ? 113.016 191.290 149.676 1.00 10.20 107 PRO D C 1
ATOM 10428 O O . PRO D 1 107 ? 114.018 191.558 149.029 1.00 10.48 107 PRO D O 1
ATOM 10432 N N . GLY D 1 108 ? 112.223 192.219 150.184 1.00 9.78 108 GLY D N 1
ATOM 10433 C CA . GLY D 1 108 ? 112.537 193.612 149.951 1.00 9.98 108 GLY D CA 1
ATOM 10434 C C . GLY D 1 108 ? 113.774 194.063 150.652 1.00 10.50 108 GLY D C 1
ATOM 10435 O O . GLY D 1 108 ? 114.502 194.902 150.139 1.00 10.64 108 GLY D O 1
ATOM 10436 N N . MET D 1 109 ? 114.010 193.532 151.819 1.00 9.96 109 MET D N 1
ATOM 10437 C CA . MET D 1 109 ? 115.179 193.862 152.555 1.00 10.20 109 MET D CA 1
ATOM 10438 C C . MET D 1 109 ? 116.415 193.373 151.866 1.00 9.84 109 MET D C 1
ATOM 10439 O O . MET D 1 109 ? 117.402 194.077 151.786 1.00 10.52 109 MET D O 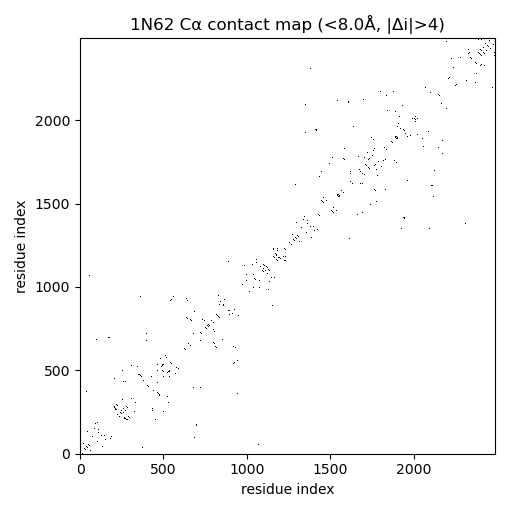1
ATOM 10448 N N . ILE D 1 110 ? 116.378 192.145 151.380 1.00 9.85 110 ILE D N 1
ATOM 10449 C CA . ILE D 1 110 ? 117.514 191.611 150.666 1.00 9.77 110 ILE D CA 1
ATOM 10450 C C . ILE D 1 110 ? 117.707 192.355 149.378 1.00 10.40 110 ILE D C 1
ATOM 10451 O O . ILE D 1 110 ? 118.825 192.663 149.038 1.00 10.33 110 ILE D O 1
ATOM 10456 N N . MET D 1 111 ? 116.629 192.649 148.663 1.00 9.64 111 MET D N 1
ATOM 10457 C CA . MET D 1 111 ? 116.839 193.362 147.427 1.00 10.68 111 MET D CA 1
ATOM 10458 C C . MET D 1 111 ? 117.414 194.742 147.677 1.00 10.14 111 MET D C 1
ATOM 10459 O O . MET D 1 111 ? 118.271 195.197 146.948 1.00 10.68 111 MET D O 1
ATOM 10464 N N . ARG D 1 112 ? 116.938 195.445 148.699 1.00 9.64 112 ARG D N 1
ATOM 10465 C CA . ARG D 1 112 ? 117.516 196.725 149.017 1.00 9.83 112 ARG D CA 1
ATOM 10466 C C . ARG D 1 112 ? 118.968 196.571 149.410 1.00 10.11 112 ARG D C 1
ATOM 10467 O O . ARG D 1 112 ? 119.817 197.309 148.966 1.00 10.14 112 ARG D O 1
ATOM 10475 N N . SER D 1 113 ? 119.258 195.568 150.222 1.00 10.04 113 SER D N 1
ATOM 10476 C CA . SER D 1 113 ? 120.600 195.381 150.720 1.00 9.97 113 SER D CA 1
ATOM 10477 C C . SER D 1 113 ? 121.545 195.027 149.613 1.00 9.82 113 SER D C 1
ATOM 10478 O O . SER D 1 113 ? 122.716 195.345 149.671 1.00 10.95 113 SER D O 1
ATOM 10481 N N . HIS D 1 114 ? 121.063 194.290 148.631 1.00 10.36 114 HIS D N 1
ATOM 10482 C CA . HIS D 1 114 ? 121.865 193.958 147.489 1.00 11.15 114 HIS D CA 1
ATOM 10483 C C . HIS D 1 114 ? 122.422 195.219 146.875 1.00 10.35 114 HIS D C 1
ATOM 10484 O O . HIS D 1 114 ? 123.594 195.296 146.494 1.00 13.36 114 HIS D O 1
ATOM 10491 N N . ARG D 1 115 ? 121.564 196.214 146.726 1.00 10.00 115 ARG D N 1
ATOM 10492 C CA . ARG D 1 115 ? 121.982 197.473 146.148 1.00 10.09 115 ARG D CA 1
ATOM 10493 C C . ARG D 1 115 ? 122.815 198.289 147.128 1.00 10.16 115 ARG D C 1
ATOM 10494 O O . ARG D 1 115 ? 123.810 198.884 146.761 1.00 11.02 115 ARG D O 1
ATOM 10502 N N . LEU D 1 116 ? 122.433 198.286 148.385 1.00 10.45 116 LEU D N 1
ATOM 10503 C CA . LEU D 1 116 ? 123.223 198.947 149.372 1.00 10.33 116 LEU D CA 1
ATOM 10504 C C . LEU D 1 116 ? 124.667 198.510 149.327 1.00 10.21 116 LEU D C 1
ATOM 10505 O O . LEU D 1 116 ? 125.571 199.339 149.386 1.00 10.96 116 LEU D O 1
ATOM 10510 N N . LEU D 1 117 ? 124.921 197.210 149.256 1.00 10.00 117 LEU D N 1
ATOM 10511 C CA . LEU D 1 117 ? 126.292 196.738 149.292 1.00 10.41 117 LEU D CA 1
ATOM 10512 C C . LEU D 1 117 ? 127.028 196.958 147.995 1.00 10.91 117 LEU D C 1
ATOM 10513 O O . LEU D 1 117 ? 128.237 196.894 147.972 1.00 11.83 117 LEU D O 1
ATOM 10518 N N . GLN D 1 118 ? 126.314 197.274 146.939 1.00 10.66 118 GLN D N 1
ATOM 10519 C CA . GLN D 1 118 ? 126.959 197.798 145.754 1.00 11.59 118 GLN D CA 1
ATOM 10520 C C . GLN D 1 118 ? 127.265 199.272 145.868 1.00 12.18 118 GLN D C 1
ATOM 10521 O O . GLN D 1 118 ? 128.331 199.722 145.469 1.00 13.74 118 GLN D O 1
ATOM 10532 N N . GLU D 1 119 ? 126.382 200.011 146.503 1.00 11.23 119 GLU D N 1
ATOM 10533 C CA . GLU D 1 119 ? 126.607 201.437 146.748 1.00 10.90 119 GLU D CA 1
ATOM 10534 C C . GLU D 1 119 ? 127.794 201.586 147.661 1.00 11.63 119 GLU D C 1
ATOM 10535 O O . GLU D 1 119 ? 128.573 202.532 147.528 1.00 13.08 119 GLU D O 1
ATOM 10541 N N . ASN D 1 120 ? 127.896 200.700 148.630 1.00 10.49 120 ASN D N 1
ATOM 10542 C CA . ASN D 1 120 ? 128.866 200.839 149.676 1.00 11.28 120 ASN D CA 1
ATOM 10543 C C . ASN D 1 120 ? 129.203 199.453 150.187 1.00 10.73 120 ASN D C 1
ATOM 10544 O O . ASN D 1 120 ? 128.492 198.874 150.998 1.00 11.28 120 ASN D O 1
ATOM 10549 N N . PRO D 1 121 ? 130.261 198.868 149.668 1.00 11.44 121 PRO D N 1
ATOM 10550 C CA . PRO D 1 121 ? 130.562 197.487 150.009 1.00 11.76 121 PRO D CA 1
ATOM 10551 C C . PRO D 1 121 ? 130.930 197.250 151.420 1.00 11.53 121 PRO D C 1
ATOM 10552 O O . PRO D 1 121 ? 130.897 196.142 151.893 1.00 13.22 121 PRO D O 1
ATOM 10556 N N . SER D 1 122 ? 131.368 198.305 152.086 1.00 11.87 122 SER D N 1
ATOM 10557 C CA . SER D 1 122 ? 131.806 198.189 153.445 1.00 11.74 122 SER D CA 1
ATOM 10558 C C . SER D 1 122 ? 131.171 199.240 154.302 1.00 12.40 122 SER D C 1
ATOM 10559 O O . SER D 1 122 ? 131.819 200.191 154.700 1.00 12.89 122 SER D O 1
ATOM 10562 N N . PRO D 1 123 ? 129.883 199.112 154.566 1.00 10.92 123 PRO D N 1
ATOM 10563 C CA . PRO D 1 123 ? 129.166 200.135 155.309 1.00 10.83 123 PRO D CA 1
ATOM 10564 C C . PRO D 1 123 ? 129.306 199.932 156.789 1.00 10.82 123 PRO D C 1
ATOM 10565 O O . PRO D 1 123 ? 129.319 198.813 157.297 1.00 11.16 123 PRO D O 1
ATOM 10569 N N . THR D 1 124 ? 129.339 201.071 157.468 1.00 10.41 124 THR D N 1
ATOM 10570 C CA . THR D 1 124 ? 129.196 201.065 158.903 1.00 10.48 124 THR D CA 1
ATOM 10571 C C . THR D 1 124 ? 127.771 200.738 159.284 1.00 10.29 124 THR D C 1
ATOM 10572 O O . THR D 1 124 ? 126.857 200.775 158.501 1.00 10.58 124 THR D O 1
ATOM 10576 N N . GLU D 1 125 ? 127.556 200.486 160.547 1.00 9.85 125 GLU D N 1
ATOM 10577 C CA . GLU D 1 125 ? 126.204 200.257 160.989 1.00 10.28 125 GLU D CA 1
ATOM 10578 C C . GLU D 1 125 ? 125.314 201.443 160.718 1.00 9.40 125 GLU D C 1
ATOM 10579 O O . GLU D 1 125 ? 124.175 201.270 160.311 1.00 10.54 125 GLU D O 1
ATOM 10585 N N . ALA D 1 126 ? 125.768 202.656 160.959 1.00 9.79 126 ALA D N 1
ATOM 10586 C CA . ALA D 1 126 ? 124.906 203.796 160.711 1.00 10.27 126 ALA D CA 1
ATOM 10587 C C . ALA D 1 126 ? 124.567 203.863 159.248 1.00 9.96 126 ALA D C 1
ATOM 10588 O O . ALA D 1 126 ? 123.462 204.201 158.866 1.00 10.67 126 ALA D O 1
ATOM 10590 N N . GLU D 1 127 ? 125.529 203.568 158.399 1.00 10.11 127 GLU D N 1
ATOM 10591 C CA . GLU D 1 127 ? 125.299 203.546 156.990 1.00 10.23 127 GLU D CA 1
ATOM 10592 C C . GLU D 1 127 ? 124.326 202.466 156.627 1.00 9.46 127 GLU D C 1
ATOM 10593 O O . GLU D 1 127 ? 123.524 202.642 155.736 1.00 10.56 127 GLU D O 1
ATOM 10599 N N . ILE D 1 128 ? 124.388 201.321 157.275 1.00 9.74 128 ILE D N 1
ATOM 10600 C CA . ILE D 1 128 ? 123.455 200.254 156.979 1.00 9.65 128 ILE D CA 1
ATOM 10601 C C . ILE D 1 128 ? 122.058 200.700 157.362 1.00 9.17 128 ILE D C 1
ATOM 10602 O O . ILE D 1 128 ? 121.113 200.560 156.625 1.00 10.11 128 ILE D O 1
ATOM 10607 N N . ARG D 1 129 ? 121.914 201.176 158.584 1.00 9.39 129 ARG D N 1
ATOM 10608 C CA . ARG D 1 129 ? 120.583 201.500 159.064 1.00 9.76 129 ARG D CA 1
ATOM 10609 C C . ARG D 1 129 ? 119.946 202.581 158.190 1.00 9.84 129 ARG D C 1
ATOM 10610 O O . ARG D 1 129 ? 118.801 202.482 157.830 1.00 10.21 129 ARG D O 1
ATOM 10618 N N . PHE D 1 130 ? 120.688 203.624 157.884 1.00 9.37 130 PHE D N 1
ATOM 10619 C CA . PHE D 1 130 ? 120.190 204.666 157.037 1.00 10.04 130 PHE D CA 1
ATOM 10620 C C . PHE D 1 130 ? 119.954 204.095 155.682 1.00 10.01 130 PHE D C 1
ATOM 10621 O O . PHE D 1 130 ? 118.953 204.409 155.050 1.00 10.16 130 PHE D O 1
ATOM 10629 N N . GLY D 1 131 ? 120.848 203.218 155.233 1.00 9.65 131 GLY D N 1
ATOM 10630 C CA . GLY D 1 131 ? 120.746 202.665 153.920 1.00 10.36 131 GLY D CA 1
ATOM 10631 C C . GLY D 1 131 ? 119.596 201.727 153.705 1.00 9.74 131 GLY D C 1
ATOM 10632 O O . GLY D 1 131 ? 119.281 201.457 152.581 1.00 11.13 131 GLY D O 1
ATOM 10633 N N . ILE D 1 132 ? 118.983 201.249 154.763 1.00 10.08 132 ILE D N 1
ATOM 10634 C CA . ILE D 1 132 ? 117.762 200.459 154.672 1.00 10.48 132 ILE D CA 1
ATOM 10635 C C . ILE D 1 132 ? 116.577 201.184 155.223 1.00 10.72 132 ILE D C 1
ATOM 10636 O O . ILE D 1 132 ? 115.565 200.584 155.549 1.00 10.23 132 ILE D O 1
ATOM 10641 N N . GLY D 1 133 ? 116.660 202.507 155.305 1.00 10.38 133 GLY D N 1
ATOM 10642 C CA . GLY D 1 133 ? 115.584 203.266 155.904 1.00 10.69 133 GLY D CA 1
ATOM 10643 C C . GLY D 1 133 ? 114.254 203.179 155.202 1.00 9.96 133 GLY D C 1
ATOM 10644 O O . GLY D 1 133 ? 113.234 203.488 155.784 1.00 11.94 133 GLY D O 1
ATOM 10645 N N . GLY D 1 134 ? 114.279 202.785 153.948 1.00 9.81 134 GLY D N 1
ATOM 10646 C CA . GLY D 1 134 ? 113.059 202.609 153.200 1.00 10.25 134 GLY D CA 1
ATOM 10647 C C . GLY D 1 134 ? 112.350 201.302 153.412 1.00 10.01 134 GLY D C 1
ATOM 10648 O O . GLY D 1 134 ? 111.361 201.065 152.764 1.00 11.09 134 GLY D O 1
ATOM 10649 N N . ASN D 1 135 ? 112.897 200.448 154.273 1.00 9.53 135 ASN D N 1
ATOM 10650 C CA . ASN D 1 135 ? 112.366 199.107 154.458 1.00 9.68 135 ASN D CA 1
ATOM 10651 C C . ASN D 1 135 ? 111.957 198.902 155.875 1.00 9.86 135 ASN D C 1
ATOM 10652 O O . ASN D 1 135 ? 112.782 198.909 156.757 1.00 11.68 135 ASN D O 1
ATOM 10657 N N . LEU D 1 136 ? 110.688 198.648 156.083 1.00 9.91 136 LEU D N 1
ATOM 10658 C CA . LEU D 1 136 ? 110.151 198.336 157.393 1.00 9.86 136 LEU D CA 1
ATOM 10659 C C . LEU D 1 136 ? 110.154 196.851 157.658 1.00 9.81 136 LEU D C 1
ATOM 10660 O O . LEU D 1 136 ? 109.858 196.038 156.797 1.00 10.77 136 LEU D O 1
ATOM 10665 N N . CYS D 1 137 ? 110.454 196.503 158.884 1.00 9.68 137 CYS D N 1
ATOM 10666 C CA . CYS D 1 137 ? 110.311 195.167 159.382 1.00 9.64 137 CYS D CA 1
ATOM 10667 C C . CYS D 1 137 ? 109.529 195.262 160.660 1.00 10.23 137 CYS D C 1
ATOM 10668 O O . CYS D 1 137 ? 109.827 196.104 161.478 1.00 10.09 137 CYS D O 1
ATOM 10671 N N . ARG D 1 138 ? 108.538 194.387 160.814 1.00 10.29 138 ARG D N 1
ATOM 10672 C CA . ARG D 1 138 ? 107.806 194.232 162.029 1.00 9.95 138 ARG D CA 1
ATOM 10673 C C . ARG D 1 138 ? 108.373 193.249 162.991 1.00 9.56 138 ARG D C 1
ATOM 10674 O O . ARG D 1 138 ? 108.051 193.316 164.150 1.00 10.55 138 ARG D O 1
ATOM 10682 N N . CYS D 1 139 ? 109.151 192.301 162.519 1.00 9.98 139 CYS D N 1
ATOM 10683 C CA . CYS D 1 139 ? 109.512 191.193 163.386 1.00 10.34 139 CYS D CA 1
ATOM 10684 C C . CYS D 1 139 ? 110.838 191.359 164.094 1.00 10.25 139 CYS D C 1
ATOM 10685 O O . CYS D 1 139 ? 110.990 190.844 165.184 1.00 10.01 139 CYS D O 1
ATOM 10688 N N . THR D 1 140 ? 111.832 191.900 163.408 1.00 9.76 140 THR D N 1
ATOM 10689 C CA . THR D 1 140 ? 113.205 191.719 163.833 1.00 9.49 140 THR D CA 1
ATOM 10690 C C . THR D 1 140 ? 113.770 192.813 164.687 1.00 10.04 140 THR D C 1
ATOM 10691 O O . THR D 1 140 ? 114.799 192.633 165.315 1.00 10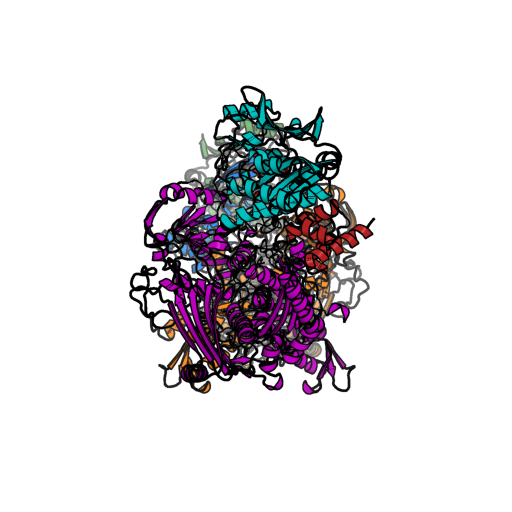.65 140 THR D O 1
ATOM 10695 N N . GLY D 1 141 ? 113.174 193.985 164.658 1.00 9.33 141 GLY D N 1
ATOM 10696 C CA . GLY D 1 141 ? 113.779 195.125 165.287 1.00 10.20 141 GLY D CA 1
ATOM 10697 C C . GLY D 1 141 ? 115.096 195.509 164.682 1.00 10.02 141 GLY D C 1
ATOM 10698 O O . GLY D 1 141 ? 115.857 196.224 165.317 1.00 11.32 141 GLY D O 1
ATOM 10699 N N . TYR D 1 142 ? 115.352 195.063 163.468 1.00 9.95 142 TYR D N 1
ATOM 10700 C CA . TYR D 1 142 ? 116.463 195.479 162.636 1.00 10.11 142 TYR D CA 1
ATOM 10701 C C . TYR D 1 142 ? 117.841 195.064 163.058 1.00 9.34 142 TYR D C 1
ATOM 10702 O O . TYR D 1 142 ? 118.727 194.970 162.227 1.00 10.09 142 TYR D O 1
ATOM 10711 N N . GLN D 1 143 ? 118.046 194.757 164.311 1.00 9.59 143 GLN D N 1
ATOM 10712 C CA . GLN D 1 143 ? 119.372 194.526 164.797 1.00 10.13 143 GLN D CA 1
ATOM 10713 C C . GLN D 1 143 ? 120.032 193.372 164.057 1.00 9.14 143 GLN D C 1
ATOM 10714 O O . GLN D 1 143 ? 121.202 193.460 163.684 1.00 9.80 143 GLN D O 1
ATOM 10720 N N . ASN D 1 144 ? 119.319 192.279 163.884 1.00 9.18 144 ASN D N 1
ATOM 10721 C CA . ASN D 1 144 ? 119.916 191.158 163.199 1.00 9.41 144 ASN D CA 1
ATOM 10722 C C . ASN D 1 144 ? 120.007 191.371 161.735 1.00 9.60 144 ASN D C 1
ATOM 10723 O O . ASN D 1 144 ? 120.790 190.716 161.096 1.00 9.80 144 ASN D O 1
ATOM 10728 N N . ILE D 1 145 ? 119.204 192.275 161.201 1.00 9.27 145 ILE D N 1
ATOM 10729 C CA . ILE D 1 145 ? 119.316 192.607 159.799 1.00 9.64 145 ILE D CA 1
ATOM 10730 C C . ILE D 1 145 ? 120.622 193.317 159.593 1.00 9.28 145 ILE D C 1
ATOM 10731 O O . ILE D 1 145 ? 121.323 193.058 158.632 1.00 9.90 145 ILE D O 1
ATOM 10736 N N . VAL D 1 146 ? 120.979 194.242 160.467 1.00 9.72 146 VAL D N 1
ATOM 10737 C CA . VAL D 1 146 ? 122.278 194.853 160.379 1.00 10.19 146 VAL D CA 1
ATOM 10738 C C . VAL D 1 146 ? 123.372 193.803 160.399 1.00 10.18 146 VAL D C 1
ATOM 10739 O O . VAL D 1 146 ? 124.294 193.826 159.583 1.00 9.95 146 VAL D O 1
ATOM 10743 N N . LYS D 1 147 ? 123.265 192.848 161.308 1.00 10.21 147 LYS D N 1
ATOM 10744 C CA . LYS D 1 147 ? 124.236 191.777 161.363 1.00 10.14 147 LYS D CA 1
ATOM 10745 C C . LYS D 1 147 ? 124.286 190.992 160.078 1.00 10.45 147 LYS D C 1
ATOM 10746 O O . LYS D 1 147 ? 125.360 190.587 159.658 1.00 9.90 147 LYS D O 1
ATOM 10752 N N . ALA D 1 148 ? 123.114 190.731 159.516 1.00 9.39 148 ALA D N 1
ATOM 10753 C CA . ALA D 1 148 ? 123.036 189.968 158.296 1.00 9.55 148 ALA D CA 1
ATOM 10754 C C . ALA D 1 148 ? 123.759 190.672 157.180 1.00 10.01 148 ALA D C 1
ATOM 10755 O O . ALA D 1 148 ? 124.461 190.042 156.393 1.00 10.13 148 ALA D O 1
ATOM 10757 N N . ILE D 1 149 ? 123.590 191.977 157.103 1.00 9.59 149 ILE D N 1
ATOM 10758 C CA . ILE D 1 149 ? 124.216 192.762 156.053 1.00 9.60 149 ILE D CA 1
ATOM 10759 C C . ILE D 1 149 ? 125.704 192.816 156.270 1.00 9.85 149 ILE D C 1
ATOM 10760 O O . ILE D 1 149 ? 126.465 192.676 155.344 1.00 10.74 149 ILE D O 1
ATOM 10765 N N . GLN D 1 150 ? 126.120 192.984 157.511 1.00 9.34 150 GLN D N 1
ATOM 10766 C CA . GLN D 1 150 ? 127.532 192.948 157.795 1.00 9.19 150 GLN D CA 1
ATOM 10767 C C . GLN D 1 150 ? 128.138 191.593 157.423 1.00 10.39 150 GLN D C 1
ATOM 10768 O O . GLN D 1 150 ? 129.262 191.528 156.904 1.00 10.35 150 GLN D O 1
ATOM 10774 N N . TYR D 1 151 ? 127.441 190.512 157.746 1.00 9.99 151 TYR D N 1
ATOM 10775 C CA . TYR D 1 151 ? 127.912 189.201 157.450 1.00 9.70 151 TYR D CA 1
ATOM 10776 C C . TYR D 1 151 ? 128.075 189.055 155.957 1.00 10.12 151 TYR D C 1
ATOM 10777 O O . TYR D 1 151 ? 129.058 188.517 155.474 1.00 11.04 151 TYR D O 1
ATOM 10786 N N . ALA D 1 152 ? 127.074 189.491 155.221 1.00 10.53 152 ALA D N 1
ATOM 10787 C CA . ALA D 1 152 ? 127.116 189.385 153.803 1.00 10.86 152 ALA D CA 1
ATOM 10788 C C . ALA D 1 152 ? 128.267 190.181 153.232 1.00 10.65 152 ALA D C 1
ATOM 10789 O O . ALA D 1 152 ? 128.970 189.711 152.354 1.00 11.77 152 ALA D O 1
ATOM 10791 N N . ALA D 1 153 ? 128.486 191.383 153.743 1.00 10.82 153 ALA D N 1
ATOM 10792 C CA . ALA D 1 153 ? 129.588 192.206 153.273 1.00 10.87 153 ALA D CA 1
ATOM 10793 C C . ALA D 1 153 ? 130.909 191.484 153.499 1.00 11.78 153 ALA D C 1
ATOM 10794 O O . ALA D 1 153 ? 131.777 191.486 152.638 1.00 12.05 153 ALA D O 1
ATOM 10796 N N . ALA D 1 154 ? 131.052 190.859 154.650 1.00 10.44 154 ALA D N 1
ATOM 10797 C CA . ALA D 1 154 ? 132.287 190.136 154.906 1.00 11.62 154 ALA D CA 1
ATOM 10798 C C . ALA D 1 154 ? 132.470 188.996 153.914 1.00 11.41 154 ALA D C 1
ATOM 10799 O O . ALA D 1 154 ? 133.589 188.687 153.504 1.00 12.51 154 ALA D O 1
ATOM 10801 N N . LYS D 1 155 ? 131.395 188.295 153.621 1.00 12.11 155 LYS D N 1
ATOM 10802 C CA . LYS D 1 155 ? 131.476 187.205 152.684 1.00 12.99 155 LYS D CA 1
ATOM 10803 C C . LYS D 1 155 ? 131.815 187.725 151.314 1.00 13.62 155 LYS D C 1
ATOM 10804 O O . LYS D 1 155 ? 132.672 187.169 150.623 1.00 14.81 155 LYS D O 1
ATOM 10810 N N . ILE D 1 156 ? 131.138 188.775 150.887 1.00 12.01 156 ILE D N 1
ATOM 10811 C CA . ILE D 1 156 ? 131.378 189.315 149.589 1.00 13.09 156 ILE D CA 1
ATOM 10812 C C . ILE D 1 156 ? 132.796 189.785 149.508 1.00 13.57 156 ILE D C 1
ATOM 10813 O O . ILE D 1 156 ? 133.447 189.623 148.497 1.00 15.34 156 ILE D O 1
ATOM 10818 N N . ASN D 1 157 ? 133.270 190.414 150.565 1.00 13.74 157 ASN D N 1
ATOM 10819 C CA . ASN D 1 157 ? 134.542 191.098 150.536 1.00 15.56 157 ASN D CA 1
ATOM 10820 C C . ASN D 1 157 ? 135.676 190.132 150.642 1.00 17.72 157 ASN D C 1
ATOM 10821 O O . ASN D 1 157 ? 136.826 190.453 150.358 1.00 21.26 157 ASN D O 1
ATOM 10826 N N . GLY D 1 158 ? 135.326 188.906 150.976 1.00 16.95 158 GLY D N 1
ATOM 10827 C CA . GLY D 1 158 ? 136.275 187.827 150.959 1.00 21.50 158 GLY D CA 1
ATOM 10828 C C . GLY D 1 158 ? 136.347 187.084 149.647 1.00 21.32 158 GLY D C 1
ATOM 10829 O O . GLY D 1 158 ? 137.284 186.330 149.440 1.00 31.16 158 GLY D O 1
ATOM 10830 N N . VAL D 1 159 ? 135.410 187.321 148.726 1.00 31.77 159 VAL D N 1
ATOM 10831 C CA . VAL D 1 159 ? 135.269 186.453 147.558 1.00 32.99 159 VAL D CA 1
ATOM 10832 C C . VAL D 1 159 ? 136.462 186.636 146.636 1.00 56.54 159 VAL D C 1
ATOM 10833 O O . VAL D 1 159 ? 137.059 185.658 146.178 1.00 71.11 159 VAL D O 1
ATOM 10837 N N . PRO D 1 160 ? 136.781 187.887 146.325 1.00 33.23 160 PRO D N 1
ATOM 10838 C CA . PRO D 1 160 ? 137.626 188.181 145.164 1.00 42.48 160 PRO D CA 1
ATOM 10839 C C . PRO D 1 160 ? 139.081 187.790 145.396 1.00 27.56 160 PRO D C 1
ATOM 10840 O O . PRO D 1 160 ? 139.855 187.966 144.438 1.00 61.03 160 PRO D O 1
ATOM 10844 N N . ARG E 2 14 ? 127.282 162.469 165.425 1.00 43.28 14 ARG E N 1
ATOM 10845 C CA . ARG E 2 14 ? 125.843 162.553 165.820 1.00 28.89 14 ARG E CA 1
ATOM 10846 C C . ARG E 2 14 ? 125.670 163.871 166.555 1.00 23.07 14 ARG E C 1
ATOM 10847 O O . ARG E 2 14 ? 124.581 164.420 166.639 1.00 24.97 14 ARG E O 1
ATOM 10855 N N . ALA E 2 15 ? 126.718 164.280 167.252 1.00 25.37 15 ALA E N 1
ATOM 10856 C CA . ALA E 2 15 ? 126.629 165.424 168.138 1.00 21.04 15 ALA E CA 1
ATOM 10857 C C . ALA E 2 15 ? 126.320 166.679 167.322 1.00 28.33 15 ALA E C 1
ATOM 10858 O O . ALA E 2 15 ? 125.544 167.548 167.743 1.00 23.06 15 ALA E O 1
ATOM 10860 N N . GLU E 2 16 ? 127.011 166.823 166.199 1.00 27.98 16 GLU E N 1
ATOM 10861 C CA . GLU E 2 16 ? 126.891 168.023 165.389 1.00 36.34 16 GLU E CA 1
ATOM 10862 C C . GLU E 2 16 ? 125.454 168.142 164.911 1.00 30.43 16 GLU E C 1
ATOM 10863 O O . GLU E 2 16 ? 125.024 169.221 164.514 1.00 28.01 16 GLU E O 1
ATOM 10869 N N . LYS E 2 17 ? 124.880 166.992 164.577 1.00 20.33 17 LYS E N 1
ATOM 10870 C CA . LYS E 2 17 ? 123.658 166.992 163.789 1.00 20.15 17 LYS E CA 1
ATOM 10871 C C . LYS E 2 17 ? 122.439 167.196 164.692 1.00 16.42 17 LYS E C 1
ATOM 10872 O O . LYS E 2 17 ? 121.349 167.416 164.214 1.00 18.01 17 LYS E O 1
ATOM 10878 N N . LEU E 2 18 ? 122.566 166.982 165.992 1.00 16.55 18 LEU E N 1
ATOM 10879 C CA . LEU E 2 18 ? 121.337 166.876 166.787 1.00 14.31 18 LEU E CA 1
ATOM 10880 C C . LEU E 2 18 ? 120.519 168.178 166.761 1.00 12.86 18 LEU E C 1
ATOM 10881 O O . LEU E 2 18 ? 119.330 168.166 166.505 1.00 13.95 18 LEU E O 1
ATOM 10886 N N . GLN E 2 19 ? 121.179 169.284 167.062 1.00 12.85 19 GLN E N 1
ATOM 10887 C CA . GLN E 2 19 ? 120.544 170.595 167.055 1.00 14.81 19 GLN E CA 1
ATOM 10888 C C . GLN E 2 19 ? 119.266 170.634 167.853 1.00 13.75 19 GLN E C 1
ATOM 10889 O O . GLN E 2 19 ? 118.227 171.145 167.419 1.00 15.07 19 GLN E O 1
ATOM 10895 N N . GLY E 2 20 ? 119.376 170.128 169.065 1.00 13.63 20 GLY E N 1
ATOM 10896 C CA . GLY E 2 20 ? 118.248 170.068 169.944 1.00 13.53 20 GLY E CA 1
ATOM 10897 C C . GLY E 2 20 ? 118.118 171.263 170.833 1.00 13.26 20 GLY E C 1
ATOM 10898 O O . GLY E 2 20 ? 118.507 172.382 170.487 1.00 13.18 20 GLY E O 1
ATOM 10899 N N . MET E 2 21 ? 117.382 171.069 171.903 1.00 12.65 21 MET E N 1
ATOM 10900 C CA . MET E 2 21 ? 117.062 172.177 172.768 1.00 12.88 21 MET E CA 1
ATOM 10901 C C . MET E 2 21 ? 118.352 172.891 173.198 1.00 13.48 21 MET E C 1
ATOM 10902 O O . MET E 2 21 ? 119.365 172.299 173.575 1.00 16.10 21 MET E O 1
ATOM 10911 N N . GLY E 2 22 ? 118.239 174.206 173.211 1.00 12.71 22 GLY E N 1
ATOM 10912 C CA . GLY E 2 22 ? 119.313 175.082 173.613 1.00 14.56 22 GLY E CA 1
ATOM 10913 C C . GLY E 2 22 ? 120.175 175.524 172.479 1.00 13.38 22 GLY E C 1
ATOM 10914 O O . GLY E 2 22 ? 120.917 176.481 172.618 1.00 14.41 22 GLY E O 1
ATOM 10915 N N . CYS E 2 23 ? 120.137 174.803 171.377 1.00 12.38 23 CYS E N 1
ATOM 10916 C CA . CYS E 2 23 ? 120.957 175.189 170.255 1.00 12.82 23 CYS E CA 1
ATOM 10917 C C . CYS E 2 23 ? 120.391 176.433 169.617 1.00 11.60 23 CYS E C 1
ATOM 10918 O O . CYS E 2 23 ? 119.173 176.602 169.512 1.00 12.23 23 CYS E O 1
ATOM 10923 N N . LYS E 2 24 ? 121.289 177.237 169.074 1.00 12.74 24 LYS E N 1
ATOM 10924 C CA . LYS E 2 24 ? 120.910 178.349 168.233 1.00 11.85 24 LYS E CA 1
ATOM 10925 C C . LYS E 2 24 ? 120.769 177.791 166.841 1.00 11.99 24 LYS E C 1
ATOM 10926 O O . LYS E 2 24 ? 121.487 178.151 165.935 1.00 13.16 24 LYS E O 1
ATOM 10932 N N . ARG E 2 25 ? 119.812 176.892 166.700 1.00 11.47 25 ARG E N 1
ATOM 10933 C CA . ARG E 2 25 ? 119.564 176.242 165.441 1.00 11.40 25 ARG E CA 1
ATOM 10934 C C . ARG E 2 25 ? 119.088 177.295 164.467 1.00 10.91 25 ARG E C 1
ATOM 10935 O O . ARG E 2 25 ? 118.157 178.049 164.749 1.00 11.96 25 ARG E O 1
ATOM 10943 N N . LYS E 2 26 ? 119.700 177.302 163.305 1.00 11.11 26 LYS E N 1
ATOM 10944 C CA . LYS E 2 26 ? 119.302 178.225 162.294 1.00 11.28 26 LYS E CA 1
ATOM 10945 C C . LYS E 2 26 ? 118.002 177.755 161.718 1.00 11.27 26 LYS E C 1
ATOM 10946 O O . LYS E 2 26 ? 117.648 176.566 161.763 1.00 12.53 26 LYS E O 1
ATOM 10955 N N . ARG E 2 27 ? 117.225 178.712 161.252 1.00 11.13 27 ARG E N 1
ATOM 10956 C CA . ARG E 2 27 ? 115.852 178.424 160.971 1.00 10.80 27 ARG E CA 1
ATOM 10957 C C . ARG E 2 27 ? 115.637 177.741 159.659 1.00 11.50 27 ARG E C 1
ATOM 10958 O O . ARG E 2 27 ? 116.128 178.170 158.624 1.00 12.01 27 ARG E O 1
ATOM 10966 N N . VAL E 2 28 ? 114.824 176.706 159.694 1.00 10.95 28 VAL E N 1
ATOM 10967 C CA . VAL E 2 28 ? 114.486 176.018 158.483 1.00 11.39 28 VAL E CA 1
ATOM 10968 C C . VAL E 2 28 ? 113.629 176.876 157.582 1.00 10.91 28 VAL E C 1
ATOM 10969 O O . VAL E 2 28 ? 113.717 176.726 156.377 1.00 11.69 28 VAL E O 1
ATOM 10973 N N . GLU E 2 29 ? 112.822 177.766 158.134 1.00 10.92 29 GLU E N 1
ATOM 10974 C CA . GLU E 2 29 ? 111.927 178.596 157.332 1.00 10.82 29 GLU E CA 1
ATOM 10975 C C . GLU E 2 29 ? 112.710 179.518 156.445 1.00 10.82 29 GLU E C 1
ATOM 10976 O O . GLU E 2 29 ? 112.203 179.989 155.446 1.00 10.68 29 GLU E O 1
ATOM 10982 N N . ASP E 2 30 ? 113.927 179.856 156.845 1.00 10.65 30 ASP E N 1
ATOM 10983 C CA . ASP E 2 30 ? 114.638 180.919 156.165 1.00 10.22 30 ASP E CA 1
ATOM 10984 C C . ASP E 2 30 ? 114.987 180.516 154.774 1.00 10.96 30 ASP E C 1
ATOM 10985 O O . ASP E 2 30 ? 115.145 181.383 153.935 1.00 11.24 30 ASP E O 1
ATOM 10990 N N . ILE E 2 31 ? 115.154 179.228 154.514 1.00 11.36 31 ILE E N 1
ATOM 10991 C CA . ILE E 2 31 ? 115.512 178.815 153.202 1.00 10.91 31 ILE E CA 1
ATOM 10992 C C . ILE E 2 31 ? 114.489 179.312 152.199 1.00 10.46 31 ILE E C 1
ATOM 10993 O O . ILE E 2 31 ? 114.833 179.945 151.219 1.00 12.01 31 ILE E O 1
ATOM 10998 N N . ARG E 2 32 ? 113.214 179.053 152.442 1.00 10.70 32 ARG E N 1
ATOM 10999 C CA . ARG E 2 32 ? 112.224 179.492 151.502 1.00 10.43 32 ARG E CA 1
ATOM 11000 C C . ARG E 2 32 ? 112.029 180.987 151.580 1.00 10.75 32 ARG E C 1
ATOM 11001 O O . ARG E 2 32 ? 111.903 181.665 150.568 1.00 11.11 32 ARG E O 1
ATOM 11009 N N . PHE E 2 33 ? 112.039 181.553 152.763 1.00 10.62 33 PHE E N 1
ATOM 11010 C CA . PHE E 2 33 ? 111.672 182.964 152.852 1.00 10.71 33 PHE E CA 1
ATOM 11011 C C . PHE E 2 33 ? 112.705 183.882 152.236 1.00 10.37 33 PHE E C 1
ATOM 11012 O O . PHE E 2 33 ? 112.354 184.891 151.644 1.00 11.23 33 PHE E O 1
ATOM 11020 N N . THR E 2 34 ? 113.977 183.532 152.339 1.00 10.10 34 THR E N 1
ATOM 11021 C CA . THR E 2 34 ? 115.019 184.349 151.764 1.00 10.13 34 THR E CA 1
ATOM 11022 C C . THR E 2 34 ? 115.045 184.250 150.263 1.00 10.67 34 THR E C 1
ATOM 11023 O O . THR E 2 34 ? 115.780 184.987 149.637 1.00 11.57 34 THR E O 1
ATOM 11027 N N . GLN E 2 35 ? 114.285 183.314 149.733 1.00 10.58 35 GLN E N 1
ATOM 11028 C CA . GLN E 2 35 ? 114.260 183.101 148.303 1.00 11.38 35 GLN E CA 1
ATOM 11029 C C . GLN E 2 35 ? 112.901 183.448 147.719 1.00 11.70 35 GLN E C 1
ATOM 11030 O O . GLN E 2 35 ? 112.681 183.208 146.568 1.00 12.23 35 GLN E O 1
ATOM 11036 N N . GLY E 2 36 ? 112.008 184.037 148.500 1.00 11.01 36 GLY E N 1
ATOM 11037 C CA . GLY E 2 36 ? 110.716 184.387 147.994 1.00 12.11 36 GLY E CA 1
ATOM 11038 C C . GLY E 2 36 ? 109.833 183.202 147.751 1.00 11.21 36 GLY E C 1
ATOM 11039 O O . GLY E 2 36 ? 108.863 183.324 147.013 1.00 13.75 36 GLY E O 1
ATOM 11040 N N . LYS E 2 37 ? 110.104 182.088 148.423 1.00 11.39 37 LYS E N 1
ATOM 11041 C CA . LYS E 2 37 ? 109.344 180.870 148.244 1.00 12.20 37 LYS E CA 1
ATOM 11042 C C . LYS E 2 37 ? 108.549 180.519 149.456 1.00 11.55 37 LYS E C 1
ATOM 11043 O O . LYS E 2 37 ? 108.083 179.396 149.590 1.00 13.21 37 LYS E O 1
ATOM 11049 N N . GLY E 2 38 ? 108.299 181.483 150.312 1.00 12.03 38 GLY E N 1
ATOM 11050 C CA . GLY E 2 38 ? 107.180 181.384 151.220 1.00 12.33 38 GLY E CA 1
ATOM 11051 C C . GLY E 2 38 ? 105.906 181.244 150.439 1.00 11.02 38 GLY E C 1
ATOM 11052 O O . GLY E 2 38 ? 105.824 181.594 149.293 1.00 13.28 38 GLY E O 1
ATOM 11053 N N . ASN E 2 39 ? 104.872 180.840 151.128 1.00 10.79 39 ASN E N 1
ATOM 11054 C CA . ASN E 2 39 ? 103.569 180.772 150.532 1.00 10.82 39 ASN E CA 1
ATOM 11055 C C . ASN E 2 39 ? 102.627 181.490 151.449 1.00 10.45 39 ASN E C 1
ATOM 11056 O O . ASN E 2 39 ? 102.095 180.916 152.380 1.00 11.99 39 ASN E O 1
ATOM 11061 N N . TYR E 2 40 ? 102.423 182.763 151.159 1.00 10.29 40 TYR E N 1
ATOM 11062 C CA . TYR E 2 40 ? 101.523 183.592 151.910 1.00 10.47 40 TYR E CA 1
ATOM 11063 C C . TYR E 2 40 ? 100.209 183.649 151.140 1.00 10.75 40 TYR E C 1
ATOM 11064 O O . TYR E 2 40 ? 100.156 183.354 149.952 1.00 11.40 40 TYR E O 1
ATOM 11073 N N . VAL E 2 41 ? 99.145 184.059 151.786 1.00 10.39 41 VAL E N 1
ATOM 11074 C CA . VAL E 2 41 ? 97.829 184.016 151.198 1.00 10.44 41 VAL E CA 1
ATOM 11075 C C . VAL E 2 41 ? 97.763 184.689 149.871 1.00 11.08 41 VAL E C 1
ATOM 11076 O O . VAL E 2 41 ? 97.179 184.133 148.953 1.00 11.80 41 VAL E O 1
ATOM 11080 N N . ASP E 2 42 ? 98.325 185.888 149.713 1.00 11.31 42 ASP E N 1
ATOM 11081 C CA . ASP E 2 42 ? 98.149 186.549 148.459 1.00 11.65 42 ASP E CA 1
ATOM 11082 C C . ASP E 2 42 ? 98.999 185.929 147.395 1.00 12.20 42 ASP E C 1
ATOM 11083 O O . ASP E 2 42 ? 98.846 186.261 146.238 1.00 12.29 42 ASP E O 1
ATOM 11088 N N . ASP E 2 43 ? 99.849 184.973 147.754 1.00 11.07 43 ASP E N 1
ATOM 11089 C CA . ASP E 2 43 ? 100.581 184.248 146.734 1.00 11.59 43 ASP E CA 1
ATOM 11090 C C . ASP E 2 43 ? 99.706 183.173 146.111 1.00 12.36 43 ASP E C 1
ATOM 11091 O O . ASP E 2 43 ? 100.062 182.620 145.105 1.00 14.73 43 ASP E O 1
ATOM 11096 N N . VAL E 2 44 ? 98.594 182.848 146.735 1.00 11.47 44 VAL E N 1
ATOM 11097 C CA . VAL E 2 44 ? 97.733 181.784 146.260 1.00 12.81 44 VAL E CA 1
ATOM 11098 C C . VAL E 2 44 ? 97.027 182.258 145.029 1.00 13.79 44 VAL E C 1
ATOM 11099 O O . VAL E 2 44 ? 96.370 183.293 145.017 1.00 14.87 44 VAL E O 1
ATOM 11103 N N . LYS E 2 45 ? 97.014 181.376 144.055 1.00 13.73 45 LYS E N 1
ATOM 11104 C CA . LYS E 2 45 ? 96.276 181.585 142.832 1.00 13.27 45 LYS E CA 1
ATOM 11105 C C . LYS E 2 45 ? 95.587 180.280 142.480 1.00 14.58 45 LYS E C 1
ATOM 11106 O O . LYS E 2 45 ? 96.218 179.238 142.412 1.00 16.62 45 LYS E O 1
ATOM 11112 N N . LEU E 2 46 ? 94.277 180.324 142.381 1.00 17.80 46 LEU E N 1
ATOM 11113 C CA . LEU E 2 46 ? 93.480 179.168 142.057 1.00 17.75 46 LEU E CA 1
ATOM 11114 C C . LEU E 2 46 ? 92.691 179.410 140.801 1.00 18.03 46 LEU E C 1
ATOM 11115 O O . LEU E 2 46 ? 92.383 180.552 140.456 1.00 15.63 46 LEU E O 1
ATOM 11120 N N . PRO E 2 47 ? 92.351 178.342 140.107 1.00 19.42 47 PRO E N 1
ATOM 11121 C CA . PRO E 2 47 ? 91.606 178.505 138.869 1.00 18.69 47 PRO E CA 1
ATOM 11122 C C . PRO E 2 47 ? 90.307 179.223 139.173 1.00 16.03 47 PRO E C 1
ATOM 11123 O O . PRO E 2 47 ? 89.561 178.829 140.086 1.00 17.49 47 PRO E O 1
ATOM 11127 N N . GLY E 2 48 ? 89.998 180.213 138.350 1.00 17.48 48 GLY E N 1
ATOM 11128 C CA . GLY E 2 48 ? 88.735 180.907 138.469 1.00 16.45 48 GLY E CA 1
ATOM 11129 C C . GLY E 2 48 ? 88.647 181.892 139.612 1.00 15.26 48 GLY E C 1
ATOM 11130 O O . GLY E 2 48 ? 87.576 182.459 139.850 1.00 16.09 48 GLY E O 1
ATOM 11131 N N . MET E 2 49 ? 89.741 182.081 140.339 1.00 13.13 49 MET E N 1
ATOM 11132 C CA . MET E 2 49 ? 89.684 182.884 141.532 1.00 13.04 49 MET E CA 1
ATOM 11133 C C . MET E 2 49 ? 89.396 184.343 141.218 1.00 14.19 49 MET E C 1
ATOM 11134 O O . MET E 2 49 ? 89.987 184.934 140.316 1.00 14.85 49 MET E O 1
ATOM 11139 N N . LEU E 2 50 ? 88.423 184.873 141.931 1.00 12.25 50 LEU E N 1
ATOM 11140 C CA . LEU E 2 50 ? 88.003 186.240 141.878 1.00 12.41 50 LEU E CA 1
ATOM 11141 C C . LEU E 2 50 ? 88.595 186.983 143.042 1.00 13.49 50 LEU E C 1
ATOM 11142 O O . LEU E 2 50 ? 89.164 186.368 143.928 1.00 13.33 50 LEU E O 1
ATOM 11147 N N . PHE E 2 51 ? 88.385 188.287 143.066 1.00 12.51 51 PHE E N 1
ATOM 11148 C CA . PHE E 2 51 ? 88.863 189.124 144.125 1.00 12.24 51 PHE E CA 1
ATOM 11149 C C . PHE E 2 51 ? 87.714 189.929 144.650 1.00 12.17 51 PHE E C 1
ATOM 11150 O O . PHE E 2 51 ? 86.971 190.559 143.917 1.00 13.83 51 PHE E O 1
ATOM 11158 N N . GLY E 2 52 ? 87.591 189.973 145.947 1.00 13.18 52 GLY E N 1
ATOM 11159 C CA . GLY E 2 52 ? 86.551 190.735 146.548 1.00 13.08 52 GLY E CA 1
ATOM 11160 C C . GLY E 2 52 ? 87.123 191.751 147.492 1.00 13.80 52 GLY E C 1
ATOM 11161 O O . GLY E 2 52 ? 88.108 191.507 148.142 1.00 14.62 52 GLY E O 1
ATOM 11162 N N . ASP E 2 53 ? 86.460 192.895 147.578 1.00 13.50 53 ASP E N 1
ATOM 11163 C CA . ASP E 2 53 ? 86.758 193.846 148.606 1.00 14.38 53 ASP E CA 1
ATOM 11164 C C . ASP E 2 53 ? 85.595 194.754 148.833 1.00 13.58 53 ASP E C 1
ATOM 11165 O O . ASP E 2 53 ? 84.566 194.640 148.194 1.00 13.95 53 ASP E O 1
ATOM 11170 N N . PHE E 2 54 ? 85.737 195.556 149.863 1.00 13.52 54 PHE E N 1
ATOM 11171 C CA . PHE E 2 54 ? 84.593 196.226 150.425 1.00 13.55 54 PHE E CA 1
ATOM 11172 C C . PHE E 2 54 ? 84.434 197.650 149.974 1.00 13.14 54 PHE E C 1
ATOM 11173 O O . PHE E 2 54 ? 85.383 198.433 150.001 1.00 14.76 54 PHE E O 1
ATOM 11181 N N . VAL E 2 55 ? 83.174 198.006 149.824 1.00 13.81 55 VAL E N 1
ATOM 11182 C CA . VAL E 2 55 ? 82.725 199.355 149.998 1.00 14.26 55 VAL E CA 1
ATOM 11183 C C . VAL E 2 55 ? 82.622 199.586 151.465 1.00 14.23 55 VAL E C 1
ATOM 11184 O O . VAL E 2 55 ? 82.040 198.787 152.194 1.00 15.21 55 VAL E O 1
ATOM 11188 N N . ARG E 2 56 ? 83.244 200.656 151.908 1.00 13.53 56 ARG E N 1
ATOM 11189 C CA . ARG E 2 56 ? 83.352 200.922 153.316 1.00 14.04 56 ARG E CA 1
ATOM 11190 C C . ARG E 2 56 ? 82.778 202.258 153.662 1.00 13.98 56 ARG E C 1
ATOM 11191 O O . ARG E 2 56 ? 82.723 203.156 152.842 1.00 16.22 56 ARG E O 1
ATOM 11199 N N . SER E 2 57 ? 82.378 202.391 154.907 1.00 14.36 57 SER E N 1
ATOM 11200 C CA . SER E 2 57 ? 81.622 203.513 155.337 1.00 14.98 57 SER E CA 1
ATOM 11201 C C . SER E 2 57 ? 82.488 204.746 155.400 1.00 14.83 57 SER E C 1
ATOM 11202 O O . SER E 2 57 ? 83.542 204.752 156.056 1.00 15.48 57 SER E O 1
ATOM 11205 N N . SER E 2 58 ? 81.962 205.845 154.884 1.00 15.18 58 SER E N 1
ATOM 11206 C CA . SER E 2 58 ? 82.631 207.122 155.041 1.00 16.38 58 SER E CA 1
ATOM 11207 C C . SER E 2 58 ? 82.248 207.756 156.340 1.00 15.77 58 SER E C 1
ATOM 11208 O O . SER E 2 58 ? 82.888 208.707 156.779 1.00 17.49 58 SER E O 1
ATOM 11211 N N . HIS E 2 59 ? 81.234 207.194 156.988 1.00 15.92 59 HIS E N 1
ATOM 11212 C CA . HIS E 2 59 ? 80.666 207.753 158.193 1.00 16.81 59 HIS E CA 1
ATOM 11213 C C . HIS E 2 59 ? 81.001 206.865 159.372 1.00 15.95 59 HIS E C 1
ATOM 11214 O O . HIS E 2 59 ? 80.894 205.647 159.316 1.00 17.72 59 HIS E O 1
ATOM 11221 N N . ALA E 2 60 ? 81.186 207.540 160.490 1.00 16.52 60 ALA E N 1
ATOM 11222 C CA . ALA E 2 60 ? 81.375 206.868 161.756 1.00 15.26 60 ALA E CA 1
ATOM 11223 C C . ALA E 2 60 ? 80.061 206.365 162.325 1.00 16.02 60 ALA E C 1
ATOM 11224 O O . ALA E 2 60 ? 80.033 205.357 163.033 1.00 15.83 60 ALA E O 1
ATOM 11226 N N . HIS E 2 61 ? 78.982 207.092 162.095 1.00 16.45 61 HIS E N 1
ATOM 11227 C CA . HIS E 2 61 ? 77.724 206.705 162.678 1.00 14.79 61 HIS E CA 1
ATOM 11228 C C . HIS E 2 61 ? 76.601 207.272 161.858 1.00 16.36 61 HIS E C 1
ATOM 11229 O O . HIS E 2 61 ? 76.413 208.480 161.832 1.00 18.13 61 HIS E O 1
ATOM 11236 N N . ALA E 2 62 ? 75.835 206.410 161.222 1.00 18.49 62 ALA E N 1
ATOM 11237 C CA . ALA E 2 62 ? 74.805 206.873 160.335 1.00 19.52 62 ALA E CA 1
ATOM 11238 C C . ALA E 2 62 ? 73.880 205.735 160.005 1.00 20.62 62 ALA E C 1
ATOM 11239 O O . ALA E 2 62 ? 74.281 204.585 160.009 1.00 20.97 62 ALA E O 1
ATOM 11241 N N . ARG E 2 63 ? 72.633 206.063 159.700 1.00 20.94 63 ARG E N 1
ATOM 11242 C CA . ARG E 2 63 ? 71.741 205.073 159.143 1.00 20.96 63 ARG E CA 1
ATOM 11243 C C . ARG E 2 63 ? 72.043 204.943 157.670 1.00 18.95 63 ARG E C 1
ATOM 11244 O O . ARG E 2 63 ? 72.425 205.916 157.023 1.00 25.77 63 ARG E O 1
ATOM 11252 N N . ILE E 2 64 ? 72.022 203.714 157.190 1.00 22.32 64 ILE E N 1
ATOM 11253 C CA . ILE E 2 64 ? 72.141 203.500 155.772 1.00 23.73 64 ILE E CA 1
ATOM 11254 C C . ILE E 2 64 ? 70.756 203.580 155.143 1.00 28.18 64 ILE E C 1
ATOM 11255 O O . ILE E 2 64 ? 69.881 202.769 155.457 1.00 30.43 64 ILE E O 1
ATOM 11260 N N . LYS E 2 65 ? 70.491 204.693 154.466 1.00 33.11 65 LYS E N 1
ATOM 11261 C CA . LYS E 2 65 ? 69.193 204.904 153.844 1.00 40.79 65 LYS E CA 1
ATOM 11262 C C . LYS E 2 65 ? 69.058 203.991 152.634 1.00 39.65 65 LYS E C 1
ATOM 11263 O O . LYS E 2 65 ? 67.993 203.427 152.382 1.00 43.26 65 LYS E O 1
ATOM 11269 N N . SER E 2 66 ? 70.124 203.903 151.850 1.00 34.90 66 SER E N 1
ATOM 11270 C CA . SER E 2 66 ? 70.086 203.169 150.596 1.00 32.50 66 SER E CA 1
ATOM 11271 C C . SER E 2 66 ? 71.496 202.797 150.177 1.00 27.29 66 SER E C 1
ATOM 11272 O O . SER E 2 66 ? 72.446 203.493 150.525 1.00 35.01 66 SER E O 1
ATOM 11275 N N . ILE E 2 67 ? 71.641 201.607 149.604 1.00 35.45 67 ILE E N 1
ATOM 11276 C CA . ILE E 2 67 ? 72.860 201.257 148.894 1.00 29.20 67 ILE E CA 1
ATOM 11277 C C . ILE E 2 67 ? 72.534 200.929 147.472 1.00 27.32 67 ILE E C 1
ATOM 11278 O O . ILE E 2 67 ? 71.690 200.080 147.195 1.00 35.61 67 ILE E O 1
ATOM 11283 N N . ASP E 2 68 ? 73.080 201.723 146.574 1.00 25.19 68 ASP E N 1
ATOM 11284 C CA . ASP E 2 68 ? 72.843 201.524 145.165 1.00 23.66 68 ASP E CA 1
ATOM 11285 C C . ASP E 2 68 ? 74.047 200.809 144.610 1.00 20.77 68 ASP E C 1
ATOM 11286 O O . ASP E 2 68 ? 75.144 201.380 144.554 1.00 24.57 68 ASP E O 1
ATOM 11291 N N . THR E 2 69 ? 73.865 199.540 144.273 1.00 23.84 69 THR E N 1
ATOM 11292 C CA . THR E 2 69 ? 74.966 198.737 143.790 1.00 22.79 69 THR E CA 1
ATOM 11293 C C . THR E 2 69 ? 74.847 198.577 142.292 1.00 20.49 69 THR E C 1
ATOM 11294 O O . THR E 2 69 ? 75.510 197.719 141.727 1.00 23.49 69 THR E O 1
ATOM 11298 N N . SER E 2 70 ? 73.828 199.210 141.701 1.00 23.34 70 SER E N 1
ATOM 11299 C CA . SER E 2 70 ? 73.443 198.878 140.336 1.00 24.16 70 SER E CA 1
ATOM 11300 C C . SER E 2 70 ? 74.615 199.144 139.400 1.00 24.65 70 SER E C 1
ATOM 11301 O O . SER E 2 70 ? 74.904 198.344 138.511 1.00 25.58 70 SER E O 1
ATOM 11304 N N . LYS E 2 71 ? 75.246 200.302 139.559 1.00 25.66 71 LYS E N 1
ATOM 11305 C CA . LYS E 2 71 ? 76.352 200.692 138.692 1.00 22.26 71 LYS E CA 1
ATOM 11306 C C . LYS E 2 71 ? 77.570 199.814 138.878 1.00 21.90 71 LYS E C 1
ATOM 11307 O O . LYS E 2 71 ? 78.229 199.431 137.921 1.00 24.10 71 LYS E O 1
ATOM 11313 N N . ALA E 2 72 ? 77.775 199.352 140.095 1.00 20.71 72 ALA E N 1
ATOM 11314 C CA . ALA E 2 72 ? 78.867 198.441 140.341 1.00 20.36 72 ALA E CA 1
ATOM 11315 C C . ALA E 2 72 ? 78.607 197.071 139.710 1.00 20.37 72 ALA E C 1
ATOM 11316 O O . ALA E 2 72 ? 79.477 196.513 139.044 1.00 22.79 72 ALA E O 1
ATOM 11318 N N . LYS E 2 73 ? 77.403 196.542 139.910 1.00 20.71 73 LYS E N 1
ATOM 11319 C CA . LYS E 2 73 ? 77.064 195.247 139.354 1.00 21.41 73 LYS E CA 1
ATOM 11320 C C . LYS E 2 73 ? 77.180 195.270 137.836 1.00 22.67 73 LYS E C 1
ATOM 11321 O O . LYS E 2 73 ? 77.441 194.239 137.207 1.00 25.40 73 LYS E O 1
ATOM 11327 N N . ALA E 2 74 ? 76.864 196.421 137.244 1.00 23.58 74 ALA E N 1
ATOM 11328 C CA . ALA E 2 74 ? 76.837 196.563 135.798 1.00 26.49 74 ALA E CA 1
ATOM 11329 C C . ALA E 2 74 ? 78.229 196.727 135.251 1.00 22.16 74 ALA E C 1
ATOM 11330 O O . ALA E 2 74 ? 78.428 196.608 134.059 1.00 26.85 74 ALA E O 1
ATOM 11332 N N . LEU E 2 75 ? 79.208 196.960 136.110 1.00 25.33 75 LEU E N 1
ATOM 11333 C CA . LEU E 2 75 ? 80.550 197.182 135.611 1.00 22.07 75 LEU E CA 1
ATOM 11334 C C . LEU E 2 75 ? 81.092 195.855 135.117 1.00 20.57 75 LEU E C 1
ATOM 11335 O O . LEU E 2 75 ? 80.978 194.830 135.787 1.00 21.86 75 LEU E O 1
ATOM 11340 N N . PRO E 2 76 ? 81.683 195.850 133.938 1.00 21.99 76 PRO E N 1
ATOM 11341 C CA . PRO E 2 76 ? 82.268 194.621 133.438 1.00 18.50 76 PRO E CA 1
ATOM 11342 C C . PRO E 2 76 ? 83.293 194.070 134.396 1.00 20.74 76 PRO E C 1
ATOM 11343 O O . PRO E 2 76 ? 84.103 194.813 134.938 1.00 21.21 76 PRO E O 1
ATOM 11347 N N . GLY E 2 77 ? 83.263 192.759 134.569 1.00 19.74 77 GLY E N 1
ATOM 11348 C CA . GLY E 2 77 ? 84.210 192.074 135.434 1.00 18.19 77 GLY E CA 1
ATOM 11349 C C . GLY E 2 77 ? 83.734 191.985 136.866 1.00 17.52 77 GLY E C 1
ATOM 11350 O O . GLY E 2 77 ? 84.431 191.466 137.712 1.00 17.25 77 GLY E O 1
ATOM 11351 N N . VAL E 2 78 ? 82.592 192.574 137.166 1.00 16.57 78 VAL E N 1
ATOM 11352 C CA . VAL E 2 78 ? 82.018 192.419 138.495 1.00 16.72 78 VAL E CA 1
ATOM 11353 C C . VAL E 2 78 ? 81.046 191.266 138.545 1.00 16.41 78 VAL E C 1
ATOM 11354 O O . VAL E 2 78 ? 80.197 191.122 137.678 1.00 18.35 78 VAL E O 1
ATOM 11358 N N . PHE E 2 79 ? 81.249 190.363 139.485 1.00 16.47 79 PHE E N 1
ATOM 11359 C CA . PHE E 2 79 ? 80.495 189.129 139.525 1.00 15.92 79 PHE E CA 1
ATOM 11360 C C . PHE E 2 79 ? 79.426 189.145 140.599 1.00 17.67 79 PHE E C 1
ATOM 11361 O O . PHE E 2 79 ? 78.461 188.374 140.538 1.00 20.86 79 PHE E O 1
ATOM 11369 N N . ALA E 2 80 ? 79.642 189.948 141.635 1.00 17.31 80 ALA E N 1
ATOM 11370 C CA . ALA E 2 80 ? 78.693 190.038 142.719 1.00 20.55 80 ALA E CA 1
ATOM 11371 C C . ALA E 2 80 ? 78.938 191.309 143.486 1.00 16.19 80 ALA E C 1
ATOM 11372 O O . ALA E 2 80 ? 80.069 191.780 143.596 1.00 16.06 80 ALA E O 1
ATOM 11374 N N . VAL E 2 81 ? 77.866 191.856 144.015 1.00 16.43 81 VAL E N 1
ATOM 11375 C CA . VAL E 2 81 ? 77.966 192.853 145.048 1.00 17.81 81 VAL E CA 1
ATOM 11376 C C . VAL E 2 81 ? 77.030 192.493 146.157 1.00 18.76 81 VAL E C 1
ATOM 11377 O O . VAL E 2 81 ? 75.828 192.469 145.999 1.00 22.08 81 VAL E O 1
ATOM 11381 N N . LEU E 2 82 ? 77.622 191.999 147.220 1.00 17.18 82 LEU E N 1
ATOM 11382 C CA . LEU E 2 82 ? 76.871 191.541 148.354 1.00 18.89 82 LEU E CA 1
ATOM 11383 C C . LEU E 2 82 ? 76.594 192.745 149.229 1.00 16.22 82 LEU E C 1
ATOM 11384 O O . LEU E 2 82 ? 77.496 193.545 149.513 1.00 16.29 82 LEU E O 1
ATOM 11389 N N . THR E 2 83 ? 75.393 192.774 149.786 1.00 18.48 83 THR E N 1
ATOM 11390 C CA . THR E 2 83 ? 75.079 193.684 150.860 1.00 16.81 83 THR E CA 1
ATOM 11391 C C . THR E 2 83 ? 74.500 192.867 151.974 1.00 17.10 83 THR E C 1
ATOM 11392 O O . THR E 2 83 ? 74.314 191.653 151.857 1.00 21.39 83 THR E O 1
ATOM 11396 N N . ALA E 2 84 ? 74.217 193.546 153.068 1.00 17.64 84 ALA E N 1
ATOM 11397 C CA . ALA E 2 84 ? 73.625 192.870 154.196 1.00 21.77 84 ALA E CA 1
ATOM 11398 C C . ALA E 2 84 ? 72.367 192.132 153.770 1.00 25.77 84 ALA E C 1
ATOM 11399 O O . ALA E 2 84 ? 72.081 191.048 154.278 1.00 25.00 84 ALA E O 1
ATOM 11401 N N . ALA E 2 85 ? 71.665 192.675 152.783 1.00 28.74 85 ALA E N 1
ATOM 11402 C CA . ALA E 2 85 ? 70.394 192.079 152.381 1.00 31.47 85 ALA E CA 1
ATOM 11403 C C . ALA E 2 85 ? 70.596 190.667 151.827 1.00 31.50 85 ALA E C 1
ATOM 11404 O O . ALA E 2 85 ? 69.754 189.793 152.031 1.00 39.93 85 ALA E O 1
ATOM 11406 N N . ASP E 2 86 ? 71.795 190.393 151.333 1.00 26.30 86 ASP E N 1
ATOM 11407 C CA . ASP E 2 86 ? 72.118 189.053 150.846 1.00 30.59 86 ASP E CA 1
ATOM 11408 C C . ASP E 2 86 ? 72.486 188.100 151.981 1.00 33.35 86 ASP E C 1
ATOM 11409 O O . ASP E 2 86 ? 72.475 186.876 151.819 1.00 36.44 86 ASP E O 1
ATOM 11414 N N . LEU E 2 87 ? 73.057 188.661 153.031 1.00 27.15 87 LEU E N 1
ATOM 11415 C CA . LEU E 2 87 ? 73.624 187.831 154.067 1.00 23.27 87 LEU E CA 1
ATOM 11416 C C . LEU E 2 87 ? 72.591 187.377 155.056 1.00 26.72 87 LEU E C 1
ATOM 11417 O O . LEU E 2 87 ? 72.785 186.377 155.752 1.00 23.96 87 LEU E O 1
ATOM 11422 N N . LYS E 2 88 ? 71.684 188.292 155.347 1.00 27.03 88 LYS E N 1
ATOM 11423 C CA . LYS E 2 88 ? 70.647 188.032 156.319 1.00 46.74 88 LYS E CA 1
ATOM 11424 C C . LYS E 2 88 ? 70.095 186.625 156.226 1.00 32.58 88 LYS E C 1
ATOM 11425 O O . LYS E 2 88 ? 69.778 186.032 157.255 1.00 31.40 88 LYS E O 1
ATOM 11431 N N . PRO E 2 89 ? 69.593 186.304 155.038 1.00 41.04 89 PRO E N 1
ATOM 11432 C CA . PRO E 2 89 ? 68.896 185.032 154.828 1.00 44.36 89 PRO E CA 1
ATOM 11433 C C . PRO E 2 89 ? 69.745 183.881 155.362 1.00 40.67 89 PRO E C 1
ATOM 11434 O O . PRO E 2 89 ? 69.214 182.809 155.639 1.00 41.22 89 PRO E O 1
ATOM 11438 N N . LEU E 2 90 ? 71.063 184.045 155.306 1.00 29.12 90 LEU E N 1
ATOM 11439 C CA . LEU E 2 90 ? 71.998 182.995 155.702 1.00 29.48 90 LEU E CA 1
ATOM 11440 C C . LEU E 2 90 ? 72.371 183.133 157.164 1.00 24.80 90 LEU E C 1
ATOM 11441 O O . LEU E 2 90 ? 73.175 182.359 157.689 1.00 26.18 90 LEU E O 1
ATOM 11446 N N . ASN E 2 91 ? 71.759 184.112 157.814 1.00 22.08 91 ASN E N 1
ATOM 11447 C CA . ASN E 2 91 ? 72.136 184.537 159.155 1.00 22.67 91 ASN E CA 1
ATOM 11448 C C . ASN E 2 91 ? 73.615 184.874 159.276 1.00 25.16 91 ASN E C 1
ATOM 11449 O O . ASN E 2 91 ? 74.289 184.428 160.197 1.00 24.67 91 ASN E O 1
ATOM 11454 N N . LEU E 2 92 ? 74.130 185.539 158.250 1.00 23.19 92 LEU E N 1
ATOM 11455 C CA . LEU E 2 92 ? 75.523 185.914 158.206 1.00 26.36 92 LEU E CA 1
ATOM 11456 C C . LEU E 2 92 ? 75.719 187.430 158.061 1.00 20.74 92 LEU E C 1
ATOM 11457 O O . LEU E 2 92 ? 76.831 187.867 157.820 1.00 20.42 92 LEU E O 1
ATOM 11462 N N . HIS E 2 93 ? 74.678 188.241 158.267 1.00 19.59 93 HIS E N 1
ATOM 11463 C CA . HIS E 2 93 ? 74.879 189.704 158.312 1.00 17.37 93 HIS E CA 1
ATOM 11464 C C . HIS E 2 93 ? 75.517 190.211 159.584 1.00 17.29 93 HIS E C 1
ATOM 11465 O O . HIS E 2 93 ? 76.145 191.270 159.583 1.00 16.36 93 HIS E O 1
ATOM 11472 N N . TYR E 2 94 ? 75.521 189.347 160.587 1.00 17.44 94 TYR E N 1
ATOM 11473 C CA . TYR E 2 94 ? 76.403 189.447 161.732 1.00 16.88 94 TYR E CA 1
ATOM 11474 C C . TYR E 2 94 ? 77.163 188.156 161.875 1.00 17.68 94 TYR E C 1
ATOM 11475 O O . TYR E 2 94 ? 76.696 187.098 161.452 1.00 20.94 94 TYR E O 1
ATOM 11484 N N . MET E 2 95 ? 78.324 188.258 162.503 1.00 17.66 95 MET E N 1
ATOM 11485 C CA . MET E 2 95 ? 79.099 187.090 162.838 1.00 18.35 95 MET E CA 1
ATOM 11486 C C . MET E 2 95 ? 79.387 187.139 164.311 1.00 17.76 95 MET E C 1
ATOM 11487 O O . MET E 2 95 ? 79.430 188.202 164.902 1.00 15.95 95 MET E O 1
ATOM 11492 N N . PRO E 2 96 ? 79.493 185.993 164.939 1.00 17.99 96 PRO E N 1
ATOM 11493 C CA . PRO E 2 96 ? 79.840 185.963 166.352 1.00 15.57 96 PRO E CA 1
ATOM 11494 C C . PRO E 2 96 ? 81.257 186.491 166.525 1.00 15.76 96 PRO E C 1
ATOM 11495 O O . PRO E 2 96 ? 82.094 186.294 165.653 1.00 18.18 96 PRO E O 1
ATOM 11499 N N . THR E 2 97 ? 81.547 187.014 167.701 1.00 14.43 97 THR E N 1
ATOM 11500 C CA . THR E 2 97 ? 82.910 187.325 168.063 1.00 14.36 97 THR E CA 1
ATOM 11501 C C . THR E 2 97 ? 83.387 186.440 169.191 1.00 15.80 97 THR E C 1
ATOM 11502 O O . THR E 2 97 ? 82.592 185.858 169.929 1.00 15.92 97 THR E O 1
ATOM 11506 N N . LEU E 2 98 ? 84.689 186.490 169.423 1.00 16.16 98 LEU E N 1
ATOM 11507 C CA . LEU E 2 98 ? 85.279 185.730 170.495 1.00 16.57 98 LEU E CA 1
ATOM 11508 C C . LEU E 2 98 ? 84.824 186.238 171.826 1.00 16.92 98 LEU E C 1
ATOM 11509 O O . LEU E 2 98 ? 84.952 185.573 172.815 1.00 19.24 98 LEU E O 1
ATOM 11514 N N . ALA E 2 99 ? 84.385 187.492 171.852 1.00 15.95 99 ALA E N 1
ATOM 11515 C CA . ALA E 2 99 ? 83.920 188.124 173.075 1.00 14.48 99 ALA E CA 1
ATOM 11516 C C . ALA E 2 99 ? 82.468 187.853 173.366 1.00 16.76 99 ALA E C 1
ATOM 11517 O O . ALA E 2 99 ? 81.955 188.359 174.358 1.00 17.65 99 ALA E O 1
ATOM 11519 N N . GLY E 2 100 ? 81.804 187.066 172.532 1.00 15.40 100 GLY E N 1
ATOM 11520 C CA . GLY E 2 100 ? 80.396 186.740 172.756 1.00 16.67 100 GLY E CA 1
ATOM 11521 C C . GLY E 2 100 ? 79.427 187.804 172.321 1.00 15.66 100 GLY E C 1
ATOM 11522 O O . GLY E 2 100 ? 78.236 187.764 172.648 1.00 18.18 100 GLY E O 1
ATOM 11523 N N . ASP E 2 101 ? 79.918 188.758 171.552 1.00 14.40 101 ASP E N 1
ATOM 11524 C CA . ASP E 2 101 ? 79.055 189.715 170.894 1.00 13.80 101 ASP E CA 1
ATOM 11525 C C . ASP E 2 101 ? 78.876 189.202 169.465 1.00 13.31 101 ASP E C 1
ATOM 11526 O O . ASP E 2 101 ? 79.328 188.117 169.106 1.00 15.59 101 ASP E O 1
ATOM 11531 N N . VAL E 2 102 ? 78.383 190.083 168.629 1.00 15.23 102 VAL E N 1
ATOM 11532 C CA . VAL E 2 102 ? 78.333 189.860 167.226 1.00 15.78 102 VAL E CA 1
ATOM 11533 C C . VAL E 2 102 ? 78.929 191.103 166.619 1.00 16.34 102 VAL E C 1
ATOM 11534 O O . VAL E 2 102 ? 78.938 192.167 167.231 1.00 16.46 102 VAL E O 1
ATOM 11538 N N . GLN E 2 103 ? 79.420 190.973 165.403 1.00 17.68 103 GLN E N 1
ATOM 11539 C CA . GLN E 2 103 ? 79.903 192.115 164.681 1.00 15.37 103 GLN E CA 1
ATOM 11540 C C . GLN E 2 103 ? 79.237 192.057 163.324 1.00 14.31 103 GLN E C 1
ATOM 11541 O O . GLN E 2 103 ? 79.140 190.998 162.695 1.00 16.14 103 GLN E O 1
ATOM 11547 N N . ALA E 2 104 ? 78.855 193.225 162.859 1.00 15.93 104 ALA E N 1
ATOM 11548 C CA . ALA E 2 104 ? 78.281 193.339 161.546 1.00 15.33 104 ALA E CA 1
ATOM 11549 C C . ALA E 2 104 ? 79.280 192.929 160.496 1.00 15.13 104 ALA E C 1
ATOM 11550 O O . ALA E 2 104 ? 80.395 193.451 160.449 1.00 16.08 104 ALA E O 1
ATOM 11552 N N . VAL E 2 105 ? 78.817 192.102 159.571 1.00 14.95 105 VAL E N 1
ATOM 11553 C CA . VAL E 2 105 ? 79.643 191.628 158.486 1.00 14.44 105 VAL E CA 1
ATOM 11554 C C . VAL E 2 105 ? 79.531 192.641 157.382 1.00 14.61 105 VAL E C 1
ATOM 11555 O O . VAL E 2 105 ? 80.529 193.110 156.857 1.00 15.16 105 VAL E O 1
ATOM 11559 N N . LEU E 2 106 ? 78.295 192.907 156.991 1.00 14.95 106 LEU E N 1
ATOM 11560 C CA . LEU E 2 106 ? 78.007 194.057 156.145 1.00 14.84 106 LEU E CA 1
ATOM 11561 C C . LEU E 2 106 ? 76.960 194.866 156.858 1.00 17.37 106 LEU E C 1
ATOM 11562 O O . LEU E 2 106 ? 76.009 194.340 157.395 1.00 19.08 106 LEU E O 1
ATOM 11567 N N . ALA E 2 107 ? 77.102 196.176 156.817 1.00 16.38 107 ALA E N 1
ATOM 11568 C CA . ALA E 2 107 ? 76.234 197.011 157.589 1.00 16.19 107 ALA E CA 1
ATOM 11569 C C . ALA E 2 107 ? 74.829 196.904 157.074 1.00 16.93 107 ALA E C 1
ATOM 11570 O O . ALA E 2 107 ? 74.561 197.019 155.885 1.00 19.28 107 ALA E O 1
ATOM 11572 N N . ASP E 2 108 ? 73.903 196.824 158.008 1.00 18.11 108 ASP E N 1
ATOM 11573 C CA . ASP E 2 108 ? 72.529 196.565 157.658 1.00 20.88 108 ASP E CA 1
ATOM 11574 C C . ASP E 2 108 ? 71.734 197.853 157.724 1.00 21.40 108 ASP E C 1
ATOM 11575 O O . ASP E 2 108 ? 71.514 198.512 156.708 1.00 23.21 108 ASP E O 1
ATOM 11580 N N . GLU E 2 109 ? 71.355 198.230 158.937 1.00 20.46 109 GLU E N 1
ATOM 11581 C CA . GLU E 2 109 ? 70.574 199.438 159.147 1.00 19.68 109 GLU E CA 1
ATOM 11582 C C . GLU E 2 109 ? 71.444 200.671 159.322 1.00 23.82 109 GLU E C 1
ATOM 11583 O O . GLU E 2 109 ? 71.031 201.801 159.040 1.00 22.43 109 GLU E O 1
ATOM 11589 N N . LYS E 2 110 ? 72.607 200.469 159.911 1.00 19.80 110 LYS E N 1
ATOM 11590 C CA . LYS E 2 110 ? 73.466 201.583 160.252 1.00 17.92 110 LYS E CA 1
ATOM 11591 C C . LYS E 2 110 ? 74.917 201.153 160.212 1.00 16.54 110 LYS E C 1
ATOM 11592 O O . LYS E 2 110 ? 75.234 199.960 160.149 1.00 16.80 110 LYS E O 1
ATOM 11598 N N . VAL E 2 111 ? 75.748 202.165 160.026 1.00 17.06 111 VAL E N 1
ATOM 11599 C CA . VAL E 2 111 ? 77.177 202.012 160.200 1.00 16.00 111 VAL E CA 1
ATOM 11600 C C . VAL E 2 111 ? 77.571 202.587 161.521 1.00 16.55 111 VAL E C 1
ATOM 11601 O O . VAL E 2 111 ? 76.996 203.561 161.975 1.00 15.85 111 VAL E O 1
ATOM 11605 N N . LEU E 2 112 ? 78.565 201.987 162.129 1.00 13.98 112 LEU E N 1
ATOM 116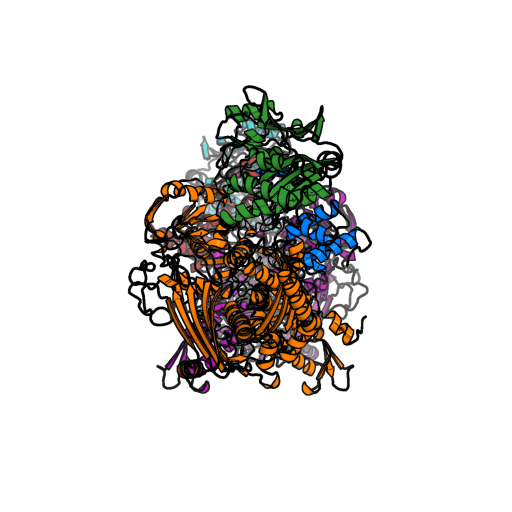06 C CA . LEU E 2 112 ? 78.982 202.331 163.453 1.00 13.45 112 LEU E CA 1
ATOM 11607 C C . LEU E 2 112 ? 80.446 202.686 163.584 1.00 14.11 112 LEU E C 1
ATOM 11608 O O . LEU E 2 112 ? 80.875 203.055 164.648 1.00 14.38 112 LEU E O 1
ATOM 11613 N N . PHE E 2 113 ? 81.232 202.518 162.535 1.00 13.71 113 PHE E N 1
ATOM 11614 C CA . PHE E 2 113 ? 82.568 203.046 162.549 1.00 14.02 113 PHE E CA 1
ATOM 11615 C C . PHE E 2 113 ? 82.983 203.353 161.151 1.00 12.99 113 PHE E C 1
ATOM 11616 O O . PHE E 2 113 ? 82.561 202.740 160.202 1.00 14.65 113 PHE E O 1
ATOM 11624 N N . GLN E 2 114 ? 83.818 204.370 161.040 1.00 14.42 114 GLN E N 1
ATOM 11625 C CA . GLN E 2 114 ? 84.334 204.743 159.751 1.00 14.36 114 GLN E CA 1
ATOM 11626 C C . GLN E 2 114 ? 85.184 203.639 159.170 1.00 13.71 114 GLN E C 1
ATOM 11627 O O . GLN E 2 114 ? 86.000 203.048 159.855 1.00 13.94 114 GLN E O 1
ATOM 11633 N N . ASN E 2 115 ? 84.909 203.326 157.914 1.00 13.05 115 ASN E N 1
ATOM 11634 C CA . ASN E 2 115 ? 85.552 202.270 157.161 1.00 13.56 115 ASN E CA 1
ATOM 11635 C C . ASN E 2 115 ? 84.920 200.912 157.411 1.00 12.96 115 ASN E C 1
ATOM 11636 O O . ASN E 2 115 ? 85.369 199.927 156.878 1.00 13.99 115 ASN E O 1
ATOM 11641 N N . GLN E 2 116 ? 83.812 200.894 158.131 1.00 13.76 116 GLN E N 1
ATOM 11642 C CA . GLN E 2 116 ? 83.069 199.662 158.282 1.00 14.24 116 GLN E CA 1
ATOM 11643 C C . GLN E 2 116 ? 82.602 199.138 156.950 1.00 12.88 116 GLN E C 1
ATOM 11644 O O . GLN E 2 116 ? 82.259 199.917 156.072 1.00 14.98 116 GLN E O 1
ATOM 11650 N N . GLU E 2 117 ? 82.572 197.823 156.840 1.00 13.94 117 GLU E N 1
ATOM 11651 C CA . GLU E 2 117 ? 82.156 197.157 155.623 1.00 13.17 117 GLU E CA 1
ATOM 11652 C C . GLU E 2 117 ? 80.669 197.347 155.350 1.00 13.80 117 GLU E C 1
ATOM 11653 O O . GLU E 2 117 ? 79.835 197.050 156.189 1.00 15.45 117 GLU E O 1
ATOM 11659 N N . VAL E 2 118 ? 80.365 197.805 154.140 1.00 14.05 118 VAL E N 1
ATOM 11660 C CA . VAL E 2 118 ? 79.006 198.084 153.731 1.00 16.34 118 VAL E CA 1
ATOM 11661 C C . VAL E 2 118 ? 78.567 197.177 152.582 1.00 14.78 118 VAL E C 1
ATOM 11662 O O . VAL E 2 118 ? 77.442 196.724 152.560 1.00 17.60 118 VAL E O 1
ATOM 11666 N N . ALA E 2 119 ? 79.467 196.890 151.663 1.00 14.64 119 ALA E N 1
ATOM 11667 C CA . ALA E 2 119 ? 79.145 195.977 150.589 1.00 15.56 119 ALA E CA 1
ATOM 11668 C C . ALA E 2 119 ? 80.416 195.296 150.164 1.00 14.36 119 ALA E C 1
ATOM 11669 O O . ALA E 2 119 ? 81.511 195.815 150.371 1.00 14.59 119 ALA E O 1
ATOM 11671 N N . PHE E 2 120 ? 80.287 194.109 149.594 1.00 14.54 120 PHE E N 1
ATOM 11672 C CA . PHE E 2 120 ? 81.437 193.338 149.193 1.00 14.55 120 PHE E CA 1
ATOM 11673 C C . PHE E 2 120 ? 81.314 193.081 147.727 1.00 14.11 120 PHE E C 1
ATOM 11674 O O . PHE E 2 120 ? 80.383 192.435 147.276 1.00 15.82 120 PHE E O 1
ATOM 11682 N N . VAL E 2 121 ? 82.218 193.695 146.994 1.00 14.63 121 VAL E N 1
ATOM 11683 C CA . VAL E 2 121 ? 82.258 193.607 145.576 1.00 13.77 121 VAL E CA 1
ATOM 11684 C C . VAL E 2 121 ? 83.197 192.485 145.211 1.00 14.98 121 VAL E C 1
ATOM 11685 O O . VAL E 2 121 ? 84.364 192.504 145.586 1.00 15.96 121 VAL E O 1
ATOM 11689 N N . VAL E 2 122 ? 82.768 191.653 144.284 1.00 13.80 122 VAL E N 1
ATOM 11690 C CA . VAL E 2 122 ? 83.585 190.554 143.873 1.00 13.95 122 VAL E CA 1
ATOM 11691 C C . VAL E 2 122 ? 83.754 190.758 142.396 1.00 13.82 122 VAL E C 1
ATOM 11692 O O . VAL E 2 122 ? 82.768 190.828 141.633 1.00 14.73 122 VAL E O 1
ATOM 11696 N N . ALA E 2 123 ? 85.003 190.732 141.978 1.00 13.97 123 ALA E N 1
ATOM 11697 C CA . ALA E 2 123 ? 85.338 191.060 140.631 1.00 13.79 123 ALA E CA 1
ATOM 11698 C C . ALA E 2 123 ? 86.458 190.197 140.125 1.00 13.52 123 ALA E C 1
ATOM 11699 O O . ALA E 2 123 ? 87.088 189.428 140.841 1.00 13.65 123 ALA E O 1
ATOM 11701 N N . LYS E 2 124 ? 86.719 190.331 138.849 1.00 14.47 124 LYS E N 1
ATOM 11702 C CA . LYS E 2 124 ? 87.728 189.561 138.200 1.00 15.35 124 LYS E CA 1
ATOM 11703 C C . LYS E 2 124 ? 89.095 189.690 138.862 1.00 15.19 124 LYS E C 1
ATOM 11704 O O . LYS E 2 124 ? 89.880 188.755 138.836 1.00 15.46 124 LYS E O 1
ATOM 11710 N N . ASP E 2 125 ? 89.419 190.868 139.384 1.00 13.57 125 ASP E N 1
ATOM 11711 C CA . ASP E 2 125 ? 90.692 191.112 140.005 1.00 12.85 125 ASP E CA 1
ATOM 11712 C C . ASP E 2 125 ? 90.555 192.316 140.885 1.00 13.06 125 ASP E C 1
ATOM 11713 O O . ASP E 2 125 ? 89.491 192.942 140.915 1.00 13.67 125 ASP E O 1
ATOM 11718 N N . ARG E 2 126 ? 91.600 192.637 141.627 1.00 12.78 126 ARG E N 1
ATOM 11719 C CA . ARG E 2 126 ? 91.481 193.694 142.614 1.00 13.33 126 ARG E CA 1
ATOM 11720 C C . ARG E 2 126 ? 91.428 195.070 141.980 1.00 12.72 126 ARG E C 1
ATOM 11721 O O . ARG E 2 126 ? 90.941 195.981 142.599 1.00 13.88 126 ARG E O 1
ATOM 11729 N N . TYR E 2 127 ? 91.863 195.194 140.744 1.00 13.42 127 TYR E N 1
ATOM 11730 C CA . TYR E 2 127 ? 91.751 196.490 140.080 1.00 13.34 127 TYR E CA 1
ATOM 11731 C C . TYR E 2 127 ? 90.302 196.783 139.726 1.00 13.32 127 TYR E C 1
ATOM 11732 O O . TYR E 2 127 ? 89.787 197.849 140.065 1.00 14.43 127 TYR E O 1
ATOM 11741 N N . VAL E 2 128 ? 89.628 195.823 139.119 1.00 13.28 128 VAL E N 1
ATOM 11742 C CA . VAL E 2 128 ? 88.219 195.991 138.827 1.00 14.21 128 VAL E CA 1
ATOM 11743 C C . VAL E 2 128 ? 87.419 196.135 140.097 1.00 13.62 128 VAL E C 1
ATOM 11744 O O . VAL E 2 128 ? 86.466 196.889 140.171 1.00 14.86 128 VAL E O 1
ATOM 11748 N N . ALA E 2 129 ? 87.746 195.343 141.101 1.00 13.94 129 ALA E N 1
ATOM 11749 C CA . ALA E 2 129 ? 87.004 195.425 142.316 1.00 13.90 129 ALA E CA 1
ATOM 11750 C C . ALA E 2 129 ? 87.111 196.851 142.853 1.00 13.85 129 ALA E C 1
ATOM 11751 O O . ALA E 2 129 ? 86.118 197.402 143.308 1.00 14.59 129 ALA E O 1
ATOM 11753 N N . ALA E 2 130 ? 88.304 197.445 142.823 1.00 13.55 130 ALA E N 1
ATOM 11754 C CA . ALA E 2 130 ? 88.466 198.781 143.336 1.00 14.23 130 ALA E CA 1
ATOM 11755 C C . ALA E 2 130 ? 87.657 199.770 142.529 1.00 14.82 130 ALA E C 1
ATOM 11756 O O . ALA E 2 130 ? 87.021 200.670 143.064 1.00 15.19 130 ALA E O 1
ATOM 11758 N N . ASP E 2 131 ? 87.607 199.562 141.234 1.00 13.83 131 ASP E N 1
ATOM 11759 C CA . ASP E 2 131 ? 86.804 200.446 140.408 1.00 15.40 131 ASP E CA 1
ATOM 11760 C C . ASP E 2 131 ? 85.344 200.346 140.800 1.00 15.65 131 ASP E C 1
ATOM 11761 O O . ASP E 2 131 ? 84.635 201.355 140.879 1.00 15.92 131 ASP E O 1
ATOM 11766 N N . ALA E 2 132 ? 84.865 199.117 140.964 1.00 14.55 132 ALA E N 1
ATOM 11767 C CA . ALA E 2 132 ? 83.457 198.930 141.218 1.00 16.48 132 ALA E CA 1
ATOM 11768 C C . ALA E 2 132 ? 83.046 199.433 142.587 1.00 15.88 132 ALA E C 1
ATOM 11769 O O . ALA E 2 132 ? 81.963 199.960 142.777 1.00 17.37 132 ALA E O 1
ATOM 11771 N N . ILE E 2 133 ? 83.943 199.324 143.551 1.00 15.00 133 ILE E N 1
ATOM 11772 C CA . ILE E 2 133 ? 83.682 199.872 144.846 1.00 14.85 133 ILE E CA 1
ATOM 11773 C C . ILE E 2 133 ? 83.362 201.354 144.726 1.00 17.25 133 ILE E C 1
ATOM 11774 O O . ILE E 2 133 ? 82.449 201.840 145.384 1.00 18.88 133 ILE E O 1
ATOM 11779 N N . GLU E 2 134 ? 84.108 202.071 143.892 1.00 16.60 134 GLU E N 1
ATOM 11780 C CA . GLU E 2 134 ? 83.885 203.512 143.791 1.00 18.70 134 GLU E CA 1
ATOM 11781 C C . GLU E 2 134 ? 82.496 203.840 143.237 1.00 19.18 134 GLU E C 1
ATOM 11782 O O . GLU E 2 134 ? 81.990 204.931 143.402 1.00 21.36 134 GLU E O 1
ATOM 11788 N N . LEU E 2 135 ? 81.899 202.886 142.547 1.00 17.93 135 LEU E N 1
ATOM 11789 C CA . LEU E 2 135 ? 80.601 203.114 141.933 1.00 18.00 135 LEU E CA 1
ATOM 11790 C C . LEU E 2 135 ? 79.421 202.875 142.825 1.00 21.18 135 LEU E C 1
ATOM 11791 O O . LEU E 2 135 ? 78.296 203.202 142.451 1.00 21.31 135 LEU E O 1
ATOM 11796 N N . VAL E 2 136 ? 79.636 202.173 143.923 1.00 20.36 136 VAL E N 1
ATOM 11797 C CA . VAL E 2 136 ? 78.550 201.944 144.843 1.00 22.29 136 VAL E CA 1
ATOM 11798 C C . VAL E 2 136 ? 78.244 203.254 145.560 1.00 18.16 136 VAL E C 1
ATOM 11799 O O . VAL E 2 136 ? 79.146 204.016 145.899 1.00 23.24 136 VAL E O 1
ATOM 11803 N N . GLU E 2 137 ? 76.967 203.585 145.623 1.00 23.03 137 GLU E N 1
ATOM 11804 C CA . GLU E 2 137 ? 76.548 204.829 146.237 1.00 26.68 137 GLU E CA 1
ATOM 11805 C C . GLU E 2 137 ? 75.786 204.495 147.490 1.00 23.54 137 GLU E C 1
ATOM 11806 O O . GLU E 2 137 ? 74.734 203.853 147.440 1.00 28.36 137 GLU E O 1
ATOM 11812 N N . VAL E 2 138 ? 76.252 205.042 148.596 1.00 28.17 138 VAL E N 1
ATOM 11813 C CA . VAL E 2 138 ? 75.573 204.842 149.850 1.00 24.23 138 VAL E CA 1
ATOM 11814 C C . VAL E 2 138 ? 74.971 206.134 150.355 1.00 25.03 138 VAL E C 1
ATOM 11815 O O . VAL E 2 138 ? 75.603 207.180 150.293 1.00 26.28 138 VAL E O 1
ATOM 11819 N N . ASP E 2 139 ? 73.691 206.081 150.683 1.00 31.23 139 ASP E N 1
ATOM 11820 C CA . ASP E 2 139 ? 73.024 207.220 151.275 1.00 32.30 139 ASP E CA 1
ATOM 11821 C C . ASP E 2 139 ? 73.046 207.037 152.773 1.00 35.20 139 ASP E C 1
ATOM 11822 O O . ASP E 2 139 ? 72.437 206.108 153.278 1.00 33.20 139 ASP E O 1
ATOM 11827 N N . TYR E 2 140 ? 73.555 208.043 153.468 1.00 30.89 140 TYR E N 1
ATOM 11828 C CA . TYR E 2 140 ? 73.704 207.989 154.907 1.00 27.33 140 TYR E CA 1
ATOM 11829 C C . TYR E 2 140 ? 72.776 209.015 155.516 1.00 29.80 140 TYR E C 1
ATOM 11830 O O . TYR E 2 140 ? 72.676 210.145 155.039 1.00 37.67 140 TYR E O 1
ATOM 11839 N N . GLU E 2 141 ? 72.269 208.685 156.688 1.00 33.16 141 GLU E N 1
ATOM 11840 C CA . GLU E 2 141 ? 71.604 209.655 157.526 1.00 31.53 141 GLU E CA 1
ATOM 11841 C C . GLU E 2 141 ? 72.414 209.738 158.797 1.00 29.90 141 GLU E C 1
ATOM 11842 O O . GLU E 2 141 ? 72.478 208.766 159.550 1.00 23.21 141 GLU E O 1
ATOM 11848 N N . PRO E 2 142 ? 73.229 210.778 158.895 1.00 24.72 142 PRO E N 1
ATOM 11849 C CA . PRO E 2 142 ? 74.119 210.924 160.044 1.00 29.27 142 PRO E CA 1
ATOM 11850 C C . PRO E 2 142 ? 73.388 210.770 161.346 1.00 25.71 142 PRO E C 1
ATOM 11851 O O . PRO E 2 142 ? 72.270 211.250 161.539 1.00 22.92 142 PRO E O 1
ATOM 11855 N N . LEU E 2 143 ? 74.063 210.094 162.254 1.00 20.25 143 LEU E N 1
ATOM 11856 C CA . LEU E 2 143 ? 73.657 210.020 163.631 1.00 21.27 143 LEU E CA 1
ATOM 11857 C C . LEU E 2 143 ? 74.775 210.616 164.459 1.00 20.69 143 LEU E C 1
ATOM 11858 O O . LEU E 2 143 ? 75.926 210.615 164.046 1.00 19.08 143 LEU E O 1
ATOM 11863 N N . PRO E 2 144 ? 74.463 210.978 165.692 1.00 24.26 144 PRO E N 1
ATOM 11864 C CA . PRO E 2 144 ? 75.460 211.587 166.569 1.00 22.80 144 PRO E CA 1
ATOM 11865 C C . PRO E 2 144 ? 76.580 210.633 166.951 1.00 18.67 144 PRO E C 1
ATOM 11866 O O . PRO E 2 144 ? 76.339 209.454 167.183 1.00 19.09 144 PRO E O 1
ATOM 11870 N N . VAL E 2 145 ? 77.802 211.070 166.715 1.00 18.42 145 VAL E N 1
ATOM 11871 C CA . VAL E 2 145 ? 78.957 210.202 166.849 1.00 17.09 145 VAL E CA 1
ATOM 11872 C C . VAL E 2 145 ? 79.421 210.154 168.291 1.00 17.59 145 VAL E C 1
ATOM 11873 O O . VAL E 2 145 ? 79.577 211.200 168.916 1.00 17.28 145 VAL E O 1
ATOM 11877 N N . LEU E 2 146 ? 79.777 208.961 168.751 1.00 15.48 146 LEU E N 1
ATOM 11878 C CA . LEU E 2 146 ? 80.339 208.779 170.057 1.00 15.75 146 LEU E CA 1
ATOM 11879 C C . LEU E 2 146 ? 81.746 208.228 169.937 1.00 15.05 146 LEU E C 1
ATOM 11880 O O . LEU E 2 146 ? 81.953 207.146 169.429 1.00 15.59 146 LEU E O 1
ATOM 11885 N N . VAL E 2 147 ? 82.714 209.043 170.309 1.00 14.47 147 VAL E N 1
ATOM 11886 C CA . VAL E 2 147 ? 84.108 208.617 170.279 1.00 14.41 147 VAL E CA 1
ATOM 11887 C C . VAL E 2 147 ? 84.768 208.675 171.631 1.00 14.60 147 VAL E C 1
ATOM 11888 O O . VAL E 2 147 ? 85.808 208.058 171.815 1.00 18.14 147 VAL E O 1
ATOM 11892 N N . ASP E 2 148 ? 84.234 209.459 172.551 1.00 14.59 148 ASP E N 1
ATOM 11893 C CA . ASP E 2 148 ? 84.867 209.577 173.824 1.00 15.67 148 ASP E CA 1
ATOM 11894 C C . ASP E 2 148 ? 84.271 208.558 174.776 1.00 15.11 148 ASP E C 1
ATOM 11895 O O . ASP E 2 148 ? 83.127 208.695 175.192 1.00 14.98 148 ASP E O 1
ATOM 11900 N N . PRO E 2 149 ? 85.013 207.528 175.117 1.00 13.30 149 PRO E N 1
ATOM 11901 C CA . PRO E 2 149 ? 84.439 206.487 175.961 1.00 13.69 149 PRO E CA 1
ATOM 11902 C C . PRO E 2 149 ? 83.998 206.990 177.295 1.00 14.94 149 PRO E C 1
ATOM 11903 O O . PRO E 2 149 ? 83.113 206.412 177.912 1.00 14.12 149 PRO E O 1
ATOM 11907 N N . PHE E 2 150 ? 84.620 208.057 177.755 1.00 14.13 150 PHE E N 1
ATOM 11908 C CA . PHE E 2 150 ? 84.243 208.668 179.013 1.00 15.65 150 PHE E CA 1
ATOM 11909 C C . PHE E 2 150 ? 82.850 209.253 178.989 1.00 15.89 150 PHE E C 1
ATOM 11910 O O . PHE E 2 150 ? 82.249 209.441 180.032 1.00 17.96 150 PHE E O 1
ATOM 11918 N N . LYS E 2 151 ? 82.299 209.449 177.801 1.00 16.35 151 LYS E N 1
ATOM 11919 C CA . LYS E 2 151 ? 80.951 209.973 177.644 1.00 15.35 151 LYS E CA 1
ATOM 11920 C C . LYS E 2 151 ? 79.994 208.881 177.200 1.00 14.70 151 LYS E C 1
ATOM 11921 O O . LYS E 2 151 ? 78.814 209.178 176.984 1.00 16.96 151 LYS E O 1
ATOM 11927 N N . ALA E 2 152 ? 80.465 207.638 177.045 1.00 14.61 152 ALA E N 1
ATOM 11928 C CA . ALA E 2 152 ? 79.679 206.635 176.373 1.00 17.09 152 ALA E CA 1
ATOM 11929 C C . ALA E 2 152 ? 78.426 206.307 177.142 1.00 16.25 152 ALA E C 1
ATOM 11930 O O . ALA E 2 152 ? 77.464 205.823 176.549 1.00 16.85 152 ALA E O 1
ATOM 11932 N N . MET E 2 153 ? 78.482 206.492 178.464 1.00 16.73 153 MET E N 1
ATOM 11933 C CA . MET E 2 153 ? 77.409 206.067 179.356 1.00 16.46 153 MET E CA 1
ATOM 11934 C C . MET E 2 153 ? 76.738 207.266 180.006 1.00 16.64 153 MET E C 1
ATOM 11935 O O . MET E 2 153 ? 75.928 207.112 180.901 1.00 19.32 153 MET E O 1
ATOM 11940 N N . GLU E 2 154 ? 76.851 208.399 179.337 1.00 16.22 154 GLU E N 1
ATOM 11941 C CA . GLU E 2 154 ? 76.034 209.541 179.690 1.00 17.95 154 GLU E CA 1
ATOM 11942 C C . GLU E 2 154 ? 74.610 209.385 179.193 1.00 16.21 154 GLU E C 1
ATOM 11943 O O . GLU E 2 154 ? 74.348 208.613 178.291 1.00 18.48 154 GLU E O 1
ATOM 11949 N N . PRO E 2 155 ? 73.668 210.063 179.840 1.00 20.82 155 PRO E N 1
ATOM 11950 C CA . PRO E 2 155 ? 72.256 209.785 179.587 1.00 20.74 155 PRO E CA 1
ATOM 11951 C C . PRO E 2 155 ? 71.845 210.132 178.171 1.00 23.63 155 PRO E C 1
ATOM 11952 O O . PRO E 2 155 ? 70.991 209.452 177.618 1.00 23.25 155 PRO E O 1
ATOM 11956 N N . ASP E 2 156 ? 72.552 211.057 177.543 1.00 20.92 156 ASP E N 1
ATOM 11957 C CA . ASP E 2 156 ? 72.268 211.420 176.168 1.00 23.82 156 ASP E CA 1
ATOM 11958 C C . ASP E 2 156 ? 73.285 210.818 175.210 1.00 19.74 156 ASP E C 1
ATOM 11959 O O . ASP E 2 156 ? 73.411 211.301 174.100 1.00 21.18 156 ASP E O 1
ATOM 11964 N N . ALA E 2 157 ? 74.060 209.829 175.652 1.00 18.32 157 ALA E N 1
ATOM 11965 C CA . ALA E 2 157 ? 74.981 209.185 174.723 1.00 19.01 157 ALA E CA 1
ATOM 11966 C C . ALA E 2 157 ? 74.155 208.529 173.643 1.00 20.63 157 ALA E C 1
ATOM 11967 O O . ALA E 2 157 ? 73.150 207.887 173.937 1.00 21.89 157 ALA E O 1
ATOM 11969 N N . PRO E 2 158 ? 74.612 208.606 172.404 1.00 20.39 158 PRO E N 1
ATOM 11970 C CA . PRO E 2 158 ? 73.894 207.956 171.319 1.00 20.37 158 PRO E CA 1
ATOM 11971 C C . PRO E 2 158 ? 73.765 206.458 171.538 1.00 20.68 158 PRO E C 1
ATOM 11972 O O . PRO E 2 158 ? 74.657 205.807 172.086 1.00 18.29 158 PRO E O 1
ATOM 11976 N N . LEU E 2 159 ? 72.639 205.915 171.100 1.00 20.97 159 LEU E N 1
ATOM 11977 C CA . LEU E 2 159 ? 72.413 204.483 171.107 1.00 20.13 159 LEU E CA 1
ATOM 11978 C C . LEU E 2 159 ? 73.092 203.936 169.889 1.00 18.31 159 LEU E C 1
ATOM 11979 O O . LEU E 2 159 ? 72.641 204.095 168.766 1.00 24.24 159 LEU E O 1
ATOM 11984 N N . LEU E 2 160 ? 74.241 203.340 170.113 1.00 15.78 160 LEU E N 1
ATOM 11985 C CA . LEU E 2 160 ? 74.961 202.743 169.027 1.00 14.79 160 LEU E CA 1
ATOM 11986 C C . LEU E 2 160 ? 74.350 201.430 168.595 1.00 15.82 160 LEU E C 1
ATOM 11987 O O . LEU E 2 160 ? 73.964 201.264 167.444 1.00 15.97 160 LEU E O 1
ATOM 11992 N N . ARG E 2 161 ? 74.316 200.457 169.494 1.00 15.43 161 ARG E N 1
ATOM 11993 C CA . ARG E 2 161 ? 74.075 199.105 169.087 1.00 15.72 161 ARG E CA 1
ATOM 11994 C C . ARG E 2 161 ? 72.587 198.812 169.187 1.00 16.20 161 ARG E C 1
ATOM 11995 O O . ARG E 2 161 ? 72.114 198.097 170.076 1.00 18.54 161 ARG E O 1
ATOM 12003 N N . GLU E 2 162 ? 71.840 199.424 168.290 1.00 17.79 162 GLU E N 1
ATOM 12004 C CA . GLU E 2 162 ? 70.405 199.212 168.204 1.00 18.10 162 GLU E CA 1
ATOM 12005 C C . GLU E 2 162 ? 70.015 197.756 168.061 1.00 20.25 162 GLU E C 1
ATOM 12006 O O . GLU E 2 162 ? 68.863 197.433 168.262 1.00 21.73 162 GLU E O 1
ATOM 12012 N N . ASP E 2 163 ? 70.891 196.952 167.468 1.00 19.71 163 ASP E N 1
ATOM 12013 C CA . ASP E 2 163 ? 70.590 195.570 167.177 1.00 19.42 163 ASP E CA 1
ATOM 12014 C C . ASP E 2 163 ? 70.469 194.737 168.452 1.00 21.22 163 ASP E C 1
ATOM 12015 O O . ASP E 2 163 ? 69.926 193.633 168.405 1.00 23.29 163 ASP E O 1
ATOM 12020 N N . ILE E 2 164 ? 71.079 195.217 169.536 1.00 20.74 164 ILE E N 1
ATOM 12021 C CA . ILE E 2 164 ? 71.115 194.514 170.817 1.00 24.33 164 ILE E CA 1
ATOM 12022 C C . ILE E 2 164 ? 70.692 195.466 171.948 1.00 42.42 164 ILE E C 1
ATOM 12023 O O . ILE E 2 164 ? 70.535 195.015 173.062 1.00 46.08 164 ILE E O 1
ATOM 12028 N N . LYS E 2 165 ? 70.047 196.562 171.548 1.00 54.71 165 LYS E N 1
ATOM 12029 C CA . LYS E 2 165 ? 69.497 197.601 172.446 1.00 55.77 165 LYS E CA 1
ATOM 12030 C C . LYS E 2 165 ? 68.476 197.037 173.420 1.00 68.93 165 LYS E C 1
ATOM 12031 O O . LYS E 2 165 ? 67.914 197.776 174.229 1.00 50.20 165 LYS E O 1
ATOM 12037 N N . ASP E 2 166 ? 67.601 196.401 173.132 0.00 35.74 166 ASP E N 1
ATOM 12038 C CA . ASP E 2 166 ? 66.604 195.888 174.055 0.00 38.76 166 ASP E CA 1
ATOM 12039 C C . ASP E 2 166 ? 67.100 194.561 174.653 0.00 45.27 166 ASP E C 1
ATOM 12040 O O . ASP E 2 166 ? 66.476 193.509 174.471 0.00 45.42 166 ASP E O 1
ATOM 12045 N N . LYS E 2 167 ? 68.466 194.292 174.801 1.00 64.03 167 LYS E N 1
ATOM 12046 C CA . LYS E 2 167 ? 69.198 193.278 175.541 1.00 47.25 167 LYS E CA 1
ATOM 12047 C C . LYS E 2 167 ? 70.147 193.898 176.561 1.00 34.60 167 LYS E C 1
ATOM 12048 O O . LYS E 2 167 ? 71.362 193.831 176.372 1.00 34.17 167 LYS E O 1
ATOM 12054 N N . MET E 2 168 ? 69.615 194.210 177.743 1.00 29.93 168 MET E N 1
ATOM 12055 C CA . MET E 2 168 ? 70.421 194.684 178.868 1.00 77.14 168 MET E CA 1
ATOM 12056 C C . MET E 2 168 ? 71.425 193.670 179.430 1.00 36.69 168 MET E C 1
ATOM 12057 O O . MET E 2 168 ? 72.518 194.059 179.858 1.00 30.40 168 MET E O 1
ATOM 12062 N N . THR E 2 169 ? 71.265 192.405 179.067 1.00 49.70 169 THR E N 1
ATOM 12063 C CA . THR E 2 169 ? 72.341 191.465 179.370 1.00 45.55 169 THR E CA 1
ATOM 12064 C C . THR E 2 169 ? 73.057 190.943 178.133 1.00 73.90 169 THR E C 1
ATOM 12065 O O . THR E 2 169 ? 72.425 190.474 177.187 1.00 39.92 169 THR E O 1
ATOM 12069 N N . GLY E 2 170 ? 74.346 191.261 178.057 1.00 50.87 170 GLY E N 1
ATOM 12070 C CA . GLY E 2 170 ? 75.207 190.715 177.031 1.00 33.89 170 GLY E CA 1
ATOM 12071 C C . GLY E 2 170 ? 75.935 189.479 177.513 1.00 59.10 170 GLY E C 1
ATOM 12072 O O . GLY E 2 170 ? 75.424 188.729 178.350 1.00 55.29 170 GLY E O 1
ATOM 12073 N N . ALA E 2 171 ? 77.026 189.161 176.827 1.00 33.73 171 ALA E N 1
ATOM 12074 C CA . ALA E 2 171 ? 77.674 187.866 176.973 1.00 37.63 171 ALA E CA 1
ATOM 12075 C C . ALA E 2 171 ? 78.484 187.844 178.261 1.00 59.34 171 ALA E C 1
ATOM 12076 O O . ALA E 2 171 ? 78.814 186.780 178.777 1.00 31.04 171 ALA E O 1
ATOM 12078 N N . HIS E 2 172 ? 78.546 188.997 178.916 1.00 25.26 172 HIS E N 1
ATOM 12079 C CA . HIS E 2 172 ? 79.297 189.120 180.163 1.00 24.10 172 HIS E CA 1
ATOM 12080 C C . HIS E 2 172 ? 78.473 189.913 181.173 1.00 38.66 172 HIS E C 1
ATOM 12081 O O . HIS E 2 172 ? 79.018 190.681 181.961 1.00 30.67 172 HIS E O 1
ATOM 12088 N N . GLY E 2 173 ? 77.176 189.616 181.234 1.00 27.14 173 GLY E N 1
ATOM 12089 C CA . GLY E 2 173 ? 76.347 190.067 182.329 1.00 30.35 173 GLY E CA 1
ATOM 12090 C C . GLY E 2 173 ? 75.448 191.224 181.932 1.00 37.36 173 GLY E C 1
ATOM 12091 O O . GLY E 2 173 ? 75.454 191.637 180.781 1.00 32.84 173 GLY E O 1
ATOM 12092 N N . ALA E 2 174 ? 74.917 191.920 182.926 1.00 34.25 174 ALA E N 1
ATOM 12093 C CA . ALA E 2 174 ? 73.985 193.009 182.655 1.00 35.67 174 ALA E CA 1
ATOM 12094 C C . ALA E 2 174 ? 74.718 194.184 182.036 1.00 39.79 174 ALA E C 1
ATOM 12095 O O . ALA E 2 174 ? 75.842 194.507 182.432 1.00 31.19 174 ALA E O 1
ATOM 12097 N N . ARG E 2 175 ? 73.997 194.911 181.187 1.00 40.55 175 ARG E N 1
ATOM 12098 C CA . ARG E 2 175 ? 74.461 196.177 180.648 1.00 59.77 175 ARG E CA 1
ATOM 12099 C C . ARG E 2 175 ? 73.577 197.307 181.197 1.00 42.91 175 ARG E C 1
ATOM 12100 O O . ARG E 2 175 ? 72.366 197.121 181.405 1.00 22.97 175 ARG E O 1
ATOM 12108 N N . LYS E 2 176 ? 74.253 198.268 181.810 1.00 38.03 176 LYS E N 1
ATOM 12109 C CA . LYS E 2 176 ? 73.610 199.208 182.727 1.00 62.94 176 LYS E CA 1
ATOM 12110 C C . LYS E 2 176 ? 73.256 200.462 181.941 1.00 45.10 176 LYS E C 1
ATOM 12111 O O . LYS E 2 176 ? 72.299 201.258 182.252 0.00 29.27 176 LYS E O 1
ATOM 12117 N N . HIS E 2 177 ? 73.589 200.373 180.664 1.00 16.24 177 HIS E N 1
ATOM 12118 C CA . HIS E 2 177 ? 73.510 201.459 179.735 1.00 17.38 177 HIS E CA 1
ATOM 12119 C C . HIS E 2 177 ? 73.726 200.875 178.360 1.00 16.95 177 HIS E C 1
ATOM 12120 O O . HIS E 2 177 ? 74.432 199.881 178.193 1.00 17.20 177 HIS E O 1
ATOM 12127 N N . HIS E 2 178 ? 73.006 201.415 177.390 1.00 15.97 178 HIS E N 1
ATOM 12128 C CA . HIS E 2 178 ? 73.035 200.791 176.082 1.00 16.81 178 HIS E CA 1
ATOM 12129 C C . HIS E 2 178 ? 74.414 200.768 175.443 1.00 15.33 178 HIS E C 1
ATOM 12130 O O . HIS E 2 178 ? 74.702 199.874 174.689 1.00 19.11 178 HIS E O 1
ATOM 12137 N N . ASN E 2 179 ? 75.311 201.620 175.882 1.00 15.07 179 ASN E N 1
ATOM 12138 C CA . ASN E 2 179 ? 76.678 201.545 175.378 1.00 16.11 179 ASN E CA 1
ATOM 12139 C C . ASN E 2 179 ? 77.622 200.800 176.297 1.00 14.08 179 ASN E C 1
ATOM 12140 O O . ASN E 2 179 ? 78.813 200.757 176.071 1.00 15.35 179 ASN E O 1
ATOM 12145 N N . HIS E 2 180 ? 77.087 200.201 177.348 1.00 14.68 180 HIS E N 1
ATOM 12146 C CA . HIS E 2 180 ? 77.905 199.474 178.288 1.00 14.44 180 HIS E CA 1
ATOM 12147 C C . HIS E 2 180 ? 77.910 198.040 177.799 1.00 16.09 180 HIS E C 1
ATOM 12148 O O . HIS E 2 180 ? 76.879 197.404 177.690 1.00 22.16 180 HIS E O 1
ATOM 12155 N N . ILE E 2 181 ? 79.090 197.502 177.602 1.00 13.35 181 ILE E N 1
ATOM 12156 C CA . ILE E 2 181 ? 79.220 196.133 177.154 1.00 13.21 181 ILE E CA 1
ATOM 12157 C C . ILE E 2 181 ? 79.196 195.199 178.337 1.00 13.69 181 ILE E C 1
ATOM 12158 O O . ILE E 2 181 ? 78.500 194.186 178.310 1.00 15.08 181 ILE E O 1
ATOM 12163 N N . PHE E 2 182 ? 80.061 195.482 179.308 1.00 14.30 182 PHE E N 1
ATOM 12164 C CA . PHE E 2 182 ? 80.208 194.607 180.430 1.00 15.08 182 PHE E CA 1
ATOM 12165 C C . PHE E 2 182 ? 80.810 195.379 181.549 1.00 14.27 182 PHE E C 1
ATOM 12166 O O . PHE E 2 182 ? 81.506 196.374 181.352 1.00 13.38 182 PHE E O 1
ATOM 12174 N N . ARG E 2 183 ? 80.564 194.883 182.736 1.00 14.59 183 ARG E N 1
ATOM 12175 C CA . ARG E 2 183 ? 81.309 195.285 183.875 1.00 14.09 183 ARG E CA 1
ATOM 12176 C C . ARG E 2 183 ? 81.854 194.027 184.498 1.00 14.48 183 ARG E C 1
ATOM 12177 O O . ARG E 2 183 ? 81.130 193.070 184.669 1.00 16.63 183 ARG E O 1
ATOM 12185 N N . TRP E 2 184 ? 83.145 194.015 184.748 1.00 13.94 184 TRP E N 1
ATOM 12186 C CA . TRP E 2 184 ? 83.798 192.852 185.283 1.00 13.83 184 TRP E CA 1
ATOM 12187 C C . TRP E 2 184 ? 84.635 193.274 186.457 1.00 14.21 184 TRP E C 1
ATOM 12188 O O . TRP E 2 184 ? 85.378 194.226 186.359 1.00 16.66 184 TRP E O 1
ATOM 12199 N N . GLU E 2 185 ? 84.533 192.559 187.548 1.00 14.55 185 GLU E N 1
ATOM 12200 C CA . GLU E 2 185 ? 85.285 192.891 188.728 1.00 15.83 185 GLU E CA 1
ATOM 12201 C C . GLU E 2 185 ? 85.925 191.643 189.251 1.00 14.80 185 GLU E C 1
ATOM 12202 O O . GLU E 2 185 ? 85.364 190.557 189.142 1.00 15.43 185 GLU E O 1
ATOM 12208 N N . ILE E 2 186 ? 87.036 191.819 189.938 1.00 12.90 186 ILE E N 1
ATOM 12209 C CA . ILE E 2 186 ? 87.693 190.721 190.579 1.00 13.94 186 ILE E CA 1
ATOM 12210 C C . ILE E 2 186 ? 88.536 191.272 191.681 1.00 13.18 186 ILE E C 1
ATOM 12211 O O . ILE E 2 186 ? 88.960 192.423 191.646 1.00 13.28 186 ILE E O 1
ATOM 12216 N N . GLY E 2 187 ? 88.729 190.444 192.692 1.00 13.35 187 GLY E N 1
ATOM 12217 C CA . GLY E 2 187 ? 89.504 190.839 193.839 1.00 13.95 187 GLY E CA 1
ATOM 12218 C C . GLY E 2 187 ? 88.587 191.178 195.003 1.00 13.81 187 GLY E C 1
ATOM 12219 O O . GLY E 2 187 ? 87.361 191.112 194.938 1.00 16.69 187 GLY E O 1
ATOM 12220 N N . ASP E 2 188 ? 89.207 191.512 196.098 1.00 15.23 188 ASP E N 1
ATOM 12221 C CA . ASP E 2 188 ? 88.504 191.729 197.346 1.00 13.85 188 ASP E CA 1
ATOM 12222 C C . ASP E 2 188 ? 88.173 193.194 197.488 1.00 14.01 188 ASP E C 1
ATOM 12223 O O . ASP E 2 188 ? 89.011 193.995 197.859 1.00 14.42 188 ASP E O 1
ATOM 12228 N N . LYS E 2 189 ? 86.963 193.567 197.103 1.00 14.51 189 LYS E N 1
ATOM 12229 C CA . LYS E 2 189 ? 86.628 194.984 197.102 1.00 15.82 189 LYS E CA 1
ATOM 12230 C C . LYS E 2 189 ? 86.677 195.526 198.533 1.00 14.29 189 LYS E C 1
ATOM 12231 O O . LYS E 2 189 ? 87.175 196.603 198.780 1.00 15.18 189 LYS E O 1
ATOM 12237 N N . GLU E 2 190 ? 86.024 194.834 199.429 1.00 15.34 190 GLU E N 1
ATOM 12238 C CA . GLU E 2 190 ? 85.886 195.361 200.755 1.00 14.00 190 GLU E CA 1
ATOM 12239 C C . GLU E 2 190 ? 87.259 195.529 201.368 1.00 14.71 190 GLU E C 1
ATOM 12240 O O . GLU E 2 190 ? 87.550 196.544 202.000 1.00 15.50 190 GLU E O 1
ATOM 12246 N N . GLY E 2 191 ? 88.109 194.531 201.196 1.00 15.18 191 GLY E N 1
ATOM 12247 C CA . GLY E 2 191 ? 89.428 194.569 201.813 1.00 15.50 191 GLY E CA 1
ATOM 12248 C C . GLY E 2 191 ? 90.265 195.654 201.180 1.00 13.56 191 GLY E C 1
ATOM 12249 O O . GLY E 2 191 ? 90.977 196.373 201.845 1.00 15.42 191 GLY E O 1
ATOM 12250 N N . THR E 2 192 ? 90.138 195.790 199.888 1.00 12.92 192 THR E N 1
ATOM 12251 C CA . THR E 2 192 ? 90.908 196.796 199.198 1.00 12.59 192 THR E CA 1
ATOM 12252 C C . THR E 2 192 ? 90.461 198.168 199.658 1.00 13.16 192 THR E C 1
ATOM 12253 O O . THR E 2 192 ? 91.266 199.046 199.948 1.00 13.42 192 THR E O 1
ATOM 12257 N N . ASP E 2 193 ? 89.158 198.371 199.696 1.00 13.15 193 ASP E N 1
ATOM 12258 C CA . ASP E 2 193 ? 88.643 199.671 200.073 1.00 13.73 193 ASP E CA 1
ATOM 12259 C C . ASP E 2 193 ? 89.068 199.999 201.485 1.00 14.94 193 ASP E C 1
ATOM 12260 O O . ASP E 2 193 ? 89.434 201.128 201.792 1.00 15.30 193 ASP E O 1
ATOM 12265 N N . ALA E 2 194 ? 89.034 199.002 202.349 1.00 14.47 194 ALA E N 1
ATOM 12266 C CA . ALA E 2 194 ? 89.436 199.224 203.716 1.00 15.87 194 ALA E CA 1
ATOM 12267 C C . ALA E 2 194 ? 90.888 199.643 203.797 1.00 14.19 194 ALA E C 1
ATOM 12268 O O . ALA E 2 194 ? 91.251 200.520 204.572 1.00 15.98 194 ALA E O 1
ATOM 12270 N N . THR E 2 195 ? 91.730 199.013 202.996 1.00 14.24 195 THR E N 1
ATOM 12271 C CA . THR E 2 195 ? 93.120 199.402 202.997 1.00 14.36 195 THR E CA 1
ATOM 12272 C C . THR E 2 195 ? 93.306 200.805 202.501 1.00 14.98 195 THR E C 1
ATOM 12273 O O . THR E 2 195 ? 94.042 201.579 203.085 1.00 15.38 195 THR E O 1
ATOM 12277 N N . PHE E 2 196 ? 92.638 201.158 201.432 1.00 13.47 196 PHE E N 1
ATOM 12278 C CA . PHE E 2 196 ? 92.781 202.504 200.935 1.00 13.29 196 PHE E CA 1
ATOM 12279 C C . PHE E 2 196 ? 92.252 203.539 201.881 1.00 13.81 196 PHE E C 1
ATOM 12280 O O . PHE E 2 196 ? 92.689 204.663 201.848 1.00 15.14 196 PHE E O 1
ATOM 12288 N N . ALA E 2 197 ? 91.254 203.177 202.659 1.00 14.82 197 ALA E N 1
ATOM 12289 C CA . ALA E 2 197 ? 90.669 204.122 203.586 1.00 16.09 197 ALA E CA 1
ATOM 12290 C C . ALA E 2 197 ? 91.629 204.505 204.688 1.00 15.91 197 ALA E C 1
ATOM 12291 O O . ALA E 2 197 ? 91.443 205.525 205.333 1.00 19.11 197 ALA E O 1
ATOM 12293 N N . LYS E 2 198 ? 92.604 203.656 204.969 1.00 16.14 198 LYS E N 1
ATOM 12294 C CA . LYS E 2 198 ? 93.498 203.915 206.074 1.00 17.94 198 LYS E CA 1
ATOM 12295 C C . LYS E 2 198 ? 94.965 204.009 205.702 1.00 16.07 198 LYS E C 1
ATOM 12296 O O . LYS E 2 198 ? 95.771 204.421 206.526 1.00 17.54 198 LYS E O 1
ATOM 12302 N N . ALA E 2 199 ? 95.317 203.724 204.457 1.00 13.89 199 ALA E N 1
ATOM 12303 C CA . ALA E 2 199 ? 96.720 203.700 204.111 1.00 13.81 199 ALA E CA 1
ATOM 12304 C C . ALA E 2 199 ? 97.303 205.102 204.330 1.00 15.15 199 ALA E C 1
ATOM 12305 O O . ALA E 2 199 ? 96.667 206.118 204.038 1.00 15.79 199 ALA E O 1
ATOM 12307 N N . GLU E 2 200 ? 98.588 205.143 204.610 1.00 14.67 200 GLU E N 1
ATOM 12308 C CA . GLU E 2 200 ? 99.289 206.409 204.765 1.00 14.79 200 GLU E CA 1
ATOM 12309 C C . GLU E 2 200 ? 99.387 207.167 203.475 1.00 13.20 200 GLU E C 1
ATOM 12310 O O . GLU E 2 200 ? 99.356 208.401 203.476 1.00 14.55 200 GLU E O 1
ATOM 12316 N N . VAL E 2 201 ? 99.613 206.420 202.406 1.00 13.32 201 VAL E N 1
ATOM 12317 C CA . VAL E 2 201 ? 99.814 207.012 201.121 1.00 13.40 201 VAL E CA 1
ATOM 12318 C C . VAL E 2 201 ? 98.883 206.344 200.162 1.00 12.81 201 VAL E C 1
ATOM 12319 O O . VAL E 2 201 ? 98.775 205.121 200.126 1.00 13.48 201 VAL E O 1
ATOM 12323 N N . VAL E 2 202 ? 98.213 207.163 199.378 1.00 12.61 202 VAL E N 1
ATOM 12324 C CA . VAL E 2 202 ? 97.394 206.683 198.299 1.00 12.35 202 VAL E CA 1
ATOM 12325 C C . VAL E 2 202 ? 97.880 207.402 197.086 1.00 12.64 202 VAL E C 1
ATOM 12326 O O . VAL E 2 202 ? 97.901 208.630 197.052 1.00 14.58 202 VAL E O 1
ATOM 12330 N N . SER E 2 203 ? 98.272 206.615 196.107 1.00 11.75 203 SER E N 1
ATOM 12331 C CA . SER E 2 203 ? 98.901 207.107 194.921 1.00 12.24 203 SER E CA 1
ATOM 12332 C C . SER E 2 203 ? 98.030 206.763 193.733 1.00 11.75 203 SER E C 1
ATOM 12333 O O . SER E 2 203 ? 97.835 205.589 193.446 1.00 12.65 203 SER E O 1
ATOM 12336 N N . LYS E 2 204 ? 97.408 207.772 193.142 1.00 12.39 204 LYS E N 1
ATOM 12337 C CA . LYS E 2 204 ? 96.384 207.590 192.143 1.00 11.85 204 LYS E CA 1
ATOM 12338 C C . LYS E 2 204 ? 96.797 208.317 190.897 1.00 11.77 204 LYS E C 1
ATOM 12339 O O . LYS E 2 204 ? 97.168 209.485 190.931 1.00 12.47 204 LYS E O 1
ATOM 12345 N N . ASP E 2 205 ? 96.577 207.660 189.786 1.00 11.94 205 ASP E N 1
ATOM 12346 C CA . ASP E 2 205 ? 96.722 208.278 188.507 1.00 11.30 205 ASP E CA 1
ATOM 12347 C C . ASP E 2 205 ? 95.777 207.623 187.546 1.00 12.40 205 ASP E C 1
ATOM 12348 O O . ASP E 2 205 ? 95.400 206.477 187.712 1.00 13.98 205 ASP E O 1
ATOM 12353 N N . MET E 2 206 ? 95.482 208.315 186.469 1.00 12.34 206 MET E N 1
ATOM 12354 C CA . MET E 2 206 ? 94.744 207.717 185.387 1.00 12.97 206 MET E CA 1
ATOM 12355 C C . MET E 2 206 ? 95.701 207.601 184.229 1.00 12.09 206 MET E C 1
ATOM 12356 O O . MET E 2 206 ? 96.126 208.578 183.663 1.00 14.00 206 MET E O 1
ATOM 12361 N N . PHE E 2 207 ? 96.051 206.369 183.938 1.00 11.79 207 PHE E N 1
ATOM 12362 C CA . PHE E 2 207 ? 96.971 206.052 182.887 1.00 11.60 207 PHE E CA 1
ATOM 12363 C C . PHE E 2 207 ? 96.172 205.576 181.700 1.00 12.42 207 PHE E C 1
ATOM 12364 O O . PHE E 2 207 ? 95.453 204.576 181.762 1.00 11.95 207 PHE E O 1
ATOM 12372 N N . THR E 2 208 ? 96.331 206.266 180.583 1.00 11.61 208 THR E N 1
ATOM 12373 C CA . THR E 2 208 ? 95.704 205.817 179.371 1.00 11.19 208 THR E CA 1
ATOM 12374 C C . THR E 2 208 ? 96.730 205.052 178.574 1.00 11.18 208 THR E C 1
ATOM 12375 O O . THR E 2 208 ? 97.814 205.553 178.282 1.00 11.77 208 THR E O 1
ATOM 12379 N N . TYR E 2 209 ? 96.346 203.856 178.158 1.00 11.15 209 TYR E N 1
ATOM 12380 C CA . TYR E 2 209 ? 97.112 203.102 177.213 1.00 10.68 209 TYR E CA 1
ATOM 12381 C C . TYR E 2 209 ? 96.387 203.286 175.900 1.00 10.54 209 TYR E C 1
ATOM 12382 O O . TYR E 2 209 ? 95.277 202.786 175.708 1.00 11.79 209 TYR E O 1
ATOM 12391 N N . HIS E 2 210 ? 96.929 204.193 175.111 1.00 10.59 210 HIS E N 1
ATOM 12392 C CA . HIS E 2 210 ? 96.273 204.671 173.927 1.00 11.40 210 HIS E CA 1
ATOM 12393 C C . HIS E 2 210 ? 96.091 203.576 172.917 1.00 11.02 210 HIS E C 1
ATOM 12394 O O . HIS E 2 210 ? 96.837 202.608 172.836 1.00 11.13 210 HIS E O 1
ATOM 12401 N N . ARG E 2 211 ? 95.130 203.824 172.043 1.00 11.25 211 ARG E N 1
ATOM 12402 C CA . ARG E 2 211 ? 94.834 202.870 170.990 1.00 11.21 211 ARG E CA 1
ATOM 12403 C C . ARG E 2 211 ? 96.007 202.813 170.036 1.00 10.26 211 ARG E C 1
ATOM 12404 O O . ARG E 2 211 ? 96.442 203.863 169.529 1.00 11.06 211 ARG E O 1
ATOM 12412 N N . VAL E 2 212 ? 96.418 201.602 169.719 1.00 10.58 212 VAL E N 1
ATOM 12413 C CA . VAL E 2 212 ? 97.464 201.369 168.750 1.00 10.66 212 VAL E CA 1
ATOM 12414 C C . VAL E 2 212 ? 96.975 200.168 167.936 1.00 10.66 212 VAL E C 1
ATOM 12415 O O . VAL E 2 212 ? 95.814 199.832 167.968 1.00 11.09 212 VAL E O 1
ATOM 12419 N N . HIS E 2 213 ? 97.832 199.610 167.115 1.00 10.78 213 HIS E N 1
ATOM 12420 C CA . HIS E 2 213 ? 97.402 198.565 166.209 1.00 10.43 213 HIS E CA 1
ATOM 12421 C C . HIS E 2 213 ? 98.582 197.673 165.951 1.00 10.90 213 HIS E C 1
ATOM 12422 O O . HIS E 2 213 ? 99.699 198.153 165.784 1.00 11.32 213 HIS E O 1
ATOM 12429 N N . PRO E 2 214 ? 98.355 196.375 165.844 1.00 10.15 214 PRO E N 1
ATOM 12430 C CA . PRO E 2 214 ? 99.454 195.440 165.632 1.00 10.64 214 PRO E CA 1
ATOM 12431 C C . PRO E 2 214 ? 100.129 195.560 164.272 1.00 11.42 214 PRO E C 1
ATOM 12432 O O . PRO E 2 214 ? 101.241 195.099 164.113 1.00 11.11 214 PRO E O 1
ATOM 12436 N N . SER E 2 215 ? 99.419 196.051 163.278 1.00 10.74 215 SER E N 1
ATOM 12437 C CA . SER E 2 215 ? 100.001 196.339 161.982 1.00 11.88 215 SER E CA 1
ATOM 12438 C C . SER E 2 215 ? 101.048 195.338 161.527 1.00 10.58 215 SER E C 1
ATOM 12439 O O . SER E 2 215 ? 102.185 195.696 161.239 1.00 10.34 215 SER E O 1
ATOM 12442 N N . PRO E 2 216 ? 100.664 194.100 161.337 1.00 10.13 216 PRO E N 1
ATOM 12443 C CA . PRO E 2 216 ? 101.591 193.144 160.747 1.00 10.65 216 PRO E CA 1
ATOM 12444 C C . PRO E 2 216 ? 101.909 193.594 159.358 1.00 10.21 216 PRO E C 1
ATOM 12445 O O . PRO E 2 216 ? 101.079 194.201 158.725 1.00 10.81 216 PRO E O 1
ATOM 12449 N N . LEU E 2 217 ? 103.099 193.294 158.874 1.00 10.06 217 LEU E N 1
ATOM 12450 C CA . LEU E 2 217 ? 103.468 193.798 157.580 1.00 11.29 217 LEU E CA 1
ATOM 12451 C C . LEU E 2 217 ? 102.615 193.222 156.485 1.00 10.16 217 LEU E C 1
ATOM 12452 O O . LEU E 2 217 ? 102.378 193.883 155.501 1.00 10.67 217 LEU E O 1
ATOM 12457 N N . GLU E 2 218 ? 102.159 191.974 156.652 1.00 10.75 218 GLU E N 1
ATOM 12458 C CA . GLU E 2 218 ? 101.105 191.433 155.818 1.00 10.56 218 GLU E CA 1
ATOM 12459 C C . GLU E 2 218 ? 99.764 191.697 156.469 1.00 10.35 218 GLU E C 1
ATOM 12460 O O . GLU E 2 218 ? 99.565 191.396 157.605 1.00 11.10 218 GLU E O 1
ATOM 12466 N N . THR E 2 219 ? 98.855 192.282 155.711 1.00 10.35 219 THR E N 1
ATOM 12467 C CA . THR E 2 219 ? 97.534 192.532 156.210 1.00 10.61 219 THR E CA 1
ATOM 12468 C C . THR E 2 219 ? 96.694 191.249 156.247 1.00 10.82 219 THR E C 1
ATOM 12469 O O . THR E 2 219 ? 97.170 190.149 155.903 1.00 11.50 219 THR E O 1
ATOM 12473 N N . CYS E 2 220 ? 95.447 191.370 156.657 1.00 10.93 220 CYS E N 1
ATOM 12474 C CA . CYS E 2 220 ? 94.573 190.220 156.768 1.00 10.52 220 CYS E CA 1
ATOM 12475 C C . CYS E 2 220 ? 94.016 189.904 155.410 1.00 12.36 220 CYS E C 1
ATOM 12476 O O . CYS E 2 220 ? 93.746 190.809 154.621 1.00 11.87 220 CYS E O 1
ATOM 12479 N N . GLN E 2 221 ? 93.812 188.624 155.152 1.00 10.84 221 GLN E N 1
ATOM 12480 C CA . GLN E 2 221 ? 93.449 188.207 153.846 1.00 11.35 221 GLN E CA 1
ATOM 12481 C C . GLN E 2 221 ? 93.086 186.740 153.827 1.00 11.34 221 GLN E C 1
ATOM 12482 O O . GLN E 2 221 ? 93.510 185.973 154.688 1.00 11.65 221 GLN E O 1
ATOM 12488 N N . CYS E 2 222 ? 92.388 186.339 152.790 1.00 11.15 222 CYS E N 1
ATOM 12489 C CA . CYS E 2 222 ? 92.026 184.948 152.648 1.00 11.59 222 CYS E CA 1
ATOM 12490 C C . CYS E 2 222 ? 91.759 184.634 151.216 1.00 11.64 222 CYS E C 1
ATOM 12491 O O . CYS E 2 222 ? 91.571 185.520 150.403 1.00 11.92 222 CYS E O 1
ATOM 12494 N N . VAL E 2 223 ? 91.752 183.348 150.928 1.00 11.64 223 VAL E N 1
ATOM 12495 C CA . VAL E 2 223 ? 91.166 182.851 149.714 1.00 11.46 223 VAL E CA 1
ATOM 12496 C C . VAL E 2 223 ? 90.183 181.761 150.072 1.00 11.52 223 VAL E C 1
ATOM 12497 O O . VAL E 2 223 ? 90.546 180.751 150.678 1.00 11.78 223 VAL E O 1
ATOM 12501 N N . ALA E 2 224 ? 88.918 182.014 149.791 1.00 11.35 224 ALA E N 1
ATOM 12502 C CA . ALA E 2 224 ? 87.872 181.045 150.030 1.00 12.41 224 ALA E CA 1
ATOM 12503 C C . ALA E 2 224 ? 87.595 180.299 148.776 1.00 12.83 224 ALA E C 1
ATOM 12504 O O . ALA E 2 224 ? 87.460 180.911 147.752 1.00 13.74 224 ALA E O 1
ATOM 12506 N N . SER E 2 225 ? 87.475 178.982 148.860 1.00 12.34 225 SER E N 1
ATOM 12507 C CA . SER E 2 225 ? 87.131 178.211 147.709 1.00 12.56 225 SER E CA 1
ATOM 12508 C C . SER E 2 225 ? 86.124 177.162 148.094 1.00 12.08 225 SER E C 1
ATOM 12509 O O . SER E 2 225 ? 86.462 176.105 148.606 1.00 12.99 225 SER E O 1
ATOM 12512 N N . MET E 2 226 ? 84.870 177.440 147.793 1.00 12.95 226 MET E N 1
ATOM 12513 C CA . MET E 2 226 ? 83.822 176.441 147.933 1.00 12.43 226 MET E CA 1
ATOM 12514 C C . MET E 2 226 ? 83.801 175.591 146.708 1.00 13.74 226 MET E C 1
ATOM 12515 O O . MET E 2 226 ? 83.598 176.077 145.621 1.00 15.13 226 MET E O 1
ATOM 12520 N N . ASP E 2 227 ? 84.002 174.309 146.925 1.00 13.12 227 ASP E N 1
ATOM 12521 C CA . ASP E 2 227 ? 83.888 173.325 145.879 1.00 12.94 227 ASP E CA 1
ATOM 12522 C C . ASP E 2 227 ? 82.456 172.835 145.917 1.00 13.15 227 ASP E C 1
ATOM 12523 O O . ASP E 2 227 ? 82.089 172.049 146.751 1.00 14.81 227 ASP E O 1
ATOM 12528 N N . LYS E 2 228 ? 81.626 173.366 145.044 1.00 14.98 228 LYS E N 1
ATOM 12529 C CA . LYS E 2 228 ? 80.218 173.034 145.094 1.00 14.93 228 LYS E CA 1
ATOM 12530 C C . LYS E 2 228 ? 79.933 171.638 144.614 1.00 16.91 228 LYS E C 1
ATOM 12531 O O . LYS E 2 228 ? 78.900 171.058 144.931 1.00 23.37 228 LYS E O 1
ATOM 12537 N N . ILE E 2 229 ? 80.851 171.075 143.862 1.00 14.55 229 ILE E N 1
ATOM 12538 C CA . ILE E 2 229 ? 80.665 169.704 143.468 1.00 14.95 229 ILE E CA 1
ATOM 12539 C C . ILE E 2 229 ? 80.825 168.766 144.623 1.00 15.13 229 ILE E C 1
ATOM 12540 O O . ILE E 2 229 ? 79.998 167.885 144.848 1.00 15.50 229 ILE E O 1
ATOM 12545 N N . LYS E 2 230 ? 81.850 169.022 145.404 1.00 15.18 230 LYS E N 1
ATOM 12546 C CA . LYS E 2 230 ? 82.128 168.170 146.536 1.00 14.73 230 LYS E CA 1
ATOM 12547 C C . LYS E 2 230 ? 81.396 168.584 147.781 1.00 14.91 230 LYS E C 1
ATOM 12548 O O . LYS E 2 230 ? 81.334 167.814 148.734 1.00 15.58 230 LYS E O 1
ATOM 12554 N N . GLY E 2 231 ? 80.907 169.804 147.804 1.00 14.65 231 GLY E N 1
ATOM 12555 C CA . GLY E 2 231 ? 80.337 170.359 149.009 1.00 15.42 231 GLY E CA 1
ATOM 12556 C C . GLY E 2 231 ? 81.359 170.597 150.088 1.00 13.06 231 GLY E C 1
ATOM 12557 O O . GLY E 2 231 ? 81.071 170.394 151.264 1.00 15.18 231 GLY E O 1
ATOM 12558 N N . GLU E 2 232 ? 82.557 171.002 149.676 1.00 12.17 232 GLU E N 1
ATOM 12559 C CA . GLU E 2 232 ? 83.657 171.210 150.598 1.00 11.97 232 GLU E CA 1
ATOM 12560 C C . GLU E 2 232 ? 84.243 172.570 150.417 1.00 11.80 232 GLU E C 1
ATOM 12561 O O . GLU E 2 232 ? 84.547 172.977 149.307 1.00 13.20 232 GLU E O 1
ATOM 12567 N N . LEU E 2 233 ? 84.473 173.244 151.519 1.00 11.94 233 LEU E N 1
ATOM 12568 C CA . LEU E 2 233 ? 85.073 174.562 151.519 1.00 11.87 233 LEU E CA 1
ATOM 12569 C C . LEU E 2 233 ? 86.531 174.451 151.870 1.00 12.47 233 LEU E C 1
ATOM 12570 O O . LEU E 2 233 ? 86.871 173.881 152.880 1.00 12.71 233 LEU E O 1
ATOM 12575 N N . THR E 2 234 ? 87.386 175.073 151.072 1.00 11.56 234 THR E N 1
ATOM 12576 C CA . THR E 2 234 ? 88.753 175.289 151.431 1.00 11.66 234 THR E CA 1
ATOM 12577 C C . THR E 2 234 ? 88.925 176.735 151.704 1.00 12.10 234 THR E C 1
ATOM 12578 O O . THR E 2 234 ? 88.466 177.565 150.942 1.00 13.84 234 THR E O 1
ATOM 12582 N N . LEU E 2 235 ? 89.622 177.068 152.765 1.00 11.88 235 LEU E N 1
ATOM 12583 C CA . LEU E 2 235 ? 89.787 178.462 153.152 1.00 11.38 235 LEU E CA 1
ATOM 12584 C C . LEU E 2 235 ? 91.219 178.658 153.549 1.00 10.90 235 LEU E C 1
ATOM 12585 O O . LEU E 2 235 ? 91.632 178.256 154.614 1.00 11.60 235 LEU E O 1
ATOM 12590 N N . TRP E 2 236 ? 91.959 179.355 152.690 1.00 10.73 236 TRP E N 1
ATOM 12591 C CA . TRP E 2 236 ? 93.294 179.786 153.018 1.00 10.60 236 TRP E CA 1
ATOM 12592 C C . TRP E 2 236 ? 93.136 181.087 153.720 1.00 11.02 236 TRP E C 1
ATOM 12593 O O . TRP E 2 236 ? 92.422 181.951 153.252 1.00 12.79 236 TRP E O 1
ATOM 12614 N N . GLY E 2 237 ? 93.912 181.344 154.737 1.00 11.31 237 GLY E N 1
ATOM 12615 C CA . GLY E 2 237 ? 93.800 182.640 155.340 1.00 11.32 237 GLY E CA 1
ATOM 12616 C C . GLY E 2 237 ? 94.842 182.928 156.354 1.00 11.05 237 GLY E C 1
ATOM 12617 O O . GLY E 2 237 ? 95.556 182.041 156.806 1.00 11.50 237 GLY E O 1
ATOM 12618 N N . THR E 2 238 ? 94.935 184.197 156.686 1.00 10.74 238 THR E N 1
ATOM 12619 C CA . THR E 2 238 ? 95.810 184.648 157.735 1.00 11.19 238 THR E CA 1
ATOM 12620 C C . THR E 2 238 ? 95.171 184.376 159.062 1.00 10.68 238 THR E C 1
ATOM 12621 O O . THR E 2 238 ? 94.571 185.259 159.680 1.00 12.05 238 THR E O 1
ATOM 12625 N N . PHE E 2 239 ? 95.320 183.141 159.514 1.00 11.30 239 PHE E N 1
ATOM 12626 C CA . PHE E 2 239 ? 94.660 182.672 160.713 1.00 11.36 239 PHE E CA 1
ATOM 12627 C C . PHE E 2 239 ? 95.727 182.218 161.692 1.00 10.34 239 PHE E C 1
ATOM 12628 O O . PHE E 2 239 ? 96.401 181.231 161.473 1.00 11.10 239 PHE E O 1
ATOM 12636 N N . GLN E 2 240 ? 95.784 182.911 162.799 1.00 10.47 240 GLN E N 1
ATOM 12637 C CA . GLN E 2 240 ? 96.595 182.444 163.888 1.00 11.53 240 GLN E CA 1
ATOM 12638 C C . GLN E 2 240 ? 96.014 181.220 164.569 1.00 10.89 240 GLN E C 1
ATOM 12639 O O . GLN E 2 240 ? 96.731 180.539 165.273 1.00 11.35 240 GLN E O 1
ATOM 12645 N N . ALA E 2 241 ? 94.724 180.995 164.392 1.00 10.57 241 ALA E N 1
ATOM 12646 C CA . ALA E 2 241 ? 94.028 179.887 165.027 1.00 11.68 241 ALA E CA 1
ATOM 12647 C C . ALA E 2 241 ? 93.133 179.248 163.980 1.00 10.11 241 ALA E C 1
ATOM 12648 O O . ALA E 2 241 ? 91.927 179.375 163.992 1.00 11.35 241 ALA E O 1
ATOM 12650 N N . PRO E 2 242 ? 93.736 178.488 163.090 1.00 11.04 242 PRO E N 1
ATOM 12651 C CA . PRO E 2 242 ? 92.978 177.972 161.971 1.00 10.78 242 PRO E CA 1
ATOM 12652 C C . PRO E 2 242 ? 91.942 176.937 162.349 1.00 10.42 242 PRO E C 1
ATOM 12653 O O . PRO E 2 242 ? 90.886 176.904 161.735 1.00 10.96 242 PRO E O 1
ATOM 12657 N N . HIS E 2 243 ? 92.196 176.119 163.363 1.00 10.51 243 HIS E N 1
ATOM 12658 C CA . HIS E 2 243 ? 91.183 175.140 163.743 1.00 10.62 243 HIS E CA 1
ATOM 12659 C C . HIS E 2 243 ? 89.984 175.823 164.337 1.00 10.85 243 HIS E C 1
ATOM 12660 O O . HIS E 2 243 ? 88.856 175.462 164.078 1.00 12.06 243 HIS E O 1
ATOM 12667 N N . VAL E 2 244 ? 90.219 176.868 165.113 1.00 11.34 244 VAL E N 1
ATOM 12668 C CA . VAL E 2 244 ? 89.109 177.601 165.655 1.00 12.25 244 VAL E CA 1
ATOM 12669 C C . VAL E 2 244 ? 88.309 178.208 164.532 1.00 12.23 244 VAL E C 1
ATOM 12670 O O . VAL E 2 244 ? 87.090 178.206 164.524 1.00 12.71 244 VAL E O 1
ATOM 12674 N N . ILE E 2 245 ? 88.995 178.767 163.558 1.00 11.37 245 ILE E N 1
ATOM 12675 C CA . ILE E 2 245 ? 88.298 179.341 162.421 1.00 12.07 245 ILE E CA 1
ATOM 12676 C C . ILE E 2 245 ? 87.474 178.255 161.765 1.00 11.02 245 ILE E C 1
ATOM 12677 O O . ILE E 2 245 ? 86.330 178.509 161.424 1.00 12.89 245 ILE E O 1
ATOM 12682 N N . ARG E 2 246 ? 88.011 177.060 161.592 1.00 11.05 246 ARG E N 1
ATOM 12683 C CA . ARG E 2 246 ? 87.227 176.003 160.969 1.00 11.62 246 ARG E CA 1
ATOM 12684 C C . ARG E 2 246 ? 85.941 175.765 161.764 1.00 11.76 246 ARG E C 1
ATOM 12685 O O . ARG E 2 246 ? 84.855 175.640 161.203 1.00 12.04 246 ARG E O 1
ATOM 12693 N N . THR E 2 247 ? 86.064 175.622 163.075 1.00 11.74 247 THR E N 1
ATOM 12694 C CA . THR E 2 247 ? 84.893 175.301 163.844 1.00 13.36 247 THR E CA 1
ATOM 12695 C C . THR E 2 247 ? 83.860 176.406 163.774 1.00 13.44 247 THR E C 1
ATOM 12696 O O . THR E 2 247 ? 82.667 176.154 163.652 1.00 14.41 247 THR E O 1
ATOM 12700 N N . VAL E 2 248 ? 84.322 177.641 163.792 1.00 13.90 248 VAL E N 1
ATOM 12701 C CA . VAL E 2 248 ? 83.416 178.770 163.743 1.00 15.92 248 VAL E CA 1
ATOM 12702 C C . VAL E 2 248 ? 82.737 178.816 162.406 1.00 14.89 248 VAL E C 1
ATOM 12703 O O . VAL E 2 248 ? 81.517 178.981 162.315 1.00 16.28 248 VAL E O 1
ATOM 12707 N N . VAL E 2 249 ? 83.510 178.610 161.352 1.00 15.46 249 VAL E N 1
ATOM 12708 C CA . VAL E 2 249 ? 82.952 178.615 160.029 1.00 16.73 249 VAL E CA 1
ATOM 12709 C C . VAL E 2 249 ? 81.934 177.501 159.911 1.00 14.54 249 VAL E C 1
ATOM 12710 O O . VAL E 2 249 ? 80.858 177.704 159.351 1.00 16.32 249 VAL E O 1
ATOM 12714 N N . SER E 2 250 ? 82.177 176.371 160.551 1.00 15.10 250 SER E N 1
ATOM 12715 C CA . SER E 2 250 ? 81.199 175.310 160.508 1.00 16.11 250 SER E CA 1
ATOM 12716 C C . SER E 2 250 ? 79.911 175.745 161.163 1.00 17.05 250 SER E C 1
ATOM 12717 O O . SER E 2 250 ? 78.846 175.587 160.601 1.00 18.77 250 SER E O 1
ATOM 12720 N N . LEU E 2 251 ? 80.023 176.318 162.346 1.00 16.26 251 LEU E N 1
ATOM 12721 C CA . LEU E 2 251 ? 78.845 176.579 163.146 1.00 21.66 251 LEU E CA 1
ATOM 12722 C C . LEU E 2 251 ? 78.008 177.643 162.447 1.00 23.55 251 LEU E C 1
ATOM 12723 O O . LEU E 2 251 ? 76.771 177.588 162.457 1.00 25.35 251 LEU E O 1
ATOM 12728 N N . ILE E 2 252 ? 78.661 178.581 161.768 1.00 17.05 252 ILE E N 1
ATOM 12729 C CA . ILE E 2 252 ? 77.897 179.682 161.195 1.00 24.01 252 ILE E CA 1
ATOM 12730 C C . ILE E 2 252 ? 77.459 179.407 159.755 1.00 25.32 252 ILE E C 1
ATOM 12731 O O . ILE E 2 252 ? 76.462 179.972 159.294 1.00 30.29 252 ILE E O 1
ATOM 12736 N N . SER E 2 253 ? 78.144 178.496 159.068 1.00 18.91 253 SER E N 1
ATOM 12737 C CA . SER E 2 253 ? 77.819 178.219 157.675 1.00 19.02 253 SER E CA 1
ATOM 12738 C C . SER E 2 253 ? 76.881 177.045 157.561 1.00 21.51 253 SER E C 1
ATOM 12739 O O . SER E 2 253 ? 76.275 176.849 156.521 1.00 23.66 253 SER E O 1
ATOM 12742 N N . GLY E 2 254 ? 76.983 176.135 158.513 1.00 20.53 254 GLY E N 1
ATOM 12743 C CA . GLY E 2 254 ? 76.283 174.876 158.416 1.00 22.71 254 GLY E CA 1
ATOM 12744 C C . GLY E 2 254 ? 77.066 173.784 157.727 1.00 19.00 254 GLY E C 1
ATOM 12745 O O . GLY E 2 254 ? 76.575 172.672 157.609 1.00 20.87 254 GLY E O 1
ATOM 12746 N N . LEU E 2 255 ? 78.230 174.098 157.175 1.00 14.42 255 LEU E N 1
ATOM 12747 C CA . LEU E 2 255 ? 79.063 173.040 156.623 1.00 14.05 255 LEU E CA 1
ATOM 12748 C C . LEU E 2 255 ? 79.702 172.309 157.771 1.00 13.48 255 LEU E C 1
ATOM 12749 O O . LEU E 2 255 ? 80.157 172.912 158.709 1.00 14.61 255 LEU E O 1
ATOM 12754 N N . PRO E 2 256 ? 79.798 171.010 157.668 1.00 13.73 256 PRO E N 1
ATOM 12755 C CA . PRO E 2 256 ? 80.448 170.228 158.697 1.00 13.23 256 PRO E CA 1
ATOM 12756 C C . PRO E 2 256 ? 81.935 170.370 158.631 1.00 11.90 256 PRO E C 1
ATOM 12757 O O . PRO E 2 256 ? 82.503 170.632 157.590 1.00 11.53 256 PRO E O 1
ATOM 12761 N N . GLU E 2 257 ? 82.569 170.237 159.777 1.00 10.78 257 GLU E N 1
ATOM 12762 C CA . GLU E 2 257 ? 83.988 170.427 159.852 1.00 11.60 257 GLU E CA 1
ATOM 12763 C C . GLU E 2 257 ? 84.825 169.579 158.946 1.00 10.89 257 GLU E C 1
ATOM 12764 O O . GLU E 2 257 ? 85.915 170.000 158.544 1.00 11.89 257 GLU E O 1
ATOM 12770 N N . HIS E 2 258 ? 84.427 168.348 158.719 1.00 10.88 258 HIS E N 1
ATOM 12771 C CA . HIS E 2 258 ? 85.226 167.504 157.851 1.00 10.72 258 HIS E CA 1
ATOM 12772 C C . HIS E 2 258 ? 85.153 167.900 156.420 1.00 11.35 258 HIS E C 1
ATOM 12773 O O . HIS E 2 258 ? 85.909 167.411 155.624 1.00 12.01 258 HIS E O 1
ATOM 12780 N N . LYS E 2 259 ? 84.296 168.874 156.111 1.00 11.06 259 LYS E N 1
ATOM 12781 C CA . LYS E 2 259 ? 84.179 169.412 154.778 1.00 11.91 259 LYS E CA 1
ATOM 12782 C C . LYS E 2 259 ? 84.611 170.853 154.731 1.00 11.49 259 LYS E C 1
ATOM 12783 O O . LYS E 2 259 ? 84.345 171.541 153.784 1.00 12.30 259 LYS E O 1
ATOM 12789 N N . ILE E 2 260 ? 85.358 171.288 155.716 1.00 10.95 260 ILE E N 1
ATOM 12790 C CA . ILE E 2 260 ? 85.956 172.621 155.732 1.00 10.72 260 ILE E CA 1
ATOM 12791 C C . ILE E 2 260 ? 87.426 172.424 155.982 1.00 11.06 260 ILE E C 1
ATOM 12792 O O . ILE E 2 260 ? 87.822 171.924 157.018 1.00 12.14 260 ILE E O 1
ATOM 12797 N N . HIS E 2 261 ? 88.212 172.817 154.997 1.00 10.95 261 HIS E N 1
ATOM 12798 C CA . HIS E 2 261 ? 89.624 172.634 155.010 1.00 10.84 261 HIS E CA 1
ATOM 12799 C C . HIS E 2 261 ? 90.277 173.988 155.159 1.00 10.52 261 HIS E C 1
ATOM 12800 O O . HIS E 2 261 ? 90.390 174.729 154.201 1.00 11.70 261 HIS E O 1
ATOM 12807 N N . VAL E 2 262 ? 90.579 174.389 156.383 1.00 10.65 262 VAL E N 1
ATOM 12808 C CA . VAL E 2 262 ? 91.231 175.666 156.602 1.00 10.38 262 VAL E CA 1
ATOM 12809 C C . VAL E 2 262 ? 92.714 175.471 156.502 1.00 10.82 262 VAL E C 1
ATOM 12810 O O . VAL E 2 262 ? 93.277 174.486 156.963 1.00 12.64 262 VAL E O 1
ATOM 12814 N N . ILE E 2 263 ? 93.344 176.397 155.805 1.00 10.79 263 ILE E N 1
ATOM 12815 C CA . ILE E 2 263 ? 94.767 176.368 155.614 1.00 11.38 263 ILE E CA 1
ATOM 12816 C C . ILE E 2 263 ? 95.323 177.703 155.973 1.00 11.16 263 ILE E C 1
ATOM 12817 O O . ILE E 2 263 ? 95.058 178.694 155.294 1.00 12.33 263 ILE E O 1
ATOM 12822 N N . ALA E 2 264 ? 96.101 177.754 157.050 1.00 10.75 264 ALA E N 1
ATOM 12823 C CA . ALA E 2 264 ? 96.928 178.910 157.336 1.00 10.78 264 ALA E CA 1
ATOM 12824 C C . ALA E 2 264 ? 98.301 178.589 156.836 1.00 11.15 264 ALA E C 1
ATOM 12825 O O . ALA E 2 264 ? 98.941 177.664 157.342 1.00 11.41 264 ALA E O 1
ATOM 12827 N N . PRO E 2 265 ? 98.699 179.248 155.767 1.00 10.72 265 PRO E N 1
ATOM 12828 C CA . PRO E 2 265 ? 99.984 178.982 155.164 1.00 11.13 265 PRO E CA 1
ATOM 12829 C C . PRO E 2 265 ? 101.049 179.795 155.856 1.00 10.93 265 PRO E C 1
ATOM 12830 O O . PRO E 2 265 ? 100.966 179.992 157.050 1.00 12.53 265 PRO E O 1
ATOM 12834 N N . ASP E 2 266 ? 102.061 180.250 155.155 1.00 10.32 266 ASP E N 1
ATOM 12835 C CA . ASP E 2 266 ? 102.965 181.189 155.806 1.00 10.55 266 ASP E CA 1
ATOM 12836 C C . ASP E 2 266 ? 102.208 182.478 156.033 1.00 10.40 266 ASP E C 1
ATOM 12837 O O . ASP E 2 266 ? 101.467 182.934 155.173 1.00 11.55 266 ASP E O 1
ATOM 12842 N N . ILE E 2 267 ? 102.464 183.096 157.168 1.00 10.38 267 ILE E N 1
ATOM 12843 C CA . ILE E 2 267 ? 101.772 184.296 157.575 1.00 10.72 267 ILE E CA 1
ATOM 12844 C C . ILE E 2 267 ? 102.811 185.342 157.876 1.00 10.15 267 ILE E C 1
ATOM 12845 O O . ILE E 2 267 ? 103.759 185.108 158.604 1.00 10.45 267 ILE E O 1
ATOM 12850 N N . GLY E 2 268 ? 102.654 186.485 157.237 1.00 10.05 268 GLY E N 1
ATOM 12851 C CA . GLY E 2 268 ? 103.638 187.557 157.313 1.00 10.75 268 GLY E CA 1
ATOM 12852 C C . GLY E 2 268 ? 103.467 188.407 158.546 1.00 9.96 268 GLY E C 1
ATOM 12853 O O . GLY E 2 268 ? 103.300 189.622 158.480 1.00 10.56 268 GLY E O 1
ATOM 12854 N N . GLY E 2 269 ? 103.573 187.745 159.688 1.00 10.15 269 GLY E N 1
ATOM 12855 C CA . GLY E 2 269 ? 103.352 188.382 160.948 1.00 9.86 269 GLY E CA 1
ATOM 12856 C C . GLY E 2 269 ? 101.902 188.395 161.274 1.00 10.69 269 GLY E C 1
ATOM 12857 O O . GLY E 2 269 ? 101.038 188.475 160.426 1.00 11.00 269 GLY E O 1
ATOM 12858 N N . GLY E 2 270 ? 101.624 188.277 162.547 1.00 9.89 270 GLY E N 1
ATOM 12859 C CA . GLY E 2 270 ? 100.273 188.356 163.035 1.00 10.35 270 GLY E CA 1
ATOM 12860 C C . GLY E 2 270 ? 100.162 189.330 164.148 1.00 10.72 270 GLY E C 1
ATOM 12861 O O . GLY E 2 270 ? 99.375 190.257 164.071 1.00 11.27 270 GLY E O 1
ATOM 12862 N N . PHE E 2 271 ? 100.957 189.112 165.169 1.00 10.64 271 PHE E N 1
ATOM 12863 C CA . PHE E 2 271 ? 100.986 190.043 166.274 1.00 11.08 271 PHE E CA 1
ATOM 12864 C C . PHE E 2 271 ? 99.619 190.219 166.890 1.00 10.59 271 PHE E C 1
ATOM 12865 O O . PHE E 2 271 ? 99.336 191.234 167.476 1.00 11.34 271 PHE E O 1
ATOM 12873 N N . GLY E 2 272 ? 98.768 189.224 166.757 1.00 10.48 272 GLY E N 1
ATOM 12874 C CA . GLY E 2 272 ? 97.428 189.251 167.284 1.00 10.71 272 GLY E CA 1
ATOM 12875 C C . GLY E 2 272 ? 96.349 189.738 166.364 1.00 10.89 272 GLY E C 1
ATOM 12876 O O . GLY E 2 272 ? 95.176 189.644 166.650 1.00 12.94 272 GLY E O 1
ATOM 12877 N N . ASN E 2 273 ? 96.746 190.353 165.275 1.00 10.16 273 ASN E N 1
ATOM 12878 C CA . ASN E 2 273 ? 95.808 190.899 164.335 1.00 10.94 273 ASN E CA 1
ATOM 12879 C C . ASN E 2 273 ? 95.017 189.804 163.668 1.00 10.82 273 ASN E C 1
ATOM 12880 O O . ASN E 2 273 ? 93.972 190.081 163.134 1.00 14.23 273 ASN E O 1
ATOM 12885 N N . LYS E 2 274 ? 95.540 188.583 163.655 1.00 10.70 274 LYS E N 1
ATOM 12886 C CA . LYS E 2 274 ? 95.010 187.551 162.787 1.00 11.41 274 LYS E CA 1
ATOM 12887 C C . LYS E 2 274 ? 94.394 186.413 163.568 1.00 11.45 274 LYS E C 1
ATOM 12888 O O . LYS E 2 274 ? 94.260 185.312 163.072 1.00 11.89 274 LYS E O 1
ATOM 12894 N N . VAL E 2 275 ? 93.949 186.694 164.769 1.00 12.33 275 VAL E N 1
ATOM 12895 C CA . VAL E 2 275 ? 93.282 185.676 165.543 1.00 12.72 275 VAL E CA 1
ATOM 12896 C C . VAL E 2 275 ? 91.845 185.520 165.102 1.00 13.89 275 VAL E C 1
ATOM 12897 O O . VAL E 2 275 ? 91.375 184.474 164.750 1.00 20.25 275 VAL E O 1
ATOM 12901 N N . GLY E 2 276 ? 91.123 186.612 165.127 1.00 16.25 276 GLY E N 1
ATOM 12902 C CA . GLY E 2 276 ? 89.702 186.565 164.945 1.00 19.38 276 GLY E CA 1
ATOM 12903 C C . GLY E 2 276 ? 89.330 186.580 163.496 1.00 15.60 276 GLY E C 1
ATOM 12904 O O . GLY E 2 276 ? 90.152 186.683 162.590 1.00 18.73 276 GLY E O 1
ATOM 12905 N N . ALA E 2 277 ? 88.054 186.402 163.268 1.00 17.04 277 ALA E N 1
ATOM 12906 C CA . ALA E 2 277 ? 87.495 186.505 161.964 1.00 18.89 277 ALA E CA 1
ATOM 12907 C C . ALA E 2 277 ? 87.232 187.957 161.660 1.00 19.25 277 ALA E C 1
ATOM 12908 O O . ALA E 2 277 ? 86.905 188.769 162.536 1.00 22.69 277 ALA E O 1
ATOM 12910 N N . TYR E 2 278 ? 87.312 188.273 160.397 1.00 15.99 278 TYR E N 1
ATOM 12911 C CA . TYR E 2 278 ? 86.923 189.574 159.929 1.00 14.22 278 TYR E CA 1
ATOM 12912 C C . TYR E 2 278 ? 85.875 189.368 158.868 1.00 13.58 278 TYR E C 1
ATOM 12913 O O . TYR E 2 278 ? 85.750 188.301 158.276 1.00 14.99 278 TYR E O 1
ATOM 12922 N N . SER E 2 279 ? 85.169 190.441 158.577 1.00 13.78 279 SER E N 1
ATOM 12923 C CA . SER E 2 279 ? 84.129 190.426 157.574 1.00 14.38 279 SER E CA 1
ATOM 12924 C C . SER E 2 279 ? 84.656 189.922 156.256 1.00 13.42 279 SER E C 1
ATOM 12925 O O . SER E 2 279 ? 83.986 189.170 155.575 1.00 13.75 279 SER E O 1
ATOM 12930 N N . GLY E 2 280 ? 85.874 190.276 155.924 1.00 13.49 280 GLY E N 1
ATOM 12931 C CA . GLY E 2 280 ? 86.458 189.821 154.692 1.00 14.06 280 GLY E CA 1
ATOM 12932 C C . GLY E 2 280 ? 86.434 188.322 154.534 1.00 12.95 280 GLY E C 1
ATOM 12933 O O . GLY E 2 280 ? 86.190 187.814 153.465 1.00 14.43 280 GLY E O 1
ATOM 12934 N N . TYR E 2 281 ? 86.692 187.590 155.599 1.00 12.51 281 TYR E N 1
ATOM 12935 C CA . TYR E 2 281 ? 86.747 186.156 155.487 1.00 12.03 281 TYR E CA 1
ATOM 12936 C C . TYR E 2 281 ? 85.339 185.665 155.243 1.00 13.23 281 TYR E C 1
ATOM 12937 O O . TYR E 2 281 ? 85.093 184.769 154.445 1.00 14.17 281 TYR E O 1
ATOM 12946 N N . VAL E 2 282 ? 84.399 186.211 155.985 1.00 13.08 282 VAL E N 1
ATOM 12947 C CA . VAL E 2 282 ? 83.036 185.724 155.857 1.00 12.95 282 VAL E CA 1
ATOM 12948 C C . VAL E 2 282 ? 82.492 186.025 154.496 1.00 12.50 282 VAL E C 1
ATOM 12949 O O . VAL E 2 282 ? 81.852 185.184 153.875 1.00 14.00 282 VAL E O 1
ATOM 12953 N N . CYS E 2 283 ? 82.745 187.234 154.002 1.00 12.93 283 CYS E N 1
ATOM 12954 C CA . CYS E 2 283 ? 82.254 187.609 152.706 1.00 13.14 283 CYS E CA 1
ATOM 12955 C C . CYS E 2 283 ? 82.920 186.843 151.616 1.00 12.57 283 CYS E C 1
ATOM 12956 O O . CYS E 2 283 ? 82.259 186.484 150.668 1.00 13.91 283 CYS E O 1
ATOM 12959 N N . ALA E 2 284 ? 84.213 186.590 151.720 1.00 12.19 284 ALA E N 1
ATOM 12960 C CA . ALA E 2 284 ? 84.856 185.764 150.706 1.00 12.31 284 ALA E CA 1
ATOM 12961 C C . ALA E 2 284 ? 84.229 184.379 150.682 1.00 11.16 284 ALA E C 1
ATOM 12962 O O . ALA E 2 284 ? 84.007 183.838 149.630 1.00 12.87 284 ALA E O 1
ATOM 12964 N N . VAL E 2 285 ? 83.992 183.795 151.845 1.00 13.45 285 VAL E N 1
ATOM 12965 C CA . VAL E 2 285 ? 83.344 182.502 151.918 1.00 13.22 285 VAL E CA 1
ATOM 12966 C C . VAL E 2 285 ? 81.964 182.527 151.305 1.00 13.73 285 VAL E C 1
ATOM 12967 O O . VAL E 2 285 ? 81.630 181.685 150.496 1.00 14.71 285 VAL E O 1
ATOM 12971 N N . VAL E 2 286 ? 81.127 183.474 151.713 1.00 13.44 286 VAL E N 1
ATOM 12972 C CA . VAL E 2 286 ? 79.794 183.546 151.174 1.00 14.56 286 VAL E CA 1
ATOM 12973 C C . VAL E 2 286 ? 79.872 183.704 149.694 1.00 12.99 286 VAL E C 1
ATOM 12974 O O . VAL E 2 286 ? 79.143 183.051 148.966 1.00 15.10 286 VAL E O 1
ATOM 12978 N N . ALA E 2 287 ? 80.717 184.615 149.232 1.00 13.65 287 ALA E N 1
ATOM 12979 C CA . ALA E 2 287 ? 80.833 184.875 147.815 1.00 14.08 287 ALA E CA 1
ATOM 12980 C C . ALA E 2 287 ? 81.245 183.618 147.079 1.00 14.30 287 ALA E C 1
ATOM 12981 O O . ALA E 2 287 ? 80.707 183.318 146.050 1.00 15.40 287 ALA E O 1
ATOM 12983 N N . SER E 2 288 ? 82.155 182.843 147.641 1.00 12.85 288 SER E N 1
ATOM 12984 C CA . SER E 2 288 ? 82.605 181.654 146.975 1.00 13.83 288 SER E CA 1
ATOM 12985 C C . SER E 2 288 ? 81.492 180.611 146.973 1.00 13.46 288 SER E C 1
ATOM 12986 O O . SER E 2 288 ? 81.331 179.893 146.021 1.00 15.72 288 SER E O 1
ATOM 12989 N N . ILE E 2 289 ? 80.751 180.510 148.061 1.00 15.16 289 ILE E N 1
ATOM 12990 C CA . ILE E 2 289 ? 79.634 179.589 148.083 1.00 16.90 289 ILE E CA 1
ATOM 12991 C C . ILE E 2 289 ? 78.596 179.969 147.044 1.00 17.47 289 ILE E C 1
ATOM 12992 O O . ILE E 2 289 ? 78.066 179.127 146.366 1.00 19.35 289 ILE E O 1
ATOM 12997 N N . VAL E 2 290 ? 78.288 181.250 146.939 1.00 16.48 290 VAL E N 1
ATOM 12998 C CA . VAL E 2 290 ? 77.325 181.719 145.962 1.00 18.31 290 VAL E CA 1
ATOM 12999 C C . VAL E 2 290 ? 77.826 181.458 144.563 1.00 20.95 290 VAL E C 1
ATOM 13000 O O . VAL E 2 290 ? 77.081 180.973 143.703 1.00 23.34 290 VAL E O 1
ATOM 13004 N N . LEU E 2 291 ? 79.068 181.833 144.304 1.00 16.57 291 LEU E N 1
ATOM 13005 C CA . LEU E 2 291 ? 79.574 181.809 142.946 1.00 20.40 291 LEU E CA 1
ATOM 13006 C C . LEU E 2 291 ? 80.204 180.465 142.555 1.00 17.95 291 LEU E C 1
ATOM 13007 O O . LEU E 2 291 ? 80.292 180.175 141.382 1.00 21.47 291 LEU E O 1
ATOM 13012 N N . GLY E 2 292 ? 80.574 179.639 143.528 1.00 18.38 292 GLY E N 1
ATOM 13013 C CA . GLY E 2 292 ? 81.207 178.358 143.269 1.00 19.23 292 GLY E CA 1
ATOM 13014 C C . GLY E 2 292 ? 82.580 178.460 142.638 1.00 15.35 292 GLY E C 1
ATOM 13015 O O . GLY E 2 292 ? 83.069 177.479 142.100 1.00 17.88 292 GLY E O 1
ATOM 13016 N N . VAL E 2 293 ? 83.254 179.597 142.836 1.00 14.34 293 VAL E N 1
ATOM 13017 C CA . VAL E 2 293 ? 84.627 179.749 142.423 1.00 14.06 293 VAL E CA 1
ATOM 13018 C C . VAL E 2 293 ? 85.359 180.394 143.570 1.00 14.21 293 VAL E C 1
ATOM 13019 O O . VAL E 2 293 ? 84.747 180.948 144.471 1.00 12.90 293 VAL E O 1
ATOM 13023 N N . PRO E 2 294 ? 86.677 180.383 143.555 1.00 13.14 294 PRO E N 1
ATOM 13024 C CA . PRO E 2 294 ? 87.410 180.910 144.696 1.00 13.10 294 PRO E CA 1
ATOM 13025 C C . PRO E 2 294 ? 87.289 182.428 144.724 1.00 12.09 294 PRO E C 1
ATOM 13026 O O . PRO E 2 294 ? 87.193 183.088 143.691 1.00 12.94 294 PRO E O 1
ATOM 13030 N N . VAL E 2 295 ? 87.335 182.975 145.925 1.00 12.84 295 VAL E N 1
ATOM 13031 C CA . VAL E 2 295 ? 87.317 184.412 146.104 1.00 11.52 295 VAL E CA 1
ATOM 13032 C C . VAL E 2 295 ? 88.416 184.767 147.069 1.00 11.87 295 VAL E C 1
ATOM 13033 O O . VAL E 2 295 ? 88.451 184.300 148.189 1.00 11.83 295 VAL E O 1
ATOM 13037 N N . LYS E 2 296 ? 89.307 185.628 146.610 1.00 11.56 296 LYS E N 1
ATOM 13038 C CA . LYS E 2 296 ? 90.390 186.156 147.375 1.00 11.49 296 LYS E CA 1
ATOM 13039 C C . LYS E 2 296 ? 89.940 187.491 147.924 1.00 12.89 296 LYS E C 1
ATOM 13040 O O . LYS E 2 296 ? 89.407 188.312 147.208 1.00 12.81 296 LYS E O 1
ATOM 13046 N N . TRP E 2 297 ? 90.352 187.781 149.142 1.00 10.99 297 TRP E N 1
ATOM 13047 C CA . TRP E 2 297 ? 90.190 189.089 149.729 1.00 11.47 297 TRP E CA 1
ATOM 13048 C C . TRP E 2 297 ? 91.507 189.440 150.396 1.00 11.92 297 TRP E C 1
ATOM 13049 O O . TRP E 2 297 ? 92.026 188.660 151.191 1.00 11.76 297 TRP E O 1
ATOM 13060 N N . VAL E 2 298 ? 92.046 190.597 150.041 1.00 10.76 298 VAL E N 1
ATOM 13061 C CA . VAL E 2 298 ? 93.282 191.068 150.623 1.00 11.46 298 VAL E CA 1
ATOM 13062 C C . VAL E 2 298 ? 93.026 192.518 150.973 1.00 11.66 298 VAL E C 1
ATOM 13063 O O . VAL E 2 298 ? 92.784 193.315 150.121 1.00 14.14 298 VAL E O 1
ATOM 13067 N N . GLU E 2 299 ? 93.171 192.899 152.221 1.00 12.32 299 GLU E N 1
ATOM 13068 C CA . GLU E 2 299 ? 92.956 194.282 152.583 1.00 12.59 299 GLU E CA 1
ATOM 13069 C C . GLU E 2 299 ? 94.216 195.103 152.370 1.00 12.20 299 GLU E C 1
ATOM 13070 O O . GLU E 2 299 ? 95.346 194.608 152.463 1.00 12.55 299 GLU E O 1
ATOM 13076 N N . ASP E 2 300 ? 93.993 196.386 152.136 1.00 11.68 300 ASP E N 1
ATOM 13077 C CA . ASP E 2 300 ? 95.080 197.315 152.075 1.00 12.39 300 ASP E CA 1
ATOM 13078 C C . ASP E 2 300 ? 95.374 197.809 153.474 1.00 11.98 300 ASP E C 1
ATOM 13079 O O . ASP E 2 300 ? 94.545 197.760 154.377 1.00 12.11 300 ASP E O 1
ATOM 13084 N N . ARG E 2 301 ? 96.529 198.424 153.612 1.00 11.70 301 ARG E N 1
ATOM 13085 C CA . ARG E 2 301 ? 97.001 198.886 154.894 1.00 11.75 301 ARG E CA 1
ATOM 13086 C C . ARG E 2 301 ? 96.026 199.837 155.559 1.00 10.91 301 ARG E C 1
ATOM 13087 O O . ARG E 2 301 ? 95.816 199.737 156.762 1.00 11.54 301 ARG E O 1
ATOM 13095 N N . MET E 2 302 ? 95.484 200.808 154.841 1.00 12.01 302 MET E N 1
ATOM 13096 C CA . MET E 2 302 ? 94.639 201.751 155.524 1.00 12.36 302 MET E CA 1
ATOM 13097 C C . MET E 2 302 ? 93.441 201.053 156.135 1.00 12.25 302 MET E C 1
ATOM 13098 O O . MET E 2 302 ? 93.029 201.384 157.212 1.00 13.08 302 MET E O 1
ATOM 13103 N N . GLU E 2 303 ? 92.899 200.064 155.457 1.00 11.80 303 GLU E N 1
ATOM 13104 C CA . GLU E 2 303 ? 91.804 199.309 156.015 1.00 12.90 303 GLU E CA 1
ATOM 13105 C C . GLU E 2 303 ? 92.259 198.377 157.113 1.00 11.77 303 GLU E C 1
ATOM 13106 O O . GLU E 2 303 ? 91.558 198.204 158.099 1.00 12.90 303 GLU E O 1
ATOM 13112 N N . ASN E 2 304 ? 93.445 197.808 156.991 1.00 11.50 304 ASN E N 1
ATOM 13113 C CA . ASN E 2 304 ? 93.966 197.001 158.063 1.00 11.36 304 ASN E CA 1
ATOM 13114 C C . ASN E 2 304 ? 94.015 197.830 159.327 1.00 11.52 304 ASN E C 1
ATOM 13115 O O . ASN E 2 304 ? 93.561 197.398 160.380 1.00 12.22 304 ASN E O 1
ATOM 13120 N N . LEU E 2 305 ? 94.585 199.018 159.242 1.00 11.03 305 LEU E N 1
ATOM 13121 C CA . LEU E 2 305 ? 94.825 199.800 160.427 1.00 11.10 305 LEU E CA 1
ATOM 13122 C C . LEU E 2 305 ? 93.539 200.311 161.031 1.00 11.45 305 LEU E C 1
ATOM 13123 O O . LEU E 2 305 ? 93.460 200.529 162.221 1.00 12.86 305 LEU E O 1
ATOM 13128 N N . SER E 2 306 ? 92.549 200.563 160.199 1.00 11.82 306 SER E N 1
ATOM 13129 C CA . SER E 2 306 ? 91.340 201.220 160.650 1.00 13.35 306 SER E CA 1
ATOM 13130 C C . SER E 2 306 ? 90.153 200.307 160.858 1.00 13.25 306 SER E C 1
ATOM 13131 O O . SER E 2 306 ? 89.164 200.739 161.382 1.00 14.20 306 SER E O 1
ATOM 13134 N N . THR E 2 307 ? 90.249 199.038 160.485 1.00 12.75 307 THR E N 1
ATOM 13135 C CA . THR E 2 307 ? 89.091 198.172 160.571 1.00 13.70 307 THR E CA 1
ATOM 13136 C C . THR E 2 307 ? 89.357 196.830 161.181 1.00 13.94 307 THR E C 1
ATOM 13137 O O . THR E 2 307 ? 88.423 196.083 161.358 1.00 17.32 307 THR E O 1
ATOM 13141 N N . THR E 2 308 ? 90.612 196.508 161.448 1.00 12.71 308 THR E N 1
ATOM 13142 C CA . THR E 2 308 ? 90.902 195.252 162.110 1.00 11.74 308 THR E CA 1
ATOM 13143 C C . THR E 2 308 ? 91.384 195.542 163.492 1.00 12.09 308 THR E C 1
ATOM 13144 O O . THR E 2 308 ? 91.506 196.693 163.889 1.00 13.36 308 THR E O 1
ATOM 13148 N N . SER E 2 309 ? 91.688 194.497 164.243 1.00 11.60 309 SER E N 1
ATOM 13149 C CA . SER E 2 309 ? 91.802 194.603 165.672 1.00 12.11 309 SER E CA 1
ATOM 13150 C C . SER E 2 309 ? 92.746 195.694 166.079 1.00 11.97 309 SER E C 1
ATOM 13151 O O . SER E 2 309 ? 93.940 195.589 165.934 1.00 12.75 309 SER E O 1
ATOM 13154 N N . PHE E 2 310 ? 92.211 196.694 166.755 1.00 11.00 310 PHE E N 1
ATOM 13155 C CA . PHE E 2 310 ? 93.067 197.625 167.478 1.00 11.70 310 PHE E CA 1
ATOM 13156 C C . PHE E 2 310 ? 93.586 196.977 168.715 1.00 11.98 310 PHE E C 1
ATOM 13157 O O . PHE E 2 310 ? 93.140 195.889 169.102 1.00 11.70 310 PHE E O 1
ATOM 13165 N N . ALA E 2 311 ? 94.543 197.631 169.341 1.00 10.84 311 ALA E N 1
ATOM 13166 C CA . ALA E 2 311 ? 95.043 197.194 170.618 1.00 10.78 311 ALA E CA 1
ATOM 13167 C C . ALA E 2 311 ? 94.953 198.333 171.593 1.00 10.48 311 ALA E C 1
ATOM 13168 O O . ALA E 2 311 ? 95.075 199.496 171.255 1.00 11.11 311 ALA E O 1
ATOM 13170 N N . ARG E 2 312 ? 94.835 197.952 172.849 1.00 10.62 312 ARG E N 1
ATOM 13171 C CA . ARG E 2 312 ? 94.908 198.844 173.990 1.00 10.36 312 ARG E CA 1
ATOM 13172 C C . ARG E 2 312 ? 93.606 199.591 174.130 1.00 10.56 312 ARG E C 1
ATOM 13173 O O . ARG E 2 312 ? 92.545 198.989 174.183 1.00 11.27 312 ARG E O 1
ATOM 13181 N N . ASP E 2 313 ? 93.679 200.902 174.325 1.00 11.06 313 ASP E N 1
ATOM 13182 C CA . ASP E 2 313 ? 92.519 201.738 174.549 1.00 11.38 313 ASP E CA 1
ATOM 13183 C C . ASP E 2 313 ? 91.876 201.448 175.882 1.00 11.94 313 ASP E C 1
ATOM 13184 O O . ASP E 2 313 ? 90.669 201.243 175.982 1.00 12.73 313 ASP E O 1
ATOM 13189 N N . TYR E 2 314 ? 92.723 201.419 176.892 1.00 11.64 314 TYR E N 1
ATOM 13190 C CA . TYR E 2 314 ? 92.318 201.293 178.268 1.00 11.93 314 TYR E CA 1
ATOM 13191 C C . TYR E 2 314 ? 92.652 202.585 178.962 1.00 11.51 314 TYR E C 1
ATOM 13192 O O . TYR E 2 314 ? 93.770 203.079 178.876 1.00 12.74 314 TYR E O 1
ATOM 13201 N N . HIS E 2 315 ? 91.704 203.032 179.760 1.00 11.26 315 HIS E N 1
ATOM 13202 C CA . HIS E 2 315 ? 91.876 204.190 180.592 1.00 11.22 315 HIS E CA 1
ATOM 13203 C C . HIS E 2 315 ? 91.824 203.728 182.012 1.00 11.84 315 HIS E C 1
ATOM 13204 O O . HIS E 2 315 ? 90.769 203.365 182.497 1.00 12.19 315 HIS E O 1
ATOM 13211 N N . MET E 2 316 ? 92.991 203.677 182.640 1.00 11.51 316 MET E N 1
ATOM 13212 C CA . MET E 2 316 ? 93.189 202.880 183.838 1.00 11.09 316 MET E CA 1
ATOM 13213 C C . MET E 2 316 ? 93.390 203.819 184.989 1.00 11.60 316 MET E C 1
ATOM 13214 O O . MET E 2 316 ? 94.480 204.322 185.220 1.00 11.94 316 MET E O 1
ATOM 13219 N N . THR E 2 317 ? 92.372 203.908 185.815 1.00 11.15 317 THR E N 1
ATOM 13220 C CA . THR E 2 317 ? 92.477 204.642 187.041 1.00 11.86 317 THR E CA 1
ATOM 13221 C C . THR E 2 317 ? 93.111 203.708 188.035 1.00 11.96 317 THR E C 1
ATOM 13222 O O . THR E 2 317 ? 92.515 202.693 188.428 1.00 14.23 317 THR E O 1
ATOM 13226 N N . THR E 2 318 ? 94.332 203.993 188.410 1.00 12.01 318 THR E N 1
ATOM 13227 C CA . THR E 2 318 ? 95.196 203.034 189.044 1.00 12.03 318 THR E CA 1
ATOM 13228 C C . THR E 2 318 ? 95.704 203.630 190.319 1.00 11.00 318 THR E C 1
ATOM 13229 O O . THR E 2 318 ? 96.227 204.736 190.316 1.00 12.03 318 THR E O 1
ATOM 13233 N N . GLU E 2 319 ? 95.480 202.922 191.411 1.00 12.55 319 GLU E N 1
ATOM 13234 C CA . GLU E 2 319 ? 95.844 203.392 192.698 1.00 13.08 319 GLU E CA 1
ATOM 13235 C C . GLU E 2 319 ? 96.643 202.354 193.443 1.00 11.78 319 GLU E C 1
ATOM 13236 O O . GLU E 2 319 ? 96.307 201.164 193.414 1.00 12.46 319 GLU E O 1
ATOM 13242 N N . LEU E 2 320 ? 97.678 202.814 194.128 1.00 11.53 320 LEU E N 1
ATOM 13243 C CA . LEU E 2 320 ? 98.382 201.997 195.076 1.00 11.90 320 LEU E CA 1
ATOM 13244 C C . LEU E 2 320 ? 98.250 202.626 196.422 1.00 11.58 320 LEU E C 1
ATOM 13245 O O . LEU E 2 320 ? 98.324 203.838 196.579 1.00 13.05 320 LEU E O 1
ATOM 13250 N N . ALA E 2 321 ? 98.005 201.781 197.394 1.00 12.74 321 ALA E N 1
ATOM 13251 C CA . ALA E 2 321 ? 98.024 202.189 198.787 1.00 12.09 321 ALA E CA 1
ATOM 13252 C C . ALA E 2 321 ? 99.330 201.709 199.358 1.00 12.43 321 ALA E C 1
ATOM 13253 O O . ALA E 2 321 ? 99.734 200.571 199.101 1.00 12.85 321 ALA E O 1
ATOM 13255 N N . ALA E 2 322 ? 99.994 202.538 200.142 1.00 11.84 322 ALA E N 1
ATOM 13256 C CA . ALA E 2 322 ? 101.295 202.170 200.624 1.00 12.27 322 ALA E CA 1
ATOM 13257 C C . ALA E 2 322 ? 101.514 202.797 201.958 1.00 14.26 322 ALA E C 1
ATOM 13258 O O . ALA E 2 322 ? 100.898 203.810 202.318 1.00 14.40 322 ALA E O 1
ATOM 13260 N N . THR E 2 323 ? 102.468 202.225 202.647 1.00 13.93 323 THR E N 1
ATOM 13261 C CA . THR E 2 323 ? 103.062 202.927 203.759 1.00 13.80 323 THR E CA 1
ATOM 13262 C C . THR E 2 323 ? 104.062 203.969 203.294 1.00 16.22 323 THR E C 1
ATOM 13263 O O . THR E 2 323 ? 104.595 203.884 202.204 1.00 15.80 323 THR E O 1
ATOM 13267 N N . LYS E 2 324 ? 104.377 204.939 204.146 1.00 17.18 324 LYS E N 1
ATOM 13268 C CA . LYS E 2 324 ? 105.367 205.924 203.773 1.00 17.57 324 LYS E CA 1
ATOM 13269 C C . LYS E 2 324 ? 106.747 205.339 203.532 1.00 17.57 324 LYS E C 1
ATOM 13270 O O . LYS E 2 324 ? 107.508 205.864 202.725 1.00 20.24 324 LYS E O 1
ATOM 13276 N N . ASP E 2 325 ? 107.010 204.195 204.146 1.00 16.81 325 ASP E N 1
ATOM 13277 C CA . ASP E 2 325 ? 108.274 203.495 203.948 1.00 19.48 325 ASP E CA 1
ATOM 13278 C C . ASP E 2 325 ? 108.286 202.651 202.696 1.00 19.38 325 ASP E C 1
ATOM 13279 O O . ASP E 2 325 ? 109.313 202.077 202.363 1.00 21.17 325 ASP E O 1
ATOM 13284 N N . GLY E 2 326 ? 107.167 202.612 201.988 1.00 18.40 326 GLY E N 1
ATOM 13285 C CA . GLY E 2 326 ? 107.138 201.985 200.679 1.00 17.80 326 GLY E CA 1
ATOM 13286 C C . GLY E 2 326 ? 106.751 200.529 200.645 1.00 15.10 326 GLY E C 1
ATOM 13287 O O . GLY E 2 326 ? 107.041 199.867 199.680 1.00 19.01 326 GLY E O 1
ATOM 13288 N N . LYS E 2 327 ? 105.974 200.059 201.604 1.00 13.15 327 LYS E N 1
ATOM 13289 C CA . LYS E 2 327 ? 105.348 198.776 201.467 1.00 14.01 327 LYS E CA 1
ATOM 13290 C C . LYS E 2 327 ? 104.009 198.954 200.825 1.00 12.99 327 LYS E C 1
ATOM 13291 O O . LYS E 2 327 ? 103.215 199.780 201.230 1.00 14.25 327 LYS E O 1
ATOM 13302 N N . ILE E 2 328 ? 103.808 198.252 199.731 1.00 12.88 328 ILE E N 1
ATOM 13303 C CA . ILE E 2 328 ? 102.567 198.320 199.030 1.00 12.64 328 ILE E CA 1
ATOM 13304 C C . ILE E 2 328 ? 101.520 197.454 199.696 1.00 13.50 328 ILE E C 1
ATOM 13305 O O . ILE E 2 328 ? 101.706 196.266 199.880 1.00 15.85 328 ILE E O 1
ATOM 13310 N N . LEU E 2 329 ? 100.416 198.092 200.052 1.00 13.11 329 LEU E N 1
ATOM 13311 C CA . LEU E 2 329 ? 99.379 197.449 200.815 1.00 13.36 329 LEU E CA 1
ATOM 13312 C C . LEU E 2 329 ? 98.207 196.971 199.985 1.00 13.29 329 LEU E C 1
ATOM 13313 O O . LEU E 2 329 ? 97.487 196.051 200.407 1.00 14.28 329 LEU E O 1
ATOM 13318 N N . ALA E 2 330 ? 97.946 197.630 198.867 1.00 12.79 330 ALA E N 1
ATOM 13319 C CA . ALA E 2 330 ? 96.821 197.253 198.036 1.00 12.15 330 ALA E CA 1
ATOM 13320 C C . ALA E 2 330 ? 96.938 197.964 196.743 1.00 12.82 330 ALA E C 1
ATOM 13321 O O . ALA E 2 330 ? 97.596 199.006 196.642 1.00 12.71 330 ALA E O 1
ATOM 13323 N N . MET E 2 331 ? 96.197 197.441 195.781 1.00 12.16 331 MET E N 1
ATOM 13324 C CA . MET E 2 331 ? 96.032 198.083 194.510 1.00 11.89 331 MET E CA 1
ATOM 13325 C C . MET E 2 331 ? 94.572 198.127 194.218 1.00 11.56 331 MET E C 1
ATOM 13326 O O . MET E 2 331 ? 93.853 197.167 194.440 1.00 12.53 331 MET E O 1
ATOM 13331 N N . ARG E 2 332 ? 94.123 199.261 193.711 1.00 12.15 332 ARG E N 1
ATOM 13332 C CA . ARG E 2 332 ? 92.758 199.414 193.304 1.00 13.20 332 ARG E CA 1
ATOM 13333 C C . ARG E 2 332 ? 92.797 200.018 191.938 1.00 13.01 332 ARG E C 1
ATOM 13334 O O . ARG E 2 332 ? 93.393 201.084 191.717 1.00 14.73 332 ARG E O 1
ATOM 13342 N N . CYS E 2 333 ? 92.155 199.371 190.992 1.00 13.46 333 CYS E N 1
ATOM 13343 C CA . CYS E 2 333 ? 92.254 199.818 189.622 1.00 12.74 333 CYS E CA 1
ATOM 13344 C C . CYS E 2 333 ? 90.890 199.685 189.024 1.00 12.15 333 CYS E C 1
ATOM 13345 O O . CYS E 2 333 ? 90.207 198.681 189.193 1.00 13.62 333 CYS E O 1
ATOM 13348 N N . HIS E 2 334 ? 90.473 200.716 188.330 1.00 12.74 334 HIS E N 1
ATOM 13349 C CA . HIS E 2 334 ? 89.313 200.606 187.495 1.00 11.17 334 HIS E CA 1
ATOM 13350 C C . HIS E 2 334 ? 89.590 201.119 186.146 1.00 12.68 334 HIS E C 1
ATOM 13351 O O . HIS E 2 334 ? 90.262 202.115 185.990 1.00 13.87 334 HIS E O 1
ATOM 13358 N N . VAL E 2 335 ? 89.114 200.391 185.169 1.00 12.35 335 VAL E N 1
ATOM 13359 C CA . VAL E 2 335 ? 89.454 200.607 183.799 1.00 11.42 335 VAL E CA 1
ATOM 13360 C C . VAL E 2 335 ? 88.193 200.932 183.063 1.00 11.49 335 VAL E C 1
ATOM 13361 O O . VAL E 2 335 ? 87.186 200.246 183.196 1.00 12.88 335 VAL E O 1
ATOM 13365 N N . LEU E 2 336 ? 88.313 201.897 182.178 1.00 12.11 336 LEU E N 1
ATOM 13366 C CA . LEU E 2 336 ? 87.342 202.126 181.160 1.00 12.56 336 LEU E CA 1
ATOM 13367 C C . LEU E 2 336 ? 87.954 201.659 179.869 1.00 12.11 336 LEU E C 1
ATOM 13368 O O . LEU E 2 336 ? 88.990 202.162 179.467 1.00 13.26 336 LEU E O 1
ATOM 13373 N N . ALA E 2 337 ? 87.347 200.631 179.293 1.00 11.72 337 ALA E N 1
ATOM 13374 C CA . ALA E 2 337 ? 87.860 199.960 178.111 1.00 11.68 337 ALA E CA 1
ATOM 13375 C C . ALA E 2 337 ? 87.013 200.370 176.940 1.00 12.13 337 ALA E C 1
ATOM 13376 O O . ALA E 2 337 ? 85.797 200.210 176.965 1.00 13.01 337 ALA E O 1
ATOM 13378 N N . ASP E 2 338 ? 87.648 200.963 175.955 1.00 11.74 338 ASP E N 1
ATOM 13379 C CA . ASP E 2 338 ? 86.962 201.379 174.742 1.00 12.05 338 ASP E CA 1
ATOM 13380 C C . ASP E 2 338 ? 87.057 200.269 173.743 1.00 12.82 338 ASP E C 1
ATOM 13381 O O . ASP E 2 338 ? 88.136 199.967 173.288 1.00 12.26 338 ASP E O 1
ATOM 13386 N N . HIS E 2 339 ? 85.938 199.598 173.489 1.00 12.49 339 HIS E N 1
ATOM 13387 C CA . HIS E 2 339 ? 85.958 198.446 172.618 1.00 11.91 339 HIS E CA 1
ATOM 13388 C C . HIS E 2 339 ? 85.549 198.717 171.200 1.00 11.54 339 HIS E C 1
ATOM 13389 O O . HIS E 2 339 ? 85.498 197.808 170.419 1.00 13.22 339 HIS E O 1
ATOM 13396 N N . GLY E 2 340 ? 85.308 199.969 170.867 1.00 12.65 340 GLY E N 1
ATOM 13397 C CA . GLY E 2 340 ? 84.725 200.263 169.592 1.00 12.30 340 GLY E CA 1
ATOM 13398 C C . GLY E 2 340 ? 83.328 199.723 169.487 1.00 12.18 340 GLY E C 1
ATOM 13399 O O . GLY E 2 340 ? 82.620 199.600 170.463 1.00 13.65 340 GLY E O 1
ATOM 13400 N N . ALA E 2 341 ? 82.866 199.534 168.263 1.00 12.91 341 ALA E N 1
ATOM 13401 C CA . ALA E 2 341 ? 81.447 199.463 168.011 1.00 13.84 341 ALA E CA 1
ATOM 13402 C C . ALA E 2 341 ? 80.885 198.099 168.367 1.00 13.30 341 ALA E C 1
ATOM 13403 O O . ALA E 2 341 ? 79.688 197.952 168.574 1.00 14.96 341 ALA E O 1
ATOM 13405 N N . PHE E 2 342 ? 81.714 197.075 168.236 1.00 13.90 342 PHE E N 1
ATOM 13406 C CA . PHE E 2 342 ? 81.303 195.704 168.481 1.00 14.43 342 PHE E CA 1
ATOM 13407 C C . PHE E 2 342 ? 82.339 195.161 169.402 1.00 13.40 342 PHE E C 1
ATOM 13408 O O . PHE E 2 342 ? 83.506 195.476 169.280 1.00 15.74 342 PHE E O 1
ATOM 13416 N N . ASP E 2 343 ? 81.935 194.310 170.324 1.00 13.97 343 ASP E N 1
ATOM 13417 C CA . ASP E 2 343 ? 82.943 193.731 171.176 1.00 13.63 343 ASP E CA 1
ATOM 13418 C C . ASP E 2 343 ? 83.504 192.520 170.507 1.00 15.70 343 ASP E C 1
ATOM 13419 O O . ASP E 2 343 ? 82.874 191.476 170.498 1.00 14.89 343 ASP E O 1
ATOM 13424 N N . ALA E 2 344 ? 84.623 192.726 169.828 1.00 14.10 344 ALA E N 1
ATOM 13425 C CA . ALA E 2 344 ? 85.321 191.666 169.171 1.00 14.66 344 ALA E CA 1
ATOM 13426 C C . ALA E 2 344 ? 86.618 191.428 169.845 1.00 14.63 344 ALA E C 1
ATOM 13427 O O . ALA E 2 344 ? 87.504 190.844 169.279 1.00 18.28 344 ALA E O 1
ATOM 13429 N N . CYS E 2 345 ? 86.688 191.776 171.106 1.00 14.32 345 CYS E N 1
ATOM 13430 C CA . CYS E 2 345 ? 87.912 191.658 171.830 1.00 14.60 345 CYS E CA 1
ATOM 13431 C C . CYS E 2 345 ? 88.209 190.215 172.121 1.00 14.58 345 CYS E C 1
ATOM 13432 O O . CYS E 2 345 ? 87.430 189.520 172.760 1.00 16.19 345 CYS E O 1
ATOM 13435 N N . ALA E 2 346 ? 89.283 189.723 171.531 1.00 14.73 346 ALA E N 1
ATOM 13436 C CA . ALA E 2 346 ? 89.666 188.340 171.733 1.00 15.65 346 ALA E CA 1
ATOM 13437 C C . ALA E 2 346 ? 89.955 188.152 173.208 1.00 16.07 346 ALA E C 1
ATOM 13438 O O . ALA E 2 346 ? 90.477 189.017 173.893 1.00 17.25 346 ALA E O 1
ATOM 13440 N N . ASP E 2 347 ? 89.573 187.009 173.715 1.00 16.32 347 ASP E N 1
ATOM 13441 C CA . ASP E 2 347 ? 89.803 186.689 175.098 1.00 13.65 347 ASP E CA 1
ATOM 13442 C C . ASP E 2 347 ? 89.255 185.281 175.239 1.00 14.31 347 ASP E C 1
ATOM 13443 O O . ASP E 2 347 ? 88.303 184.887 174.554 1.00 15.83 347 ASP E O 1
ATOM 13448 N N . PRO E 2 348 ? 89.707 184.572 176.244 1.00 13.84 348 PRO E N 1
ATOM 13449 C CA . PRO E 2 348 ? 88.964 183.388 176.682 1.00 14.34 348 PRO E CA 1
ATOM 13450 C C . PRO E 2 348 ? 87.602 183.860 177.137 1.00 14.12 348 PRO E C 1
ATOM 13451 O O . PRO E 2 348 ? 87.438 184.984 177.606 1.00 14.21 348 PRO E O 1
ATOM 13455 N N . SER E 2 349 ? 86.612 183.024 177.006 1.00 13.44 349 SER E N 1
ATOM 13456 C CA . SER E 2 349 ? 85.247 183.475 177.110 1.00 15.01 349 SER E CA 1
ATOM 13457 C C . SER E 2 349 ? 84.855 183.986 178.469 1.00 15.14 349 SER E C 1
ATOM 13458 O O . SER E 2 349 ? 83.943 184.795 178.576 1.00 17.31 349 SER E O 1
ATOM 13461 N N . LYS E 2 350 ? 85.566 183.570 179.500 1.00 13.97 350 LYS E N 1
ATOM 13462 C CA . LYS E 2 350 ? 85.236 184.003 180.825 1.00 15.01 350 LYS E CA 1
ATOM 13463 C C . LYS E 2 350 ? 85.931 185.265 181.251 1.00 15.99 350 LYS E C 1
ATOM 13464 O O . LYS E 2 350 ? 85.836 185.650 182.387 1.00 16.28 350 LYS E O 1
ATOM 13470 N N . TRP E 2 351 ? 86.706 185.862 180.369 1.00 14.48 351 TRP E N 1
ATOM 13471 C CA . TRP E 2 351 ? 87.603 186.924 180.753 1.00 12.91 351 TRP E CA 1
ATOM 13472 C C . TRP E 2 351 ? 87.439 188.129 179.844 1.00 13.53 351 TRP E C 1
ATOM 13473 O O . TRP E 2 351 ? 88.198 188.329 178.909 1.00 13.75 351 TRP E O 1
ATOM 13484 N N . PRO E 2 352 ? 86.424 188.945 180.086 1.00 13.40 352 PRO E N 1
ATOM 13485 C CA . PRO E 2 352 ? 86.117 190.062 179.175 1.00 13.38 352 PRO E CA 1
ATOM 13486 C C . PRO E 2 352 ? 87.127 191.180 179.217 1.00 13.64 352 PRO E C 1
ATOM 13487 O O . PRO E 2 352 ? 87.093 192.015 178.328 1.00 13.68 352 PRO E O 1
ATOM 13491 N N . ALA E 2 353 ? 87.975 191.215 180.222 1.00 12.56 353 ALA E N 1
ATOM 13492 C CA . ALA E 2 353 ? 89.092 192.118 180.296 1.00 12.31 353 ALA E CA 1
ATOM 13493 C C . ALA E 2 353 ? 90.368 191.307 180.316 1.00 13.33 353 ALA E C 1
ATOM 13494 O O . ALA E 2 353 ? 91.383 191.705 180.860 1.00 12.74 353 ALA E O 1
ATOM 13496 N N . GLY E 2 354 ? 90.341 190.170 179.639 1.00 11.84 354 GLY E N 1
ATOM 13497 C CA . GLY E 2 354 ? 91.517 189.353 179.606 1.00 12.49 354 GLY E CA 1
ATOM 13498 C C . GLY E 2 354 ? 92.046 189.087 180.985 1.00 11.97 354 GLY E C 1
ATOM 13499 O O . GLY E 2 354 ? 91.302 188.855 181.922 1.00 12.05 354 GLY E O 1
ATOM 13500 N N . PHE E 2 355 ? 93.360 189.085 181.062 1.00 11.63 355 PHE E N 1
ATOM 13501 C CA . PHE E 2 355 ? 94.069 188.815 182.275 1.00 11.81 355 PHE E CA 1
ATOM 13502 C C . PHE E 2 355 ? 94.596 190.124 182.828 1.00 11.53 355 PHE E C 1
ATOM 13503 O O . PHE E 2 355 ? 95.668 190.193 183.417 1.00 11.57 355 PHE E O 1
ATOM 13511 N N . MET E 2 356 ? 93.780 191.168 182.709 1.00 11.48 356 MET E N 1
ATOM 13512 C CA . MET E 2 356 ? 94.100 192.448 183.317 1.00 11.84 356 MET E CA 1
ATOM 13513 C C . MET E 2 356 ? 94.315 192.262 184.814 1.00 11.34 356 MET E C 1
ATOM 13514 O O . MET E 2 356 ? 94.981 193.058 185.461 1.00 12.06 356 MET E O 1
ATOM 13519 N N . ASN E 2 357 ? 93.737 191.207 185.372 1.00 11.57 357 ASN E N 1
ATOM 13520 C CA . ASN E 2 357 ? 93.916 190.892 186.770 1.00 12.12 357 ASN E CA 1
ATOM 13521 C C . ASN E 2 357 ? 95.254 190.291 187.105 1.00 11.61 357 ASN E C 1
ATOM 13522 O O . ASN E 2 357 ? 95.439 189.828 188.225 1.00 13.60 357 ASN E O 1
ATOM 13527 N N . ILE E 2 358 ? 96.238 190.420 186.213 1.00 10.92 358 ILE E N 1
ATOM 13528 C CA . ILE E 2 358 ? 97.626 190.271 186.608 1.00 12.25 358 ILE E CA 1
ATOM 13529 C C . ILE E 2 358 ? 98.265 191.597 186.971 1.00 11.45 358 ILE E C 1
ATOM 13530 O O . ILE E 2 358 ? 99.483 191.683 187.136 1.00 11.64 358 ILE E O 1
ATOM 13535 N N . CYS E 2 359 ? 97.441 192.629 187.139 1.00 11.11 359 CYS E N 1
ATOM 13536 C CA . CYS E 2 359 ? 97.955 193.957 187.314 1.00 11.96 359 CYS E CA 1
ATOM 13537 C C . CYS E 2 359 ? 98.584 194.223 188.663 1.00 10.99 359 CYS E C 1
ATOM 13538 O O . CYS E 2 359 ? 99.131 195.284 188.844 1.00 12.51 359 CYS E O 1
ATOM 13541 N N . THR E 2 360 ? 98.601 193.273 189.597 1.00 11.73 360 THR E N 1
ATOM 13542 C CA . THR E 2 360 ? 99.452 193.482 190.754 1.00 11.67 360 THR E CA 1
ATOM 13543 C C . THR E 2 360 ? 100.905 193.143 190.490 1.00 12.07 360 THR E C 1
ATOM 13544 O O . THR E 2 360 ? 101.770 193.432 191.288 1.00 11.72 360 THR E O 1
ATOM 13548 N N . GLY E 2 361 ? 101.181 192.580 189.321 1.00 11.03 361 GLY E N 1
ATOM 13549 C CA . GLY E 2 361 ? 102.536 192.522 188.851 1.00 11.26 361 GLY E CA 1
ATOM 13550 C C . GLY E 2 361 ? 103.422 191.678 189.720 1.00 11.18 361 GLY E C 1
ATOM 13551 O O . GLY E 2 361 ? 103.055 190.602 190.213 1.00 11.63 361 GLY E O 1
ATOM 13552 N N . SER E 2 362 ? 104.647 192.149 189.864 1.00 10.60 362 SER E N 1
ATOM 13553 C CA . SER E 2 362 ? 105.715 191.360 190.404 1.00 10.62 362 SER E CA 1
ATOM 13554 C C . SER E 2 362 ? 105.808 191.511 191.902 1.00 11.14 362 SER E C 1
ATOM 13555 O O . SER E 2 362 ? 106.811 191.108 192.486 1.00 11.56 362 SER E O 1
ATOM 13558 N N . TYR E 2 363 ? 104.785 192.103 192.493 1.00 11.50 363 TYR E N 1
ATOM 13559 C CA . TYR E 2 363 ? 104.877 192.551 193.857 1.00 11.63 363 TYR E CA 1
ATOM 13560 C C . TYR E 2 363 ? 103.923 191.802 194.748 1.00 12.33 363 TYR E C 1
ATOM 13561 O O . TYR E 2 363 ? 102.806 191.457 194.387 1.00 12.83 363 TYR E O 1
ATOM 13570 N N . ASP E 2 364 ? 104.368 191.610 195.963 1.00 12.51 364 ASP E N 1
ATOM 13571 C CA . ASP E 2 364 ? 103.578 190.886 196.918 1.00 12.65 364 ASP E CA 1
ATOM 13572 C C . ASP E 2 364 ? 102.671 191.870 197.622 1.00 14.06 364 ASP E C 1
ATOM 13573 O O . ASP E 2 364 ? 103.128 192.656 198.419 1.00 18.80 364 ASP E O 1
ATOM 13578 N N . MET E 2 365 ? 101.406 191.907 197.256 1.00 14.94 365 MET E N 1
ATOM 13579 C CA . MET E 2 365 ? 100.446 192.820 197.856 1.00 18.60 365 MET E CA 1
ATOM 13580 C C . MET E 2 365 ? 99.412 191.933 198.463 1.00 15.19 365 MET E C 1
ATOM 13581 O O . MET E 2 365 ? 98.993 190.949 197.865 1.00 16.15 365 MET E O 1
ATOM 13586 N N . PRO E 2 366 ? 98.883 192.358 199.582 1.00 16.34 366 PRO E N 1
ATOM 13587 C CA . PRO E 2 366 ? 97.917 191.559 200.318 1.00 19.39 366 PRO E CA 1
ATOM 13588 C C . PRO E 2 366 ? 96.576 191.460 199.617 1.00 16.60 366 PRO E C 1
ATOM 13589 O O . PRO E 2 366 ? 95.889 190.474 199.838 1.00 18.78 366 PRO E O 1
ATOM 13593 N N . VAL E 2 367 ? 96.134 192.532 198.974 1.00 14.63 367 VAL E N 1
ATOM 13594 C CA . VAL E 2 367 ? 94.766 192.608 198.540 1.00 13.82 367 VAL E CA 1
ATOM 13595 C C . VAL E 2 367 ? 94.762 193.509 197.344 1.00 11.86 367 VAL E C 1
ATOM 13596 O O . VAL E 2 367 ? 95.585 194.389 197.237 1.00 12.67 367 VAL E O 1
ATOM 13600 N N . ALA E 2 368 ? 93.766 193.350 196.516 1.00 12.10 368 ALA E N 1
ATOM 13601 C CA . ALA E 2 368 ? 93.616 194.225 195.397 1.00 12.68 368 ALA E CA 1
ATOM 13602 C C . ALA E 2 368 ? 92.221 194.083 194.853 1.00 12.08 368 ALA E C 1
ATOM 13603 O O . ALA E 2 368 ? 91.493 193.130 195.150 1.00 13.09 368 ALA E O 1
ATOM 13605 N N . HIS E 2 369 ? 91.858 195.041 194.021 1.00 12.20 369 HIS E N 1
ATOM 13606 C CA . HIS E 2 369 ? 90.586 194.999 193.369 1.00 12.48 369 HIS E CA 1
ATOM 13607 C C . HIS E 2 369 ? 90.702 195.643 192.039 1.00 11.71 369 HIS E C 1
ATOM 13608 O O . HIS E 2 369 ? 91.317 196.679 191.901 1.00 13.97 369 HIS E O 1
ATOM 13615 N N . LEU E 2 370 ? 90.061 195.031 191.065 1.00 12.25 370 LEU E N 1
ATOM 13616 C CA . LEU E 2 370 ? 90.056 195.502 189.712 1.00 11.91 370 LEU E CA 1
ATOM 13617 C C . LEU E 2 370 ? 88.643 195.494 189.199 1.00 12.26 370 LEU E C 1
ATOM 13618 O O . LEU E 2 370 ? 87.899 194.550 189.418 1.00 13.20 370 LEU E O 1
ATOM 13623 N N . ALA E 2 371 ? 88.269 196.570 188.529 1.00 11.74 371 ALA E N 1
ATOM 13624 C CA . ALA E 2 371 ? 86.992 196.651 187.868 1.00 13.11 371 ALA E CA 1
ATOM 13625 C C . ALA E 2 371 ? 87.262 197.160 186.490 1.00 12.06 371 ALA E C 1
ATOM 13626 O O . ALA E 2 371 ? 88.112 198.004 186.286 1.00 13.13 371 ALA E O 1
ATOM 13628 N N . VAL E 2 372 ? 86.546 196.614 185.532 1.00 12.57 372 VAL E N 1
ATOM 13629 C CA . VAL E 2 372 ? 86.668 197.025 184.166 1.00 12.81 372 VAL E CA 1
ATOM 13630 C C . VAL E 2 372 ? 85.295 197.179 183.565 1.00 12.81 372 VAL E C 1
ATOM 13631 O O . VAL E 2 372 ? 84.448 196.307 183.702 1.00 14.50 372 VAL E O 1
ATOM 13635 N N . ASP E 2 373 ? 85.048 198.318 182.942 1.00 12.38 373 ASP E N 1
ATOM 13636 C CA . ASP E 2 373 ? 83.846 198.525 182.167 1.00 13.38 373 ASP E CA 1
ATOM 13637 C C . ASP E 2 373 ? 84.269 198.634 180.745 1.00 13.59 373 ASP E C 1
ATOM 13638 O O . ASP E 2 373 ? 85.124 199.453 180.413 1.00 13.86 373 ASP E O 1
ATOM 13643 N N . GLY E 2 374 ? 83.602 197.903 179.888 1.00 12.76 374 GLY E N 1
ATOM 13644 C CA . GLY E 2 374 ? 83.784 198.056 178.472 1.00 13.74 374 GLY E CA 1
ATOM 13645 C C . GLY E 2 374 ? 82.633 198.851 177.927 1.00 13.96 374 GLY E C 1
ATOM 13646 O O . GLY E 2 374 ? 81.485 198.659 178.343 1.00 13.99 374 GLY E O 1
ATOM 13647 N N . VAL E 2 375 ? 82.942 199.740 176.993 1.00 12.60 375 VAL E N 1
ATOM 13648 C CA . VAL E 2 375 ? 81.927 200.532 176.349 1.00 12.76 375 VAL E CA 1
ATOM 13649 C C . VAL E 2 375 ? 82.085 200.460 174.851 1.00 12.45 375 VAL E C 1
ATOM 13650 O O . VAL E 2 375 ? 83.177 200.332 174.345 1.00 13.08 375 VAL E O 1
ATOM 13654 N N . TYR E 2 376 ? 80.971 200.705 174.191 1.00 13.01 376 TYR E N 1
ATOM 13655 C CA . TYR E 2 376 ? 80.930 200.822 172.752 1.00 12.34 376 TYR E CA 1
ATOM 13656 C C . TYR E 2 376 ? 81.198 202.267 172.400 1.00 13.13 376 TYR E C 1
ATOM 13657 O O . TYR E 2 376 ? 80.662 203.177 172.984 1.00 14.77 376 TYR E O 1
ATOM 13666 N N . THR E 2 377 ? 81.928 202.432 171.324 1.00 12.71 377 THR E N 1
ATOM 13667 C CA . THR E 2 377 ? 82.115 203.711 170.688 1.00 13.01 377 THR E CA 1
ATOM 13668 C C . THR E 2 377 ? 82.129 203.466 169.191 1.00 11.91 377 THR E C 1
ATOM 13669 O O . THR E 2 377 ? 82.193 202.336 168.736 1.00 13.29 377 THR E O 1
ATOM 13673 N N . ASN E 2 378 ? 82.096 204.548 168.428 1.00 13.03 378 ASN E N 1
ATOM 13674 C CA . ASN E 2 378 ? 82.001 204.484 166.998 1.00 13.50 378 ASN E CA 1
ATOM 13675 C C . ASN E 2 378 ? 83.383 204.308 166.420 1.00 13.83 378 ASN E C 1
ATOM 13676 O O . ASN E 2 378 ? 83.928 205.198 165.760 1.00 13.59 378 ASN E O 1
ATOM 13681 N N . LYS E 2 379 ? 83.953 203.148 166.684 1.00 12.74 379 LYS E N 1
ATOM 13682 C CA . LYS E 2 379 ? 85.299 202.835 166.268 1.00 12.76 379 LYS E CA 1
ATOM 13683 C C . LYS E 2 379 ? 85.401 201.407 165.860 1.00 13.32 379 LYS E C 1
ATOM 13684 O O . LYS E 2 379 ? 84.565 200.608 166.213 1.00 12.99 379 LYS E O 1
ATOM 13690 N N . ALA E 2 380 ? 86.497 201.039 165.226 1.00 13.01 380 ALA E N 1
ATOM 13691 C CA . ALA E 2 380 ? 86.760 199.648 164.954 1.00 11.97 380 ALA E CA 1
ATOM 13692 C C . ALA E 2 380 ? 86.830 198.878 166.241 1.00 12.13 380 ALA E C 1
ATOM 13693 O O . ALA E 2 380 ? 87.188 199.399 167.291 1.00 12.40 380 ALA E O 1
ATOM 13695 N N . SER E 2 381 ? 86.610 197.593 166.113 1.00 12.95 381 SER E N 1
ATOM 13696 C CA . SER E 2 381 ? 86.655 196.697 167.210 1.00 12.78 381 SER E CA 1
ATOM 13697 C C . SER E 2 381 ? 88.041 196.113 167.418 1.00 12.17 381 SER E C 1
ATOM 13698 O O . SER E 2 381 ? 88.960 196.304 166.605 1.00 13.02 381 SER E O 1
ATOM 13703 N N . GLY E 2 382 ? 88.182 195.342 168.485 1.00 12.86 382 GLY E N 1
ATOM 13704 C CA . GLY E 2 382 ? 89.461 194.800 168.851 1.00 12.73 382 GLY E CA 1
ATOM 13705 C C . GLY E 2 382 ? 89.694 195.033 170.323 1.00 12.03 382 GLY E C 1
ATOM 13706 O O . GLY E 2 382 ? 88.792 194.964 171.144 1.00 14.00 382 GLY E O 1
ATOM 13707 N N . GLY E 2 383 ? 90.948 195.277 170.656 1.00 12.06 383 GLY E N 1
ATOM 13708 C CA . GLY E 2 383 ? 91.375 195.494 171.992 1.00 12.87 383 GLY E CA 1
ATOM 13709 C C . GLY E 2 383 ? 92.523 194.616 172.376 1.00 11.30 383 GLY E C 1
ATOM 13710 O O . GLY E 2 383 ? 93.565 195.097 172.788 1.00 12.78 383 GLY E O 1
ATOM 13711 N N . VAL E 2 384 ? 92.330 193.327 172.189 1.00 12.73 384 VAL E N 1
ATOM 13712 C CA . VAL E 2 384 ? 93.324 192.323 172.549 1.00 11.60 384 VAL E CA 1
ATOM 13713 C C . VAL E 2 384 ? 94.022 191.965 171.245 1.00 11.61 384 VAL E C 1
ATOM 13714 O O . VAL E 2 384 ? 93.453 191.348 170.353 1.00 13.31 384 VAL E O 1
ATOM 13718 N N . ALA E 2 385 ? 95.262 192.391 171.167 1.00 10.65 385 ALA E N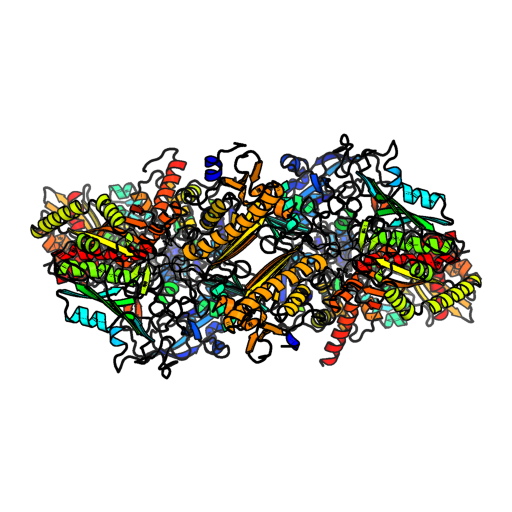 1
ATOM 13719 C CA . ALA E 2 385 ? 96.114 192.205 170.034 1.00 11.16 385 ALA E CA 1
ATOM 13720 C C . ALA E 2 385 ? 97.450 192.838 170.410 1.00 10.39 385 ALA E C 1
ATOM 13721 O O . ALA E 2 385 ? 97.573 193.508 171.415 1.00 10.87 385 ALA E O 1
ATOM 13723 N N . TYR E 2 386 ? 98.454 192.647 169.566 1.00 10.41 386 TYR E N 1
ATOM 13724 C CA . TYR E 2 386 ? 99.694 193.407 169.616 1.00 10.10 386 TYR E CA 1
ATOM 13725 C C . TYR E 2 386 ? 100.471 193.076 170.860 1.00 10.00 386 TYR E C 1
ATOM 13726 O O . TYR E 2 386 ? 100.836 193.929 171.610 1.00 11.79 386 TYR E O 1
ATOM 13735 N N . ARG E 2 387 ? 100.761 191.792 171.040 1.00 9.62 387 ARG E N 1
ATOM 13736 C CA . ARG E 2 387 ? 101.556 191.263 172.101 1.00 9.81 387 ARG E CA 1
ATOM 13737 C C . ARG E 2 387 ? 101.003 191.657 173.450 1.00 10.65 387 ARG E C 1
ATOM 13738 O O . ARG E 2 387 ? 101.770 191.872 174.367 1.00 11.88 387 ARG E O 1
ATOM 13746 N N . CYS E 2 388 ? 99.684 191.588 173.616 1.00 10.93 388 CYS E N 1
ATOM 13747 C CA . CYS E 2 388 ? 99.113 191.965 174.874 1.00 10.62 388 CYS E CA 1
ATOM 13748 C C . CYS E 2 388 ? 98.949 190.845 175.869 1.00 10.51 388 CYS E C 1
ATOM 13749 O O . CYS E 2 388 ? 98.716 191.121 177.018 1.00 11.25 388 CYS E O 1
ATOM 13752 N N . SER E 2 389 ? 98.986 189.592 175.410 1.00 10.54 389 SER E N 1
ATOM 13753 C CA . SER E 2 389 ? 98.818 188.449 176.273 1.00 11.20 389 SER E CA 1
ATOM 13754 C C . SER E 2 389 ? 97.494 188.432 177.012 1.00 10.99 389 SER E C 1
ATOM 13755 O O . SER E 2 389 ? 97.388 187.770 178.054 1.00 12.09 389 SER E O 1
ATOM 13758 N N . PHE E 2 390 ? 96.488 189.067 176.438 1.00 10.72 390 PHE E N 1
ATOM 13759 C CA . PHE E 2 390 ? 95.166 189.285 177.025 1.00 10.91 390 PHE E CA 1
ATOM 13760 C C . PHE E 2 390 ? 95.260 190.363 178.090 1.00 11.13 390 PHE E C 1
ATOM 13761 O O . PHE E 2 390 ? 95.055 190.106 179.263 1.00 11.96 390 PHE E O 1
ATOM 13769 N N . ARG E 2 391 ? 95.538 191.581 177.642 1.00 10.91 391 ARG E N 1
ATOM 13770 C CA . ARG E 2 391 ? 95.524 192.760 178.478 1.00 11.06 391 ARG E CA 1
ATOM 13771 C C . ARG E 2 391 ? 96.630 192.803 179.494 1.00 10.96 391 ARG E C 1
ATOM 13772 O O . ARG E 2 391 ? 96.581 193.590 180.426 1.00 11.63 391 ARG E O 1
ATOM 13780 N N . VAL E 2 392 ? 97.631 191.969 179.329 1.00 9.84 392 VAL E N 1
ATOM 13781 C CA . VAL E 2 392 ? 98.774 192.036 180.215 1.00 10.55 392 VAL E CA 1
ATOM 13782 C C . VAL E 2 392 ? 99.643 193.245 179.919 1.00 10.10 392 VAL E C 1
ATOM 13783 O O . VAL E 2 392 ? 100.203 193.827 180.829 1.00 10.94 392 VAL E O 1
ATOM 13787 N N . THR E 2 393 ? 99.719 193.664 178.669 1.00 10.24 393 THR E N 1
ATOM 13788 C CA . THR E 2 393 ? 100.355 194.957 178.423 1.00 10.85 393 THR E CA 1
ATOM 13789 C C . THR E 2 393 ? 99.776 195.998 179.345 1.00 9.81 393 THR E C 1
ATOM 13790 O O . THR E 2 393 ? 100.514 196.797 179.908 1.00 10.62 393 THR E O 1
ATOM 13794 N N . GLU E 2 394 ? 98.458 196.075 179.390 1.00 9.77 394 GLU E N 1
ATOM 13795 C CA . GLU E 2 394 ? 97.802 197.097 180.168 1.00 9.74 394 GLU E CA 1
ATOM 13796 C C . GLU E 2 394 ? 98.062 196.899 181.628 1.00 10.78 394 GLU E C 1
ATOM 13797 O O . GLU E 2 394 ? 98.289 197.846 182.363 1.00 10.95 394 GLU E O 1
ATOM 13803 N N . ALA E 2 395 ? 97.928 195.667 182.077 1.00 10.64 395 ALA E N 1
ATOM 13804 C CA . ALA E 2 395 ? 98.146 195.364 183.475 1.00 10.61 395 ALA E CA 1
ATOM 13805 C C . ALA E 2 395 ? 99.531 195.794 183.889 1.00 10.29 395 ALA E C 1
ATOM 13806 O O . ALA E 2 395 ? 99.714 196.385 184.945 1.00 11.09 395 ALA E O 1
ATOM 13808 N N . VAL E 2 396 ? 100.525 195.458 183.094 1.00 10.22 396 VAL E N 1
ATOM 13809 C CA . VAL E 2 396 ? 101.886 195.748 183.436 1.00 10.12 396 VAL E CA 1
ATOM 13810 C C . VAL E 2 396 ? 102.178 197.220 183.367 1.00 10.34 396 VAL E C 1
ATOM 13811 O O . VAL E 2 396 ? 102.881 197.781 184.195 1.00 11.14 396 VAL E O 1
ATOM 13815 N N . TYR E 2 397 ? 101.614 197.900 182.381 1.00 10.42 397 TYR E N 1
ATOM 13816 C CA . TYR E 2 397 ? 101.757 199.327 182.322 1.00 10.72 397 TYR E CA 1
ATOM 13817 C C . TYR E 2 397 ? 101.171 199.962 183.552 1.00 10.58 397 TYR E C 1
ATOM 13818 O O . TYR E 2 397 ? 101.759 200.872 184.116 1.00 10.80 397 TYR E O 1
ATOM 13827 N N . ALA E 2 398 ? 99.972 199.537 183.921 1.00 10.31 398 ALA E N 1
ATOM 13828 C CA . ALA E 2 398 ? 99.340 200.081 185.088 1.00 11.13 398 ALA E CA 1
ATOM 13829 C C . ALA E 2 398 ? 100.243 199.952 186.289 1.00 10.84 398 ALA E C 1
ATOM 13830 O O . ALA E 2 398 ? 100.465 200.929 186.995 1.00 10.85 398 ALA E O 1
ATOM 13832 N N . ILE E 2 399 ? 100.739 198.762 186.558 1.00 10.33 399 ILE E N 1
ATOM 13833 C CA . ILE E 2 399 ? 101.502 198.589 187.766 1.00 10.10 399 ILE E CA 1
ATOM 13834 C C . ILE E 2 399 ? 102.863 199.225 187.665 1.00 10.63 399 ILE E C 1
ATOM 13835 O O . ILE E 2 399 ? 103.299 199.864 188.601 1.00 11.11 399 ILE E O 1
ATOM 13840 N N . GLU E 2 400 ? 103.545 199.110 186.538 1.00 10.55 400 GLU E N 1
ATOM 13841 C CA . GLU E 2 400 ? 104.875 199.641 186.511 1.00 9.91 400 GLU E CA 1
ATOM 13842 C C . GLU E 2 400 ? 104.881 201.171 186.451 1.00 10.62 400 GLU E C 1
ATOM 13843 O O . GLU E 2 400 ? 105.795 201.790 186.961 1.00 11.95 400 GLU E O 1
ATOM 13849 N N . ARG E 2 401 ? 103.851 201.774 185.892 1.00 10.34 401 ARG E N 1
ATOM 13850 C CA . ARG E 2 401 ? 103.696 203.219 186.027 1.00 10.89 401 ARG E CA 1
ATOM 13851 C C . ARG E 2 401 ? 103.303 203.584 187.438 1.00 10.87 401 ARG E C 1
ATOM 13852 O O . ARG E 2 401 ? 103.840 204.536 187.987 1.00 11.78 401 ARG E O 1
ATOM 13860 N N . ALA E 2 402 ? 102.401 202.821 188.028 1.00 10.76 402 ALA E N 1
ATOM 13861 C CA . ALA E 2 402 ? 101.961 203.118 189.371 1.00 10.54 402 ALA E CA 1
ATOM 13862 C C . ALA E 2 402 ? 103.114 203.012 190.333 1.00 10.86 402 ALA E C 1
ATOM 13863 O O . ALA E 2 402 ? 103.182 203.784 191.279 1.00 11.49 402 ALA E O 1
ATOM 13865 N N . ILE E 2 403 ? 104.023 202.077 190.124 1.00 10.95 403 ILE E N 1
ATOM 13866 C CA . ILE E 2 403 ? 105.205 201.954 190.967 1.00 10.99 403 ILE E CA 1
ATOM 13867 C C . ILE E 2 403 ? 106.001 203.239 190.917 1.00 10.85 403 ILE E C 1
ATOM 13868 O O . ILE E 2 403 ? 106.433 203.772 191.911 1.00 11.29 403 ILE E O 1
ATOM 13873 N N . GLU E 2 404 ? 106.141 203.773 189.732 1.00 10.42 404 GLU E N 1
ATOM 13874 C CA . GLU E 2 404 ? 106.902 205.007 189.574 1.00 10.71 404 GLU E CA 1
ATOM 13875 C C . GLU E 2 404 ? 106.206 206.208 190.160 1.00 11.26 404 GLU E C 1
ATOM 13876 O O . GLU E 2 404 ? 106.844 207.037 190.780 1.00 12.17 404 GLU E O 1
ATOM 13882 N N . THR E 2 405 ? 104.912 206.335 189.968 1.00 11.32 405 THR E N 1
ATOM 13883 C CA . THR E 2 405 ? 104.234 207.486 190.532 1.00 11.20 405 THR E CA 1
ATOM 13884 C C . THR E 2 405 ? 104.130 207.376 192.019 1.00 11.29 405 THR E C 1
ATOM 13885 O O . THR E 2 405 ? 104.217 208.394 192.696 1.00 12.59 405 THR E O 1
ATOM 13889 N N . LEU E 2 406 ? 104.025 206.170 192.537 1.00 12.35 406 LEU E N 1
ATOM 13890 C CA . LEU E 2 406 ? 104.099 205.983 193.948 1.00 11.34 406 LEU E CA 1
ATOM 13891 C C . LEU E 2 406 ? 105.478 206.308 194.447 1.00 12.07 406 LEU E C 1
ATOM 13892 O O . LEU E 2 406 ? 105.622 207.004 195.431 1.00 12.80 406 LEU E O 1
ATOM 13897 N N . ALA E 2 407 ? 106.521 205.847 193.793 1.00 11.12 407 ALA E N 1
ATOM 13898 C CA . ALA E 2 407 ? 107.857 206.157 194.250 1.00 12.90 407 ALA E CA 1
ATOM 13899 C C . ALA E 2 407 ? 108.090 207.667 194.307 1.00 13.77 407 ALA E C 1
ATOM 13900 O O . ALA E 2 407 ? 108.698 208.177 195.230 1.00 14.43 407 ALA E O 1
ATOM 13902 N N . GLN E 2 408 ? 107.617 208.388 193.308 1.00 13.26 408 GLN E N 1
ATOM 13903 C CA . GLN E 2 408 ? 107.723 209.840 193.328 1.00 14.66 408 GLN E CA 1
ATOM 13904 C C . GLN E 2 408 ? 107.034 210.397 194.546 1.00 15.25 408 GLN E C 1
ATOM 13905 O O . GLN E 2 408 ? 107.565 211.275 195.198 1.00 15.55 408 GLN E O 1
ATOM 13911 N N . ARG E 2 409 ? 105.819 209.944 194.808 1.00 14.84 409 ARG E N 1
ATOM 13912 C CA . ARG E 2 409 ? 105.057 210.426 195.933 1.00 15.12 409 ARG E CA 1
ATOM 13913 C C . ARG E 2 409 ? 105.704 210.069 197.248 1.00 16.75 409 ARG E C 1
ATOM 13914 O O . ARG E 2 409 ? 105.580 210.822 198.220 1.00 20.78 409 ARG E O 1
ATOM 13922 N N . LEU E 2 410 ? 106.423 208.947 197.288 1.00 14.81 410 LEU E N 1
ATOM 13923 C CA . LEU E 2 410 ? 107.161 208.523 198.472 1.00 16.54 410 LEU E CA 1
ATOM 13924 C C . LEU E 2 410 ? 108.537 209.160 198.580 1.00 16.54 410 LEU E C 1
ATOM 13925 O O . LEU E 2 410 ? 109.244 208.969 199.576 1.00 18.04 410 LEU E O 1
ATOM 13930 N N . GLU E 2 411 ? 108.966 209.847 197.532 1.00 15.50 411 GLU E N 1
ATOM 13931 C CA . GLU E 2 411 ? 110.328 210.333 197.458 1.00 16.33 411 GLU E CA 1
ATOM 13932 C C . GLU E 2 411 ? 111.328 209.203 197.641 1.00 16.22 411 GLU E C 1
ATOM 13933 O O . GLU E 2 411 ? 112.350 209.348 198.315 1.00 19.18 411 GLU E O 1
ATOM 13939 N N . MET E 2 412 ? 111.075 208.121 196.920 1.00 15.46 412 MET E N 1
ATOM 13940 C CA . MET E 2 412 ? 111.871 206.927 196.994 1.00 15.57 412 MET E CA 1
ATOM 13941 C C . MET E 2 412 ? 112.339 206.608 195.608 1.00 14.88 412 MET E C 1
ATOM 13942 O O . MET E 2 412 ? 111.613 206.792 194.649 1.00 16.26 412 MET E O 1
ATOM 13951 N N . ASP E 2 413 ? 113.513 206.024 195.528 1.00 13.43 413 ASP E N 1
ATOM 13952 C CA . ASP E 2 413 ? 113.984 205.492 194.284 1.00 14.63 413 ASP E CA 1
ATOM 13953 C C . ASP E 2 413 ? 113.088 204.311 193.901 1.00 12.77 413 ASP E C 1
ATOM 13954 O O . ASP E 2 413 ? 112.785 203.415 194.707 1.00 12.99 413 ASP E O 1
ATOM 13959 N N . SER E 2 414 ? 112.648 204.290 192.671 1.00 12.60 414 SER E N 1
ATOM 13960 C CA . SER E 2 414 ? 111.658 203.288 192.338 1.00 12.56 414 SER E CA 1
ATOM 13961 C C . SER E 2 414 ? 112.243 201.905 192.183 1.00 11.58 414 SER E C 1
ATOM 13962 O O . SER E 2 414 ? 111.498 200.930 192.269 1.00 12.00 414 SER E O 1
ATOM 13965 N N . ALA E 2 415 ? 113.546 201.791 191.985 1.00 11.26 415 ALA E N 1
ATOM 13966 C CA . ALA E 2 415 ? 114.150 200.463 192.013 1.00 12.16 415 ALA E CA 1
ATOM 13967 C C . ALA E 2 415 ? 114.091 199.909 193.412 1.00 12.63 415 ALA E C 1
ATOM 13968 O O . ALA E 2 415 ? 113.743 198.750 193.618 1.00 13.46 415 ALA E O 1
ATOM 13970 N N . ASP E 2 416 ? 114.407 200.757 194.374 1.00 12.74 416 ASP E N 1
ATOM 13971 C CA . ASP E 2 416 ? 114.304 200.349 195.755 1.00 15.13 416 ASP E CA 1
ATOM 13972 C C . ASP E 2 416 ? 112.878 199.987 196.120 1.00 12.54 416 ASP E C 1
ATOM 13973 O O . ASP E 2 416 ? 112.641 199.044 196.855 1.00 13.12 416 ASP E O 1
ATOM 13978 N N . LEU E 2 417 ? 111.907 200.734 195.608 1.00 12.26 417 LEU E N 1
ATOM 13979 C CA . LEU E 2 417 ? 110.523 200.439 195.898 1.00 11.99 417 LEU E CA 1
ATOM 13980 C C . LEU E 2 417 ? 110.139 199.069 195.377 1.00 12.85 417 LEU E C 1
ATOM 13981 O O . LEU E 2 417 ? 109.533 198.277 196.087 1.00 12.92 417 LEU E O 1
ATOM 13986 N N . ARG E 2 418 ? 110.587 198.737 194.175 1.00 11.14 418 ARG E N 1
ATOM 13987 C CA . ARG E 2 418 ? 110.345 197.406 193.658 1.00 11.60 418 ARG E CA 1
ATOM 13988 C C . ARG E 2 418 ? 110.985 196.374 194.503 1.00 11.02 418 ARG E C 1
ATOM 13989 O O . ARG E 2 418 ? 110.375 195.345 194.804 1.00 12.68 418 ARG E O 1
ATOM 13997 N N . ILE E 2 419 ? 112.262 196.551 194.805 1.00 12.02 419 ILE E N 1
ATOM 13998 C CA . ILE E 2 419 ? 112.991 195.540 195.542 1.00 11.95 419 ILE E CA 1
ATOM 13999 C C . ILE E 2 419 ? 112.341 195.279 196.871 1.00 12.34 419 ILE E C 1
ATOM 14000 O O . ILE E 2 419 ? 112.263 194.133 197.321 1.00 13.86 419 ILE E O 1
ATOM 14005 N N . LYS E 2 420 ? 111.820 196.311 197.496 1.00 12.92 420 LYS E N 1
ATOM 14006 C CA . LYS E 2 420 ? 111.132 196.180 198.751 1.00 13.57 420 LYS E CA 1
ATOM 14007 C C . LYS E 2 420 ? 109.864 195.359 198.658 1.00 13.78 420 LYS E C 1
ATOM 14008 O O . LYS E 2 420 ? 109.388 194.864 199.643 1.00 16.69 420 LYS E O 1
ATOM 14014 N N . ASN E 2 421 ? 109.290 195.255 197.476 1.00 11.59 421 ASN E N 1
ATOM 14015 C CA . ASN E 2 421 ? 107.984 194.677 197.321 1.00 12.54 421 ASN E CA 1
ATOM 14016 C C . ASN E 2 421 ? 107.946 193.427 196.472 1.00 12.42 421 ASN E C 1
ATOM 14017 O O . ASN E 2 421 ? 106.889 192.846 196.309 1.00 12.49 421 ASN E O 1
ATOM 14022 N N . PHE E 2 422 ? 109.061 193.007 195.883 1.00 11.89 422 PHE E N 1
ATOM 14023 C CA . PHE E 2 422 ? 109.025 191.864 195.002 1.00 11.78 422 PHE E CA 1
ATOM 14024 C C . PHE E 2 422 ? 108.462 190.660 195.728 1.00 12.40 422 PHE E C 1
ATOM 14025 O O . PHE E 2 422 ? 108.861 190.364 196.856 1.00 12.35 422 PHE E O 1
ATOM 14033 N N . ILE E 2 423 ? 107.724 189.852 194.994 1.00 11.74 423 ILE E N 1
ATOM 14034 C CA . ILE E 2 423 ? 107.524 188.472 195.360 1.00 12.59 423 ILE E CA 1
ATOM 14035 C C . ILE E 2 423 ? 108.876 187.806 195.376 1.00 11.86 423 ILE E C 1
ATOM 14036 O O . ILE E 2 423 ? 109.632 187.926 194.435 1.00 12.85 423 ILE E O 1
ATOM 14041 N N . GLN E 2 424 ? 109.151 187.055 196.420 1.00 12.98 424 GLN E N 1
ATOM 14042 C CA . GLN E 2 424 ? 110.447 186.424 196.584 1.00 13.54 424 GLN E CA 1
ATOM 14043 C C . GLN E 2 424 ? 110.423 185.022 195.998 1.00 12.60 424 GLN E C 1
ATOM 14044 O O . GLN E 2 424 ? 109.375 184.415 195.892 1.00 13.45 424 GLN E O 1
ATOM 14050 N N . PRO E 2 425 ? 111.583 184.487 195.655 1.00 13.92 425 PRO E N 1
ATOM 14051 C CA . PRO E 2 425 ? 111.581 183.220 194.922 1.00 14.08 425 PRO E CA 1
ATOM 14052 C C . PRO E 2 425 ? 110.953 182.081 195.691 1.00 14.30 425 PRO E C 1
ATOM 14053 O O . PRO E 2 425 ? 110.271 181.243 195.132 1.00 15.78 425 PRO E O 1
ATOM 14057 N N . GLU E 2 426 ? 111.090 182.119 197.001 1.00 16.54 426 GLU E N 1
ATOM 14058 C CA . GLU E 2 426 ? 110.576 181.059 197.826 1.00 16.43 426 GLU E CA 1
ATOM 14059 C C . GLU E 2 426 ? 109.072 181.129 197.936 1.00 14.91 426 GLU E C 1
ATOM 14060 O O . GLU E 2 426 ? 108.469 180.208 198.449 1.00 18.31 426 GLU E O 1
ATOM 14066 N N . GLN E 2 427 ? 108.463 182.226 197.495 1.00 14.64 427 GLN E N 1
ATOM 14067 C CA . GLN E 2 427 ? 107.018 182.371 197.545 1.00 13.75 427 GLN E CA 1
ATOM 14068 C C . GLN E 2 427 ? 106.312 181.673 196.419 1.00 15.49 427 GLN E C 1
ATOM 14069 O O . GLN E 2 427 ? 105.091 181.629 196.395 1.00 16.25 427 GLN E O 1
ATOM 14075 N N . PHE E 2 428 ? 107.060 181.201 195.435 1.00 15.10 428 PHE E N 1
ATOM 14076 C CA . PHE E 2 428 ? 106.411 180.596 194.298 1.00 14.06 428 PHE E CA 1
ATOM 14077 C C . PHE E 2 428 ? 106.170 179.131 194.585 1.00 15.14 428 PHE E C 1
ATOM 14078 O O . PHE E 2 428 ? 106.966 178.514 195.280 1.00 16.57 428 PHE E O 1
ATOM 14086 N N . PRO E 2 429 ? 105.073 178.562 194.090 1.00 15.44 429 PRO E N 1
ATOM 14087 C CA . PRO E 2 429 ? 104.049 179.251 193.289 1.00 16.60 429 PRO E CA 1
ATOM 14088 C C . PRO E 2 429 ? 103.195 180.189 194.109 1.00 15.32 429 PRO E C 1
ATOM 14089 O O . PRO E 2 429 ? 102.835 179.896 195.256 1.00 16.72 429 PRO E O 1
ATOM 14093 N N . TYR E 2 430 ? 103.099 181.405 193.614 1.00 14.40 430 TYR E N 1
ATOM 14094 C CA . TYR E 2 430 ? 102.605 182.516 194.351 1.00 13.84 430 TYR E CA 1
ATOM 14095 C C . TYR E 2 430 ? 101.200 182.866 193.959 1.00 14.14 430 TYR E C 1
ATOM 14096 O O . TYR E 2 430 ? 100.970 183.235 192.824 1.00 13.96 430 TYR E O 1
ATOM 14105 N N . MET E 2 431 ? 100.253 182.748 194.878 1.00 14.00 431 MET E N 1
ATOM 14106 C CA . MET E 2 431 ? 98.905 183.175 194.602 1.00 14.89 431 MET E CA 1
ATOM 14107 C C . MET E 2 431 ? 98.789 184.670 194.741 1.00 13.29 431 MET E C 1
ATOM 14108 O O . MET E 2 431 ? 98.817 185.209 195.831 1.00 14.65 431 MET E O 1
ATOM 14113 N N . ALA E 2 432 ? 98.623 185.350 193.625 1.00 13.85 432 ALA E N 1
ATOM 14114 C CA . ALA E 2 432 ? 98.518 186.792 193.632 1.00 13.20 432 ALA E CA 1
ATOM 14115 C C . ALA E 2 432 ? 97.111 187.180 194.013 1.00 14.13 432 ALA E C 1
ATOM 14116 O O . ALA E 2 432 ? 96.196 186.374 193.957 1.00 13.10 432 ALA E O 1
ATOM 14118 N N . PRO E 2 433 ? 96.926 188.424 194.442 1.00 13.47 433 PRO E N 1
ATOM 14119 C CA . PRO E 2 433 ? 95.661 188.803 195.062 1.00 15.50 433 PRO E CA 1
ATOM 14120 C C . PRO E 2 433 ? 94.508 189.007 194.115 1.00 15.23 433 PRO E C 1
ATOM 14121 O O . PRO E 2 433 ? 93.386 189.199 194.581 1.00 18.09 433 PRO E O 1
ATOM 14125 N N . LEU E 2 434 ? 94.738 188.838 192.823 1.00 13.06 434 LEU E N 1
ATOM 14126 C CA . LEU E 2 434 ? 93.611 188.843 191.915 1.00 14.03 434 LEU E CA 1
ATOM 14127 C C . LEU E 2 434 ? 93.468 187.490 191.245 1.00 13.30 434 LEU E C 1
ATOM 14128 O O . LEU E 2 434 ? 92.724 187.337 190.315 1.00 16.11 434 LEU E O 1
ATOM 14133 N N . GLY E 2 435 ? 94.085 186.480 191.834 1.00 14.28 435 GLY E N 1
ATOM 14134 C CA . GLY E 2 435 ? 93.703 185.103 191.563 1.00 16.04 435 GLY E CA 1
ATOM 14135 C C . GLY E 2 435 ? 94.675 184.244 190.780 1.00 14.36 435 GLY E C 1
ATOM 14136 O O . GLY E 2 435 ? 94.417 183.071 190.635 1.00 17.69 435 GLY E O 1
ATOM 14137 N N . TRP E 2 436 ? 95.660 184.840 190.134 1.00 13.16 436 TRP E N 1
ATOM 14138 C CA . TRP E 2 436 ? 96.597 184.028 189.364 1.00 13.88 436 TRP E CA 1
ATOM 14139 C C . TRP E 2 436 ? 97.690 183.505 190.257 1.00 14.19 436 TRP E C 1
ATOM 14140 O O . TRP E 2 436 ? 98.216 184.244 191.081 1.00 15.11 436 TRP E O 1
ATOM 14151 N N . GLU E 2 437 ? 98.070 182.266 190.024 1.00 14.10 437 GLU E N 1
ATOM 14152 C CA . GLU E 2 437 ? 99.117 181.609 190.780 1.00 14.15 437 GLU E CA 1
ATOM 14153 C C . GLU E 2 437 ? 100.381 181.497 189.931 1.00 13.51 437 GLU E C 1
ATOM 14154 O O . GLU E 2 437 ? 100.451 180.734 188.989 1.00 13.76 437 GLU E O 1
ATOM 14160 N N . TYR E 2 438 ? 101.335 182.366 190.209 1.00 12.13 438 TYR E N 1
ATOM 14161 C CA . TYR E 2 438 ? 102.543 182.481 189.428 1.00 11.55 438 TYR E CA 1
ATOM 14162 C C . TYR E 2 438 ? 103.382 181.245 189.633 1.00 13.19 438 TYR E C 1
ATOM 14163 O O . TYR E 2 438 ? 103.507 180.735 190.736 1.00 13.78 438 TYR E O 1
ATOM 14172 N N . ASP E 2 439 ? 103.949 180.729 188.560 1.00 12.01 439 ASP E N 1
ATOM 14173 C CA . ASP E 2 439 ? 104.583 179.425 188.628 1.00 12.70 439 ASP E CA 1
ATOM 14174 C C . ASP E 2 439 ? 105.961 179.435 189.256 1.00 13.35 439 ASP E C 1
ATOM 14175 O O . ASP E 2 439 ? 106.254 178.582 190.080 1.00 15.57 439 ASP E O 1
ATOM 14180 N N . SER E 2 440 ? 106.825 180.341 188.832 1.00 12.27 440 SER E N 1
ATOM 14181 C CA . SER E 2 440 ? 108.177 180.425 189.366 1.00 12.54 440 SER E CA 1
ATOM 14182 C C . SER E 2 440 ? 108.742 181.776 189.001 1.00 12.73 440 SER E C 1
ATOM 14183 O O . SER E 2 440 ? 108.319 182.397 188.037 1.00 13.20 440 SER E O 1
ATOM 14186 N N . GLY E 2 441 ? 109.694 182.252 189.774 1.00 12.44 441 GLY E N 1
ATOM 14187 C CA . GLY E 2 441 ? 110.292 183.535 189.495 1.00 13.80 441 GLY E CA 1
ATOM 14188 C C . GLY E 2 441 ? 111.400 183.819 190.458 1.00 13.52 441 GLY E C 1
ATOM 14189 O O . GLY E 2 441 ? 111.235 183.628 191.652 1.00 14.43 441 GLY E O 1
ATOM 14190 N N . ASN E 2 442 ? 112.459 184.450 189.979 1.00 13.03 442 ASN E N 1
ATOM 14191 C CA . ASN E 2 442 ? 113.509 184.932 190.864 1.00 13.46 442 ASN E CA 1
ATOM 14192 C C . ASN E 2 442 ? 113.798 186.375 190.537 1.00 12.79 442 ASN E C 1
ATOM 14193 O O . ASN E 2 442 ? 114.680 186.734 189.767 1.00 13.80 442 ASN E O 1
ATOM 14198 N N . TYR E 2 443 ? 112.944 187.208 191.086 1.00 11.70 443 TYR E N 1
ATOM 14199 C CA . TYR E 2 443 ? 112.944 188.600 190.737 1.00 10.82 443 TYR E CA 1
ATOM 14200 C C . TYR E 2 443 ? 114.101 189.368 191.306 1.00 12.44 443 TYR E C 1
ATOM 14201 O O . TYR E 2 443 ? 114.717 190.138 190.604 1.00 12.16 443 TYR E O 1
ATOM 14210 N N . PRO E 2 444 ? 114.476 189.145 192.542 1.00 11.55 444 PRO E N 1
ATOM 14211 C CA . PRO E 2 444 ? 115.577 189.932 193.084 1.00 13.02 444 PRO E CA 1
ATOM 14212 C C . PRO E 2 444 ? 116.861 189.654 192.323 1.00 12.64 444 PRO E C 1
ATOM 14213 O O . PRO E 2 444 ? 117.632 190.566 192.097 1.00 13.93 444 PRO E O 1
ATOM 14217 N N . LEU E 2 445 ? 117.075 188.415 191.901 1.00 13.30 445 LEU E N 1
ATOM 14218 C CA . LEU E 2 445 ? 118.305 188.080 191.211 1.00 14.91 445 LEU E CA 1
ATOM 14219 C C . LEU E 2 445 ? 118.353 188.777 189.885 1.00 12.69 445 LEU E C 1
ATOM 14220 O O . LEU E 2 445 ? 119.376 189.371 189.525 1.00 13.85 445 LEU E O 1
ATOM 14225 N N . ALA E 2 446 ? 117.228 188.762 189.190 1.00 12.34 446 ALA E N 1
ATOM 14226 C CA . ALA E 2 446 ? 117.189 189.400 187.884 1.00 12.30 446 ALA E CA 1
ATOM 14227 C C . ALA E 2 446 ? 117.340 190.905 188.022 1.00 12.32 446 ALA E C 1
ATOM 14228 O O . ALA E 2 446 ? 118.026 191.548 187.240 1.00 12.00 446 ALA E O 1
ATOM 14230 N N . MET E 2 447 ? 116.668 191.482 188.999 1.00 12.11 447 MET E N 1
ATOM 14231 C CA . MET E 2 447 ? 116.700 192.925 189.176 1.00 11.39 447 MET E CA 1
ATOM 14232 C C . MET E 2 447 ? 118.120 193.355 189.486 1.00 11.95 447 MET E C 1
ATOM 14233 O O . MET E 2 447 ? 118.610 194.351 188.978 1.00 12.54 447 MET E O 1
ATOM 14238 N N . LYS E 2 448 ? 118.794 192.584 190.306 1.00 11.81 448 LYS E N 1
ATOM 14239 C CA . LYS E 2 448 ? 120.154 192.881 190.646 1.00 12.19 448 LYS E CA 1
ATOM 14240 C C . LYS E 2 448 ? 121.086 192.775 189.463 1.00 12.23 448 LYS E C 1
ATOM 14241 O O . LYS E 2 448 ? 121.944 193.638 189.242 1.00 13.58 448 LYS E O 1
ATOM 14247 N N . LYS E 2 449 ? 120.902 191.733 188.688 1.00 12.74 449 LYS E N 1
ATOM 14248 C CA . LYS E 2 449 ? 121.711 191.539 187.512 1.00 13.56 449 LYS E CA 1
ATOM 14249 C C . LYS E 2 449 ? 121.524 192.729 186.596 1.00 12.52 449 LYS E C 1
ATOM 14250 O O . LYS E 2 449 ? 122.495 193.262 186.065 1.00 13.71 449 LYS E O 1
ATOM 14256 N N . ALA E 2 450 ? 120.287 193.148 186.420 1.00 12.04 450 ALA E N 1
ATOM 14257 C CA . ALA E 2 450 ? 119.979 194.260 185.536 1.00 11.65 450 ALA E CA 1
ATOM 14258 C C . ALA E 2 450 ? 120.620 195.533 186.060 1.00 12.48 450 ALA E C 1
ATOM 14259 O O . ALA E 2 450 ? 121.232 196.292 185.318 1.00 12.81 450 ALA E O 1
ATOM 14261 N N . MET E 2 451 ? 120.386 195.847 187.316 1.00 12.51 451 MET E N 1
ATOM 14262 C CA . MET E 2 451 ? 120.895 197.081 187.880 1.00 12.18 451 MET E CA 1
ATOM 14263 C C . MET E 2 451 ? 122.394 197.115 187.834 1.00 13.03 451 MET E C 1
ATOM 14264 O O . MET E 2 451 ? 122.978 198.140 187.531 1.00 13.42 451 MET E O 1
ATOM 14269 N N . ASP E 2 452 ? 123.022 195.986 188.080 1.00 12.71 452 ASP E N 1
ATOM 14270 C CA . ASP E 2 452 ? 124.466 195.970 188.049 1.00 13.58 452 ASP E CA 1
ATOM 14271 C C . ASP E 2 452 ? 124.955 196.168 186.639 1.00 14.25 452 ASP E C 1
ATOM 14272 O O . ASP E 2 452 ? 125.974 196.792 186.417 1.00 15.19 452 ASP E O 1
ATOM 14277 N N . THR E 2 453 ? 124.260 195.563 185.687 1.00 13.38 453 THR E N 1
ATOM 14278 C CA . THR E 2 453 ? 124.708 195.641 184.313 1.00 13.65 453 THR E CA 1
ATOM 14279 C C . THR E 2 453 ? 124.621 197.050 183.808 1.00 14.11 453 THR E C 1
ATOM 14280 O O . THR E 2 453 ? 125.526 197.509 183.140 1.00 15.99 453 THR E O 1
ATOM 14284 N N . VAL E 2 454 ? 123.550 197.768 184.134 1.00 13.50 454 VAL E N 1
ATOM 14285 C CA . VAL E 2 454 ? 123.425 199.123 183.630 1.00 12.71 454 VAL E CA 1
ATOM 14286 C C . VAL E 2 454 ? 124.063 200.161 184.542 1.00 13.97 454 VAL E C 1
ATOM 14287 O O . VAL E 2 454 ? 124.188 201.308 184.168 1.00 15.68 454 VAL E O 1
ATOM 14291 N N . GLY E 2 455 ? 124.617 199.746 185.664 1.00 13.56 455 GLY E N 1
ATOM 14292 C CA . GLY E 2 455 ? 125.253 200.704 186.550 1.00 13.82 455 GLY E CA 1
ATOM 14293 C C . GLY E 2 455 ? 124.206 201.653 187.105 1.00 14.00 455 GLY E C 1
ATOM 14294 O O . GLY E 2 455 ? 124.346 202.870 187.048 1.00 14.38 455 GLY E O 1
ATOM 14295 N N . TYR E 2 456 ? 123.155 201.099 187.671 1.00 13.25 456 TYR E N 1
ATOM 14296 C CA . TYR E 2 456 ? 121.983 201.863 187.996 1.00 13.01 456 TYR E CA 1
ATOM 14297 C C . TYR E 2 456 ? 122.283 203.000 188.940 1.00 13.96 456 TYR E C 1
ATOM 14298 O O . TYR E 2 456 ? 121.819 204.121 188.731 1.00 13.85 456 TYR E O 1
ATOM 14307 N N . HIS E 2 457 ? 122.956 202.712 190.034 1.00 15.33 457 HIS E N 1
ATOM 14308 C CA . HIS E 2 457 ? 123.150 203.797 190.972 1.00 15.72 457 HIS E CA 1
ATOM 14309 C C . HIS E 2 457 ? 124.007 204.907 190.399 1.00 16.83 457 HIS E C 1
ATOM 14310 O O . HIS E 2 457 ? 123.767 206.094 190.636 1.00 16.24 457 HIS E O 1
ATOM 14317 N N . GLN E 2 458 ? 124.973 204.518 189.579 1.00 16.21 458 GLN E N 1
ATOM 14318 C CA . GLN E 2 458 ? 125.764 205.506 188.885 1.00 16.42 458 GLN E CA 1
ATOM 14319 C C . GLN E 2 458 ? 124.897 206.351 187.956 1.00 14.77 458 GLN E C 1
ATOM 14320 O O . GLN E 2 458 ? 125.086 207.558 187.860 1.00 15.73 458 GLN E O 1
ATOM 14326 N N . LEU E 2 459 ? 123.957 205.720 187.275 1.00 14.19 459 LEU E N 1
ATOM 14327 C CA . LEU E 2 459 ? 123.046 206.445 186.423 1.00 12.59 459 LEU E CA 1
ATOM 14328 C C . LEU E 2 459 ? 122.300 207.474 187.194 1.00 12.52 459 LEU E C 1
ATOM 14329 O O . LEU E 2 459 ? 122.079 208.550 186.692 1.00 13.17 459 LEU E O 1
ATOM 14334 N N . ARG E 2 460 ? 121.789 207.105 188.357 1.00 12.85 460 ARG E N 1
ATOM 14335 C CA . ARG E 2 460 ? 121.030 208.060 189.113 1.00 13.81 460 ARG E CA 1
ATOM 14336 C C . ARG E 2 460 ? 121.861 209.254 189.528 1.00 14.07 460 ARG E C 1
ATOM 14337 O O . ARG E 2 460 ? 121.377 210.371 189.535 1.00 14.54 460 ARG E O 1
ATOM 14345 N N . ALA E 2 461 ? 123.133 209.045 189.823 1.00 14.05 461 ALA E N 1
ATOM 14346 C CA . ALA E 2 461 ? 123.993 210.160 190.173 1.00 15.46 461 ALA E CA 1
ATOM 14347 C C . ALA E 2 461 ? 124.254 211.024 188.965 1.00 15.08 461 ALA E C 1
ATOM 14348 O O . ALA E 2 461 ? 124.298 212.232 189.042 1.00 14.66 461 ALA E O 1
ATOM 14350 N N . GLU E 2 462 ? 124.458 210.393 187.829 1.00 13.86 462 GLU E N 1
ATOM 14351 C CA . GLU E 2 462 ? 124.636 211.120 186.602 1.00 13.44 462 GLU E CA 1
ATOM 14352 C C . GLU E 2 462 ? 123.418 211.957 186.282 1.00 12.76 462 GLU E C 1
ATOM 14353 O O . GLU E 2 462 ? 123.517 213.122 185.903 1.00 14.03 462 GLU E O 1
ATOM 14359 N N . GLN E 2 463 ? 122.259 211.371 186.500 1.00 12.81 463 GLN E N 1
ATOM 14360 C CA . GLN E 2 463 ? 121.003 212.042 186.267 1.00 12.48 463 GLN E CA 1
ATOM 14361 C C . GLN E 2 463 ? 120.846 213.248 187.158 1.00 13.50 463 GLN E C 1
ATOM 14362 O O . GLN E 2 463 ? 120.458 214.304 186.730 1.00 12.99 463 GLN E O 1
ATOM 14368 N N . LYS E 2 464 ? 121.146 213.071 188.433 1.00 13.35 464 LYS E N 1
ATOM 14369 C CA . LYS E 2 464 ? 121.058 214.174 189.354 1.00 15.18 464 LYS E CA 1
ATOM 14370 C C . LYS E 2 464 ? 121.964 215.311 188.918 1.00 14.31 464 LYS E C 1
ATOM 14371 O O . LYS E 2 464 ? 121.560 216.471 188.904 1.00 16.49 464 LYS E O 1
ATOM 14377 N N . ALA E 2 465 ? 123.181 214.982 188.510 1.00 13.67 465 ALA E N 1
ATOM 14378 C CA . ALA E 2 465 ? 124.086 216.023 188.048 1.00 15.15 465 ALA E CA 1
ATOM 14379 C C . ALA E 2 465 ? 123.526 216.725 186.809 1.00 14.99 465 ALA E C 1
ATOM 14380 O O . ALA E 2 465 ? 123.631 217.946 186.654 1.00 15.93 465 ALA E O 1
ATOM 14382 N N . LYS E 2 466 ? 122.947 215.945 185.908 1.00 15.03 466 LYS E N 1
ATOM 14383 C CA . LYS E 2 466 ? 122.399 216.518 184.691 1.00 15.01 466 LYS E CA 1
ATOM 14384 C C . LYS E 2 466 ? 121.216 217.436 184.994 1.00 14.36 466 LYS E C 1
ATOM 14385 O O . LYS E 2 466 ? 121.043 218.453 184.349 1.00 14.27 466 LYS E O 1
ATOM 14391 N N . GLN E 2 467 ? 120.402 217.063 185.968 1.00 14.00 467 GLN E N 1
ATOM 14392 C CA . GLN E 2 467 ? 119.295 217.885 186.374 1.00 14.05 467 GLN E CA 1
ATOM 14393 C C . GLN E 2 467 ? 119.772 219.202 186.930 1.00 16.29 467 GLN E C 1
ATOM 14394 O O . GLN E 2 467 ? 119.236 220.257 186.637 1.00 16.21 467 GLN E O 1
ATOM 14400 N N . GLU E 2 468 ? 120.800 219.140 187.740 1.00 15.88 468 GLU E N 1
ATOM 14401 C CA . GLU E 2 468 ? 121.365 220.368 188.248 1.00 18.94 468 GLU E CA 1
ATOM 14402 C C . GLU E 2 468 ? 121.946 221.227 187.151 1.00 17.90 468 GLU E C 1
ATOM 14403 O O . GLU E 2 468 ? 121.763 222.429 187.162 1.00 21.48 468 GLU E O 1
ATOM 14409 N N . ALA E 2 469 ? 122.580 220.612 186.171 1.00 17.64 469 ALA E N 1
ATOM 14410 C CA . ALA E 2 469 ? 123.072 221.316 185.020 1.00 18.00 469 ALA E CA 1
ATOM 14411 C C . ALA E 2 469 ? 121.926 221.970 184.270 1.00 19.37 469 ALA E C 1
ATOM 14412 O O . ALA E 2 469 ? 122.043 223.115 183.859 1.00 21.30 469 ALA E O 1
ATOM 14414 N N . PHE E 2 470 ? 120.788 221.295 184.183 1.00 17.63 470 PHE E N 1
ATOM 14415 C CA . PHE E 2 470 ? 119.643 221.856 183.499 1.00 19.79 470 PHE E CA 1
ATOM 14416 C C . PHE E 2 470 ? 119.152 223.102 184.224 1.00 20.19 470 PHE E C 1
ATOM 14417 O O . PHE E 2 470 ? 118.843 224.129 183.616 1.00 21.93 470 PHE E O 1
ATOM 14425 N N . LYS E 2 471 ? 119.054 222.991 185.537 1.00 22.20 471 LYS E N 1
ATOM 14426 C CA . LYS E 2 471 ? 118.593 224.114 186.333 1.00 24.18 471 LYS E CA 1
ATOM 14427 C C . LYS E 2 471 ? 119.573 225.290 186.286 1.00 23.85 471 LYS E C 1
ATOM 14428 O O . LYS E 2 471 ? 119.146 226.430 186.350 1.00 24.82 471 LYS E O 1
ATOM 14434 N N . ARG E 2 472 ? 120.827 225.035 185.932 1.00 24.48 472 ARG E N 1
ATOM 14435 C CA . ARG E 2 472 ? 121.817 226.102 185.814 1.00 25.51 472 ARG E CA 1
ATOM 14436 C C . ARG E 2 472 ? 121.911 226.610 184.384 1.00 28.23 472 ARG E C 1
ATOM 14437 O O . ARG E 2 472 ? 122.688 227.515 184.100 1.00 30.57 472 ARG E O 1
ATOM 14445 N N . GLY E 2 473 ? 121.029 226.129 183.524 1.00 27.19 473 GLY E N 1
ATOM 14446 C CA . GLY E 2 473 ? 121.021 226.507 182.127 1.00 30.86 473 GLY E CA 1
ATOM 14447 C C . GLY E 2 473 ? 122.227 226.028 181.342 1.00 25.97 473 GLY E C 1
ATOM 14448 O O . GLY E 2 473 ? 122.526 226.577 180.292 1.00 31.46 473 GLY E O 1
ATOM 14449 N N . GLU E 2 474 ? 122.786 224.892 181.740 1.00 23.26 474 GLU E N 1
ATOM 14450 C CA . GLU E 2 474 ? 123.988 224.346 181.123 1.00 23.80 474 GLU E CA 1
ATOM 14451 C C . GLU E 2 474 ? 123.695 223.265 180.098 1.00 21.68 474 GLU E C 1
ATOM 14452 O O . GLU E 2 474 ? 124.586 222.849 179.350 1.00 29.02 474 GLU E O 1
ATOM 14458 N N . THR E 2 475 ? 122.457 222.795 180.091 1.00 21.61 475 THR E N 1
ATOM 14459 C CA . THR E 2 475 ? 122.041 221.795 179.133 1.00 17.75 475 THR E CA 1
ATOM 14460 C C . THR E 2 475 ? 120.541 221.880 178.898 1.00 17.88 475 THR E C 1
ATOM 14461 O O . THR E 2 475 ? 119.792 222.355 179.740 1.00 18.18 475 THR E O 1
ATOM 14465 N N . ARG E 2 476 ? 120.122 221.512 177.699 1.00 15.65 476 ARG E N 1
ATOM 14466 C CA . ARG E 2 476 ? 118.714 221.466 177.372 1.00 14.30 476 ARG E CA 1
ATOM 14467 C C . ARG E 2 476 ? 118.217 220.044 177.271 1.00 14.88 476 ARG E C 1
ATOM 14468 O O . ARG E 2 476 ? 117.081 219.814 176.885 1.00 16.28 476 ARG E O 1
ATOM 14476 N N . GLU E 2 477 ? 119.066 219.117 177.670 1.00 13.68 477 GLU E N 1
ATOM 14477 C CA . GLU E 2 477 ? 118.719 217.722 177.661 1.00 14.26 477 GLU E CA 1
ATOM 14478 C C . GLU E 2 477 ? 118.448 217.220 179.044 1.00 14.05 477 GLU E C 1
ATOM 14479 O O . GLU E 2 477 ? 119.148 217.587 179.965 1.00 15.79 477 GLU E O 1
ATOM 14485 N N . ILE E 2 478 ? 117.423 216.395 179.157 1.00 12.31 478 ILE E N 1
ATOM 14486 C CA . ILE E 2 478 ? 117.123 215.736 180.394 1.00 12.45 478 ILE E CA 1
ATOM 14487 C C . ILE E 2 478 ? 117.200 214.240 180.203 1.00 11.91 478 ILE E C 1
ATOM 14488 O O . ILE E 2 478 ? 117.000 213.712 179.126 1.00 12.69 478 ILE E O 1
ATOM 14493 N N . MET E 2 479 ? 117.619 213.581 181.258 1.00 11.27 479 MET E N 1
ATOM 14494 C CA . MET E 2 479 ? 117.848 212.151 181.277 1.00 11.84 479 MET E CA 1
ATOM 14495 C C . MET E 2 479 ? 116.782 211.486 182.097 1.00 11.75 479 MET E C 1
ATOM 14496 O O . MET E 2 479 ? 116.590 211.831 183.244 1.00 12.13 479 MET E O 1
ATOM 14501 N N . GLY E 2 480 ? 116.229 210.413 181.551 1.00 10.93 480 GLY E N 1
ATOM 14502 C CA . GLY E 2 480 ? 115.306 209.566 182.266 1.00 11.59 480 GLY E CA 1
ATOM 14503 C C . GLY E 2 480 ? 115.840 208.169 182.326 1.00 11.26 480 GLY E C 1
ATOM 14504 O O . GLY E 2 480 ? 116.512 207.681 181.431 1.00 12.28 480 GLY E O 1
ATOM 14505 N N . ILE E 2 481 ? 115.509 207.507 183.418 1.00 11.49 481 ILE E N 1
ATOM 14506 C CA . ILE E 2 481 ? 115.824 206.110 183.616 1.00 10.65 481 ILE E CA 1
ATOM 14507 C C . ILE E 2 481 ? 114.526 205.379 183.780 1.00 11.00 481 ILE E C 1
ATOM 14508 O O . ILE E 2 481 ? 113.789 205.604 184.731 1.00 13.01 481 ILE E O 1
ATOM 14513 N N . GLY E 2 482 ? 114.201 204.564 182.801 1.00 10.87 482 GLY E N 1
ATOM 14514 C CA . GLY E 2 482 ? 112.989 203.784 182.824 1.00 11.01 482 GLY E CA 1
ATOM 14515 C C . GLY E 2 482 ? 113.268 202.397 183.340 1.00 10.87 482 GLY E C 1
ATOM 14516 O O . GLY E 2 482 ? 114.212 201.743 182.938 1.00 12.18 482 GLY E O 1
ATOM 14517 N N . ILE E 2 483 ? 112.401 201.958 184.217 1.00 10.84 483 ILE E N 1
ATOM 14518 C CA . ILE E 2 483 ? 112.459 200.625 184.775 1.00 10.39 483 ILE E CA 1
ATOM 14519 C C . ILE E 2 483 ? 111.148 199.962 184.510 1.00 10.64 483 ILE E C 1
ATOM 14520 O O . ILE E 2 483 ? 110.103 200.543 184.734 1.00 11.19 483 ILE E O 1
ATOM 14525 N N . SER E 2 484 ? 111.212 198.707 184.098 1.00 10.04 484 SER E N 1
ATOM 14526 C CA . SER E 2 484 ? 110.040 197.891 184.026 1.00 10.81 484 SER E CA 1
ATOM 14527 C C . SER E 2 484 ? 110.430 196.528 184.491 1.00 10.80 484 SER E C 1
ATOM 14528 O O . SER E 2 484 ? 111.214 195.848 183.842 1.00 12.08 484 SER E O 1
ATOM 14531 N N . PHE E 2 485 ? 109.878 196.127 185.612 1.00 10.93 485 PHE E N 1
ATOM 14532 C CA . PHE E 2 485 ? 110.077 194.771 186.089 1.00 11.31 485 PHE E CA 1
ATOM 14533 C C . PHE E 2 485 ? 108.729 194.113 186.040 1.00 10.76 485 PHE E C 1
ATOM 14534 O O . PHE E 2 485 ? 107.810 194.616 186.644 1.00 11.79 485 PHE E O 1
ATOM 14542 N N . PHE E 2 486 ? 108.557 193.093 185.206 1.00 10.70 486 PHE E N 1
ATOM 14543 C CA . PHE E 2 486 ? 107.237 192.629 184.890 1.00 10.77 486 PHE E CA 1
ATOM 14544 C C . PHE E 2 486 ? 107.132 191.126 185.053 1.00 10.55 486 PHE E C 1
ATOM 14545 O O . PHE E 2 486 ? 108.086 190.385 184.844 1.00 11.39 486 PHE E O 1
ATOM 14553 N N . THR E 2 487 ? 105.915 190.729 185.371 1.00 10.63 487 THR E N 1
ATOM 14554 C CA . THR E 2 487 ? 105.503 189.353 185.368 1.00 11.29 487 THR E CA 1
ATOM 14555 C C . THR E 2 487 ? 104.476 189.186 184.296 1.00 11.09 487 THR E C 1
ATOM 14556 O O . THR E 2 487 ? 103.418 189.779 184.335 1.00 11.49 487 THR E O 1
ATOM 14560 N N . GLU E 2 488 ? 104.798 188.337 183.349 1.00 10.51 488 GLU E N 1
ATOM 14561 C CA . GLU E 2 488 ? 103.885 187.958 182.312 1.00 11.50 488 GLU E CA 1
ATOM 14562 C C . GLU E 2 488 ? 103.064 186.761 182.772 1.00 10.29 488 GLU E C 1
ATOM 14563 O O . GLU E 2 488 ? 103.367 186.095 183.728 1.00 11.42 488 GLU E O 1
ATOM 14569 N N . ILE E 2 489 ? 101.999 186.509 182.033 1.00 10.89 489 ILE E N 1
ATOM 14570 C CA . ILE E 2 489 ? 101.203 185.309 182.221 1.00 11.36 489 ILE E CA 1
ATOM 14571 C C . ILE E 2 489 ? 100.789 184.833 180.869 1.00 10.98 489 ILE E C 1
ATOM 14572 O O . ILE E 2 489 ? 100.080 185.526 180.159 1.00 12.16 489 ILE E O 1
ATOM 14577 N N . VAL E 2 490 ? 101.373 183.713 180.478 1.00 10.51 490 VAL E N 1
ATOM 14578 C CA . VAL E 2 490 ? 101.223 183.250 179.117 1.00 11.09 490 VAL E CA 1
ATOM 14579 C C . VAL E 2 490 ? 101.038 181.757 179.132 1.00 10.78 490 VAL E C 1
ATOM 14580 O O . VAL E 2 490 ? 101.603 181.033 179.921 1.00 13.91 490 VAL E O 1
ATOM 14584 N N . GLY E 2 491 ? 100.381 181.273 178.113 1.00 11.53 491 GLY E N 1
ATOM 14585 C CA . GLY E 2 491 ? 100.134 179.859 177.973 1.00 11.33 491 GLY E CA 1
ATOM 14586 C C . GLY E 2 491 ? 98.709 179.441 178.187 1.00 11.04 491 GLY E C 1
ATOM 14587 O O . GLY E 2 491 ? 98.455 178.333 178.666 1.00 11.94 491 GLY E O 1
ATOM 14588 N N . ALA E 2 492 ? 97.765 180.284 177.807 1.00 10.62 492 ALA E N 1
ATOM 14589 C CA . ALA E 2 492 ? 96.365 180.011 178.028 1.00 11.20 492 ALA E CA 1
ATOM 14590 C C . ALA E 2 492 ? 95.965 178.711 177.345 1.00 11.13 492 ALA E C 1
ATOM 14591 O O . ALA E 2 492 ? 96.130 178.605 176.149 1.00 11.73 492 ALA E O 1
ATOM 14593 N N . GLY E 2 493 ? 95.375 177.776 178.067 1.00 11.10 493 GLY E N 1
ATOM 14594 C CA . GLY E 2 493 ? 95.353 177.765 179.488 1.00 11.87 493 GLY E CA 1
ATOM 14595 C C . GLY E 2 493 ? 94.558 176.593 179.977 1.00 12.24 493 GLY E C 1
ATOM 14596 O O . GLY E 2 493 ? 93.987 175.847 179.224 1.00 12.45 493 GLY E O 1
ATOM 14597 N N . PRO E 2 494 ? 94.513 176.464 181.283 1.00 12.64 494 PRO E N 1
ATOM 14598 C CA . PRO E 2 494 ? 93.814 175.349 181.886 1.00 13.95 494 PRO E CA 1
ATOM 14599 C C . PRO E 2 494 ? 92.379 175.274 181.457 1.00 13.91 494 PRO E C 1
ATOM 14600 O O . PRO E 2 494 ? 91.684 176.281 181.421 1.00 13.61 494 PRO E O 1
ATOM 14604 N N . SER E 2 495 ? 91.889 174.072 181.212 1.00 15.32 495 SER E N 1
ATOM 14605 C CA . SER E 2 495 ? 90.537 173.935 180.710 1.00 15.79 495 SER E CA 1
ATOM 14606 C C . SER E 2 495 ? 89.518 174.484 181.692 1.00 20.62 495 SER E C 1
ATOM 14607 O O . SER E 2 495 ? 88.428 174.863 181.295 1.00 22.23 495 SER E O 1
ATOM 14610 N N . LYS E 2 496 ? 89.845 174.455 182.974 1.00 18.39 496 LYS E N 1
ATOM 14611 C CA . LYS E 2 496 ? 88.906 174.903 183.997 1.00 19.55 496 LYS E CA 1
ATOM 14612 C C . LYS E 2 496 ? 88.388 176.299 183.661 1.00 17.09 496 LYS E C 1
ATOM 14613 O O . LYS E 2 496 ? 87.218 176.605 183.898 1.00 19.68 496 LYS E O 1
ATOM 14619 N N . ASN E 2 497 ? 89.266 177.170 183.176 1.00 16.44 497 ASN E N 1
ATOM 14620 C CA . ASN E 2 497 ? 88.893 178.558 183.110 1.00 18.68 497 ASN E CA 1
ATOM 14621 C C . ASN E 2 497 ? 89.183 179.191 181.774 1.00 14.65 497 ASN E C 1
ATOM 14622 O O . ASN E 2 497 ? 88.886 180.340 181.599 1.00 14.73 497 ASN E O 1
ATOM 14627 N N . CYS E 2 498 ? 89.887 178.497 180.890 1.00 14.41 498 CYS E N 1
ATOM 14628 C CA . CYS E 2 498 ? 90.308 179.068 179.632 1.00 12.98 498 CYS E CA 1
ATOM 14629 C C . CYS E 2 498 ? 89.674 178.289 178.513 1.00 12.86 498 CYS E C 1
ATOM 14630 O O . CYS E 2 498 ? 89.994 177.140 178.293 1.00 12.79 498 CYS E O 1
ATOM 14633 N N . ASP E 2 499 ? 88.840 178.969 177.754 1.00 12.45 499 ASP E N 1
ATOM 14634 C CA . ASP E 2 499 ? 88.252 178.402 176.577 1.00 12.83 499 ASP E CA 1
ATOM 14635 C C . ASP E 2 499 ? 88.014 179.509 175.591 1.00 12.65 499 ASP E C 1
ATOM 14636 O O . ASP E 2 499 ? 87.791 180.645 175.952 1.00 13.29 499 ASP E O 1
ATOM 14641 N N . ILE E 2 500 ? 88.091 179.154 174.339 1.00 12.50 500 ILE E N 1
ATOM 14642 C CA . ILE E 2 500 ? 87.727 180.057 173.273 1.00 13.09 500 ILE E CA 1
ATOM 14643 C C . ILE E 2 500 ? 86.419 179.554 172.752 1.00 14.47 500 ILE E C 1
ATOM 14644 O O . ILE E 2 500 ? 86.326 178.466 172.167 1.00 14.89 500 ILE E O 1
ATOM 14649 N N . LEU E 2 501 ? 85.402 180.350 173.033 1.00 15.14 501 LEU E N 1
ATOM 14650 C CA . LEU E 2 501 ? 84.039 180.022 172.707 1.00 17.54 501 LEU E CA 1
ATOM 14651 C C . LEU E 2 501 ? 83.787 178.549 172.975 1.00 16.97 501 LEU E C 1
ATOM 14652 O O . LEU E 2 501 ? 83.085 177.876 172.239 1.00 19.52 501 LEU E O 1
ATOM 14657 N N . GLY E 2 502 ? 84.115 178.146 174.180 1.00 15.85 502 GLY E N 1
ATOM 14658 C CA . GLY E 2 502 ? 83.754 176.817 174.632 1.00 15.55 502 GLY E CA 1
ATOM 14659 C C . GLY E 2 502 ? 84.728 175.706 174.310 1.00 14.96 502 GLY E C 1
ATOM 14660 O O . GLY E 2 502 ? 84.592 174.604 174.811 1.00 17.26 502 GLY E O 1
ATOM 14661 N N . VAL E 2 503 ? 85.731 175.983 173.499 1.00 13.77 503 VAL E N 1
ATOM 14662 C CA . VAL E 2 503 ? 86.781 175.018 173.283 1.00 13.52 503 VAL E CA 1
ATOM 14663 C C . VAL E 2 503 ? 87.882 175.301 174.267 1.00 13.17 503 VAL E C 1
ATOM 14664 O O . VAL E 2 503 ? 88.451 176.383 174.297 1.00 13.24 503 VAL E O 1
ATOM 14668 N N . SER E 2 504 ? 88.185 174.314 175.092 1.00 12.21 504 SER E N 1
ATOM 14669 C CA . SER E 2 504 ? 89.218 174.488 176.082 1.00 12.39 504 SER E CA 1
ATOM 14670 C C . SER E 2 504 ? 90.537 174.796 175.439 1.00 11.66 504 SER E C 1
ATOM 14671 O O . SER E 2 504 ? 90.855 174.318 174.380 1.00 12.36 504 SER E O 1
ATOM 14676 N N . MET E 2 505 ? 91.339 175.598 176.129 1.00 11.79 505 MET E N 1
ATOM 14677 C CA . MET E 2 505 ? 92.542 176.143 175.525 1.00 11.87 505 MET E CA 1
ATOM 14678 C C . MET E 2 505 ? 93.742 175.232 175.711 1.00 11.50 505 MET E C 1
ATOM 14679 O O . MET E 2 505 ? 94.768 175.606 176.246 1.00 11.60 505 MET E O 1
ATOM 14684 N N . PHE E 2 506 ? 93.598 174.024 175.199 1.00 11.07 506 PHE E N 1
ATOM 14685 C CA . PHE E 2 506 ? 94.706 173.088 175.139 1.00 11.60 506 PHE E CA 1
ATOM 14686 C C . PHE E 2 506 ? 95.521 173.352 173.894 1.00 11.29 506 PHE E C 1
ATOM 14687 O O . PHE E 2 506 ? 95.159 174.195 173.098 1.00 11.38 506 PHE E O 1
ATOM 14695 N N . ASP E 2 507 ? 96.618 172.649 173.703 1.00 11.05 507 ASP E N 1
ATOM 14696 C CA . ASP E 2 507 ? 97.111 172.535 172.347 1.00 10.98 507 ASP E CA 1
ATOM 14697 C C . ASP E 2 507 ? 97.679 171.154 172.173 1.00 10.92 507 ASP E C 1
ATOM 14698 O O . ASP E 2 507 ? 97.428 170.281 173.003 1.00 12.45 507 ASP E O 1
ATOM 14703 N N . SER E 2 508 ? 98.285 170.884 171.045 1.00 11.53 508 SER E N 1
ATOM 14704 C CA . SER E 2 508 ? 98.466 169.516 170.669 1.00 9.75 508 SER E CA 1
ATOM 14705 C C . SER E 2 508 ? 99.682 169.338 169.807 1.00 10.51 508 SER E C 1
ATOM 14706 O O . SER E 2 508 ? 100.123 170.235 169.119 1.00 10.74 508 SER E O 1
ATOM 14709 N N . ALA E 2 509 ? 100.129 168.086 169.773 1.00 10.34 509 ALA E N 1
ATOM 14710 C CA . ALA E 2 509 ? 101.203 167.665 168.903 1.00 10.56 509 ALA E CA 1
ATOM 14711 C C . ALA E 2 509 ? 100.964 166.244 168.517 1.00 10.71 509 ALA E C 1
ATOM 14712 O O . ALA E 2 509 ? 100.552 165.422 169.340 1.00 11.91 509 ALA E O 1
ATOM 14714 N N . GLU E 2 510 ? 101.338 165.917 167.311 1.00 9.86 510 GLU E N 1
ATOM 14715 C CA . GLU E 2 510 ? 101.332 164.548 166.819 1.00 10.04 510 GLU E CA 1
ATOM 14716 C C . GLU E 2 510 ? 102.661 164.340 166.176 1.00 10.71 510 GLU E C 1
ATOM 14717 O O . GLU E 2 510 ? 103.076 165.136 165.381 1.00 11.97 510 GLU E O 1
ATOM 14723 N N . ILE E 2 511 ? 103.311 163.257 166.542 1.00 10.04 511 ILE E N 1
ATOM 14724 C CA . ILE E 2 511 ? 104.657 162.950 166.067 1.00 10.22 511 ILE E CA 1
ATOM 14725 C C . ILE E 2 511 ? 104.651 161.563 165.521 1.00 10.27 511 ILE E C 1
ATOM 14726 O O . ILE E 2 511 ? 104.230 160.641 166.201 1.00 10.55 511 ILE E O 1
ATOM 14731 N N . ARG E 2 512 ? 105.134 161.385 164.317 1.00 10.38 512 ARG E N 1
ATOM 14732 C CA . ARG E 2 512 ? 105.147 160.083 163.686 1.00 10.72 512 ARG E CA 1
ATOM 14733 C C . ARG E 2 512 ? 106.540 159.842 163.207 1.00 10.72 512 ARG E C 1
ATOM 14734 O O . ARG E 2 512 ? 107.093 160.644 162.478 1.00 11.11 512 ARG E O 1
ATOM 14742 N N . ILE E 2 513 ? 107.111 158.725 163.610 1.00 10.36 513 ILE E N 1
ATOM 14743 C CA . ILE E 2 513 ? 108.454 158.362 163.190 1.00 10.95 513 ILE E CA 1
ATOM 14744 C C . ILE E 2 513 ? 108.318 157.370 162.061 1.00 11.05 513 ILE E C 1
ATOM 14745 O O . ILE E 2 513 ? 107.636 156.357 162.179 1.00 11.65 513 ILE E O 1
ATOM 14754 N N . HIS E 2 514 ? 109.057 157.615 161.008 1.00 11.28 514 HIS E N 1
ATOM 14755 C CA . HIS E 2 514 ? 109.050 156.786 159.849 1.00 11.29 514 HIS E CA 1
ATOM 14756 C C . HIS E 2 514 ? 109.983 155.603 160.040 1.00 11.09 514 HIS E C 1
ATOM 14757 O O . HIS E 2 514 ? 110.854 155.603 160.905 1.00 11.53 514 HIS E O 1
ATOM 14764 N N . PRO E 2 515 ? 109.855 154.601 159.201 1.00 11.49 515 PRO E N 1
ATOM 14765 C CA . PRO E 2 515 ? 110.664 153.402 159.394 1.00 11.56 515 PRO E CA 1
ATOM 14766 C C . PRO E 2 515 ? 112.146 153.686 159.430 1.00 11.10 515 PRO E C 1
ATOM 14767 O O . PRO E 2 515 ? 112.895 153.037 160.159 1.00 12.77 515 PRO E O 1
ATOM 14771 N N . THR E 2 516 ? 112.588 154.653 158.641 1.00 11.82 516 THR E N 1
ATOM 14772 C CA . THR E 2 516 ? 113.994 154.976 158.540 1.00 11.85 516 THR E CA 1
ATOM 14773 C C . THR E 2 516 ? 114.432 156.067 159.483 1.00 12.48 516 THR E C 1
ATOM 14774 O O . THR E 2 516 ? 115.568 156.495 159.459 1.00 13.82 516 THR E O 1
ATOM 14778 N N . GLY E 2 517 ? 113.527 156.503 160.348 1.00 12.35 517 GLY E N 1
ATOM 14779 C CA . GLY E 2 517 ? 113.900 157.283 161.513 1.00 12.29 517 GLY E CA 1
ATOM 14780 C C . GLY E 2 517 ? 113.752 158.778 161.415 1.00 12.21 517 GLY E C 1
ATOM 14781 O O . GLY E 2 517 ? 114.029 159.464 162.367 1.00 14.46 517 GLY E O 1
ATOM 14782 N N . SER E 2 518 ? 113.250 159.277 160.300 1.00 11.50 518 SER E N 1
ATOM 14783 C CA . SER E 2 518 ? 112.853 160.651 160.216 1.00 11.12 518 SER E CA 1
ATOM 14784 C C . SER E 2 518 ? 111.438 160.777 160.702 1.00 11.11 518 SER E C 1
ATOM 14785 O O . SER E 2 518 ? 110.787 159.767 161.035 1.00 11.78 518 SER E O 1
ATOM 14788 N N . VAL E 2 519 ? 110.976 161.998 160.828 1.00 10.52 519 VAL E N 1
ATOM 14789 C CA . VAL E 2 519 ? 109.797 162.292 161.604 1.00 10.70 519 VAL E CA 1
ATOM 14790 C C . VAL E 2 519 ? 108.957 163.341 160.915 1.00 9.98 519 VAL E C 1
ATOM 14791 O O . VAL E 2 519 ? 109.502 164.314 160.405 1.00 11.09 519 VAL E O 1
ATOM 14795 N N . ILE E 2 520 ? 107.641 163.174 160.972 1.00 10.35 520 ILE E N 1
ATOM 14796 C CA . ILE E 2 520 ? 106.708 164.238 160.707 1.00 10.83 520 ILE E CA 1
ATOM 14797 C C . ILE E 2 520 ? 105.985 164.535 161.975 1.00 10.56 520 ILE E C 1
ATOM 14798 O O . ILE E 2 520 ? 105.457 163.633 162.598 1.00 11.37 520 ILE E O 1
ATOM 14803 N N . ALA E 2 521 ? 105.931 165.800 162.324 1.00 10.30 521 ALA E N 1
ATOM 14804 C CA . ALA E 2 521 ? 105.252 166.223 163.515 1.00 10.52 521 ALA E CA 1
ATOM 14805 C C . ALA E 2 521 ? 104.430 167.436 163.197 1.00 10.06 521 ALA E C 1
ATOM 14806 O O . ALA E 2 521 ? 104.847 168.306 162.440 1.00 10.44 521 ALA E O 1
ATOM 14808 N N . ARG E 2 522 ? 103.251 167.486 163.761 1.00 9.57 522 ARG E N 1
ATOM 14809 C CA . ARG E 2 522 ? 102.356 168.608 163.566 1.00 10.47 522 ARG E CA 1
ATOM 14810 C C . ARG E 2 522 ? 101.832 169.051 164.898 1.00 10.33 522 ARG E C 1
ATOM 14811 O O . ARG E 2 522 ? 101.685 168.245 165.803 1.00 11.61 522 ARG E O 1
ATOM 14819 N N . MET E 2 523 ? 101.459 170.311 164.965 1.00 10.32 523 MET E N 1
ATOM 14820 C CA . MET E 2 523 ? 101.002 170.933 166.164 1.00 10.35 523 MET E CA 1
ATOM 14821 C C . MET E 2 523 ? 99.766 171.762 165.879 1.00 10.70 523 MET E C 1
ATOM 14822 O O . MET E 2 523 ? 99.553 172.161 164.743 1.00 11.50 523 MET E O 1
ATOM 14827 N N . GLY E 2 524 ? 98.999 172.047 166.913 1.00 10.27 524 GLY E N 1
ATOM 14828 C CA . GLY E 2 524 ? 97.764 172.778 166.789 1.00 10.48 524 GLY E CA 1
ATOM 14829 C C . GLY E 2 524 ? 97.925 174.293 166.850 1.00 10.74 524 GLY E C 1
ATOM 14830 O O . GLY E 2 524 ? 96.934 175.003 166.937 1.00 11.61 524 GLY E O 1
ATOM 14831 N N . THR E 2 525 ? 99.158 174.746 166.825 1.00 10.18 525 THR E N 1
ATOM 14832 C CA . THR E 2 525 ? 99.493 176.165 166.860 1.00 10.82 525 THR E CA 1
ATOM 14833 C C . THR E 2 525 ? 99.663 176.659 165.435 1.00 10.87 525 THR E C 1
ATOM 14834 O O . THR E 2 525 ? 99.439 175.914 164.500 1.00 11.28 525 THR E O 1
ATOM 14838 N N . LYS E 2 526 ? 100.032 177.917 165.266 1.00 10.30 526 LYS E N 1
ATOM 14839 C CA . LYS E 2 526 ? 100.348 178.395 163.964 1.00 10.28 526 LYS E CA 1
ATOM 14840 C C . LYS E 2 526 ? 101.307 179.565 164.034 1.00 9.84 526 LYS E C 1
ATOM 14841 O O . LYS E 2 526 ? 100.949 180.666 164.412 1.00 10.93 526 LYS E O 1
ATOM 14847 N N . SER E 2 527 ? 102.533 179.300 163.644 1.00 10.60 527 SER E N 1
ATOM 14848 C CA . SER E 2 527 ? 103.540 180.353 163.562 1.00 10.64 527 SER E CA 1
ATOM 14849 C C . SER E 2 527 ? 103.121 181.449 162.615 1.00 10.39 527 SER E C 1
ATOM 14850 O O . SER E 2 527 ? 102.545 181.183 161.584 1.00 10.85 527 SER E O 1
ATOM 14853 N N . GLN E 2 528 ? 103.515 182.659 162.969 1.00 9.75 528 GLN E N 1
ATOM 14854 C CA . GLN E 2 528 ? 103.545 183.773 162.040 1.00 10.09 528 GLN E CA 1
ATOM 14855 C C . GLN E 2 528 ? 104.910 184.414 162.092 1.00 10.36 528 GLN E C 1
ATOM 14856 O O . GLN E 2 528 ? 105.049 185.624 161.960 1.00 10.36 528 GLN E O 1
ATOM 14862 N N . GLY E 2 529 ? 105.923 183.576 162.199 1.00 9.62 529 GLY E N 1
ATOM 14863 C CA . GLY E 2 529 ? 107.291 184.018 162.160 1.00 10.01 529 GLY E CA 1
ATOM 14864 C C . GLY E 2 529 ? 108.105 183.681 163.393 1.00 9.79 529 GLY E C 1
ATOM 14865 O O . GLY E 2 529 ? 109.301 183.950 163.417 1.00 10.12 529 GLY E O 1
ATOM 14866 N N . GLN E 2 530 ? 107.480 183.039 164.370 1.00 9.49 530 GLN E N 1
ATOM 14867 C CA . GLN E 2 530 ? 108.160 182.786 165.615 1.00 10.34 530 GLN E CA 1
ATOM 14868 C C . GLN E 2 530 ? 109.086 181.582 165.575 1.00 10.33 530 GLN E C 1
ATOM 14869 O O . GLN E 2 530 ? 109.646 181.227 166.580 1.00 11.46 530 GLN E O 1
ATOM 14875 N N . GLY E 2 531 ? 109.203 180.915 164.452 1.00 9.91 531 GLY E N 1
ATOM 14876 C CA . GLY E 2 531 ? 110.221 179.889 164.329 1.00 10.56 531 GLY E CA 1
ATOM 14877 C C . GLY E 2 531 ? 109.823 178.523 164.777 1.00 10.10 531 GLY E C 1
ATOM 14878 O O . GLY E 2 531 ? 110.698 177.673 164.952 1.00 10.51 531 GLY E O 1
ATOM 14879 N N . HIS E 2 532 ? 108.531 178.255 164.870 1.00 9.54 532 HIS E N 1
ATOM 14880 C CA . HIS E 2 532 ? 108.070 176.952 165.351 1.00 10.37 532 HIS E CA 1
ATOM 14881 C C . HIS E 2 532 ? 108.603 175.808 164.541 1.00 10.43 532 HIS E C 1
ATOM 14882 O O . HIS E 2 532 ? 108.843 174.728 165.062 1.00 10.29 532 HIS E O 1
ATOM 14889 N N . GLU E 2 533 ? 108.660 175.971 163.238 1.00 10.24 533 GLU E N 1
ATOM 14890 C CA . GLU E 2 533 ? 109.129 174.928 162.359 1.00 10.81 533 GLU E CA 1
ATOM 14891 C C . GLU E 2 533 ? 110.548 174.541 162.660 1.00 10.80 533 GLU E C 1
ATOM 14892 O O . GLU E 2 533 ? 110.963 173.447 162.349 1.00 12.43 533 GLU E O 1
ATOM 14903 N N . THR E 2 534 ? 111.277 175.445 163.280 1.00 10.13 534 THR E N 1
ATOM 14904 C CA . THR E 2 534 ? 112.616 175.177 163.750 1.00 10.67 534 THR E CA 1
ATOM 14905 C C . THR E 2 534 ? 112.602 174.625 165.172 1.00 10.93 534 THR E C 1
ATOM 14906 O O . THR E 2 534 ? 113.234 173.628 165.498 1.00 11.49 534 THR E O 1
ATOM 14910 N N . THR E 2 535 ? 111.915 175.316 166.048 1.00 9.94 535 THR E N 1
ATOM 14911 C CA . THR E 2 535 ? 112.063 175.055 167.464 1.00 10.47 535 THR E CA 1
ATOM 14912 C C . THR E 2 535 ? 111.275 173.840 167.936 1.00 10.25 535 THR E C 1
ATOM 14913 O O . THR E 2 535 ? 111.758 173.134 168.808 1.00 11.07 535 THR E O 1
ATOM 14917 N N . TYR E 2 536 ? 110.131 173.523 167.363 1.00 10.97 536 TYR E N 1
ATOM 14918 C CA . TYR E 2 536 ? 109.432 172.339 167.846 1.00 10.75 536 TYR E CA 1
ATOM 14919 C C . TYR E 2 536 ? 110.276 171.100 167.562 1.00 10.12 536 TYR E C 1
ATOM 14920 O O . TYR E 2 536 ? 110.301 170.156 168.336 1.00 10.90 536 TYR E O 1
ATOM 14929 N N . ALA E 2 537 ? 111.027 171.134 166.489 1.00 10.09 537 ALA E N 1
ATOM 14930 C CA . ALA E 2 537 ? 111.890 170.029 166.136 1.00 10.91 537 ALA E CA 1
ATOM 14931 C C . ALA E 2 537 ? 113.016 169.903 167.131 1.00 10.25 537 ALA E C 1
ATOM 14932 O O . ALA E 2 537 ? 113.476 168.796 167.369 1.00 11.39 537 ALA E O 1
ATOM 14934 N N . GLN E 2 538 ? 113.467 171.001 167.710 1.00 10.43 538 GLN E N 1
ATOM 14935 C CA . GLN E 2 538 ? 114.514 170.935 168.684 1.00 10.49 538 GLN E CA 1
ATOM 14936 C C . GLN E 2 538 ? 114.050 170.233 169.927 1.00 10.35 538 GLN E C 1
ATOM 14937 O O . GLN E 2 538 ? 114.808 169.489 170.543 1.00 11.32 538 GLN E O 1
ATOM 14943 N N . ILE E 2 539 ? 112.799 170.427 170.292 1.00 10.73 539 ILE E N 1
ATOM 14944 C CA . ILE E 2 539 ? 112.243 169.721 171.438 1.00 10.77 539 ILE E CA 1
ATOM 14945 C C . ILE E 2 539 ? 112.272 168.233 171.177 1.00 10.82 539 ILE E C 1
ATOM 14946 O O . ILE E 2 539 ? 112.730 167.442 171.982 1.00 11.55 539 ILE E O 1
ATOM 14951 N N . ILE E 2 540 ? 111.773 167.835 170.024 1.00 11.05 540 ILE E N 1
ATOM 14952 C CA . ILE E 2 540 ? 111.745 166.427 169.685 1.00 10.92 540 ILE E CA 1
ATOM 14953 C C . ILE E 2 540 ? 113.131 165.853 169.605 1.00 11.19 540 ILE E C 1
ATOM 14954 O O . ILE E 2 540 ? 113.386 164.720 170.023 1.00 12.03 540 ILE E O 1
ATOM 14959 N N . ALA E 2 541 ? 114.023 166.586 168.990 1.00 10.72 541 ALA E N 1
ATOM 14960 C CA . ALA E 2 541 ? 115.388 166.133 168.830 1.00 10.89 541 ALA E CA 1
ATOM 14961 C C . ALA E 2 541 ? 116.002 165.736 170.147 1.00 11.24 541 ALA E C 1
ATOM 14962 O O . ALA E 2 541 ? 116.608 164.681 170.279 1.00 13.10 541 ALA E O 1
ATOM 14964 N N . THR E 2 542 ? 115.875 166.606 171.120 1.00 11.63 542 THR E N 1
ATOM 14965 C CA . THR E 2 542 ? 116.420 166.269 172.400 1.00 11.44 542 THR E CA 1
ATOM 14966 C C . THR E 2 542 ? 115.724 165.049 172.975 1.00 12.45 542 THR E C 1
ATOM 14967 O O . THR E 2 542 ? 116.365 164.182 173.568 1.00 13.18 542 THR E O 1
ATOM 14971 N N . GLU E 2 543 ? 114.401 165.049 172.932 1.00 11.41 543 GLU E N 1
ATOM 14972 C CA . GLU E 2 543 ? 113.684 163.985 173.589 1.00 12.78 543 GLU E CA 1
ATOM 14973 C C . GLU E 2 543 ? 114.033 162.626 172.995 1.00 12.35 543 GLU E C 1
ATOM 14974 O O . GLU E 2 543 ? 114.103 161.649 173.720 1.00 16.20 543 GLU E O 1
ATOM 14980 N N . LEU E 2 544 ? 114.216 162.543 171.690 1.00 13.02 544 LEU E N 1
ATOM 14981 C CA . LEU E 2 544 ? 114.327 161.270 171.020 1.00 12.36 544 LEU E CA 1
ATOM 14982 C C . LEU E 2 544 ? 115.704 160.993 170.485 1.00 12.53 544 LEU E C 1
ATOM 14983 O O . LEU E 2 544 ? 115.949 159.887 170.030 1.00 13.31 544 LEU E O 1
ATOM 14988 N N . GLY E 2 545 ? 116.604 161.958 170.530 1.00 11.86 545 GLY E N 1
ATOM 14989 C CA . GLY E 2 545 ? 117.910 161.760 169.948 1.00 13.80 545 GLY E CA 1
ATOM 14990 C C . GLY E 2 545 ? 117.929 161.723 168.445 1.00 14.05 545 GLY E C 1
ATOM 14991 O O . GLY E 2 545 ? 118.757 161.068 167.856 1.00 18.44 545 GLY E O 1
ATOM 14992 N N . ILE E 2 546 ? 116.914 162.319 167.860 1.00 12.22 546 ILE E N 1
ATOM 14993 C CA . ILE E 2 546 ? 116.765 162.333 166.418 1.00 11.88 546 ILE E CA 1
ATOM 14994 C C . ILE E 2 546 ? 117.205 163.713 165.964 1.00 12.52 546 ILE E C 1
ATOM 14995 O O . ILE E 2 546 ? 116.683 164.696 166.445 1.00 12.87 546 ILE E O 1
ATOM 15000 N N . PRO E 2 547 ? 118.139 163.815 165.035 1.00 12.27 547 PRO E N 1
ATOM 15001 C CA . PRO E 2 547 ? 118.581 165.133 164.577 1.00 13.98 547 PRO E CA 1
ATOM 15002 C C . PRO E 2 547 ? 117.386 165.976 164.210 1.00 12.68 547 PRO E C 1
ATOM 15003 O O . PRO E 2 547 ? 116.485 165.549 163.505 1.00 12.69 547 PRO E O 1
ATOM 15007 N N . ALA E 2 548 ? 117.472 167.266 164.492 1.00 12.77 548 ALA E N 1
ATOM 15008 C CA . ALA E 2 548 ? 116.360 168.148 164.212 1.00 13.09 548 ALA E CA 1
ATOM 15009 C C . ALA E 2 548 ? 116.078 168.193 162.741 1.00 11.68 548 ALA E C 1
ATOM 15010 O O . ALA E 2 548 ? 114.948 168.341 162.361 1.00 11.22 548 ALA E O 1
ATOM 15012 N N . ASP E 2 549 ? 117.103 168.106 161.909 1.00 13.02 549 ASP E N 1
ATOM 15013 C CA . ASP E 2 549 ? 116.849 168.160 160.483 1.00 13.19 549 ASP E CA 1
ATOM 15014 C C . ASP E 2 549 ? 116.167 166.920 159.964 1.00 12.38 549 ASP E C 1
ATOM 15015 O O . ASP E 2 549 ? 115.731 166.915 158.826 1.00 14.90 549 ASP E O 1
ATOM 15020 N N . ASP E 2 550 ? 116.097 165.869 160.776 1.00 11.84 550 ASP E N 1
ATOM 15021 C CA . ASP E 2 550 ? 115.370 164.684 160.387 1.00 11.55 550 ASP E CA 1
ATOM 15022 C C . ASP E 2 550 ? 113.910 164.779 160.785 1.00 10.54 550 ASP E C 1
ATOM 15023 O O . ASP E 2 550 ? 113.194 163.800 160.678 1.00 11.91 550 ASP E O 1
ATOM 15028 N N . ILE E 2 551 ? 113.464 165.959 161.175 1.00 10.65 551 ILE E N 1
ATOM 15029 C CA . ILE E 2 551 ? 112.122 166.143 161.687 1.00 10.73 551 ILE E CA 1
ATOM 15030 C C . ILE E 2 551 ? 111.493 167.250 160.890 1.00 11.13 551 ILE E C 1
ATOM 15031 O O . ILE E 2 551 ? 112.045 168.331 160.810 1.00 12.62 551 ILE E O 1
ATOM 15036 N N . MET E 2 552 ? 110.304 167.005 160.387 1.00 10.30 552 MET E N 1
ATOM 15037 C CA . MET E 2 552 ? 109.526 167.999 159.682 1.00 11.02 552 MET E CA 1
ATOM 15038 C C . MET E 2 552 ? 108.415 168.452 160.571 1.00 10.75 552 MET E C 1
ATOM 15039 O O . MET E 2 552 ? 107.700 167.622 161.080 1.00 11.79 552 MET E O 1
ATOM 15044 N N . ILE E 2 553 ? 108.276 169.758 160.770 1.00 10.03 553 ILE E N 1
ATOM 15045 C CA . ILE E 2 553 ? 107.217 170.345 161.572 1.00 9.99 553 ILE E CA 1
ATOM 15046 C C . ILE E 2 553 ? 106.227 171.013 160.656 1.00 9.97 553 ILE E C 1
ATOM 15047 O O . ILE E 2 553 ? 106.629 171.792 159.811 1.00 10.94 553 ILE E O 1
ATOM 15052 N N . GLU E 2 554 ? 104.953 170.751 160.881 1.00 9.99 554 GLU E N 1
ATOM 15053 C CA . GLU E 2 554 ? 103.900 171.458 160.174 1.00 10.27 554 GLU E CA 1
ATOM 15054 C C . GLU E 2 554 ? 102.850 171.953 161.100 1.00 10.53 554 GLU E C 1
ATOM 15055 O O . GLU E 2 554 ? 102.562 171.359 162.123 1.00 11.82 554 GLU E O 1
ATOM 15061 N N . GLU E 2 555 ? 102.265 173.073 160.705 1.00 10.35 555 GLU E N 1
ATOM 15062 C CA . GLU E 2 555 ? 101.120 173.648 161.376 1.00 10.37 555 GLU E CA 1
ATOM 15063 C C . GLU E 2 555 ? 100.217 174.247 160.339 1.00 10.66 555 GLU E C 1
ATOM 15064 O O . GLU E 2 555 ? 100.682 174.751 159.331 1.00 13.34 555 GLU E O 1
ATOM 15070 N N . GLY E 2 556 ? 98.957 174.375 160.687 1.00 10.64 556 GLY E N 1
ATOM 15071 C CA . GLY E 2 556 ? 98.084 175.304 160.030 1.00 11.66 556 GLY E CA 1
ATOM 15072 C C . GLY E 2 556 ? 97.067 174.700 159.113 1.00 10.89 556 GLY E C 1
ATOM 15073 O O . GLY E 2 556 ? 96.219 175.419 158.648 1.00 11.87 556 GLY E O 1
ATOM 15074 N N . ASN E 2 557 ? 97.203 173.418 158.785 1.00 10.57 557 ASN E N 1
ATOM 15075 C CA . ASN E 2 557 ? 96.245 172.790 157.886 1.00 10.73 557 ASN E CA 1
ATOM 15076 C C . ASN E 2 557 ? 95.331 171.990 158.762 1.00 11.04 557 ASN E C 1
ATOM 15077 O O . ASN E 2 557 ? 95.763 171.039 159.415 1.00 11.01 557 ASN E O 1
ATOM 15082 N N . THR E 2 558 ? 94.074 172.408 158.851 1.00 10.62 558 THR E N 1
ATOM 15083 C CA . THR E 2 558 ? 93.218 171.794 159.844 1.00 10.09 558 THR E CA 1
ATOM 15084 C C . THR E 2 558 ? 92.839 170.372 159.533 1.00 10.90 558 THR E C 1
ATOM 15085 O O . THR E 2 558 ? 92.378 169.642 160.377 1.00 12.29 558 THR E O 1
ATOM 15089 N N . ASP E 2 559 ? 93.035 169.971 158.289 1.00 10.74 559 ASP E N 1
ATOM 15090 C CA . ASP E 2 559 ? 92.820 168.583 157.977 1.00 11.00 559 ASP E CA 1
ATOM 15091 C C . ASP E 2 559 ? 93.903 167.714 158.577 1.00 12.06 559 ASP E C 1
ATOM 15092 O O . ASP E 2 559 ? 93.651 166.532 158.841 1.00 15.57 559 ASP E O 1
ATOM 15097 N N . THR E 2 560 ? 95.116 168.249 158.740 1.00 11.76 560 THR E N 1
ATOM 15098 C CA . THR E 2 560 ? 96.248 167.403 159.053 1.00 12.77 560 THR E CA 1
ATOM 15099 C C . THR E 2 560 ? 96.789 167.617 160.438 1.00 12.11 560 THR E C 1
ATOM 15100 O O . THR E 2 560 ? 97.179 166.676 161.093 1.00 14.21 560 THR E O 1
ATOM 15104 N N . ALA E 2 561 ? 96.878 168.849 160.873 1.00 10.59 561 ALA E N 1
ATOM 15105 C CA . ALA E 2 561 ? 97.377 169.129 162.203 1.00 10.79 561 ALA E CA 1
ATOM 15106 C C . ALA E 2 561 ? 96.353 168.763 163.222 1.00 11.14 561 ALA E C 1
ATOM 15107 O O . ALA E 2 561 ? 95.153 168.916 163.004 1.00 11.48 561 ALA E O 1
ATOM 15109 N N . PRO E 2 562 ? 96.811 168.263 164.355 1.00 11.32 562 PRO E N 1
ATOM 15110 C CA . PRO E 2 562 ? 95.882 167.992 165.424 1.00 10.59 562 PRO E CA 1
ATOM 15111 C C . PRO E 2 562 ? 95.212 169.281 165.811 1.00 10.52 562 PRO E C 1
ATOM 15112 O O . PRO E 2 562 ? 95.741 170.365 165.611 1.00 11.35 562 PRO E O 1
ATOM 15116 N N . TYR E 2 563 ? 94.008 169.173 166.365 1.00 10.47 563 TYR E N 1
ATOM 15117 C CA . TYR E 2 563 ? 93.286 170.355 166.738 1.00 11.51 563 TYR E CA 1
ATOM 15118 C C . TYR E 2 563 ? 94.052 171.097 167.772 1.00 11.01 563 TYR E C 1
ATOM 15119 O O . TYR E 2 563 ? 94.489 170.526 168.747 1.00 12.04 563 TYR E O 1
ATOM 15128 N N . GLY E 2 564 ? 94.160 172.390 167.594 1.00 11.10 564 GLY E N 1
ATOM 15129 C CA . GLY E 2 564 ? 94.697 173.228 168.623 1.00 11.74 564 GLY E CA 1
ATOM 15130 C C . GLY E 2 564 ? 94.040 174.563 168.546 1.00 11.44 564 GLY E C 1
ATOM 15131 O O . GLY E 2 564 ? 93.144 174.799 167.767 1.00 11.75 564 GLY E O 1
ATOM 15132 N N . LEU E 2 565 ? 94.438 175.396 169.478 1.00 10.96 565 LEU E N 1
ATOM 15133 C CA . LEU E 2 565 ? 93.791 176.668 169.694 1.00 10.57 565 LEU E CA 1
ATOM 15134 C C . LEU E 2 565 ? 94.536 177.813 169.074 1.00 11.39 565 LEU E C 1
ATOM 15135 O O . LEU E 2 565 ? 94.069 178.927 169.114 1.00 11.99 565 LEU E O 1
ATOM 15140 N N . GLY E 2 566 ? 95.678 177.549 168.477 1.00 11.11 566 GLY E N 1
ATOM 15141 C CA . GLY E 2 566 ? 96.402 178.526 167.714 1.00 11.25 566 GLY E CA 1
ATOM 15142 C C . GLY E 2 566 ? 97.527 179.183 168.455 1.00 10.35 566 GLY E C 1
ATOM 15143 O O . GLY E 2 566 ? 97.843 178.842 169.582 1.00 11.23 566 GLY E O 1
ATOM 15144 N N . THR E 2 567 ? 98.198 180.082 167.766 1.00 10.62 567 THR E N 1
ATOM 15145 C CA . THR E 2 567 ? 99.297 180.834 168.337 1.00 10.56 567 THR E CA 1
ATOM 15146 C C . THR E 2 567 ? 98.870 182.240 168.628 1.00 11.18 567 THR E C 1
ATOM 15147 O O . THR E 2 567 ? 98.587 183.014 167.728 1.00 11.83 567 THR E O 1
ATOM 15151 N N . TYR E 2 568 ? 98.873 182.574 169.897 1.00 10.15 568 TYR E N 1
ATOM 15152 C CA . TYR E 2 568 ? 98.676 183.886 170.429 1.00 11.01 568 TYR E CA 1
ATOM 15153 C C . TYR E 2 568 ? 98.902 183.691 171.922 1.00 11.30 568 TYR E C 1
ATOM 15154 O O . TYR E 2 568 ? 99.186 182.581 172.394 1.00 11.05 568 TYR E O 1
ATOM 15163 N N . GLY E 2 569 ? 98.949 184.781 172.639 1.00 9.92 569 GLY E N 1
ATOM 15164 C CA . GLY E 2 569 ? 99.210 184.756 174.052 1.00 11.27 569 GLY E CA 1
ATOM 15165 C C . GLY E 2 569 ? 100.485 184.061 174.421 1.00 9.76 569 GLY E C 1
ATOM 15166 O O . GLY E 2 569 ? 100.547 183.509 175.480 1.00 10.83 569 GLY E O 1
ATOM 15167 N N . SER E 2 570 ? 101.496 184.114 173.572 1.00 10.55 570 SER E N 1
ATOM 15168 C CA . SER E 2 570 ? 102.769 183.452 173.805 1.00 10.43 570 SER E CA 1
ATOM 15169 C C . SER E 2 570 ? 102.542 182.036 174.266 1.00 10.64 570 SER E C 1
ATOM 15170 O O . SER E 2 570 ? 103.297 181.519 175.066 1.00 11.12 570 SER E O 1
ATOM 15173 N N . ARG E 2 571 ? 101.540 181.404 173.689 1.00 9.95 571 ARG E N 1
ATOM 15174 C CA . ARG E 2 571 ? 101.094 180.160 174.239 1.00 10.61 571 ARG E CA 1
ATOM 15175 C C . ARG E 2 571 ? 101.714 178.972 173.592 1.00 10.74 571 ARG E C 1
ATOM 15176 O O . ARG E 2 571 ? 101.523 177.844 174.053 1.00 11.39 571 ARG E O 1
ATOM 15184 N N . SER E 2 572 ? 102.434 179.163 172.507 1.00 10.15 572 SER E N 1
ATOM 15185 C CA . SER E 2 572 ? 102.837 178.002 171.744 1.00 10.01 572 SER E CA 1
ATOM 15186 C C . SER E 2 572 ? 103.761 177.142 172.543 1.00 11.45 572 SER E C 1
ATOM 15187 O O . SER E 2 572 ? 103.610 175.922 172.580 1.00 11.90 572 SER E O 1
ATOM 15190 N N . THR E 2 573 ? 104.763 177.747 173.172 1.00 10.78 573 THR E N 1
ATOM 15191 C CA . THR E 2 573 ? 105.716 176.950 173.914 1.00 11.67 573 THR E CA 1
ATOM 15192 C C . THR E 2 573 ? 105.033 176.349 175.132 1.00 11.05 573 THR E C 1
ATOM 15193 O O . THR E 2 573 ? 105.185 175.151 175.380 1.00 11.79 573 THR E O 1
ATOM 15197 N N . PRO E 2 574 ? 104.238 177.121 175.875 1.00 11.04 574 PRO E N 1
ATOM 15198 C CA . PRO E 2 574 ? 103.511 176.509 177.003 1.00 10.62 574 PRO E CA 1
ATOM 15199 C C . PRO E 2 574 ? 102.623 175.334 176.637 1.00 11.56 574 PRO E C 1
ATOM 15200 O O . PRO E 2 574 ? 102.459 174.432 177.441 1.00 12.70 574 PRO E O 1
ATOM 15204 N N . THR E 2 575 ? 101.966 175.412 175.494 1.00 10.94 575 THR E N 1
ATOM 15205 C CA . THR E 2 575 ? 100.937 174.452 175.195 1.00 10.50 575 THR E CA 1
ATOM 15206 C C . THR E 2 575 ? 101.377 173.400 174.207 1.00 10.93 575 THR E C 1
ATOM 15207 O O . THR E 2 575 ? 101.643 172.264 174.590 1.00 11.67 575 THR E O 1
ATOM 15211 N N . ALA E 2 576 ? 101.575 173.760 172.969 1.00 10.92 576 ALA E N 1
ATOM 15212 C CA . ALA E 2 576 ? 102.060 172.814 172.026 1.00 11.67 576 ALA E CA 1
ATOM 15213 C C . ALA E 2 576 ? 103.491 172.405 172.266 1.00 11.20 576 ALA E C 1
ATOM 15214 O O . ALA E 2 576 ? 103.840 171.278 171.950 1.00 11.42 576 ALA E O 1
ATOM 15216 N N . GLY E 2 577 ? 104.326 173.247 172.828 1.00 10.87 577 GLY E N 1
ATOM 15217 C CA . GLY E 2 577 ? 105.655 172.832 173.172 1.00 11.30 577 GLY E CA 1
ATOM 15218 C C . GLY E 2 577 ? 105.614 171.734 174.211 1.00 10.87 577 GLY E C 1
ATOM 15219 O O . GLY E 2 577 ? 106.393 170.778 174.173 1.00 11.48 577 GLY E O 1
ATOM 15220 N N . ALA E 2 578 ? 104.729 171.899 175.190 1.00 10.87 578 ALA E N 1
ATOM 15221 C CA . ALA E 2 578 ? 104.504 170.862 176.146 1.00 10.29 578 ALA E CA 1
ATOM 15222 C C . ALA E 2 578 ? 104.020 169.610 175.466 1.00 10.52 578 ALA E C 1
ATOM 15223 O O . ALA E 2 578 ? 104.496 168.519 175.759 1.00 10.88 578 ALA E O 1
ATOM 15225 N N . ALA E 2 579 ? 102.988 169.749 174.649 1.00 10.60 579 ALA E N 1
ATOM 15226 C CA . ALA E 2 579 ? 102.423 168.598 173.967 1.00 10.49 579 ALA E CA 1
ATOM 15227 C C . ALA E 2 579 ? 103.474 167.873 173.156 1.00 10.31 579 ALA E C 1
ATOM 15228 O O . ALA E 2 579 ? 103.470 166.659 173.076 1.00 10.84 579 ALA E O 1
ATOM 15230 N N . THR E 2 580 ? 104.391 168.630 172.557 1.00 10.52 580 THR E N 1
ATOM 15231 C CA . THR E 2 580 ? 105.433 168.059 171.760 1.00 10.65 580 THR E CA 1
ATOM 15232 C C . THR E 2 580 ? 106.285 167.161 172.620 1.00 10.32 580 THR E C 1
ATOM 15233 O O . THR E 2 580 ? 106.617 166.028 172.268 1.00 10.74 580 THR E O 1
ATOM 15237 N N . ALA E 2 581 ? 106.707 167.681 173.752 1.00 10.37 581 ALA E N 1
ATOM 15238 C CA . ALA E 2 581 ? 107.538 166.896 174.630 1.00 11.08 581 ALA E CA 1
ATOM 15239 C C . ALA E 2 581 ? 106.788 165.699 175.145 1.00 11.44 581 ALA E C 1
ATOM 15240 O O . ALA E 2 581 ? 107.335 164.609 175.229 1.00 11.20 581 ALA E O 1
ATOM 15242 N N . VAL E 2 582 ? 105.516 165.850 175.466 1.00 10.60 582 VAL E N 1
ATOM 15243 C CA . VAL E 2 582 ? 104.745 164.758 176.004 1.00 10.31 582 VAL E CA 1
ATOM 15244 C C . VAL E 2 582 ? 104.541 163.685 174.962 1.00 10.54 582 VAL E C 1
ATOM 15245 O O . VAL E 2 582 ? 104.669 162.498 175.241 1.00 11.39 582 VAL E O 1
ATOM 15249 N N . ALA E 2 583 ? 104.192 164.093 173.768 1.00 10.73 583 ALA E N 1
ATOM 15250 C CA . ALA E 2 583 ? 104.059 163.127 172.721 1.00 10.65 583 ALA E CA 1
ATOM 15251 C C . ALA E 2 583 ? 105.380 162.434 172.442 1.00 10.57 583 ALA E C 1
ATOM 15252 O O . ALA E 2 583 ? 105.421 161.216 172.232 1.00 10.72 583 ALA E O 1
ATOM 15254 N N . ALA E 2 584 ? 106.469 163.175 172.429 1.00 10.25 584 ALA E N 1
ATOM 15255 C CA . ALA E 2 584 ? 107.767 162.553 172.236 1.00 11.13 584 ALA E CA 1
ATOM 15256 C C . ALA E 2 584 ? 108.048 161.546 173.329 1.00 11.58 584 ALA E C 1
ATOM 15257 O O . ALA E 2 584 ? 108.606 160.478 173.080 1.00 11.43 584 ALA E O 1
ATOM 15259 N N . ARG E 2 585 ? 107.665 161.888 174.540 1.00 11.49 585 ARG E N 1
ATOM 15260 C CA . ARG E 2 585 ? 107.885 160.957 175.634 1.00 11.66 585 ARG E CA 1
ATOM 15261 C C . ARG E 2 585 ? 107.009 159.722 175.509 1.00 11.29 585 ARG E C 1
ATOM 15262 O O . ARG E 2 585 ? 107.437 158.642 175.940 1.00 12.84 585 ARG E O 1
ATOM 15270 N N . LYS E 2 586 ? 105.830 159.831 174.918 1.00 11.58 586 LYS E N 1
ATOM 15271 C CA . LYS E 2 586 ? 105.071 158.648 174.617 1.00 10.91 586 LYS E CA 1
ATOM 15272 C C . LYS E 2 586 ? 105.784 157.743 173.618 1.00 11.65 586 LYS E C 1
ATOM 15273 O O . LYS E 2 586 ? 105.881 156.528 173.813 1.00 12.06 586 LYS E O 1
ATOM 15279 N N . ILE E 2 587 ? 106.401 158.337 172.621 1.00 11.24 587 ILE E N 1
ATOM 15280 C CA . ILE E 2 587 ? 107.187 157.570 171.706 1.00 11.57 587 ILE E CA 1
ATOM 15281 C C . ILE E 2 587 ? 108.362 156.930 172.398 1.00 11.41 587 ILE E C 1
ATOM 15282 O O . ILE E 2 587 ? 108.664 155.786 172.161 1.00 11.84 587 ILE E O 1
ATOM 15287 N N . LYS E 2 588 ? 109.022 157.690 173.256 1.00 12.21 588 LYS E N 1
ATOM 15288 C CA . LYS E 2 588 ? 110.194 157.192 173.913 1.00 12.60 588 LYS E CA 1
ATOM 15289 C C . LYS E 2 588 ? 109.829 155.988 174.755 1.00 13.25 588 LYS E C 1
ATOM 15290 O O . LYS E 2 588 ? 110.569 155.024 174.821 1.00 14.35 588 LYS E O 1
ATOM 15296 N N . ALA E 2 589 ? 108.676 156.056 175.411 1.00 12.95 589 ALA E N 1
ATOM 15297 C CA . ALA E 2 589 ? 108.224 154.959 176.239 1.00 13.23 589 ALA E CA 1
ATOM 15298 C C . ALA E 2 589 ? 107.957 153.742 175.424 1.00 13.30 589 ALA E C 1
ATOM 15299 O O . ALA E 2 589 ? 108.252 152.611 175.831 1.00 14.39 589 ALA E O 1
ATOM 15301 N N . LYS E 2 590 ? 107.333 153.917 174.271 1.00 12.46 590 LYS E N 1
ATOM 15302 C CA . LYS E 2 590 ? 107.111 152.764 173.428 1.00 12.25 590 LYS E CA 1
ATOM 15303 C C . LYS E 2 590 ? 108.458 152.232 172.920 1.00 12.26 590 LYS E C 1
ATOM 15304 O O . LYS E 2 590 ? 108.665 151.017 172.839 1.00 13.46 590 LYS E O 1
ATOM 15310 N N . ALA E 2 591 ? 109.366 153.117 172.547 1.00 12.51 591 ALA E N 1
ATOM 15311 C CA . ALA E 2 591 ? 110.682 152.696 172.107 1.00 13.93 591 ALA E CA 1
ATOM 15312 C C . ALA E 2 591 ? 111.388 151.896 173.167 1.00 13.28 591 ALA E C 1
ATOM 15313 O O . ALA E 2 591 ? 112.092 150.939 172.882 1.00 14.37 591 ALA E O 1
ATOM 15315 N N . GLN E 2 592 ? 111.170 152.278 174.409 1.00 14.69 592 GLN E N 1
ATOM 15316 C CA . GLN E 2 592 ? 111.782 151.549 175.481 1.00 14.32 592 GLN E CA 1
ATOM 15317 C C . GLN E 2 592 ? 111.243 150.130 175.523 1.00 14.49 592 GLN E C 1
ATOM 15318 O O . GLN E 2 592 ? 111.969 149.174 175.790 1.00 16.06 592 GLN E O 1
ATOM 15324 N N . MET E 2 593 ? 109.947 149.994 175.318 1.00 14.43 593 MET E N 1
ATOM 15325 C CA . MET E 2 593 ? 109.327 148.664 175.270 1.00 14.74 593 MET E CA 1
ATOM 15326 C C . MET E 2 593 ? 109.867 147.860 174.085 1.00 14.75 593 MET E C 1
ATOM 15327 O O . MET E 2 593 ? 110.153 146.666 174.209 1.00 15.98 593 MET E O 1
ATOM 15332 N N . ILE E 2 594 ? 110.091 148.514 172.958 1.00 13.75 594 ILE E N 1
ATOM 15333 C CA . ILE E 2 594 ? 110.655 147.797 171.847 1.00 14.05 594 ILE E CA 1
ATOM 15334 C C . ILE E 2 594 ? 112.079 147.376 172.190 1.00 15.36 594 ILE E C 1
ATOM 15335 O O . ILE E 2 594 ? 112.484 146.261 171.914 1.00 15.66 594 ILE E O 1
ATOM 15340 N N . ALA E 2 595 ? 112.839 148.268 172.799 1.00 14.13 595 ALA E N 1
ATOM 15341 C CA . ALA E 2 595 ? 114.203 147.956 173.167 1.00 15.69 595 ALA E CA 1
ATOM 15342 C C . ALA E 2 595 ? 114.262 146.796 174.112 1.00 17.51 595 ALA E C 1
ATOM 15343 O O . ALA E 2 595 ? 115.075 145.896 173.944 1.00 17.43 595 ALA E O 1
ATOM 15345 N N . ALA E 2 596 ? 113.294 146.743 175.011 1.00 15.77 596 ALA E N 1
ATOM 15346 C CA . ALA E 2 596 ? 113.293 145.688 176.008 1.00 17.52 596 ALA E CA 1
ATOM 15347 C C . ALA E 2 596 ? 113.047 144.373 175.318 1.00 18.03 596 ALA E C 1
ATOM 15348 O O . ALA E 2 596 ? 113.595 143.343 175.697 1.00 20.61 596 ALA E O 1
ATOM 15350 N N . HIS E 2 597 ? 112.161 144.394 174.350 1.00 17.87 597 HIS E N 1
ATOM 15351 C CA . HIS E 2 597 ? 111.838 143.201 173.608 1.00 17.95 597 HIS E CA 1
ATOM 15352 C C . HIS E 2 597 ? 113.041 142.726 172.810 1.00 20.51 597 HIS E C 1
ATOM 15353 O O . HIS E 2 597 ? 113.410 141.556 172.875 1.00 21.61 597 HIS E O 1
ATOM 15360 N N . MET E 2 598 ? 113.742 143.659 172.187 1.00 18.94 598 MET E N 1
ATOM 15361 C CA . MET E 2 598 ? 114.874 143.322 171.339 1.00 17.60 598 MET E CA 1
ATOM 15362 C C . MET E 2 598 ? 116.015 142.777 172.155 1.00 19.14 598 MET E C 1
ATOM 15363 O O . MET E 2 598 ? 116.735 141.893 171.699 1.00 21.15 598 MET E O 1
ATOM 15368 N N . LEU E 2 599 ? 116.281 143.444 173.269 1.00 18.46 599 LEU E N 1
ATOM 15369 C CA . LEU E 2 599 ? 117.430 143.151 174.099 1.00 19.40 599 LEU E CA 1
ATOM 15370 C C . LEU E 2 599 ? 117.107 142.049 175.110 1.00 21.15 599 LEU E C 1
ATOM 15371 O O . LEU E 2 599 ? 117.979 141.608 175.817 1.00 24.81 599 LEU E O 1
ATOM 15376 N N . GLU E 2 600 ? 115.860 141.593 175.130 1.00 21.84 600 GLU E N 1
ATOM 15377 C CA . GLU E 2 600 ? 115.428 140.502 175.999 1.00 20.77 600 GLU E CA 1
ATOM 15378 C C . GLU E 2 600 ? 115.710 140.864 177.446 1.00 23.01 600 GLU E C 1
ATOM 15379 O O . GLU E 2 600 ? 116.259 140.067 178.200 1.00 28.32 600 GLU E O 1
ATOM 15385 N N . VAL E 2 601 ? 115.320 142.065 177.832 1.00 25.19 601 VAL E N 1
ATOM 15386 C CA . VAL E 2 601 ? 115.445 142.532 179.188 1.00 29.23 601 VAL E CA 1
ATOM 15387 C C . VAL E 2 601 ? 114.150 143.205 179.587 1.00 23.53 601 VAL E C 1
ATOM 15388 O O . VAL E 2 601 ? 113.263 143.396 178.767 1.00 27.39 601 VAL E O 1
ATOM 15392 N N . HIS E 2 602 ? 113.996 143.435 180.876 1.00 24.84 602 HIS E N 1
ATOM 15393 C CA . HIS E 2 602 ? 112.878 144.187 181.381 1.00 28.35 602 HIS E CA 1
ATOM 15394 C C . HIS E 2 602 ? 113.086 145.600 180.959 1.00 27.12 602 HIS E C 1
ATOM 15395 O O . HIS E 2 602 ? 114.209 146.085 181.014 1.00 25.33 602 HIS E O 1
ATOM 15402 N N . GLU E 2 603 ? 111.977 146.311 180.799 1.00 22.76 603 GLU E N 1
ATOM 15403 C CA . GLU E 2 603 ? 112.015 147.727 180.486 1.00 27.12 603 GLU E CA 1
ATOM 15404 C C . GLU E 2 603 ? 112.783 148.443 181.590 1.00 32.32 603 GLU E C 1
ATOM 15405 O O . GLU E 2 603 ? 113.514 149.398 181.346 1.00 30.60 603 GLU E O 1
ATOM 15411 N N . GLY E 2 604 ? 112.679 147.921 182.802 1.00 31.28 604 GLY E N 1
ATOM 15412 C CA . GLY E 2 604 ? 113.281 148.567 183.951 1.00 38.83 604 GLY E CA 1
ATOM 15413 C C . GLY E 2 604 ? 114.790 148.416 184.001 1.00 30.38 604 GLY E C 1
ATOM 15414 O O . GLY E 2 604 ? 115.475 149.241 184.609 1.00 40.44 604 GLY E O 1
ATOM 15415 N N . ASP E 2 605 ? 115.312 147.530 183.156 1.00 30.61 605 ASP E N 1
ATOM 15416 C CA . ASP E 2 605 ? 116.750 147.306 183.036 1.00 32.30 605 ASP E CA 1
ATOM 15417 C C . ASP E 2 605 ? 117.399 148.289 182.057 1.00 27.75 605 ASP E C 1
ATOM 15418 O O . ASP E 2 605 ? 118.561 148.105 181.710 1.00 27.46 605 ASP E O 1
ATOM 15423 N N . LEU E 2 606 ? 116.573 149.077 181.376 1.00 26.46 606 LEU E N 1
ATOM 15424 C CA . LEU E 2 606 ? 117.062 149.947 180.337 1.00 21.37 606 LEU E CA 1
ATOM 15425 C C . LEU E 2 606 ? 117.224 151.343 180.888 1.00 25.93 606 LEU E C 1
ATOM 15426 O O . LEU E 2 606 ? 116.421 151.781 181.702 1.00 27.57 606 LEU E O 1
ATOM 15431 N N . GLU E 2 607 ? 118.146 152.090 180.297 1.00 21.07 607 GLU E N 1
ATOM 15432 C CA . GLU E 2 607 ? 118.238 153.514 180.504 1.00 27.41 607 GLU E CA 1
ATOM 15433 C C . GLU E 2 607 ? 118.480 154.216 179.191 1.00 20.30 607 GLU E C 1
ATOM 15434 O O . GLU E 2 607 ? 119.241 153.749 178.347 1.00 21.54 607 GLU E O 1
ATOM 15440 N N . TRP E 2 608 ? 117.922 155.407 179.108 1.00 26.10 608 TRP E N 1
ATOM 15441 C CA . TRP E 2 608 ? 118.050 156.214 177.932 1.00 24.46 608 TRP E CA 1
ATOM 15442 C C . TRP E 2 608 ? 119.375 156.929 177.996 1.00 20.36 608 TRP E C 1
ATOM 15443 O O . TRP E 2 608 ? 119.777 157.412 179.055 1.00 23.90 608 TRP E O 1
ATOM 15454 N N . ASP E 2 609 ? 120.083 156.931 176.876 1.00 20.64 609 ASP E N 1
ATOM 15455 C CA . ASP E 2 609 ? 121.371 157.586 176.784 1.00 24.31 609 ASP E CA 1
ATOM 15456 C C . ASP E 2 609 ? 121.491 158.321 175.452 1.00 18.26 609 ASP E C 1
ATOM 15457 O O . ASP E 2 609 ? 122.071 157.825 174.498 1.00 18.77 609 ASP E O 1
ATOM 15462 N N . VAL E 2 610 ? 120.810 159.470 175.403 1.00 21.81 610 VAL E N 1
ATOM 15463 C CA . VAL E 2 610 ? 120.880 160.460 174.327 1.00 19.65 610 VAL E CA 1
ATOM 15464 C C . VAL E 2 610 ? 120.105 160.058 173.094 1.00 19.03 610 VAL E C 1
ATOM 15465 O O . VAL E 2 610 ? 119.237 160.796 172.649 1.00 19.95 610 VAL E O 1
ATOM 15469 N N . ASP E 2 611 ? 120.415 158.889 172.558 1.00 18.00 611 ASP E N 1
ATOM 15470 C CA . ASP E 2 611 ? 119.807 158.416 171.337 1.00 20.77 611 ASP E CA 1
ATOM 15471 C C . ASP E 2 611 ? 119.656 156.911 171.321 1.00 14.91 611 ASP E C 1
ATOM 15472 O O . ASP E 2 611 ? 119.439 156.337 170.278 1.00 17.50 611 ASP E O 1
ATOM 15477 N N . ARG E 2 612 ? 119.763 156.272 172.480 1.00 16.22 612 ARG E N 1
ATOM 15478 C CA . ARG E 2 612 ? 119.676 154.830 172.530 1.00 18.57 612 ARG E CA 1
ATOM 15479 C C . ARG E 2 612 ? 119.292 154.435 173.915 1.00 18.15 612 ARG E C 1
ATOM 15480 O O . ARG E 2 612 ? 119.492 155.202 174.855 1.00 18.94 612 ARG E O 1
ATOM 15488 N N . PHE E 2 613 ? 118.728 153.249 174.018 1.00 17.89 613 PHE E N 1
ATOM 15489 C CA . PHE E 2 613 ? 118.521 152.609 175.285 1.00 18.59 613 PHE E CA 1
ATOM 15490 C C . PHE E 2 613 ? 119.633 151.625 175.467 1.00 18.64 613 PHE E C 1
ATOM 15491 O O . PHE E 2 613 ? 119.934 150.836 174.579 1.00 19.80 613 PHE E O 1
ATOM 15499 N N . ARG E 2 614 ? 120.224 151.690 176.648 1.00 19.98 614 ARG E N 1
ATOM 15500 C CA . ARG E 2 614 ? 121.276 150.779 177.030 1.00 22.72 614 ARG E CA 1
ATOM 15501 C C . ARG E 2 614 ? 120.737 149.877 178.113 1.00 21.04 614 ARG E C 1
ATOM 15502 O O . ARG E 2 614 ? 120.006 150.325 178.995 1.00 22.27 614 ARG E O 1
ATOM 15510 N N . VAL E 2 615 ? 121.303 148.686 178.195 1.00 23.51 615 VAL E N 1
ATOM 15511 C CA . VAL E 2 615 ? 121.035 147.821 179.318 1.00 24.26 615 VAL E CA 1
ATOM 15512 C C . VAL E 2 615 ? 121.894 148.259 180.494 1.00 25.78 615 VAL E C 1
ATOM 15513 O O . VAL E 2 615 ? 123.101 148.381 180.357 1.00 29.43 615 VAL E O 1
ATOM 15517 N N . LYS E 2 616 ? 121.243 148.654 181.582 1.00 25.92 616 LYS E N 1
ATOM 15518 C CA . LYS E 2 616 ? 121.923 148.942 182.837 1.00 30.69 616 LYS E CA 1
ATOM 15519 C C . LYS E 2 616 ? 123.014 147.910 183.138 1.00 46.47 616 LYS E C 1
ATOM 15520 O O . LYS E 2 616 ? 122.775 146.694 183.110 1.00 37.55 616 LYS E O 1
ATOM 15526 N N . GLY E 2 617 ? 124.281 148.567 183.491 0.00 40.68 617 GLY E N 1
ATOM 15527 C CA . GLY E 2 617 ? 125.450 147.767 183.787 0.00 40.85 617 GLY E CA 1
ATOM 15528 C C . GLY E 2 617 ? 126.036 147.075 182.577 0.00 38.90 617 GLY E C 1
ATOM 15529 O O . GLY E 2 617 ? 127.156 146.567 182.638 0.00 38.80 617 GLY E O 1
ATOM 15530 N N . LEU E 2 618 ? 125.120 146.808 181.289 1.00 68.85 618 LEU E N 1
ATOM 15531 C CA . LEU E 2 618 ? 125.845 146.274 180.142 1.00 59.04 618 LEU E CA 1
ATOM 15532 C C . LEU E 2 618 ? 125.799 147.260 178.978 1.00 41.38 618 LEU E C 1
ATOM 15533 O O . LEU E 2 618 ? 125.055 147.059 178.021 1.00 34.77 618 LEU E O 1
ATOM 15538 N N . PRO E 2 619 ? 126.423 148.416 179.183 1.00 45.50 619 PRO E N 1
ATOM 15539 C CA . PRO E 2 619 ? 126.253 149.576 178.302 1.00 51.03 619 PRO E CA 1
ATOM 15540 C C . PRO E 2 619 ? 126.589 149.272 176.849 1.00 33.83 619 PRO E C 1
ATOM 15541 O O . PRO E 2 619 ? 126.071 149.977 175.979 1.00 41.49 619 PRO E O 1
ATOM 15545 N N . GLU E 2 620 ? 127.161 148.094 176.606 1.00 36.49 620 GLU E N 1
ATOM 15546 C CA . GLU E 2 620 ? 127.503 147.646 175.259 1.00 46.42 620 GLU E CA 1
ATOM 15547 C C . GLU E 2 620 ? 126.258 147.124 174.542 1.00 31.65 620 GLU E C 1
ATOM 15548 O O . GLU E 2 620 ? 126.343 146.709 173.388 1.00 39.42 620 GLU E O 1
ATOM 15554 N N . LYS E 2 621 ? 125.260 146.774 175.348 1.00 34.25 621 LYS E N 1
ATOM 15555 C CA . LYS E 2 621 ? 124.006 146.227 174.849 1.00 35.79 621 LYS E CA 1
ATOM 15556 C C . LYS E 2 621 ? 122.989 147.341 174.762 1.00 24.96 621 LYS E C 1
ATOM 15557 O O . LYS E 2 621 ? 122.685 147.980 175.765 1.00 26.39 621 LYS E O 1
ATOM 15563 N N . PHE E 2 622 ? 122.698 147.758 173.546 1.00 22.39 622 PHE E N 1
ATOM 15564 C CA . PHE E 2 622 ? 121.894 148.945 173.365 1.00 22.67 622 PHE E CA 1
ATOM 15565 C C . PHE E 2 622 ? 121.167 148.875 172.053 1.00 19.44 622 PHE E C 1
ATOM 15566 O O . PHE E 2 622 ? 121.448 148.025 171.211 1.00 22.02 622 PHE E O 1
ATOM 15574 N N . LYS E 2 623 ? 120.092 149.639 171.993 1.00 20.17 623 LYS E N 1
ATOM 15575 C CA . LYS E 2 623 ? 119.401 149.859 170.742 1.00 19.74 623 LYS E CA 1
ATOM 15576 C C . LYS E 2 623 ? 119.202 151.340 170.571 1.00 18.74 623 LYS E C 1
ATOM 15577 O O . LYS E 2 623 ? 118.704 152.040 171.444 1.00 17.70 623 LYS E O 1
ATOM 15583 N N . THR E 2 624 ? 119.583 151.829 169.416 1.00 16.66 624 THR E N 1
ATOM 15584 C CA . THR E 2 624 ? 119.399 153.230 169.134 1.00 15.84 624 THR E CA 1
ATOM 15585 C C . THR E 2 624 ? 117.946 153.539 168.760 1.00 17.62 624 THR E C 1
ATOM 15586 O O . THR E 2 624 ? 117.169 152.680 168.333 1.00 15.62 624 THR E O 1
ATOM 15590 N N . MET E 2 625 ? 117.590 154.811 168.859 1.00 16.33 625 MET E N 1
ATOM 15591 C CA . MET E 2 625 ? 116.245 155.238 168.510 1.00 16.55 625 MET E CA 1
ATOM 15592 C C . MET E 2 625 ? 115.996 154.906 167.045 1.00 16.01 625 MET E C 1
ATOM 15593 O O . MET E 2 625 ? 114.932 154.462 166.660 1.00 15.69 625 MET E O 1
ATOM 15598 N N . LYS E 2 626 ? 117.022 155.067 166.238 1.00 15.56 626 LYS E N 1
ATOM 15599 C CA . LYS E 2 626 ? 116.924 154.748 164.838 1.00 17.46 626 LYS E CA 1
ATOM 15600 C C . LYS E 2 626 ? 116.649 153.291 164.617 1.00 16.27 626 LYS E C 1
ATOM 15601 O O . LYS E 2 626 ? 115.724 152.929 163.927 1.00 15.59 626 LYS E O 1
ATOM 15607 N N . GLU E 2 627 ? 117.320 152.448 165.380 1.00 14.86 627 GLU E N 1
ATOM 15608 C CA . GLU E 2 627 ? 117.072 151.016 165.271 1.00 15.84 627 GLU E CA 1
ATOM 15609 C C . GLU E 2 627 ? 115.699 150.643 165.792 1.00 14.04 627 GLU E C 1
ATOM 15610 O O . GLU E 2 627 ? 115.055 149.739 165.296 1.00 15.05 627 GLU E O 1
ATOM 15616 N N . LEU E 2 628 ? 115.277 151.317 166.835 1.00 13.34 628 LEU E N 1
ATOM 15617 C CA . LEU E 2 628 ? 113.976 151.071 167.379 1.00 15.40 628 LEU E CA 1
ATOM 15618 C C . LEU E 2 628 ? 112.852 151.487 166.458 1.00 12.51 628 LEU E C 1
ATOM 15619 O O . LEU E 2 628 ? 111.849 150.793 166.380 1.00 12.58 628 LEU E O 1
ATOM 15624 N N . ALA E 2 629 ? 113.003 152.639 165.805 1.00 12.92 629 ALA E N 1
ATOM 15625 C CA . ALA E 2 629 ? 112.031 153.046 164.835 1.00 12.55 629 ALA E CA 1
ATOM 15626 C C . ALA E 2 629 ? 111.935 151.968 163.784 1.00 12.45 629 ALA E C 1
ATOM 15627 O O . ALA E 2 629 ? 110.844 151.587 163.396 1.00 12.42 629 ALA E O 1
ATOM 15629 N N . TRP E 2 630 ? 113.052 151.474 163.288 1.00 12.61 630 TRP E N 1
ATOM 15630 C CA . TRP E 2 630 ? 112.984 150.453 162.266 1.00 12.53 630 TRP E CA 1
ATOM 15631 C C . TRP E 2 630 ? 112.336 149.211 162.826 1.00 12.66 630 TRP E C 1
ATOM 15632 O O . TRP E 2 630 ? 111.468 148.636 162.215 1.00 12.10 630 TRP E O 1
ATOM 15643 N N . ALA E 2 631 ? 112.715 148.816 164.029 1.00 11.99 631 ALA E N 1
ATOM 15644 C CA . ALA E 2 631 ? 112.138 147.629 164.618 1.00 11.74 631 ALA E CA 1
ATOM 15645 C C . ALA E 2 631 ? 110.636 147.751 164.765 1.00 11.37 631 ALA E C 1
ATOM 15646 O O . ALA E 2 631 ? 109.950 146.755 164.643 1.00 12.59 631 ALA E O 1
ATOM 15648 N N . SER E 2 632 ? 110.115 148.938 165.010 1.00 10.89 632 SER E N 1
ATOM 15649 C CA . SER E 2 632 ? 108.701 149.065 165.182 1.00 12.26 632 SER E CA 1
ATOM 15650 C C . SER E 2 632 ? 107.927 148.713 163.961 1.00 11.63 632 SER E C 1
ATOM 15651 O O . SER E 2 632 ? 106.746 148.390 164.034 1.00 12.54 632 SER E O 1
ATOM 15654 N N . TYR E 2 633 ? 108.591 148.792 162.827 1.00 11.62 633 TYR E N 1
ATOM 15655 C CA . TYR E 2 633 ? 108.000 148.414 161.546 1.00 11.33 633 TYR E CA 1
ATOM 15656 C C . TYR E 2 633 ? 108.421 147.031 161.127 1.00 11.53 633 TYR E C 1
ATOM 15657 O O . TYR E 2 633 ? 107.652 146.334 160.497 1.00 13.05 633 TYR E O 1
ATOM 15666 N N . ASN E 2 634 ? 109.673 146.686 161.408 1.00 11.73 634 ASN E N 1
ATOM 15667 C CA . ASN E 2 634 ? 110.313 145.471 160.893 1.00 11.99 634 ASN E CA 1
ATOM 15668 C C . ASN E 2 634 ? 110.116 144.289 161.804 1.00 13.64 634 ASN E C 1
ATOM 15669 O O . ASN E 2 634 ? 110.017 143.180 161.349 1.00 16.08 634 ASN E O 1
ATOM 15674 N N . SER E 2 635 ? 110.142 144.511 163.090 1.00 13.77 635 SER E N 1
ATOM 15675 C CA . SER E 2 635 ? 110.050 143.432 164.033 1.00 16.36 635 SER E CA 1
ATOM 15676 C C . SER E 2 635 ? 109.238 143.869 165.205 1.00 14.24 635 SER E C 1
ATOM 15677 O O . SER E 2 635 ? 109.710 143.940 166.314 1.00 15.88 635 SER E O 1
ATOM 15682 N N . PRO E 2 636 ? 108.018 144.267 164.945 1.00 13.72 636 PRO E N 1
ATOM 15683 C CA . PRO E 2 636 ? 107.221 144.851 166.009 1.00 14.68 636 PRO E CA 1
ATOM 15684 C C . PRO E 2 636 ? 107.005 143.794 167.078 1.00 15.62 636 PRO E C 1
ATOM 15685 O O . PRO E 2 636 ? 106.707 142.643 166.789 1.00 17.14 636 PRO E O 1
ATOM 15689 N N . PRO E 2 637 ? 107.274 144.136 168.320 1.00 14.93 637 PRO E N 1
ATOM 15690 C CA . PRO E 2 637 ? 107.021 143.159 169.381 1.00 17.97 637 PRO E CA 1
ATOM 15691 C C . PRO E 2 637 ? 105.560 142.728 169.324 1.00 16.10 637 PRO E C 1
ATOM 15692 O O . PRO E 2 637 ? 104.662 143.524 169.156 1.00 16.87 637 PRO E O 1
ATOM 15696 N N . PRO E 2 638 ? 105.294 141.449 169.524 1.00 18.05 638 PRO E N 1
ATOM 15697 C CA . PRO E 2 638 ? 103.924 140.957 169.354 1.00 18.42 638 PRO E CA 1
ATOM 15698 C C . PRO E 2 638 ? 102.946 141.602 170.337 1.00 18.13 638 PRO E C 1
ATOM 15699 O O . PRO E 2 638 ? 101.755 141.752 170.041 1.00 24.17 638 PRO E O 1
ATOM 15703 N N . ASN E 2 639 ? 103.434 141.981 171.507 1.00 19.11 639 ASN E N 1
ATOM 15704 C CA . ASN E 2 639 ? 102.565 142.656 172.478 1.00 21.30 639 ASN E CA 1
ATOM 15705 C C . ASN E 2 639 ? 102.107 144.032 172.052 1.00 24.17 639 ASN E C 1
ATOM 15706 O O . ASN E 2 639 ? 101.086 144.487 172.540 1.00 26.72 639 ASN E O 1
ATOM 15711 N N . LEU E 2 640 ? 102.737 144.591 171.026 1.00 21.95 640 LEU E N 1
ATOM 15712 C CA . LEU E 2 640 ? 102.629 146.021 170.767 1.00 17.69 640 LEU E CA 1
ATOM 15713 C C . LEU E 2 640 ? 102.128 146.247 169.360 1.00 16.40 640 LEU E C 1
ATOM 15714 O O . LEU E 2 640 ? 102.375 145.451 168.466 1.00 26.45 640 LEU E O 1
ATOM 15719 N N . GLU E 2 641 ? 101.553 147.395 169.117 1.00 13.53 641 GLU E N 1
ATOM 15720 C CA . GLU E 2 641 ? 101.223 147.717 167.765 1.00 11.05 641 GLU E CA 1
ATOM 15721 C C . GLU E 2 641 ? 102.510 148.060 167.043 1.00 11.54 641 GLU E C 1
ATOM 15722 O O . GLU E 2 641 ? 103.399 148.678 167.580 1.00 11.88 641 GLU E O 1
ATOM 15728 N N . PRO E 2 642 ? 102.541 147.815 165.748 1.00 10.43 642 PRO E N 1
ATOM 15729 C CA . PRO E 2 642 ? 103.614 148.326 164.932 1.00 10.46 642 PRO E CA 1
ATOM 15730 C C . PRO E 2 642 ? 103.635 149.829 164.924 1.00 11.03 642 PRO E C 1
ATOM 15731 O O . PRO E 2 642 ? 102.659 150.489 165.313 1.00 11.86 642 PRO E O 1
ATOM 15735 N N . GLY E 2 643 ? 104.722 150.354 164.395 1.00 11.18 643 GLY E N 1
ATOM 15736 C CA . GLY E 2 643 ? 104.879 151.776 164.211 1.00 11.64 643 GLY E CA 1
ATOM 15737 C C . GLY E 2 643 ? 105.314 152.467 165.461 1.00 12.10 643 GLY E C 1
ATOM 15738 O O . GLY E 2 643 ? 105.496 151.864 166.511 1.00 12.14 643 GLY E O 1
ATOM 15739 N N . LEU E 2 644 ? 105.551 153.758 165.312 1.00 11.08 644 LEU E N 1
ATOM 15740 C CA . LEU E 2 644 ? 106.142 154.512 166.380 1.00 11.29 644 LEU E CA 1
ATOM 15741 C C . LEU E 2 644 ? 105.691 155.952 166.234 1.00 11.40 644 LEU E C 1
ATOM 15742 O O . LEU E 2 644 ? 106.275 156.737 165.497 1.00 12.24 644 LEU E O 1
ATOM 15747 N N . GLU E 2 645 ? 104.647 156.310 166.954 1.00 11.27 645 GLU E N 1
ATOM 15748 C CA . GLU E 2 645 ? 104.053 157.610 166.806 1.00 10.72 645 GLU E CA 1
ATOM 15749 C C . GLU E 2 645 ? 103.250 157.893 168.033 1.00 11.40 645 GLU E C 1
ATOM 15750 O O . GLU E 2 645 ? 102.915 156.982 168.790 1.00 12.58 645 GLU E O 1
ATOM 15756 N N . ALA E 2 646 ? 102.927 159.153 168.260 1.00 10.53 646 ALA E N 1
ATOM 15757 C CA . ALA E 2 646 ? 102.089 159.509 169.383 1.00 10.71 646 ALA E CA 1
ATOM 15758 C C . ALA E 2 646 ? 101.472 160.861 169.176 1.00 10.65 646 ALA E C 1
ATOM 15759 O O . ALA E 2 646 ? 101.966 161.697 168.404 1.00 11.83 646 ALA E O 1
ATOM 15761 N N . VAL E 2 647 ? 100.419 161.084 169.913 1.00 10.76 647 VAL E N 1
ATOM 15762 C CA . VAL E 2 647 ? 99.745 162.343 169.962 1.00 10.85 647 VAL E CA 1
ATOM 15763 C C . VAL E 2 647 ? 99.630 162.741 171.401 1.00 10.66 647 VAL E C 1
ATOM 15764 O O . VAL E 2 647 ? 99.483 161.888 172.274 1.00 12.83 647 VAL E O 1
ATOM 15771 N N . ASN E 2 648 ? 99.649 164.023 171.668 1.00 10.66 648 ASN E N 1
ATOM 15772 C CA . ASN E 2 648 ? 99.259 164.525 172.938 1.00 11.10 648 ASN E CA 1
ATOM 15773 C C . ASN E 2 648 ? 98.457 165.773 172.731 1.00 9.98 648 ASN E C 1
ATOM 15774 O O . ASN E 2 648 ? 98.865 166.654 171.976 1.00 10.85 648 ASN E O 1
ATOM 15779 N N . TYR E 2 649 ? 97.361 165.855 173.444 1.00 10.18 649 TYR E N 1
ATOM 15780 C CA . TYR E 2 649 ? 96.622 167.108 173.613 1.00 10.67 649 TYR E CA 1
ATOM 15781 C C . TYR E 2 649 ? 96.826 167.514 175.039 1.00 10.94 649 TYR E C 1
ATOM 15782 O O . TYR E 2 649 ? 96.462 166.804 175.942 1.00 11.47 649 TYR E O 1
ATOM 15791 N N . TYR E 2 650 ? 97.469 168.648 175.220 1.00 11.66 650 TYR E N 1
ATOM 15792 C CA . TYR E 2 650 ? 98.019 169.102 176.452 1.00 11.93 650 TYR E CA 1
ATOM 15793 C C . TYR E 2 650 ? 97.162 170.179 177.038 1.00 11.09 650 TYR E C 1
ATOM 15794 O O . TYR E 2 650 ? 97.018 171.255 176.474 1.00 11.83 650 TYR E O 1
ATOM 15803 N N . ASP E 2 651 ? 96.547 169.827 178.163 1.00 12.72 651 ASP E N 1
ATOM 15804 C CA . ASP E 2 651 ? 95.722 170.752 178.897 1.00 12.95 651 ASP E CA 1
ATOM 15805 C C . ASP E 2 651 ? 96.572 171.309 179.998 1.00 12.65 651 ASP E C 1
ATOM 15806 O O . ASP E 2 651 ? 96.900 170.577 180.902 1.00 13.88 651 ASP E O 1
ATOM 15811 N N . PRO E 2 652 ? 97.053 172.531 179.885 1.00 12.67 652 PRO E N 1
ATOM 15812 C CA . PRO E 2 652 ? 98.047 172.957 180.856 1.00 13.88 652 PRO E CA 1
ATOM 15813 C C . PRO E 2 652 ? 97.459 173.021 182.223 1.00 12.55 652 PRO E C 1
ATOM 15814 O O . PRO E 2 6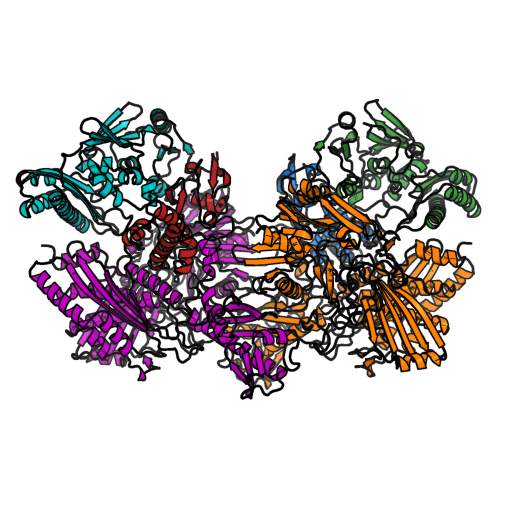52 ? 96.323 173.442 182.411 1.00 13.09 652 PRO E O 1
ATOM 15818 N N . PRO E 2 653 ? 98.272 172.695 183.198 1.00 13.14 653 PRO E N 1
ATOM 15819 C CA . PRO E 2 653 ? 97.818 172.796 184.576 1.00 16.14 653 PRO E CA 1
ATOM 15820 C C . PRO E 2 653 ? 97.750 174.227 185.085 1.00 14.19 653 PRO E C 1
ATOM 15821 O O . PRO E 2 653 ? 97.058 174.512 186.041 1.00 16.58 653 PRO E O 1
ATOM 15825 N N . ASN E 2 654 ? 98.527 175.114 184.484 1.00 14.15 654 ASN E N 1
ATOM 15826 C CA . ASN E 2 654 ? 98.583 176.509 184.884 1.00 14.85 654 ASN E CA 1
ATOM 15827 C C . ASN E 2 654 ? 99.167 177.222 183.718 1.00 12.53 654 ASN E C 1
ATOM 15828 O O . ASN E 2 654 ? 99.675 176.584 182.794 1.00 12.07 654 ASN E O 1
ATOM 15833 N N . MET E 2 655 ? 99.102 178.548 183.765 1.00 13.88 655 MET E N 1
ATOM 15834 C CA . MET E 2 655 ? 99.861 179.395 182.902 1.00 12.68 655 MET E CA 1
ATOM 15835 C C . MET E 2 655 ? 101.327 179.306 183.237 1.00 12.41 655 MET E C 1
ATOM 15836 O O . MET E 2 655 ? 101.699 178.776 184.274 1.00 12.58 655 MET E O 1
ATOM 15845 N N . THR E 2 656 ? 102.163 179.858 182.370 1.00 11.97 656 THR E N 1
ATOM 15846 C CA . THR E 2 656 ? 103.548 180.097 182.699 1.00 12.39 656 THR E CA 1
ATOM 15847 C C . THR E 2 656 ? 103.691 181.583 182.944 1.00 11.21 656 THR E C 1
ATOM 15848 O O . THR E 2 656 ? 102.973 182.401 182.355 1.00 12.59 656 THR E O 1
ATOM 15852 N N . TYR E 2 657 ? 104.668 181.950 183.754 1.00 10.85 657 TYR E N 1
ATOM 15853 C CA . TYR E 2 657 ? 104.800 183.324 184.180 1.00 11.08 657 TYR E CA 1
ATOM 15854 C C . TYR E 2 657 ? 106.235 183.738 184.004 1.00 10.80 657 TYR E C 1
ATOM 15855 O O . TYR E 2 657 ? 107.027 183.819 184.931 1.00 11.49 657 TYR E O 1
ATOM 15864 N N . PRO E 2 658 ? 106.609 183.995 182.771 1.00 10.03 658 PRO E N 1
ATOM 15865 C CA . PRO E 2 658 ? 107.947 184.519 182.528 1.00 10.98 658 PRO E CA 1
ATOM 15866 C C . PRO E 2 658 ? 107.994 185.933 183.068 1.00 10.82 658 PRO E C 1
ATOM 15867 O O . PRO E 2 658 ? 106.975 186.540 183.373 1.00 11.60 658 PRO E O 1
ATOM 15871 N N . PHE E 2 659 ? 109.194 186.464 183.198 1.00 10.26 659 PHE E N 1
ATOM 15872 C CA . PHE E 2 659 ? 109.336 187.775 183.762 1.00 9.70 659 PHE E CA 1
ATOM 15873 C C . PHE E 2 659 ? 110.513 188.466 183.162 1.00 10.69 659 PHE E C 1
ATOM 15874 O O . PHE E 2 659 ? 111.280 187.872 182.426 1.00 10.94 659 PHE E O 1
ATOM 15882 N N . GLY E 2 660 ? 110.675 189.737 183.473 1.00 9.87 660 GLY E N 1
ATOM 15883 C CA . GLY E 2 660 ? 111.807 190.425 182.937 1.00 11.01 660 GLY E CA 1
ATOM 15884 C C . GLY E 2 660 ? 112.108 191.660 183.731 1.00 10.07 660 GLY E C 1
ATOM 15885 O O . GLY E 2 660 ? 111.297 192.151 184.491 1.00 10.77 660 GLY E O 1
ATOM 15886 N N . ALA E 2 661 ? 113.309 192.182 183.511 1.00 10.15 661 ALA E N 1
ATOM 15887 C CA . ALA E 2 661 ? 113.779 193.401 184.117 1.00 10.99 661 ALA E CA 1
ATOM 15888 C C . ALA E 2 661 ? 114.385 194.219 183.019 1.00 10.33 661 ALA E C 1
ATOM 15889 O O . ALA E 2 661 ? 115.408 193.846 182.468 1.00 10.65 661 ALA E O 1
ATOM 15891 N N . TYR E 2 662 ? 113.703 195.296 182.707 1.00 10.25 662 TYR E N 1
ATOM 15892 C CA . TYR E 2 662 ? 114.071 196.127 181.603 1.00 10.55 662 TYR E CA 1
ATOM 15893 C C . TYR E 2 662 ? 114.451 197.512 182.125 1.00 10.15 662 TYR E C 1
ATOM 15894 O O . TYR E 2 662 ? 113.781 198.076 182.978 1.00 10.96 662 TYR E O 1
ATOM 15903 N N . PHE E 2 663 ? 115.545 198.033 181.611 1.00 9.90 663 PHE E N 1
ATOM 15904 C CA . PHE E 2 663 ? 116.031 199.366 181.947 1.00 11.36 663 PHE E CA 1
ATOM 15905 C C . PHE E 2 663 ? 116.333 200.141 180.692 1.00 11.77 663 PHE E C 1
ATOM 15906 O O . PHE E 2 663 ? 116.999 199.633 179.812 1.00 13.04 663 PHE E O 1
ATOM 15914 N N . CYS E 2 664 ? 115.851 201.369 180.650 1.00 12.32 664 CYS E N 1
ATOM 15915 C CA . CYS E 2 664 ? 116.038 202.278 179.515 1.00 15.55 664 CYS E CA 1
ATOM 15916 C C . CYS E 2 664 ? 116.666 203.544 180.042 1.00 13.14 664 CYS E C 1
ATOM 15917 O O . CYS E 2 664 ? 116.191 204.084 181.007 1.00 18.41 664 CYS E O 1
ATOM 15920 N N . ILE E 2 665 ? 117.649 204.064 179.355 1.00 10.94 665 ILE E N 1
ATOM 15921 C CA . ILE E 2 665 ? 118.113 205.386 179.638 1.00 11.85 665 ILE E CA 1
ATOM 15922 C C . ILE E 2 665 ? 117.723 206.185 178.422 1.00 11.66 665 ILE E C 1
ATOM 15923 O O . ILE E 2 665 ? 118.061 205.816 177.313 1.00 12.28 665 ILE E O 1
ATOM 15932 N N . MET E 2 666 ? 117.040 207.288 178.654 1.00 12.09 666 MET E N 1
ATOM 15933 C CA . MET E 2 666 ? 116.495 208.142 177.613 1.00 13.08 666 MET E CA 1
ATOM 15934 C C . MET E 2 666 ? 116.973 209.545 177.820 1.00 12.56 666 MET E C 1
ATOM 15935 O O . MET E 2 666 ? 116.895 210.052 178.932 1.00 13.98 666 MET E O 1
ATOM 15944 N N . ASP E 2 667 ? 117.448 210.189 176.758 1.00 11.30 667 ASP E N 1
ATOM 15945 C CA . ASP E 2 667 ? 117.787 211.584 176.802 1.00 11.91 667 ASP E CA 1
ATOM 15946 C C . ASP E 2 667 ? 116.738 212.309 175.999 1.00 11.74 667 ASP E C 1
ATOM 15947 O O . ASP E 2 667 ? 116.379 211.889 174.913 1.00 14.26 667 ASP E O 1
ATOM 15952 N N . ILE E 2 668 ? 116.322 213.462 176.481 1.00 11.39 668 ILE E N 1
ATOM 15953 C CA . ILE E 2 668 ? 115.259 214.195 175.842 1.00 11.12 668 ILE E CA 1
ATOM 15954 C C . ILE E 2 668 ? 115.681 215.629 175.681 1.00 11.31 668 ILE E C 1
ATOM 15955 O O . ILE E 2 668 ? 116.132 216.266 176.621 1.00 12.27 668 ILE E O 1
ATOM 15960 N N . ASP E 2 669 ? 115.509 216.131 174.478 1.00 10.90 669 ASP E N 1
ATOM 15961 C CA . ASP E 2 669 ? 115.749 217.541 174.183 1.00 11.94 669 ASP E CA 1
ATOM 15962 C C . ASP E 2 669 ? 114.477 218.280 174.516 1.00 11.71 669 ASP E C 1
ATOM 15963 O O . ASP E 2 669 ? 113.448 218.076 173.892 1.00 12.85 669 ASP E O 1
ATOM 15968 N N . VAL E 2 670 ? 114.488 219.084 175.565 1.00 11.80 670 VAL E N 1
ATOM 15969 C CA . VAL E 2 670 ? 113.224 219.663 176.001 1.00 12.98 670 VAL E CA 1
ATOM 15970 C C . VAL E 2 670 ? 112.697 220.696 175.040 1.00 12.31 670 VAL E C 1
ATOM 15971 O O . VAL E 2 670 ? 111.532 221.027 175.121 1.00 13.30 670 VAL E O 1
ATOM 15975 N N . ASP E 2 671 ? 113.564 221.229 174.186 1.00 12.66 671 ASP E N 1
ATOM 15976 C CA . ASP E 2 671 ? 113.179 222.294 173.303 1.00 12.02 671 ASP E CA 1
ATOM 15977 C C . ASP E 2 671 ? 112.438 221.787 172.106 1.00 13.11 671 ASP E C 1
ATOM 15978 O O . ASP E 2 671 ? 111.662 222.543 171.523 1.00 16.34 671 ASP E O 1
ATOM 15983 N N . THR E 2 672 ? 112.731 220.582 171.670 1.00 13.00 672 THR E N 1
ATOM 15984 C CA . THR E 2 672 ? 112.021 220.000 170.555 1.00 13.04 672 THR E CA 1
ATOM 15985 C C . THR E 2 672 ? 111.077 218.907 170.977 1.00 12.95 672 THR E C 1
ATOM 15986 O O . THR E 2 672 ? 110.242 218.509 170.190 1.00 13.24 672 THR E O 1
ATOM 15990 N N . GLY E 2 673 ? 111.289 218.345 172.147 1.00 12.56 673 GLY E N 1
ATOM 15991 C CA . GLY E 2 673 ? 110.572 217.149 172.544 1.00 11.74 673 GLY E CA 1
ATOM 15992 C C . GLY E 2 673 ? 111.156 215.877 172.031 1.00 11.69 673 GLY E C 1
ATOM 15993 O O . GLY E 2 673 ? 110.585 214.820 172.286 1.00 12.74 673 GLY E O 1
ATOM 15994 N N . VAL E 2 674 ? 112.290 215.949 171.351 1.00 11.60 674 VAL E N 1
ATOM 15995 C CA . VAL E 2 674 ? 112.839 214.752 170.739 1.00 12.06 674 VAL E CA 1
ATOM 15996 C C . VAL E 2 674 ? 113.602 213.942 171.773 1.00 11.68 674 VAL E C 1
ATOM 15997 O O . VAL E 2 674 ? 114.472 214.449 172.446 1.00 12.17 674 VAL E O 1
ATOM 16001 N N . ALA E 2 675 ? 113.197 212.698 171.920 1.00 13.70 675 ALA E N 1
ATOM 16002 C CA . ALA E 2 675 ? 113.784 211.753 172.844 1.00 13.98 675 ALA E CA 1
ATOM 16003 C C . ALA E 2 675 ? 114.645 210.794 172.094 0.50 7.98 675 ALA E C 1
ATOM 16004 O O . ALA E 2 675 ? 114.343 210.418 171.002 1.00 15.09 675 ALA E O 1
ATOM 16006 N N A LYS E 2 676 ? 115.787 210.475 172.683 0.50 13.08 676 LYS E N 1
ATOM 16007 N N B LYS E 2 676 ? 115.778 210.472 172.690 0.50 29.70 676 LYS E N 1
ATOM 16008 C CA A LYS E 2 676 ? 116.680 209.500 172.107 0.50 11.97 676 LYS E CA 1
ATOM 16009 C CA B LYS E 2 676 ? 116.697 209.516 172.115 0.50 14.19 676 LYS E CA 1
ATOM 16010 C C A LYS E 2 676 ? 117.065 208.512 173.175 0.50 14.04 676 LYS E C 1
ATOM 16011 C C B LYS E 2 676 ? 117.046 208.503 173.171 0.50 29.29 676 LYS E C 1
ATOM 16012 O O A LYS E 2 676 ? 117.801 208.824 174.122 0.50 9.09 676 LYS E O 1
ATOM 16013 O O B LYS E 2 676 ? 117.379 208.867 174.307 0.50 15.48 676 LYS E O 1
ATOM 16024 N N . THR E 2 677 ? 116.793 207.247 172.858 0.50 7.22 677 THR E N 1
ATOM 16025 C CA . THR E 2 677 ? 117.182 206.165 173.707 1.00 12.37 677 THR E CA 1
ATOM 16026 C C . THR E 2 677 ? 118.681 206.082 173.755 1.00 11.59 677 THR E C 1
ATOM 16027 O O . THR E 2 677 ? 119.327 205.970 172.735 1.00 13.43 677 THR E O 1
ATOM 16031 N N . ARG E 2 678 ? 119.244 206.133 174.940 1.00 11.44 678 ARG E N 1
ATOM 16032 C CA . ARG E 2 678 ? 120.670 205.995 175.085 1.00 11.38 678 ARG E CA 1
ATOM 16033 C C . ARG E 2 678 ? 121.059 204.525 175.167 1.00 12.20 678 ARG E C 1
ATOM 16034 O O . ARG E 2 678 ? 122.030 204.103 174.565 1.00 13.09 678 ARG E O 1
ATOM 16042 N N . ARG E 2 679 ? 120.294 203.780 175.945 1.00 11.60 679 ARG E N 1
ATOM 16043 C CA . ARG E 2 679 ? 120.604 202.377 176.182 1.00 11.86 679 ARG E CA 1
ATOM 16044 C C . ARG E 2 679 ? 119.305 201.715 176.561 1.00 10.80 679 ARG E C 1
ATOM 16045 O O . ARG E 2 679 ? 118.496 202.295 177.271 1.00 12.41 679 ARG E O 1
ATOM 16053 N N . PHE E 2 680 ? 119.078 200.524 176.063 1.00 10.60 680 PHE E N 1
ATOM 16054 C CA . PHE E 2 680 ? 117.952 199.724 176.485 1.00 10.55 680 PHE E CA 1
ATOM 16055 C C . PHE E 2 680 ? 118.446 198.326 176.769 1.00 10.86 680 PHE E C 1
ATOM 16056 O O . PHE E 2 680 ? 118.940 197.636 175.894 1.00 11.99 680 PHE E O 1
ATOM 16064 N N . TYR E 2 681 ? 118.312 197.955 178.004 1.00 10.53 681 TYR E N 1
ATOM 16065 C CA . TYR E 2 681 ? 118.702 196.659 178.505 1.00 11.47 681 TYR E CA 1
ATOM 16066 C C . TYR E 2 681 ? 117.468 195.850 178.871 1.00 10.93 681 TYR E C 1
ATOM 16067 O O . TYR E 2 681 ? 116.613 196.303 179.603 1.00 11.20 681 TYR E O 1
ATOM 16076 N N . ALA E 2 682 ? 117.356 194.659 178.305 1.00 10.41 682 ALA E N 1
ATOM 16077 C CA . ALA E 2 682 ? 116.194 193.798 178.489 1.00 10.18 682 ALA E CA 1
ATOM 16078 C C . ALA E 2 682 ? 116.640 192.445 178.975 1.00 9.96 682 ALA E C 1
ATOM 16079 O O . ALA E 2 682 ? 117.134 191.629 178.210 1.00 11.06 682 ALA E O 1
ATOM 16081 N N . LEU E 2 683 ? 116.368 192.163 180.226 1.00 9.89 683 LEU E N 1
ATOM 16082 C CA . LEU E 2 683 ? 116.568 190.827 180.759 1.00 10.24 683 LEU E CA 1
ATOM 16083 C C . LEU E 2 683 ? 115.218 190.129 180.746 1.00 10.93 683 LEU E C 1
ATOM 16084 O O . LEU E 2 683 ? 114.247 190.616 181.312 1.00 11.12 683 LEU E O 1
ATOM 16089 N N . ASP E 2 684 ? 115.147 188.985 180.066 1.00 10.35 684 ASP E N 1
ATOM 16090 C CA . ASP E 2 684 ? 113.958 188.144 180.049 1.00 11.13 684 ASP E CA 1
ATOM 16091 C C . ASP E 2 684 ? 114.299 186.786 180.611 1.00 10.88 684 ASP E C 1
ATOM 16092 O O . ASP E 2 684 ? 115.314 186.197 180.279 1.00 12.83 684 ASP E O 1
ATOM 16097 N N . ASP E 2 685 ? 113.404 186.271 181.423 1.00 10.25 685 ASP E N 1
ATOM 16098 C CA . ASP E 2 685 ? 113.514 184.925 181.909 1.00 10.69 685 ASP E CA 1
ATOM 16099 C C . ASP E 2 685 ? 112.241 184.197 181.580 1.00 10.46 685 ASP E C 1
ATOM 16100 O O . ASP E 2 685 ? 111.188 184.412 182.173 1.00 11.64 685 ASP E O 1
ATOM 16105 N N . CYS E 2 686 ? 112.373 183.311 180.612 1.00 10.45 686 CYS E N 1
ATOM 16106 C CA . CYS E 2 686 ? 111.268 182.535 180.151 1.00 10.81 686 CYS E CA 1
ATOM 16107 C C . CYS E 2 686 ? 111.555 181.064 180.426 1.00 10.86 686 CYS E C 1
ATOM 16108 O O . CYS E 2 686 ? 111.112 180.165 179.691 1.00 11.20 686 CYS E O 1
ATOM 16111 N N . GLY E 2 687 ? 112.249 180.791 181.501 1.00 10.74 687 GLY E N 1
ATOM 16112 C CA . GLY E 2 687 ? 112.588 179.427 181.819 1.00 11.96 687 GLY E CA 1
ATOM 16113 C C . GLY E 2 687 ? 113.522 178.823 180.804 1.00 10.60 687 GLY E C 1
ATOM 16114 O O . GLY E 2 687 ? 114.366 179.522 180.236 1.00 10.90 687 GLY E O 1
ATOM 16115 N N . THR E 2 688 ? 113.397 177.531 180.570 1.00 10.73 688 THR E N 1
ATOM 16116 C CA . THR E 2 688 ? 114.265 176.825 179.663 1.00 11.15 688 THR E CA 1
ATOM 16117 C C . THR E 2 688 ? 114.155 177.491 178.329 1.00 10.83 688 THR E C 1
ATOM 16118 O O . THR E 2 688 ? 113.034 177.679 177.839 1.00 11.59 688 THR E O 1
ATOM 16122 N N . ARG E 2 689 ? 115.302 177.723 177.700 1.00 10.52 689 ARG E N 1
ATOM 16123 C CA . ARG E 2 689 ? 115.358 178.461 176.452 1.00 11.26 689 ARG E CA 1
ATOM 16124 C C . ARG E 2 689 ? 115.637 177.468 175.338 1.00 11.30 689 ARG E C 1
ATOM 16125 O O . ARG E 2 689 ? 116.712 176.906 175.254 1.00 13.34 689 ARG E O 1
ATOM 16133 N N . ILE E 2 690 ? 114.656 177.280 174.493 1.00 11.03 690 ILE E N 1
ATOM 16134 C CA . ILE E 2 690 ? 114.776 176.271 173.463 1.00 10.80 690 ILE E CA 1
ATOM 16135 C C . ILE E 2 690 ? 115.773 176.720 172.417 1.00 11.19 690 ILE E C 1
ATOM 16136 O O . ILE E 2 690 ? 116.625 175.941 172.006 1.00 11.03 690 ILE E O 1
ATOM 16141 N N . ASN E 2 691 ? 115.679 177.967 171.979 1.00 10.43 691 ASN E N 1
ATOM 16142 C CA . ASN E 2 691 ? 116.570 178.468 170.948 1.00 10.71 691 ASN E CA 1
ATOM 16143 C C . ASN E 2 691 ? 116.900 179.899 171.253 1.00 10.25 691 ASN E C 1
ATOM 16144 O O . ASN E 2 691 ? 116.116 180.783 170.996 1.00 10.46 691 ASN E O 1
ATOM 16149 N N . PRO E 2 692 ? 118.075 180.134 171.827 1.00 10.80 692 PRO E N 1
ATOM 16150 C CA . PRO E 2 692 ? 118.428 181.497 172.236 1.00 11.40 692 PRO E CA 1
ATOM 16151 C C . PRO E 2 692 ? 118.420 182.478 171.098 1.00 10.86 692 PRO E C 1
ATOM 16152 O O . PRO E 2 692 ? 118.161 183.647 171.333 1.00 11.23 692 PRO E O 1
ATOM 16156 N N . MET E 2 693 ? 118.741 182.030 169.907 1.00 10.33 693 MET E N 1
ATOM 16157 C CA . MET E 2 693 ? 118.758 182.924 168.770 1.00 10.59 693 MET E CA 1
ATOM 16158 C C . MET E 2 693 ? 117.376 183.428 168.485 1.00 10.65 693 MET E C 1
ATOM 16159 O O . MET E 2 693 ? 117.192 184.615 168.246 1.00 10.55 693 MET E O 1
ATOM 16164 N N . ILE E 2 694 ? 116.415 182.525 168.477 1.00 10.09 694 ILE E N 1
ATOM 16165 C CA . ILE E 2 694 ? 115.039 182.867 168.229 1.00 9.67 694 ILE E CA 1
ATOM 16166 C C . ILE E 2 694 ? 114.493 183.736 169.323 1.00 10.20 694 ILE E C 1
ATOM 16167 O O . ILE E 2 694 ? 113.816 184.700 169.081 1.00 10.27 694 ILE E O 1
ATOM 16172 N N . ILE E 2 695 ? 114.799 183.430 170.552 1.00 10.08 695 ILE E N 1
ATOM 16173 C CA . ILE E 2 695 ? 114.300 184.263 171.627 1.00 10.40 695 ILE E CA 1
ATOM 16174 C C . ILE E 2 695 ? 114.826 185.650 171.430 1.00 10.47 695 ILE E C 1
ATOM 16175 O O . ILE E 2 695 ? 114.106 186.624 171.600 1.00 10.54 695 ILE E O 1
ATOM 16180 N N . GLU E 2 696 ? 116.110 185.784 171.138 1.00 10.05 696 GLU E N 1
ATOM 16181 C CA . GLU E 2 696 ? 116.680 187.102 170.980 1.00 10.29 696 GLU E CA 1
ATOM 16182 C C . GLU E 2 696 ? 115.973 187.892 169.915 1.00 9.69 696 GLU E C 1
ATOM 16183 O O . GLU E 2 696 ? 115.666 189.050 170.087 1.00 10.53 696 GLU E O 1
ATOM 16189 N N . GLY E 2 697 ? 115.662 187.254 168.824 1.00 9.73 697 GLY E N 1
ATOM 16190 C CA . GLY E 2 697 ? 114.925 187.908 167.781 1.00 10.04 697 GLY E CA 1
ATOM 16191 C C . GLY E 2 697 ? 113.536 188.333 168.223 1.00 8.78 697 GLY E C 1
ATOM 16192 O O . GLY E 2 697 ? 113.057 189.384 167.839 1.00 10.08 697 GLY E O 1
ATOM 16193 N N . GLN E 2 698 ? 112.871 187.501 168.991 1.00 9.37 698 GLN E N 1
ATOM 16194 C CA . GLN E 2 698 ? 111.571 187.804 169.484 1.00 9.98 698 GLN E CA 1
ATOM 16195 C C . GLN E 2 698 ? 111.630 189.044 170.330 1.00 10.31 698 GLN E C 1
ATOM 16196 O O . GLN E 2 698 ? 110.758 189.916 170.292 1.00 10.52 698 GLN E O 1
ATOM 16202 N N . VAL E 2 699 ? 112.683 189.131 171.123 1.00 9.47 699 VAL E N 1
ATOM 16203 C CA . VAL E 2 699 ? 112.872 190.268 171.986 1.00 9.69 699 VAL E CA 1
ATOM 16204 C C . VAL E 2 699 ? 113.165 191.505 171.207 1.00 10.08 699 VAL E C 1
ATOM 16205 O O . VAL E 2 699 ? 112.570 192.553 171.427 1.00 10.31 699 VAL E O 1
ATOM 16209 N N . HIS E 2 700 ? 114.051 191.421 170.231 1.00 9.93 700 HIS E N 1
ATOM 16210 C CA . HIS E 2 700 ? 114.316 192.589 169.425 1.00 10.06 700 HIS E CA 1
ATOM 16211 C C . HIS E 2 700 ? 113.022 193.111 168.813 1.00 9.59 700 HIS E C 1
ATOM 16212 O O . HIS E 2 700 ? 112.768 194.314 168.768 1.00 10.44 700 HIS E O 1
ATOM 16219 N N . GLY E 2 701 ? 112.218 192.203 168.273 1.00 9.46 701 GLY E N 1
ATOM 16220 C CA . GLY E 2 701 ? 111.019 192.656 167.642 1.00 10.12 701 GLY E CA 1
ATOM 16221 C C . GLY E 2 701 ? 110.050 193.252 168.625 1.00 9.92 701 GLY E C 1
ATOM 16222 O O . GLY E 2 701 ? 109.417 194.279 168.348 1.00 10.02 701 GLY E O 1
ATOM 16223 N N . GLY E 2 702 ? 109.884 192.632 169.761 1.00 9.29 702 GLY E N 1
ATOM 16224 C CA . GLY E 2 702 ? 108.921 193.177 170.700 1.00 9.44 702 GLY E CA 1
ATOM 16225 C C . GLY E 2 702 ? 109.362 194.466 171.321 1.00 9.62 702 GLY E C 1
ATOM 16226 O O . GLY E 2 702 ? 108.536 195.326 171.596 1.00 10.55 702 GLY E O 1
ATOM 16227 N N . LEU E 2 703 ? 110.643 194.636 171.524 1.00 9.53 703 LEU E N 1
ATOM 16228 C CA . LEU E 2 703 ? 111.142 195.894 172.060 1.00 9.80 703 LEU E CA 1
ATOM 16229 C C . LEU E 2 703 ? 110.944 197.013 171.081 1.00 9.82 703 LEU E C 1
ATOM 16230 O O . LEU E 2 703 ? 110.665 198.138 171.462 1.00 10.07 703 LEU E O 1
ATOM 16235 N N . THR E 2 704 ? 111.096 196.694 169.812 1.00 9.66 704 THR E N 1
ATOM 16236 C CA . THR E 2 704 ? 110.858 197.674 168.792 1.00 9.53 704 THR E CA 1
ATOM 16237 C C . THR E 2 704 ? 109.400 198.097 168.752 1.00 9.15 704 THR E C 1
ATOM 16238 O O . THR E 2 704 ? 109.081 199.284 168.605 1.00 9.75 704 THR E O 1
ATOM 16242 N N . GLU E 2 705 ? 108.492 197.154 168.937 1.00 9.70 705 GLU E N 1
ATOM 16243 C CA . GLU E 2 705 ? 107.104 197.503 169.052 1.00 9.89 705 GLU E CA 1
ATOM 16244 C C . GLU E 2 705 ? 106.893 198.367 170.246 1.00 9.98 705 GLU E C 1
ATOM 16245 O O . GLU E 2 705 ? 106.122 199.311 170.222 1.00 10.22 705 GLU E O 1
ATOM 16251 N N . ALA E 2 706 ? 107.500 198.026 171.356 1.00 9.87 706 ALA E N 1
ATOM 16252 C CA . ALA E 2 706 ? 107.278 198.782 172.560 1.00 9.97 706 ALA E CA 1
ATOM 16253 C C . ALA E 2 706 ? 107.745 200.205 172.339 1.00 10.51 706 ALA E C 1
ATOM 16254 O O . ALA E 2 706 ? 107.117 201.130 172.796 1.00 10.53 706 ALA E O 1
ATOM 16256 N N . PHE E 2 707 ? 108.902 200.349 171.724 1.00 9.82 707 PHE E N 1
ATOM 16257 C CA . PHE E 2 707 ? 109.422 201.664 171.395 1.00 10.43 707 PHE E CA 1
ATOM 16258 C C . PHE E 2 707 ? 108.409 202.417 170.550 1.00 11.35 707 PHE E C 1
ATOM 16259 O O . PHE E 2 707 ? 108.096 203.574 170.821 1.00 11.04 707 PHE E O 1
ATOM 16267 N N . ALA E 2 708 ? 107.843 201.738 169.564 1.00 9.89 708 ALA E N 1
ATOM 16268 C CA . ALA E 2 708 ? 106.895 202.379 168.713 1.00 11.13 708 ALA E CA 1
ATOM 16269 C C . ALA E 2 708 ? 105.686 202.823 169.485 1.00 10.08 708 ALA E C 1
ATOM 16270 O O . ALA E 2 708 ? 105.222 203.935 169.322 1.00 11.01 708 ALA E O 1
ATOM 16272 N N . VAL E 2 709 ? 105.113 201.944 170.270 1.00 9.89 709 VAL E N 1
ATOM 16273 C CA . VAL E 2 709 ? 103.892 202.240 170.986 1.00 10.05 709 VAL E CA 1
ATOM 16274 C C . VAL E 2 709 ? 104.122 203.367 171.946 1.00 9.70 709 VAL E C 1
ATOM 16275 O O . VAL E 2 709 ? 103.348 204.309 172.017 1.00 11.28 709 VAL E O 1
ATOM 16279 N N . ALA E 2 710 ? 105.201 203.285 172.699 1.00 9.78 710 ALA E N 1
ATOM 16280 C CA . ALA E 2 710 ? 105.428 204.287 173.712 1.00 10.13 710 ALA E CA 1
ATOM 16281 C C . ALA E 2 710 ? 105.747 205.641 173.125 1.00 10.01 710 ALA E C 1
ATOM 16282 O O . ALA E 2 710 ? 105.396 206.655 173.708 1.00 10.88 710 ALA E O 1
ATOM 16284 N N . MET E 2 711 ? 106.494 205.649 172.024 1.00 10.85 711 MET E N 1
ATOM 16285 C CA . MET E 2 711 ? 107.089 206.862 171.539 1.00 9.78 711 MET E CA 1
ATOM 16286 C C . MET E 2 711 ? 106.350 207.486 170.395 1.00 11.39 711 MET E C 1
ATOM 16287 O O . MET E 2 711 ? 106.676 208.600 170.043 1.00 11.96 711 MET E O 1
ATOM 16292 N N . GLY E 2 712 ? 105.410 206.806 169.759 1.00 11.14 712 GLY E N 1
ATOM 16293 C CA . GLY E 2 712 ? 104.815 207.421 168.592 1.00 13.41 712 GLY E CA 1
ATOM 16294 C C . GLY E 2 712 ? 103.509 206.861 168.116 1.00 11.43 712 GLY E C 1
ATOM 16295 O O . GLY E 2 712 ? 102.775 207.590 167.487 1.00 11.84 712 GLY E O 1
ATOM 16296 N N . GLN E 2 713 ? 103.309 205.573 168.190 1.00 10.64 713 GLN E N 1
ATOM 16297 C CA . GLN E 2 713 ? 102.205 204.970 167.481 1.00 11.58 713 GLN E CA 1
ATOM 16298 C C . GLN E 2 713 ? 100.894 205.326 168.090 1.00 11.04 713 GLN E C 1
ATOM 16299 O O . GLN E 2 713 ? 100.763 205.416 169.308 1.00 12.10 713 GLN E O 1
ATOM 16305 N N . GLU E 2 714 ? 99.899 205.498 167.239 1.00 11.42 714 GLU E N 1
ATOM 16306 C CA . GLU E 2 714 ? 98.556 205.768 167.691 1.00 11.74 714 GLU E CA 1
ATOM 16307 C C . GLU E 2 714 ? 97.602 205.560 166.558 1.00 11.01 714 GLU E C 1
ATOM 16308 O O . GLU E 2 714 ? 97.947 205.805 165.423 1.00 12.66 714 GLU E O 1
ATOM 16314 N N . ILE E 2 715 ? 96.371 205.223 166.871 1.00 11.20 715 ILE E N 1
ATOM 16315 C CA . ILE E 2 715 ? 95.219 205.392 166.008 1.00 11.49 715 ILE E CA 1
ATOM 16316 C C . ILE E 2 715 ? 94.279 206.277 166.788 1.00 12.75 715 ILE E C 1
ATOM 16317 O O . ILE E 2 715 ? 93.994 206.005 167.952 1.00 14.15 715 ILE E O 1
ATOM 16322 N N . ARG E 2 716 ? 93.809 207.335 166.165 1.00 13.71 716 ARG E N 1
ATOM 16323 C CA . ARG E 2 716 ? 92.915 208.230 166.856 1.00 14.91 716 ARG E CA 1
ATOM 16324 C C . ARG E 2 716 ? 91.658 208.410 166.106 1.00 13.48 716 ARG E C 1
ATOM 16325 O O . ARG E 2 716 ? 91.579 208.081 164.946 1.00 13.93 716 ARG E O 1
ATOM 16340 N N . TYR E 2 717 ? 90.687 209.021 166.763 1.00 14.56 717 TYR E N 1
ATOM 16341 C CA . TYR E 2 717 ? 89.443 209.407 166.108 1.00 13.85 717 TYR E CA 1
ATOM 16342 C C . TYR E 2 717 ? 89.145 210.827 166.487 1.00 16.02 717 TYR E C 1
ATOM 16343 O O . TYR E 2 717 ? 89.233 211.177 167.633 1.00 19.10 717 TYR E O 1
ATOM 16352 N N . ASP E 2 718 ? 88.680 211.617 165.558 1.00 15.24 718 ASP E N 1
ATOM 16353 C CA . ASP E 2 718 ? 88.275 212.961 165.913 1.00 15.03 718 ASP E CA 1
ATOM 16354 C C . ASP E 2 718 ? 86.804 212.957 166.282 1.00 15.52 718 ASP E C 1
ATOM 16355 O O . ASP E 2 718 ? 86.150 211.928 166.355 1.00 15.89 718 ASP E O 1
ATOM 16360 N N . GLU E 2 719 ? 86.306 214.144 166.581 1.00 17.67 719 GLU E N 1
ATOM 16361 C CA . GLU E 2 719 ? 84.971 214.276 167.144 1.00 18.92 719 GLU E CA 1
ATOM 16362 C C . GLU E 2 719 ? 83.882 213.869 166.150 1.00 17.42 719 GLU E C 1
ATOM 16363 O O . GLU E 2 719 ? 82.753 213.593 166.543 1.00 21.09 719 GLU E O 1
ATOM 16369 N N . GLN E 2 720 ? 84.201 213.885 164.857 1.00 18.51 720 GLN E N 1
ATOM 16370 C CA . GLN E 2 720 ? 83.273 213.404 163.838 1.00 22.36 720 GLN E CA 1
ATOM 16371 C C . GLN E 2 720 ? 83.398 211.891 163.626 1.00 20.21 720 GLN E C 1
ATOM 16372 O O . GLN E 2 720 ? 82.756 211.329 162.753 1.00 21.91 720 GLN E O 1
ATOM 16378 N N . GLY E 2 721 ? 84.334 211.276 164.334 1.00 16.74 721 GLY E N 1
ATOM 16379 C CA . GLY E 2 721 ? 84.561 209.856 164.188 1.00 17.29 721 GLY E CA 1
ATOM 16380 C C . GLY E 2 721 ? 85.450 209.497 163.022 1.00 13.83 721 GLY E C 1
ATOM 16381 O O . GLY E 2 721 ? 85.549 208.336 162.643 1.00 14.68 721 GLY E O 1
ATOM 16382 N N . ASN E 2 722 ? 86.102 210.492 162.445 1.00 14.16 722 ASN E N 1
ATOM 16383 C CA . ASN E 2 722 ? 87.104 210.185 161.449 1.00 13.25 722 ASN E CA 1
ATOM 16384 C C . ASN E 2 722 ? 88.264 209.480 162.091 1.00 14.40 722 ASN E C 1
ATOM 16385 O O . ASN E 2 722 ? 88.761 209.953 163.098 1.00 14.06 722 ASN E O 1
ATOM 16390 N N . VAL E 2 723 ? 88.729 208.399 161.482 1.00 12.85 723 VAL E N 1
ATOM 16391 C CA . VAL E 2 723 ? 89.891 207.724 161.966 1.00 11.93 723 VAL E CA 1
ATOM 16392 C C . VAL E 2 723 ? 91.107 208.434 161.479 1.00 12.67 723 VAL E C 1
ATOM 16393 O O . VAL E 2 723 ? 91.224 208.760 160.324 1.00 14.50 723 VAL E O 1
ATOM 16397 N N . LEU E 2 724 ? 91.995 208.746 162.401 1.00 14.19 724 LEU E N 1
ATOM 16398 C CA . LEU E 2 724 ? 93.155 209.575 162.120 1.00 13.86 724 LEU E CA 1
ATOM 16399 C C . LEU E 2 724 ? 94.398 208.750 162.275 1.00 13.70 724 LEU E C 1
ATOM 16400 O O . LEU E 2 724 ? 94.589 208.016 163.255 1.00 14.47 724 LEU E O 1
ATOM 16405 N N . GLY E 2 725 ? 95.324 209.012 161.375 1.00 15.11 725 GLY E N 1
ATOM 16406 C CA . GLY E 2 725 ? 96.635 208.450 161.455 1.00 15.40 725 GLY E CA 1
ATOM 16407 C C . GLY E 2 725 ? 96.738 206.989 161.074 1.00 13.43 725 GLY E C 1
ATOM 16408 O O . GLY E 2 725 ? 97.783 206.403 161.277 1.00 14.89 725 GLY E O 1
ATOM 16409 N N . ALA E 2 726 ? 95.719 206.455 160.420 1.00 13.70 726 ALA E N 1
ATOM 16410 C CA . ALA E 2 726 ? 95.654 205.028 160.120 1.00 13.71 726 ALA E CA 1
ATOM 16411 C C . ALA E 2 726 ? 96.225 204.732 158.747 1.00 12.66 726 ALA E C 1
ATOM 16412 O O . ALA E 2 726 ? 95.559 204.191 157.865 1.00 13.91 726 ALA E O 1
ATOM 16414 N N . SER E 2 727 ? 97.462 205.157 158.551 1.00 12.26 727 SER E N 1
ATOM 16415 C CA . SER E 2 727 ? 98.275 204.773 157.434 1.00 11.39 727 SER E CA 1
ATOM 16416 C C . SER E 2 727 ? 99.723 204.989 157.829 1.00 11.44 727 SER E C 1
ATOM 16417 O O . SER E 2 727 ? 100.011 205.655 158.798 1.00 11.58 727 SER E O 1
ATOM 16420 N N . PHE E 2 728 ? 100.626 204.479 157.026 1.00 11.14 728 PHE E N 1
ATOM 16421 C CA . PHE E 2 728 ? 102.003 204.634 157.349 1.00 10.40 728 PHE E CA 1
ATOM 16422 C C . PHE E 2 728 ? 102.517 206.034 157.084 1.00 11.34 728 PHE E C 1
ATOM 16423 O O . PHE E 2 728 ? 103.651 206.324 157.383 1.00 12.25 728 PHE E O 1
ATOM 16431 N N . MET E 2 729 ? 101.663 206.919 156.586 1.00 11.73 729 MET E N 1
ATOM 16432 C CA . MET E 2 729 ? 102.022 208.336 156.615 1.00 11.71 729 MET E CA 1
ATOM 16433 C C . MET E 2 729 ? 102.239 208.826 158.015 1.00 12.50 729 MET E C 1
ATOM 16434 O O . MET E 2 729 ? 102.992 209.765 158.225 1.00 14.21 729 MET E O 1
ATOM 16443 N N . ASP E 2 730 ? 101.472 208.299 158.947 1.00 11.31 730 ASP E N 1
ATOM 16444 C CA . ASP E 2 730 ? 101.457 208.808 160.291 1.00 11.53 730 ASP E CA 1
ATOM 16445 C C . ASP E 2 730 ? 101.742 207.744 161.323 1.00 11.47 730 ASP E C 1
ATOM 16446 O O . ASP E 2 730 ? 102.228 208.084 162.368 1.00 12.72 730 ASP E O 1
ATOM 16451 N N . PHE E 2 731 ? 101.331 206.513 161.073 1.00 12.28 731 PHE E N 1
ATOM 16452 C CA . PHE E 2 731 ? 101.443 205.471 162.070 1.00 12.08 731 PHE E CA 1
ATOM 16453 C C . PHE E 2 731 ? 102.900 205.125 162.258 1.00 12.54 731 PHE E C 1
ATOM 16454 O O . PHE E 2 731 ? 103.549 204.671 161.337 1.00 14.31 731 PHE E O 1
ATOM 16462 N N . PHE E 2 732 ? 103.430 205.347 163.435 1.00 11.30 732 PHE E N 1
ATOM 16463 C CA . PHE E 2 732 ? 104.847 205.280 163.646 1.00 11.74 732 PHE E CA 1
ATOM 16464 C C . PHE E 2 732 ? 105.308 203.835 163.679 1.00 12.19 732 PHE E C 1
ATOM 16465 O O . PHE E 2 732 ? 105.175 203.142 164.642 1.00 17.87 732 PHE E O 1
ATOM 16473 N N . LEU E 2 733 ? 105.906 203.416 162.601 1.00 11.46 733 LEU E N 1
ATOM 16474 C CA . LEU E 2 733 ? 106.651 202.187 162.577 1.00 12.80 733 LEU E CA 1
ATOM 16475 C C . LEU E 2 733 ? 108.083 202.557 162.387 1.00 12.03 733 LEU E C 1
ATOM 16476 O O . LEU E 2 733 ? 108.451 203.188 161.414 1.00 13.89 733 LEU E O 1
ATOM 16481 N N . PRO E 2 734 ? 108.925 202.260 163.346 1.00 11.75 734 PRO E N 1
ATOM 16482 C CA . PRO E 2 734 ? 110.296 202.720 163.250 1.00 12.73 734 PRO E CA 1
ATOM 16483 C C . PRO E 2 734 ? 110.997 201.990 162.134 1.00 10.88 734 PRO E C 1
ATOM 16484 O O . PRO E 2 734 ? 110.738 200.797 161.872 1.00 10.95 734 PRO E O 1
ATOM 16488 N N . THR E 2 735 ? 111.910 202.707 161.523 1.00 10.60 735 THR E N 1
ATOM 16489 C CA . THR E 2 735 ? 112.859 202.145 160.625 1.00 10.73 735 THR E CA 1
ATOM 16490 C C . THR E 2 735 ? 114.093 201.744 161.389 1.00 10.44 735 THR E C 1
ATOM 16491 O O . THR E 2 735 ? 114.205 201.967 162.589 1.00 10.59 735 THR E O 1
ATOM 16495 N N . ALA E 2 736 ? 115.061 201.191 160.680 1.00 10.16 736 ALA E N 1
ATOM 16496 C CA . ALA E 2 736 ? 116.327 200.887 161.299 1.00 9.88 736 ALA E CA 1
ATOM 16497 C C . ALA E 2 736 ? 116.987 202.107 161.872 1.00 10.27 736 ALA E C 1
ATOM 16498 O O . ALA E 2 736 ? 117.809 201.962 162.757 1.00 11.30 736 ALA E O 1
ATOM 16500 N N . VAL E 2 737 ? 116.712 203.289 161.348 1.00 9.88 737 VAL E N 1
ATOM 16501 C CA . VAL E 2 737 ? 117.360 204.468 161.878 1.00 9.81 737 VAL E CA 1
ATOM 16502 C C . VAL E 2 737 ? 116.837 204.799 163.249 1.00 11.46 737 VAL E C 1
ATOM 16503 O O . VAL E 2 737 ? 117.624 205.161 164.125 1.00 12.62 737 VAL E O 1
ATOM 16507 N N . GLU E 2 738 ? 115.535 204.731 163.455 1.00 10.35 738 GLU E N 1
ATOM 16508 C CA . GLU E 2 738 ? 114.959 205.110 164.731 1.00 11.18 738 GLU E CA 1
ATOM 16509 C C . GLU E 2 738 ? 115.122 204.002 165.762 1.00 10.52 738 GLU E C 1
ATOM 16510 O O . GLU E 2 738 ? 115.008 204.274 166.929 1.00 12.40 738 GLU E O 1
ATOM 16516 N N . THR E 2 739 ? 115.208 202.753 165.343 1.00 10.63 739 THR E N 1
ATOM 16517 C CA . THR E 2 739 ? 115.090 201.669 166.293 1.00 10.16 739 THR E CA 1
ATOM 16518 C C . THR E 2 739 ? 116.366 201.601 167.092 1.00 9.67 739 THR E C 1
ATOM 16519 O O . THR E 2 739 ? 117.444 201.445 166.553 1.00 10.82 739 THR E O 1
ATOM 16523 N N . PRO E 2 740 ? 116.237 201.652 168.407 1.00 10.60 740 PRO E N 1
ATOM 16524 C CA . PRO E 2 740 ? 117.425 201.498 169.247 1.00 10.63 740 PRO E CA 1
ATOM 16525 C C . PRO E 2 740 ? 118.119 200.172 169.050 1.00 10.29 740 PRO E C 1
ATOM 16526 O O . PRO E 2 740 ? 117.517 199.183 168.631 1.00 11.25 740 PRO E O 1
ATOM 16530 N N . LYS E 2 741 ? 119.384 200.142 169.405 1.00 10.81 741 LYS E N 1
ATOM 16531 C CA . LYS E 2 741 ? 120.088 198.899 169.641 1.00 12.07 741 LYS E CA 1
ATOM 16532 C C . LYS E 2 741 ? 119.535 198.324 170.912 1.00 11.05 741 LYS E C 1
ATOM 16533 O O . LYS E 2 741 ? 119.318 199.038 171.858 1.00 13.05 741 LYS E O 1
ATOM 16539 N N . TRP E 2 742 ? 119.429 197.018 170.960 1.00 10.76 742 TRP E N 1
ATOM 16540 C CA . TRP E 2 742 ? 118.887 196.315 172.094 1.00 9.52 742 TRP E CA 1
ATOM 16541 C C . TRP E 2 742 ? 119.959 195.517 172.749 1.00 10.74 742 TRP E C 1
ATOM 16542 O O . TRP E 2 742 ? 120.699 194.791 172.106 1.00 12.47 742 TRP E O 1
ATOM 16553 N N . GLU E 2 743 ? 120.043 195.613 174.051 1.00 10.30 743 GLU E N 1
ATOM 16554 C CA . GLU E 2 743 ? 120.943 194.799 174.830 1.00 11.24 743 GLU E CA 1
ATOM 16555 C C . GLU E 2 743 ? 120.079 193.819 175.569 1.00 11.54 743 GLU E C 1
ATOM 16556 O O . GLU E 2 743 ? 119.141 194.190 176.219 1.00 15.53 743 GLU E O 1
ATOM 16562 N N . THR E 2 744 ? 120.307 192.543 175.354 1.00 12.26 744 THR E N 1
ATOM 16563 C CA . THR E 2 744 ? 119.461 191.543 175.955 1.00 11.95 744 THR E CA 1
ATOM 16564 C C . THR E 2 744 ? 120.245 190.678 176.885 1.00 12.80 744 THR E C 1
ATOM 16565 O O . THR E 2 744 ? 121.461 190.502 176.766 1.00 14.59 744 THR E O 1
ATOM 16569 N N . ASP E 2 745 ? 119.543 190.165 177.867 1.00 12.30 745 ASP E N 1
ATOM 16570 C CA . ASP E 2 745 ? 120.140 189.336 178.867 1.00 11.42 745 ASP E CA 1
ATOM 16571 C C . ASP E 2 745 ? 119.050 188.412 179.354 1.00 11.22 745 ASP E C 1
ATOM 16572 O O . ASP E 2 745 ? 117.918 188.456 178.926 1.00 11.54 745 ASP E O 1
ATOM 16577 N N . TYR E 2 746 ? 119.422 187.512 180.233 1.00 11.31 746 TYR E N 1
ATOM 16578 C CA . TYR E 2 746 ? 118.485 186.531 180.714 1.00 11.47 746 TYR E CA 1
ATOM 16579 C C . TYR E 2 746 ? 118.885 186.001 182.045 1.00 12.01 746 TYR E C 1
ATOM 16580 O O . TYR E 2 746 ? 120.040 186.067 182.441 1.00 13.74 746 TYR E O 1
ATOM 16589 N N . THR E 2 747 ? 117.906 185.421 182.690 1.00 11.34 747 THR E N 1
ATOM 16590 C CA . THR E 2 747 ? 118.123 184.401 183.666 1.00 11.98 747 THR E CA 1
ATOM 16591 C C . THR E 2 747 ? 117.226 183.231 183.275 1.00 11.67 747 THR E C 1
ATOM 16592 O O . THR E 2 747 ? 116.397 183.367 182.402 1.00 11.88 747 THR E O 1
ATOM 16596 N N . VAL E 2 748 ? 117.412 182.097 183.928 1.00 11.38 748 VAL E N 1
ATOM 16597 C CA . VAL E 2 748 ? 116.644 180.905 183.616 1.00 12.26 748 VAL E CA 1
ATOM 16598 C C . VAL E 2 748 ? 116.018 180.395 184.898 1.00 11.24 748 VAL E C 1
ATOM 16599 O O . VAL E 2 748 ? 116.717 179.863 185.745 1.00 13.29 748 VAL E O 1
ATOM 16603 N N . THR E 2 749 ? 114.695 180.496 184.944 1.00 11.77 749 THR E N 1
ATOM 16604 C CA . THR E 2 749 ? 113.891 180.043 186.044 1.00 12.03 749 THR E CA 1
ATOM 16605 C C . THR E 2 749 ? 112.796 179.195 185.461 1.00 11.48 749 THR E C 1
ATOM 16606 O O . THR E 2 749 ? 111.793 179.704 184.982 1.00 12.59 749 THR E O 1
ATOM 16610 N N . PRO E 2 750 ? 113.046 177.905 185.362 1.00 11.74 750 PRO E N 1
ATOM 16611 C CA . PRO E 2 750 ? 112.121 177.042 184.643 1.00 13.47 750 PRO E CA 1
ATOM 16612 C C . PRO E 2 750 ? 110.717 177.104 185.193 1.00 14.36 750 PRO E C 1
ATOM 16613 O O . PRO E 2 750 ? 110.500 177.300 186.402 1.00 13.74 750 PRO E O 1
ATOM 16617 N N . SER E 2 751 ? 109.754 176.808 184.339 1.00 12.49 751 SER E N 1
ATOM 16618 C CA . SER E 2 751 ? 108.390 176.541 184.797 1.00 12.23 751 SER E CA 1
ATOM 16619 C C . SER E 2 751 ? 108.360 175.162 185.377 1.00 12.38 751 SER E C 1
ATOM 16620 O O . SER E 2 751 ? 108.643 174.191 184.698 1.00 13.52 751 SER E O 1
ATOM 16623 N N . PRO E 2 752 ? 107.934 174.999 186.617 1.00 12.60 752 PRO E N 1
ATOM 16624 C CA . PRO E 2 752 ? 108.018 173.677 187.212 1.00 13.35 752 PRO E CA 1
ATOM 16625 C C . PRO E 2 752 ? 107.073 172.706 186.562 1.00 13.37 752 PRO E C 1
ATOM 16626 O O . PRO E 2 752 ? 107.347 171.527 186.620 1.00 15.58 752 PRO E O 1
ATOM 16630 N N . HIS E 2 753 ? 105.944 173.171 186.076 1.00 12.08 753 HIS E N 1
ATOM 16631 C CA . HIS E 2 753 ? 104.903 172.310 185.624 1.00 12.55 753 HIS E CA 1
ATOM 16632 C C . HIS E 2 753 ? 105.023 171.985 184.162 1.00 13.00 753 HIS E C 1
ATOM 16633 O O . HIS E 2 753 ? 104.344 171.106 183.686 1.00 15.10 753 HIS E O 1
ATOM 16640 N N . HIS E 2 754 ? 105.866 172.687 183.431 1.00 12.02 754 HIS E N 1
ATOM 16641 C CA . HIS E 2 754 ? 105.960 172.481 182.018 1.00 11.49 754 HIS E CA 1
ATOM 16642 C C . HIS E 2 754 ? 106.894 171.309 181.745 1.00 12.14 754 HIS E C 1
ATOM 16643 O O . HIS E 2 754 ? 107.951 171.185 182.372 1.00 11.95 754 HIS E O 1
ATOM 16650 N N . PRO E 2 755 ? 106.574 170.485 180.770 1.00 11.87 755 PRO E N 1
ATOM 16651 C CA . PRO E 2 755 ? 107.402 169.312 180.503 1.00 11.43 755 PRO E CA 1
ATOM 16652 C C . PRO E 2 755 ? 108.871 169.548 180.259 1.00 12.29 755 PRO E C 1
ATOM 16653 O O . PRO E 2 755 ? 109.684 168.654 180.544 1.00 12.69 755 PRO E O 1
ATOM 16657 N N . ILE E 2 756 ? 109.232 170.696 179.725 1.00 10.50 756 ILE E N 1
ATOM 16658 C CA . ILE E 2 756 ? 110.635 171.027 179.517 1.00 11.18 756 ILE E CA 1
ATOM 16659 C C . ILE E 2 756 ? 111.028 172.297 180.252 1.00 11.56 756 ILE E C 1
ATOM 16660 O O . ILE E 2 756 ? 112.065 172.854 179.978 1.00 12.98 756 ILE E O 1
ATOM 16665 N N . GLY E 2 757 ? 110.176 172.775 181.140 1.00 10.86 757 GLY E N 1
ATOM 16666 C CA . GLY E 2 757 ? 110.476 173.958 181.910 1.00 11.21 757 GLY E CA 1
ATOM 16667 C C . GLY E 2 757 ? 110.418 175.259 181.175 1.00 11.38 757 GLY E C 1
ATOM 16668 O O . GLY E 2 757 ? 110.834 176.255 181.721 1.00 11.49 757 GLY E O 1
ATOM 16669 N N . ALA E 2 758 ? 109.898 175.258 179.976 1.00 10.99 758 ALA E N 1
ATOM 16670 C CA . ALA E 2 758 ? 109.899 176.414 179.118 1.00 11.69 758 ALA E CA 1
ATOM 16671 C C . ALA E 2 758 ? 108.644 177.214 179.294 1.00 14.68 758 ALA E C 1
ATOM 16672 O O . ALA E 2 758 ? 107.547 176.718 179.145 1.00 45.31 758 ALA E O 1
ATOM 16674 N N . LYS E 2 759 ? 108.824 178.511 179.436 1.00 10.35 759 LYS E N 1
ATOM 16675 C CA . LYS E 2 759 ? 107.718 179.454 179.456 1.00 10.05 759 LYS E CA 1
ATOM 16676 C C . LYS E 2 759 ? 107.628 180.151 178.121 1.00 10.88 759 LYS E C 1
ATOM 16677 O O . LYS E 2 759 ? 108.590 180.167 177.370 1.00 10.97 759 LYS E O 1
ATOM 16683 N N . GLY E 2 760 ? 106.480 180.733 177.827 1.00 10.33 760 GLY E N 1
ATOM 16684 C CA . GLY E 2 760 ? 106.407 181.626 176.700 1.00 10.84 760 GLY E CA 1
ATOM 16685 C C . GLY E 2 760 ? 107.259 182.847 176.879 1.00 11.01 760 GLY E C 1
ATOM 16686 O O . GLY E 2 760 ? 107.607 183.197 178.007 1.00 11.64 760 GLY E O 1
ATOM 16687 N N . VAL E 2 761 ? 107.538 183.521 175.784 1.00 10.93 761 VAL E N 1
ATOM 16688 C CA . VAL E 2 761 ? 108.319 184.721 175.824 1.00 10.56 761 VAL E CA 1
ATOM 16689 C C . VAL E 2 761 ? 107.943 185.750 174.793 1.00 10.57 761 VAL E C 1
ATOM 16690 O O . VAL E 2 761 ? 108.319 186.906 174.910 1.00 10.89 761 VAL E O 1
ATOM 16694 N N . GLY E 2 762 ? 107.223 185.369 173.757 1.00 10.48 762 GLY E N 1
ATOM 16695 C CA . GLY E 2 762 ? 107.187 186.242 172.611 1.00 10.32 762 GLY E CA 1
ATOM 16696 C C . GLY E 2 762 ? 106.624 187.601 172.914 1.00 10.28 762 GLY E C 1
ATOM 16697 O O . GLY E 2 762 ? 106.995 188.542 172.252 1.00 10.92 762 GLY E O 1
ATOM 16698 N N . GLU E 2 763 ? 105.646 187.702 173.788 1.00 10.18 763 GLU E N 1
ATOM 16699 C CA . GLU E 2 763 ? 105.039 188.988 174.066 1.00 10.37 763 GLU E CA 1
ATOM 16700 C C . GLU E 2 763 ? 105.738 189.772 175.128 1.00 10.42 763 GLU E C 1
ATOM 16701 O O . GLU E 2 763 ? 105.542 190.966 175.212 1.00 10.94 763 GLU E O 1
ATOM 16707 N N . SER E 2 764 ? 106.531 189.100 175.953 1.00 9.73 764 SER E N 1
ATOM 16708 C CA . SER E 2 764 ? 107.226 189.747 177.021 1.00 11.08 764 SER E CA 1
ATOM 16709 C C . SER E 2 764 ? 107.884 191.056 176.648 1.00 9.92 764 SER E C 1
ATOM 16710 O O . SER E 2 764 ? 107.733 192.030 177.370 1.00 10.58 764 SER E O 1
ATOM 16713 N N . PRO E 2 765 ? 108.632 191.128 175.576 1.00 9.67 765 PRO E N 1
ATOM 16714 C CA . PRO E 2 765 ? 109.318 192.369 175.283 1.00 10.16 765 PRO E CA 1
ATOM 16715 C C . PRO E 2 765 ? 108.383 193.534 175.101 1.00 10.03 765 PRO E C 1
ATOM 16716 O O . PRO E 2 765 ? 108.737 194.637 175.483 1.00 10.34 765 PRO E O 1
ATOM 16720 N N . HIS E 2 766 ? 107.215 193.342 174.527 1.00 10.17 766 HIS E N 1
ATOM 16721 C CA . HIS E 2 766 ? 106.292 194.449 174.391 1.00 11.05 766 HIS E CA 1
ATOM 16722 C C . HIS E 2 766 ? 105.671 194.768 175.721 1.00 10.46 766 HIS E C 1
ATOM 16723 O O . HIS E 2 766 ? 105.612 195.917 176.126 1.00 10.87 766 HIS E O 1
ATOM 16730 N N . VAL E 2 767 ? 105.193 193.746 176.408 1.00 10.37 767 VAL E N 1
ATOM 16731 C CA . VAL E 2 767 ? 104.578 193.925 177.693 1.00 10.52 767 VAL E CA 1
ATOM 16732 C C . VAL E 2 767 ? 105.484 194.702 178.611 1.00 10.69 767 VAL E C 1
ATOM 16733 O O . VAL E 2 767 ? 105.062 195.680 179.191 1.00 12.28 767 VAL E O 1
ATOM 16737 N N . GLY E 2 768 ? 106.749 194.329 178.698 1.00 10.74 768 GLY E N 1
ATOM 16738 C CA . GLY E 2 768 ? 107.662 195.004 179.574 1.00 11.16 768 GLY E CA 1
ATOM 16739 C C . GLY E 2 768 ? 108.198 196.290 178.991 1.00 10.36 768 GLY E C 1
ATOM 16740 O O . GLY E 2 768 ? 108.600 197.201 179.720 1.00 11.04 768 GLY E O 1
ATOM 16741 N N . GLY E 2 769 ? 108.338 196.305 177.678 1.00 9.82 769 GLY E N 1
ATOM 16742 C CA . GLY E 2 769 ? 109.041 197.392 177.048 1.00 9.88 769 GLY E CA 1
ATOM 16743 C C . GLY E 2 769 ? 108.298 198.708 177.095 1.00 9.54 769 GLY E C 1
ATOM 16744 O O . GLY E 2 769 ? 108.907 199.755 177.264 1.00 10.64 769 GLY E O 1
ATOM 16745 N N . VAL E 2 770 ? 106.998 198.692 176.894 1.00 10.23 770 VAL E N 1
ATOM 16746 C CA . VAL E 2 770 ? 106.261 199.933 176.846 1.00 10.09 770 VAL E CA 1
ATOM 16747 C C . VAL E 2 770 ? 106.356 200.685 178.160 1.00 10.24 770 VAL E C 1
ATOM 16748 O O . VAL E 2 770 ? 106.671 201.865 178.171 1.00 11.18 770 VAL E O 1
ATOM 16752 N N . PRO E 2 771 ? 106.089 200.036 179.265 1.00 10.29 771 PRO E N 1
ATOM 16753 C CA . PRO E 2 771 ? 106.280 200.729 180.505 1.00 10.47 771 PRO E CA 1
ATOM 16754 C C . PRO E 2 771 ? 107.710 201.179 180.712 1.00 10.84 771 PRO E C 1
ATOM 16755 O O . PRO E 2 771 ? 107.936 202.197 181.351 1.00 11.09 771 PRO E O 1
ATOM 16759 N N . CYS E 2 772 ? 108.680 200.447 180.201 1.00 9.84 772 CYS E N 1
ATOM 16760 C CA . CYS E 2 772 ? 110.045 200.846 180.370 1.00 10.64 772 CYS E CA 1
ATOM 16761 C C . CYS E 2 772 ? 110.290 202.182 179.671 1.00 10.21 772 CYS E C 1
ATOM 16762 O O . CYS E 2 772 ? 110.817 203.122 180.268 1.00 10.45 772 CYS E O 1
ATOM 16765 N N . PHE E 2 773 ? 109.908 202.269 178.412 1.00 9.99 773 PHE E N 1
ATOM 16766 C CA . PHE E 2 773 ? 110.031 203.518 177.704 1.00 9.77 773 PHE E CA 1
ATOM 16767 C C . PHE E 2 773 ? 109.248 204.627 178.333 1.00 10.30 773 PHE E C 1
ATOM 16768 O O . PHE E 2 773 ? 109.740 205.751 178.499 1.00 11.01 773 PHE E O 1
ATOM 16776 N N . SER E 2 774 ? 107.997 204.353 178.647 1.00 9.87 774 SER E N 1
ATOM 16777 C CA . SER E 2 774 ? 107.161 205.406 179.207 1.00 9.97 774 SER E CA 1
ATOM 16778 C C . SER E 2 774 ? 107.630 205.824 180.565 1.00 10.12 774 SER E C 1
ATOM 16779 O O . SER E 2 774 ? 107.606 207.017 180.893 1.00 10.16 774 SER E O 1
ATOM 16782 N N . ASN E 2 775 ? 108.124 204.885 181.333 1.00 10.38 775 ASN E N 1
ATOM 16783 C CA . ASN E 2 775 ? 108.711 205.238 182.592 1.00 10.60 775 ASN E CA 1
ATOM 16784 C C . ASN E 2 775 ? 109.951 206.066 182.407 1.00 10.39 775 ASN E C 1
ATOM 16785 O O . ASN E 2 775 ? 110.224 206.948 183.201 1.00 10.91 775 ASN E O 1
ATOM 16790 N N . ALA E 2 776 ? 110.736 205.816 181.366 1.00 9.68 776 ALA E N 1
ATOM 16791 C CA . ALA E 2 776 ? 111.936 206.613 181.170 1.00 10.95 776 ALA E CA 1
ATOM 16792 C C . ALA E 2 776 ? 111.575 208.042 180.841 1.00 10.45 776 ALA E C 1
ATOM 16793 O O . ALA E 2 776 ? 112.190 208.976 181.317 1.00 11.41 776 ALA E O 1
ATOM 16795 N N . VAL E 2 777 ? 110.575 208.208 180.004 1.00 10.53 777 VAL E N 1
ATOM 16796 C CA . VAL E 2 777 ? 110.152 209.560 179.641 1.00 10.67 777 VAL E CA 1
ATOM 16797 C C . VAL E 2 777 ? 109.588 210.276 180.851 1.00 10.84 777 VAL E C 1
ATOM 16798 O O . VAL E 2 777 ? 109.947 211.412 181.148 1.00 11.26 777 VAL E O 1
ATOM 16802 N N . ASN E 2 778 ? 108.682 209.594 181.542 1.00 10.83 778 ASN E N 1
ATOM 16803 C CA . ASN E 2 778 ? 108.114 210.177 182.719 1.00 10.61 778 ASN E CA 1
ATOM 16804 C C . ASN E 2 778 ? 109.190 210.483 183.716 1.00 10.74 778 ASN E C 1
ATOM 16805 O O . ASN E 2 778 ? 109.123 211.485 184.423 1.00 12.27 778 ASN E O 1
ATOM 16810 N N . ASP E 2 779 ? 110.160 209.609 183.850 1.00 11.83 779 ASP E N 1
ATOM 16811 C CA . ASP E 2 779 ? 111.208 209.836 184.803 1.00 11.74 779 ASP E CA 1
ATOM 16812 C C . ASP E 2 779 ? 112.083 211.009 184.438 1.00 11.15 779 ASP E C 1
ATOM 16813 O O . ASP E 2 779 ? 112.511 211.756 185.290 1.00 12.36 779 ASP E O 1
ATOM 16818 N N . ALA E 2 780 ? 112.303 211.217 183.158 1.00 10.85 780 ALA E N 1
ATOM 16819 C CA . ALA E 2 780 ? 113.141 212.335 182.763 1.00 10.87 780 ALA E CA 1
ATOM 16820 C C . ALA E 2 780 ? 112.539 213.626 183.272 1.00 10.67 780 ALA E C 1
ATOM 16821 O O . ALA E 2 780 ? 113.272 214.525 183.657 1.00 11.82 780 ALA E O 1
ATOM 16823 N N . TYR E 2 781 ? 111.225 213.768 183.174 1.00 10.88 781 TYR E N 1
ATOM 16824 C CA . TYR E 2 781 ? 110.569 215.001 183.538 1.00 11.80 781 TYR E CA 1
ATOM 16825 C C . TYR E 2 781 ? 110.125 215.038 184.982 1.00 11.55 781 TYR E C 1
ATOM 16826 O O . TYR E 2 781 ? 109.595 216.055 185.424 1.00 13.19 781 TYR E O 1
ATOM 16835 N N . ALA E 2 782 ? 110.357 213.987 185.738 1.00 12.18 782 ALA E N 1
ATOM 16836 C CA . ALA E 2 782 ? 109.849 213.925 187.076 1.00 12.27 782 ALA E CA 1
ATOM 16837 C C . ALA E 2 782 ? 110.416 215.044 187.954 1.00 13.31 782 ALA E C 1
ATOM 16838 O O . ALA E 2 782 ? 109.682 215.597 188.727 1.00 15.00 782 ALA E O 1
ATOM 16840 N N . PHE E 2 783 ? 111.675 215.437 187.746 1.00 13.41 783 PHE E N 1
ATOM 16841 C CA . PHE E 2 783 ? 112.288 216.461 188.585 1.00 12.96 783 PHE E CA 1
ATOM 16842 C C . PHE E 2 783 ? 111.675 217.815 188.287 1.00 15.15 783 PHE E C 1
ATOM 16843 O O . PHE E 2 783 ? 111.791 218.714 189.077 1.00 16.13 783 PHE E O 1
ATOM 16851 N N . LEU E 2 784 ? 110.904 217.919 187.222 1.00 14.23 784 LEU E N 1
ATOM 16852 C CA . LEU E 2 784 ? 110.218 219.116 186.841 1.00 14.64 784 LEU E CA 1
ATOM 16853 C C . LEU E 2 784 ? 108.736 219.030 187.174 1.00 15.68 784 LEU E C 1
ATOM 16854 O O . LEU E 2 784 ? 107.965 219.912 186.831 1.00 17.23 784 LEU E O 1
ATOM 16859 N N . ASN E 2 785 ? 108.332 217.938 187.807 1.00 14.94 785 ASN E N 1
ATOM 16860 C CA . ASN E 2 785 ? 106.955 217.782 188.257 1.00 17.14 785 ASN E CA 1
ATOM 16861 C C . ASN E 2 785 ? 105.939 217.775 187.136 1.00 15.86 785 ASN E C 1
ATOM 16862 O O . ASN E 2 785 ? 104.850 218.351 187.245 1.00 18.27 785 ASN E O 1
ATOM 16867 N N . ALA E 2 786 ? 106.257 217.055 186.074 1.00 15.76 786 ALA E N 1
ATOM 16868 C CA . ALA E 2 786 ? 105.363 216.943 184.955 1.00 15.14 786 ALA E CA 1
ATOM 16869 C C . ALA E 2 786 ? 104.133 216.102 185.258 1.00 13.50 786 ALA E C 1
ATOM 16870 O O . ALA E 2 786 ? 103.146 216.220 184.574 1.00 15.48 786 ALA E O 1
ATOM 16872 N N . GLY E 2 787 ? 104.192 215.266 186.274 1.00 13.93 787 GLY E N 1
ATOM 16873 C CA . GLY E 2 787 ? 103.145 214.289 186.490 1.00 13.68 787 GLY E CA 1
ATOM 16874 C C . GLY E 2 787 ? 103.194 213.197 185.478 1.00 12.49 787 GLY E C 1
ATOM 16875 O O . GLY E 2 787 ? 104.216 212.980 184.849 1.00 12.93 787 GLY E O 1
ATOM 16876 N N . HIS E 2 788 ? 102.108 212.451 185.383 1.00 11.69 788 HIS E N 1
ATOM 16877 C CA . HIS E 2 788 ? 102.035 211.396 184.401 1.00 11.33 788 HIS E CA 1
ATOM 16878 C C . HIS E 2 788 ? 101.849 211.994 183.047 1.00 11.99 788 HIS E C 1
ATOM 16879 O O . HIS E 2 788 ? 100.893 212.735 182.803 1.00 12.61 788 HIS E O 1
ATOM 16886 N N . ILE E 2 789 ? 102.764 211.659 182.168 1.00 11.13 789 ILE E N 1
ATOM 16887 C CA . ILE E 2 789 ? 102.692 212.050 180.796 1.00 11.53 789 ILE E CA 1
ATOM 16888 C C . ILE E 2 789 ? 102.093 210.880 180.055 1.00 11.21 789 ILE E C 1
ATOM 16889 O O . ILE E 2 789 ? 102.646 209.775 180.081 1.00 11.87 789 ILE E O 1
ATOM 16894 N N . GLN E 2 790 ? 100.954 211.120 179.425 1.00 11.31 790 GLN E N 1
ATOM 16895 C CA . GLN E 2 790 ? 100.272 210.100 178.656 1.00 11.54 790 GLN E CA 1
ATOM 16896 C C . GLN E 2 790 ? 101.019 209.824 177.395 1.00 11.16 790 GLN E C 1
ATOM 16897 O O . GLN E 2 790 ? 101.425 210.740 176.699 1.00 12.13 790 GLN E O 1
ATOM 16903 N N . MET E 2 791 ? 101.075 208.556 177.029 1.00 10.89 791 MET E N 1
ATOM 16904 C CA . MET E 2 791 ? 101.660 208.144 175.776 1.00 10.89 791 MET E CA 1
ATOM 16905 C C . MET E 2 791 ? 100.781 208.612 174.639 1.00 11.12 791 MET E C 1
ATOM 16906 O O . MET E 2 791 ? 99.581 208.797 174.797 1.00 11.71 791 MET E O 1
ATOM 16911 N N . PRO E 2 792 ? 101.323 208.649 173.432 1.00 11.45 792 PRO E N 1
ATOM 16912 C CA . PRO E 2 792 ? 102.717 208.394 173.121 1.00 11.45 792 PRO E CA 1
ATOM 16913 C C . PRO E 2 792 ? 103.570 209.602 173.363 1.00 10.94 792 PRO E C 1
ATOM 16914 O O . PRO E 2 792 ? 103.135 210.760 173.261 1.00 11.70 792 PRO E O 1
ATOM 16918 N N . HIS E 2 793 ? 104.852 209.337 173.540 1.00 10.71 793 HIS E N 1
ATOM 16919 C CA . HIS E 2 793 ? 105.834 210.329 173.877 1.00 11.10 793 HIS E CA 1
ATOM 16920 C C . HIS E 2 793 ? 106.594 210.797 172.664 1.00 10.38 793 HIS E C 1
ATOM 16921 O O . HIS E 2 793 ? 107.810 210.791 172.637 1.00 11.15 793 HIS E O 1
ATOM 16928 N N . ASP E 2 794 ? 105.842 211.230 171.689 1.00 10.87 794 ASP E N 1
ATOM 16929 C CA . ASP E 2 794 ? 106.431 211.791 170.514 1.00 10.72 794 ASP E CA 1
ATOM 16930 C C . ASP E 2 794 ? 106.791 213.232 170.754 1.00 10.70 794 ASP E C 1
ATOM 16931 O O . ASP E 2 794 ? 106.578 213.790 171.814 1.00 12.04 794 ASP E O 1
ATOM 16936 N N . ALA E 2 795 ? 107.413 213.829 169.770 1.00 10.78 795 ALA E N 1
ATOM 16937 C CA . ALA E 2 795 ? 108.101 215.080 170.043 1.00 11.85 795 ALA E CA 1
ATOM 16938 C C . ALA E 2 795 ? 107.133 216.195 170.334 1.00 11.71 795 ALA E C 1
ATOM 16939 O O . ALA E 2 795 ? 107.367 216.970 171.253 1.00 11.16 795 ALA E O 1
ATOM 16941 N N . TRP E 2 796 ? 106.002 216.271 169.640 1.00 11.70 796 TRP E N 1
ATOM 16942 C CA . TRP E 2 796 ? 105.112 217.376 169.911 1.00 10.53 796 TRP E CA 1
ATOM 16943 C C . TRP E 2 796 ? 104.552 217.252 171.301 1.00 11.95 796 TRP E C 1
ATOM 16944 O O . TRP E 2 796 ? 104.342 218.251 171.971 1.00 12.20 796 TRP E O 1
ATOM 16955 N N . ARG E 2 797 ? 104.226 216.040 171.698 1.00 11.15 797 ARG E N 1
ATOM 16956 C CA . ARG E 2 797 ? 103.673 215.857 173.004 1.00 11.62 797 ARG E CA 1
ATOM 16957 C C . ARG E 2 797 ? 104.678 216.157 174.072 1.00 11.33 797 ARG E C 1
ATOM 16958 O O . ARG E 2 797 ? 104.319 216.755 175.093 1.00 12.46 797 ARG E O 1
ATOM 16966 N N . LEU E 2 798 ? 105.932 215.771 173.876 1.00 11.04 798 LEU E N 1
ATOM 16967 C CA . LEU E 2 798 ? 106.915 216.098 174.878 1.00 11.07 798 LEU E CA 1
ATOM 16968 C C . LEU E 2 798 ? 107.251 217.569 174.832 1.00 11.37 798 LEU E C 1
ATOM 16969 O O . LEU E 2 798 ? 107.533 218.175 175.864 1.00 12.33 798 LEU E O 1
ATOM 16974 N N . TRP E 2 799 ? 107.207 218.188 173.674 1.00 11.49 799 TRP E N 1
ATOM 16975 C CA . TRP E 2 799 ? 107.309 219.630 173.641 1.00 11.80 799 TRP E CA 1
ATOM 16976 C C . TRP E 2 799 ? 106.227 220.281 174.472 1.00 11.97 799 TRP E C 1
ATOM 16977 O O . TRP E 2 799 ? 106.507 221.229 175.190 1.00 12.78 799 TRP E O 1
ATOM 16988 N N . LYS E 2 800 ? 105.001 219.809 174.342 1.00 12.18 800 LYS E N 1
ATOM 16989 C CA . LYS E 2 800 ? 103.896 220.373 175.098 1.00 12.94 800 LYS E CA 1
ATOM 16990 C C . LYS E 2 800 ? 104.139 220.230 176.576 1.00 12.01 800 LYS E C 1
ATOM 16991 O O . LYS E 2 800 ? 103.844 221.125 177.342 1.00 13.28 800 LYS E O 1
ATOM 16997 N N . VAL E 2 801 ? 104.704 219.098 176.989 1.00 12.12 801 VAL E N 1
ATOM 16998 C CA . VAL E 2 801 ? 105.024 218.907 178.382 1.00 12.34 801 VAL E CA 1
ATOM 16999 C C . VAL E 2 801 ? 105.938 220.040 178.809 1.00 12.92 801 VAL E C 1
ATOM 17000 O O . VAL E 2 801 ? 105.700 220.723 179.803 1.00 13.19 801 VAL E O 1
ATOM 17004 N N . GLY E 2 802 ? 107.017 220.253 178.080 1.00 12.46 802 GLY E N 1
ATOM 17005 C CA . GLY E 2 802 ? 107.954 221.275 178.462 1.00 13.37 802 GLY E CA 1
ATOM 17006 C C . GLY E 2 802 ? 107.385 222.669 178.340 1.00 13.18 802 GLY E C 1
ATOM 17007 O O . GLY E 2 802 ? 107.680 223.526 179.166 1.00 13.51 802 GLY E O 1
ATOM 17008 N N . GLU E 2 803 ? 106.526 222.893 177.370 1.00 13.12 803 GLU E N 1
ATOM 17009 C CA . GLU E 2 803 ? 105.906 224.173 177.184 1.00 13.98 803 GLU E CA 1
ATOM 17010 C C . GLU E 2 803 ? 105.127 224.499 178.433 1.00 13.94 803 GLU E C 1
ATOM 17011 O O . GLU E 2 803 ? 105.240 225.585 178.969 1.00 14.30 803 GLU E O 1
ATOM 17017 N N . GLN E 2 804 ? 104.349 223.523 178.882 1.00 14.15 804 GLN E N 1
ATOM 17018 C CA . GLN E 2 804 ? 103.472 223.696 180.011 1.00 15.72 804 GLN E CA 1
ATOM 17019 C C . GLN E 2 804 ? 104.237 223.729 181.329 1.00 16.05 804 GLN E C 1
ATOM 17020 O O . GLN E 2 804 ? 103.775 224.334 182.284 1.00 23.07 804 GLN E O 1
ATOM 17026 N N . LEU E 2 805 ? 105.503 223.357 181.300 1.00 14.88 805 LEU E N 1
ATOM 17027 C CA . LEU E 2 805 ? 106.333 223.496 182.485 1.00 16.49 805 LEU E CA 1
ATOM 17028 C C . LEU E 2 805 ? 107.144 224.765 182.444 1.00 15.74 805 LEU E C 1
ATOM 17029 O O . LEU E 2 805 ? 107.939 225.016 183.346 1.00 19.69 805 LEU E O 1
ATOM 17034 N N . GLY E 2 806 ? 106.942 225.568 181.411 1.00 15.99 806 GLY E N 1
ATOM 17035 C CA . GLY E 2 806 ? 107.648 226.822 181.316 1.00 15.65 806 GLY E CA 1
ATOM 17036 C C . GLY E 2 806 ? 109.101 226.688 180.883 1.00 15.94 806 GLY E C 1
ATOM 17037 O O . GLY E 2 806 ? 109.876 227.619 181.075 1.00 17.42 806 GLY E O 1
ATOM 17038 N N . LEU E 2 807 ? 109.462 225.593 180.231 1.00 14.08 807 LEU E N 1
ATOM 17039 C CA . LEU E 2 807 ? 110.868 225.375 179.878 1.00 16.44 807 LEU E CA 1
ATOM 17040 C C . LEU E 2 807 ? 111.328 226.200 178.703 1.00 14.84 807 LEU E C 1
ATOM 17041 O O . LEU E 2 807 ? 112.513 226.264 178.430 1.00 17.88 807 LEU E O 1
ATOM 17046 N N . HIS E 2 808 ? 110.402 226.790 177.960 1.00 15.72 808 HIS E N 1
ATOM 17047 C CA . HIS E 2 808 ? 110.767 227.373 176.695 1.00 16.22 808 HIS E CA 1
ATOM 17048 C C . HIS E 2 808 ? 110.900 228.886 176.743 1.00 18.48 808 HIS E C 1
ATOM 17049 O O . HIS E 2 808 ? 110.929 229.531 175.718 1.00 23.97 808 HIS E O 1
ATOM 17056 N N . VAL E 2 809 ? 110.604 229.452 177.886 1.00 19.87 809 VAL E N 1
ATOM 17057 C CA . VAL E 2 809 ? 110.781 230.888 178.060 1.00 23.21 809 VAL E CA 1
ATOM 17058 C C A VAL E 2 809 ? 111.593 231.198 179.303 0.50 48.82 809 VAL E C 1
ATOM 17059 C C B VAL E 2 809 ? 111.577 231.146 179.327 0.50 35.98 809 VAL E C 1
ATOM 17060 O O A VAL E 2 809 ? 111.965 232.348 179.534 0.50 35.26 809 VAL E O 1
ATOM 17061 O O B VAL E 2 809 ? 111.678 230.276 180.192 0.50 22.12 809 VAL E O 1
ATOM 17065 N N . MET F 3 1 ? 94.865 202.065 147.080 1.00 15.73 1 MET F N 1
ATOM 17066 C CA . MET F 3 1 ? 96.007 201.380 146.456 1.00 14.11 1 MET F CA 1
ATOM 17067 C C . MET F 3 1 ? 95.890 201.398 144.943 1.00 13.95 1 MET F C 1
ATOM 17068 O O . MET F 3 1 ? 96.896 201.417 144.251 1.00 16.03 1 MET F O 1
ATOM 17073 N N . ILE F 3 2 ? 94.674 201.247 144.431 1.00 14.81 2 ILE F N 1
ATOM 17074 C CA . ILE F 3 2 ? 94.501 201.054 143.000 1.00 14.63 2 ILE F CA 1
ATOM 17075 C C . ILE F 3 2 ? 94.099 202.366 142.336 1.00 14.92 2 ILE F C 1
ATOM 17076 O O . ILE F 3 2 ? 93.011 202.876 142.605 1.00 16.41 2 ILE F O 1
ATOM 17081 N N . PRO F 3 3 ? 94.944 202.876 141.456 1.00 14.62 3 PRO F N 1
ATOM 17082 C CA . PRO F 3 3 ? 94.615 204.088 140.712 1.00 15.71 3 PRO F CA 1
ATOM 17083 C C . PRO F 3 3 ? 93.504 203.822 139.743 1.00 15.98 3 PRO F C 1
ATOM 17084 O O . PRO F 3 3 ? 93.290 202.697 139.287 1.00 15.64 3 PRO F O 1
ATOM 17088 N N . GLY F 3 4 ? 92.850 204.908 139.372 1.00 16.57 4 GLY F N 1
ATOM 17089 C CA . GLY F 3 4 ? 91.984 204.925 138.221 1.00 18.29 4 GLY F CA 1
ATOM 17090 C C . GLY F 3 4 ? 92.802 204.711 136.978 1.00 15.86 4 GLY F C 1
ATOM 17091 O O . GLY F 3 4 ? 93.986 205.017 136.908 1.00 17.43 4 GLY F O 1
ATOM 17092 N N . SER F 3 5 ? 92.121 204.233 135.963 1.00 17.58 5 SER F N 1
ATOM 17093 C CA . SER F 3 5 ? 92.761 203.996 134.700 1.00 17.33 5 SER F CA 1
ATOM 17094 C C . SER F 3 5 ? 93.180 205.293 134.068 1.00 17.08 5 SER F C 1
ATOM 17095 O O . SER F 3 5 ? 92.585 206.339 134.296 1.00 18.55 5 SER F O 1
ATOM 17098 N N . PHE F 3 6 ? 94.219 205.199 133.261 1.00 14.66 6 PHE F N 1
ATOM 17099 C CA . PHE F 3 6 ? 94.730 206.315 132.531 1.00 14.32 6 PHE F CA 1
ATOM 17100 C C . PHE F 3 6 ? 95.465 205.813 131.321 1.00 15.58 6 PHE F C 1
ATOM 17101 O O . PHE F 3 6 ? 95.859 204.654 131.253 1.00 16.08 6 PHE F O 1
ATOM 17109 N N . ASP F 3 7 ? 95.705 206.721 130.399 1.00 17.00 7 ASP F N 1
ATOM 17110 C CA . ASP F 3 7 ? 96.602 206.484 129.299 1.00 18.13 7 ASP F CA 1
ATOM 17111 C C . ASP F 3 7 ? 97.978 207.018 129.622 1.00 18.25 7 ASP F C 1
ATOM 17112 O O . ASP F 3 7 ? 98.115 208.003 130.351 1.00 17.33 7 ASP F O 1
ATOM 17117 N N . TYR F 3 8 ? 98.991 206.340 129.094 1.00 17.77 8 TYR F N 1
ATOM 17118 C CA . TYR F 3 8 ? 100.381 206.612 129.416 1.00 16.02 8 TYR F CA 1
ATOM 17119 C C . TYR F 3 8 ? 101.158 206.989 128.180 1.00 16.09 8 TYR F C 1
ATOM 17120 O O . TYR F 3 8 ? 101.024 206.345 127.161 1.00 19.78 8 TYR F O 1
ATOM 17129 N N . HIS F 3 9 ? 101.936 208.054 128.278 1.00 16.55 9 HIS F N 1
ATOM 17130 C CA . HIS F 3 9 ? 102.665 208.617 127.166 1.00 17.53 9 HIS F CA 1
ATOM 17131 C C . HIS F 3 9 ? 104.114 208.755 127.529 1.00 17.33 9 HIS F C 1
ATOM 17132 O O . HIS F 3 9 ? 104.450 209.050 128.666 1.00 16.59 9 HIS F O 1
ATOM 17139 N N . ARG F 3 10 ? 104.957 208.593 126.521 1.00 17.34 10 ARG F N 1
ATOM 17140 C CA . ARG F 3 10 ? 106.378 208.748 126.643 1.00 18.10 10 ARG F CA 1
ATOM 17141 C C . ARG F 3 10 ? 106.887 209.686 125.591 1.00 18.25 10 ARG F C 1
ATOM 17142 O O . ARG F 3 10 ? 107.517 209.258 124.640 1.00 20.62 10 ARG F O 1
ATOM 17157 N N . PRO F 3 11 ? 106.718 210.978 125.801 1.00 19.28 11 PRO F N 1
ATOM 17158 C CA . PRO F 3 11 ? 107.257 211.942 124.859 1.00 18.74 11 PRO F CA 1
ATOM 17159 C C . PRO F 3 11 ? 108.761 211.856 124.827 1.00 17.51 11 PRO F C 1
ATOM 17160 O O . PRO F 3 11 ? 109.411 211.570 125.839 1.00 18.55 11 PRO F O 1
ATOM 17164 N N . LYS F 3 12 ? 109.322 212.213 123.677 1.00 18.34 12 LYS F N 1
ATOM 17165 C CA . LYS F 3 12 ? 110.752 212.060 123.494 1.00 23.76 12 LYS F CA 1
ATOM 17166 C C . LYS F 3 12 ? 111.528 213.341 123.692 1.00 19.05 12 LYS F C 1
ATOM 17167 O O . LYS F 3 12 ? 112.745 213.334 123.721 1.00 25.97 12 LYS F O 1
ATOM 17173 N N . SER F 3 13 ? 110.806 214.451 123.741 1.00 20.67 13 SER F N 1
ATOM 17174 C CA . SER F 3 13 ? 111.438 215.743 123.901 1.00 20.46 13 SER F CA 1
ATOM 17175 C C . SER F 3 13 ? 110.598 216.606 124.796 1.00 21.90 13 SER F C 1
ATOM 17176 O O . SER F 3 13 ? 109.393 216.356 125.003 1.00 19.33 13 SER F O 1
ATOM 17179 N N . ILE F 3 14 ? 111.186 217.721 125.207 1.00 18.51 14 ILE F N 1
ATOM 17180 C CA . ILE F 3 14 ? 110.432 218.682 125.968 1.00 18.53 14 ILE F CA 1
ATOM 17181 C C . ILE F 3 14 ? 109.297 219.203 125.122 1.00 19.71 14 ILE F C 1
ATOM 17182 O O . ILE F 3 14 ? 108.161 219.313 125.570 1.00 19.94 14 ILE F O 1
ATOM 17187 N N . ALA F 3 15 ? 109.600 219.510 123.872 1.00 20.61 15 ALA F N 1
ATOM 17188 C CA . ALA F 3 15 ? 108.605 220.132 123.030 1.00 20.52 15 ALA F CA 1
ATOM 17189 C C . ALA F 3 15 ? 107.421 219.187 122.891 1.00 20.76 15 ALA F C 1
ATOM 17190 O O . ALA F 3 15 ? 106.262 219.600 122.944 1.00 22.53 15 ALA F O 1
ATOM 17192 N N . ASP F 3 16 ? 107.711 217.903 122.760 1.00 22.11 16 ASP F N 1
ATOM 17193 C CA . ASP F 3 16 ? 106.633 216.944 122.591 1.00 22.15 16 ASP F CA 1
ATOM 17194 C C . ASP F 3 16 ? 105.815 216.831 123.872 1.00 21.61 16 ASP F C 1
ATOM 17195 O O . ASP F 3 16 ? 104.611 216.595 123.835 1.00 21.52 16 ASP F O 1
ATOM 17200 N N . ALA F 3 17 ? 106.493 216.844 125.010 1.00 19.07 17 ALA F N 1
ATOM 17201 C CA . ALA F 3 17 ? 105.786 216.736 126.267 1.00 18.82 17 ALA F CA 1
ATOM 17202 C C . ALA F 3 17 ? 104.877 217.922 126.495 1.00 15.97 17 ALA F C 1
ATOM 17203 O O . ALA F 3 17 ? 103.704 217.765 126.832 1.00 18.53 17 ALA F O 1
ATOM 17205 N N . VAL F 3 18 ? 105.364 219.098 126.135 1.00 18.59 18 VAL F N 1
ATOM 17206 C CA . VAL F 3 18 ? 104.593 220.322 126.293 1.00 18.17 18 VAL F CA 1
ATOM 17207 C C . VAL F 3 18 ? 103.414 220.309 125.339 1.00 24.20 18 VAL F C 1
ATOM 17208 O O . VAL F 3 18 ? 102.290 220.633 125.708 1.00 20.06 18 VAL F O 1
ATOM 17212 N N . ALA F 3 19 ? 103.654 219.870 124.120 1.00 19.52 19 ALA F N 1
ATOM 17213 C CA . ALA F 3 19 ? 102.580 219.739 123.163 1.00 23.58 19 ALA F CA 1
ATOM 17214 C C . ALA F 3 19 ? 101.499 218.791 123.673 1.00 23.38 19 ALA F C 1
ATOM 17215 O O . ALA F 3 19 ? 100.321 219.122 123.685 1.00 22.90 19 ALA F O 1
ATOM 17217 N N . LEU F 3 20 ? 101.925 217.652 124.202 1.00 22.96 20 LEU F N 1
ATOM 17218 C CA . LEU F 3 20 ? 100.992 216.691 124.772 1.00 28.84 20 LEU F CA 1
ATOM 17219 C C . LEU F 3 20 ? 100.177 217.322 125.877 1.00 25.88 20 LEU F C 1
ATOM 17220 O O . LEU F 3 20 ? 98.987 217.079 125.986 1.00 25.29 20 LEU F O 1
ATOM 17225 N N . LEU F 3 21 ? 100.887 217.825 126.874 1.00 22.84 21 LEU F N 1
ATOM 17226 C CA . LEU F 3 21 ? 100.225 218.419 128.015 1.00 23.22 21 LEU F CA 1
ATOM 17227 C C . LEU F 3 21 ? 99.235 219.485 127.579 1.00 23.32 21 LEU F C 1
ATOM 17228 O O . LEU F 3 21 ? 98.135 219.588 128.123 1.00 30.99 21 LEU F O 1
ATOM 17233 N N . THR F 3 22 ? 99.637 220.286 126.601 1.00 23.52 22 THR F N 1
ATOM 17234 C CA . THR F 3 22 ? 98.801 221.377 126.133 1.00 25.92 22 THR F CA 1
ATOM 17235 C C . THR F 3 22 ? 97.565 220.848 125.436 1.00 25.65 22 THR F C 1
ATOM 17236 O O . THR F 3 22 ? 96.456 221.268 125.748 1.00 33.78 22 THR F O 1
ATOM 17240 N N . LYS F 3 23 ? 97.747 219.769 124.683 1.00 29.18 23 LYS F N 1
ATOM 17241 C CA . LYS F 3 23 ? 96.651 219.173 123.935 1.00 27.80 23 LYS F CA 1
ATOM 17242 C C . LYS F 3 23 ? 95.699 218.501 124.902 1.00 43.19 23 LYS F C 1
ATOM 17243 O O . LYS F 3 23 ? 94.482 218.615 124.773 1.00 37.06 23 LYS F O 1
ATOM 17249 N N . LEU F 3 24 ? 96.242 217.675 125.787 1.00 32.98 24 LEU F N 1
ATOM 17250 C CA . LEU F 3 24 ? 95.386 216.820 126.581 1.00 55.14 24 LEU F CA 1
ATOM 17251 C C . LEU F 3 24 ? 94.681 217.627 127.668 1.00 41.84 24 LEU F C 1
ATOM 17252 O O . LEU F 3 24 ? 93.646 217.207 128.186 1.00 46.36 24 LEU F O 1
ATOM 17257 N N . GLY F 3 25 ? 95.130 218.863 127.845 1.00 71.79 25 GLY F N 1
ATOM 17258 C CA . GLY F 3 25 ? 94.765 219.696 128.976 1.00 43.70 25 GLY F CA 1
ATOM 17259 C C . GLY F 3 25 ? 94.837 219.060 130.362 1.00 32.12 25 GLY F C 1
ATOM 17260 O O . GLY F 3 25 ? 95.761 218.303 130.709 1.00 28.41 25 GLY F O 1
ATOM 17261 N N . GLU F 3 26 ? 93.925 219.524 131.212 1.00 24.93 26 GLU F N 1
ATOM 17262 C CA . GLU F 3 26 ? 94.086 219.472 132.652 1.00 28.74 26 GLU F CA 1
ATOM 17263 C C . GLU F 3 26 ? 94.126 218.024 133.111 1.00 24.94 26 GLU F C 1
ATOM 17264 O O . GLU F 3 26 ? 94.588 217.733 134.195 1.00 28.44 26 GLU F O 1
ATOM 17270 N N . ASP F 3 27 ? 93.526 217.140 132.325 1.00 22.23 27 ASP F N 1
ATOM 17271 C CA . ASP F 3 27 ? 93.404 215.752 132.706 1.00 28.84 27 ASP F CA 1
ATOM 17272 C C . ASP F 3 27 ? 94.714 214.990 132.510 1.00 23.76 27 ASP F C 1
ATOM 17273 O O . ASP F 3 27 ? 94.776 213.810 132.786 1.00 22.80 27 ASP F O 1
ATOM 17278 N N . ALA F 3 28 ? 95.715 215.651 131.952 1.00 17.61 28 ALA F N 1
ATOM 17279 C CA . ALA F 3 28 ? 97.041 215.079 131.811 1.00 16.99 28 ALA F CA 1
ATOM 17280 C C . ALA F 3 28 ? 97.972 215.633 132.870 1.00 17.96 28 ALA F C 1
ATOM 17281 O O . ALA F 3 28 ? 98.050 216.840 133.067 1.00 21.04 28 ALA F O 1
ATOM 17283 N N . ARG F 3 29 ? 98.805 214.758 133.416 1.00 16.13 29 ARG F N 1
ATOM 17284 C CA . ARG F 3 29 ? 99.835 215.188 134.345 1.00 15.54 29 ARG F CA 1
ATOM 17285 C C . ARG F 3 29 ? 101.191 214.697 133.913 1.00 13.91 29 ARG F C 1
ATOM 17286 O O . ARG F 3 29 ? 101.328 213.568 133.505 1.00 15.30 29 ARG F O 1
ATOM 17294 N N . PRO F 3 30 ? 102.225 215.507 134.046 1.00 13.92 30 PRO F N 1
ATOM 17295 C CA . PRO F 3 30 ? 103.589 214.985 133.893 1.00 12.98 30 PRO F CA 1
ATOM 17296 C C . PRO F 3 30 ? 103.831 213.946 134.941 1.00 14.14 30 PRO F C 1
ATOM 17297 O O . PRO F 3 30 ? 103.390 214.063 136.074 1.00 14.13 30 PRO F O 1
ATOM 17301 N N . LEU F 3 31 ? 104.610 212.954 134.556 1.00 13.15 31 LEU F N 1
ATOM 17302 C CA . LEU F 3 31 ? 105.063 211.915 135.464 1.00 13.09 31 LEU F CA 1
ATOM 17303 C C . LEU F 3 31 ? 106.567 211.977 135.490 1.00 12.26 31 LEU F C 1
ATOM 17304 O O . LEU F 3 31 ? 107.226 211.802 134.456 1.00 13.52 31 LEU F O 1
ATOM 17309 N N . ALA F 3 32 ? 107.111 212.285 136.642 1.00 12.07 32 ALA F N 1
ATOM 17310 C CA . ALA F 3 32 ? 108.527 212.342 136.793 1.00 12.04 32 ALA F CA 1
ATOM 17311 C C . ALA F 3 32 ? 108.919 211.094 137.547 1.00 11.54 32 ALA F C 1
ATOM 17312 O O . ALA F 3 32 ? 108.729 209.990 137.054 1.00 12.92 32 ALA F O 1
ATOM 17314 N N . GLY F 3 33 ? 109.419 211.218 138.755 1.00 11.26 33 GLY F N 1
ATOM 17315 C CA . GLY F 3 33 ? 109.758 210.034 139.501 1.00 12.41 33 GLY F CA 1
ATOM 17316 C C . GLY F 3 33 ? 108.549 209.292 140.018 1.00 11.83 33 GLY F C 1
ATOM 17317 O O . GLY F 3 33 ? 108.689 208.168 140.485 1.00 11.91 33 GLY F O 1
ATOM 17318 N N . GLY F 3 34 ? 107.375 209.909 140.011 1.00 11.20 34 GLY F N 1
ATOM 17319 C CA . GLY F 3 34 ? 106.136 209.281 140.391 1.00 11.53 34 GLY F CA 1
ATOM 17320 C C . GLY F 3 34 ? 105.940 209.149 141.873 1.00 11.06 34 GLY F C 1
ATOM 17321 O O . GLY F 3 34 ? 104.934 208.600 142.263 1.00 11.39 34 GLY F O 1
ATOM 17322 N N . HIS F 3 35 ? 106.865 209.622 142.683 1.00 10.85 35 HIS F N 1
ATOM 17323 C CA . HIS F 3 35 ? 106.756 209.320 144.079 1.00 10.89 35 HIS F CA 1
ATOM 17324 C C . HIS F 3 35 ? 105.976 210.312 144.896 1.00 11.32 35 HIS F C 1
ATOM 17325 O O . HIS F 3 35 ? 105.869 210.146 146.098 1.00 12.39 35 HIS F O 1
ATOM 17332 N N . SER F 3 36 ? 105.372 211.296 144.254 1.00 11.28 36 SER F N 1
ATOM 17333 C CA . SER F 3 36 ? 104.205 211.960 144.808 1.00 11.81 36 SER F CA 1
ATOM 17334 C C . SER F 3 36 ? 102.944 211.689 144.056 1.00 11.10 36 SER F C 1
ATOM 17335 O O . SER F 3 36 ? 101.890 211.505 144.632 1.00 13.11 36 SER F O 1
ATOM 17338 N N . LEU F 3 37 ? 103.050 211.673 142.747 1.00 10.60 37 LEU F N 1
ATOM 17339 C CA . LEU F 3 37 ? 101.876 211.516 141.964 1.00 12.14 37 LEU F CA 1
ATOM 17340 C C . LEU F 3 37 ? 101.275 210.124 142.078 1.00 11.64 37 LEU F C 1
ATOM 17341 O O . LEU F 3 37 ? 100.068 209.987 142.179 1.00 12.97 37 LEU F O 1
ATOM 17346 N N . ILE F 3 38 ? 102.099 209.080 141.982 1.00 11.42 38 ILE F N 1
ATOM 17347 C CA . ILE F 3 38 ? 101.535 207.770 142.018 1.00 11.00 38 ILE F CA 1
ATOM 17348 C C . ILE F 3 38 ? 100.880 207.518 143.350 1.00 11.52 38 ILE F C 1
ATOM 17349 O O . ILE F 3 38 ? 99.760 207.038 143.389 1.00 12.59 38 ILE F O 1
ATOM 17354 N N . PRO F 3 39 ? 101.473 207.974 144.449 1.00 12.01 39 PRO F N 1
ATOM 17355 C CA . PRO F 3 39 ? 100.778 207.780 145.705 1.00 12.52 39 PRO F CA 1
ATOM 17356 C C . PRO F 3 39 ? 99.413 208.439 145.732 1.00 12.32 39 PRO F C 1
ATOM 17357 O O . PRO F 3 39 ? 98.483 207.817 146.254 1.00 13.38 39 PRO F O 1
ATOM 17361 N N . ILE F 3 40 ? 99.251 209.633 145.168 1.00 12.70 40 ILE F N 1
ATOM 17362 C CA . ILE F 3 40 ? 97.937 210.250 145.207 1.00 14.24 40 ILE F CA 1
ATOM 17363 C C . ILE F 3 40 ? 97.004 209.728 144.146 1.00 13.31 40 ILE F C 1
ATOM 17364 O O . ILE F 3 40 ? 95.800 209.889 144.234 1.00 14.91 40 ILE F O 1
ATOM 17369 N N . MET F 3 41 ? 97.532 209.080 143.129 1.00 12.83 41 MET F N 1
ATOM 17370 C CA . MET F 3 41 ? 96.669 208.346 142.215 1.00 13.25 41 MET F CA 1
ATOM 17371 C C . MET F 3 41 ? 96.143 207.097 142.891 1.00 12.60 41 MET F C 1
ATOM 17372 O O . MET F 3 41 ? 95.003 206.715 142.709 1.00 13.58 41 MET F O 1
ATOM 17377 N N . LYS F 3 42 ? 96.988 206.451 143.664 1.00 12.19 42 LYS F N 1
ATOM 17378 C CA . LYS F 3 42 ? 96.600 205.224 144.336 1.00 12.53 42 LYS F CA 1
ATOM 17379 C C . LYS F 3 42 ? 95.490 205.474 145.353 1.00 14.69 42 LYS F C 1
ATOM 17380 O O . LYS F 3 42 ? 94.723 204.577 145.650 1.00 15.38 42 LYS F O 1
ATOM 17386 N N . THR F 3 43 ? 95.425 206.675 145.910 1.00 13.92 43 THR F N 1
ATOM 17387 C CA . THR F 3 43 ? 94.350 207.066 146.797 1.00 15.07 43 THR F CA 1
ATOM 17388 C C . THR F 3 43 ? 93.135 207.576 146.045 1.00 15.23 43 THR F C 1
ATOM 17389 O O . THR F 3 43 ? 92.130 207.912 146.671 1.00 17.66 43 THR F O 1
ATOM 17393 N N . ARG F 3 44 ? 93.321 207.826 144.760 1.00 15.79 44 ARG F N 1
ATOM 17394 C CA . ARG F 3 44 ? 92.353 208.489 143.900 1.00 14.88 44 ARG F CA 1
ATOM 17395 C C . ARG F 3 44 ? 92.021 209.884 144.332 1.00 16.24 44 ARG F C 1
ATOM 17396 O O . ARG F 3 44 ? 91.074 210.464 143.798 1.00 18.43 44 ARG F O 1
ATOM 17404 N N . LEU F 3 45 ? 92.980 210.531 144.979 1.00 15.82 45 LEU F N 1
ATOM 17405 C CA . LEU F 3 45 ? 92.928 211.980 145.104 1.00 18.76 45 LEU F CA 1
ATOM 17406 C C . LEU F 3 45 ? 93.165 212.586 143.739 1.00 20.00 45 LEU F C 1
ATOM 17407 O O . LEU F 3 45 ? 92.541 213.582 143.363 1.00 21.84 45 LEU F O 1
ATOM 17412 N N . ALA F 3 46 ? 94.085 211.977 143.006 1.00 17.05 46 ALA F N 1
ATOM 17413 C CA . ALA F 3 46 ? 94.377 212.339 141.638 1.00 18.53 46 ALA F CA 1
ATOM 17414 C C . ALA F 3 46 ? 93.785 211.267 140.770 1.00 15.95 46 ALA F C 1
ATOM 17415 O O . ALA F 3 46 ? 94.088 210.097 140.942 1.00 16.73 46 ALA F O 1
ATOM 17417 N N . THR F 3 47 ? 93.054 211.673 139.742 1.00 18.17 47 THR F N 1
ATOM 17418 C CA . THR F 3 47 ? 92.544 210.737 138.760 1.00 18.53 47 THR F CA 1
ATOM 17419 C C . THR F 3 47 ? 92.771 211.314 137.398 1.00 18.86 47 THR F C 1
ATOM 17420 O O . THR F 3 47 ? 91.841 211.529 136.644 1.00 19.91 47 THR F O 1
ATOM 17424 N N . PRO F 3 48 ? 94.018 211.558 137.076 1.00 15.82 48 PRO F N 1
ATOM 17425 C CA . PRO F 3 48 ? 94.335 212.019 135.729 1.00 17.65 48 PRO F CA 1
ATOM 17426 C C . PRO F 3 48 ? 93.907 210.999 134.705 1.00 16.70 48 PRO F C 1
ATOM 17427 O O . PRO F 3 48 ? 93.953 209.787 134.930 1.00 18.46 48 PRO F O 1
ATOM 17431 N N . GLU F 3 49 ? 93.574 211.491 133.531 1.00 17.59 49 GLU F N 1
ATOM 17432 C CA . GLU F 3 49 ? 93.239 210.617 132.436 1.00 17.03 49 GLU F CA 1
ATOM 17433 C C . GLU F 3 49 ? 94.463 210.207 131.656 1.00 16.07 49 GLU F C 1
ATOM 17434 O O . GLU F 3 49 ? 94.437 209.206 130.962 1.00 16.98 49 GLU F O 1
ATOM 17440 N N . HIS F 3 50 ? 95.529 210.973 131.799 1.00 17.98 50 HIS F N 1
ATOM 17441 C CA . HIS F 3 50 ? 96.764 210.775 131.061 1.00 16.07 50 HIS F CA 1
ATOM 17442 C C . HIS F 3 50 ? 97.943 211.077 131.939 1.00 15.10 50 HIS F C 1
ATOM 17443 O O . HIS F 3 50 ? 97.945 212.092 132.622 1.00 16.44 50 HIS F O 1
ATOM 17450 N N . LEU F 3 51 ? 98.970 210.248 131.816 1.00 15.23 51 LEU F N 1
ATOM 17451 C CA . LEU F 3 51 ? 100.243 210.545 132.428 1.00 14.39 51 LEU F CA 1
ATOM 17452 C C . LEU F 3 51 ? 101.213 210.731 131.312 1.00 14.63 51 LEU F C 1
ATOM 17453 O O . LEU F 3 51 ? 101.272 209.924 130.394 1.00 15.85 51 LEU F O 1
ATOM 17458 N N . VAL F 3 52 ? 102.017 211.774 131.433 1.00 15.65 52 VAL F N 1
ATOM 17459 C CA . VAL F 3 52 ? 103.003 212.087 130.449 1.00 14.84 52 VAL F CA 1
ATOM 17460 C C . VAL F 3 52 ? 104.365 211.886 131.101 1.00 14.46 52 VAL F C 1
ATOM 17461 O O . VAL F 3 52 ? 104.831 212.727 131.856 1.00 14.25 52 VAL F O 1
ATOM 17465 N N . ASP F 3 53 ? 104.941 210.706 130.887 1.00 14.69 53 ASP F N 1
ATOM 17466 C CA . ASP F 3 53 ? 106.160 210.315 131.558 1.00 13.75 53 ASP F CA 1
ATOM 17467 C C . ASP F 3 53 ? 107.306 211.032 130.884 1.00 14.40 53 ASP F C 1
ATOM 17468 O O . ASP F 3 53 ? 107.450 210.972 129.667 1.00 16.44 53 ASP F O 1
ATOM 17473 N N . LEU F 3 54 ? 108.136 211.689 131.677 1.00 14.13 54 LEU F N 1
ATOM 17474 C CA . LEU F 3 54 ? 109.240 212.479 131.187 1.00 14.11 54 LEU F CA 1
ATOM 17475 C C . LEU F 3 54 ? 110.530 211.667 131.040 1.00 15.35 54 LEU F C 1
ATOM 17476 O O . LEU F 3 54 ? 111.579 212.216 130.700 1.00 16.21 54 LEU F O 1
ATOM 17481 N N . ARG F 3 55 ? 110.435 210.364 131.276 1.00 15.10 55 ARG F N 1
ATOM 17482 C CA . ARG F 3 55 ? 111.587 209.486 131.340 1.00 17.90 55 ARG F CA 1
ATOM 17483 C C . ARG F 3 55 ? 112.530 209.549 130.160 1.00 15.01 55 ARG F C 1
ATOM 17484 O O . ARG F 3 55 ? 113.722 209.356 130.300 1.00 17.98 55 ARG F O 1
ATOM 17492 N N . ASP F 3 56 ? 111.986 209.731 128.979 1.00 17.92 56 ASP F N 1
ATOM 17493 C CA . ASP F 3 56 ? 112.813 209.605 127.806 1.00 18.84 56 ASP F CA 1
ATOM 17494 C C . ASP F 3 56 ? 113.457 210.922 127.403 1.00 20.55 56 ASP F C 1
ATOM 17495 O O . ASP F 3 56 ? 114.161 210.977 126.401 1.00 25.29 56 ASP F O 1
ATOM 17500 N N . ILE F 3 57 ? 113.245 211.965 128.193 1.00 20.12 57 ILE F N 1
ATOM 17501 C CA . ILE F 3 57 ? 113.739 213.273 127.821 1.00 19.51 57 ILE F CA 1
ATOM 17502 C C . ILE F 3 57 ? 115.069 213.557 128.519 1.00 19.84 57 ILE F C 1
ATOM 17503 O O . ILE F 3 57 ? 115.129 214.017 129.651 1.00 18.47 57 ILE F O 1
ATOM 17508 N N . GLY F 3 58 ? 116.155 213.252 127.826 1.00 19.92 58 GLY F N 1
ATOM 17509 C CA . GLY F 3 58 ? 117.479 213.319 128.412 1.00 22.53 58 GLY F CA 1
ATOM 17510 C C . GLY F 3 58 ? 117.833 214.707 128.891 1.00 19.45 58 GLY F C 1
ATOM 17511 O O . GLY F 3 58 ? 118.596 214.881 129.840 1.00 20.62 58 GLY F O 1
ATOM 17512 N N . ASP F 3 59 ? 117.380 215.706 128.159 1.00 19.30 59 ASP F N 1
ATOM 17513 C CA . ASP F 3 59 ? 117.739 217.062 128.490 1.00 18.94 59 ASP F CA 1
ATOM 17514 C C . ASP F 3 59 ? 117.139 217.535 129.784 1.00 18.63 59 ASP F C 1
ATOM 17515 O O . ASP F 3 59 ? 117.370 218.656 130.177 1.00 22.19 59 ASP F O 1
ATOM 17520 N N . LEU F 3 60 ? 116.254 216.750 130.375 1.00 16.16 60 LEU F N 1
ATOM 17521 C CA . LEU F 3 60 ? 115.743 217.103 131.684 1.00 15.50 60 LEU F CA 1
ATOM 17522 C C . LEU F 3 60 ? 116.610 216.616 132.812 1.00 14.97 60 LEU F C 1
ATOM 17523 O O . LEU F 3 60 ? 116.344 216.929 133.955 1.00 15.53 60 LEU F O 1
ATOM 17528 N N . VAL F 3 61 ? 117.664 215.874 132.505 1.00 15.15 61 VAL F N 1
ATOM 17529 C CA . VAL F 3 61 ? 118.550 215.370 133.534 1.00 17.29 61 VAL F CA 1
ATOM 17530 C C . VAL F 3 61 ? 119.913 216.008 133.389 1.00 17.27 61 VAL F C 1
ATOM 17531 O O . VAL F 3 61 ? 120.504 215.987 132.330 1.00 19.61 61 VAL F O 1
ATOM 17535 N N . GLY F 3 62 ? 120.464 216.501 134.482 1.00 17.49 62 GLY F N 1
ATOM 17536 C CA . GLY F 3 62 ? 121.842 216.911 134.512 1.00 18.10 62 GLY F CA 1
ATOM 17537 C C . GLY F 3 62 ? 122.080 218.084 135.436 1.00 15.60 62 GLY F C 1
ATOM 17538 O O . GLY F 3 62 ? 121.174 218.772 135.880 1.00 17.44 62 GLY F O 1
ATOM 17539 N N . ILE F 3 63 ? 123.344 218.257 135.757 1.00 16.78 63 ILE F N 1
ATOM 17540 C CA . ILE F 3 63 ? 123.790 219.303 136.626 1.00 16.16 63 ILE F CA 1
ATOM 17541 C C . ILE F 3 63 ? 124.938 219.998 135.933 1.00 17.74 63 ILE F C 1
ATOM 17542 O O . ILE F 3 63 ? 125.907 219.356 135.546 1.00 19.72 63 ILE F O 1
ATOM 17547 N N . ARG F 3 64 ? 124.827 221.304 135.762 1.00 18.01 64 ARG F N 1
ATOM 17548 C CA . ARG F 3 64 ? 125.899 222.051 135.134 1.00 19.12 64 ARG F CA 1
ATOM 17549 C C . ARG F 3 64 ? 126.015 223.432 135.755 1.00 17.98 64 ARG F C 1
ATOM 17550 O O . ARG F 3 64 ? 125.077 223.923 136.359 1.00 24.83 64 ARG F O 1
ATOM 17558 N N . GLU F 3 65 ? 127.196 224.022 135.691 1.00 21.46 65 GLU F N 1
ATOM 17559 C CA . GLU F 3 65 ? 127.373 225.402 136.108 1.00 19.82 65 GLU F CA 1
ATOM 17560 C C . GLU F 3 65 ? 127.372 226.236 134.859 1.00 22.97 65 GLU F C 1
ATOM 17561 O O . GLU F 3 65 ? 127.969 225.844 133.878 1.00 26.15 65 GLU F O 1
ATOM 17567 N N . GLU F 3 66 ? 126.542 227.265 134.841 1.00 20.79 66 GLU F N 1
ATOM 17568 C CA . GLU F 3 66 ? 126.427 228.175 133.727 1.00 21.64 66 GLU F CA 1
ATOM 17569 C C . GLU F 3 66 ? 126.491 229.548 134.327 1.00 22.41 66 GLU F C 1
ATOM 17570 O O . GLU F 3 66 ? 125.619 229.929 135.105 1.00 21.58 66 GLU F O 1
ATOM 17576 N N . GLY F 3 67 ? 127.466 230.332 133.900 1.00 29.03 67 GLY F N 1
ATOM 17577 C CA . GLY F 3 67 ? 127.675 231.615 134.523 1.00 27.96 67 GLY F CA 1
ATOM 17578 C C . GLY F 3 67 ? 127.740 231.475 136.023 1.00 26.43 67 GLY F C 1
ATOM 17579 O O . GLY F 3 67 ? 128.591 230.762 136.557 1.00 30.01 67 GLY F O 1
ATOM 17580 N N . THR F 3 68 ? 126.949 232.297 136.708 1.00 25.43 68 THR F N 1
ATOM 17581 C CA . THR F 3 68 ? 126.987 232.376 138.156 1.00 24.51 68 THR F CA 1
ATOM 17582 C C . THR F 3 68 ? 125.988 231.419 138.783 1.00 21.31 68 THR F C 1
ATOM 17583 O O . THR F 3 68 ? 125.769 231.474 139.991 1.00 26.67 68 THR F O 1
ATOM 17587 N N . ASP F 3 69 ? 125.434 230.516 137.972 1.00 20.09 69 ASP F N 1
ATOM 17588 C CA . ASP F 3 69 ? 124.380 229.602 138.393 1.00 20.48 69 ASP F CA 1
ATOM 17589 C C . ASP F 3 69 ? 124.829 228.169 138.270 1.00 19.97 69 ASP F C 1
ATOM 17590 O O . ASP F 3 69 ? 125.570 227.809 137.370 1.00 21.97 69 ASP F O 1
ATOM 17595 N N . VAL F 3 70 ? 124.210 227.298 139.055 1.00 16.85 70 VAL F N 1
ATOM 17596 C CA . VAL F 3 70 ? 124.132 225.891 138.717 1.00 16.08 70 VAL F CA 1
ATOM 17597 C C . VAL F 3 70 ? 122.751 225.620 138.189 1.00 14.76 70 VAL F C 1
ATOM 17598 O O . VAL F 3 70 ? 121.769 226.163 138.657 1.00 19.27 70 VAL F O 1
ATOM 17602 N N . VAL F 3 71 ? 122.702 224.922 137.079 1.00 15.59 71 VAL F N 1
ATOM 17603 C CA . VAL F 3 71 ? 121.433 224.620 136.463 1.00 15.53 71 VAL F CA 1
ATOM 17604 C C . VAL F 3 71 ? 121.225 223.111 136.564 1.00 14.43 71 VAL F C 1
ATOM 17605 O O . VAL F 3 71 ? 122.038 222.339 136.069 1.00 16.32 71 VAL F O 1
ATOM 17609 N N . ILE F 3 72 ? 120.092 222.717 137.104 1.00 14.99 72 ILE F N 1
ATOM 17610 C CA . ILE F 3 72 ? 119.826 221.315 137.360 1.00 13.87 72 ILE F CA 1
ATOM 17611 C C . ILE F 3 72 ? 118.573 220.972 136.604 1.00 13.37 72 ILE F C 1
ATOM 17612 O O . ILE F 3 72 ? 117.520 221.549 136.821 1.00 13.84 72 ILE F O 1
ATOM 17617 N N . GLY F 3 73 ? 118.673 219.955 135.777 1.00 13.55 73 GLY F N 1
ATOM 17618 C CA . GLY F 3 73 ? 117.526 219.511 135.046 1.00 14.52 73 GLY F CA 1
ATOM 17619 C C . GLY F 3 73 ? 116.476 218.969 135.982 1.00 12.56 73 GLY F C 1
ATOM 17620 O O . GLY F 3 73 ? 116.765 218.301 136.965 1.00 13.67 73 GLY F O 1
ATOM 17621 N N . ALA F 3 74 ? 115.231 219.184 135.620 1.00 12.58 74 ALA F N 1
ATOM 17622 C CA . ALA F 3 74 ? 114.120 218.817 136.467 1.00 12.56 74 ALA F CA 1
ATOM 17623 C C . ALA F 3 74 ? 114.048 217.351 136.787 1.00 12.18 74 ALA F C 1
ATOM 17624 O O . ALA F 3 74 ? 113.507 216.986 137.784 1.00 12.94 74 ALA F O 1
ATOM 17626 N N . MET F 3 75 ? 114.491 216.508 135.882 1.00 12.24 75 MET F N 1
ATOM 17627 C CA . MET F 3 75 ? 114.391 215.077 136.101 1.00 11.86 75 MET F CA 1
ATOM 17628 C C . MET F 3 75 ? 115.617 214.501 136.808 1.00 12.91 75 MET F C 1
ATOM 17629 O O . MET F 3 75 ? 115.719 213.281 137.006 1.00 13.38 75 MET F O 1
ATOM 17634 N N . THR F 3 76 ? 116.513 215.341 137.277 1.00 12.36 76 THR F N 1
ATOM 17635 C CA . THR F 3 76 ? 117.643 214.863 138.041 1.00 11.96 76 THR F CA 1
ATOM 17636 C C . THR F 3 76 ? 117.148 214.326 139.350 1.00 11.76 76 THR F C 1
ATOM 17637 O O . THR F 3 76 ? 116.396 214.979 140.041 1.00 12.72 76 THR F O 1
ATOM 17641 N N . THR F 3 77 ? 117.547 213.108 139.667 1.00 11.62 77 THR F N 1
ATOM 17642 C CA . THR F 3 77 ? 117.019 212.458 140.833 1.00 11.35 77 THR F CA 1
ATOM 17643 C C . THR F 3 77 ? 117.728 212.922 142.070 1.00 11.45 77 THR F C 1
ATOM 17644 O O . THR F 3 77 ? 118.852 213.447 142.056 1.00 12.10 77 THR F O 1
ATOM 17648 N N . GLN F 3 78 ? 117.063 212.712 143.191 1.00 11.52 78 GLN F N 1
ATOM 17649 C CA . GLN F 3 78 ? 117.680 212.960 144.447 1.00 11.44 78 GLN F CA 1
ATOM 17650 C C . GLN F 3 78 ? 118.981 212.224 144.589 1.00 11.99 78 GLN F C 1
ATOM 17651 O O . GLN F 3 78 ? 119.966 212.753 145.063 1.00 12.14 78 GLN F O 1
ATOM 17657 N N . HIS F 3 79 ? 118.978 210.957 144.202 1.00 11.53 79 HIS F N 1
ATOM 17658 C CA . HIS F 3 79 ? 120.194 210.173 144.270 1.00 11.93 79 HIS F CA 1
ATOM 17659 C C . HIS F 3 79 ? 121.311 210.832 143.489 1.00 12.16 79 HIS F C 1
ATOM 17660 O O . HIS F 3 79 ? 122.452 210.876 143.922 1.00 12.74 79 HIS F O 1
ATOM 17667 N N . ALA F 3 80 ? 120.995 211.304 142.299 1.00 11.90 80 ALA F N 1
ATOM 17668 C CA . ALA F 3 80 ? 121.982 211.978 141.504 1.00 13.34 80 ALA F CA 1
ATOM 17669 C C . ALA F 3 80 ? 122.468 213.274 142.176 1.00 13.08 80 ALA F C 1
ATOM 17670 O O . ALA F 3 80 ? 123.659 213.610 142.104 1.00 14.64 80 ALA F O 1
ATOM 17672 N N . LEU F 3 81 ? 121.567 214.030 142.802 1.00 12.98 81 LEU F N 1
ATOM 17673 C CA . LEU F 3 81 ? 121.996 215.244 143.487 1.00 13.24 81 LEU F CA 1
ATOM 17674 C C . LEU F 3 81 ? 123.001 214.881 144.532 1.00 13.29 81 LEU F C 1
ATOM 17675 O O . LEU F 3 81 ? 124.036 215.529 144.675 1.00 14.87 81 LEU F O 1
ATOM 17680 N N . ILE F 3 82 ? 122.681 213.848 145.288 1.00 13.29 82 ILE F N 1
ATOM 17681 C CA . ILE F 3 82 ? 123.556 213.444 146.358 1.00 12.86 82 ILE F CA 1
ATOM 17682 C C . ILE F 3 82 ? 124.896 212.997 145.814 1.00 14.73 82 ILE F C 1
ATOM 17683 O O . ILE F 3 82 ? 125.935 213.229 146.421 1.00 14.89 82 ILE F O 1
ATOM 17688 N N . GLY F 3 83 ? 124.860 212.321 144.689 1.00 14.84 83 GLY F N 1
ATOM 17689 C CA . GLY F 3 83 ? 126.071 211.749 144.149 1.00 15.52 83 GLY F CA 1
ATOM 17690 C C . GLY F 3 83 ? 127.024 212.763 143.561 1.00 15.59 83 GLY F C 1
ATOM 17691 O O . GLY F 3 83 ? 128.156 212.440 143.248 1.00 19.45 83 GLY F O 1
ATOM 17692 N N . SER F 3 84 ? 126.527 213.955 143.271 1.00 15.74 84 SER F N 1
ATOM 17693 C CA . SER F 3 84 ? 127.290 214.919 142.494 1.00 16.11 84 SER F CA 1
ATOM 17694 C C . SER F 3 84 ? 128.342 215.608 143.348 1.00 18.48 84 SER F C 1
ATOM 17695 O O . SER F 3 84 ? 128.056 216.486 144.145 1.00 17.01 84 SER F O 1
ATOM 17698 N N . ASP F 3 85 ? 129.595 215.259 143.149 1.00 21.41 85 ASP F N 1
ATOM 17699 C CA . ASP F 3 85 ? 130.612 215.920 143.957 1.00 21.69 85 ASP F CA 1
ATOM 17700 C C . ASP F 3 85 ? 130.803 217.375 143.494 1.00 22.30 85 ASP F C 1
ATOM 17701 O O . ASP F 3 85 ? 131.113 218.254 144.271 1.00 20.46 85 ASP F O 1
ATOM 17706 N N . PHE F 3 86 ? 130.425 217.651 142.263 1.00 23.39 86 PHE F N 1
ATOM 17707 C CA . PHE F 3 86 ? 130.477 219.016 141.796 1.00 22.28 86 PHE F CA 1
ATOM 17708 C C . PHE F 3 86 ? 129.419 219.860 142.507 1.00 19.00 86 PHE F C 1
ATOM 17709 O O . PHE F 3 86 ? 129.745 220.921 143.063 1.00 20.79 86 PHE F O 1
ATOM 17717 N N . LEU F 3 87 ? 128.232 219.288 142.710 1.00 18.00 87 LEU F N 1
ATOM 17718 C CA . LEU F 3 87 ? 127.211 220.002 143.444 1.00 20.23 87 LEU F CA 1
ATOM 17719 C C . LEU F 3 87 ? 127.617 220.150 144.893 1.00 21.16 87 LEU F C 1
ATOM 17720 O O . LEU F 3 87 ? 127.281 221.135 145.544 1.00 24.34 87 LEU F O 1
ATOM 17725 N N . ALA F 3 88 ? 128.268 219.136 145.423 1.00 17.60 88 ALA F N 1
ATOM 17726 C CA . ALA F 3 88 ? 128.674 219.199 146.806 1.00 21.85 88 ALA F CA 1
ATOM 17727 C C . ALA F 3 88 ? 129.723 220.290 147.006 1.00 22.16 88 ALA F C 1
ATOM 17728 O O . ALA F 3 88 ? 129.767 220.919 148.040 1.00 27.35 88 ALA F O 1
ATOM 17730 N N . ALA F 3 89 ? 130.480 220.598 145.964 1.00 19.54 89 ALA F N 1
ATOM 17731 C CA . ALA F 3 89 ? 131.514 221.619 146.033 1.00 22.39 89 ALA F CA 1
ATOM 17732 C C . ALA F 3 89 ? 130.852 222.981 145.995 1.00 20.98 89 ALA F C 1
ATOM 17733 O O . ALA F 3 89 ? 131.318 223.904 146.642 1.00 30.81 89 ALA F O 1
ATOM 17735 N N . LYS F 3 90 ? 129.839 223.135 145.144 1.00 19.03 90 LYS F N 1
ATOM 17736 C CA . LYS F 3 90 ? 129.233 224.447 144.908 1.00 21.36 90 LYS F CA 1
ATOM 17737 C C . LYS F 3 90 ? 128.090 224.744 145.861 1.00 18.93 90 LYS F C 1
ATOM 17738 O O . LYS F 3 90 ? 127.882 225.894 146.243 1.00 18.57 90 LYS F O 1
ATOM 17744 N N . LEU F 3 91 ? 127.237 223.744 146.052 1.00 16.60 91 LEU F N 1
ATOM 17745 C CA . LEU F 3 91 ? 125.946 223.896 146.702 1.00 16.35 91 LEU F CA 1
ATOM 17746 C C . LEU F 3 91 ? 125.749 222.747 147.659 1.00 15.20 91 LEU F C 1
ATOM 17747 O O . LEU F 3 91 ? 124.895 221.899 147.464 1.00 15.82 91 LEU F O 1
ATOM 17752 N N . PRO F 3 92 ? 126.660 222.618 148.597 1.00 16.26 92 PRO F N 1
ATOM 17753 C CA . PRO F 3 92 ? 126.635 221.456 149.483 1.00 15.54 92 PRO F CA 1
ATOM 17754 C C . PRO F 3 92 ? 125.337 221.329 150.258 1.00 15.64 92 PRO F C 1
ATOM 17755 O O . PRO F 3 92 ? 125.018 220.222 150.693 1.00 16.45 92 PRO F O 1
ATOM 17759 N N . ILE F 3 93 ? 124.563 222.399 150.375 1.00 14.44 93 ILE F N 1
ATOM 17760 C CA . ILE F 3 93 ? 123.289 222.321 151.025 1.00 14.31 93 ILE F CA 1
ATOM 17761 C C . ILE F 3 93 ? 122.372 221.363 150.317 1.00 14.19 93 ILE F C 1
ATOM 17762 O O . ILE F 3 93 ? 121.470 220.813 150.915 1.00 13.60 93 ILE F O 1
ATOM 17767 N N . ILE F 3 94 ? 122.556 221.170 149.037 1.00 12.64 94 ILE F N 1
ATOM 17768 C CA . ILE F 3 94 ? 121.612 220.332 148.323 1.00 13.10 94 ILE F CA 1
ATOM 17769 C C . ILE F 3 94 ? 121.750 218.892 148.772 1.00 11.97 94 ILE F C 1
ATOM 17770 O O . ILE F 3 94 ? 120.751 218.244 149.044 1.00 13.40 94 ILE F O 1
ATOM 17775 N N . ARG F 3 95 ? 122.954 218.365 148.748 1.00 13.26 95 ARG F N 1
ATOM 17776 C CA . ARG F 3 95 ? 123.160 216.999 149.219 1.00 14.77 95 ARG F CA 1
ATOM 17777 C C . ARG F 3 95 ? 122.634 216.828 150.623 1.00 13.96 95 ARG F C 1
ATOM 17778 O O . ARG F 3 95 ? 122.001 215.833 150.954 1.00 13.24 95 ARG F O 1
ATOM 17786 N N . GLU F 3 96 ? 122.905 217.804 151.471 1.00 13.49 96 GLU F N 1
ATOM 17787 C CA . GLU F 3 96 ? 122.456 217.726 152.830 1.00 13.57 96 GLU F CA 1
ATOM 17788 C C . GLU F 3 96 ? 120.950 217.615 152.887 1.00 12.51 96 GLU F C 1
ATOM 17789 O O . GLU F 3 96 ? 120.400 216.852 153.681 1.00 13.78 96 GLU F O 1
ATOM 17795 N N . THR F 3 97 ? 120.277 218.446 152.108 1.00 11.53 97 THR F N 1
ATOM 17796 C CA . THR F 3 97 ? 118.834 218.431 152.072 1.00 11.76 97 THR F CA 1
ATOM 17797 C C . THR F 3 97 ? 118.333 217.125 151.509 1.00 11.96 97 THR F C 1
ATOM 17798 O O . THR F 3 97 ? 117.377 216.518 152.021 1.00 12.01 97 THR F O 1
ATOM 17802 N N . SER F 3 98 ? 118.895 216.711 150.388 1.00 11.66 98 SER F N 1
ATOM 17803 C CA . SER F 3 98 ? 118.408 215.536 149.725 1.00 11.16 98 SER F CA 1
ATOM 17804 C C . SER F 3 98 ? 118.489 214.314 150.596 1.00 11.83 98 SER F C 1
ATOM 17805 O O . SER F 3 98 ? 117.625 213.449 150.555 1.00 11.54 98 SER F O 1
ATOM 17810 N N . LEU F 3 99 ? 119.541 214.235 151.394 1.00 11.23 99 LEU F N 1
ATOM 17811 C CA . LEU F 3 99 ? 119.669 213.096 152.277 1.00 11.76 99 LEU F CA 1
ATOM 17812 C C . LEU F 3 99 ? 118.640 213.091 153.364 1.00 11.68 99 LEU F C 1
ATOM 17813 O O . LEU F 3 99 ? 118.539 212.094 154.046 1.00 13.95 99 LEU F O 1
ATOM 17818 N N . LEU F 3 100 ? 117.914 214.178 153.534 1.00 11.62 100 LEU F N 1
ATOM 17819 C CA . LEU F 3 100 ? 116.815 214.285 154.462 1.00 12.15 100 LEU F CA 1
ATOM 17820 C C . LEU F 3 100 ? 115.462 214.083 153.837 1.00 11.69 100 LEU F C 1
ATOM 17821 O O . LEU F 3 100 ? 114.457 214.176 154.508 1.00 12.30 100 LEU F O 1
ATOM 17826 N N . ILE F 3 101 ? 115.458 213.724 152.574 1.00 10.52 101 ILE F N 1
ATOM 17827 C CA . ILE F 3 101 ? 114.227 213.530 151.826 1.00 11.22 101 ILE F CA 1
ATOM 17828 C C . ILE F 3 101 ? 114.011 212.027 151.703 1.00 11.66 101 ILE F C 1
ATOM 17829 O O . ILE F 3 101 ? 114.834 211.300 151.163 1.00 11.24 101 ILE F O 1
ATOM 17834 N N . ALA F 3 102 ? 112.857 211.584 152.141 1.00 11.07 102 ALA F N 1
ATOM 17835 C CA . ALA F 3 102 ? 112.361 210.263 151.799 1.00 11.37 102 ALA F CA 1
ATOM 17836 C C . ALA F 3 102 ? 113.339 209.183 152.240 1.00 10.31 102 ALA F C 1
ATOM 17837 O O . ALA F 3 102 ? 113.707 209.131 153.389 1.00 11.68 102 ALA F O 1
ATOM 17839 N N . ASP F 3 103 ? 113.657 208.259 151.362 1.00 10.24 103 ASP F N 1
ATOM 17840 C CA . ASP F 3 103 ? 114.434 207.073 151.714 1.00 10.76 103 ASP F CA 1
ATOM 17841 C C . ASP F 3 103 ? 115.150 206.652 150.441 1.00 10.38 103 ASP F C 1
ATOM 17842 O O . ASP F 3 103 ? 114.969 207.284 149.417 1.00 10.32 103 ASP F O 1
ATOM 17847 N N . PRO F 3 104 ? 116.000 205.635 150.471 1.00 10.12 104 PRO F N 1
ATOM 17848 C CA . PRO F 3 104 ? 116.872 205.390 149.327 1.00 10.61 104 PRO F CA 1
ATOM 17849 C C . PRO F 3 104 ? 116.070 205.099 148.100 1.00 9.91 104 PRO F C 1
ATOM 17850 O O . PRO F 3 104 ? 116.392 205.575 147.027 1.00 10.70 104 PRO F O 1
ATOM 17854 N N . GLN F 3 105 ? 115.061 204.249 148.206 1.00 10.17 105 GLN F N 1
ATOM 17855 C CA . GLN F 3 105 ? 114.248 203.892 147.058 1.00 10.77 105 GLN F CA 1
ATOM 17856 C C . GLN F 3 105 ? 113.584 205.107 146.477 1.00 10.70 105 GLN F C 1
ATOM 17857 O O . GLN F 3 105 ? 113.534 205.273 145.273 1.00 10.86 105 GLN F O 1
ATOM 17863 N N . ILE F 3 106 ? 113.006 205.946 147.318 1.00 10.32 106 ILE F N 1
ATOM 17864 C CA . ILE F 3 106 ? 112.347 207.099 146.806 1.00 10.58 106 ILE F CA 1
ATOM 17865 C C . ILE F 3 106 ? 113.332 208.051 146.191 1.00 11.01 106 ILE F C 1
ATOM 17866 O O . ILE F 3 106 ? 113.047 208.636 145.168 1.00 11.95 106 ILE F O 1
ATOM 17871 N N . ARG F 3 107 ? 114.522 208.143 146.760 1.00 10.23 107 ARG F N 1
ATOM 17872 C CA . ARG F 3 107 ? 115.501 209.028 146.210 1.00 10.71 107 ARG F CA 1
ATOM 17873 C C . ARG F 3 107 ? 116.069 208.563 144.900 1.00 10.46 107 ARG F C 1
ATOM 17874 O O . ARG F 3 107 ? 116.556 209.396 144.136 1.00 11.28 107 ARG F O 1
ATOM 17882 N N . TYR F 3 108 ? 116.008 207.270 144.625 1.00 10.52 108 TYR F N 1
ATOM 17883 C CA . TYR F 3 108 ? 116.417 206.782 143.358 1.00 10.99 108 TYR F CA 1
ATOM 17884 C C . TYR F 3 108 ? 115.509 207.265 142.260 1.00 10.72 108 TYR F C 1
ATOM 17885 O O . TYR F 3 108 ? 115.938 207.364 141.131 1.00 11.33 108 TYR F O 1
ATOM 17894 N N . MET F 3 109 ? 114.246 207.475 142.579 1.00 10.62 109 MET F N 1
ATOM 17895 C CA . MET F 3 109 ? 113.237 207.817 141.597 1.00 10.87 109 MET F CA 1
ATOM 17896 C C . MET F 3 109 ? 112.842 209.265 141.624 1.00 10.73 109 MET F C 1
ATOM 17897 O O . MET F 3 109 ? 112.651 209.849 140.591 1.00 11.68 109 MET F O 1
ATOM 17902 N N . GLY F 3 110 ? 112.665 209.841 142.792 1.00 10.40 110 GLY F N 1
ATOM 17903 C CA . GLY F 3 110 ? 112.150 211.188 142.887 1.00 11.26 110 GLY F CA 1
ATOM 17904 C C . GLY F 3 110 ? 113.136 212.188 142.350 1.00 11.04 110 GLY F C 1
ATOM 17905 O O . GLY F 3 110 ? 114.339 212.043 142.468 1.00 11.31 110 GLY F O 1
ATOM 17906 N N . THR F 3 111 ? 112.584 213.193 141.696 1.00 10.60 111 THR F N 1
ATOM 17907 C CA . THR F 3 111 ? 113.380 214.173 140.979 1.00 10.79 111 THR F CA 1
ATOM 17908 C C . THR F 3 111 ? 113.304 215.523 141.655 1.00 11.11 111 THR F C 1
ATOM 17909 O O . THR F 3 111 ? 112.362 215.827 142.369 1.00 11.12 111 THR F O 1
ATOM 17913 N N . ILE F 3 112 ? 114.292 216.342 141.377 1.00 11.86 112 ILE F N 1
ATOM 17914 C CA . ILE F 3 112 ? 114.291 217.665 141.955 1.00 11.79 112 ILE F CA 1
ATOM 17915 C C . ILE F 3 112 ? 113.142 218.485 141.390 1.00 12.50 112 ILE F C 1
ATOM 17916 O O . ILE F 3 112 ? 112.505 219.248 142.106 1.00 12.35 112 ILE F O 1
ATOM 17921 N N . GLY F 3 113 ? 112.878 218.335 140.116 1.00 11.58 113 GLY F N 1
ATOM 17922 C CA . GLY F 3 113 ? 111.792 219.066 139.512 1.00 12.15 113 GLY F CA 1
ATOM 17923 C C . GLY F 3 113 ? 110.451 218.621 140.028 1.00 12.24 113 GLY F C 1
ATOM 17924 O O . GLY F 3 113 ? 109.567 219.453 140.249 1.00 12.43 113 GLY F O 1
ATOM 17925 N N . GLY F 3 114 ? 110.272 217.319 140.237 1.00 11.84 114 GLY F N 1
ATOM 17926 C CA . GLY F 3 114 ? 108.997 216.904 140.772 1.00 11.90 114 GLY F CA 1
ATOM 17927 C C . GLY F 3 114 ? 108.826 217.342 142.205 1.00 11.32 114 GLY F C 1
ATOM 17928 O O . GLY F 3 114 ? 107.729 217.669 142.625 1.00 13.25 114 GLY F O 1
ATOM 17929 N N . ASN F 3 115 ? 109.933 217.417 142.926 1.00 11.58 115 ASN F N 1
ATOM 17930 C CA . ASN F 3 115 ? 109.880 217.892 144.290 1.00 11.60 115 ASN F CA 1
ATOM 17931 C C . ASN F 3 115 ? 109.502 219.379 144.314 1.00 12.27 115 ASN F C 1
ATOM 17932 O O . ASN F 3 115 ? 108.724 219.808 145.142 1.00 13.18 115 ASN F O 1
ATOM 17937 N N . ALA F 3 116 ? 110.002 220.123 143.345 1.00 13.19 116 ALA F N 1
ATOM 17938 C CA . ALA F 3 116 ? 109.788 221.544 143.299 1.00 12.75 116 ALA F CA 1
ATOM 17939 C C . ALA F 3 116 ? 108.444 221.898 142.690 1.00 13.31 116 ALA F C 1
ATOM 17940 O O . ALA F 3 116 ? 107.914 222.976 142.965 1.00 16.58 116 ALA F O 1
ATOM 17942 N N . ALA F 3 117 ? 107.999 221.135 141.720 1.00 13.94 117 ALA F N 1
ATOM 17943 C CA . ALA F 3 117 ? 106.774 221.448 141.040 1.00 20.66 117 ALA F CA 1
ATOM 17944 C C . ALA F 3 117 ? 105.579 220.892 141.872 1.00 21.13 117 ALA F C 1
ATOM 17945 O O . ALA F 3 117 ? 104.462 221.278 141.733 1.00 21.28 117 ALA F O 1
ATOM 17947 N N . ASN F 3 118 ? 105.811 219.901 142.743 1.00 22.98 118 ASN F N 1
ATOM 17948 C CA . ASN F 3 118 ? 104.697 219.185 143.374 1.00 32.08 118 ASN F CA 1
ATOM 17949 C C . ASN F 3 118 ? 103.638 220.148 144.001 1.00 22.39 118 ASN F C 1
ATOM 17950 O O . ASN F 3 118 ? 102.434 219.933 143.854 1.00 24.96 118 ASN F O 1
ATOM 17955 N N . GLY F 3 119 ? 104.075 221.227 144.647 1.00 29.20 119 GLY F N 1
ATOM 17956 C CA . GLY F 3 119 ? 103.229 222.039 145.494 1.00 20.00 119 GLY F CA 1
ATOM 17957 C C . GLY F 3 119 ? 102.676 221.323 146.728 1.00 20.26 119 GLY F C 1
ATOM 17958 O O . GLY F 3 119 ? 101.863 221.874 147.410 1.00 21.69 119 GLY F O 1
ATOM 17959 N N . ASP F 3 120 ? 103.329 220.297 147.238 1.00 35.06 120 ASP F N 1
ATOM 17960 C CA . ASP F 3 120 ? 103.000 219.949 148.637 1.00 42.05 120 ASP F CA 1
ATOM 17961 C C . ASP F 3 120 ? 103.959 220.618 149.560 1.00 30.60 120 ASP F C 1
ATOM 17962 O O . ASP F 3 120 ? 105.147 220.535 149.341 1.00 22.96 120 ASP F O 1
ATOM 17967 N N . PRO F 3 121 ? 103.460 221.398 150.515 1.00 23.50 121 PRO F N 1
ATOM 17968 C CA . PRO F 3 121 ? 104.371 222.112 151.407 1.00 18.59 121 PRO F CA 1
ATOM 17969 C C . PRO F 3 121 ? 105.212 221.104 152.163 1.00 18.26 121 PRO F C 1
ATOM 17970 O O . PRO F 3 121 ? 106.216 221.542 152.759 1.00 18.85 121 PRO F O 1
ATOM 17974 N N . GLY F 3 122 ? 104.889 219.793 152.109 1.00 17.93 122 GLY F N 1
ATOM 17975 C CA . GLY F 3 122 ? 105.760 218.852 152.745 1.00 14.19 122 GLY F CA 1
ATOM 17976 C C . GLY F 3 122 ? 107.096 218.773 152.051 1.00 12.88 122 GLY F C 1
ATOM 17977 O O . GLY F 3 122 ? 108.071 218.377 152.656 1.00 14.77 122 GLY F O 1
ATOM 17978 N N . ASN F 3 123 ? 107.143 219.016 150.746 1.00 12.47 123 ASN F N 1
ATOM 17979 C CA . ASN F 3 123 ? 108.384 218.782 150.078 1.00 11.55 123 ASN F CA 1
ATOM 17980 C C . ASN F 3 123 ? 109.470 219.684 150.607 1.00 12.01 123 ASN F C 1
ATOM 17981 O O . ASN F 3 123 ? 109.212 220.863 150.840 1.00 12.85 123 ASN F O 1
ATOM 17990 N N . ASP F 3 124 ? 110.692 219.197 150.662 1.00 11.60 124 ASP F N 1
ATOM 17991 C CA . ASP F 3 124 ? 111.820 219.945 151.175 1.00 11.78 124 ASP F CA 1
ATOM 17992 C C . ASP F 3 124 ? 112.478 220.855 150.183 1.00 11.65 124 ASP F C 1
ATOM 17993 O O . ASP F 3 124 ? 112.999 221.909 150.557 1.00 12.51 124 ASP F O 1
ATOM 17998 N N . MET F 3 125 ? 112.520 220.488 148.922 1.00 11.61 125 MET F N 1
ATOM 17999 C CA . MET F 3 125 ? 113.258 221.339 148.004 1.00 11.81 125 MET F CA 1
ATOM 18000 C C . MET F 3 125 ? 112.684 222.722 147.841 1.00 11.17 125 MET F C 1
ATOM 18001 O O . MET F 3 125 ? 113.452 223.645 147.670 1.00 12.35 125 MET F O 1
ATOM 18006 N N . PRO F 3 126 ? 111.367 222.917 147.842 1.00 11.61 126 PRO F N 1
ATOM 18007 C CA . PRO F 3 126 ? 110.847 224.264 147.599 1.00 11.65 126 PRO F CA 1
ATOM 18008 C C . PRO F 3 126 ? 111.471 225.327 148.464 1.00 11.35 126 PRO F C 1
ATOM 18009 O O . PRO F 3 126 ? 111.943 226.341 147.961 1.00 12.23 126 PRO F O 1
ATOM 18013 N N . ALA F 3 127 ? 111.453 225.147 149.763 1.00 11.48 127 ALA F N 1
ATOM 18014 C CA . ALA F 3 127 ? 111.979 226.203 150.615 1.00 12.00 127 ALA F CA 1
ATOM 18015 C C . ALA F 3 127 ? 113.486 226.303 150.490 1.00 12.19 127 ALA F C 1
ATOM 18016 O O . ALA F 3 127 ? 114.047 227.385 150.694 1.00 13.03 127 ALA F O 1
ATOM 18018 N N . LEU F 3 128 ? 114.162 225.200 150.173 1.00 11.64 128 LEU F N 1
ATOM 18019 C CA . LEU F 3 128 ? 115.565 225.294 149.916 1.00 11.89 128 LEU F CA 1
ATOM 18020 C C . LEU F 3 128 ? 115.796 226.182 148.719 1.00 12.14 128 LEU F C 1
ATOM 18021 O O . LEU F 3 128 ? 116.705 227.010 148.714 1.00 13.11 128 LEU F O 1
ATOM 18026 N N . MET F 3 129 ? 115.025 225.941 147.670 1.00 12.59 129 MET F N 1
ATOM 18027 C CA . MET F 3 129 ? 115.164 226.723 146.465 1.00 13.30 129 MET F CA 1
ATOM 18028 C C . MET F 3 129 ? 114.822 228.172 146.727 1.00 12.03 129 MET F C 1
ATOM 18029 O O . MET F 3 129 ? 115.503 229.045 146.213 1.00 13.46 129 MET F O 1
ATOM 18034 N N . GLN F 3 130 ? 113.860 228.458 147.594 1.00 12.56 130 GLN F N 1
ATOM 18035 C CA . GLN F 3 130 ? 113.592 229.826 148.005 1.00 13.13 130 GLN F CA 1
ATOM 18036 C C . GLN F 3 130 ? 114.788 230.415 148.746 1.00 12.78 130 GLN F C 1
ATOM 18037 O O . GLN F 3 130 ? 115.207 231.554 148.471 1.00 13.77 130 GLN F O 1
ATOM 18043 N N . CYS F 3 131 ? 115.337 229.662 149.691 1.00 12.76 131 CYS F N 1
ATOM 18044 C CA . CYS F 3 131 ? 116.518 230.089 150.374 1.00 13.51 131 CYS F CA 1
ATOM 18045 C C . CYS F 3 131 ? 117.634 230.474 149.433 1.00 13.79 131 CYS F C 1
ATOM 18046 O O . CYS F 3 131 ? 118.214 231.555 149.535 1.00 14.10 131 CYS F O 1
ATOM 18049 N N . LEU F 3 132 ? 117.872 229.613 148.457 1.00 13.05 132 LEU F N 1
ATOM 18050 C CA . LEU F 3 132 ? 118.949 229.797 147.511 1.00 13.68 132 LEU F CA 1
ATOM 18051 C C . LEU F 3 132 ? 118.623 230.856 146.458 1.00 13.49 132 LEU F C 1
ATOM 18052 O O . LEU F 3 132 ? 119.507 231.248 145.743 1.00 15.45 132 LEU F O 1
ATOM 18057 N N . GLY F 3 133 ? 117.375 231.303 146.404 1.00 13.54 133 GLY F N 1
ATOM 18058 C CA . GLY F 3 133 ? 116.929 232.256 145.408 1.00 14.29 133 GLY F CA 1
ATOM 18059 C C . GLY F 3 133 ? 117.012 231.660 144.036 1.00 13.59 133 GLY F C 1
ATOM 18060 O O . GLY F 3 133 ? 117.336 232.328 143.080 1.00 14.90 133 GLY F O 1
ATOM 18061 N N . ALA F 3 134 ? 116.624 230.405 143.956 1.00 13.79 134 ALA F N 1
ATOM 18062 C CA . ALA F 3 134 ? 116.589 229.694 142.691 1.00 12.87 134 ALA F CA 1
ATOM 18063 C C . ALA F 3 134 ? 115.480 230.230 141.816 1.00 12.54 134 ALA F C 1
ATOM 18064 O O . ALA F 3 134 ? 114.441 230.680 142.280 1.00 14.08 134 ALA F O 1
ATOM 18066 N N . ALA F 3 135 ? 115.682 230.029 140.523 1.00 13.70 135 ALA F N 1
ATOM 18067 C CA . ALA F 3 135 ? 114.706 230.342 139.514 1.00 14.99 135 ALA F CA 1
ATOM 18068 C C . ALA F 3 135 ? 114.307 229.073 138.815 1.00 15.30 135 ALA F C 1
ATOM 18069 O O . ALA F 3 135 ? 115.127 228.188 138.596 1.00 15.40 135 ALA F O 1
ATOM 18071 N N . TYR F 3 136 ? 113.020 228.967 138.542 1.00 13.19 136 TYR F N 1
ATOM 18072 C CA . TYR F 3 136 ? 112.495 227.814 137.876 1.00 14.34 136 TYR F CA 1
ATOM 18073 C C . TYR F 3 136 ? 112.251 228.168 136.458 1.00 13.82 136 TYR F C 1
ATOM 18074 O O . TYR F 3 136 ? 111.581 229.146 136.149 1.00 15.12 136 TYR F O 1
ATOM 18083 N N . GLU F 3 137 ? 112.861 227.403 135.578 1.00 14.19 137 GLU F N 1
ATOM 18084 C CA . GLU F 3 137 ? 112.687 227.548 134.169 1.00 14.96 137 GLU F CA 1
ATOM 18085 C C . GLU F 3 137 ? 111.539 226.683 133.730 1.00 14.96 137 GLU F C 1
ATOM 18086 O O . GLU F 3 137 ? 111.524 225.482 133.976 1.00 14.88 137 GLU F O 1
ATOM 18092 N N . LEU F 3 138 ? 110.531 227.327 133.164 1.00 14.89 138 LEU F N 1
ATOM 18093 C CA . LEU F 3 138 ? 109.323 226.691 132.719 1.00 15.89 138 LEU F CA 1
ATOM 18094 C C . LEU F 3 138 ? 109.251 226.841 131.235 1.00 16.09 138 LEU F C 1
ATOM 18095 O O . LEU F 3 138 ? 109.494 227.914 130.688 1.00 19.51 138 LEU F O 1
ATOM 18100 N N . THR F 3 139 ? 108.887 225.770 130.570 1.00 16.01 139 THR F N 1
ATOM 18101 C CA . THR F 3 139 ? 108.607 225.851 129.153 1.00 17.10 139 THR F CA 1
ATOM 18102 C C . THR F 3 139 ? 107.183 225.376 128.926 1.00 16.10 139 THR F C 1
ATOM 18103 O O . THR F 3 139 ? 106.802 224.283 129.370 1.00 17.20 139 THR F O 1
ATOM 18107 N N . GLY F 3 140 ? 106.447 226.133 128.118 1.00 19.98 140 GLY F N 1
ATOM 18108 C CA . GLY F 3 140 ? 105.084 225.758 127.813 1.00 18.87 140 GLY F CA 1
ATOM 18109 C C . GLY F 3 140 ? 104.844 226.025 126.363 1.00 22.82 140 GLY F C 1
ATOM 18110 O O . GLY F 3 140 ? 105.787 226.376 125.654 1.00 25.11 140 GLY F O 1
ATOM 18111 N N . PRO F 3 141 ? 103.573 225.996 125.981 1.00 26.62 141 PRO F N 1
ATOM 18112 C CA . PRO F 3 141 ? 103.155 226.260 124.611 1.00 25.23 141 PRO F CA 1
ATOM 18113 C C . PRO F 3 141 ? 103.360 227.708 124.190 1.00 37.50 141 PRO F C 1
ATOM 18114 O O . PRO F 3 141 ? 103.691 227.923 123.029 1.00 34.79 141 PRO F O 1
ATOM 18118 N N . GLU F 3 142 ? 103.550 228.595 125.156 1.00 34.13 142 GLU F N 1
ATOM 18119 C CA . GLU F 3 142 ? 103.829 229.987 124.837 1.00 28.51 142 GLU F CA 1
ATOM 18120 C C . GLU F 3 142 ? 105.324 230.308 124.923 1.00 32.65 142 GLU F C 1
ATOM 18121 O O . GLU F 3 142 ? 105.737 231.415 124.586 1.00 46.55 142 GLU F O 1
ATOM 18127 N N . GLY F 3 143 ? 106.141 229.308 125.238 1.00 27.79 143 GLY F N 1
ATOM 18128 C CA . GLY F 3 143 ? 107.581 229.503 125.274 1.00 28.37 143 GLY F CA 1
ATOM 18129 C C . GLY F 3 143 ? 108.131 229.393 126.688 1.00 25.28 143 GLY F C 1
ATOM 18130 O O . GLY F 3 143 ? 107.569 228.689 127.527 1.00 24.11 143 GLY F O 1
ATOM 18131 N N . ALA F 3 144 ? 109.365 229.848 126.865 1.00 21.11 144 ALA F N 1
ATOM 18132 C CA . ALA F 3 144 ? 110.047 229.745 128.135 1.00 19.25 144 ALA F CA 1
ATOM 18133 C C . ALA F 3 144 ? 109.703 230.927 128.996 1.00 20.44 144 ALA F C 1
ATOM 18134 O O . ALA F 3 144 ? 109.695 232.057 128.543 1.00 23.46 144 ALA F O 1
ATOM 18136 N N . ARG F 3 145 ? 109.625 230.685 130.294 1.00 18.77 145 ARG F N 1
ATOM 18137 C CA . ARG F 3 145 ? 109.694 231.774 131.220 1.00 20.58 145 ARG F CA 1
ATOM 18138 C C . ARG F 3 145 ? 110.306 231.297 132.475 1.00 18.09 145 ARG F C 1
ATOM 18139 O O . ARG F 3 145 ? 110.631 230.125 132.637 1.00 17.91 145 ARG F O 1
ATOM 18147 N N . ILE F 3 146 ? 110.603 232.237 133.323 1.00 17.60 146 ILE F N 1
ATOM 18148 C CA . ILE F 3 146 ? 111.272 231.968 134.563 1.00 15.23 146 ILE F CA 1
ATOM 18149 C C . ILE F 3 146 ? 110.386 232.486 135.666 1.00 17.17 146 ILE F C 1
ATOM 18150 O O . ILE F 3 146 ? 109.954 233.630 135.632 1.00 19.91 146 ILE F O 1
ATOM 18155 N N . VAL F 3 147 ? 110.213 231.672 136.686 1.00 14.26 147 VAL F N 1
ATOM 18156 C CA . VAL F 3 147 ? 109.516 232.086 137.867 1.00 14.54 147 VAL F CA 1
ATOM 18157 C C . VAL F 3 147 ? 110.443 231.836 139.014 1.00 13.89 147 VAL F C 1
ATOM 18158 O O . VAL F 3 147 ? 110.974 230.732 139.161 1.00 15.62 147 VAL F O 1
ATOM 18162 N N . ALA F 3 148 ? 110.705 232.859 139.805 1.00 14.24 148 ALA F N 1
ATOM 18163 C CA . ALA F 3 148 ? 111.483 232.652 141.003 1.00 13.57 148 ALA F CA 1
ATOM 18164 C C . ALA F 3 148 ? 110.809 231.619 141.872 1.00 12.36 148 ALA F C 1
ATOM 18165 O O . ALA F 3 148 ? 109.614 231.668 142.080 1.00 13.33 148 ALA F O 1
ATOM 18167 N N . ALA F 3 149 ? 111.602 230.788 142.535 1.00 12.06 149 ALA F N 1
ATOM 18168 C CA . ALA F 3 149 ? 111.066 229.873 143.488 1.00 12.50 149 ALA F CA 1
ATOM 18169 C C . ALA F 3 149 ? 110.269 230.621 144.527 1.00 11.67 149 ALA F C 1
ATOM 18170 O O . ALA F 3 149 ? 109.261 230.139 145.030 1.00 13.16 149 ALA F O 1
ATOM 18172 N N . ARG F 3 150 ? 110.761 231.796 144.892 1.00 11.89 150 ARG F N 1
ATOM 18173 C CA . ARG F 3 150 ? 110.096 232.592 145.910 1.00 13.17 150 ARG F CA 1
ATOM 18174 C C . ARG F 3 150 ? 108.696 233.005 145.516 1.00 13.34 150 ARG F C 1
ATOM 18175 O O . ARG F 3 150 ? 107.853 233.259 146.348 1.00 13.69 150 ARG F O 1
ATOM 18183 N N . ASP F 3 151 ? 108.434 233.018 144.230 1.00 13.60 151 ASP F N 1
ATOM 18184 C CA . ASP F 3 151 ? 107.147 233.435 143.700 1.00 13.65 151 ASP F CA 1
ATOM 18185 C C . ASP F 3 151 ? 106.286 232.276 143.216 1.00 12.22 151 ASP F C 1
ATOM 18186 O O . ASP F 3 151 ? 105.208 232.479 142.683 1.00 13.72 151 ASP F O 1
ATOM 18191 N N . TYR F 3 152 ? 106.743 231.047 143.367 1.00 13.16 152 TYR F N 1
ATOM 18192 C CA . TYR F 3 152 ? 106.176 229.935 142.638 1.00 13.46 152 TYR F CA 1
ATOM 18193 C C . TYR F 3 152 ? 104.995 229.307 143.354 1.00 12.88 152 TYR F C 1
ATOM 18194 O O . TYR F 3 152 ? 104.242 228.557 142.741 1.00 14.47 152 TYR F O 1
ATOM 18203 N N . TYR F 3 153 ? 104.926 229.456 144.657 1.00 13.01 153 TYR F N 1
ATOM 18204 C CA . TYR F 3 153 ? 104.032 228.630 145.455 1.00 12.74 153 TYR F CA 1
ATOM 18205 C C . TYR F 3 153 ? 102.935 229.455 146.045 1.00 13.60 153 TYR F C 1
ATOM 18206 O O . TYR F 3 153 ? 103.193 230.446 146.711 1.00 14.60 153 TYR F O 1
ATOM 18215 N N . GLN F 3 154 ? 101.699 229.056 145.781 1.00 14.21 154 GLN F N 1
ATOM 18216 C CA . GLN F 3 154 ? 100.559 229.752 146.324 1.00 15.36 154 GLN F CA 1
ATOM 18217 C C . GLN F 3 154 ? 99.790 228.961 147.335 1.00 19.08 154 GLN F C 1
ATOM 18218 O O . GLN F 3 154 ? 99.202 229.560 148.228 1.00 21.92 154 GLN F O 1
ATOM 18224 N N . GLY F 3 155 ? 99.920 227.653 147.351 1.00 14.93 155 GLY F N 1
ATOM 18225 C CA . GLY F 3 155 ? 99.131 226.901 148.298 1.00 20.09 155 GLY F CA 1
ATOM 18226 C C . GLY F 3 155 ? 99.385 225.453 148.040 1.00 16.67 155 GLY F C 1
ATOM 18227 O O . GLY F 3 155 ? 100.188 225.099 147.170 1.00 20.24 155 GLY F O 1
ATOM 18228 N N . ALA F 3 156 ? 98.685 224.611 148.769 1.00 20.81 156 ALA F N 1
ATOM 18229 C CA . ALA F 3 156 ? 98.810 223.184 148.611 1.00 21.54 156 ALA F CA 1
ATOM 18230 C C . ALA F 3 156 ? 98.396 222.851 147.190 1.00 19.40 156 ALA F C 1
ATOM 18231 O O . ALA F 3 156 ? 97.261 223.068 146.802 1.00 23.00 156 ALA F O 1
ATOM 18233 N N . TYR F 3 157 ? 99.332 222.303 146.436 1.00 19.62 157 TYR F N 1
ATOM 18234 C CA . TYR F 3 157 ? 99.130 221.955 145.032 1.00 19.78 157 TYR F CA 1
ATOM 18235 C C . TYR F 3 157 ? 98.778 223.137 144.160 1.00 21.50 157 TYR F C 1
ATOM 18236 O O . TYR F 3 157 ? 98.078 222.978 143.161 1.00 27.08 157 TYR F O 1
ATOM 18245 N N . PHE F 3 158 ? 99.120 224.318 144.626 1.00 19.24 158 PHE F N 1
ATOM 18246 C CA . PHE F 3 158 ? 98.843 225.515 143.853 1.00 17.49 158 PHE F CA 1
ATOM 18247 C C . PHE F 3 158 ? 100.127 226.289 143.606 1.00 17.04 158 PHE F C 1
ATOM 18248 O O . PHE F 3 158 ? 100.752 226.772 144.540 1.00 16.83 158 PHE F O 1
ATOM 18256 N N . THR F 3 159 ? 100.560 226.303 142.352 1.00 16.92 159 THR F N 1
ATOM 18257 C CA . THR F 3 159 ? 101.818 226.903 141.989 1.00 15.85 159 THR F CA 1
ATOM 18258 C C . THR F 3 159 ? 101.628 227.745 140.758 1.00 15.31 159 THR F C 1
ATOM 18259 O O . THR F 3 159 ? 100.557 227.771 140.164 1.00 17.43 159 THR F O 1
ATOM 18263 N N . ALA F 3 160 ? 102.693 228.434 140.399 1.00 14.13 160 ALA F N 1
ATOM 18264 C CA . ALA F 3 160 ? 102.643 229.434 139.367 1.00 14.36 160 ALA F CA 1
ATOM 18265 C C . ALA F 3 160 ? 102.654 228.807 138.009 1.00 16.54 160 ALA F C 1
ATOM 18266 O O . ALA F 3 160 ? 102.486 229.522 137.050 1.00 17.41 160 ALA F O 1
ATOM 18268 N N . ILE F 3 161 ? 102.857 227.517 137.902 1.00 16.69 161 ILE F N 1
ATOM 18269 C CA . ILE F 3 161 ? 102.910 226.882 136.612 1.00 15.87 161 ILE F CA 1
ATOM 18270 C C . ILE F 3 161 ? 101.571 226.966 135.908 1.00 18.37 161 ILE F C 1
ATOM 18271 O O . ILE F 3 161 ? 100.520 227.117 136.520 1.00 19.17 161 ILE F O 1
ATOM 18276 N N . GLU F 3 162 ? 101.652 227.109 134.601 1.00 18.19 162 GLU F N 1
ATOM 18277 C CA . GLU F 3 162 ? 100.466 227.352 133.798 1.00 21.51 162 GLU F CA 1
ATOM 18278 C C . GLU F 3 162 ? 100.240 226.113 132.960 1.00 26.45 162 GLU F C 1
ATOM 18279 O O . GLU F 3 162 ? 101.107 225.226 132.895 1.00 20.82 162 GLU F O 1
ATOM 18285 N N . PRO F 3 163 ? 99.015 225.963 132.473 1.00 27.21 163 PRO F N 1
ATOM 18286 C CA . PRO F 3 163 ? 98.634 224.793 131.684 1.00 27.36 163 PRO F CA 1
ATOM 18287 C C . PRO F 3 163 ? 99.597 224.576 130.544 1.00 23.27 163 PRO F C 1
ATOM 18288 O O . PRO F 3 163 ? 100.064 225.552 129.943 1.00 25.27 163 PRO F O 1
ATOM 18292 N N . GLY F 3 164 ? 100.059 223.341 130.421 1.00 21.26 164 GLY F N 1
ATOM 18293 C CA . GLY F 3 164 ? 100.927 222.941 129.331 1.00 23.33 164 GLY F CA 1
ATOM 18294 C C . GLY F 3 164 ? 102.392 223.154 129.620 1.00 19.00 164 GLY F C 1
ATOM 18295 O O . GLY F 3 164 ? 103.226 222.788 128.819 1.00 20.14 164 GLY F O 1
ATOM 18296 N N . GLU F 3 165 ? 102.724 223.697 130.780 1.00 18.25 165 GLU F N 1
ATOM 18297 C CA . GLU F 3 165 ? 104.117 223.959 131.078 1.00 16.63 165 GLU F CA 1
ATOM 18298 C C . GLU F 3 165 ? 104.781 222.769 131.748 1.00 17.24 165 GLU F C 1
ATOM 18299 O O . GLU F 3 165 ? 104.196 222.100 132.596 1.00 16.84 165 GLU F O 1
ATOM 18305 N N . LEU F 3 166 ? 106.073 222.648 131.496 1.00 14.71 166 LEU F N 1
ATOM 18306 C CA . LEU F 3 166 ? 106.954 221.838 132.283 1.00 16.40 166 LEU F CA 1
ATOM 18307 C C . LEU F 3 166 ? 107.965 222.715 132.949 1.00 14.38 166 LEU F C 1
ATOM 18308 O O . LEU F 3 166 ? 108.492 223.641 132.346 1.00 15.94 166 LEU F O 1
ATOM 18313 N N . LEU F 3 167 ? 108.306 222.352 134.166 1.00 14.71 167 LEU F N 1
ATOM 18314 C CA . LEU F 3 167 ? 109.486 222.867 134.790 1.00 14.35 167 LEU F CA 1
ATOM 18315 C C . LEU F 3 167 ? 110.659 222.079 134.225 1.00 14.03 167 LEU F C 1
ATOM 18316 O O . LEU F 3 167 ? 110.708 220.839 134.322 1.00 15.12 167 LEU F O 1
ATOM 18321 N N . THR F 3 168 ? 111.553 222.770 133.535 1.00 14.58 168 THR F N 1
ATOM 18322 C CA . THR F 3 168 ? 112.592 222.054 132.818 1.00 14.45 168 THR F CA 1
ATOM 18323 C C . THR F 3 168 ? 113.894 222.040 133.573 1.00 13.68 168 THR F C 1
ATOM 18324 O O . THR F 3 168 ? 114.688 221.117 133.428 1.00 14.21 168 THR F O 1
ATOM 18328 N N . ALA F 3 169 ? 114.143 223.078 134.339 1.00 13.51 169 ALA F N 1
ATOM 18329 C CA . ALA F 3 169 ? 115.385 223.174 135.081 1.00 14.06 169 ALA F CA 1
ATOM 18330 C C . ALA F 3 169 ? 115.208 224.115 136.215 1.00 14.57 169 ALA F C 1
ATOM 18331 O O . ALA F 3 169 ? 114.341 224.989 136.199 1.00 14.50 169 ALA F O 1
ATOM 18333 N N . ILE F 3 170 ? 116.099 223.976 137.173 1.00 13.51 170 ILE F N 1
ATOM 18334 C CA . ILE F 3 170 ? 116.180 224.892 138.260 1.00 13.49 170 ILE F CA 1
ATOM 18335 C C . ILE F 3 170 ? 117.539 225.546 138.172 1.00 14.09 170 ILE F C 1
ATOM 18336 O O . ILE F 3 170 ? 118.570 224.876 138.080 1.00 13.47 170 ILE F O 1
ATOM 18341 N N . ARG F 3 171 ? 117.522 226.873 138.196 1.00 13.69 171 ARG F N 1
ATOM 18342 C CA . ARG F 3 171 ? 118.719 227.664 138.080 1.00 14.49 171 ARG F CA 1
ATOM 18343 C C . ARG F 3 171 ? 119.038 228.301 139.400 1.00 13.54 171 ARG F C 1
ATOM 18344 O O . ARG F 3 171 ? 118.227 229.027 139.974 1.00 15.24 171 ARG F O 1
ATOM 18352 N N . ILE F 3 172 ? 120.174 227.910 139.942 1.00 14.51 172 ILE F N 1
ATOM 18353 C CA . ILE F 3 172 ? 120.470 228.232 141.312 1.00 14.40 172 ILE F CA 1
ATOM 18354 C C . ILE F 3 172 ? 121.708 229.093 141.350 1.00 17.31 172 ILE F C 1
ATOM 18355 O O . ILE F 3 172 ? 122.801 228.630 141.031 1.00 15.57 172 ILE F O 1
ATOM 18360 N N . PRO F 3 173 ? 121.606 230.310 141.866 1.00 15.88 173 PRO F N 1
ATOM 18361 C CA . PRO F 3 173 ? 122.826 231.080 142.049 1.00 16.82 173 PRO F CA 1
ATOM 18362 C C . PRO F 3 173 ? 123.808 230.405 142.983 1.00 17.12 173 PRO F C 1
ATOM 18363 O O . PRO F 3 173 ? 123.451 229.839 144.035 1.00 19.72 173 PRO F O 1
ATOM 18367 N N . VAL F 3 174 ? 125.067 230.387 142.575 1.00 17.69 174 VAL F N 1
ATOM 18368 C CA . VAL F 3 174 ? 126.079 229.737 143.383 1.00 22.56 174 VAL F CA 1
ATOM 18369 C C . VAL F 3 174 ? 126.493 230.695 144.482 1.00 19.46 174 VAL F C 1
ATOM 18370 O O . VAL F 3 174 ? 127.054 231.739 144.226 1.00 20.81 174 VAL F O 1
ATOM 18374 N N . PRO F 3 175 ? 126.345 230.278 145.725 1.00 21.56 175 PRO F N 1
ATOM 18375 C CA . PRO F 3 175 ? 126.811 231.114 146.813 1.00 20.06 175 PRO F CA 1
ATOM 18376 C C . PRO F 3 175 ? 128.319 231.262 146.776 1.00 25.00 175 PRO F C 1
ATOM 18377 O O . PRO F 3 175 ? 129.013 230.456 146.172 1.00 25.17 175 PRO F O 1
ATOM 18381 N N . PRO F 3 176 ? 128.841 232.282 147.434 1.00 21.84 176 PRO F N 1
ATOM 18382 C CA . PRO F 3 176 ? 130.287 232.435 147.508 1.00 24.72 176 PRO F CA 1
ATOM 18383 C C . PRO F 3 176 ? 130.969 231.212 148.103 1.00 30.17 176 PRO F C 1
ATOM 18384 O O . PRO F 3 176 ? 130.422 230.521 148.973 1.00 24.34 176 PRO F O 1
ATOM 18388 N N . THR F 3 177 ? 132.183 230.958 147.626 1.00 28.59 177 THR F N 1
ATOM 18389 C CA . THR F 3 177 ? 133.039 229.965 148.256 1.00 42.24 177 THR F CA 1
ATOM 18390 C C . THR F 3 177 ? 133.161 230.297 149.730 1.00 31.28 177 THR F C 1
ATOM 18391 O O . THR F 3 177 ? 133.258 231.464 150.112 1.00 28.02 177 THR F O 1
ATOM 18395 N N . GLY F 3 178 ? 133.142 229.257 150.550 1.00 30.25 178 GLY F N 1
ATOM 18396 C CA . GLY F 3 178 ? 133.240 229.402 151.988 1.00 29.53 178 GLY F CA 1
ATOM 18397 C C . GLY F 3 178 ? 131.924 229.810 152.624 1.00 26.19 178 GLY F C 1
ATOM 18398 O O . GLY F 3 178 ? 131.881 230.069 153.821 1.00 29.60 178 GLY F O 1
ATOM 18399 N N . HIS F 3 179 ? 130.839 229.835 151.859 1.00 28.08 179 HIS F N 1
ATOM 18400 C CA . HIS F 3 179 ? 129.569 230.187 152.471 1.00 22.25 179 HIS F CA 1
ATOM 18401 C C . HIS F 3 179 ? 129.211 229.145 153.513 1.00 21.34 179 HIS F C 1
ATOM 18402 O O . HIS F 3 179 ? 129.618 227.988 153.413 1.00 23.66 179 HIS F O 1
ATOM 18409 N N . GLY F 3 180 ? 128.426 229.563 154.497 1.00 22.17 180 GLY F N 1
ATOM 18410 C CA . GLY F 3 180 ? 127.794 228.650 155.407 1.00 20.64 180 GLY F CA 1
ATOM 18411 C C . GLY F 3 180 ? 126.496 228.150 154.826 1.00 19.85 180 GLY F C 1
ATOM 18412 O O . GLY F 3 180 ? 125.789 228.876 154.135 1.00 20.81 180 GLY F O 1
ATOM 18413 N N . TYR F 3 181 ? 126.107 226.955 155.239 1.00 16.59 181 TYR F N 1
ATOM 18414 C CA . TYR F 3 181 ? 124.852 226.394 154.778 1.00 16.57 181 TYR F CA 1
ATOM 18415 C C . TYR F 3 181 ? 124.407 225.370 155.788 1.00 17.13 181 TYR F C 1
ATOM 18416 O O . TYR F 3 181 ? 125.231 224.755 156.446 1.00 17.22 181 TYR F O 1
ATOM 18425 N N . ALA F 3 182 ? 123.110 225.122 155.791 1.00 15.83 182 ALA F N 1
ATOM 18426 C CA . ALA F 3 182 ? 122.546 224.051 156.573 1.00 14.52 182 ALA F CA 1
ATOM 18427 C C . ALA F 3 182 ? 121.121 223.841 156.156 1.00 15.08 182 ALA F C 1
ATOM 18428 O O . ALA F 3 182 ? 120.396 224.807 155.901 1.00 14.93 182 ALA F O 1
ATOM 18430 N N . TYR F 3 183 ? 120.675 222.596 156.231 1.00 14.16 183 TYR F N 1
ATOM 18431 C CA . TYR F 3 183 ? 119.268 222.275 156.172 1.00 13.71 183 TYR F CA 1
ATOM 18432 C C . TYR F 3 183 ? 118.974 221.429 157.380 1.00 13.22 183 TYR F C 1
ATOM 18433 O O . TYR F 3 183 ? 119.585 220.393 157.583 1.00 14.54 183 TYR F O 1
ATOM 18442 N N . GLU F 3 184 ? 118.124 221.929 158.237 1.00 13.11 184 GLU F N 1
ATOM 18443 C CA . GLU F 3 184 ? 117.838 221.312 159.509 1.00 13.81 184 GLU F CA 1
ATOM 18444 C C . GLU F 3 184 ? 116.378 220.922 159.518 1.00 13.25 184 GLU F C 1
ATOM 18445 O O . GLU F 3 184 ? 115.506 221.762 159.387 1.00 13.54 184 GLU F O 1
ATOM 18451 N N . LYS F 3 185 ? 116.123 219.631 159.650 1.00 12.32 185 LYS F N 1
ATOM 18452 C CA . LYS F 3 185 ? 114.790 219.120 159.511 1.00 11.45 185 LYS F CA 1
ATOM 18453 C C . LYS F 3 185 ? 114.410 218.361 160.749 1.00 11.35 185 LYS F C 1
ATOM 18454 O O . LYS F 3 185 ? 115.163 217.533 161.249 1.00 13.33 185 LYS F O 1
ATOM 18460 N N . LEU F 3 186 ? 113.204 218.596 161.203 1.00 11.71 186 LEU F N 1
ATOM 18461 C CA . LEU F 3 186 ? 112.606 217.867 162.293 1.00 11.27 186 LEU F CA 1
ATOM 18462 C C . LEU F 3 186 ? 111.507 217.031 161.708 1.00 11.42 186 LEU F C 1
ATOM 18463 O O . LEU F 3 186 ? 110.680 217.548 160.987 1.00 11.93 186 LEU F O 1
ATOM 18468 N N . LYS F 3 187 ? 111.548 215.737 161.984 1.00 11.48 187 LYS F N 1
ATOM 18469 C CA . LYS F 3 187 ? 110.568 214.849 161.407 1.00 11.88 187 LYS F CA 1
ATOM 18470 C C . LYS F 3 187 ? 110.299 213.716 162.361 1.00 11.72 187 LYS F C 1
ATOM 18471 O O . LYS F 3 187 ? 111.079 213.466 163.252 1.00 13.20 187 LYS F O 1
ATOM 18477 N N . ARG F 3 188 ? 109.222 212.986 162.133 1.00 10.94 188 ARG F N 1
ATOM 18478 C CA . ARG F 3 188 ? 108.872 211.907 163.038 1.00 11.19 188 ARG F CA 1
ATOM 18479 C C . ARG F 3 188 ? 109.733 210.679 162.833 1.00 11.19 188 ARG F C 1
ATOM 18480 O O . ARG F 3 188 ? 109.896 209.895 163.745 1.00 11.96 188 ARG F O 1
ATOM 18488 N N . LYS F 3 189 ? 110.194 210.455 161.615 1.00 11.59 189 LYS F N 1
ATOM 18489 C CA . LYS F 3 189 ? 110.977 209.298 161.277 1.00 12.60 189 LYS F CA 1
ATOM 18490 C C . LYS F 3 189 ? 111.478 209.520 159.886 1.00 11.93 189 LYS F C 1
ATOM 18491 O O . LYS F 3 189 ? 111.016 210.417 159.185 1.00 13.61 189 LYS F O 1
ATOM 18497 N N . ILE F 3 190 ? 112.419 208.696 159.487 1.00 13.83 190 ILE F N 1
ATOM 18498 C CA . ILE F 3 190 ? 112.810 208.586 158.099 1.00 14.10 190 ILE F CA 1
ATOM 18499 C C . ILE F 3 190 ? 111.589 208.597 157.236 1.00 12.42 190 ILE F C 1
ATOM 18500 O O . ILE F 3 190 ? 110.655 207.834 157.410 1.00 15.68 190 ILE F O 1
ATOM 18505 N N . GLY F 3 191 ? 111.688 209.416 156.215 1.00 16.18 191 GLY F N 1
ATOM 18506 C CA . GLY F 3 191 ? 110.703 209.461 155.185 1.00 17.36 191 GLY F CA 1
ATOM 18507 C C . GLY F 3 191 ? 109.635 210.474 155.466 1.00 14.53 191 GLY F C 1
ATOM 18508 O O . GLY F 3 191 ? 108.852 210.744 154.611 1.00 16.37 191 GLY F O 1
ATOM 18509 N N . ASP F 3 192 ? 109.488 210.924 156.687 1.00 14.28 192 ASP F N 1
ATOM 18510 C CA . ASP F 3 192 ? 108.381 211.808 157.016 1.00 12.68 192 ASP F CA 1
ATOM 18511 C C . ASP F 3 192 ? 108.684 213.208 156.516 1.00 12.09 192 ASP F C 1
ATOM 18512 O O . ASP F 3 192 ? 109.797 213.714 156.572 1.00 13.61 192 ASP F O 1
ATOM 18517 N N . TYR F 3 193 ? 107.649 213.861 156.043 1.00 11.35 193 TYR F N 1
ATOM 18518 C CA . TYR F 3 193 ? 107.720 215.279 155.743 1.00 11.32 193 TYR F CA 1
ATOM 18519 C C . TYR F 3 193 ? 107.911 216.034 157.051 1.00 12.08 193 TYR F C 1
ATOM 18520 O O . TYR F 3 193 ? 107.483 215.579 158.123 1.00 12.54 193 TYR F O 1
ATOM 18529 N N . ALA F 3 194 ? 108.564 217.177 156.944 1.00 11.62 194 ALA F N 1
ATOM 18530 C CA . ALA F 3 194 ? 109.034 217.877 158.119 1.00 12.07 194 ALA F CA 1
ATOM 18531 C C . ALA F 3 194 ? 107.877 218.282 158.978 1.00 11.68 194 ALA F C 1
ATOM 18532 O O . ALA F 3 194 ? 106.927 218.923 158.540 1.00 12.45 194 ALA F O 1
ATOM 18534 N N . THR F 3 195 ? 108.075 218.115 160.268 1.00 11.84 195 THR F N 1
ATOM 18535 C CA . THR F 3 195 ? 107.356 218.905 161.232 1.00 11.49 195 THR F CA 1
ATOM 18536 C C . THR F 3 195 ? 107.659 220.379 161.028 1.00 12.96 195 THR F C 1
ATOM 18537 O O . THR F 3 195 ? 106.764 221.220 161.033 1.00 12.66 195 THR F O 1
ATOM 18541 N N . ALA F 3 196 ? 108.940 220.668 160.846 1.00 11.94 196 ALA F N 1
ATOM 18542 C CA . ALA F 3 196 ? 109.410 221.965 160.385 1.00 12.21 196 ALA F CA 1
ATOM 18543 C C . ALA F 3 196 ? 110.825 221.738 159.889 1.00 12.72 196 ALA F C 1
ATOM 18544 O O . ALA F 3 196 ? 111.530 220.830 160.378 1.00 12.31 196 ALA F O 1
ATOM 18546 N N . ALA F 3 197 ? 111.268 222.519 158.924 1.00 12.20 197 ALA F N 1
ATOM 18547 C CA . ALA F 3 197 ? 112.661 222.466 158.563 1.00 12.01 197 ALA F CA 1
ATOM 18548 C C . ALA F 3 197 ? 113.073 223.841 158.136 1.00 12.59 197 ALA F C 1
ATOM 18549 O O . ALA F 3 197 ? 112.233 224.646 157.704 1.00 12.58 197 ALA F O 1
ATOM 18551 N N . ALA F 3 198 ? 114.351 224.132 158.247 1.00 12.87 198 ALA F N 1
ATOM 18552 C CA . ALA F 3 198 ? 114.875 225.424 157.832 1.00 13.18 198 ALA F CA 1
ATOM 18553 C C . ALA F 3 198 ? 116.103 225.207 157.004 1.00 13.53 198 ALA F C 1
ATOM 18554 O O . ALA F 3 198 ? 116.961 224.358 157.276 1.00 14.78 198 ALA F O 1
ATOM 18556 N N . ALA F 3 199 ? 116.131 225.968 155.926 1.00 13.01 199 ALA F N 1
ATOM 18557 C CA . ALA F 3 199 ? 117.272 226.049 155.038 1.00 13.62 199 ALA F CA 1
ATOM 18558 C C . ALA F 3 199 ? 117.915 227.374 155.241 1.00 12.67 199 ALA F C 1
ATOM 18559 O O . ALA F 3 199 ? 117.235 228.383 155.220 1.00 14.71 199 ALA F O 1
ATOM 18561 N N . VAL F 3 200 ? 119.220 227.368 155.393 1.00 14.14 200 VAL F N 1
ATOM 18562 C CA . VAL F 3 200 ? 119.958 228.588 155.598 1.00 14.96 200 VAL F CA 1
ATOM 18563 C C . VAL F 3 200 ? 121.184 228.570 154.713 1.00 14.51 200 VAL F C 1
ATOM 18564 O O . VAL F 3 200 ? 121.948 227.612 154.705 1.00 15.03 200 VAL F O 1
ATOM 18568 N N . VAL F 3 201 ? 121.443 229.707 154.076 1.00 14.94 201 VAL F N 1
ATOM 18569 C CA . VAL F 3 201 ? 122.763 229.997 153.578 1.00 15.75 201 VAL F CA 1
ATOM 18570 C C . VAL F 3 201 ? 123.155 231.364 154.035 1.00 16.68 201 VAL F C 1
ATOM 18571 O O . VAL F 3 201 ? 122.324 232.248 154.180 1.00 20.37 201 VAL F O 1
ATOM 18578 N N . LEU F 3 202 ? 124.423 231.503 154.370 1.00 17.90 202 LEU F N 1
ATOM 18579 C CA . LEU F 3 202 ? 124.895 232.780 154.849 1.00 17.80 202 LEU F CA 1
ATOM 18580 C C . LEU F 3 202 ? 126.385 232.881 154.642 1.00 19.88 202 LEU F C 1
ATOM 18581 O O . LEU F 3 202 ? 127.027 231.892 154.271 1.00 22.42 202 LEU F O 1
ATOM 18586 N N . THR F 3 203 ? 126.863 234.112 154.575 1.00 20.76 203 THR F N 1
ATOM 18587 C CA . THR F 3 203 ? 128.282 234.321 154.471 1.00 24.09 203 THR F CA 1
ATOM 18588 C C . THR F 3 203 ? 128.687 235.269 155.560 1.00 31.53 203 THR F C 1
ATOM 18589 O O . THR F 3 203 ? 127.881 236.045 156.060 1.00 27.65 203 THR F O 1
ATOM 18593 N N . MET F 3 204 ? 129.958 235.196 155.905 1.00 25.42 204 MET F N 1
ATOM 18594 C CA . MET F 3 204 ? 130.510 235.969 156.992 1.00 28.72 204 MET F CA 1
ATOM 18595 C C . MET F 3 204 ? 131.703 236.737 156.485 1.00 33.54 204 MET F C 1
ATOM 18596 O O . MET F 3 204 ? 132.466 236.230 155.663 1.00 33.51 204 MET F O 1
ATOM 18605 N N . SER F 3 205 ? 131.992 237.822 157.188 1.00 32.78 205 SER F N 1
ATOM 18606 C CA . SER F 3 205 ? 133.281 238.484 157.077 1.00 30.31 205 SER F CA 1
ATOM 18607 C C . SER F 3 205 ? 133.562 239.245 158.368 1.00 23.46 205 SER F C 1
ATOM 18608 O O . SER F 3 205 ? 132.680 239.924 158.904 1.00 32.08 205 SER F O 1
ATOM 18611 N N . GLY F 3 206 ? 134.746 239.024 158.936 1.00 35.53 206 GLY F N 1
ATOM 18612 C CA . GLY F 3 206 ? 135.185 239.755 160.116 1.00 49.83 206 GLY F CA 1
ATOM 18613 C C . GLY F 3 206 ? 134.337 239.436 161.333 1.00 50.29 206 GLY F C 1
ATOM 18614 O O . GLY F 3 206 ? 133.968 240.339 162.081 1.00 46.41 206 GLY F O 1
ATOM 18615 N N . GLY F 3 207 ? 133.755 238.244 161.321 1.00 46.31 207 GLY F N 1
ATOM 18616 C CA . GLY F 3 207 ? 132.928 237.797 162.426 1.00 45.26 207 GLY F CA 1
ATOM 18617 C C . GLY F 3 207 ? 131.533 238.384 162.348 1.00 42.09 207 GLY F C 1
ATOM 18618 O O . GLY F 3 207 ? 130.735 238.240 163.277 1.00 49.57 207 GLY F O 1
ATOM 18619 N N . LYS F 3 208 ? 131.180 238.883 161.169 1.00 33.04 208 LYS F N 1
ATOM 18620 C CA . LYS F 3 208 ? 129.857 239.438 160.958 1.00 43.90 208 LYS F CA 1
ATOM 18621 C C . LYS F 3 208 ? 129.232 238.913 159.680 1.00 28.96 208 LYS F C 1
ATOM 18622 O O . LYS F 3 208 ? 129.933 238.475 158.771 1.00 35.55 208 LYS F O 1
ATOM 18628 N N . CYS F 3 209 ? 127.944 238.633 159.794 1.00 31.10 209 CYS F N 1
ATOM 18629 C CA . CYS F 3 209 ? 127.186 238.083 158.697 1.00 30.21 209 CYS F CA 1
ATOM 18630 C C . CYS F 3 209 ? 127.010 239.146 157.620 1.00 24.85 209 CYS F C 1
ATOM 18631 O O . CYS F 3 209 ? 126.557 240.257 157.898 1.00 30.64 209 CYS F O 1
ATOM 18634 N N . VAL F 3 210 ? 127.370 238.782 156.398 1.00 27.75 210 VAL F N 1
ATOM 18635 C CA . VAL F 3 210 ? 127.297 239.675 155.258 1.00 36.56 210 VAL F CA 1
ATOM 18636 C C . VAL F 3 210 ? 126.039 239.416 154.447 1.00 22.83 210 VAL F C 1
ATOM 18637 O O . VAL F 3 210 ? 125.425 240.341 153.922 1.00 26.53 210 VAL F O 1
ATOM 18641 N N . THR F 3 211 ? 125.680 238.146 154.320 1.00 22.83 211 THR F N 1
ATOM 18642 C CA . THR F 3 211 ? 124.440 237.777 153.652 1.00 20.27 211 THR F CA 1
ATOM 18643 C C . THR F 3 211 ? 123.806 236.648 154.442 1.00 20.26 211 THR F C 1
ATOM 18644 O O . THR F 3 211 ? 124.515 235.833 155.011 1.00 22.24 211 THR F O 1
ATOM 18649 N N . ALA F 3 212 ? 122.482 236.560 154.386 1.00 19.10 212 ALA F N 1
ATOM 18650 C CA . ALA F 3 212 ? 121.782 235.426 154.950 1.00 17.93 212 ALA F CA 1
ATOM 18651 C C . ALA F 3 212 ? 120.488 235.248 154.218 1.00 16.83 212 ALA F C 1
ATOM 18652 O O . ALA F 3 212 ? 119.813 236.222 153.888 1.00 17.85 212 ALA F O 1
ATOM 18654 N N . SER F 3 213 ? 120.122 233.993 154.001 1.00 16.39 213 SER F N 1
ATOM 18655 C CA . SER F 3 213 ? 118.834 233.694 153.440 1.00 15.69 213 SER F CA 1
ATOM 18656 C C . SER F 3 213 ? 118.308 232.448 154.086 1.00 14.16 213 SER F C 1
ATOM 18657 O O . SER F 3 213 ? 119.049 231.496 154.302 1.00 15.85 213 SER F O 1
ATOM 18660 N N . ILE F 3 214 ? 117.016 232.471 154.335 1.00 15.64 214 ILE F N 1
ATOM 18661 C CA . ILE F 3 214 ? 116.350 231.454 155.102 1.00 15.68 214 ILE F CA 1
ATOM 18662 C C . ILE F 3 214 ? 115.104 230.983 154.402 1.00 14.56 214 ILE F C 1
ATOM 18663 O O . ILE F 3 214 ? 114.257 231.790 154.056 1.00 15.88 214 ILE F O 1
ATOM 18668 N N . GLY F 3 215 ? 114.953 229.680 154.246 1.00 14.29 215 GLY F N 1
ATOM 18669 C CA . GLY F 3 215 ? 113.699 229.096 153.817 1.00 13.61 215 GLY F CA 1
ATOM 18670 C C . GLY F 3 215 ? 113.133 228.249 154.921 1.00 12.43 215 GLY F C 1
ATOM 18671 O O . GLY F 3 215 ? 113.892 227.596 155.648 1.00 13.95 215 GLY F O 1
ATOM 18672 N N . LEU F 3 216 ? 111.814 228.169 154.969 1.00 12.84 216 LEU F N 1
ATOM 18673 C CA . LEU F 3 216 ? 111.120 227.334 155.940 1.00 12.90 216 LEU F CA 1
ATOM 18674 C C . LEU F 3 216 ? 110.229 226.347 155.244 1.00 13.09 216 LEU F C 1
ATOM 18675 O O . LEU F 3 216 ? 109.382 226.728 154.424 1.00 12.43 216 LEU F O 1
ATOM 18680 N N . THR F 3 217 ? 110.370 225.092 155.634 1.00 12.38 217 THR F N 1
ATOM 18681 C CA . THR F 3 217 ? 109.627 223.993 155.073 1.00 11.87 217 THR F CA 1
ATOM 18682 C C . THR F 3 217 ? 108.507 223.507 155.947 1.00 12.34 217 THR F C 1
ATOM 18683 O O . THR F 3 217 ? 108.712 223.239 157.118 1.00 12.93 217 THR F O 1
ATOM 18687 N N . ASN F 3 218 ? 107.372 223.308 155.295 1.00 12.43 218 ASN F N 1
ATOM 18688 C CA . ASN F 3 218 ? 106.199 222.647 155.839 1.00 12.16 218 ASN F CA 1
ATOM 18689 C C . ASN F 3 218 ? 105.654 223.286 157.078 1.00 13.19 218 ASN F C 1
ATOM 18690 O O . ASN F 3 218 ? 105.086 222.615 157.930 1.00 14.06 218 ASN F O 1
ATOM 18695 N N . VAL F 3 219 ? 105.717 224.625 157.103 1.00 13.19 219 VAL F N 1
ATOM 18696 C CA . VAL F 3 219 ? 105.157 225.365 158.225 1.00 13.31 219 VAL F CA 1
ATOM 18697 C C . VAL F 3 219 ? 104.237 226.451 157.730 1.00 14.03 219 VAL F C 1
ATOM 18698 O O . VAL F 3 219 ? 103.958 227.422 158.422 1.00 15.64 219 VAL F O 1
ATOM 18702 N N . ALA F 3 220 ? 103.620 226.163 156.612 1.00 14.14 220 ALA F N 1
ATOM 18703 C CA . ALA F 3 220 ? 102.567 226.972 156.036 1.00 14.40 220 ALA F CA 1
ATOM 18704 C C . ALA F 3 220 ? 102.029 226.105 154.925 1.00 15.00 220 ALA F C 1
ATOM 18705 O O . ALA F 3 220 ? 102.537 225.008 154.674 1.00 16.79 220 ALA F O 1
ATOM 18707 N N . ASN F 3 221 ? 101.082 226.623 154.165 1.00 15.69 221 ASN F N 1
ATOM 18708 C CA . ASN F 3 221 ? 100.549 225.837 153.069 1.00 17.34 221 ASN F CA 1
ATOM 18709 C C . ASN F 3 221 ? 101.466 225.906 151.868 1.00 15.86 221 ASN F C 1
ATOM 18710 O O . ASN F 3 221 ? 101.210 225.280 150.867 1.00 20.28 221 ASN F O 1
ATOM 18715 N N . THR F 3 222 ? 102.530 226.687 151.999 1.00 14.87 222 THR F N 1
ATOM 18716 C CA . THR F 3 222 ? 103.593 226.755 151.021 1.00 13.18 222 THR F CA 1
ATOM 18717 C C . THR F 3 222 ? 104.903 226.665 151.749 1.00 13.80 222 THR F C 1
ATOM 18718 O O . THR F 3 222 ? 104.947 226.959 152.917 1.00 13.75 222 THR F O 1
ATOM 18722 N N . PRO F 3 223 ? 105.997 226.432 151.047 1.00 12.69 223 PRO F N 1
ATOM 18723 C CA . PRO F 3 223 ? 107.280 226.877 151.561 1.00 13.48 223 PRO F CA 1
ATOM 18724 C C . PRO F 3 223 ? 107.241 228.347 151.858 1.00 13.41 223 PRO F C 1
ATOM 18725 O O . PRO F 3 223 ? 106.447 229.085 151.285 1.00 14.41 223 PRO F O 1
ATOM 18729 N N . LEU F 3 224 ? 108.167 228.780 152.674 1.00 13.41 224 LEU F N 1
ATOM 18730 C CA . LEU F 3 224 ? 108.284 230.186 152.977 1.00 14.67 224 LEU F CA 1
ATOM 18731 C C . LEU F 3 224 ? 109.705 230.619 152.821 1.00 13.96 224 LEU F C 1
ATOM 18732 O O . LEU F 3 224 ? 110.643 229.994 153.312 1.00 14.64 224 LEU F O 1
ATOM 18737 N N . TRP F 3 225 ? 109.850 231.801 152.226 1.00 13.66 225 TRP F N 1
ATOM 18738 C CA . TRP F 3 225 ? 111.115 232.485 152.282 1.00 14.62 225 TRP F CA 1
ATOM 18739 C C . TRP F 3 225 ? 111.026 233.513 153.384 1.00 15.70 225 TRP F C 1
ATOM 18740 O O . TRP F 3 225 ? 110.208 234.398 153.321 1.00 18.43 225 TRP F O 1
ATOM 18751 N N . ALA F 3 226 ? 111.911 233.425 154.348 1.00 14.93 226 ALA F N 1
ATOM 18752 C CA . ALA F 3 226 ? 111.840 234.258 155.508 1.00 16.45 226 ALA F CA 1
ATOM 18753 C C . ALA F 3 226 ? 112.731 235.471 155.310 1.00 16.09 226 ALA F C 1
ATOM 18754 O O . ALA F 3 226 ? 113.844 235.573 155.824 1.00 16.73 226 ALA F O 1
ATOM 18756 N N . GLU F 3 227 ? 112.239 236.385 154.494 1.00 14.63 227 GLU F N 1
ATOM 18757 C CA . GLU F 3 227 ? 113.057 237.477 154.031 1.00 16.18 227 GLU F CA 1
ATOM 18758 C C . GLU F 3 227 ? 113.500 238.358 155.174 1.00 18.54 227 GLU F C 1
ATOM 18759 O O . GLU F 3 227 ? 114.668 238.693 155.301 1.00 19.48 227 GLU F O 1
ATOM 18765 N N . GLU F 3 228 ? 112.547 238.718 156.018 1.00 19.35 228 GLU F N 1
ATOM 18766 C CA . GLU F 3 228 ? 112.861 239.584 157.148 1.00 22.66 228 GLU F CA 1
ATOM 18767 C C . GLU F 3 228 ? 113.830 238.937 158.092 1.00 20.71 228 GLU F C 1
ATOM 18768 O O . GLU F 3 228 ? 114.711 239.595 158.657 1.00 21.63 228 GLU F O 1
ATOM 18774 N N . ALA F 3 229 ? 113.621 237.650 158.323 1.00 19.57 229 ALA F N 1
ATOM 18775 C CA . ALA F 3 229 ? 114.472 236.925 159.264 1.00 17.05 229 ALA F CA 1
ATOM 18776 C C . ALA F 3 229 ? 115.918 236.900 158.769 1.00 20.53 229 ALA F C 1
ATOM 18777 O O . ALA F 3 229 ? 116.867 237.037 159.539 1.00 20.38 229 ALA F O 1
ATOM 18779 N N . GLY F 3 230 ? 116.106 236.733 157.472 1.00 18.90 230 GLY F N 1
ATOM 18780 C CA . GLY F 3 230 ? 117.456 236.734 156.947 1.00 19.90 230 GLY F CA 1
ATOM 18781 C C . GLY F 3 230 ? 118.073 238.105 157.084 1.00 23.70 230 GLY F C 1
ATOM 18782 O O . GLY F 3 230 ? 119.250 238.261 157.438 1.00 22.93 230 GLY F O 1
ATOM 18783 N N . LYS F 3 231 ? 117.284 239.116 156.749 1.00 24.87 231 LYS F N 1
ATOM 18784 C CA . LYS F 3 231 ? 117.789 240.479 156.743 1.00 26.09 231 LYS F CA 1
ATOM 18785 C C . LYS F 3 231 ? 118.313 240.859 158.111 1.00 26.23 231 LYS F C 1
ATOM 18786 O O . LYS F 3 231 ? 119.334 241.517 158.240 1.00 28.23 231 LYS F O 1
ATOM 18792 N N . VAL F 3 232 ? 117.632 240.400 159.142 1.00 27.65 232 VAL F N 1
ATOM 18793 C CA . VAL F 3 232 ? 117.965 240.866 160.454 1.00 24.99 232 VAL F CA 1
ATOM 18794 C C . VAL F 3 232 ? 119.286 240.270 160.901 1.00 27.06 232 VAL F C 1
ATOM 18795 O O . VAL F 3 232 ? 119.933 240.828 161.762 1.00 33.87 232 VAL F O 1
ATOM 18799 N N . LEU F 3 233 ? 119.706 239.150 160.311 1.00 29.00 233 LEU F N 1
ATOM 18800 C CA . LEU F 3 233 ? 120.998 238.549 160.663 1.00 28.05 233 LEU F CA 1
ATOM 18801 C C . LEU F 3 233 ? 122.146 239.383 160.096 1.00 26.00 233 LEU F C 1
ATOM 18802 O O . LEU F 3 233 ? 123.307 239.252 160.504 1.00 26.85 233 LEU F O 1
ATOM 18807 N N . VAL F 3 234 ? 121.871 240.047 158.984 1.00 27.77 234 VAL F N 1
ATOM 18808 C CA . VAL F 3 234 ? 122.949 240.678 158.251 1.00 30.77 234 VAL F CA 1
ATOM 18809 C C . VAL F 3 234 ? 123.517 241.827 159.063 1.00 31.58 234 VAL F C 1
ATOM 18810 O O . VAL F 3 234 ? 122.763 242.565 159.698 1.00 36.93 234 VAL F O 1
ATOM 18814 N N . GLY F 3 235 ? 124.836 241.815 159.233 1.00 36.96 235 GLY F N 1
ATOM 18815 C CA . GLY F 3 235 ? 125.524 242.851 159.980 1.00 32.45 235 GLY F CA 1
ATOM 18816 C C . GLY F 3 235 ? 125.728 242.446 161.424 1.00 34.54 235 GLY F C 1
ATOM 18817 O O . GLY F 3 235 ? 126.219 243.242 162.216 1.00 35.12 235 GLY F O 1
ATOM 18818 N N . THR F 3 236 ? 125.131 241.330 161.828 1.00 37.70 236 THR F N 1
ATOM 18819 C CA . THR F 3 236 ? 125.267 240.865 163.205 1.00 36.65 236 THR F CA 1
ATOM 18820 C C . THR F 3 236 ? 126.337 239.787 163.321 1.00 30.72 236 THR F C 1
ATOM 18821 O O . THR F 3 236 ? 126.733 239.183 162.316 1.00 36.90 236 THR F O 1
ATOM 18825 N N . ALA F 3 237 ? 126.688 239.448 164.562 1.00 40.55 237 ALA F N 1
ATOM 18826 C CA . ALA F 3 237 ? 127.663 238.397 164.825 1.00 35.35 237 ALA F CA 1
ATOM 18827 C C . ALA F 3 237 ? 126.981 237.029 164.861 1.00 45.84 237 ALA F C 1
ATOM 18828 O O . ALA F 3 237 ? 127.608 236.015 165.158 1.00 29.84 237 ALA F O 1
ATOM 18830 N N . LEU F 3 238 ? 125.709 236.997 164.487 1.00 32.51 238 LEU F N 1
ATOM 18831 C CA . LEU F 3 238 ? 124.914 235.777 164.603 1.00 29.59 238 LEU F CA 1
ATOM 18832 C C . LEU F 3 238 ? 124.968 235.284 166.035 1.00 34.93 238 LEU F C 1
ATOM 18833 O O . LEU F 3 238 ? 125.100 234.084 166.296 1.00 31.85 238 LEU F O 1
ATOM 18838 N N . ASP F 3 239 ? 124.765 236.220 166.949 1.00 41.32 239 ASP F N 1
ATOM 18839 C CA . ASP F 3 239 ? 124.674 235.903 168.358 1.00 33.89 239 ASP F CA 1
ATOM 18840 C C . ASP F 3 239 ? 123.218 235.761 168.763 1.00 30.61 239 ASP F C 1
ATOM 18841 O O . ASP F 3 239 ? 122.322 235.815 167.924 1.00 30.85 239 ASP F O 1
ATOM 18846 N N . LYS F 3 240 ? 122.982 235.587 170.057 1.00 41.34 240 LYS F N 1
ATOM 18847 C CA . LYS F 3 240 ? 121.665 235.207 170.535 1.00 35.83 240 LYS F CA 1
ATOM 18848 C C . LYS F 3 240 ? 120.628 236.287 170.241 1.00 33.05 240 LYS F C 1
ATOM 18849 O O . LYS F 3 240 ? 119.511 235.980 169.830 1.00 31.37 240 LYS F O 1
ATOM 18855 N N . PRO F 3 241 ? 120.980 237.551 170.451 1.00 37.83 241 PRO F N 1
ATOM 18856 C CA . PRO F 3 241 ? 120.065 238.638 170.098 1.00 44.32 241 PRO F CA 1
ATOM 18857 C C . PRO F 3 241 ? 119.677 238.554 168.630 1.00 27.73 241 PRO F C 1
ATOM 18858 O O . PRO F 3 241 ? 118.505 238.726 168.281 1.00 37.31 241 PRO F O 1
ATOM 18862 N N . ALA F 3 242 ? 120.668 238.351 167.773 1.00 30.15 242 ALA F N 1
ATOM 18863 C CA . ALA F 3 242 ? 120.419 238.334 166.342 1.00 28.80 242 ALA F CA 1
ATOM 18864 C C . ALA F 3 242 ? 119.524 237.142 166.005 1.00 25.81 242 ALA F C 1
ATOM 18865 O O . ALA F 3 242 ? 118.540 237.272 165.281 1.00 23.76 242 ALA F O 1
ATOM 18867 N N . LEU F 3 243 ? 119.850 235.973 166.536 1.00 22.76 243 LEU F N 1
ATOM 18868 C CA . LEU F 3 243 ? 119.062 234.795 166.255 1.00 23.76 243 LEU F CA 1
ATOM 18869 C C . LEU F 3 243 ? 117.654 234.930 166.812 1.00 25.28 243 LEU F C 1
ATOM 18870 O O . LEU F 3 243 ? 116.699 234.492 166.183 1.00 20.75 243 LEU F O 1
ATOM 18875 N N . ASP F 3 244 ? 117.501 235.532 167.983 1.00 24.29 244 ASP F N 1
ATOM 18876 C CA . ASP F 3 244 ? 116.158 235.703 168.505 1.00 26.17 244 ASP F CA 1
ATOM 18877 C C . ASP F 3 244 ? 115.314 236.534 167.548 1.00 20.15 244 ASP F C 1
ATOM 18878 O O . ASP F 3 244 ? 114.125 236.301 167.379 1.00 22.29 244 ASP F O 1
ATOM 18883 N N . LYS F 3 245 ? 115.905 237.588 167.021 1.00 23.24 245 LYS F N 1
ATOM 18884 C CA . LYS F 3 245 ? 115.160 238.460 166.132 1.00 23.61 245 LYS F CA 1
ATOM 18885 C C . LYS F 3 245 ? 114.789 237.714 164.865 1.00 21.45 245 LYS F C 1
ATOM 18886 O O . LYS F 3 245 ? 113.666 237.819 164.391 1.00 21.96 245 LYS F O 1
ATOM 18892 N N . ALA F 3 246 ? 115.715 236.908 164.355 1.00 18.78 246 ALA F N 1
ATOM 18893 C CA . ALA F 3 246 ? 115.453 236.128 163.158 1.00 20.30 246 ALA F CA 1
ATOM 18894 C C . ALA F 3 246 ? 114.352 235.098 163.432 1.00 18.00 246 ALA F C 1
ATOM 18895 O O . ALA F 3 246 ? 113.428 234.912 162.612 1.00 19.40 246 ALA F O 1
ATOM 18897 N N . VAL F 3 247 ? 114.438 234.449 164.580 1.00 18.27 247 VAL F N 1
ATOM 18898 C CA . VAL F 3 247 ? 113.415 233.501 164.930 1.00 17.85 247 VAL F CA 1
ATOM 18899 C C . VAL F 3 247 ? 112.054 234.169 164.989 1.00 17.82 247 VAL F C 1
ATOM 18900 O O . VAL F 3 247 ? 111.071 233.629 164.528 1.00 18.21 247 VAL F O 1
ATOM 18904 N N . ALA F 3 248 ? 111.987 235.349 165.586 1.00 18.35 248 ALA F N 1
ATOM 18905 C CA . ALA F 3 248 ? 110.709 236.018 165.713 1.00 18.70 248 ALA F CA 1
ATOM 18906 C C . ALA F 3 248 ? 110.163 236.251 164.322 1.00 18.12 248 ALA F C 1
ATOM 18907 O O . ALA F 3 248 ? 108.986 236.066 164.066 1.00 18.92 248 ALA F O 1
ATOM 18909 N N . LEU F 3 249 ? 110.997 236.806 163.456 1.00 17.34 249 LEU F N 1
ATOM 18910 C CA . LEU F 3 249 ? 110.527 237.175 162.139 1.00 17.88 249 LEU F CA 1
ATOM 18911 C C . LEU F 3 249 ? 110.156 235.991 161.277 1.00 18.00 249 LEU F C 1
ATOM 18912 O O . LEU F 3 249 ? 109.368 236.120 160.353 1.00 17.78 249 LEU F O 1
ATOM 18917 N N . ALA F 3 250 ? 110.824 234.870 161.509 1.00 16.80 250 ALA F N 1
ATOM 18918 C CA . ALA F 3 250 ? 110.518 233.617 160.834 1.00 17.33 250 ALA F CA 1
ATOM 18919 C C . ALA F 3 250 ? 109.238 233.003 161.376 1.00 15.16 250 ALA F C 1
ATOM 18920 O O . ALA F 3 250 ? 108.343 232.659 160.619 1.00 16.43 250 ALA F O 1
ATOM 18922 N N . GLU F 3 251 ? 109.130 232.898 162.695 1.00 16.53 251 GLU F N 1
ATOM 18923 C CA . GLU F 3 251 ? 107.902 232.365 163.249 1.00 15.90 251 GLU F CA 1
ATOM 18924 C C . GLU F 3 251 ? 106.698 233.141 162.773 1.00 16.48 251 GLU F C 1
ATOM 18925 O O . GLU F 3 251 ? 105.618 232.596 162.576 1.00 16.46 251 GLU F O 1
ATOM 18931 N N . ALA F 3 252 ? 106.839 234.470 162.750 1.00 16.42 252 ALA F N 1
ATOM 18932 C CA . ALA F 3 252 ? 105.731 235.352 162.455 1.00 16.88 252 ALA F CA 1
ATOM 18933 C C . ALA F 3 252 ? 105.079 235.051 161.126 1.00 19.97 252 ALA F C 1
ATOM 18934 O O . ALA F 3 252 ? 103.887 235.311 160.956 1.00 20.66 252 ALA F O 1
ATOM 18936 N N . ILE F 3 253 ? 105.852 234.528 160.173 1.00 17.34 253 ILE F N 1
ATOM 18937 C CA . ILE F 3 253 ? 105.269 234.252 158.870 1.00 19.41 253 ILE F CA 1
ATOM 18938 C C . ILE F 3 253 ? 104.736 232.823 158.727 1.00 16.45 253 ILE F C 1
ATOM 18939 O O . ILE F 3 253 ? 104.142 232.484 157.705 1.00 18.36 253 ILE F O 1
ATOM 18944 N N . THR F 3 254 ? 104.944 231.981 159.729 1.00 16.45 254 THR F N 1
ATOM 18945 C CA . THR F 3 254 ? 104.454 230.633 159.621 1.00 15.13 254 THR F CA 1
ATOM 18946 C C . THR F 3 254 ? 102.944 230.597 159.779 1.00 16.78 254 THR F C 1
ATOM 18947 O O . THR F 3 254 ? 102.385 231.424 160.487 1.00 19.49 254 THR F O 1
ATOM 18951 N N . ALA F 3 255 ? 102.344 229.494 159.340 1.00 15.52 255 ALA F N 1
ATOM 18952 C CA . ALA F 3 255 ? 100.942 229.224 159.579 1.00 18.33 255 ALA F CA 1
ATOM 18953 C C . ALA F 3 255 ? 100.718 227.732 159.382 1.00 15.94 255 ALA F C 1
ATOM 18954 O O . ALA F 3 255 ? 100.204 227.305 158.373 1.00 17.78 255 ALA F O 1
ATOM 18956 N N . PRO F 3 256 ? 101.307 226.932 160.246 1.00 15.16 256 PRO F N 1
ATOM 18957 C CA . PRO F 3 256 ? 101.400 225.498 159.981 1.00 15.26 256 PRO F CA 1
ATOM 18958 C C . PRO F 3 256 ? 100.074 224.798 160.138 1.00 15.12 256 PRO F C 1
ATOM 18959 O O . PRO F 3 256 ? 99.118 225.307 160.709 1.00 18.49 256 PRO F O 1
ATOM 18963 N N . ALA F 3 257 ? 100.014 223.622 159.546 1.00 14.69 257 ALA F N 1
ATOM 18964 C CA . ALA F 3 257 ? 98.908 222.722 159.723 1.00 16.71 257 ALA F CA 1
ATOM 18965 C C . ALA F 3 257 ? 99.031 222.104 161.091 1.00 15.50 257 ALA F C 1
ATOM 18966 O O . ALA F 3 257 ? 100.129 221.838 161.558 1.00 17.60 257 ALA F O 1
ATOM 18968 N N . SER F 3 258 ? 97.893 221.787 161.665 1.00 15.85 258 SER F N 1
ATOM 18969 C CA . SER F 3 258 ? 97.845 220.920 162.821 1.00 15.23 258 SER F CA 1
ATOM 18970 C C . SER F 3 258 ? 97.523 219.518 162.408 1.00 15.88 258 SER F C 1
ATOM 18971 O O . SER F 3 258 ? 96.473 219.271 161.835 1.00 17.99 258 SER F O 1
ATOM 18974 N N . ASP F 3 259 ? 98.511 218.648 162.497 1.00 15.61 259 ASP F N 1
ATOM 18975 C CA . ASP F 3 259 ? 98.283 217.303 162.039 1.00 14.61 259 ASP F CA 1
ATOM 18976 C C . ASP F 3 259 ? 99.043 216.341 162.927 1.00 14.64 259 ASP F C 1
ATOM 18977 O O . ASP F 3 259 ? 99.289 216.647 164.089 1.00 14.86 259 ASP F O 1
ATOM 18982 N N . GLY F 3 260 ? 99.337 215.162 162.434 1.00 12.72 260 GLY F N 1
ATOM 18983 C CA . GLY F 3 260 ? 100.025 214.173 163.233 1.00 15.00 260 GLY F CA 1
ATOM 18984 C C . GLY F 3 260 ? 101.397 214.600 163.701 1.00 13.20 260 GLY F C 1
ATOM 18985 O O . GLY F 3 260 ? 101.911 214.025 164.641 1.00 14.09 260 GLY F O 1
ATOM 18986 N N . ARG F 3 261 ? 101.974 215.600 163.058 1.00 13.05 261 ARG F N 1
ATOM 18987 C CA . ARG F 3 261 ? 103.247 216.116 163.457 1.00 13.68 261 ARG F CA 1
ATOM 18988 C C . ARG F 3 261 ? 103.133 217.077 164.603 1.00 14.85 261 ARG F C 1
ATOM 18989 O O . ARG F 3 261 ? 104.139 217.504 165.176 1.00 15.47 261 ARG F O 1
ATOM 18997 N N . GLY F 3 262 ? 101.903 217.396 164.962 1.00 14.64 262 GLY F N 1
ATOM 18998 C CA . GLY F 3 262 ? 101.671 218.282 166.073 1.00 13.51 262 GLY F CA 1
ATOM 18999 C C . GLY F 3 262 ? 100.920 219.503 165.636 1.00 13.66 262 GLY F C 1
ATOM 19000 O O . GLY F 3 262 ? 100.600 219.687 164.479 1.00 14.67 262 GLY F O 1
ATOM 19001 N N . PRO F 3 263 ? 100.508 220.262 166.618 1.00 14.60 263 PRO F N 1
ATOM 19002 C CA . PRO F 3 263 ? 99.660 221.417 166.379 1.00 14.92 263 PRO F CA 1
ATOM 19003 C C . PRO F 3 263 ? 100.466 222.584 165.898 1.00 14.58 263 PRO F C 1
ATOM 19004 O O . PRO F 3 263 ? 101.701 222.631 165.978 1.00 14.45 263 PRO F O 1
ATOM 19008 N N . ALA F 3 264 ? 99.748 223.493 165.268 1.00 14.58 264 ALA F N 1
ATOM 19009 C CA . ALA F 3 264 ? 100.390 224.608 164.617 1.00 14.95 264 ALA F CA 1
ATOM 19010 C C . ALA F 3 264 ? 101.375 225.352 165.500 1.00 15.63 264 ALA F C 1
ATOM 19011 O O . ALA F 3 264 ? 102.454 225.711 165.056 1.00 15.96 264 ALA F O 1
ATOM 19013 N N . GLU F 3 265 ? 101.038 225.551 166.766 1.00 16.85 265 GLU F N 1
ATOM 19014 C CA . GLU F 3 265 ? 101.917 226.301 167.624 1.00 17.88 265 GLU F CA 1
ATOM 19015 C C . GLU F 3 265 ? 103.251 225.611 167.869 1.00 16.47 265 GLU F C 1
ATOM 19016 O O . GLU F 3 265 ? 104.296 226.250 167.913 1.00 16.30 265 GLU F O 1
ATOM 19022 N N . TYR F 3 266 ? 103.233 224.289 167.892 1.00 15.85 266 TYR F N 1
ATOM 19023 C CA . TYR F 3 266 ? 104.465 223.568 168.048 1.00 13.95 266 TYR F CA 1
ATOM 19024 C C . TYR F 3 266 ? 105.297 223.759 166.808 1.00 13.96 266 TYR F C 1
ATOM 19025 O O . TYR F 3 266 ? 106.499 223.934 166.851 1.00 14.10 266 TYR F O 1
ATOM 19034 N N . ARG F 3 267 ? 104.652 223.593 165.683 1.00 13.87 267 ARG F N 1
ATOM 19035 C CA . ARG F 3 267 ? 105.397 223.629 164.448 1.00 14.29 267 ARG F CA 1
ATOM 19036 C C . ARG F 3 267 ? 105.999 225.007 164.183 1.00 14.65 267 ARG F C 1
ATOM 19037 O O . ARG F 3 267 ? 107.096 225.103 163.651 1.00 14.20 267 ARG F O 1
ATOM 19045 N N . THR F 3 268 ? 105.284 226.056 164.568 1.00 14.47 268 THR F N 1
ATOM 19046 C CA . THR F 3 268 ? 105.824 227.383 164.506 1.00 14.36 268 THR F CA 1
ATOM 19047 C C . THR F 3 268 ? 107.099 227.470 165.324 1.00 15.67 268 THR F C 1
ATOM 19048 O O . THR F 3 268 ? 108.136 227.964 164.854 1.00 15.01 268 THR F O 1
ATOM 19052 N N . LYS F 3 269 ? 107.043 226.984 166.552 1.00 16.10 269 LYS F N 1
ATOM 19053 C CA . LYS F 3 269 ? 108.226 227.032 167.364 1.00 13.92 269 LYS F CA 1
ATOM 19054 C C . LYS F 3 269 ? 109.343 226.187 166.776 1.00 14.16 269 LYS F C 1
ATOM 19055 O O . LYS F 3 269 ? 110.509 226.557 166.828 1.00 14.80 269 LYS F O 1
ATOM 19061 N N . MET F 3 270 ? 108.983 225.073 166.150 1.00 14.88 270 MET F N 1
ATOM 19062 C CA . MET F 3 270 ? 110.010 224.207 165.599 1.00 13.36 270 MET F CA 1
ATOM 19063 C C . MET F 3 270 ? 110.624 224.820 164.371 1.00 13.53 270 MET F C 1
ATOM 19064 O O . MET F 3 270 ? 111.818 224.629 164.145 1.00 13.75 270 MET F O 1
ATOM 19069 N N . ALA F 3 271 ? 109.869 225.650 163.655 1.00 14.23 271 ALA F N 1
ATOM 19070 C CA . ALA F 3 271 ? 110.483 226.398 162.584 1.00 14.39 271 ALA F CA 1
ATOM 19071 C C . ALA F 3 271 ? 111.601 227.266 163.162 1.00 16.62 271 ALA F C 1
ATOM 19072 O O . ALA F 3 271 ? 112.683 227.382 162.593 1.00 15.73 271 ALA F O 1
ATOM 19074 N N . GLY F 3 272 ? 111.311 227.923 164.273 1.00 16.03 272 GLY F N 1
ATOM 19075 C CA . GLY F 3 272 ? 112.312 228.730 164.930 1.00 15.92 272 GLY F CA 1
ATOM 19076 C C . GLY F 3 272 ? 113.525 227.933 165.392 1.00 15.03 272 GLY F C 1
ATOM 19077 O O . GLY F 3 272 ? 114.677 228.361 165.261 1.00 16.72 272 GLY F O 1
ATOM 19078 N N . VAL F 3 273 ? 113.279 226.787 165.999 1.00 15.51 273 VAL F N 1
ATOM 19079 C CA . VAL F 3 273 ? 114.388 226.005 166.504 1.00 16.51 273 VAL F CA 1
ATOM 19080 C C . VAL F 3 273 ? 115.229 225.478 165.352 1.00 15.16 273 VAL F C 1
ATOM 19081 O O . VAL F 3 273 ? 116.453 225.462 165.414 1.00 16.15 273 VAL F O 1
ATOM 19085 N N . MET F 3 274 ? 114.572 224.991 164.316 1.00 15.25 274 MET F N 1
ATOM 19086 C CA . MET F 3 274 ? 115.331 224.517 163.179 1.00 15.24 274 MET F CA 1
ATOM 19087 C C . MET F 3 274 ? 116.147 225.652 162.599 1.00 15.21 274 MET F C 1
ATOM 19088 O O . MET F 3 274 ? 117.278 225.454 162.181 1.00 16.03 274 MET F O 1
ATOM 19093 N N . LEU F 3 275 ? 115.541 226.829 162.519 1.00 16.00 275 LEU F N 1
ATOM 19094 C CA . LEU F 3 275 ? 116.258 227.983 162.046 1.00 17.40 275 LEU F CA 1
ATOM 19095 C C . LEU F 3 275 ? 117.500 228.203 162.872 1.00 17.02 275 LEU F C 1
ATOM 19096 O O . LEU F 3 275 ? 118.579 228.425 162.341 1.00 17.82 275 LEU F O 1
ATOM 19101 N N . ARG F 3 276 ? 117.328 228.296 164.181 1.00 18.42 276 ARG F N 1
ATOM 19102 C CA . ARG F 3 276 ? 118.478 228.549 165.031 1.00 19.84 276 ARG F CA 1
ATOM 19103 C C . ARG F 3 276 ? 119.571 227.542 164.760 1.00 19.70 276 ARG F C 1
ATOM 19104 O O . ARG F 3 276 ? 120.739 227.908 164.678 1.00 20.43 276 ARG F O 1
ATOM 19112 N N . ARG F 3 277 ? 119.202 226.264 164.701 1.00 17.07 277 ARG F N 1
ATOM 19113 C CA . ARG F 3 277 ? 120.196 225.235 164.581 1.00 17.81 277 ARG F CA 1
ATOM 19114 C C . ARG F 3 277 ? 120.836 225.301 163.223 1.00 16.41 277 ARG F C 1
ATOM 19115 O O . ARG F 3 277 ? 122.026 225.061 163.090 1.00 17.99 277 ARG F O 1
ATOM 19123 N N . ALA F 3 278 ? 120.038 225.611 162.213 1.00 16.18 278 ALA F N 1
ATOM 19124 C CA . ALA F 3 278 ? 120.596 225.727 160.892 1.00 16.34 278 ALA F CA 1
ATOM 19125 C C . ALA F 3 278 ? 121.548 226.927 160.811 1.00 17.76 278 ALA F C 1
ATOM 19126 O O . ALA F 3 278 ? 122.627 226.820 160.269 1.00 17.29 278 ALA F O 1
ATOM 19128 N N . VAL F 3 279 ? 121.179 228.041 161.423 1.00 18.42 279 VAL F N 1
ATOM 19129 C CA . VAL F 3 279 ? 122.077 229.202 161.398 1.00 18.89 279 VAL F CA 1
ATOM 19130 C C . VAL F 3 279 ? 123.362 228.838 162.128 1.00 20.78 279 VAL F C 1
ATOM 19131 O O . VAL F 3 279 ? 124.459 229.176 161.700 1.00 19.59 279 VAL F O 1
ATOM 19135 N N . GLU F 3 280 ? 123.245 228.188 163.270 1.00 21.92 280 GLU F N 1
ATOM 19136 C CA . GLU F 3 280 ? 124.452 227.789 163.977 1.00 22.16 280 GLU F CA 1
ATOM 19137 C C . GLU F 3 280 ? 125.361 226.912 163.118 1.00 20.17 280 GLU F C 1
ATOM 19138 O O . GLU F 3 280 ? 126.582 227.106 163.074 1.00 22.28 280 GLU F O 1
ATOM 19144 N N . ARG F 3 281 ? 124.793 225.911 162.454 1.00 22.06 281 ARG F N 1
ATOM 19145 C CA . ARG F 3 281 ? 125.642 225.040 161.669 1.00 22.12 281 ARG F CA 1
ATOM 19146 C C . ARG F 3 281 ? 126.197 225.788 160.476 1.00 20.45 281 ARG F C 1
ATOM 19147 O O . ARG F 3 281 ? 127.347 225.576 160.094 1.00 23.64 281 ARG F O 1
ATOM 19155 N N . ALA F 3 282 ? 125.380 226.652 159.887 1.00 19.41 282 ALA F N 1
ATOM 19156 C CA . ALA F 3 282 ? 125.841 227.451 158.772 1.00 18.70 282 ALA F CA 1
ATOM 19157 C C . ALA F 3 282 ? 126.987 228.349 159.204 1.00 19.76 282 ALA F C 1
ATOM 19158 O O . ALA F 3 282 ? 127.973 228.519 158.487 1.00 23.26 282 ALA F O 1
ATOM 19160 N N . LYS F 3 283 ? 126.816 228.982 160.350 1.00 21.17 283 LYS F N 1
ATOM 19161 C CA . LYS F 3 283 ? 127.819 229.903 160.859 1.00 21.13 283 LYS F CA 1
ATOM 19162 C C . LYS F 3 283 ? 129.148 229.191 161.026 1.00 25.93 283 LYS F C 1
ATOM 19163 O O . LYS F 3 283 ? 130.184 229.690 160.612 1.00 28.52 283 LYS F O 1
ATOM 19169 N N . ALA F 3 284 ? 129.106 227.993 161.597 1.00 25.57 284 ALA F N 1
ATOM 19170 C CA . ALA F 3 284 ? 130.329 227.227 161.812 1.00 33.97 284 ALA F CA 1
ATOM 19171 C C . ALA F 3 284 ? 130.966 226.815 160.482 1.00 28.11 284 ALA F C 1
ATOM 19172 O O . ALA F 3 284 ? 132.188 226.846 160.335 1.00 32.09 284 ALA F O 1
ATOM 19174 N N . ARG F 3 285 ? 130.135 226.530 159.484 1.00 28.05 285 ARG F N 1
ATOM 19175 C CA . ARG F 3 285 ? 130.646 226.206 158.158 1.00 28.86 285 ARG F CA 1
ATOM 19176 C C . ARG F 3 285 ? 131.244 227.423 157.461 1.00 27.86 285 ARG F C 1
ATOM 19177 O O . ARG F 3 285 ? 132.136 227.277 156.634 1.00 29.54 285 ARG F O 1
ATOM 19185 N N . ALA F 3 286 ? 130.643 228.589 157.683 1.00 28.76 286 ALA F N 1
ATOM 19186 C CA . ALA F 3 286 ? 131.025 229.798 156.968 1.00 26.05 286 ALA F CA 1
ATOM 19187 C C . ALA F 3 286 ? 132.453 230.174 157.317 1.00 34.76 286 ALA F C 1
ATOM 19188 O O . ALA F 3 286 ? 132.860 230.060 158.469 1.00 42.70 286 ALA F O 1
#

Radius of gyration: 43.7 Å; Cα contacts (8 Å, |Δi|>4): 7028; chains: 6; bounding box: 79×140×120 Å

Sequence (2492 aa):
KAHIELTINGHPVEALVEPRTLLIHFIREQQNLTGAHIGCDTSHCGACTVDLDGMSVKSCTMFAVQANGASITTIEGMAAPDGTLSALQEGFRMMHGLQCGYCTPGMIMRSHRLLQENPSPTEAEIRFGIGGNLCRCTGYQNIVKAIQYAAAKINGVPFEETVEPTSAERAEKLQGMGCKRKRVEDIRFTQGKGNYVDDVKLPGMLFGDFVRSSHAHARIKSIDTSKAKALPGVFAVLTAADLKPLNLHYMPTLAGDVQAVLADEKVLFQNQEVAFVVAKDRYVAADAIELVEVDYEPLPVLVDPFKAMEPDAPLLREDIKDKMTGAHGARKHHNHIFRWEIGDKEGTDATFAKAEVVSKDMFTYHRVHPSPLETCQCVASMDKIKGELTLWGTFQAPHVIRTVVSLISGLPEHKIHVIAPDIGGGFGNKVGAYSGYVCAVVASIVLGVPVKWVEDRMENLSTTSFARDYHMTTELAATKDGKILAMRCHVLADHGAFDACADPSKWPAGFMNICTGSYDMPVAHLAVDGVYTNKASGGVAYRCSFRVTEAVYAIERAIETLAQRLEMDSADLRIKNFIQPEQFPYMAPLGWEYDSGNYPLAMKKAMDTVGYHQLRAEQKAKQEAFKRGETREIMGIGISFFTEIVGAGPSKNCDILGVSMFDSAEIRIHPTGSVIARMGTKSQGQGHETTYAQIIATELGIPADDIMIEEGNTDTAPYGLGTYGSRSTPTAGAATAVAARKIKAKAQMIAAHMLEVHEGDLEWDVDRFRVKGLPEKFKTMKELAWASYNSPPPNLEPGLEAVNYYDPPNMTYPFGAYFCIMDIDVDTGVAKTRRFYALDDCGTRINPMIIEGQVHGGLTEAFAVAMGQEIRYDEQGNVLGASFMDFFLPTAVETPKWETDYTVTPSPHHPIGAKGVGESPHVGGVPCFSNAVNDAYAFLNAGHIQMPHDAWRLWKVGEQLGLHVMIPGSFDYHRPKSIADAVALLTKLGEDARPLAGGHSLIPIMKTRLATPEHLVDLRDIGDLVGIREEGTDVVIGAMTTQHALIGSDFLAAKLPIIRETSSLLIADPQIRYMGTIGGNAANGDPGNDMPALMQCLGAAYELTGPEGARIVAARDYYQGAYFTAIEPGELLTAIRIPVPPTGHGYAYEKLKRKIGDYATAAAAVVLTMSGGKCVTASIGLTNVANTPLWAEEAGKVLVGTALDKPALDKAVALAEAITAPASDGRGPAEYRTKMAGVMLLRRAVERAKARAAKAHIELTINGHPVEALVEPRTLLIHFIREQQNLTGAHIGCDTSHCGACTVDLDGMSVKSCTMFAVQANGASSITTIEGMAAPDGTLSALQEGFRMMHGLQCGYCTPGMIMRSHRLLQENPSPTEAEIRFGIGGNLCRCTGYQNIVKAIQYAAAKINGVPRAEKLQGMGCKRKRVEDIRFTQGKGNYVDDVKLPGMLFGDFVRSSHAHARIKSIDTSKAKALPGVFAVLTAADLKPLNLHYMPTLAGDVQAVLADEKVLFQNQEVAFVVAKDRYVAADAIELVEVDYEPLPVLVDPFKAMEPDAPLLREDIKDKMTGAHGARKHHNHIFRWEIGDKEGTDATFAKAEVVSKDMFTYHRVHPSPLETCQCVASMDKIKGELTLWGTFQAPHVIRTVVSLISGLPEHKIHVIAPDIGGGFGNKVGAYSGYVCAVVASIVLGVPVKWVEDRMENLSTTSFARDYHMTTELAATKDGKILAMRCHVLADHGAFDACADPSKWPAGFMNICTGSYDMPVAHLAVDGVYTNKASGGVAYRCSFRVTEAVYAIERAIETLAQRLEMDSADLRIKNFIQPEQFPYMAPLGWEYDSGNYPLAMKKAMDTVGYHQLRAEQKAKQEAFKRGETREIMGIGISFFTEIVGAGPSKNCDILGVSMFDSAEIRIHPTGSVIARMGTKSQGQGHETTYAQIIATELGIPADDIMIEEGNTDTAPYGLGTYGSRSTPTAGAATAVAARKIKAKAQMIAAHMLEVHEGDLEWDVDRFRVKGLPEKFKTMKELAWASYNSPPPNLEPGLEAVNYYDPPNMTYPFGAYFCIMDIDVDTGVAKKTRRFYALDDCGTRINPMIIEGQVHGGLTEAFAVAMGQEIRYDEQGNVLGASFMDFFLPTAVETPKWETDYTVTPSPHHPIGAKGVGESPHVGGVPCFSNAVNDAYAFLNAGHIQMPHDAWRLWKVGEQLGLHVMIPGSFDYHRPKSIADAVALLTKLGEDARPLAGGHSLIPIMKTRLATPEHLVDLRDIGDLVGIREEGTDVVIGAMTTQHALIGSDFLAAKLPIIRETSLLIADPQIRYMGTIGGNAANGDPGNDMPALMQCLGAAYELTGPEGARIVAARDYYQGAYFTAIEPGELLTAIRIPVPPTGHGYAYEKLKRKIGDYATAAAAVVLTMSGGKCVTASIGLTNVANTPLWAEEAGKVLVGTALDKPALDKAVALAEAITAPASDGRGPAEYRTKMAGVMLRRAVERAKARA

Solvent-accessible surface area: 77184 Å² total; per-residue (Å²): 163,28,95,2,92,10,44,4,32,65,120,122,18,116,16,98,1,78,20,17,15,0,0,0,4,0,0,4,52,78,54,88,34,21,0,4,4,36,1,4,11,24,8,30,3,1,1,3,1,0,8,1,69,35,39,0,0,0,0,4,0,3,0,0,3,6,0,59,65,2,61,3,35,0,2,47,30,24,27,34,150,118,47,76,34,24,20,5,0,47,0,0,69,61,46,1,0,0,6,6,2,10,8,0,2,0,0,0,2,4,0,50,40,7,7,115,70,40,70,53,4,44,40,73,78,0,17,67,5,0,3,0,2,2,9,14,5,1,0,0,35,2,0,5,78,0,0,29,52,0,7,28,129,105,50,68,88,101,119,71,202,138,147,156,38,77,48,74,82,14,45,136,144,10,64,5,59,37,32,127,4,58,2,58,5,0,44,35,10,0,12,4,92,9,59,4,0,10,16,9,74,51,121,51,36,16,13,0,16,6,10,38,0,68,54,4,4,0,101,20,82,61,41,58,18,66,106,0,112,81,50,111,22,20,110,14,4,10,17,5,74,63,0,93,107,90,110,12,17,51,9,61,10,19,8,43,19,50,12,4,0,0,1,38,120,21,0,6,0,21,17,0,9,0,0,0,0,0,0,119,52,22,24,21,0,18,30,0,26,104,55,13,89,30,68,37,61,94,29,98,41,7,20,47,11,108,110,0,54,68,131,125,10,26,59,0,0,83,67,20,64,136,117,91,82,25,59,34,33,72,10,142,26,40,0,1,9,0,102,38,83,46,31,66,91,134,23,0,42,41,29,12,86,152,22,98,24,66,2,115,20,68,0,19,0,18,9,0,0,0,0,0,2,0,7,0,2,0,0,0,20,13,51,115,56,84,26,31,0,34,0,48,0,0,0,3,0,0,2,10,4,2,9,23,13,9,110,35,36,62,31,43,1,5,50,0,20,0,28,2,14,16,4,0,0,1,29,14,0,0,16,20,30,27,3,0,4,9,0,0,7,3,0,0,47,89,52,27,46,11,0,1,2,20,4,42,2,72,13,0,3,0,5,3,13,2,0,0,10,0,19,0,35,0,14,0,0,0,39,131,110,0,94,5,52,0,0,62,2,60,0,14,0,0,0,0,0,2,2,28,1,13,3,1,36,111,22,5,0,0,1,0,2,1,1,0,1,0,0,56,3,100,18,0,8,0,4,0,8,0,0,5,0,0,16,2,8,3,0,14,5,2,18,2,3,9,0,0,0,0,0,0,0,0,1,0,2,2,0,8,8,0,2,74,113,26,161,52,46,4,0,73,0,0,69,70,5,6,0,62,51,137,61,27,86,20,113,3,29,3,44,16,72,0,3,11,3,38,0,40,100,0,0,111,83,0,27,100,53,9,15,10,147,116,15,44,61,69,12,133,55,32,35,86,15,14,139,148,59,110,32,94,69,2,2,0,1,0,0,0,0,1,0,0,1,3,0,2,0,12,31,160,29,0,15,7,67,16,7,0,0,0,0,0,0,10,0,7,0,3,0,32,6,6,0,10,0,10,0,0,0,8,7,7,9,48,0,11,26,0,16,6,0,0,2,0,0,56,17,0,8,6,26,0,87,48,10,32,7,57,16,0,45,1,26,16,1,0,2,0,0,0,9,24,8,18,0,9,34,4,0,0,0,0,0,0,0,36,0,0,92,83,1,41,56,40,0,50,73,0,0,9,95,63,29,156,40,141,67,56,51,10,75,69,28,33,19,33,2,41,9,112,72,88,72,110,107,65,48,20,1,136,73,0,0,81,2,0,0,49,58,10,8,114,154,31,54,3,0,0,26,14,28,5,5,29,37,4,83,20,0,1,0,1,0,0,0,0,2,1,6,0,19,0,32,0,35,0,0,60,23,126,14,100,72,0,3,0,0,2,0,2,0,34,38,16,1,27,14,11,13,53,0,15,3,1,0,0,0,9,5,0,19,0,0,0,15,10,0,18,8,73,28,37,144,114,0,51,18,64,20,9,20,2,62,47,1,18,8,5,2,0,51,29,5,14,127,8,68,50,25,102,17,73,22,60,1,96,52,10,32,25,9,0,4,3,17,16,18,1,0,0,0,0,0,0,0,0,0,0,0,0,0,2,19,0,0,21,47,15,124,26,39,36,9,64,8,3,2,21,24,40,37,0,9,92,19,0,65,127,60,26,26,56,163,25,12,0,12,66,8,82,41,42,62,8,167,41,35,66,71,0,7,59,38,9,58,163,31,33,167,71,2,113,32,0,21,4,5,22,40,22,0,19,69,0,3,71,50,148,15,82,8,88,30,0,0,2,6,101,62,3,60,117,0,82,29,52,121,109,66,78,114,21,0,2,0,7,6,19,1,31,2,73,38,0,31,52,16,118,52,0,27,76,76,0,21,0,0,76,30,0,0,60,44,12,21,10,10,0,25,13,12,26,12,5,0,3,29,17,0,32,43,3,25,17,3,11,4,0,0,0,0,0,7,3,16,25,1,20,0,33,1,36,6,76,183,36,88,74,108,15,38,0,84,90,0,18,92,13,50,131,132,22,24,65,91,124,10,14,5,9,16,10,0,48,0,57,49,17,83,147,54,12,0,40,0,2,33,25,16,55,51,17,18,19,8,62,0,4,0,0,0,0,0,16,0,17,49,72,84,52,116,2,81,56,20,18,0,0,0,0,16,0,12,96,18,6,30,72,1,71,85,0,2,110,41,0,65,35,36,47,9,72,149,89,7,10,59,128,0,13,59,65,0,27,83,75,19,66,18,54,84,56,11,24,1,42,36,98,1,2,23,85,1,0,0,25,4,0,75,80,0,0,126,75,0,70,87,95,42,138,126,30,92,1,101,9,46,4,31,64,120,120,16,130,16,98,2,66,15,9,14,0,0,0,6,0,0,5,56,84,52,88,36,18,0,2,5,35,2,4,5,14,6,29,2,1,1,3,2,0,8,6,76,36,44,0,0,0,0,4,0,1,0,0,3,4,0,57,63,1,61,3,34,0,2,42,28,22,26,41,150,121,46,81,30,23,24,5,0,56,0,0,50,32,45,2,0,1,6,6,2,12,6,0,2,0,0,0,1,4,0,51,41,7,5,107,72,40,67,77,15,80,59,72,78,0,19,68,5,0,3,0,1,1,9,11,5,2,1,0,35,2,0,4,85,0,0,73,56,0,8,68,107,62,74,62,122,149,199,100,165,144,40,55,7,50,38,43,132,3,59,3,48,7,0,54,32,10,0,12,5,97,8,58,4,0,11,14,10,70,52,123,51,38,16,13,0,21,6,10,33,0,68,60,3,5,0,77,22,119,58,42,63,16,66,138,0,114,82,46,110,25,19,110,14,4,12,20,4,78,59,0,90,103,87,111,13,26,48,8,55,11,20,6,37,11,47,15,4,0,0,1,39,113,18,0,5,0,23,32,2,9,0,0,0,0,0,0,126,50,26,20,22,0,20,33,0,24,101,62,12,104,26,78,31,67,101,32,95,45,8,22,49,10,105,111,0,68,72,133,126,10,26,40,0,0,55,65,23,118,139,52,151,89,18,60,38,38,68,10,186,31,52,0,14,9,0,111,38,84,44,35,72,118,145,21,0,42,51,26,12,92,165,19,111,22,64,2,117,19,66,0,20,0,17,9,0,0,0,0,0,2,1,8,0,3,0,0,0,21,13,43,114,66,79,25,31,0,33,0,50,0,0,0,3,2,0,2,12,6,2,6,24,16,8,120,41,37,65,32,46,1,6,55,0,22,0,26,2,12,19,3,0,0,0,28,14,0,0,16,21,32,26,4,0,6,12,0,0,8,4,0,0,48,86,51,27,47,11,0,1,2,18,4,42,2,56,37,0,3,1,6,3,13,3,0,0,10,0,19,0,15,0,15,0,0,0,32,138,90,0,90,4,51,0,0,69,1,98,3,25,0,0,0,0,0,2,3,29,1,12,3,1,34,113,27,6,0,0,2,0,2,0,1,0,1,0,0,56,3,98,17,0,14,0,4,0,21,0,0,2,0,0,16,2,6,2,0,14,5,1,18,2,3,9,0,0,0,0,0,0,0,0,1,0,2,2,0,6,6,0,3,74,113,21,167,46,45,5,0,65,0,0,76,74,4,6,0,61,52,135,62,26,86,18,114,3,30,3,46,14,70,0,4,11,4,36,0,38,86,0,1,127,74,0,17,92,56,7,20,2,116,142,14,42,64,74,12,130,55,40,34,76,16,14,139,151,59,110,31,89,74,2,1,0,0,0,0,0,1,1,0,0,1,4,1,2,0,19,32,181,33,0,14,7,64,16,7,0,0,0,0,0,0,15,0,8,0,3,0,32,8,6,0,9,0,13,0,0,0,15,17,7,10,48,0,12,38,0,15,6,0,0,2,0,0,52,13,0,10,8,34,0,64,47,9,27,6,58,24,0,46,1,28,17,1,0,2,0,0,0,8,23,7,16,0,7,36,4,0,0,0,0,0,0,0,36,0,0,91,81,0,38,56,33,0,42,63,0,0,8,84,63,31,160,40,141,68,53,52,6,76,64,54,94,16,16,4,51,6,109,76,79,71,118,105,67,47,23,3,126,68,0,0,85,1,0,0,53,57,6,5,106,136,34,53,2,1,0,29,14,32,6,5,28,43,4,84,24,0,1,0,1,0,0,0,0,2,0,5,0,20,0,21,0,31,1,1,60,28,154,22,97,73,1,2,0,0,2,0,2,0,40,39,15,2,44,17,11,12,56,0,15,4,1,0,0,0,9,5,0,20,0,0,0,16,8,0,15,7,70,28,36,148,114,0,51,25,54,19,13,13,2,65,47,1,19,10,4,2,0,64,38,5,16,144,10,60,49,29,102,14,72,25,66,2,96,52,10,30,19,8,0,5,2,16,15,19,1,0,0,0,0,0,0,0,0,0,0,0,0,0,1,18,0,0,27,47,21,126,28,43,36,10,62,8,3,3,19,25,54,42,0,10,47,19,0,70,140,56,41,25,41,174,25,13,0,13,74,10,72,39,44,65,10,151,41,40,71,73,0,9,59,37,8,62,166,42,30,162,67,3,117,31,0,22,4,5,22,35,28,0,23,37,1,3,71,58,120,17,82,10,92,33,0,0,2,8,86,43,4,56,125,0,86,32,45,118,72,71,70,113,20,0,0,0,6,5,21,1,33,3,78,38,0,31,54,19,108,84,0,22,81,63,0,22,0,0,68,31,0,0,63,44,13,18,6,11,0,31,13,13,26,11,5,0,3,28,18,0,34,34,3,38,19,1,11,4,0,0,0,0,0,6,2,12,24,0,20,0,34,0,36,7,78,178,34,86,78,110,15,38,0,84,94,0,18,100,7,48,107,140,28,26,58,88,118,10,16,5,8,15,8,0,47,0,57,35,19,85,139,61,12,0,38,0,2,33,25,16,56,53,18,18,20,8,66,0,4,0,0,0,0,0,17,2,20,50,73,83,46,92,2,80,57,20,15,0,0,0,0,14,0,10,85,14,8,29,69,1,101,108,0,2,158,38,0,66,52,34,25,8,66,155,79,5,10,53,120,0,8,54,56,0,27,81,71,17,71,16,59,78,58,11,22,1,24,29,84,1,2,28,78,0,0,0,23,4,0,76,76,0,1,114,76,0,76,90,96,42

InterPro domains:
  IPR001041 2Fe-2S ferredoxin-type iron-sulfur binding domain [PF00111] (9-63)
  IPR001041 2Fe-2S ferredoxin-type iron-sulfur binding domain [PS51085] (4-80)
  IPR002888 [2Fe-2S]-binding [PF01799] (76-150)
  IPR012675 Beta-grasp domain superfamily [G3DSA:3.10.20.30] (1-79)
  IPR036010 2Fe-2S ferredoxin-like superfamily [SSF54292] (5-81)
  IPR036884 [2Fe-2S]-binding domain superfamily [SSF47741] (88-158)
  IPR051452 Diverse Oxidoreductases [PTHR44379] (3-155)

B-factor: mean 18.42, std 10.12, range [6.8, 104.36]

CATH classification: 3.10.20.30 (+1 more: 1.10.150.120)

Organism: Afipia carboxidovorans (strain ATCC 49405 / DSM 1227 / KCTC 32145 / OM5) (NCBI:txid504832)